Protein AF-0000000068212873 (afdb_homodimer)

Radius of gyration: 42.48 Å; Cα contacts (8 Å, |Δi|>4): 2314; chains: 2; bounding box: 140×143×126 Å

InterPro domains:
  IPR002656 Acyltransferase 3 domain [PF01757] (658-906)
  IPR006621 Nose resistant-to-fluoxetine protein, N-terminal [PF20146] (428-550)
  IPR006621 Nose resistant-to-fluoxetine protein, N-terminal [SM00703] (425-572)
  IPR052728 Oxygen and lipid transport regulator [PTHR11161] (426-908)

Sequence (1858 aa):
MTHAWYLPCDFHYFIIAIGICILIKKEKKIGLSALFSVIIISMVIPFILTVAYSRPAMLLFYPDFLTGPKTHPDFLLTYSKSHTRATPYFMGMVAGYIYYKLKGKNNHVCRFKTTLIVLASLLSIVASIFCGAIFYNPYHEYNTYESAAYAALHRPLWAMGSIGLMYVASYGHASFLSTILTWNPWIPLSKLQYGAYLVHMQFQLRAAAKFMSPRYISFFDLISLSLSDIVLAFITALCLYLMIEAPLRKIFKELLNPKREPKKPKTDVEEAAATENPESTAHYDNPAFVSPNNSDDTSLAFGVAVCATPPNKHSLKKLKNRRSEGRKRVRYIIVFATPQEPRLPQRRSLTLSPSTPNITRTDEVVHAWYRSQISIDMQLWLEVFGVLTCICAIQAQNSIGRNQYVRENVDIFPPLPLGVIDGKNVLCRDQTRLYIDHLRNMSLWAYEIRDSTAKSANGLLRGGIAQFGQFEECLSVNAPFATQYCVATIVANVPVPNPPRDPKSLIYNPNESVLRKIYDKNDPAQQAENVALLGWCIPASCTAEDLQEYLNEYLSTVDSQLRTENVSYIASIGGNACQAQNDNRTLDQIDISFLLVTLIILLLLIASTICDIMWTDEGKLGGDSPTRRLLVSFSIKKNYPKLSKSEDSNPALRVLYGMRVICICMIITDHRFGTFLSNAIMNFNEVEEQYRSTFGTLFFHGDLFVDSFFILSGILVTYCLLVQFEKRILNPGFIILMRYIRLTPMYAYVIYFCATIFYFVGHGPMWKTIIAPEVQDCRDNWWTSVLYISNYVNAEHMCMVHSWYLPCDFHYFIVAIFLCILINKRKKAGLIALAVLFVVSILIPFIIVFVNNRPAVLFFYLDFIRSPKSHPDFLLTYVKSHARSTPYFVGIVAGYLFYRSRNQKVRLNWKTETQVPQTSESLVFHNPLMTHAWYLPCDFHYFIIAIGICILIKKEKKIGLSALFSVIIISMVIPFILTVAYSRPAMLLFYPDFLTGPKTHPDFLLTYSKSHTRATPYFMGMVAGYIYYKLKGKNNHVCRFKTTLIVLASLLSIVASIFCGAIFYNPYHEYNTYESAAYAALHRPLWAMGSIGLMYVASYGHASFLSTILTWNPWIPLSKLQYGAYLVHMQFQLRAAAKFMSPRYISFFDLISLSLSDIVLAFITALCLYLMIEAPLRKIFKELLNPKREPKKPKTDVEEAAATENPESTAHYDNPAFVSPNNSDDTSLAFGVAVCATPPNKHSLKKLKNRRSEGRKRVRYIIVFATPQEPRLPQRRSLTLSPSTPNITRTDEVVHAWYRSQISIDMQLWLEVFGVLTCICAIQAQNSIGRNQYVRENVDIFPPLPLGVIDGKNVLCRDQTRLYIDHLRNMSLWAYEIRDSTAKSANGLLRGGIAQFGQFEECLSVNAPFATQYCVATIVANVPVPNPPRDPKSLIYNPNESVLRKIYDKNDPAQQAENVALLGWCIPASCTAEDLQEYLNEYLSTVDSQLRTENVSYIASIGGNACQAQNDNRTLDQIDISFLLVTLIILLLLIASTICDIMWTDEGKLGGDSPTRRLLVSFSIKKNYPKLSKSEDSNPALRVLYGMRVICICMIITDHRFGTFLSNAIMNFNEVEEQYRSTFGTLFFHGDLFVDSFFILSGILVTYCLLVQFEKRILNPGFIILMRYIRLTPMYAYVIYFCATIFYFVGHGPMWKTIIAPEVQDCRDNWWTSVLYISNYVNAEHMCMVHSWYLPCDFHYFIVAIFLCILINKRKKAGLIALAVLFVVSILIPFIIVFVNNRPAVLFFYLDFIRSPKSHPDFLLTYVKSHARSTPYFVGIVAGYLFYRSRNQKVRLNWKTETQVPQTSESLVFHNPL

Foldseek 3Di:
DLVCLVVVLVVVLVVVLVVLVVCCVVPVVRSVVVLVVLLVQLQVVLVCQCVVVVHDSDDDPDPVCVVPVPPDPCCVRQNSDNSNPPNVVSVVVVVVVVVVVPPPDDDQCPPVVLVVLLVQLVCLQLCLQLVCLLQLAPPRDFDLQVLLQNLLPSLLSNLSSVLSLLVCLFRNPPLVLVCLLLPLVLQLVLVLLLQLLLCLLLVLLQVQLADFFFAADDPVVLVVVLVVSLVVSSVVSLVLCLLWQQLLVLVVVCVVPVCPDDPPDPDPPVVPPPPDPPDDDDDPPPPDPDDDDDDDPPDPPPVPPDDDDDDDDDDDDDDDDDDDDDPPPPCVCPPPDDDDPDDDDDDDPPPPDDDDDPPPPDDPDPPPPDPPPDDPDDPVVPVVPPVVPVPDDPDPPPPPPDPPPPPDQAALDAFFDQAQCDFPQPVQNVVSVVLVVVVVVVPPLSVLQVQQWFGGDPLLLLQQQEDARGQVSLLPRPDPAWKKKFKKKKFKAQDADPPHDDLLDPDDDPPDDPSNRQHDSVDLLGRRSRIHIIMHMGGPSQAQVRSQVRRQVVQQPDDHPCVVNVMGMHMHTDRLRMDISPPPPDADPLQVVLVVVVVVSVVLLVQLQVCCVVVVPQPPPPHPDSVNSSSNSSHCVVRVVVSSDDDVPFPSCSSLSSLSSVLSSLVSSLSSVLSNLLHRHSRCNVSSVLSSDSVSSSNQQSLSSLLSVLLSLLQVLLQVQLVVVVPPHDDLVVVLVVVLSSNQRSSLSSLSCLLGCSLVPHDHSCSSVSRVLLNVLSVVCVVCLSVLNCLPPVQLSHRPVSSLSVSLSSVLSSVSSVLSVCCSVPVVVSVVVLVVLLVQLSVVSSCQCSVVVHGSGDGSGNVCSNRVSPDPCCSRQNSDNSNSNNSNSSSNVSSVVCNVCSPPDGCSPPPPVPCPPCPVPVVPPPDDD/DLVCLVVVLVVVLVVVLVVLVVCCVVPVVVSVVVLVVLLVQLVVVLVCQCVVVVHDSDDDPDPVCVLPVPPDPCCVRQNSDNSNPNNVVSVVVVVVVVVVVPPPDDDQCPPVVLVVLLVQLVCLQLCLQLVCLLQLAPPRDFDLQVLLQNLLPSLLSNLSSVLSLLVCLFRNPPLVLVCLLLPLVLQLVLVLLLQLLLCLLLVLLQVQLFDFFFAADDPVVLVVVLVVSLVVSSVVSVVLCLLWQQLLVLVVVCVVPVCPDDPDDPDPPVVPPVPDPPDDDPDPDPDDPDDPDDDDDPPPPPVPVPPDDDDDDDDDDDDDDDDDDDDPPPDPDPDPDDPDDPDPDDPPPPCPPDDDPPPDDDDDPSPPPDDVVPDDDDPVVPVVPPVPDDDPPPPPPPPPPDPPPPPDQAALDAFFDQAQCPFPQPVQNVQSVVLVVVVVVVPPLSVLQVQQWFGGDPLLLLQQQEDARGQVSLLPRPDPAWKKKFKKKKFKAQDADPPHDDLLDPDDDPPDDPSNRQHCSVDLLGRRSRIHIIIHMGGPSQAQVRSQVRRQVVQQPDDHPCVVNVMGMHMHTDRLRMDISPPPPDADPLQVVLVVVVVVSVVLLVQLQVCCVVVVPQPPPPHPDSVNSSSNSSHCVVRVVVSSDDDVPFPSCSSLSSLSSVLSSLVSSLSSVLSNLLHGHSRCNVSSVLSSDSVSSSNQQSLSSLLSVLLSLLQVLLQVQLVVVVPPHDDLVVVLVVVLSNSQRSSLSSLSCLLGCSLVPHDHSCSSVSSVLLNVLSVVCVVCLSVLNCLPPVQLSHRDVSSLSVSLSSVLSSVSSVLSVCCNVPVVVSVVVLVVLLVQLSVVSSCQCSVVVHGSGDGSGNVCSNRVSPDPCCSRQNSDNSNSNNSNSSSNVSSVVCNVCRPPDGCSPPPPPPCPDCVVPPVPPDDDD

Structure (mmCIF, N/CA/C/O backbone):
data_AF-0000000068212873-model_v1
#
loop_
_entity.id
_entity.type
_entity.pdbx_description
1 polymer 'Nose resistant-to-fluoxetine protein N-terminal domain-containing protein'
#
loop_
_atom_site.group_PDB
_atom_site.id
_atom_site.type_symbol
_atom_site.label_atom_id
_atom_site.label_alt_id
_atom_site.label_comp_id
_atom_site.label_asym_id
_atom_site.label_entity_id
_atom_site.label_seq_id
_atom_site.pdbx_PDB_ins_code
_atom_site.Cartn_x
_atom_site.Cartn_y
_atom_site.Cartn_z
_atom_site.occupancy
_atom_site.B_iso_or_equiv
_atom_site.auth_seq_id
_atom_site.auth_comp_id
_atom_site.auth_asym_id
_atom_site.auth_atom_id
_atom_site.pdbx_PDB_model_num
ATOM 1 N N . MET A 1 1 ? -11.891 -27.469 48.375 1 37.19 1 MET A N 1
ATOM 2 C CA . MET A 1 1 ? -12.312 -26.109 48.031 1 37.19 1 MET A CA 1
ATOM 3 C C . MET A 1 1 ? -11.234 -25.391 47.219 1 37.19 1 MET A C 1
ATOM 5 O O . MET A 1 1 ? -10.25 -24.906 47.781 1 37.19 1 MET A O 1
ATOM 9 N N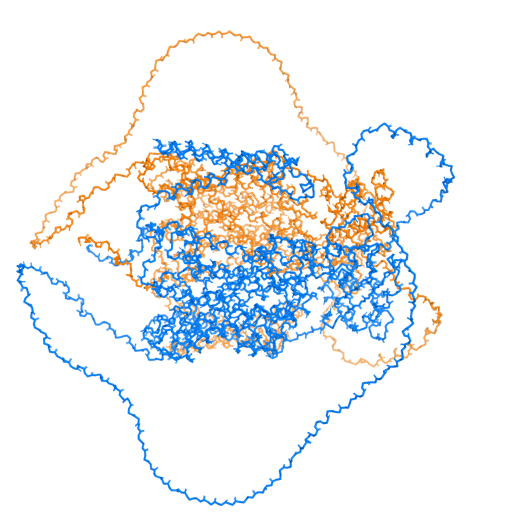 . THR A 1 2 ? -11.109 -25.531 46 1 54.81 2 THR A N 1
ATOM 10 C CA . THR A 1 2 ? -10.109 -25.078 45.031 1 54.81 2 THR A CA 1
ATOM 11 C C . THR A 1 2 ? -10.172 -23.562 44.875 1 54.81 2 THR A C 1
ATOM 13 O O . THR A 1 2 ? -9.172 -22.922 44.531 1 54.81 2 THR A O 1
ATOM 16 N N . HIS A 1 3 ? -11.172 -23.062 45.25 1 55.81 3 HIS A N 1
ATOM 17 C CA . HIS A 1 3 ? -11.32 -21.609 45.094 1 55.81 3 HIS A CA 1
ATOM 18 C C . HIS A 1 3 ? -10.891 -20.875 46.375 1 55.81 3 HIS A C 1
ATOM 20 O O . HIS A 1 3 ? -10.789 -19.656 46.375 1 55.81 3 HIS A O 1
ATOM 26 N N . ALA A 1 4 ? -10.578 -21.531 47.406 1 60.06 4 ALA A N 1
ATOM 27 C CA . ALA A 1 4 ? -10.312 -20.922 48.688 1 60.06 4 ALA A CA 1
ATOM 28 C C . ALA A 1 4 ? -8.914 -20.312 48.75 1 60.06 4 ALA A C 1
ATOM 30 O O . ALA A 1 4 ? -8.547 -19.641 49.719 1 60.06 4 ALA A O 1
ATOM 31 N N . TRP A 1 5 ? -8.18 -20.438 47.625 1 68.94 5 TRP A N 1
ATOM 32 C CA . TRP A 1 5 ? -6.848 -19.844 47.531 1 68.94 5 TRP A CA 1
ATOM 33 C C . TRP A 1 5 ? -6.926 -18.328 47.625 1 68.94 5 TRP A C 1
ATOM 35 O O . TRP A 1 5 ? -5.984 -17.672 48.062 1 68.94 5 TRP A O 1
ATOM 45 N N . TYR A 1 6 ? -7.98 -17.891 47.344 1 68.56 6 TYR A N 1
ATOM 46 C CA . TYR A 1 6 ? -8.195 -16.453 47.312 1 68.56 6 TYR A CA 1
ATOM 47 C C . TYR A 1 6 ? -8.18 -15.859 48.75 1 68.56 6 TYR A C 1
ATOM 49 O O . TYR A 1 6 ? -7.648 -14.773 48.969 1 68.56 6 TYR A O 1
ATOM 57 N N . LEU A 1 7 ? -8.617 -16.562 49.719 1 65.12 7 LEU A N 1
ATOM 58 C CA . LEU A 1 7 ? -8.812 -16.016 51.062 1 65.12 7 LEU A CA 1
ATOM 59 C C . LEU A 1 7 ? -7.477 -15.805 51.781 1 65.12 7 LEU A C 1
ATOM 61 O O . LEU A 1 7 ? -7.258 -14.758 52.375 1 65.12 7 LEU A O 1
ATOM 65 N N . PRO A 1 8 ? -6.613 -16.797 51.688 1 73.62 8 PRO A N 1
ATOM 66 C CA . PRO A 1 8 ? -5.305 -16.5 52.281 1 73.62 8 PRO A CA 1
ATOM 67 C C . PRO A 1 8 ? -4.574 -15.375 51.531 1 73.62 8 PRO A C 1
ATOM 69 O O . PRO A 1 8 ? -3.904 -14.547 52.156 1 73.62 8 PRO A O 1
ATOM 72 N N . CYS A 1 9 ? -4.719 -15.266 50.281 1 75.81 9 CYS A N 1
ATOM 73 C CA . CYS A 1 9 ? -4.105 -14.188 49.5 1 75.81 9 CYS A CA 1
ATOM 74 C C . CYS A 1 9 ? -4.664 -12.836 49.938 1 75.81 9 CYS A C 1
ATOM 76 O O . CYS A 1 9 ? -3.906 -11.898 50.156 1 75.81 9 CYS A O 1
ATOM 78 N N . ASP A 1 10 ? -5.883 -12.758 50.031 1 74 10 ASP A N 1
ATOM 79 C CA . ASP A 1 10 ? -6.551 -11.531 50.438 1 74 10 ASP A CA 1
ATOM 80 C C . ASP A 1 10 ? -6.125 -11.141 51.875 1 74 10 ASP A C 1
ATOM 82 O O . ASP A 1 10 ? -5.883 -9.961 52.156 1 74 10 ASP A O 1
ATOM 86 N N . PHE A 1 11 ? -6.016 -12.156 52.719 1 73.38 11 PHE A N 1
ATOM 87 C CA . PHE A 1 11 ? -5.621 -11.891 54.094 1 73.38 11 PHE A CA 1
ATOM 88 C C . PHE A 1 11 ? -4.176 -11.414 54.188 1 73.38 11 PHE A C 1
ATOM 90 O O . PHE A 1 11 ? -3.863 -10.477 54.906 1 73.38 11 PHE A O 1
ATOM 97 N N . HIS A 1 12 ? -3.295 -12.047 53.375 1 79.69 12 HIS A N 1
ATOM 98 C CA . HIS A 1 12 ? -1.909 -11.594 53.312 1 79.69 12 HIS A CA 1
ATOM 99 C C . HIS A 1 12 ? -1.818 -10.156 52.812 1 79.69 12 HIS A C 1
ATOM 101 O O . HIS A 1 12 ? -1.072 -9.344 53.375 1 79.69 12 HIS A O 1
ATOM 107 N N . TYR A 1 13 ? -2.617 -9.859 51.844 1 80.5 13 TYR A N 1
ATOM 108 C CA . TYR A 1 13 ? -2.619 -8.516 51.281 1 80.5 13 TYR A CA 1
ATOM 109 C C . TYR A 1 13 ? -3.18 -7.512 52.281 1 80.5 13 TYR A C 1
ATOM 111 O O . TYR A 1 13 ? -2.68 -6.387 52.375 1 80.5 13 TYR A O 1
ATOM 119 N N . PHE A 1 14 ? -4.098 -7.863 53 1 75.75 14 PHE A N 1
ATOM 120 C CA . PHE A 1 14 ? -4.73 -7.031 54.031 1 75.75 14 PHE A CA 1
ATOM 121 C C . PHE A 1 14 ? -3.727 -6.645 55.094 1 75.75 14 PHE A C 1
ATOM 123 O O . PHE A 1 14 ? -3.686 -5.488 55.531 1 75.75 14 PHE A O 1
ATOM 130 N N . ILE A 1 15 ? -2.896 -7.621 55.531 1 77.12 15 ILE A N 1
ATOM 131 C CA . ILE A 1 15 ? -1.881 -7.34 56.531 1 77.12 15 ILE A CA 1
ATOM 132 C C . ILE A 1 15 ? -0.863 -6.348 55.969 1 77.12 15 ILE A C 1
ATOM 134 O O . ILE A 1 15 ? -0.482 -5.391 56.656 1 77.12 15 ILE A O 1
ATOM 138 N N . ILE A 1 16 ? -0.498 -6.551 54.688 1 80.56 16 ILE A N 1
ATOM 139 C CA . ILE A 1 16 ? 0.463 -5.652 54.062 1 80.56 16 ILE A CA 1
ATOM 140 C C . ILE A 1 16 ? -0.175 -4.281 53.844 1 80.56 16 ILE A C 1
ATOM 142 O O . ILE A 1 16 ? 0.463 -3.25 54.062 1 80.56 16 ILE A O 1
ATOM 146 N N . ALA A 1 17 ? -1.404 -4.254 53.531 1 77.38 17 ALA A N 1
ATOM 147 C CA . ALA A 1 17 ? -2.143 -3.014 53.312 1 77.38 17 ALA A CA 1
ATOM 148 C C . ALA A 1 17 ? -2.258 -2.213 54.625 1 77.38 17 ALA A C 1
ATOM 150 O O . ALA A 1 17 ? -2.117 -0.987 54.625 1 77.38 17 ALA A O 1
ATOM 151 N N . ILE A 1 18 ? -2.506 -2.828 55.719 1 76.12 18 ILE A N 1
ATOM 152 C CA . ILE A 1 18 ? -2.557 -2.16 57.031 1 76.12 18 ILE A CA 1
ATOM 153 C C . ILE A 1 18 ? -1.206 -1.518 57.312 1 76.12 18 ILE A C 1
ATOM 155 O O . ILE A 1 18 ? -1.144 -0.368 57.75 1 76.12 18 ILE A O 1
ATOM 159 N N . GLY A 1 19 ? -0.159 -2.26 57.062 1 80 19 GLY A N 1
ATOM 160 C CA . GLY A 1 19 ? 1.163 -1.683 57.25 1 80 19 GLY A CA 1
ATOM 161 C C . GLY A 1 19 ? 1.4 -0.456 56.375 1 80 19 GLY A C 1
ATOM 162 O O . GLY A 1 19 ? 1.927 0.551 56.875 1 80 19 GLY A O 1
ATOM 163 N N . ILE A 1 20 ? 0.897 -0.557 55.156 1 80.56 20 ILE A N 1
ATOM 164 C CA . ILE A 1 20 ? 1.092 0.542 54.219 1 80.56 20 ILE A CA 1
ATOM 165 C C . ILE A 1 20 ? 0.207 1.723 54.625 1 80.56 20 ILE A C 1
ATOM 167 O O . ILE A 1 20 ? 0.644 2.875 54.562 1 80.56 20 ILE A O 1
ATOM 171 N N . CYS A 1 21 ? -0.949 1.557 55.031 1 76.06 21 CYS A N 1
ATOM 172 C CA . CYS A 1 21 ? -1.856 2.604 55.5 1 76.06 21 CYS A CA 1
ATOM 173 C C . CYS A 1 21 ? -1.318 3.279 56.75 1 76.06 21 CYS A C 1
ATOM 175 O O . CYS A 1 21 ? -1.397 4.5 56.875 1 76.06 21 CYS A O 1
ATOM 177 N N . ILE A 1 22 ? -0.784 2.465 57.688 1 78.19 22 ILE A N 1
ATOM 178 C CA . ILE A 1 22 ? -0.171 3.035 58.875 1 78.19 22 ILE A CA 1
ATOM 179 C C . ILE A 1 22 ? 1.036 3.883 58.5 1 78.19 22 ILE A C 1
ATOM 181 O O . ILE A 1 22 ? 1.233 4.977 59.031 1 78.19 22 ILE A O 1
ATOM 185 N N . LEU A 1 23 ? 1.746 3.375 57.438 1 78 23 LEU A N 1
ATOM 186 C CA . LEU A 1 23 ? 2.898 4.133 56.969 1 78 23 LEU A CA 1
ATOM 187 C C . LEU A 1 23 ? 2.455 5.414 56.281 1 78 23 LEU A C 1
ATOM 189 O O . LEU A 1 23 ? 3.09 6.461 56.438 1 78 23 LEU A O 1
ATOM 193 N N . ILE A 1 24 ? 1.323 5.332 55.594 1 76.56 24 ILE A N 1
ATOM 194 C CA . ILE A 1 24 ? 0.78 6.5 54.906 1 76.56 24 ILE A CA 1
ATOM 195 C C . ILE A 1 24 ? 0.25 7.5 55.938 1 76.56 24 ILE A C 1
ATOM 197 O O . ILE A 1 24 ? 0.431 8.711 55.781 1 76.56 24 ILE A O 1
ATOM 201 N N . LYS A 1 25 ? -0.313 7.105 56.969 1 72.62 25 LYS A N 1
ATOM 202 C CA . LYS A 1 25 ? -0.835 7.977 58 1 72.62 25 LYS A CA 1
ATOM 203 C C . LYS A 1 25 ? 0.296 8.594 58.812 1 72.62 25 LYS A C 1
ATOM 205 O O . LYS A 1 25 ? 0.212 9.75 59.25 1 72.62 25 LYS A O 1
ATOM 210 N N . LYS A 1 26 ? 1.309 7.867 59.094 1 74.75 26 LYS A N 1
ATOM 211 C CA . LYS A 1 26 ? 2.428 8.383 59.875 1 74.75 26 LYS A CA 1
ATOM 212 C C . LYS A 1 26 ? 3.299 9.32 59.031 1 74.75 26 LYS A C 1
ATOM 214 O O . LYS A 1 26 ? 3.662 10.406 59.5 1 74.75 26 LYS A O 1
ATOM 219 N N . GLU A 1 27 ? 3.756 8.789 57.875 1 74.12 27 GLU A N 1
ATOM 220 C CA . GLU A 1 27 ? 4.516 9.586 56.938 1 74.12 27 GLU A CA 1
ATOM 221 C C . GLU A 1 27 ? 4.035 9.336 55.5 1 74.12 27 GLU A C 1
ATOM 223 O O . GLU A 1 27 ? 4.371 8.312 54.906 1 74.12 27 GLU A O 1
ATOM 228 N N . LYS A 1 28 ? 3.303 10.266 54.906 1 73.25 28 LYS A N 1
ATOM 229 C CA . LYS A 1 28 ? 2.602 10.148 53.625 1 73.25 28 LYS A CA 1
ATOM 230 C C . LYS A 1 28 ? 3.568 9.812 52.5 1 73.25 28 LYS A C 1
ATOM 232 O O . LYS A 1 28 ? 3.279 8.945 51.656 1 73.25 28 LYS A O 1
ATOM 237 N N . LYS A 1 29 ? 4.652 10.383 52.469 1 70.81 29 LYS A N 1
ATOM 238 C CA . LYS A 1 29 ? 5.609 10.195 51.375 1 70.81 29 LYS A CA 1
ATOM 239 C C . LYS A 1 29 ? 6.227 8.797 51.438 1 70.81 29 LYS A C 1
ATOM 241 O O . LYS A 1 29 ? 6.375 8.141 50.406 1 70.81 29 LYS A O 1
ATOM 246 N N . ILE A 1 30 ? 6.551 8.383 52.594 1 72.94 30 ILE A N 1
ATOM 247 C CA . ILE A 1 30 ? 7.156 7.07 52.781 1 72.94 30 ILE A CA 1
ATOM 248 C C . ILE A 1 30 ? 6.109 5.984 52.531 1 72.94 30 ILE A C 1
ATOM 250 O O . ILE A 1 30 ? 6.418 4.945 51.938 1 72.94 30 ILE A O 1
ATOM 254 N N . GLY A 1 31 ? 4.969 6.277 52.812 1 76.06 31 GLY A N 1
ATOM 255 C CA . GLY A 1 31 ? 3.887 5.328 52.594 1 76.06 31 GLY A CA 1
ATOM 256 C C . GLY A 1 31 ? 3.52 5.141 51.156 1 76.06 31 GLY A C 1
ATOM 257 O O . GLY A 1 31 ? 3.34 4.012 50.688 1 76.06 31 GLY A O 1
ATOM 258 N N . LEU A 1 32 ? 3.438 6.176 50.531 1 76.38 32 LEU A N 1
ATOM 259 C CA . LEU A 1 32 ? 3.104 6.113 49.125 1 76.38 32 LEU A CA 1
ATOM 260 C C . LEU A 1 32 ? 4.258 5.52 48.312 1 76.38 32 LEU A C 1
ATOM 262 O O . LEU A 1 32 ? 4.035 4.781 47.344 1 76.38 32 LEU A O 1
ATOM 266 N N . SER A 1 33 ? 5.48 5.805 48.719 1 75.5 33 SER A N 1
ATOM 267 C CA . SER A 1 33 ? 6.641 5.16 48.094 1 75.5 33 SER A CA 1
ATOM 268 C C . SER A 1 33 ? 6.641 3.66 48.375 1 75.5 33 SER A C 1
ATOM 270 O O . SER A 1 33 ? 6.98 2.863 47.5 1 75.5 33 SER A O 1
ATOM 272 N N . ALA A 1 34 ? 6.273 3.322 49.5 1 78.75 34 ALA A N 1
ATOM 273 C CA . ALA A 1 34 ? 6.176 1.91 49.875 1 78.75 34 ALA A CA 1
ATOM 274 C C . ALA A 1 34 ? 5.074 1.217 49.062 1 78.75 34 ALA A C 1
ATOM 276 O O . ALA A 1 34 ? 5.258 0.092 48.594 1 78.75 34 ALA A O 1
ATOM 277 N N . LEU A 1 35 ? 4.027 1.923 48.906 1 78.19 35 LEU A N 1
ATOM 278 C CA . LEU A 1 35 ? 2.939 1.387 48.094 1 78.19 35 LEU A CA 1
ATOM 279 C C . LEU A 1 35 ? 3.379 1.211 46.625 1 78.19 35 LEU A C 1
ATOM 281 O O . LEU A 1 35 ? 3.115 0.174 46.031 1 78.19 35 LEU A O 1
ATOM 285 N N . PHE A 1 36 ? 4.031 2.102 46.156 1 76.06 36 PHE A N 1
ATOM 286 C CA . PHE A 1 36 ? 4.535 2.039 44.781 1 76.06 36 PHE A CA 1
ATOM 287 C C . PHE A 1 36 ? 5.574 0.934 44.656 1 76.06 36 PHE A C 1
ATOM 289 O O . PHE A 1 36 ? 5.578 0.205 43.656 1 76.06 36 PHE A O 1
ATOM 296 N N . SER A 1 37 ? 6.438 0.79 45.594 1 77 37 SER A N 1
ATOM 297 C CA . SER A 1 37 ? 7.43 -0.28 45.594 1 77 37 SER A CA 1
ATOM 298 C C . SER A 1 37 ? 6.762 -1.651 45.656 1 77 37 SER A C 1
ATOM 300 O O . SER A 1 37 ? 7.18 -2.58 44.969 1 77 37 SER A O 1
ATOM 302 N N . VAL A 1 38 ? 5.734 -1.739 46.344 1 79.44 38 VAL A N 1
ATOM 303 C CA . VAL A 1 38 ? 5.02 -3.006 46.5 1 79.44 38 VAL A CA 1
ATOM 304 C C . VAL A 1 38 ? 4.309 -3.334 45.188 1 79.44 38 VAL A C 1
ATOM 306 O O . VAL A 1 38 ? 4.27 -4.492 44.75 1 79.44 38 VAL A O 1
ATOM 309 N N . ILE A 1 39 ? 3.846 -2.334 44.562 1 76.81 39 ILE A N 1
ATOM 310 C CA . ILE A 1 39 ? 3.186 -2.545 43.281 1 76.81 39 ILE A CA 1
ATOM 311 C C . ILE A 1 39 ? 4.211 -2.996 42.25 1 76.81 39 ILE A C 1
ATOM 313 O O . ILE A 1 39 ? 3.973 -3.955 41.5 1 76.81 39 ILE A O 1
ATOM 317 N N . ILE A 1 40 ? 5.355 -2.502 42.188 1 73 40 ILE A N 1
ATOM 318 C CA . ILE A 1 40 ? 6.41 -2.877 41.25 1 73 40 ILE A CA 1
ATOM 319 C C . ILE A 1 40 ? 6.887 -4.297 41.562 1 73 40 ILE A C 1
ATOM 321 O O . ILE A 1 40 ? 7.035 -5.113 40.656 1 73 40 ILE A O 1
ATOM 325 N N . ILE A 1 41 ? 7.094 -4.555 42.75 1 77.06 41 ILE A N 1
ATOM 326 C CA . ILE A 1 41 ? 7.562 -5.875 43.156 1 77.06 41 ILE A CA 1
ATOM 327 C C . ILE A 1 41 ? 6.504 -6.922 42.844 1 77.06 41 ILE A C 1
ATOM 329 O O . ILE A 1 41 ? 6.828 -8.008 42.344 1 77.06 41 ILE A O 1
ATOM 333 N N . SER A 1 42 ? 5.262 -6.512 42.938 1 76.38 42 SER A N 1
ATOM 334 C CA . SER A 1 42 ? 4.18 -7.453 42.688 1 76.38 42 SER A CA 1
ATOM 335 C C . SER A 1 42 ? 4.027 -7.699 41.188 1 76.38 42 SER A C 1
ATOM 337 O O . SER A 1 42 ? 3.57 -8.766 40.781 1 76.38 42 SER A O 1
ATOM 339 N N . MET A 1 43 ? 4.441 -6.805 40.469 1 73.56 43 MET A N 1
ATOM 340 C CA . MET A 1 43 ? 4.402 -6.961 39 1 73.56 43 MET A CA 1
ATOM 341 C C . MET A 1 43 ? 5.617 -7.742 38.5 1 73.56 43 MET A C 1
ATOM 343 O O . MET A 1 43 ? 5.512 -8.539 37.562 1 73.56 43 MET A O 1
ATOM 347 N N . VAL A 1 44 ? 6.75 -7.621 39.125 1 72.94 44 VAL A N 1
ATOM 348 C CA . VAL A 1 44 ? 8.008 -8.234 38.719 1 72.94 44 VAL A CA 1
ATOM 349 C C . VAL A 1 44 ? 8.031 -9.703 39.125 1 72.94 44 VAL A C 1
ATOM 351 O O . VAL A 1 44 ? 8.57 -10.547 38.438 1 72.94 44 VAL A O 1
ATOM 354 N N . ILE A 1 45 ? 7.348 -10.047 40.125 1 75.62 45 ILE A N 1
ATOM 355 C CA . ILE A 1 45 ? 7.41 -11.398 40.688 1 75.62 45 ILE A CA 1
ATOM 356 C C . ILE A 1 45 ? 6.758 -12.375 39.688 1 75.62 45 ILE A C 1
ATOM 358 O O . ILE A 1 45 ? 7.355 -13.383 39.312 1 75.62 45 ILE A O 1
ATOM 362 N N . PRO A 1 46 ? 5.555 -12.023 39.281 1 70.81 46 PRO A N 1
ATOM 363 C CA . PRO A 1 46 ? 5.016 -12.969 38.312 1 70.81 46 PRO A CA 1
ATOM 364 C C . PRO A 1 46 ? 5.832 -13.008 37.031 1 70.81 46 PRO A C 1
ATOM 366 O O . PRO A 1 46 ? 5.965 -14.07 36.406 1 70.81 46 PRO A O 1
ATOM 369 N N . PHE A 1 47 ? 6.383 -12.031 36.656 1 71.12 47 PHE A N 1
ATOM 370 C CA . PHE A 1 47 ? 7.25 -11.977 35.469 1 71.12 47 PHE A CA 1
ATOM 371 C C . PHE A 1 47 ? 8.469 -12.867 35.656 1 71.12 47 PHE A C 1
ATOM 373 O O . PHE A 1 47 ? 8.805 -13.664 34.781 1 71.12 47 PHE A O 1
ATOM 380 N N . ILE A 1 48 ? 9.148 -12.773 36.75 1 68.81 48 ILE A N 1
ATOM 381 C CA . ILE A 1 48 ? 10.336 -13.57 37.031 1 68.81 48 ILE A CA 1
ATOM 382 C C . ILE A 1 48 ? 9.961 -15.047 37.125 1 68.81 48 ILE A C 1
ATOM 384 O O . ILE A 1 48 ? 10.672 -15.906 36.625 1 68.81 48 ILE A O 1
ATOM 388 N N . LEU A 1 49 ? 8.883 -15.258 37.688 1 69 49 LEU A N 1
ATOM 389 C CA . LEU A 1 49 ? 8.469 -16.641 37.875 1 69 49 LEU A CA 1
ATOM 390 C C . LEU A 1 49 ? 8.078 -17.281 36.531 1 69 49 LEU A C 1
ATOM 392 O O . LEU A 1 49 ? 8.406 -18.438 36.281 1 69 49 LEU A O 1
ATOM 396 N N . THR A 1 50 ? 7.457 -16.484 35.75 1 66.31 50 THR A N 1
ATOM 397 C CA . THR A 1 50 ? 7.082 -17 34.438 1 66.31 50 THR A CA 1
ATOM 398 C C . THR A 1 50 ? 8.32 -17.266 33.594 1 66.31 50 THR A C 1
ATOM 400 O O . THR A 1 50 ? 8.406 -18.281 32.875 1 66.31 50 THR A O 1
ATOM 403 N N . VAL A 1 51 ? 9.289 -16.5 33.75 1 66.25 51 VAL A N 1
ATOM 404 C CA . VAL A 1 51 ? 10.523 -16.641 32.969 1 66.25 51 VAL A CA 1
ATOM 405 C C . VAL A 1 51 ? 11.391 -17.734 33.594 1 66.25 51 VAL A C 1
ATOM 407 O O . VAL A 1 51 ? 11.961 -18.562 32.875 1 66.25 51 VAL A O 1
ATOM 410 N N . ALA A 1 52 ? 11.5 -17.719 34.844 1 65.5 52 ALA A N 1
ATOM 411 C CA . ALA A 1 52 ? 12.383 -18.656 35.531 1 65.5 52 ALA A CA 1
ATOM 412 C C . ALA A 1 52 ? 11.867 -20.094 35.406 1 65.5 52 ALA A C 1
ATOM 414 O O . ALA A 1 52 ? 12.656 -21.031 35.25 1 65.5 52 ALA A O 1
ATOM 415 N N . TYR A 1 53 ? 10.555 -20.172 35.344 1 65.38 53 TYR A N 1
ATOM 416 C CA . TYR A 1 53 ? 10.008 -21.531 35.312 1 65.38 53 TYR A CA 1
ATOM 417 C C . TYR A 1 53 ? 9.367 -21.828 33.969 1 65.38 53 TYR A C 1
ATOM 419 O O . TYR A 1 53 ? 8.75 -22.875 33.781 1 65.38 53 TYR A O 1
ATOM 427 N N . SER A 1 54 ? 9.656 -21 33.031 1 60.62 54 SER A N 1
ATOM 428 C CA . SER A 1 54 ? 9.188 -21.141 31.672 1 60.62 54 SER A CA 1
ATOM 429 C C . SER A 1 54 ? 7.727 -21.578 31.625 1 60.62 54 SER A C 1
ATOM 431 O O . SER A 1 54 ? 7.383 -22.562 30.969 1 60.62 54 SER A O 1
ATOM 433 N N . ARG A 1 55 ? 6.922 -20.969 32.406 1 62.72 55 ARG A N 1
ATOM 434 C CA . ARG A 1 55 ? 5.512 -21.328 32.5 1 62.72 55 ARG A CA 1
ATOM 435 C C . ARG A 1 55 ? 4.648 -20.359 31.688 1 62.72 55 ARG A C 1
ATOM 437 O O . ARG A 1 55 ? 5.059 -19.234 31.406 1 62.72 55 ARG A O 1
ATOM 444 N N . PRO A 1 56 ? 3.424 -20.797 31.297 1 57.97 56 PRO A N 1
ATOM 445 C CA . PRO A 1 56 ? 2.557 -19.906 30.516 1 57.97 56 PRO A CA 1
ATOM 446 C C . PRO A 1 56 ? 2.131 -18.672 31.297 1 57.97 56 PRO A C 1
ATOM 448 O O . PRO A 1 56 ? 2.08 -18.703 32.531 1 57.97 56 PRO A O 1
ATOM 451 N N . ALA A 1 57 ? 1.938 -17.672 30.594 1 59.03 57 ALA A N 1
ATOM 452 C CA . ALA A 1 57 ? 1.585 -16.391 31.203 1 59.03 57 ALA A CA 1
ATOM 453 C C . ALA A 1 57 ? 0.204 -16.453 31.859 1 59.03 57 ALA A C 1
ATOM 455 O O . ALA A 1 57 ? -0.067 -15.742 32.812 1 59.03 57 ALA A O 1
ATOM 456 N N . MET A 1 58 ? -0.571 -17.281 31.328 1 58.75 58 MET A N 1
ATOM 457 C CA . MET A 1 58 ? -1.91 -17.438 31.891 1 58.75 58 MET A CA 1
ATOM 458 C C . MET A 1 58 ? -2.166 -18.891 32.281 1 58.75 58 MET A C 1
ATOM 460 O O . MET A 1 58 ? -1.56 -19.812 31.703 1 58.75 58 MET A O 1
ATOM 464 N N . LEU A 1 59 ? -2.92 -18.984 33.312 1 55.56 59 LEU A N 1
ATOM 465 C CA . LEU A 1 59 ? -3.383 -20.312 33.688 1 55.56 59 LEU A CA 1
ATOM 466 C C . LEU A 1 59 ? -4.234 -20.922 32.562 1 55.56 59 LEU A C 1
ATOM 468 O O . LEU A 1 59 ? -5.301 -20.406 32.25 1 55.56 59 LEU A O 1
ATOM 472 N N . LEU A 1 60 ? -3.678 -21.859 31.875 1 50.41 60 LEU A N 1
ATOM 473 C CA . LEU A 1 60 ? -4.367 -22.516 30.766 1 50.41 60 LEU A CA 1
ATOM 474 C C . LEU A 1 60 ? -5.273 -23.625 31.266 1 50.41 60 LEU A C 1
ATOM 476 O O . LEU A 1 60 ? -4.832 -24.5 32 1 50.41 60 LEU A O 1
ATOM 480 N N . PHE A 1 61 ? -6.492 -23.406 31.031 1 48.44 61 PHE A N 1
ATOM 481 C CA . PHE A 1 61 ? -7.488 -24.391 31.453 1 48.44 61 PHE A CA 1
ATOM 482 C C . PHE A 1 61 ? -7.543 -25.562 30.484 1 48.44 61 PHE A C 1
ATOM 484 O O . PHE A 1 61 ? -8.57 -25.797 29.844 1 48.44 61 PHE A O 1
ATOM 491 N N . TYR A 1 62 ? -6.441 -26.234 30.422 1 50.53 62 TYR A N 1
ATOM 492 C CA . TYR A 1 62 ? -6.352 -27.469 29.641 1 50.53 62 TYR A CA 1
ATOM 493 C C . TYR A 1 62 ? -6.809 -28.672 30.469 1 50.53 62 TYR A C 1
ATOM 495 O O . TYR A 1 62 ? -6.902 -28.594 31.688 1 50.53 62 TYR A O 1
ATOM 503 N N . PRO A 1 63 ? -7.203 -29.656 29.875 1 48.12 63 PRO A N 1
ATOM 504 C CA . PRO A 1 63 ? -7.746 -30.812 30.594 1 48.12 63 PRO A CA 1
ATOM 505 C C . PRO A 1 63 ? -6.844 -31.266 31.734 1 48.12 63 PRO A C 1
ATOM 507 O O . PRO A 1 63 ? -7.336 -31.734 32.781 1 48.12 63 PRO A O 1
ATOM 510 N N . ASP A 1 64 ? -5.711 -31 31.547 1 56.31 64 ASP A N 1
ATOM 511 C CA . ASP A 1 64 ? -4.824 -31.422 32.625 1 56.31 64 ASP A CA 1
ATOM 512 C C . ASP A 1 64 ? -5.027 -30.547 33.875 1 56.31 64 ASP A C 1
ATOM 514 O O . ASP A 1 64 ? -4.922 -31.047 35 1 56.31 64 ASP A O 1
ATOM 518 N N . PHE A 1 65 ? -5.328 -29.406 33.625 1 59.62 65 PHE A N 1
ATOM 519 C CA . PHE A 1 65 ? -5.598 -28.5 34.75 1 59.62 65 PHE A CA 1
ATOM 520 C C . PHE A 1 65 ? -6.965 -28.781 35.344 1 59.62 65 PHE A C 1
ATOM 522 O O . PHE A 1 65 ? -7.109 -28.781 36.594 1 59.62 65 PHE A O 1
ATOM 529 N N . LEU A 1 66 ? -7.816 -29.141 34.562 1 55.38 66 LEU A N 1
ATOM 530 C CA . LEU A 1 66 ? -9.188 -29.344 35.031 1 55.38 66 LEU A CA 1
ATOM 531 C C . LEU A 1 66 ? -9.289 -30.625 35.875 1 55.38 66 LEU A C 1
ATOM 533 O O . LEU A 1 66 ? -10.125 -30.719 36.75 1 55.38 66 LEU A O 1
ATOM 537 N N . THR A 1 67 ? -8.523 -31.562 35.594 1 56.91 67 THR A N 1
ATOM 538 C CA . THR A 1 67 ? -8.625 -32.812 36.312 1 56.91 67 THR A CA 1
ATOM 539 C C . THR A 1 67 ? -7.953 -32.719 37.688 1 56.91 67 THR A C 1
ATOM 541 O O . THR A 1 67 ? -8.312 -33.438 38.625 1 56.91 67 THR A O 1
ATOM 544 N N . GLY A 1 68 ? -6.949 -31.781 37.781 1 61.38 68 GLY A N 1
ATOM 545 C CA . GLY A 1 68 ? -6.277 -31.609 39.062 1 61.38 68 GLY A CA 1
ATOM 546 C C . GLY A 1 68 ? -5.773 -30.203 39.281 1 61.38 68 GLY A C 1
ATOM 547 O O . GLY A 1 68 ? -4.566 -29.953 39.219 1 61.38 68 GLY A O 1
ATOM 548 N N . PRO A 1 69 ? -6.66 -29.359 39.406 1 62.12 69 PRO A N 1
ATOM 549 C CA . PRO A 1 69 ? -6.27 -27.953 39.5 1 62.12 69 PRO A CA 1
ATOM 550 C C . PRO A 1 69 ? -5.363 -27.672 40.688 1 62.12 69 PRO A C 1
ATOM 552 O O . PRO A 1 69 ? -4.496 -26.797 40.625 1 62.12 69 PRO A O 1
ATOM 555 N N . LYS A 1 70 ? -5.418 -28.422 41.844 1 65.94 70 LYS A N 1
ATOM 556 C CA . LYS A 1 70 ? -4.723 -28.141 43.094 1 65.94 70 LYS A CA 1
ATOM 557 C C . LYS A 1 70 ? -3.264 -28.594 43.031 1 65.94 70 LYS A C 1
ATOM 559 O O . LYS A 1 70 ? -2.416 -28.062 43.781 1 65.94 70 LYS A O 1
ATOM 564 N N . THR A 1 71 ? -3.082 -29.531 42.062 1 64.25 71 THR A N 1
ATOM 565 C CA . THR A 1 71 ? -1.738 -30.094 41.969 1 64.25 71 THR A CA 1
ATOM 566 C C . THR A 1 71 ? -1.026 -29.594 40.719 1 64.25 71 THR A C 1
ATOM 568 O O . THR A 1 71 ? 0.146 -29.906 40.5 1 64.25 71 THR A O 1
ATOM 571 N N . HIS A 1 72 ? -1.659 -28.828 39.969 1 68.81 72 HIS A N 1
ATOM 572 C CA . HIS A 1 72 ? -1.08 -28.344 38.719 1 68.81 72 HIS A CA 1
ATOM 573 C C . HIS A 1 72 ? 0.019 -27.328 38.969 1 68.81 72 HIS A C 1
ATOM 575 O O . HIS A 1 72 ? -0.169 -26.391 39.75 1 68.81 72 HIS A O 1
ATOM 581 N N . PRO A 1 73 ? 1.131 -27.531 38.281 1 72.19 73 PRO A N 1
ATOM 582 C CA . PRO A 1 73 ? 2.271 -26.688 38.625 1 72.19 73 PRO A CA 1
ATOM 583 C C . PRO A 1 73 ? 2.027 -25.219 38.281 1 72.19 73 PRO A C 1
ATOM 585 O O . PRO A 1 73 ? 2.436 -24.328 39.031 1 72.19 73 PRO A O 1
ATOM 588 N N . ASP A 1 74 ? 1.215 -25.047 37.406 1 70.81 74 ASP A N 1
ATOM 589 C CA . ASP A 1 74 ? 0.969 -23.656 37.031 1 70.81 74 ASP A CA 1
ATOM 590 C C . ASP A 1 74 ? 0.022 -22.984 38.031 1 70.81 74 ASP A C 1
ATOM 592 O O . ASP A 1 74 ? 0.172 -21.812 38.344 1 70.81 74 ASP A O 1
ATOM 596 N N . PHE A 1 75 ? -0.793 -23.75 38.562 1 70.44 75 PHE A N 1
ATOM 597 C CA . PHE A 1 75 ? -1.701 -23.25 39.562 1 70.44 75 PHE A CA 1
ATOM 598 C C . PHE A 1 75 ? -0.959 -23 40.875 1 70.44 75 PHE A C 1
ATOM 600 O O . PHE A 1 75 ? -1.141 -21.969 41.531 1 70.44 75 PHE A O 1
ATOM 607 N N . LEU A 1 76 ? -0.078 -23.922 41.156 1 71.31 76 LEU A N 1
ATOM 608 C CA . LEU A 1 76 ? 0.629 -23.859 42.438 1 71.31 76 LEU A CA 1
ATOM 609 C C . LEU A 1 76 ? 1.73 -22.797 42.406 1 71.31 76 LEU A C 1
ATOM 611 O O . LEU A 1 76 ? 1.964 -22.094 43.375 1 71.31 76 LEU A O 1
ATOM 615 N N . LEU A 1 77 ? 2.26 -22.547 41.125 1 71.88 77 LEU A N 1
ATOM 616 C CA . LEU A 1 77 ? 3.42 -21.672 41.062 1 71.88 77 LEU A CA 1
ATOM 617 C C . LEU A 1 77 ? 3.006 -20.25 40.688 1 71.88 77 LEU A C 1
ATOM 619 O O . LEU A 1 77 ? 3.539 -19.281 41.219 1 71.88 77 LEU A O 1
ATOM 623 N N . THR A 1 78 ? 1.988 -20.188 39.875 1 68.31 78 THR A N 1
ATOM 624 C CA . THR A 1 78 ? 1.775 -18.859 39.312 1 68.31 78 THR A CA 1
ATOM 625 C C . THR A 1 78 ? 0.393 -18.328 39.688 1 68.31 78 THR A C 1
ATOM 627 O O . THR A 1 78 ? 0.159 -17.125 39.656 1 68.31 78 THR A O 1
ATOM 630 N N . TYR A 1 79 ? -0.445 -19.156 40.219 1 71.81 79 TYR A N 1
ATOM 631 C CA . TYR A 1 79 ? -1.818 -18.688 40.375 1 71.81 79 TYR A CA 1
ATOM 632 C C . TYR A 1 79 ? -2.229 -18.641 41.844 1 71.81 79 TYR A C 1
ATOM 634 O O . TYR A 1 79 ? -2.883 -17.688 42.281 1 71.81 79 TYR A O 1
ATOM 642 N N . SER A 1 80 ? -1.831 -19.609 42.688 1 71.31 80 SER A N 1
ATOM 643 C CA . SER A 1 80 ? -2.406 -19.75 44.031 1 71.31 80 SER A CA 1
ATOM 644 C C . SER A 1 80 ? -1.588 -18.984 45.062 1 71.31 80 SER A C 1
ATOM 646 O O . SER A 1 80 ? -2.104 -18.625 46.125 1 71.31 80 SER A O 1
ATOM 648 N N . LYS A 1 81 ? -0.348 -18.594 44.719 1 78 81 LYS A N 1
ATOM 649 C CA . LYS A 1 81 ? 0.514 -17.969 45.719 1 78 81 LYS A CA 1
ATOM 650 C C . LYS A 1 81 ? 0.269 -16.453 45.781 1 78 81 LYS A C 1
ATOM 652 O O . LYS A 1 81 ? 0.015 -15.82 44.75 1 78 81 LYS A O 1
ATOM 657 N N . SER A 1 82 ? 0.393 -15.828 47 1 78.19 82 SER A N 1
ATOM 658 C CA . SER A 1 82 ? 0.064 -14.43 47.25 1 78.19 82 SER A CA 1
ATOM 659 C C . SER A 1 82 ? 1.013 -13.492 46.531 1 78.19 82 SER A C 1
ATOM 661 O O . SER A 1 82 ? 0.608 -12.414 46.094 1 78.19 82 SER A O 1
ATOM 663 N N . HIS A 1 83 ? 2.182 -13.914 46.375 1 78.62 83 HIS A N 1
ATOM 664 C CA . HIS A 1 83 ? 3.166 -13.008 45.781 1 78.62 83 HIS A CA 1
ATOM 665 C C . HIS A 1 83 ? 3.018 -12.938 44.25 1 78.62 83 HIS A C 1
ATOM 667 O O . HIS A 1 83 ? 3.619 -12.078 43.625 1 78.62 83 HIS A O 1
ATOM 673 N N . THR A 1 84 ? 2.201 -13.812 43.656 1 76.06 84 THR A N 1
ATOM 674 C CA . THR A 1 84 ? 2.066 -13.781 42.188 1 76.06 84 THR A CA 1
ATOM 675 C C . THR A 1 84 ? 0.774 -13.078 41.781 1 76.06 84 THR A C 1
ATOM 677 O O . THR A 1 84 ? 0.578 -12.766 40.625 1 76.06 84 THR A O 1
ATOM 680 N N . ARG A 1 85 ? -0.179 -12.734 42.719 1 71.31 85 ARG A N 1
ATOM 681 C CA . ARG A 1 85 ? -1.48 -12.164 42.375 1 71.31 85 ARG A CA 1
ATOM 682 C C . ARG A 1 85 ? -1.73 -10.867 43.125 1 71.31 85 ARG A C 1
ATOM 684 O O . ARG A 1 85 ? -2.877 -10.445 43.281 1 71.31 85 ARG A O 1
ATOM 691 N N . ALA A 1 86 ? -0.71 -10.188 43.531 1 76.12 86 ALA A N 1
ATOM 692 C CA . ALA A 1 86 ? -0.838 -9.055 44.438 1 76.12 86 ALA A CA 1
ATOM 693 C C . ALA A 1 86 ? -1.164 -7.773 43.688 1 76.12 86 ALA A C 1
ATOM 695 O O . ALA A 1 86 ? -1.784 -6.859 44.25 1 76.12 86 ALA A O 1
ATOM 696 N N . THR A 1 87 ? -0.955 -7.75 42.5 1 72.94 87 THR A N 1
ATOM 697 C CA . THR A 1 87 ? -0.947 -6.484 41.781 1 72.94 87 THR A CA 1
ATOM 698 C C . THR A 1 87 ? -2.34 -5.859 41.781 1 72.94 87 THR A C 1
ATOM 700 O O . THR A 1 87 ? -2.496 -4.672 42.062 1 72.94 87 THR A O 1
ATOM 703 N N . PRO A 1 88 ? -3.393 -6.648 41.562 1 68.38 88 PRO A N 1
ATOM 704 C CA . PRO A 1 88 ? -4.711 -6.004 41.531 1 68.38 88 PRO A CA 1
ATOM 705 C C . PRO A 1 88 ? -5.102 -5.418 42.906 1 68.38 88 PRO A C 1
ATOM 707 O O . PRO A 1 88 ? -5.734 -4.359 42.938 1 68.38 88 PRO A O 1
ATOM 710 N N . TYR A 1 89 ? -4.727 -5.988 43.938 1 75.62 89 TYR A N 1
ATOM 711 C CA . TYR A 1 89 ? -5.086 -5.504 45.25 1 75.62 89 TYR A CA 1
ATOM 712 C C . TYR A 1 89 ? -4.414 -4.168 45.562 1 75.62 89 TYR A C 1
ATOM 714 O O . TYR A 1 89 ? -5.07 -3.225 46 1 75.62 89 TYR A O 1
ATOM 722 N N . PHE A 1 90 ? -3.203 -4.055 45.25 1 77.81 90 PHE A N 1
ATOM 723 C CA . PHE A 1 90 ? -2.498 -2.832 45.594 1 77.81 90 PHE A CA 1
ATOM 724 C C . PHE A 1 90 ? -2.803 -1.718 44.625 1 77.81 90 PHE A C 1
ATOM 726 O O . PHE A 1 90 ? -2.762 -0.537 44.969 1 77.81 90 PHE A O 1
ATOM 733 N N . MET A 1 91 ? -3.205 -2.172 43.438 1 67.81 91 MET A N 1
ATOM 734 C CA . MET A 1 91 ? -3.77 -1.175 42.531 1 67.81 91 MET A CA 1
ATOM 735 C C . MET A 1 91 ? -5.121 -0.684 43.031 1 67.81 91 MET A C 1
ATOM 737 O O . MET A 1 91 ? -5.453 0.494 42.906 1 67.81 91 MET A O 1
ATOM 741 N N . GLY A 1 92 ? -5.812 -1.492 43.656 1 67 92 GLY A N 1
ATOM 742 C CA . GLY A 1 92 ? -7.027 -1.104 44.344 1 67 92 GLY A CA 1
ATOM 743 C C . GLY A 1 92 ? -6.777 -0.154 45.5 1 67 92 GLY A C 1
ATOM 744 O O . GLY A 1 92 ? -7.543 0.786 45.719 1 67 92 GLY A O 1
ATOM 745 N N . MET A 1 93 ? -5.711 -0.357 46.219 1 72.12 93 MET A N 1
ATOM 746 C CA . MET A 1 93 ? -5.344 0.538 47.312 1 72.12 93 MET A CA 1
ATOM 747 C C . MET A 1 93 ? -5.047 1.94 46.812 1 72.12 93 MET A C 1
ATOM 749 O O . MET A 1 93 ? -5.402 2.934 47.438 1 72.12 93 MET A O 1
ATOM 753 N N . VAL A 1 94 ? -4.449 1.921 45.656 1 67.06 94 VAL A N 1
ATOM 754 C CA . VAL A 1 94 ? -4.191 3.219 45.062 1 67.06 94 VAL A CA 1
ATOM 755 C C . VAL A 1 94 ? -5.516 3.9 44.719 1 67.06 94 VAL A C 1
ATOM 757 O O . VAL A 1 94 ? -5.699 5.09 45 1 67.06 94 VAL A O 1
ATOM 760 N N . ALA A 1 95 ? -6.43 3.113 44.281 1 60.53 95 ALA A N 1
ATOM 761 C CA . ALA A 1 95 ? -7.766 3.629 44 1 60.53 95 ALA A CA 1
ATOM 762 C C . ALA A 1 95 ? -8.461 4.086 45.281 1 60.53 95 ALA A C 1
ATOM 764 O O . ALA A 1 95 ? -9.094 5.141 45.312 1 60.53 95 ALA A O 1
ATOM 765 N N . GLY A 1 96 ? -8.289 3.355 46.281 1 62.88 96 GLY A N 1
ATOM 766 C CA . GLY A 1 96 ? -8.852 3.713 47.562 1 62.88 96 GLY A CA 1
ATOM 767 C C . GLY A 1 96 ? -8.25 4.969 48.156 1 62.88 96 GLY A C 1
ATOM 768 O O . GLY A 1 96 ? -8.961 5.828 48.656 1 62.88 96 GLY A O 1
ATOM 769 N N . TYR A 1 97 ? -6.996 5.086 48.031 1 66.25 97 TYR A N 1
ATOM 770 C CA . TYR A 1 97 ? -6.324 6.277 48.531 1 66.25 97 TYR A CA 1
ATOM 771 C C . TYR A 1 97 ? -6.746 7.52 47.75 1 66.25 97 TYR A C 1
ATOM 773 O O . TYR A 1 97 ? -6.988 8.578 48.344 1 66.25 97 TYR A O 1
ATOM 781 N N . ILE A 1 98 ? -6.906 7.309 46.531 1 57.59 98 ILE A N 1
ATOM 782 C CA . ILE A 1 98 ? -7.379 8.406 45.688 1 57.59 98 ILE A CA 1
ATOM 783 C C . ILE A 1 98 ? -8.805 8.781 46.094 1 57.59 98 ILE A C 1
ATOM 785 O O . ILE A 1 98 ? -9.133 9.961 46.219 1 57.59 98 ILE A O 1
ATOM 789 N N . TYR A 1 99 ? -9.562 7.77 46.406 1 51.53 99 TYR A N 1
ATOM 790 C CA . TYR A 1 99 ? -10.93 7.992 46.844 1 51.53 99 TYR A CA 1
ATOM 791 C C . TYR A 1 99 ? -10.945 8.727 48.188 1 51.53 99 TYR A C 1
ATOM 793 O O . TYR A 1 99 ? -11.766 9.625 48.406 1 51.53 99 TYR A O 1
ATOM 801 N N . TYR A 1 100 ? -10.102 8.383 49.031 1 56.22 100 TYR A N 1
ATOM 802 C CA . TYR A 1 100 ? -10.031 8.992 50.344 1 56.22 100 TYR A CA 1
ATOM 803 C C . TYR A 1 100 ? -9.625 10.453 50.25 1 56.22 100 TYR A C 1
ATOM 805 O O . TYR A 1 100 ? -10.188 11.305 50.938 1 56.22 100 TYR A O 1
ATOM 813 N N . LYS A 1 101 ? -8.797 10.742 49.344 1 53.16 101 LYS A N 1
ATOM 814 C CA . LYS A 1 101 ? -8.352 12.133 49.219 1 53.16 101 LYS A CA 1
ATOM 815 C C . LYS A 1 101 ? -9.406 12.984 48.531 1 53.16 101 LYS A C 1
ATOM 817 O O . LYS A 1 101 ? -9.531 14.18 48.812 1 53.16 101 LYS A O 1
ATOM 822 N N . LEU A 1 102 ? -10.094 12.414 47.594 1 43.66 102 LEU A N 1
ATOM 823 C CA . LEU A 1 102 ? -11.109 13.117 46.812 1 43.66 102 LEU A CA 1
ATOM 824 C C . LEU A 1 102 ? -12.375 13.336 47.656 1 43.66 102 LEU A C 1
ATOM 826 O O . LEU A 1 102 ? -13.281 14.055 47.25 1 43.66 102 LEU A O 1
ATOM 830 N N . LYS A 1 103 ? -12.688 12.781 48.625 1 40.56 103 LYS A N 1
ATOM 831 C CA . LYS A 1 103 ? -13.93 12.945 49.375 1 40.56 103 LYS A CA 1
ATOM 832 C C . LYS A 1 103 ? -14.227 14.422 49.625 1 40.56 103 LYS A C 1
ATOM 834 O O . LYS A 1 103 ? -15.391 14.828 49.688 1 40.56 103 LYS A O 1
ATOM 839 N N . GLY A 1 104 ? -13.508 15.383 50.031 1 37.47 104 GLY A N 1
ATOM 840 C CA . GLY A 1 104 ? -14.008 16.672 50.5 1 37.47 104 GLY A CA 1
ATOM 841 C C . GLY A 1 104 ? -14.273 17.641 49.375 1 37.47 104 GLY A C 1
ATOM 842 O O . GLY A 1 104 ? -14.812 18.734 49.594 1 37.47 104 GLY A O 1
ATOM 843 N N . LYS A 1 105 ? -13.461 17.938 48.25 1 36.72 105 LYS A N 1
ATOM 844 C CA . LYS A 1 105 ? -13.57 19.172 47.469 1 36.72 105 LYS A CA 1
ATOM 845 C C . LYS A 1 105 ? -14.695 19.062 46.438 1 36.72 105 LYS A C 1
ATOM 847 O O . LYS A 1 105 ? -15.055 17.969 46.031 1 36.72 105 LYS A O 1
ATOM 852 N N . ASN A 1 106 ? -15.594 20.281 45.938 1 34.38 106 ASN A N 1
ATOM 853 C CA . ASN A 1 106 ? -16.781 20.625 45.156 1 34.38 106 ASN A CA 1
ATOM 854 C C . ASN A 1 106 ? -16.812 19.875 43.844 1 34.38 106 ASN A C 1
ATOM 856 O O . ASN A 1 106 ? -15.789 19.344 43.375 1 34.38 106 ASN A O 1
ATOM 860 N N . ASN A 1 107 ? -17.953 20.312 42.656 1 36.59 107 ASN A N 1
ATOM 861 C CA . ASN A 1 107 ? -18.766 19.734 41.562 1 36.59 107 ASN A CA 1
ATOM 862 C C . ASN A 1 107 ? -17.938 19.453 40.312 1 36.59 107 ASN A C 1
ATOM 864 O O . ASN A 1 107 ? -18.469 19.375 39.219 1 36.59 107 ASN A O 1
ATOM 868 N N . HIS A 1 108 ? -16.812 20.047 39.906 1 39.78 108 HIS A N 1
ATOM 869 C CA . HIS A 1 108 ? -16.141 19.703 38.656 1 39.78 108 HIS A CA 1
ATOM 870 C C . HIS A 1 108 ? -16.188 18.203 38.406 1 39.78 108 HIS A C 1
ATOM 872 O O . HIS A 1 108 ? -16.141 17.406 39.344 1 39.78 108 HIS A O 1
ATOM 878 N N . VAL A 1 109 ? -17.031 17.797 37.25 1 48.34 109 VAL A N 1
ATOM 879 C CA . VAL A 1 109 ? -16.969 16.359 37 1 48.34 109 VAL A CA 1
ATOM 880 C C . VAL A 1 109 ? -15.617 15.82 37.5 1 48.34 109 VAL A C 1
ATOM 882 O O . VAL A 1 109 ? -14.57 16.203 36.969 1 48.34 109 VAL A O 1
ATOM 885 N N . CYS A 1 110 ? -15.539 15.547 38.531 1 55.06 110 CYS A N 1
ATOM 886 C CA . CYS A 1 110 ? -14.422 15.07 39.344 1 55.06 110 CYS A CA 1
ATOM 887 C C . CYS A 1 110 ? -13.602 14.031 38.594 1 55.06 110 CYS A C 1
ATOM 889 O O . CYS A 1 110 ? -14.109 13.391 37.656 1 55.06 110 CYS A O 1
ATOM 891 N N . ARG A 1 111 ? -12.367 14.219 38.469 1 62.94 111 ARG A N 1
ATOM 892 C CA . ARG A 1 111 ? -11.398 13.289 37.906 1 62.94 111 ARG A CA 1
ATOM 893 C C . ARG A 1 111 ? -11.852 11.844 38.062 1 62.94 111 ARG A C 1
ATOM 895 O O . ARG A 1 111 ? -11.688 11.023 37.156 1 62.94 111 ARG A O 1
ATOM 902 N N . PHE A 1 112 ? -12.648 11.68 39.125 1 63.09 112 PHE A N 1
ATOM 903 C CA . PHE A 1 112 ? -13.078 10.312 39.406 1 63.09 112 PHE A CA 1
ATOM 904 C C . PHE A 1 112 ? -14.25 9.93 38.5 1 63.09 112 PHE A C 1
ATOM 906 O O . PHE A 1 112 ? -14.273 8.844 37.938 1 63.09 112 PHE A O 1
ATOM 913 N N . LYS A 1 113 ? -15.227 10.852 38.406 1 72.94 113 LYS A N 1
ATOM 914 C CA . LYS A 1 113 ? -16.359 10.586 37.531 1 72.94 113 LYS A CA 1
ATOM 915 C C . LYS A 1 113 ? -15.93 10.438 36.094 1 72.94 113 LYS A C 1
ATOM 917 O O . LYS A 1 113 ? -16.438 9.578 35.375 1 72.94 113 LYS A O 1
ATOM 922 N N . THR A 1 114 ? -14.992 11.219 35.781 1 80.69 114 THR A N 1
ATOM 923 C CA . THR A 1 114 ? -14.469 11.141 34.406 1 80.69 114 THR A CA 1
ATOM 924 C C . THR A 1 114 ? -13.812 9.781 34.156 1 80.69 114 THR A C 1
ATOM 926 O O . THR A 1 114 ? -14.047 9.156 33.125 1 80.69 114 THR A O 1
ATOM 929 N N . THR A 1 115 ? -13.031 9.305 35.125 1 80.94 115 THR A N 1
ATOM 930 C CA . THR A 1 115 ? -12.352 8.023 34.969 1 80.94 115 THR A CA 1
ATOM 931 C C . THR A 1 115 ? -13.359 6.883 34.938 1 80.94 115 THR A C 1
ATOM 933 O O . THR A 1 115 ? -13.188 5.93 34.156 1 80.94 115 THR A O 1
ATOM 936 N N . LEU A 1 116 ? -14.43 7.047 35.688 1 78.75 116 LEU A N 1
ATOM 937 C CA . LEU A 1 116 ? -15.461 6.016 35.688 1 78.75 116 LEU A CA 1
ATOM 938 C C . LEU A 1 116 ? -16.188 5.969 34.344 1 78.75 116 LEU A C 1
ATOM 940 O O . LEU A 1 116 ? -16.484 4.887 33.844 1 78.75 116 LEU A O 1
ATOM 944 N N . ILE A 1 117 ? -16.391 7.094 33.844 1 85.31 117 ILE A N 1
ATOM 945 C CA . ILE A 1 117 ? -17.078 7.16 32.562 1 85.31 117 ILE A CA 1
ATOM 946 C C . ILE A 1 117 ? -16.188 6.605 31.453 1 85.31 117 ILE A C 1
ATOM 948 O O . ILE A 1 117 ? -16.656 5.895 30.562 1 85.31 117 ILE A O 1
ATOM 952 N N . VAL A 1 118 ? -14.945 6.883 31.594 1 86.81 118 VAL A N 1
ATOM 953 C CA . VAL A 1 118 ? -14.008 6.387 30.609 1 86.81 118 VAL A CA 1
ATOM 954 C C . VAL A 1 118 ? -13.93 4.863 30.672 1 86.81 118 VAL A C 1
ATOM 956 O O . VAL A 1 118 ? -14 4.18 29.656 1 86.81 118 VAL A O 1
ATOM 959 N N . LEU A 1 119 ? -13.844 4.363 31.844 1 86.12 119 LEU A N 1
ATOM 960 C CA . LEU A 1 119 ? -13.727 2.918 32 1 86.12 119 LEU A CA 1
ATOM 961 C C . LEU A 1 119 ? -15.008 2.211 31.578 1 86.12 119 LEU A C 1
ATOM 963 O O . LEU A 1 119 ? -14.945 1.183 30.891 1 86.12 119 LEU A O 1
ATOM 967 N N . ALA A 1 120 ? -16.094 2.771 31.953 1 87.44 120 ALA A N 1
ATOM 968 C CA . ALA A 1 120 ? -17.375 2.195 31.547 1 87.44 120 ALA A CA 1
ATOM 969 C C . ALA A 1 120 ? -17.547 2.246 30.031 1 87.44 120 ALA A C 1
ATOM 971 O O . ALA A 1 120 ? -18.062 1.305 29.438 1 87.44 120 ALA A O 1
ATOM 972 N N . SER A 1 121 ? -17.125 3.324 29.469 1 90.69 121 SER A N 1
ATOM 973 C CA . SER A 1 121 ? -17.219 3.479 28.031 1 90.69 121 SER A CA 1
ATOM 974 C C . SER A 1 121 ? -16.312 2.49 27.297 1 90.69 121 SER A C 1
ATOM 976 O O . SER A 1 121 ? -16.719 1.856 26.328 1 90.69 121 SER A O 1
ATOM 978 N N . LEU A 1 122 ? -15.117 2.314 27.812 1 91.12 122 LEU A N 1
ATOM 979 C CA . LEU A 1 122 ? -14.188 1.375 27.203 1 91.12 122 LEU A CA 1
ATOM 980 C C . LEU A 1 122 ? -14.688 -0.059 27.344 1 91.12 122 LEU A C 1
ATOM 982 O O . LEU A 1 122 ? -14.57 -0.861 26.422 1 91.12 122 LEU A O 1
ATOM 986 N N . LEU A 1 123 ? -15.227 -0.324 28.484 1 88.31 123 LEU A N 1
ATOM 987 C CA . LEU A 1 123 ? -15.781 -1.657 28.703 1 88.31 123 LEU A CA 1
ATOM 988 C C . LEU A 1 123 ? -16.953 -1.93 27.766 1 88.31 123 LEU A C 1
ATOM 990 O O . LEU A 1 123 ? -17.078 -3.037 27.25 1 88.31 123 LEU A O 1
ATOM 994 N N . SER A 1 124 ? -17.75 -0.934 27.609 1 90.06 124 SER A N 1
ATOM 995 C CA . SER A 1 124 ? -18.891 -1.076 26.703 1 90.06 124 SER A CA 1
ATOM 996 C C . SER A 1 124 ? -18.422 -1.311 25.281 1 90.06 124 SER A C 1
ATOM 998 O O . SER A 1 124 ? -18.969 -2.174 24.578 1 90.06 124 SER A O 1
ATOM 1000 N N . ILE A 1 125 ? -17.406 -0.651 24.875 1 91.19 125 ILE A N 1
ATOM 1001 C CA . ILE A 1 125 ? -16.875 -0.774 23.531 1 91.19 125 ILE A CA 1
ATOM 1002 C C . ILE A 1 125 ? -16.219 -2.145 23.359 1 91.19 125 ILE A C 1
ATOM 1004 O O . ILE A 1 125 ? -16.5 -2.848 22.375 1 91.19 125 ILE A O 1
ATOM 1008 N N . VAL A 1 126 ? -15.453 -2.57 24.312 1 89.38 126 VAL A N 1
ATOM 1009 C CA . VAL A 1 126 ? -14.75 -3.844 24.25 1 89.38 126 VAL A CA 1
ATOM 1010 C C . VAL A 1 126 ? -15.742 -4.996 24.297 1 89.38 126 VAL A C 1
ATOM 1012 O O . VAL A 1 126 ? -15.617 -5.973 23.547 1 89.38 126 VAL A O 1
ATOM 1015 N N . ALA A 1 127 ? -16.719 -4.809 25.094 1 86.88 127 ALA A N 1
ATOM 1016 C CA . ALA A 1 127 ? -17.734 -5.852 25.203 1 86.88 127 ALA A CA 1
ATOM 1017 C C . ALA A 1 127 ? -18.547 -5.977 23.906 1 86.88 127 ALA A C 1
ATOM 1019 O O . ALA A 1 127 ? -18.891 -7.082 23.484 1 86.88 127 ALA A O 1
ATOM 1020 N N . SER A 1 128 ? -18.859 -4.883 23.344 1 90 128 SER A N 1
ATOM 1021 C CA . SER A 1 128 ? -19.625 -4.902 22.094 1 90 128 SER A CA 1
ATOM 1022 C C . SER A 1 128 ? -18.891 -5.633 20.984 1 90 128 SER A C 1
ATOM 1024 O O . SER A 1 128 ? -19.5 -6.352 20.188 1 90 128 SER A O 1
ATOM 1026 N N . ILE A 1 129 ? -17.578 -5.574 20.984 1 87.12 129 ILE A N 1
ATOM 1027 C CA . ILE A 1 129 ? -16.797 -6.188 19.922 1 87.12 129 ILE A CA 1
ATOM 1028 C C . ILE A 1 129 ? -16.438 -7.621 20.297 1 87.12 129 ILE A C 1
ATOM 1030 O O . ILE A 1 129 ? -16.75 -8.562 19.562 1 87.12 129 ILE A O 1
ATOM 1034 N N . PHE A 1 130 ? -15.922 -7.852 21.5 1 86 130 PHE A N 1
ATOM 1035 C CA . PHE A 1 130 ? -15.258 -9.117 21.797 1 86 130 PHE A CA 1
ATOM 1036 C C . PHE A 1 130 ? -16.25 -10.141 22.328 1 86 130 PHE A C 1
ATOM 1038 O O . PHE A 1 130 ? -15.977 -11.344 22.297 1 86 130 PHE A O 1
ATOM 1045 N N . CYS A 1 131 ? -17.406 -9.656 22.75 1 84.56 131 CYS A N 1
ATOM 1046 C CA . CYS A 1 131 ? -18.438 -10.641 23.016 1 84.56 131 CYS A CA 1
ATOM 1047 C C . CYS A 1 131 ? -18.953 -11.281 21.734 1 84.56 131 CYS A C 1
ATOM 1049 O O . CYS A 1 131 ? -19.469 -12.398 21.75 1 84.56 131 CYS A O 1
ATOM 1051 N N . GLY A 1 132 ? -18.781 -10.609 20.703 1 84.62 132 GLY A N 1
ATOM 1052 C CA . GLY A 1 132 ? -19.156 -11.148 19.391 1 84.62 132 GLY A CA 1
ATOM 1053 C C . GLY A 1 132 ? -18.297 -12.336 18.984 1 84.62 132 GLY A C 1
ATOM 1054 O O . GLY A 1 132 ? -18.703 -13.141 18.156 1 84.62 132 GLY A O 1
ATOM 1055 N N . ALA A 1 133 ? -17.109 -12.461 19.594 1 85.19 133 ALA A N 1
ATOM 1056 C CA . ALA A 1 133 ? -16.188 -13.547 19.266 1 85.19 133 ALA A CA 1
ATOM 1057 C C . ALA A 1 133 ? -16.797 -14.906 19.594 1 85.19 133 ALA A C 1
ATOM 1059 O O . ALA A 1 133 ? -16.531 -15.898 18.922 1 85.19 133 ALA A O 1
ATOM 1060 N N . ILE A 1 134 ? -17.703 -14.875 20.516 1 83.5 134 ILE A N 1
ATOM 1061 C CA . ILE A 1 134 ? -18.344 -16.109 20.938 1 83.5 134 ILE A CA 1
ATOM 1062 C C . ILE A 1 134 ? -19.266 -16.609 19.812 1 83.5 134 ILE A C 1
ATOM 1064 O O . ILE A 1 134 ? -19.312 -17.797 19.516 1 83.5 134 ILE A O 1
ATOM 1068 N N . PHE A 1 135 ? -19.906 -15.734 19.172 1 83.88 135 PHE A N 1
ATOM 1069 C CA . PHE A 1 135 ? -20.875 -16.094 18.141 1 83.88 135 PHE A CA 1
ATOM 1070 C C . PHE A 1 135 ? -20.172 -16.391 16.828 1 83.88 135 PHE A C 1
ATOM 1072 O O . PHE A 1 135 ? -20.688 -17.141 16 1 83.88 135 PHE A O 1
ATOM 1079 N N . TYR A 1 136 ? -19.016 -15.867 16.672 1 82.44 136 TYR A N 1
ATOM 1080 C CA . TYR A 1 136 ? -18.281 -16.062 15.422 1 82.44 136 TYR A CA 1
ATOM 1081 C C . TYR A 1 136 ? -17.641 -17.438 15.375 1 82.44 136 TYR A C 1
ATOM 1083 O O . TYR A 1 136 ? -17.375 -17.984 14.297 1 82.44 136 TYR A O 1
ATOM 1091 N N . ASN A 1 137 ? -17.375 -17.953 16.484 1 80.56 137 ASN A N 1
ATOM 1092 C CA . ASN A 1 137 ? -16.75 -19.266 16.562 1 80.56 137 ASN A CA 1
ATOM 1093 C C . ASN A 1 137 ? -17.688 -20.359 16.078 1 80.56 137 ASN A C 1
ATOM 1095 O O . ASN A 1 137 ? -18.797 -20.5 16.562 1 80.56 137 ASN A O 1
ATOM 1099 N N . PRO A 1 138 ? -17.219 -21.125 15.141 1 82.31 138 PRO A N 1
ATOM 1100 C CA . PRO A 1 138 ? -18.078 -22.156 14.555 1 82.31 138 PRO A CA 1
ATOM 1101 C C . PRO A 1 138 ? -18.5 -23.219 15.562 1 82.31 138 PRO A C 1
ATOM 1103 O O . PRO A 1 138 ? -19.469 -23.938 15.336 1 82.31 138 PRO A O 1
ATOM 1106 N N . TYR A 1 139 ? -17.812 -23.328 16.688 1 82 139 TYR A N 1
ATOM 1107 C CA . TYR A 1 139 ? -18.141 -24.328 17.688 1 82 139 TYR A CA 1
ATOM 1108 C C . TYR A 1 139 ? -19.281 -23.859 18.594 1 82 139 TYR A C 1
ATOM 1110 O O . TYR A 1 139 ? -19.844 -24.656 19.359 1 82 139 TYR A O 1
ATOM 1118 N N . HIS A 1 140 ? -19.625 -22.609 18.422 1 83.94 140 HIS A N 1
ATOM 1119 C CA . HIS A 1 140 ? -20.719 -22.109 19.25 1 83.94 140 HIS A CA 1
ATOM 1120 C C . HIS A 1 140 ? -22.062 -22.672 18.812 1 83.94 140 HIS A C 1
ATOM 1122 O O . HIS A 1 140 ? -22.391 -22.625 17.625 1 83.94 140 HIS A O 1
ATOM 1128 N N . GLU A 1 141 ? -22.734 -23.266 19.766 1 84.69 141 GLU A N 1
ATOM 1129 C CA . GLU A 1 141 ? -24.062 -23.781 19.453 1 84.69 141 GLU A CA 1
ATOM 1130 C C . GLU A 1 141 ? -25.094 -22.656 19.406 1 84.69 141 GLU A C 1
ATOM 1132 O O . GLU A 1 141 ? -25.141 -21.812 20.297 1 84.69 141 GLU A O 1
ATOM 1137 N N . TYR A 1 142 ? -25.812 -22.703 18.391 1 86.69 142 TYR A N 1
ATOM 1138 C CA . TYR A 1 142 ? -26.797 -21.641 18.156 1 86.69 142 TYR A CA 1
ATOM 1139 C C . TYR A 1 142 ? -27.875 -21.656 19.234 1 86.69 142 TYR A C 1
ATOM 1141 O O . TYR A 1 142 ? -28.438 -22.719 19.547 1 86.69 142 TYR A O 1
ATOM 1149 N N . ASN A 1 143 ? -28.031 -20.531 19.906 1 87.06 143 ASN A N 1
ATOM 1150 C CA . ASN A 1 143 ? -29.109 -20.25 20.859 1 87.06 143 ASN A CA 1
ATOM 1151 C C . ASN A 1 143 ? -29.891 -19 20.453 1 87.06 143 ASN A C 1
ATOM 1153 O O . ASN A 1 143 ? -29.344 -17.906 20.406 1 87.06 143 ASN A O 1
ATOM 1157 N N . THR A 1 144 ? -31.125 -19.172 20.266 1 88.94 144 THR A N 1
ATOM 1158 C CA . THR A 1 144 ? -31.969 -18.125 19.734 1 88.94 144 THR A CA 1
ATOM 1159 C C . THR A 1 144 ? -32.031 -16.922 20.672 1 88.94 144 THR A C 1
ATOM 1161 O O . THR A 1 144 ? -31.969 -15.773 20.234 1 88.94 144 THR A O 1
ATOM 1164 N N . TYR A 1 145 ? -32.125 -17.141 21.984 1 87.56 145 TYR A N 1
ATOM 1165 C CA . TYR A 1 145 ? -32.25 -16.062 22.969 1 87.56 145 TYR A CA 1
ATOM 1166 C C . TYR A 1 145 ? -30.953 -15.273 23.078 1 87.56 145 TYR A C 1
ATOM 1168 O O . TYR A 1 145 ? -30.969 -14.039 23.078 1 87.56 145 TYR A O 1
ATOM 1176 N N . GLU A 1 146 ? -29.875 -16.047 23.094 1 87.62 146 GLU A N 1
ATOM 1177 C CA . GLU A 1 146 ? -28.578 -15.383 23.188 1 87.62 146 GLU A CA 1
ATOM 1178 C C . GLU A 1 146 ? -28.297 -14.562 21.938 1 87.62 146 GLU A C 1
ATOM 1180 O O . GLU A 1 146 ? -27.797 -13.438 22.031 1 87.62 146 GLU A O 1
ATOM 1185 N N . SER A 1 147 ? -28.594 -15.172 20.844 1 89.69 147 SER A N 1
ATOM 1186 C CA . SER A 1 147 ? -28.359 -14.492 19.578 1 89.69 147 SER A CA 1
ATOM 1187 C C . SER A 1 147 ? -29.234 -13.25 19.438 1 89.69 147 SER A C 1
ATOM 1189 O O . SER A 1 147 ? -28.75 -12.188 19.031 1 89.69 147 SER A O 1
ATOM 1191 N N . ALA A 1 148 ? -30.453 -13.352 19.828 1 90.12 148 ALA A N 1
ATOM 1192 C CA . ALA A 1 148 ? -31.375 -12.219 19.734 1 90.12 148 ALA A CA 1
ATOM 1193 C C . ALA A 1 148 ? -30.984 -11.109 20.719 1 90.12 148 ALA A C 1
ATOM 1195 O O . ALA A 1 148 ? -31.047 -9.93 20.375 1 90.12 148 ALA A O 1
ATOM 1196 N N . ALA A 1 149 ? -30.562 -11.484 21.859 1 88.5 149 ALA A N 1
ATOM 1197 C CA . ALA A 1 149 ? -30.141 -10.516 22.859 1 88.5 149 ALA A CA 1
ATOM 1198 C C . ALA A 1 149 ? -28.906 -9.75 22.406 1 88.5 149 ALA A C 1
ATOM 1200 O O . ALA A 1 149 ? -28.828 -8.531 22.562 1 88.5 149 ALA A O 1
ATOM 1201 N N . TYR A 1 150 ? -27.953 -10.492 21.938 1 90.25 150 TYR A N 1
ATOM 1202 C CA . TYR A 1 150 ? -26.734 -9.828 21.469 1 90.25 150 TYR A CA 1
ATOM 1203 C C . TYR A 1 150 ? -27.031 -8.93 20.266 1 90.25 150 TYR A C 1
ATOM 1205 O O . TYR A 1 150 ? -26.5 -7.828 20.172 1 90.25 150 TYR A O 1
ATOM 1213 N N . ALA A 1 151 ? -27.875 -9.367 19.391 1 89.56 151 ALA A N 1
ATOM 1214 C CA . ALA A 1 151 ? -28.25 -8.57 18.219 1 89.56 151 ALA A CA 1
ATOM 1215 C C . ALA A 1 151 ? -28.906 -7.258 18.625 1 89.56 151 ALA A C 1
ATOM 1217 O O . ALA A 1 151 ? -28.734 -6.23 17.969 1 89.56 151 ALA A O 1
ATOM 1218 N N . ALA A 1 152 ? -29.562 -7.238 19.75 1 88.88 152 ALA A N 1
ATOM 1219 C CA . ALA A 1 152 ? -30.312 -6.074 20.219 1 88.88 152 ALA A CA 1
ATOM 1220 C C . ALA A 1 152 ? -29.406 -5.121 21 1 88.88 152 ALA A C 1
ATOM 1222 O O . ALA A 1 152 ? -29.609 -3.906 20.969 1 88.88 152 ALA A O 1
ATOM 1223 N N . LEU A 1 153 ? -28.359 -5.703 21.578 1 88.06 153 LEU A N 1
ATOM 1224 C CA . LEU A 1 153 ? -27.703 -4.898 22.609 1 88.06 153 LEU A CA 1
ATOM 1225 C C . LEU A 1 153 ? -26.312 -4.449 22.141 1 88.06 153 LEU A C 1
ATOM 1227 O O . LEU A 1 153 ? -25.75 -3.504 22.688 1 88.06 153 LEU A O 1
ATOM 1231 N N . HIS A 1 154 ? -25.703 -5.094 21.266 1 88.38 154 HIS A N 1
ATOM 1232 C CA . HIS A 1 154 ? -24.312 -4.781 20.953 1 88.38 154 HIS A CA 1
ATOM 1233 C C . HIS A 1 154 ? -24.188 -3.404 20.297 1 88.38 154 HIS A C 1
ATOM 1235 O O . HIS A 1 154 ? -23.234 -2.672 20.578 1 88.38 154 HIS A O 1
ATOM 1241 N N . ARG A 1 155 ? -25.125 -2.959 19.484 1 90.25 155 ARG A N 1
ATOM 1242 C CA . ARG A 1 155 ? -25.047 -1.672 18.812 1 90.25 155 ARG A CA 1
ATOM 1243 C C . ARG A 1 155 ? -25.312 -0.523 19.766 1 90.25 155 ARG A C 1
ATOM 1245 O O . ARG A 1 155 ? -24.594 0.48 19.766 1 90.25 155 ARG A O 1
ATOM 1252 N N . PRO A 1 156 ? -26.359 -0.643 20.656 1 89.81 156 PRO A N 1
ATOM 1253 C CA . PRO A 1 156 ? -26.531 0.399 21.672 1 89.81 156 PRO A CA 1
ATOM 1254 C C . PRO A 1 156 ? -25.328 0.518 22.609 1 89.81 156 PRO A C 1
ATOM 1256 O O . PRO A 1 156 ? -24.969 1.623 23.031 1 89.81 156 PRO A O 1
ATOM 1259 N N . LEU A 1 157 ? -24.766 -0.57 22.906 1 88.88 157 LEU A N 1
ATOM 1260 C CA . LEU A 1 157 ? -23.578 -0.538 23.766 1 88.88 157 LEU A CA 1
ATOM 1261 C C . LEU A 1 157 ? -22.422 0.189 23.094 1 88.88 157 LEU A C 1
ATOM 1263 O O . LEU A 1 157 ? -21.734 0.986 23.719 1 88.88 157 LEU A O 1
ATOM 1267 N N . TRP A 1 158 ? -22.203 -0.092 21.859 1 91.94 158 TRP A N 1
ATOM 1268 C CA . TRP A 1 158 ? -21.188 0.614 21.094 1 91.94 158 TRP A CA 1
ATOM 1269 C C . TRP A 1 158 ? -21.469 2.113 21.062 1 91.94 158 TRP A C 1
ATOM 1271 O O . TRP A 1 158 ? -20.562 2.924 21.266 1 91.94 158 TRP A O 1
ATOM 1281 N N . ALA A 1 159 ? -22.719 2.439 20.844 1 92.75 159 ALA A N 1
ATOM 1282 C CA . ALA A 1 159 ? -23.109 3.842 20.75 1 92.75 159 ALA A CA 1
ATOM 1283 C C . ALA A 1 159 ? -22.938 4.566 22.078 1 92.75 159 ALA A C 1
ATOM 1285 O O . ALA A 1 159 ? -22.359 5.66 22.125 1 92.75 159 ALA A O 1
ATOM 1286 N N . MET A 1 160 ? -23.328 3.967 23.156 1 89.56 160 MET A N 1
ATOM 1287 C CA . MET A 1 160 ? -23.219 4.57 24.469 1 89.56 160 MET A CA 1
ATOM 1288 C C . MET A 1 160 ? -21.75 4.738 24.875 1 89.56 160 MET A C 1
ATOM 1290 O O . MET A 1 160 ? -21.375 5.754 25.453 1 89.56 160 MET A O 1
ATOM 1294 N N . GLY A 1 161 ? -21 3.738 24.594 1 91 161 GLY A N 1
ATOM 1295 C CA . GLY A 1 161 ? -19.578 3.855 24.859 1 91 161 GLY A CA 1
ATOM 1296 C C . GLY A 1 161 ? -18.906 4.98 24.094 1 91 161 GLY A C 1
ATOM 1297 O O . GLY A 1 161 ? -18.109 5.738 24.641 1 91 161 GLY A O 1
ATOM 1298 N N . SER A 1 162 ? -19.25 5.168 22.844 1 91.5 162 SER A N 1
ATOM 1299 C CA . SER A 1 162 ? -18.672 6.215 22 1 91.5 162 SER A CA 1
ATOM 1300 C C . SER A 1 162 ? -19.078 7.602 22.484 1 91.5 162 SER A C 1
ATOM 1302 O O . SER A 1 162 ? -18.25 8.516 22.531 1 91.5 162 SER A O 1
ATOM 1304 N N . ILE A 1 163 ? -20.281 7.703 22.922 1 89.94 163 ILE A N 1
ATOM 1305 C CA . ILE A 1 163 ? -20.781 8.984 23.406 1 89.94 163 ILE A CA 1
ATOM 1306 C C . ILE A 1 163 ? -20.109 9.336 24.734 1 89.94 163 ILE A C 1
ATOM 1308 O O . ILE A 1 163 ? -19.781 10.492 24.984 1 89.94 163 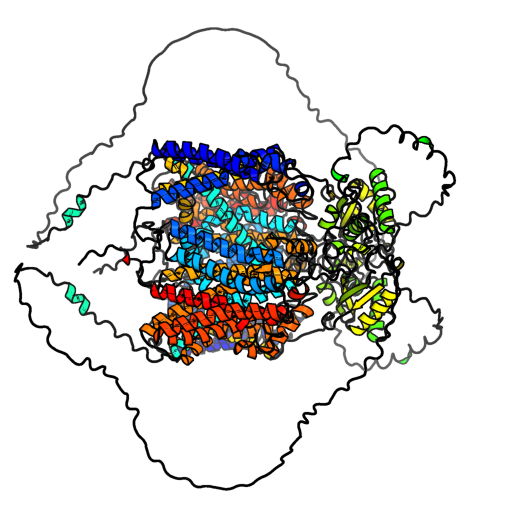ILE A O 1
ATOM 1312 N N . GLY A 1 164 ? -19.938 8.305 25.562 1 88.69 164 GLY A N 1
ATOM 1313 C CA . GLY A 1 164 ? -19.25 8.539 26.828 1 88.69 164 GLY A CA 1
ATOM 1314 C C . GLY A 1 164 ? -17.859 9.109 26.641 1 88.69 164 GLY A C 1
ATOM 1315 O O . GLY A 1 164 ? -17.469 10.062 27.312 1 88.69 164 GLY A O 1
ATOM 1316 N N . LEU A 1 165 ? -17.172 8.633 25.672 1 89.44 165 LEU A N 1
ATOM 1317 C CA . LEU A 1 165 ? -15.828 9.117 25.391 1 89.44 165 LEU A CA 1
ATOM 1318 C C . LEU A 1 165 ? -15.867 10.539 24.844 1 89.44 165 LEU A C 1
ATOM 1320 O O . LEU A 1 165 ? -15.047 11.375 25.219 1 89.44 165 LEU A O 1
ATOM 1324 N N . MET A 1 166 ? -16.828 10.82 24 1 88.44 166 MET A N 1
ATOM 1325 C CA . MET A 1 166 ? -16.938 12.148 23.406 1 88.44 166 MET A CA 1
ATOM 1326 C C . MET A 1 166 ? -17.359 13.172 24.469 1 88.44 166 MET A C 1
ATOM 1328 O O . MET A 1 166 ? -16.859 14.297 24.469 1 88.44 166 MET A O 1
ATOM 1332 N N . TYR A 1 167 ? -18.203 12.695 25.297 1 83.56 167 TYR A N 1
ATOM 1333 C CA . TYR A 1 167 ? -18.703 13.578 26.359 1 83.56 167 TYR A CA 1
ATOM 1334 C C . TYR A 1 167 ? -17.578 13.961 27.312 1 83.56 167 TYR A C 1
ATOM 1336 O O . TYR A 1 167 ? -17.438 15.133 27.672 1 83.56 167 TYR A O 1
ATOM 1344 N N . VAL A 1 168 ? -16.797 13 27.719 1 83.19 168 VAL A N 1
ATOM 1345 C CA . VAL A 1 168 ? -15.719 13.273 28.656 1 83.19 168 VAL A CA 1
ATOM 1346 C C . VAL A 1 168 ? -14.625 14.086 27.969 1 83.19 168 VAL A C 1
ATOM 1348 O O . VAL A 1 168 ? -13.977 14.922 28.609 1 83.19 168 VAL A O 1
ATOM 1351 N N . ALA A 1 169 ? -14.477 13.93 26.766 1 85.75 169 ALA A N 1
ATOM 1352 C CA . ALA A 1 169 ? -13.484 14.703 26.016 1 85.75 169 ALA A CA 1
ATOM 1353 C C . ALA A 1 169 ? -13.898 16.172 25.906 1 85.75 169 ALA A C 1
ATOM 1355 O O . ALA A 1 169 ? -13.047 17.062 25.922 1 85.75 169 ALA A O 1
ATOM 1356 N N . SER A 1 170 ? -15.156 16.422 25.828 1 82 170 SER A N 1
ATOM 1357 C CA . SER A 1 170 ? -15.664 17.781 25.641 1 82 170 SER A CA 1
ATOM 1358 C C . SER A 1 170 ? -15.828 18.484 26.984 1 82 170 SER A C 1
ATOM 1360 O O . SER A 1 170 ? -15.492 19.672 27.109 1 82 170 SER A O 1
ATOM 1362 N N . TYR A 1 171 ? -16.328 17.734 27.938 1 76 171 TYR A N 1
ATOM 1363 C CA . TYR A 1 171 ? -16.703 18.391 29.172 1 76 171 TYR A CA 1
ATOM 1364 C C . TYR A 1 171 ? -15.875 17.859 30.344 1 76 171 TYR A C 1
ATOM 1366 O O . TYR A 1 171 ? -15.844 18.484 31.406 1 76 171 TYR A O 1
ATOM 1374 N N . GLY A 1 172 ? -15.211 16.719 30.078 1 68.5 172 GLY A N 1
ATOM 1375 C CA . GLY A 1 172 ? -14.508 16.094 31.188 1 68.5 172 GLY A CA 1
ATOM 1376 C C . GLY A 1 172 ? -13.047 16.469 31.266 1 68.5 172 GLY A C 1
ATOM 1377 O O . GLY A 1 172 ? -12.609 17.422 30.594 1 68.5 172 GLY A O 1
ATOM 1378 N N . HIS A 1 173 ? -12.32 15.883 32.281 1 63.84 173 HIS A N 1
ATOM 1379 C CA . HIS A 1 173 ? -10.898 16.094 32.5 1 63.84 173 HIS A CA 1
ATOM 1380 C C . HIS A 1 173 ? -10.055 15.07 31.75 1 63.84 173 HIS A C 1
ATOM 1382 O O . HIS A 1 173 ? -9.219 14.391 32.344 1 63.84 173 HIS A O 1
ATOM 1388 N N . ALA A 1 174 ? -10.523 14.789 30.594 1 71.75 174 ALA A N 1
ATOM 1389 C CA . ALA A 1 174 ? -9.727 13.875 29.781 1 71.75 174 ALA A CA 1
ATOM 1390 C C . ALA A 1 174 ? -8.898 14.633 28.75 1 71.75 174 ALA A C 1
ATOM 1392 O O . ALA A 1 174 ? -9.203 14.609 27.547 1 71.75 174 ALA A O 1
ATOM 1393 N N . SER A 1 175 ? -7.84 15.188 29.25 1 68.88 175 SER A N 1
ATOM 1394 C CA . SER A 1 175 ? -7.035 16.094 28.438 1 68.88 175 SER A CA 1
ATOM 1395 C C . SER A 1 175 ? -6.383 15.359 27.281 1 68.88 175 SER A C 1
ATOM 1397 O O . SER A 1 175 ? -6.289 15.891 26.172 1 68.88 175 SER A O 1
ATOM 1399 N N . PHE A 1 176 ? -6.094 14.141 27.609 1 73.62 176 PHE A N 1
ATOM 1400 C CA . PHE A 1 176 ? -5.414 13.375 26.578 1 73.62 176 PHE A CA 1
ATOM 1401 C C . PHE A 1 176 ? -6.352 13.094 25.406 1 73.62 176 PHE A C 1
ATOM 1403 O O . PHE A 1 176 ? -5.996 13.312 24.25 1 73.62 176 PHE A O 1
ATOM 1410 N N . LEU A 1 177 ? -7.535 12.672 25.688 1 81.06 177 LEU A N 1
ATOM 1411 C CA . LEU A 1 177 ? -8.516 12.359 24.656 1 81.06 177 LEU A CA 1
ATOM 1412 C C . LEU A 1 177 ? -8.961 13.617 23.922 1 81.06 177 LEU A C 1
ATOM 1414 O O . LEU A 1 177 ? -9.141 13.602 22.703 1 81.06 177 LEU A O 1
ATOM 1418 N N . SER A 1 178 ? -9.055 14.633 24.641 1 83.06 178 SER A N 1
ATOM 1419 C CA . SER A 1 178 ? -9.477 15.898 24.047 1 83.06 178 SER A CA 1
ATOM 1420 C C . SER A 1 178 ? -8.43 16.438 23.078 1 83.06 178 SER A C 1
ATOM 1422 O O . SER A 1 178 ? -8.766 16.906 22 1 83.06 178 SER A O 1
ATOM 1424 N N . THR A 1 179 ? -7.172 16.219 23.484 1 76.62 179 THR A N 1
ATOM 1425 C CA . THR A 1 179 ? -6.086 16.703 22.641 1 76.62 179 THR A CA 1
ATOM 1426 C C . THR A 1 179 ? -6.031 15.922 21.328 1 76.62 179 THR A C 1
ATOM 1428 O O . THR A 1 179 ? -5.789 16.5 20.266 1 76.62 179 THR A O 1
ATOM 1431 N N . ILE A 1 180 ? -6.316 14.758 21.422 1 82.62 180 ILE A N 1
ATOM 1432 C CA . ILE A 1 180 ? -6.246 13.906 20.234 1 82.62 180 ILE A CA 1
ATOM 1433 C C . ILE A 1 180 ? -7.434 14.188 19.328 1 82.62 180 ILE A C 1
ATOM 1435 O O . ILE A 1 180 ? -7.27 14.32 18.109 1 82.62 180 ILE A O 1
ATOM 1439 N N . LEU A 1 181 ? -8.562 14.406 19.828 1 88.75 181 LEU A N 1
ATOM 1440 C CA . LEU A 1 181 ? -9.781 14.5 19.047 1 88.75 181 LEU A CA 1
ATOM 1441 C C . LEU A 1 181 ? -9.969 15.922 18.5 1 88.75 181 LEU A C 1
ATOM 1443 O O . LEU A 1 181 ? -10.727 16.125 17.547 1 88.75 181 LEU A O 1
ATOM 1447 N N . THR A 1 182 ? -9.289 16.891 19.078 1 85.88 182 THR A N 1
ATOM 1448 C CA . THR A 1 182 ? -9.484 18.266 18.641 1 85.88 182 THR A CA 1
ATOM 1449 C C . THR A 1 182 ? -8.266 18.781 17.875 1 85.88 182 THR A C 1
ATOM 1451 O O . THR A 1 182 ? -8.094 19.984 17.688 1 85.88 182 THR A O 1
ATOM 1454 N N . TRP A 1 183 ? -7.457 17.812 17.453 1 81.88 183 TRP A N 1
ATOM 1455 C CA . TRP A 1 183 ? -6.27 18.172 16.672 1 81.88 183 TRP A CA 1
ATOM 1456 C C . TRP A 1 183 ? -6.656 18.922 15.398 1 81.88 183 TRP A C 1
ATOM 1458 O O . TRP A 1 183 ? -7.555 18.484 14.672 1 81.88 183 TRP A O 1
ATOM 1468 N N . ASN A 1 184 ? -6.055 19.984 15.07 1 78.12 184 ASN A N 1
ATOM 1469 C CA . ASN A 1 184 ? -6.445 20.906 14.016 1 78.12 184 ASN A CA 1
ATOM 1470 C C . ASN A 1 184 ? -6.387 20.25 12.641 1 78.12 184 ASN A C 1
ATOM 1472 O O . ASN A 1 184 ? -7.238 20.516 11.789 1 78.12 184 ASN A O 1
ATOM 1476 N N . PRO A 1 185 ? -5.457 19.391 12.461 1 79.5 185 PRO A N 1
ATOM 1477 C CA . PRO A 1 185 ? -5.395 18.781 11.125 1 79.5 185 PRO A CA 1
ATOM 1478 C C . PRO A 1 185 ? -6.594 17.891 10.82 1 79.5 185 PRO A C 1
ATOM 1480 O O . PRO A 1 185 ? -6.832 17.547 9.664 1 79.5 185 PRO A O 1
ATOM 1483 N N . TRP A 1 186 ? -7.379 17.656 11.805 1 89.19 186 TRP A N 1
ATOM 1484 C CA . TRP A 1 186 ? -8.57 16.859 11.578 1 89.19 186 TRP A CA 1
ATOM 1485 C C . TRP A 1 186 ? -9.625 17.641 10.812 1 89.19 186 TRP A C 1
ATOM 1487 O O . TRP A 1 186 ? -10.5 17.062 10.172 1 89.19 186 TRP A O 1
ATOM 1497 N N . ILE A 1 187 ? -9.555 18.875 10.82 1 89.56 187 ILE A N 1
ATOM 1498 C CA . ILE A 1 187 ? -10.633 19.734 10.328 1 89.56 187 ILE A CA 1
ATOM 1499 C C . ILE A 1 187 ? -10.812 19.531 8.828 1 89.56 187 ILE A C 1
ATOM 1501 O O . ILE A 1 187 ? -11.883 19.125 8.367 1 89.56 187 ILE A O 1
ATOM 1505 N N . PRO A 1 188 ? -9.703 19.688 8.055 1 90.19 188 PRO A N 1
ATOM 1506 C CA . PRO A 1 188 ? -9.906 19.453 6.621 1 90.19 188 PRO A CA 1
ATOM 1507 C C . PRO A 1 188 ? -10.219 18 6.305 1 90.19 188 PRO A C 1
ATOM 1509 O O . PRO A 1 188 ? -11.031 17.719 5.418 1 90.19 188 PRO A O 1
ATOM 1512 N N . LEU A 1 189 ? -9.672 17.094 6.996 1 93.62 189 LEU A N 1
ATOM 1513 C CA . LEU A 1 189 ? -9.891 15.672 6.75 1 93.62 189 LEU A CA 1
ATOM 1514 C C . LEU A 1 189 ? -11.328 15.281 7.09 1 93.62 189 LEU A C 1
ATOM 1516 O O . LEU A 1 189 ? -11.922 14.438 6.41 1 93.62 189 LEU A O 1
ATOM 1520 N N . SER A 1 190 ? -11.812 15.891 8.125 1 94.44 190 SER A N 1
ATOM 1521 C CA . SER A 1 190 ? -13.188 15.609 8.539 1 94.44 190 SER A CA 1
ATOM 1522 C C . SER A 1 190 ? -14.188 16.094 7.496 1 94.44 190 SER A C 1
ATOM 1524 O O . SER A 1 190 ? -15.203 15.438 7.258 1 94.44 190 SER A O 1
ATOM 1526 N N . LYS A 1 191 ? -13.867 17.156 6.82 1 93.69 191 LYS A N 1
ATOM 1527 C CA . LYS A 1 191 ? -14.758 17.672 5.789 1 93.69 191 LYS A CA 1
ATOM 1528 C C . LYS A 1 191 ? -14.688 16.828 4.52 1 93.69 191 LYS A C 1
ATOM 1530 O O . LYS A 1 191 ? -15.633 16.828 3.725 1 93.69 191 LYS A O 1
ATOM 1535 N N . LEU A 1 192 ? -13.594 16.109 4.426 1 95.94 192 LEU A N 1
ATOM 1536 C CA . LEU A 1 192 ? -13.406 15.289 3.227 1 95.94 192 LEU A CA 1
ATOM 1537 C C . LEU A 1 192 ? -13.859 13.852 3.465 1 95.94 192 LEU A C 1
ATOM 1539 O O . LEU A 1 192 ? -13.859 13.039 2.539 1 95.94 192 LEU A O 1
ATOM 1543 N N . GLN A 1 193 ? -14.258 13.531 4.66 1 94.44 193 GLN A N 1
ATOM 1544 C CA . GLN A 1 193 ? -14.516 12.141 5.023 1 94.44 193 GLN A CA 1
ATOM 1545 C C . GLN A 1 193 ? -15.68 11.562 4.223 1 94.44 193 GLN A C 1
ATOM 1547 O O . GLN A 1 193 ? -15.688 10.375 3.9 1 94.44 193 GLN A O 1
ATOM 1552 N N . TYR A 1 194 ? -16.688 12.375 3.834 1 94.81 194 TYR A N 1
ATOM 1553 C CA . TYR A 1 194 ? -17.812 11.891 3.039 1 94.81 194 TYR A CA 1
ATOM 1554 C C . TYR A 1 194 ? -17.344 11.43 1.664 1 94.81 194 TYR A C 1
ATOM 1556 O O . TYR A 1 194 ? -17.734 10.352 1.201 1 94.81 194 TYR A O 1
ATOM 1564 N N . GLY A 1 195 ? -16.5 12.211 1.022 1 96.25 195 GLY A N 1
ATOM 1565 C CA . GLY A 1 195 ? -15.93 11.805 -0.252 1 96.25 195 GLY A CA 1
ATOM 1566 C C . GLY A 1 195 ? -15.078 10.547 -0.151 1 96.25 195 GLY A C 1
ATOM 1567 O O . GLY A 1 195 ? -15.148 9.672 -1.015 1 96.25 195 GLY A O 1
ATOM 1568 N N . ALA A 1 196 ? -14.289 10.484 0.901 1 97.19 196 ALA A N 1
ATOM 1569 C CA . ALA A 1 196 ? -13.453 9.305 1.117 1 97.19 196 ALA A CA 1
ATOM 1570 C C . ALA A 1 196 ? -14.305 8.055 1.312 1 97.19 196 ALA A C 1
ATOM 1572 O O . ALA A 1 196 ? -13.945 6.969 0.844 1 97.19 196 ALA A O 1
ATOM 1573 N N . TYR A 1 197 ? -15.414 8.242 2.008 1 95.88 197 TYR A N 1
ATOM 1574 C CA . TYR A 1 197 ? -16.359 7.141 2.205 1 95.88 197 TYR A CA 1
ATOM 1575 C C . TYR A 1 197 ? -16.906 6.648 0.873 1 95.88 197 TYR A C 1
ATOM 1577 O O . TYR A 1 197 ? -17 5.441 0.637 1 95.88 197 TYR A O 1
ATOM 1585 N N . LEU A 1 198 ? -17.141 7.504 -0.003 1 96.06 198 LEU A N 1
ATOM 1586 C CA . LEU A 1 198 ? -17.781 7.152 -1.263 1 96.06 198 LEU A CA 1
ATOM 1587 C C . LEU A 1 198 ? -16.812 6.422 -2.186 1 96.06 198 LEU A C 1
ATOM 1589 O O . LEU A 1 198 ? -17.188 5.465 -2.863 1 96.06 198 LEU A O 1
ATOM 1593 N N . VAL A 1 199 ? -15.531 6.754 -2.117 1 97.25 199 VAL A N 1
ATOM 1594 C CA . VAL A 1 199 ? -14.664 6.316 -3.207 1 97.25 199 VAL A CA 1
ATOM 1595 C C . VAL A 1 199 ? -13.75 5.195 -2.723 1 97.25 199 VAL A C 1
ATOM 1597 O O . VAL A 1 199 ? -13.117 4.508 -3.529 1 97.25 199 VAL A O 1
ATOM 1600 N N . HIS A 1 200 ? -13.562 4.941 -1.469 1 96.69 200 HIS A N 1
ATOM 1601 C CA . HIS A 1 200 ? -12.547 4.016 -0.976 1 96.69 200 HIS A CA 1
ATOM 1602 C C . HIS A 1 200 ? -12.781 2.607 -1.512 1 96.69 200 HIS A C 1
ATOM 1604 O O . HIS A 1 200 ? -11.828 1.893 -1.822 1 96.69 200 HIS A O 1
ATOM 1610 N N . MET A 1 201 ? -13.992 2.234 -1.714 1 95.31 201 MET A N 1
ATOM 1611 C CA . MET A 1 201 ? -14.312 0.874 -2.135 1 95.31 201 MET A CA 1
ATOM 1612 C C . MET A 1 201 ? -13.875 0.633 -3.576 1 95.31 201 MET A C 1
ATOM 1614 O O . MET A 1 201 ? -13.508 -0.486 -3.939 1 95.31 201 MET A O 1
ATOM 1618 N N . GLN A 1 202 ? -13.945 1.653 -4.395 1 95.62 202 GLN A N 1
ATOM 1619 C CA . GLN A 1 202 ? -13.539 1.502 -5.789 1 95.62 202 GLN A CA 1
ATOM 1620 C C . GLN A 1 202 ? -12.047 1.204 -5.898 1 95.62 202 GLN A C 1
ATOM 1622 O O . GLN A 1 202 ? -11.625 0.402 -6.738 1 95.62 202 GLN A O 1
ATOM 1627 N N . PHE A 1 203 ? -11.258 1.822 -5.043 1 95.19 203 PHE A N 1
ATOM 1628 C CA . PHE A 1 203 ? -9.828 1.527 -5.031 1 95.19 203 PHE A CA 1
ATOM 1629 C C . PHE A 1 203 ? -9.578 0.104 -4.555 1 95.19 203 PHE A C 1
ATOM 1631 O O . PHE A 1 203 ? -8.742 -0.608 -5.121 1 95.19 203 PHE A O 1
ATOM 1638 N N . GLN A 1 204 ? -10.312 -0.292 -3.572 1 95.75 204 GLN A N 1
ATOM 1639 C CA . GLN A 1 204 ? -10.094 -1.599 -2.961 1 95.75 204 GLN A CA 1
ATOM 1640 C C . GLN A 1 204 ? -10.602 -2.721 -3.859 1 95.75 204 GLN A C 1
ATOM 1642 O O . GLN A 1 204 ? -9.953 -3.758 -3.998 1 95.75 204 GLN A O 1
ATOM 1647 N N . LEU A 1 205 ? -11.734 -2.498 -4.516 1 94.31 205 LEU A N 1
ATOM 1648 C CA . LEU A 1 205 ? -12.266 -3.492 -5.441 1 94.31 205 LEU A CA 1
ATOM 1649 C C . LEU A 1 205 ? -11.375 -3.629 -6.668 1 94.31 205 LEU A C 1
ATOM 1651 O O . LEU A 1 205 ? -11.156 -4.738 -7.164 1 94.31 205 LEU A O 1
ATOM 1655 N N . ARG A 1 206 ? -10.93 -2.533 -7.164 1 94.75 206 ARG A N 1
ATOM 1656 C CA . ARG A 1 206 ? -9.992 -2.58 -8.281 1 94.75 206 ARG A CA 1
ATOM 1657 C C . ARG A 1 206 ? -8.742 -3.381 -7.922 1 94.75 206 ARG A C 1
ATOM 1659 O O . ARG A 1 206 ? -8.289 -4.215 -8.711 1 94.75 206 ARG A O 1
ATOM 1666 N N . ALA A 1 207 ? -8.242 -3.096 -6.77 1 94 207 ALA A N 1
ATOM 1667 C CA . ALA A 1 207 ? -7.031 -3.789 -6.332 1 94 207 ALA A CA 1
ATOM 1668 C C . ALA A 1 207 ? -7.273 -5.289 -6.211 1 94 207 ALA A C 1
ATOM 1670 O O . ALA A 1 207 ? -6.426 -6.098 -6.594 1 94 207 ALA A O 1
ATOM 1671 N N . ALA A 1 208 ? -8.398 -5.676 -5.703 1 92.75 208 ALA A N 1
ATOM 1672 C CA . ALA A 1 208 ? -8.719 -7.086 -5.516 1 92.75 208 ALA A CA 1
ATOM 1673 C C . ALA A 1 208 ? -8.961 -7.777 -6.855 1 92.75 208 ALA A C 1
ATOM 1675 O O . ALA A 1 208 ? -8.477 -8.883 -7.09 1 92.75 208 ALA A O 1
ATOM 1676 N N . ALA A 1 209 ? -9.656 -7.105 -7.746 1 93.75 209 ALA A N 1
ATOM 1677 C CA . ALA A 1 209 ? -10.016 -7.695 -9.031 1 93.75 209 ALA A CA 1
ATOM 1678 C C . ALA A 1 209 ? -8.797 -7.801 -9.945 1 93.75 209 ALA A C 1
ATOM 1680 O O . ALA A 1 209 ? -8.797 -8.586 -10.898 1 93.75 209 ALA A O 1
ATOM 1681 N N . LYS A 1 210 ? -7.75 -7.141 -9.625 1 94.06 210 LYS A N 1
ATOM 1682 C CA . LYS A 1 210 ? -6.562 -7.098 -10.477 1 94.06 210 LYS A CA 1
ATOM 1683 C C . LYS A 1 210 ? -5.52 -8.117 -10.016 1 94.06 210 LYS A C 1
ATOM 1685 O O . LYS A 1 210 ? -4.379 -8.102 -10.477 1 94.06 210 LYS A O 1
ATOM 1690 N N . PHE A 1 211 ? -5.871 -8.992 -9.117 1 92.88 211 PHE A N 1
ATOM 1691 C CA . PHE A 1 211 ? -4.938 -10.047 -8.727 1 92.88 211 PHE A CA 1
ATOM 1692 C C . PHE A 1 211 ? -4.535 -10.883 -9.938 1 92.88 211 PHE A C 1
ATOM 1694 O O . PHE A 1 211 ? -5.391 -11.469 -10.602 1 92.88 211 PHE A O 1
ATOM 1701 N N . MET A 1 212 ? -3.248 -10.867 -10.25 1 94.75 212 MET A N 1
ATOM 1702 C CA . MET A 1 212 ? -2.734 -11.672 -11.352 1 94.75 212 MET A CA 1
ATOM 1703 C C . MET A 1 212 ? -2.227 -13.023 -10.844 1 94.75 212 MET A C 1
ATOM 1705 O O . MET A 1 212 ? -2.068 -13.961 -11.625 1 94.75 212 MET A O 1
ATOM 1709 N N . SER A 1 213 ? -1.911 -13.109 -9.594 1 92.75 213 SER A N 1
ATOM 1710 C CA . SER A 1 213 ? -1.508 -14.305 -8.867 1 92.75 213 SER A CA 1
ATOM 1711 C C . SER A 1 213 ? -2.102 -14.32 -7.461 1 92.75 213 SER A C 1
ATOM 1713 O O . SER A 1 213 ? -2.525 -13.281 -6.949 1 92.75 213 SER A O 1
ATOM 1715 N N . PRO A 1 214 ? -2.236 -15.555 -6.938 1 93.25 214 PRO A N 1
ATOM 1716 C CA . PRO A 1 214 ? -2.732 -15.586 -5.559 1 93.25 214 PRO A CA 1
ATOM 1717 C C . PRO A 1 214 ? -1.874 -14.758 -4.605 1 93.25 214 PRO A C 1
ATOM 1719 O O . PRO A 1 214 ? -0.651 -14.703 -4.762 1 93.25 214 PRO A O 1
ATOM 1722 N N . ARG A 1 215 ? -2.578 -14.156 -3.654 1 93.75 215 ARG A N 1
ATOM 1723 C CA . ARG A 1 215 ? -1.879 -13.234 -2.764 1 93.75 215 ARG A CA 1
ATOM 1724 C C . ARG A 1 215 ? -1.764 -13.812 -1.357 1 93.75 215 ARG A C 1
ATOM 1726 O O . ARG A 1 215 ? -2.66 -14.516 -0.896 1 93.75 215 ARG A O 1
ATOM 1733 N N . TYR A 1 216 ? -0.62 -13.5 -0.716 1 94.44 216 TYR A N 1
ATOM 1734 C CA . TYR A 1 216 ? -0.351 -13.875 0.668 1 94.44 216 TYR A CA 1
ATOM 1735 C C . TYR A 1 216 ? -0.97 -12.867 1.633 1 94.44 216 TYR A C 1
ATOM 1737 O O . TYR A 1 216 ? -0.86 -11.656 1.432 1 94.44 216 TYR A O 1
ATOM 1745 N N . ILE A 1 217 ? -1.688 -13.367 2.613 1 92.5 217 ILE A N 1
ATOM 1746 C CA . ILE A 1 217 ? -2.344 -12.477 3.564 1 92.5 217 ILE A CA 1
ATOM 1747 C C . ILE A 1 217 ? -1.552 -12.438 4.867 1 92.5 217 ILE A C 1
ATOM 1749 O O . ILE A 1 217 ? -1.129 -13.477 5.375 1 92.5 217 ILE A O 1
ATOM 1753 N N . SER A 1 218 ? -1.18 -11.281 5.312 1 91.62 218 SER A N 1
ATOM 1754 C CA . SER A 1 218 ? -0.6 -10.992 6.621 1 91.62 218 SER A CA 1
ATOM 1755 C C . SER A 1 218 ? -1.179 -9.719 7.219 1 91.62 218 SER A C 1
ATOM 1757 O O . SER A 1 218 ? -1.603 -8.82 6.488 1 91.62 218 SER A O 1
ATOM 1759 N N . PHE A 1 219 ? -1.189 -9.672 8.508 1 89.81 219 PHE A N 1
ATOM 1760 C CA . PHE A 1 219 ? -1.767 -8.516 9.188 1 89.81 219 PHE A CA 1
ATOM 1761 C C . PHE A 1 219 ? -1.023 -7.238 8.82 1 89.81 219 PHE A C 1
ATOM 1763 O O . PHE A 1 219 ? -1.646 -6.227 8.492 1 89.81 219 PHE A O 1
ATOM 1770 N N . PHE A 1 220 ? 0.227 -7.258 8.82 1 89.81 220 PHE A N 1
ATOM 1771 C CA . PHE A 1 220 ? 1.023 -6.07 8.531 1 89.81 220 PHE A CA 1
ATOM 1772 C C . PHE A 1 220 ? 0.807 -5.609 7.094 1 89.81 220 PHE A C 1
ATOM 1774 O O . PHE A 1 220 ? 0.717 -4.41 6.828 1 89.81 220 PHE A O 1
ATOM 1781 N N . ASP A 1 221 ? 0.783 -6.52 6.152 1 89 221 ASP A N 1
ATOM 1782 C CA . ASP A 1 221 ? 0.598 -6.152 4.754 1 89 221 ASP A CA 1
ATOM 1783 C C . ASP A 1 221 ? -0.781 -5.539 4.523 1 89 221 ASP A C 1
ATOM 1785 O O . ASP A 1 221 ? -0.93 -4.613 3.721 1 89 221 ASP A O 1
ATOM 1789 N N . LEU A 1 222 ? -1.735 -6.059 5.27 1 92.31 222 LEU A N 1
ATOM 1790 C CA . LEU A 1 222 ? -3.084 -5.516 5.137 1 92.31 222 LEU A CA 1
ATOM 1791 C C . LEU A 1 222 ? -3.15 -4.09 5.668 1 92.31 222 LEU A C 1
ATOM 1793 O O . LEU A 1 222 ? -3.799 -3.229 5.07 1 92.31 222 LEU A O 1
ATOM 1797 N N . ILE A 1 223 ? -2.459 -3.855 6.762 1 92.88 223 ILE A N 1
ATOM 1798 C CA . ILE A 1 223 ? -2.414 -2.506 7.316 1 92.88 223 ILE A CA 1
ATOM 1799 C C . ILE A 1 223 ? -1.68 -1.578 6.352 1 92.88 223 ILE A C 1
ATOM 1801 O O . ILE A 1 223 ? -2.111 -0.447 6.117 1 92.88 223 ILE A O 1
ATOM 1805 N N . SER A 1 224 ? -0.633 -2.064 5.797 1 93.31 224 SER A N 1
ATOM 1806 C CA . SER A 1 224 ? 0.128 -1.277 4.832 1 93.31 224 SER A CA 1
ATOM 1807 C C . SER A 1 224 ? -0.723 -0.912 3.621 1 93.31 224 SER A C 1
ATOM 1809 O O . SER A 1 224 ? -0.723 0.24 3.18 1 93.31 224 SER A O 1
ATOM 1811 N N . LEU A 1 225 ? -1.461 -1.838 3.109 1 94.62 225 LEU A N 1
ATOM 1812 C CA . LEU A 1 225 ? -2.328 -1.583 1.964 1 94.62 225 LEU A CA 1
ATOM 1813 C C . LEU A 1 225 ? -3.453 -0.624 2.338 1 94.62 225 LEU A C 1
ATOM 1815 O O . LEU A 1 225 ? -3.865 0.204 1.521 1 94.62 225 LEU A O 1
ATOM 1819 N N . SER A 1 226 ? -3.906 -0.718 3.568 1 96.19 226 SER A N 1
ATOM 1820 C CA . SER A 1 226 ? -4.969 0.167 4.027 1 96.19 226 SER A CA 1
ATOM 1821 C C . SER A 1 226 ? -4.492 1.612 4.109 1 96.19 226 SER A C 1
ATOM 1823 O O . SER A 1 226 ? -5.258 2.541 3.854 1 96.19 226 SER A O 1
ATOM 1825 N N . LEU A 1 227 ? -3.262 1.749 4.469 1 95.56 227 LEU A N 1
ATOM 1826 C CA . LEU A 1 227 ? -2.707 3.098 4.523 1 95.56 227 LEU A CA 1
ATOM 1827 C C . LEU A 1 227 ? -2.689 3.734 3.139 1 95.56 227 LEU A C 1
ATOM 1829 O O . LEU A 1 227 ? -2.994 4.922 2.992 1 95.56 227 LEU A O 1
ATOM 1833 N N . SER A 1 228 ? -2.396 2.979 2.195 1 95.81 228 SER A N 1
ATOM 1834 C CA . SER A 1 228 ? -2.441 3.465 0.82 1 95.81 228 SER A CA 1
ATOM 1835 C C . SER A 1 228 ? -3.863 3.84 0.413 1 95.81 228 SER A C 1
ATOM 1837 O O . SER A 1 228 ? -4.082 4.883 -0.208 1 95.81 228 SER A O 1
ATOM 1839 N N . ASP A 1 229 ? -4.816 3.012 0.802 1 97.25 229 ASP A N 1
ATOM 1840 C CA . ASP A 1 229 ? -6.215 3.273 0.479 1 97.25 229 ASP A CA 1
ATOM 1841 C C . ASP A 1 229 ? -6.691 4.578 1.116 1 97.25 229 ASP A C 1
ATOM 1843 O O . ASP A 1 229 ? -7.422 5.348 0.492 1 97.25 229 ASP A O 1
ATOM 1847 N N . ILE A 1 230 ? -6.27 4.742 2.328 1 97.44 230 ILE A N 1
ATOM 1848 C CA . ILE A 1 230 ? -6.688 5.93 3.066 1 97.44 230 ILE A CA 1
ATOM 1849 C C . ILE A 1 230 ? -6.16 7.184 2.369 1 97.44 230 ILE A C 1
ATOM 1851 O O . ILE A 1 230 ? -6.914 8.125 2.127 1 97.44 230 ILE A O 1
ATOM 1855 N N . VAL A 1 231 ? -4.918 7.184 1.926 1 95.5 231 VAL A N 1
ATOM 1856 C CA . VAL A 1 231 ? -4.32 8.344 1.274 1 95.5 231 VAL A CA 1
ATOM 1857 C C . VAL A 1 231 ? -4.977 8.57 -0.085 1 95.5 231 VAL A C 1
ATOM 1859 O O . VAL A 1 231 ? -5.359 9.695 -0.417 1 95.5 231 VAL A O 1
ATOM 1862 N N . LEU A 1 232 ? -5.199 7.504 -0.814 1 96.12 232 LEU A N 1
ATOM 1863 C CA . LEU A 1 232 ? -5.805 7.617 -2.137 1 96.12 232 LEU A CA 1
ATOM 1864 C C . LEU A 1 232 ? -7.246 8.102 -2.031 1 96.12 232 LEU A C 1
ATOM 1866 O O . LEU A 1 232 ? -7.684 8.938 -2.828 1 96.12 232 LEU A O 1
ATOM 1870 N N . ALA A 1 233 ? -7.91 7.602 -1.041 1 97.62 233 ALA A N 1
ATOM 1871 C CA . ALA A 1 233 ? -9.297 8.008 -0.845 1 97.62 233 ALA A CA 1
ATOM 1872 C C . ALA A 1 233 ? -9.391 9.492 -0.5 1 97.62 233 ALA A C 1
ATOM 1874 O O . ALA A 1 233 ? -10.234 10.211 -1.049 1 97.62 233 ALA A O 1
ATOM 1875 N N . PHE A 1 234 ? -8.508 9.984 0.313 1 96.88 234 PHE A N 1
ATOM 1876 C CA . PHE A 1 234 ? -8.57 11.383 0.726 1 96.88 234 PHE A CA 1
ATOM 1877 C C . PHE A 1 234 ? -8.109 12.297 -0.399 1 96.88 234 PHE A C 1
ATOM 1879 O O . PHE A 1 234 ? -8.625 13.406 -0.557 1 96.88 234 PHE A O 1
ATOM 1886 N N . ILE A 1 235 ? -7.145 11.875 -1.2 1 94.94 235 ILE A N 1
ATOM 1887 C CA . ILE A 1 235 ? -6.719 12.664 -2.348 1 94.94 235 ILE A CA 1
ATOM 1888 C C . ILE A 1 235 ? -7.867 12.789 -3.346 1 94.94 235 ILE A C 1
ATOM 1890 O O . ILE A 1 235 ? -8.156 13.891 -3.836 1 94.94 235 ILE A O 1
ATOM 1894 N N . THR A 1 236 ? -8.555 11.703 -3.572 1 96.62 236 THR A N 1
ATOM 1895 C CA . THR A 1 236 ? -9.68 11.727 -4.5 1 96.62 236 THR A CA 1
ATOM 1896 C C . THR A 1 236 ? -10.836 12.523 -3.924 1 96.62 236 THR A C 1
ATOM 1898 O O . THR A 1 236 ? -11.539 13.227 -4.656 1 96.62 236 THR A O 1
ATOM 1901 N N . ALA A 1 237 ? -11 12.398 -2.615 1 97.5 237 ALA A N 1
ATOM 1902 C CA . ALA A 1 237 ? -12.047 13.18 -1.951 1 97.5 237 ALA A CA 1
ATOM 1903 C C . ALA A 1 237 ? -11.789 14.68 -2.094 1 97.5 237 ALA A C 1
ATOM 1905 O O . ALA A 1 237 ? -12.719 15.461 -2.273 1 97.5 237 ALA A O 1
ATOM 1906 N N . LEU A 1 238 ? -10.547 15.094 -2.041 1 95.81 238 LEU A N 1
ATOM 1907 C CA . LEU A 1 238 ? -10.172 16.484 -2.23 1 95.81 238 LEU A CA 1
ATOM 1908 C C . LEU A 1 238 ? -10.516 16.953 -3.643 1 95.81 238 LEU A C 1
ATOM 1910 O O . LEU A 1 238 ? -11.07 18.047 -3.824 1 95.81 238 LEU A O 1
ATOM 1914 N N . CYS A 1 239 ? -10.266 16.141 -4.598 1 95.38 239 CYS A N 1
ATOM 1915 C CA . CYS A 1 239 ? -10.602 16.469 -5.977 1 95.38 239 CYS A CA 1
ATOM 1916 C C . CYS A 1 239 ? -12.109 16.609 -6.152 1 95.38 239 CYS A C 1
ATOM 1918 O O . CYS A 1 239 ? -12.578 17.562 -6.773 1 95.38 239 CYS A O 1
ATOM 1920 N N . LEU A 1 240 ? -12.844 15.711 -5.559 1 96.56 240 LEU A N 1
ATOM 1921 C CA . LEU A 1 240 ? -14.297 15.734 -5.664 1 96.56 240 LEU A CA 1
ATOM 1922 C C . LEU A 1 240 ? -14.875 16.953 -4.945 1 96.56 240 LEU A C 1
ATOM 1924 O O . LEU A 1 240 ? -15.859 17.531 -5.395 1 96.56 240 LEU A O 1
ATOM 1928 N N . TYR A 1 241 ? -14.266 17.297 -3.805 1 96.19 241 TYR A N 1
ATOM 1929 C CA . TYR A 1 241 ? -14.703 18.469 -3.062 1 96.19 241 TYR A CA 1
ATOM 1930 C C . TYR A 1 241 ? -14.539 19.734 -3.904 1 96.19 241 TYR A C 1
ATOM 1932 O O . TYR A 1 241 ? -15.461 20.547 -3.984 1 96.19 241 TYR A O 1
ATOM 1940 N N . LEU A 1 242 ? -13.445 19.844 -4.633 1 94.56 242 LEU A N 1
ATOM 1941 C CA . LEU A 1 242 ? -13.133 21.047 -5.406 1 94.56 242 LEU A CA 1
ATOM 1942 C C . LEU A 1 242 ? -13.922 21.062 -6.711 1 94.56 242 LEU A C 1
ATOM 1944 O O . LEU A 1 242 ? -14.289 22.141 -7.203 1 94.56 242 LEU A O 1
ATOM 1948 N N . MET A 1 243 ? -14.242 19.906 -7.215 1 94.31 243 MET A N 1
ATOM 1949 C CA . MET A 1 243 ? -14.891 19.812 -8.523 1 94.31 243 MET A CA 1
ATOM 1950 C C . MET A 1 243 ? -16.406 19.875 -8.391 1 94.31 243 MET A C 1
ATOM 1952 O O . MET A 1 243 ? -17.094 20.422 -9.258 1 94.31 243 MET A O 1
ATOM 1956 N N . ILE A 1 244 ? -16.922 19.328 -7.277 1 95.31 244 ILE A N 1
ATOM 1957 C CA . ILE A 1 244 ? -18.359 19.125 -7.254 1 95.31 244 ILE A CA 1
ATOM 1958 C C . ILE A 1 244 ? -18.969 19.781 -6.016 1 95.31 244 ILE A C 1
ATOM 1960 O O . ILE A 1 244 ? -19.766 20.719 -6.129 1 95.31 244 ILE A O 1
ATOM 1964 N N . GLU A 1 245 ? -18.547 19.438 -4.859 1 94.5 245 GLU A N 1
ATOM 1965 C CA . GLU A 1 245 ? -19.234 19.812 -3.625 1 94.5 245 GLU A CA 1
ATOM 1966 C C . GLU A 1 245 ? -19.156 21.328 -3.395 1 94.5 245 GLU A C 1
ATOM 1968 O O . GLU A 1 245 ? -20.172 21.969 -3.195 1 94.5 245 GLU A O 1
ATOM 1973 N N . ALA A 1 246 ? -17.969 21.906 -3.443 1 93.31 246 ALA A N 1
ATOM 1974 C CA . ALA A 1 246 ? -17.781 23.328 -3.117 1 93.31 246 ALA A CA 1
ATOM 1975 C C . ALA A 1 246 ? -18.484 24.219 -4.133 1 93.31 246 ALA A C 1
ATOM 1977 O O . ALA A 1 246 ? -19.25 25.109 -3.76 1 93.31 246 ALA A O 1
ATOM 1978 N N . PRO A 1 247 ? -18.312 24 -5.418 1 92.44 247 PRO A N 1
ATOM 1979 C CA . PRO A 1 247 ? -18.984 24.875 -6.391 1 92.44 247 PRO A CA 1
ATOM 1980 C C . PRO A 1 247 ? -20.5 24.766 -6.332 1 92.44 247 PRO A C 1
ATOM 1982 O O . PRO A 1 247 ? -21.203 25.797 -6.391 1 92.44 247 PRO A O 1
ATOM 1985 N N . LEU A 1 248 ? -21.047 23.609 -6.211 1 90.94 248 LEU A N 1
ATOM 1986 C CA . LEU A 1 248 ? -22.5 23.438 -6.219 1 90.94 248 LEU A CA 1
ATOM 1987 C C . LEU A 1 248 ? -23.125 24.016 -4.953 1 90.94 248 LEU A C 1
ATOM 1989 O O . LEU A 1 248 ? -24.234 24.547 -4.992 1 90.94 248 LEU A O 1
ATOM 1993 N N . ARG A 1 249 ? -22.406 23.844 -3.881 1 89.06 249 ARG A N 1
ATOM 1994 C CA . ARG A 1 249 ? -22.891 24.484 -2.658 1 89.06 249 ARG A CA 1
ATOM 1995 C C . ARG A 1 249 ? -22.984 26 -2.826 1 89.06 249 ARG A C 1
ATOM 1997 O O . ARG A 1 249 ? -23.953 26.609 -2.385 1 89.06 249 ARG A O 1
ATOM 2004 N N . LYS A 1 250 ? -22.031 26.578 -3.445 1 87.62 250 LYS A N 1
ATOM 2005 C CA . LYS A 1 250 ? -22.016 28.031 -3.684 1 87.62 250 LYS A CA 1
ATOM 2006 C C . LYS A 1 250 ? -23.109 28.422 -4.668 1 87.62 250 LYS A C 1
ATOM 2008 O O . LYS A 1 250 ? -23.797 29.438 -4.469 1 87.62 250 LYS A O 1
ATOM 2013 N N . ILE A 1 251 ? -23.297 27.688 -5.664 1 87.56 251 ILE A N 1
ATOM 2014 C CA . ILE A 1 251 ? -24.297 27.969 -6.684 1 87.56 251 ILE A CA 1
ATOM 2015 C C . ILE A 1 251 ? -25.688 27.906 -6.066 1 87.56 251 ILE A C 1
ATOM 2017 O O . ILE A 1 251 ? -26.516 28.797 -6.266 1 87.56 251 ILE A O 1
ATOM 2021 N N . PHE A 1 252 ? -25.938 26.875 -5.27 1 86.06 252 PHE A N 1
ATOM 2022 C CA . PHE A 1 252 ? -27.25 26.703 -4.668 1 86.06 252 PHE A CA 1
ATOM 2023 C C . PHE A 1 252 ? -27.516 27.797 -3.627 1 86.06 252 PHE A C 1
ATOM 2025 O O . PHE A 1 252 ? -28.641 28.25 -3.477 1 86.06 252 PHE A O 1
ATOM 2032 N N . LYS A 1 253 ? -26.469 28.156 -2.889 1 82.19 253 LYS A N 1
ATOM 2033 C CA . LYS A 1 253 ? -26.625 29.25 -1.925 1 82.19 253 LYS A CA 1
ATOM 2034 C C . LYS A 1 253 ? -26.984 30.562 -2.625 1 82.19 253 LYS A C 1
ATOM 2036 O O . LYS A 1 253 ? -27.828 31.312 -2.139 1 82.19 253 LYS A O 1
ATOM 2041 N N . GLU A 1 254 ? -26.406 30.766 -3.723 1 81.12 254 GLU A N 1
ATOM 2042 C CA . GLU A 1 254 ? -26.672 31.969 -4.484 1 81.12 254 GLU A CA 1
ATOM 2043 C C . GLU A 1 254 ? -28.062 31.938 -5.102 1 81.12 254 GLU A C 1
ATOM 2045 O O . GLU A 1 254 ? -28.734 32.969 -5.203 1 81.12 254 GLU A O 1
ATOM 2050 N N . LEU A 1 255 ? -28.531 30.797 -5.441 1 78.38 255 LEU A N 1
ATOM 2051 C CA . LEU A 1 255 ? -29.828 30.656 -6.07 1 78.38 255 LEU A CA 1
ATOM 2052 C C . LEU A 1 255 ? -30.953 30.766 -5.035 1 78.38 255 LEU A C 1
ATOM 2054 O O . LEU A 1 255 ? -32.031 31.281 -5.34 1 78.38 255 LEU A O 1
ATOM 2058 N N . LEU A 1 256 ? -30.781 30.344 -3.854 1 76.19 256 LEU A N 1
ATOM 2059 C CA . LEU A 1 256 ? -31.797 30.344 -2.816 1 76.19 256 LEU A CA 1
ATOM 2060 C C . LEU A 1 256 ? -31.875 31.688 -2.107 1 76.19 256 LEU A C 1
ATOM 2062 O O . LEU A 1 256 ? -32.938 32.062 -1.602 1 76.19 256 LEU A O 1
ATOM 2066 N N . ASN A 1 257 ? -30.766 32.375 -1.796 1 65.44 257 ASN A N 1
ATOM 2067 C CA . ASN A 1 257 ? -30.766 33.688 -1.162 1 65.44 257 ASN A CA 1
ATOM 2068 C C . ASN A 1 257 ? -30.188 34.75 -2.088 1 65.44 257 ASN A C 1
ATOM 2070 O O . ASN A 1 257 ? -29.047 35.188 -1.914 1 65.44 257 ASN A O 1
ATOM 2074 N N . PRO A 1 258 ? -31.078 35.094 -3.121 1 54 258 PRO A N 1
ATOM 2075 C CA . PRO A 1 258 ? -30.516 36.062 -4.07 1 54 258 PRO A CA 1
ATOM 2076 C C . PRO A 1 258 ? -30.281 37.438 -3.449 1 54 258 PRO A C 1
ATOM 2078 O O . PRO A 1 258 ? -29.469 38.188 -3.953 1 54 258 PRO A O 1
ATOM 2081 N N . LYS A 1 259 ? -31.125 38.062 -2.414 1 51.91 259 LYS A N 1
ATOM 2082 C CA . LYS A 1 259 ? -31.156 39.469 -2.004 1 51.91 259 LYS A CA 1
ATOM 2083 C C . LYS A 1 259 ? -30.078 39.75 -0.958 1 51.91 259 LYS A C 1
ATOM 2085 O O . LYS A 1 259 ? -30.328 39.688 0.244 1 51.91 259 LYS A O 1
ATOM 2090 N N . ARG A 1 260 ? -29.016 39.25 -1.059 1 48.97 260 ARG A N 1
ATOM 2091 C CA . ARG A 1 260 ? -28.078 39.781 -0.069 1 48.97 260 ARG A CA 1
ATOM 2092 C C . ARG A 1 260 ? -28 41.312 -0.149 1 48.97 260 ARG A C 1
ATOM 2094 O O . ARG A 1 260 ? -27.766 41.875 -1.222 1 48.97 260 ARG A O 1
ATOM 2101 N N . GLU A 1 261 ? -28.719 42.031 0.787 1 41.69 261 GLU A N 1
ATOM 2102 C CA . GLU A 1 261 ? -28.594 43.469 0.938 1 41.69 261 GLU A CA 1
ATOM 2103 C C . GLU A 1 261 ? -27.141 43.906 0.883 1 41.69 261 GLU A C 1
ATOM 2105 O O . GLU A 1 261 ? -26.266 43.25 1.441 1 41.69 261 GLU A O 1
ATOM 2110 N N . PRO A 1 262 ? -26.812 44.781 0.048 1 41.5 262 PRO A N 1
ATOM 2111 C CA . PRO A 1 262 ? -25.469 45.375 0.007 1 41.5 262 PRO A CA 1
ATOM 2112 C C . PRO A 1 262 ? -25 45.875 1.371 1 41.5 262 PRO A C 1
ATOM 2114 O O . PRO A 1 262 ? -25.797 46.469 2.109 1 41.5 262 PRO A O 1
ATOM 2117 N N . LYS A 1 263 ? -24.109 45.25 2.08 1 42.5 263 LYS A N 1
ATOM 2118 C CA . LYS A 1 263 ? -23.578 45.875 3.283 1 42.5 263 LYS A CA 1
ATOM 2119 C C . LYS A 1 263 ? -23.375 47.375 3.082 1 42.5 263 LYS A C 1
ATOM 2121 O O . LYS A 1 263 ? -22.766 47.812 2.096 1 42.5 263 LYS A O 1
ATOM 2126 N N . LYS A 1 264 ? -24.141 48.312 3.781 1 39.97 264 LYS A N 1
ATOM 2127 C CA . LYS A 1 264 ? -23.906 49.75 3.838 1 39.97 264 LYS A CA 1
ATOM 2128 C C . LYS A 1 264 ? -22.438 50.062 4.125 1 39.97 264 LYS A C 1
ATOM 2130 O O . LYS A 1 264 ? -21.844 49.469 5.012 1 39.97 264 LYS A O 1
ATOM 2135 N N . PRO A 1 265 ? -21.766 50.812 3.277 1 36.09 265 PRO A N 1
ATOM 2136 C CA . PRO A 1 265 ? -20.406 51.281 3.605 1 36.09 265 PRO A CA 1
ATOM 2137 C C . PRO A 1 265 ? -20.344 52 4.949 1 36.09 265 PRO A C 1
ATOM 2139 O O . PRO A 1 265 ? -21.219 52.812 5.266 1 36.09 265 PRO A O 1
ATOM 2142 N N . LYS A 1 266 ? -19.719 51.5 6.012 1 36.38 266 LYS A N 1
ATOM 2143 C CA . LYS A 1 266 ? -19.516 52.25 7.246 1 36.38 266 LYS A CA 1
ATOM 2144 C C . LYS A 1 266 ? -19.031 53.688 6.957 1 36.38 266 LYS A C 1
ATOM 2146 O O . LYS A 1 266 ? -18.062 53.875 6.223 1 36.38 266 LYS A O 1
ATOM 2151 N N . THR A 1 267 ? -19.781 54.781 7.113 1 32.34 267 THR A N 1
ATOM 2152 C CA . THR A 1 267 ? -19.422 56.188 7.164 1 32.34 267 THR A CA 1
ATOM 2153 C C . THR A 1 267 ? -18.359 56.438 8.227 1 32.34 267 THR A C 1
ATOM 2155 O O . THR A 1 267 ? -18.391 55.844 9.305 1 32.34 267 THR A O 1
ATOM 2158 N N . ASP A 1 268 ? -17.156 57.188 8 1 31.56 268 ASP A N 1
ATOM 2159 C CA . ASP A 1 268 ? -15.945 57.625 8.688 1 31.56 268 ASP A CA 1
ATOM 2160 C C . ASP A 1 268 ? -16.297 58.375 9.984 1 31.56 268 ASP A C 1
ATOM 2162 O O . ASP A 1 268 ? -15.398 58.844 10.695 1 31.56 268 ASP A O 1
ATOM 2166 N N . VAL A 1 269 ? -17.562 58.938 10.281 1 31.69 269 VAL A N 1
ATOM 2167 C CA . VAL A 1 269 ? -17.75 59.938 11.312 1 31.69 269 VAL A CA 1
ATOM 2168 C C . VAL A 1 269 ? -17.469 59.344 12.688 1 31.69 269 VAL A C 1
ATOM 2170 O O . VAL A 1 269 ? -17.141 60.062 13.633 1 31.69 269 VAL A O 1
ATOM 2173 N N . GLU A 1 270 ? -17.781 58.156 12.953 1 30.27 270 GLU A N 1
ATOM 2174 C CA . GLU A 1 270 ? -17.812 57.781 14.359 1 30.27 270 GLU A CA 1
ATOM 2175 C C . GLU A 1 270 ? -16.391 57.594 14.898 1 30.27 270 GLU A C 1
ATOM 2177 O O . GLU A 1 270 ? -16.219 57.219 16.062 1 30.27 270 GLU A O 1
ATOM 2182 N N . GLU A 1 271 ? -15.359 57.719 13.992 1 29.38 271 GLU A N 1
ATOM 2183 C CA . GLU A 1 271 ? -14.047 57.562 14.609 1 29.38 271 GLU A CA 1
ATOM 2184 C C . GLU A 1 271 ? -13.625 58.812 15.344 1 29.38 271 GLU A C 1
ATOM 2186 O O . GLU A 1 271 ? -12.609 58.812 16.047 1 29.38 271 GLU A O 1
ATOM 2191 N N . ALA A 1 272 ? -14.172 60 14.953 1 31.67 272 ALA A N 1
ATOM 2192 C CA . ALA A 1 272 ? -13.578 61.25 15.438 1 31.67 272 ALA A CA 1
ATOM 2193 C C . ALA A 1 272 ? -13.875 61.438 16.922 1 31.67 272 ALA A C 1
ATOM 2195 O O . ALA A 1 272 ? -13.289 62.312 17.562 1 31.67 272 ALA A O 1
ATOM 2196 N N . ALA A 1 273 ? -15.031 60.969 17.422 1 28.17 273 ALA A N 1
ATOM 2197 C CA . ALA A 1 273 ? -15.453 61.562 18.688 1 28.17 273 ALA A CA 1
ATOM 2198 C C . ALA A 1 273 ? -14.531 61.125 19.828 1 28.17 273 ALA A C 1
ATOM 2200 O O . ALA A 1 273 ? -14.727 61.531 20.984 1 28.17 273 ALA A O 1
ATOM 2201 N N . ALA A 1 274 ? -13.742 60.125 19.625 1 27.2 274 ALA A N 1
ATOM 2202 C CA . ALA A 1 274 ? -13.266 59.594 20.906 1 27.2 274 ALA A CA 1
ATOM 2203 C C . ALA A 1 274 ? -12.133 60.469 21.469 1 27.2 274 ALA A C 1
ATOM 2205 O O . ALA A 1 274 ? -11.484 60.062 22.453 1 27.2 274 ALA A O 1
ATOM 2206 N N . THR A 1 275 ? -11.773 61.562 20.719 1 26.2 275 THR A N 1
ATOM 2207 C CA . THR A 1 275 ? -10.539 62.125 21.25 1 26.2 275 THR A CA 1
ATOM 2208 C C . THR A 1 275 ? -10.812 62.969 22.484 1 26.2 275 THR A C 1
ATOM 2210 O O . THR A 1 275 ? -9.914 63.625 23 1 26.2 275 THR A O 1
ATOM 2213 N N . GLU A 1 276 ? -12.195 63.344 22.812 1 21.95 276 GLU A N 1
ATOM 2214 C CA . GLU A 1 276 ? -12.266 64.438 23.719 1 21.95 276 GLU A CA 1
ATOM 2215 C C . GLU A 1 276 ? -11.664 64.125 25.078 1 21.95 276 GLU A C 1
ATOM 2217 O O . GLU A 1 276 ? -11.812 63 25.562 1 21.95 276 GLU A O 1
ATOM 2222 N N . ASN A 1 277 ? -10.727 64.875 25.594 1 24.45 277 ASN A N 1
ATOM 2223 C CA . ASN A 1 277 ? -9.93 64.938 26.812 1 24.45 277 ASN A CA 1
ATOM 2224 C C . ASN A 1 277 ? -10.812 65.062 28.062 1 24.45 277 ASN A C 1
ATOM 2226 O O . ASN A 1 277 ? -11.5 66.062 28.25 1 24.45 277 ASN A O 1
ATOM 2230 N N . PRO A 1 278 ? -11.602 63.969 28.547 1 23.91 278 PRO A N 1
ATOM 2231 C CA . PRO A 1 278 ? -12.57 64.25 29.625 1 23.91 278 PRO A CA 1
ATOM 2232 C C . PRO A 1 278 ? -11.938 64.875 30.859 1 23.91 278 PRO A C 1
ATOM 2234 O O . PRO A 1 278 ? -11.016 64.312 31.438 1 23.91 278 PRO A O 1
ATOM 2237 N N . GLU A 1 279 ? -11.688 66.062 30.953 1 21 279 GLU A N 1
ATOM 2238 C CA . GLU A 1 279 ? -11.172 66.875 32.062 1 21 279 GLU A CA 1
ATOM 2239 C C . GLU A 1 279 ? -11.852 66.5 33.375 1 21 279 GLU A C 1
ATOM 2241 O O . GLU A 1 279 ? -11.18 66.188 34.375 1 21 279 GLU A O 1
ATOM 2246 N N . SER A 1 280 ? -12.672 67.375 33.906 1 21.44 280 SER A N 1
ATOM 2247 C CA . SER A 1 280 ? -12.656 68 35.219 1 21.44 280 SER A CA 1
ATOM 2248 C C . SER A 1 280 ? -13.281 67.125 36.281 1 21.44 280 SER A C 1
ATOM 2250 O O . SER A 1 280 ? -12.648 66.875 37.312 1 21.44 280 SER A O 1
ATOM 2252 N N . THR A 1 281 ? -14.383 67.75 37.156 1 22.33 281 THR A N 1
ATOM 2253 C CA . THR A 1 281 ? -14.891 68.062 38.469 1 22.33 281 THR A CA 1
ATOM 2254 C C . THR A 1 281 ? -15.859 67 38.969 1 22.33 281 THR A C 1
ATOM 2256 O O . THR A 1 281 ? -16.953 66.812 38.406 1 22.33 281 THR A O 1
ATOM 2259 N N . ALA A 1 282 ? -15.609 66 39.719 1 22.53 282 ALA A N 1
ATOM 2260 C CA . ALA A 1 282 ? -16.125 64.688 39.312 1 22.53 282 ALA A CA 1
ATOM 2261 C C . ALA A 1 282 ? -17.547 64.438 39.812 1 22.53 282 ALA A C 1
ATOM 2263 O O . ALA A 1 282 ? -17.781 63.625 40.688 1 22.53 282 ALA A O 1
ATOM 2264 N N . HIS A 1 283 ? -18.516 65.5 39.812 1 19.91 283 HIS A N 1
ATOM 2265 C CA . HIS A 1 283 ? -19.453 65.625 40.906 1 19.91 283 HIS A CA 1
ATOM 2266 C C . HIS A 1 283 ? -20.312 64.375 41.031 1 19.91 283 HIS A C 1
ATOM 2268 O O . HIS A 1 283 ? -20.609 63.719 40 1 19.91 283 HIS A O 1
ATOM 2274 N N . TYR A 1 284 ? -20.375 63.719 42.281 1 20.12 284 TYR A N 1
ATOM 2275 C CA . TYR A 1 284 ? -20.969 62.469 42.75 1 20.12 284 TYR A CA 1
ATOM 2276 C C . TYR A 1 284 ? -22.484 62.469 42.594 1 20.12 284 TYR A C 1
ATOM 2278 O O . TYR A 1 284 ? -23.172 61.594 43.094 1 20.12 284 TYR A O 1
ATOM 2286 N N . ASP A 1 285 ? -22.969 63.562 41.844 1 18 285 ASP A N 1
ATOM 2287 C CA . ASP A 1 285 ? -24.391 63.75 42.156 1 18 285 ASP A CA 1
ATOM 2288 C C . ASP A 1 285 ? -25.156 62.438 42 1 18 285 ASP A C 1
ATOM 2290 O O . ASP A 1 285 ? -24.734 61.531 41.25 1 18 285 ASP A O 1
ATOM 2294 N N . ASN A 1 286 ? -26.094 62.188 43.062 1 19.69 286 ASN A N 1
ATOM 2295 C CA . ASN A 1 286 ? -27.094 61.25 43.531 1 19.69 286 ASN A CA 1
ATOM 2296 C C . ASN A 1 286 ? -28.078 60.844 42.438 1 19.69 286 ASN A C 1
ATOM 2298 O O . ASN A 1 286 ? -28.906 61.656 42.031 1 19.69 286 ASN A O 1
ATOM 2302 N N . PRO A 1 287 ? -27.531 60.375 41.312 1 18.83 287 PRO A N 1
ATOM 2303 C CA . PRO A 1 287 ? -28.25 60.5 40.031 1 18.83 287 PRO A CA 1
ATOM 2304 C C . PRO A 1 287 ? -29.688 59.969 40.125 1 18.83 287 PRO A C 1
ATOM 2306 O O . PRO A 1 287 ? -29.906 58.906 40.719 1 18.83 287 PRO A O 1
ATOM 2309 N N . ALA A 1 288 ? -30.641 60.906 40.156 1 17.58 288 ALA A N 1
ATOM 2310 C CA . ALA A 1 288 ? -32.094 60.875 40.344 1 17.58 288 ALA A CA 1
ATOM 2311 C C . ALA A 1 288 ? -32.719 59.75 39.531 1 17.58 288 ALA A C 1
ATOM 2313 O O . ALA A 1 288 ? -32.188 59.406 38.438 1 17.58 288 ALA A O 1
ATOM 2314 N N . PHE A 1 289 ? -33.594 58.969 40.188 1 18.2 289 PHE A N 1
ATOM 2315 C CA . PHE A 1 289 ? -34.531 57.844 39.969 1 18.2 289 PHE A CA 1
ATOM 2316 C C . PHE A 1 289 ? -35.469 58.094 38.812 1 18.2 289 PHE A C 1
ATOM 2318 O O . PHE A 1 289 ? -36.406 57.344 38.562 1 18.2 289 PHE A O 1
ATOM 2325 N N . VAL A 1 290 ? -35 59.094 37.906 1 16.62 290 VAL A N 1
ATOM 2326 C CA . VAL A 1 290 ? -36.188 59.562 37.156 1 16.62 290 VAL A CA 1
ATOM 2327 C C . VAL A 1 290 ? -36.938 58.375 36.562 1 16.62 290 VAL A C 1
ATOM 2329 O O . VAL A 1 290 ? -36.344 57.344 36.25 1 16.62 290 VAL A O 1
ATOM 2332 N N . SER A 1 291 ? -38.281 58.656 36.312 1 17.12 291 SER A N 1
ATOM 2333 C CA . SER A 1 291 ? -39.625 58.125 36.156 1 17.12 291 SER A CA 1
ATOM 2334 C C . SER A 1 291 ? -39.781 57.344 34.875 1 17.12 291 SER A C 1
ATOM 2336 O O . SER A 1 291 ? -39.031 57.594 33.906 1 17.12 291 SER A O 1
ATOM 2338 N N . PRO A 1 292 ? -40.75 56.469 34.781 1 17.33 292 PRO A N 1
ATOM 2339 C CA . PRO A 1 292 ? -41.188 55.281 34.062 1 17.33 292 PRO A CA 1
ATOM 2340 C C . PRO A 1 292 ? -41.5 55.594 32.594 1 17.33 292 PRO A C 1
ATOM 2342 O O . PRO A 1 292 ? -41.719 54.688 31.797 1 17.33 292 PRO A O 1
ATOM 2345 N N . ASN A 1 293 ? -41.438 56.969 32.125 1 15.65 293 ASN A N 1
ATOM 2346 C CA . ASN A 1 293 ? -42.625 57.125 31.266 1 15.65 293 ASN A CA 1
ATOM 2347 C C . ASN A 1 293 ? -42.531 56.312 30 1 15.65 293 ASN A C 1
ATOM 2349 O O . ASN A 1 293 ? -43.375 55.438 29.75 1 15.65 293 ASN A O 1
ATOM 2353 N N . ASN A 1 294 ? -42.438 57.031 28.766 1 16.03 294 ASN A N 1
ATOM 2354 C CA . ASN A 1 294 ? -43.406 57.062 27.688 1 16.03 294 ASN A CA 1
ATOM 2355 C C . ASN A 1 294 ? -43.125 56 26.625 1 16.03 294 ASN A C 1
ATOM 2357 O O . ASN A 1 294 ? -41.969 55.656 26.422 1 16.03 294 ASN A O 1
ATOM 2361 N N . SER A 1 295 ? -44.188 55.406 25.891 1 16.97 295 SER A N 1
ATOM 2362 C CA . SER A 1 295 ? -44.781 54.312 25.172 1 16.97 295 SER A CA 1
ATOM 2363 C C . SER A 1 295 ? -44.312 54.25 23.719 1 16.97 295 SER A C 1
ATOM 2365 O O . SER A 1 295 ? -44.688 53.344 22.969 1 16.97 295 SER A O 1
ATOM 2367 N N . ASP A 1 296 ? -43.375 55.125 23.203 1 16.28 296 ASP A N 1
ATOM 2368 C CA . ASP A 1 296 ? -43.656 55.438 21.797 1 16.28 296 ASP A CA 1
ATOM 2369 C C . ASP A 1 296 ? -43.5 54.219 20.922 1 16.28 296 ASP A C 1
ATOM 2371 O O . ASP A 1 296 ? -42.531 53.469 21.031 1 16.28 296 ASP A O 1
ATOM 2375 N N . ASP A 1 297 ? -44.594 53.844 20.078 1 16.94 297 ASP A N 1
ATOM 2376 C CA . ASP A 1 297 ? -45.188 52.781 19.266 1 16.94 297 ASP A CA 1
ATOM 2377 C C . ASP A 1 297 ? -44.438 52.594 17.953 1 16.94 297 ASP A C 1
ATOM 2379 O O . ASP A 1 297 ? -44.906 51.875 17.062 1 16.94 297 ASP A O 1
ATOM 2383 N N . THR A 1 298 ? -43.188 52.844 17.844 1 17.33 298 THR A N 1
ATOM 2384 C CA . THR A 1 298 ? -42.75 53.031 16.469 1 17.33 298 THR A CA 1
ATOM 2385 C C . THR A 1 298 ? -43.125 51.812 15.609 1 17.33 298 THR A C 1
ATOM 2387 O O . THR A 1 298 ? -42.875 50.656 15.992 1 17.33 298 THR A O 1
ATOM 2390 N N . SER A 1 299 ? -43.938 52.125 14.516 1 16.45 299 SER A N 1
ATOM 2391 C CA . SER A 1 299 ? -44.781 51.438 13.531 1 16.45 299 SER A CA 1
ATOM 2392 C C . SER A 1 299 ? -43.938 50.5 12.664 1 16.45 299 SER A C 1
ATOM 2394 O O . SER A 1 299 ? -42.781 50.781 12.375 1 16.45 299 SER A O 1
ATOM 2396 N N . LEU A 1 300 ? -44.25 49.188 12.68 1 17.23 300 LEU A N 1
ATOM 2397 C CA . LEU A 1 300 ? -43.906 47.906 12.102 1 17.23 300 LEU A CA 1
ATOM 2398 C C . LEU A 1 300 ? -44 47.938 10.578 1 17.23 300 LEU A C 1
ATOM 2400 O O . LEU A 1 300 ? -45.094 47.781 10.016 1 17.23 300 LEU A O 1
ATOM 2404 N N . ALA A 1 301 ? -43.406 49.031 9.93 1 16.81 301 ALA A N 1
ATOM 2405 C CA . ALA A 1 301 ? -43.844 49.188 8.539 1 16.81 301 ALA A CA 1
ATOM 2406 C C . ALA A 1 301 ? -43.656 47.875 7.77 1 16.81 301 ALA A C 1
ATOM 2408 O O . ALA A 1 301 ? -42.562 47.344 7.691 1 16.81 301 ALA A O 1
ATOM 2409 N N . PHE A 1 302 ? -44.719 47.031 7.766 1 17.12 302 PHE A N 1
ATOM 2410 C CA . PHE A 1 302 ? -45.094 45.75 7.129 1 17.12 302 PHE A CA 1
ATOM 2411 C C . PHE A 1 302 ? -45.062 45.906 5.609 1 17.12 302 PHE A C 1
ATOM 2413 O O . PHE A 1 302 ? -45.906 46.562 5.016 1 17.12 302 PHE A O 1
ATOM 2420 N N . GLY A 1 303 ? -43.969 46.375 4.922 1 17.02 303 GLY A N 1
ATOM 2421 C CA . GLY A 1 303 ? -44.156 46.719 3.52 1 17.02 303 GLY A CA 1
ATOM 2422 C C . GLY A 1 303 ? -44.875 45.625 2.746 1 17.02 303 GLY A C 1
ATOM 2423 O O . GLY A 1 303 ? -44.375 44.5 2.652 1 17.02 303 GLY A O 1
ATOM 2424 N N . VAL A 1 304 ? -46.281 45.625 2.711 1 16.44 304 VAL A N 1
ATOM 2425 C CA . VAL A 1 304 ? -47.312 44.781 2.166 1 16.44 304 VAL A CA 1
ATOM 2426 C C . VAL A 1 304 ? -47.219 44.75 0.643 1 16.44 304 VAL A C 1
ATOM 2428 O O . VAL A 1 304 ? -47.406 45.781 -0.014 1 16.44 304 VAL A O 1
ATOM 2431 N N . ALA A 1 305 ? -46.125 44.312 -0.052 1 17.36 305 ALA A N 1
ATOM 2432 C CA . ALA A 1 305 ? -46.25 44.406 -1.502 1 17.36 305 ALA A CA 1
ATOM 2433 C C . ALA A 1 305 ? -47.594 43.875 -1.964 1 17.36 305 ALA A C 1
ATOM 2435 O O . ALA A 1 305 ? -48.031 42.781 -1.555 1 17.36 305 ALA A O 1
ATOM 2436 N N . VAL A 1 306 ? -48.562 44.719 -2.387 1 15.59 306 VAL A N 1
ATOM 2437 C CA . VAL A 1 306 ? -49.938 44.781 -2.791 1 15.59 306 VAL A CA 1
ATOM 2438 C C . VAL A 1 306 ? -50.188 43.781 -3.941 1 15.59 306 VAL A C 1
ATOM 2440 O O . VAL A 1 306 ? -49.438 43.781 -4.922 1 15.59 306 VAL A O 1
ATOM 2443 N N . CYS A 1 307 ? -51.062 42.781 -3.633 1 17.36 307 CYS A N 1
ATOM 2444 C CA . CYS A 1 307 ? -51.719 41.75 -4.418 1 17.36 307 CYS A CA 1
ATOM 2445 C C . CYS A 1 307 ? -52.594 42.375 -5.5 1 17.36 307 CYS A C 1
ATOM 2447 O O . CYS A 1 307 ? -53.531 43.125 -5.199 1 17.36 307 CYS A O 1
ATOM 2449 N N . ALA A 1 308 ? -52.094 42.812 -6.625 1 15.41 308 ALA A N 1
ATOM 2450 C CA . ALA A 1 308 ? -53.062 43.469 -7.52 1 15.41 308 ALA A CA 1
ATOM 2451 C C . ALA A 1 308 ? -54.281 42.562 -7.75 1 15.41 308 ALA A C 1
ATOM 2453 O O . ALA A 1 308 ? -54.156 41.344 -7.793 1 15.41 308 ALA A O 1
ATOM 2454 N N . THR A 1 309 ? -55.625 43.125 -7.812 1 15.51 309 THR A N 1
ATOM 2455 C CA . THR A 1 309 ? -57.062 42.781 -7.664 1 15.51 309 THR A CA 1
ATOM 2456 C C . THR A 1 309 ? -57.625 42.219 -8.961 1 15.51 309 THR A C 1
ATOM 2458 O O . THR A 1 309 ? -58.531 41.406 -8.93 1 15.51 309 THR A O 1
ATOM 2461 N N . PRO A 1 310 ? -57.312 42.406 -10.25 1 15.7 310 PRO A N 1
ATOM 2462 C CA . PRO A 1 310 ? -58.5 42.969 -10.883 1 15.7 310 PRO A CA 1
ATOM 2463 C C . PRO A 1 310 ? -59.656 41.969 -10.93 1 15.7 310 PRO A C 1
ATOM 2465 O O . PRO A 1 310 ? -59.438 40.75 -10.688 1 15.7 310 PRO A O 1
ATOM 2468 N N . PRO A 1 311 ? -60.75 42.188 -11.961 1 16.09 311 PRO A N 1
ATOM 2469 C CA . PRO A 1 311 ? -62.219 42.344 -11.961 1 16.09 311 PRO A CA 1
ATOM 2470 C C . PRO A 1 311 ? -62.938 41 -12.078 1 16.09 311 PRO A C 1
ATOM 2472 O O . PRO A 1 311 ? -63.781 40.656 -11.227 1 16.09 311 PRO A O 1
ATOM 2475 N N . ASN A 1 312 ? -63.438 40.625 -13.383 1 15.91 312 ASN A N 1
ATOM 2476 C CA . ASN A 1 312 ? -64.75 40.625 -13.953 1 15.91 312 ASN A CA 1
ATOM 2477 C C . ASN A 1 312 ? -65.438 39.25 -13.898 1 15.91 312 ASN A C 1
ATOM 2479 O O . ASN A 1 312 ? -64.75 38.25 -13.883 1 15.91 312 ASN A O 1
ATOM 2483 N N . LYS A 1 313 ? -66.875 39.156 -13.859 1 16.39 313 LYS A N 1
ATOM 2484 C CA . LYS A 1 313 ? -68 38.312 -13.5 1 16.39 313 LYS A CA 1
ATOM 2485 C C . LYS A 1 313 ? -68.188 37.188 -14.531 1 16.39 313 LYS A C 1
ATOM 2487 O O . LYS A 1 313 ? -68.562 36.062 -14.172 1 16.39 313 LYS A O 1
ATOM 2492 N N . HIS A 1 314 ? -68.062 37.281 -15.859 1 15.48 314 HIS A N 1
ATOM 2493 C CA . HIS A 1 314 ? -69.25 36.906 -16.609 1 15.48 314 HIS A CA 1
ATOM 2494 C C . HIS A 1 314 ? -69.5 35.375 -16.578 1 15.48 314 HIS A C 1
ATOM 2496 O O . HIS A 1 314 ? -68.562 34.625 -16.328 1 15.48 314 HIS A O 1
ATOM 2502 N N . SER A 1 315 ? -70.812 34.875 -16.969 1 15.52 315 SER A N 1
ATOM 2503 C CA . SER A 1 315 ? -71.938 33.969 -16.875 1 15.52 315 SER A CA 1
ATOM 2504 C C . SER A 1 315 ? -71.75 32.719 -17.766 1 15.52 315 SER A C 1
ATOM 2506 O O . SER A 1 315 ? -72.5 31.766 -17.672 1 15.52 315 SER A O 1
ATOM 2508 N N . LEU A 1 316 ? -70.875 32.656 -18.719 1 14.87 316 LEU A N 1
ATOM 2509 C CA . LEU A 1 316 ? -71.5 32 -19.859 1 14.87 316 LEU A CA 1
ATOM 2510 C C . LEU A 1 316 ? -71.938 30.562 -19.5 1 14.87 316 LEU A C 1
ATOM 2512 O O . LEU A 1 316 ? -71.188 29.891 -18.75 1 14.87 316 LEU A O 1
ATOM 2516 N N . LYS A 1 317 ? -73.062 29.969 -20.109 1 14.77 317 LYS A N 1
ATOM 2517 C CA . LYS A 1 317 ? -74.25 29.078 -20.25 1 14.77 317 LYS A CA 1
ATOM 2518 C C . LYS A 1 317 ? -73.812 27.656 -20.609 1 14.77 317 LYS A C 1
ATOM 2520 O O . LYS A 1 317 ? -74.312 26.688 -20.047 1 14.77 317 LYS A O 1
ATOM 2525 N N . LYS A 1 318 ? -73.25 27.406 -21.891 1 15.43 318 LYS A N 1
ATOM 2526 C CA . LYS A 1 318 ? -74 26.516 -22.812 1 15.43 318 LYS A CA 1
ATOM 2527 C C . LYS A 1 318 ? -73.875 25.062 -22.391 1 15.43 318 LYS A C 1
ATOM 2529 O O . LYS A 1 318 ? -72.938 24.688 -21.688 1 15.43 318 LYS A O 1
ATOM 2534 N N . LEU A 1 319 ? -74.312 24.062 -23.297 1 14.82 319 LEU A N 1
ATOM 2535 C CA . LEU A 1 319 ? -75.25 23 -23.531 1 14.82 319 LEU A CA 1
ATOM 2536 C C . LEU A 1 319 ? -74.688 21.625 -23.203 1 14.82 319 LEU A C 1
ATOM 2538 O O . LEU A 1 319 ? -73.438 21.484 -23.156 1 14.82 319 LEU A O 1
ATOM 2542 N N . LYS A 1 320 ? -75.312 20.531 -23.719 1 14.82 320 LYS A N 1
ATOM 2543 C CA . LYS A 1 320 ? -76 19.297 -23.438 1 14.82 320 LYS A CA 1
ATOM 2544 C C . LYS A 1 320 ? -75.125 18.078 -23.625 1 14.82 320 LYS A C 1
ATOM 2546 O O . LYS A 1 320 ? -75.062 17.203 -22.75 1 14.82 320 LYS A O 1
ATOM 2551 N N . ASN A 1 321 ? -74.938 17.672 -24.906 1 14.77 321 ASN A N 1
ATOM 2552 C CA . ASN A 1 321 ? -75.438 16.375 -25.328 1 14.77 321 ASN A CA 1
ATOM 2553 C C . ASN A 1 321 ? -74.562 15.227 -24.922 1 14.77 321 ASN A C 1
ATOM 2555 O O . ASN A 1 321 ? -73.375 15.445 -24.594 1 14.77 321 ASN A O 1
ATOM 2559 N N . ARG A 1 322 ? -74.625 14.047 -25.672 1 15.16 322 ARG A N 1
ATOM 2560 C CA . ARG A 1 322 ? -75.062 12.68 -25.562 1 15.16 322 ARG A CA 1
ATOM 2561 C C . ARG A 1 322 ? -73.938 11.695 -25.469 1 15.16 322 ARG A C 1
ATOM 2563 O O . ARG A 1 322 ? -74 10.742 -24.688 1 15.16 322 ARG A O 1
ATOM 2570 N N . ARG A 1 323 ? -72.875 11.82 -26.406 1 14.6 323 ARG A N 1
ATOM 2571 C CA . ARG A 1 323 ? -72.875 10.586 -27.172 1 14.6 323 ARG A CA 1
ATOM 2572 C C . ARG A 1 323 ? -72.188 9.461 -26.391 1 14.6 323 ARG A C 1
ATOM 2574 O O . ARG A 1 323 ? -71.5 9.711 -25.375 1 14.6 323 ARG A O 1
ATOM 2581 N N . SER A 1 324 ? -71.312 8.703 -27.062 1 14.89 324 SER A N 1
ATOM 2582 C CA . SER A 1 324 ? -71.438 7.324 -27.531 1 14.89 324 SER A CA 1
ATOM 2583 C C . SER A 1 324 ? -70.688 6.363 -26.594 1 14.89 324 SER A C 1
ATOM 2585 O O . SER A 1 324 ? -71.312 5.398 -26.109 1 14.89 324 SER A O 1
ATOM 2587 N N . GLU A 1 325 ? -69.562 5.863 -27.047 1 15.37 325 GLU A N 1
ATOM 2588 C CA . GLU A 1 325 ? -69.375 4.461 -27.422 1 15.37 325 GLU A CA 1
ATOM 2589 C C . GLU A 1 325 ? -68.812 3.648 -26.266 1 15.37 325 GLU A C 1
ATOM 2591 O O . GLU A 1 325 ? -68.25 4.215 -25.328 1 15.37 325 GLU A O 1
ATOM 2596 N N . GLY A 1 326 ? -68.125 2.543 -26.656 1 16.28 326 GLY A N 1
ATOM 2597 C CA . GLY A 1 326 ? -68.25 1.106 -26.438 1 16.28 326 GLY A CA 1
ATOM 2598 C C . GLY A 1 326 ? -67.312 0.609 -25.344 1 16.28 326 GLY A C 1
ATOM 2599 O O . GLY A 1 326 ? -66.188 1.054 -25.234 1 16.28 326 GLY A O 1
ATOM 2600 N N . ARG A 1 327 ? -67.688 0.181 -24.266 1 15.91 327 ARG A N 1
ATOM 2601 C CA . ARG A 1 327 ? -67.312 -0.241 -22.922 1 15.91 327 ARG A CA 1
ATOM 2602 C C . ARG A 1 327 ? -66.438 -1.468 -22.953 1 15.91 327 ARG A C 1
ATOM 2604 O O . ARG A 1 327 ? -66.125 -2.031 -21.906 1 15.91 327 ARG A O 1
ATOM 2611 N N . LYS A 1 328 ? -66.062 -2.033 -24.109 1 16.03 328 LYS A N 1
ATOM 2612 C CA . LYS A 1 328 ? -66.062 -3.467 -23.844 1 16.03 328 LYS A CA 1
ATOM 2613 C C . LYS A 1 328 ? -65.125 -3.82 -22.703 1 16.03 328 LYS A C 1
ATOM 2615 O O . LYS A 1 328 ? -64.062 -3.215 -22.562 1 16.03 328 LYS A O 1
ATOM 2620 N N . ARG A 1 329 ? -65.562 -4.562 -21.719 1 16.28 329 ARG A N 1
ATOM 2621 C CA . ARG A 1 329 ? -65.375 -5.148 -20.391 1 16.28 329 ARG A CA 1
ATOM 2622 C C . ARG A 1 329 ? -64.25 -6.18 -20.406 1 16.28 329 ARG A C 1
ATOM 2624 O O . ARG A 1 329 ? -64 -6.859 -19.406 1 16.28 329 ARG A O 1
ATOM 2631 N N . VAL A 1 330 ? -63.312 -6.129 -21.312 1 15.68 330 VAL A N 1
ATOM 2632 C CA . VAL A 1 330 ? -62.75 -7.453 -21.594 1 15.68 330 VAL A CA 1
ATOM 2633 C C . VAL A 1 330 ? -62.219 -8.078 -20.312 1 15.68 330 VAL A C 1
ATOM 2635 O O . VAL A 1 330 ? -61.406 -7.465 -19.609 1 15.68 330 VAL A O 1
ATOM 2638 N N . ARG A 1 331 ? -62.906 -9.016 -19.734 1 16.16 331 ARG A N 1
ATOM 2639 C CA . ARG A 1 331 ? -62.969 -9.867 -18.547 1 16.16 331 ARG A CA 1
ATOM 2640 C C . ARG A 1 331 ? -61.719 -10.742 -18.453 1 16.16 331 ARG A C 1
ATOM 2642 O O . ARG A 1 331 ? -61.594 -11.719 -19.188 1 16.16 331 ARG A O 1
ATOM 2649 N N . TYR A 1 332 ? -60.594 -10.258 -18.688 1 15.18 332 TYR A N 1
ATOM 2650 C CA . TYR A 1 332 ? -59.531 -11.258 -18.891 1 15.18 332 TYR A CA 1
ATOM 2651 C C . TYR A 1 332 ? -59.5 -12.266 -17.766 1 15.18 332 TYR A C 1
ATOM 2653 O O . TYR A 1 332 ? -59.469 -11.891 -16.578 1 15.18 332 TYR A O 1
ATOM 2661 N N . ILE A 1 333 ? -60.219 -13.32 -17.828 1 15.87 333 ILE A N 1
ATOM 2662 C CA . ILE A 1 333 ? -60.5 -14.438 -16.938 1 15.87 333 ILE A CA 1
ATOM 2663 C C . ILE A 1 333 ? -59.188 -15.117 -16.562 1 15.87 333 ILE A C 1
ATOM 2665 O O . ILE A 1 333 ? -58.469 -15.633 -17.422 1 15.87 333 ILE A O 1
ATOM 2669 N N . ILE A 1 334 ? -58.438 -14.555 -15.812 1 15.99 334 ILE A N 1
ATOM 2670 C CA . ILE A 1 334 ? -57.156 -15.141 -15.43 1 15.99 334 ILE A CA 1
ATOM 2671 C C . ILE A 1 334 ? -57.375 -16.547 -14.867 1 15.99 334 ILE A C 1
ATOM 2673 O O . ILE A 1 334 ? -57.969 -16.703 -13.789 1 15.99 334 ILE A O 1
ATOM 2677 N N . VAL A 1 335 ? -57.781 -17.438 -15.641 1 15.31 335 VAL A N 1
ATOM 2678 C CA . VAL A 1 335 ? -58.156 -18.75 -15.133 1 15.31 335 VAL A CA 1
ATOM 2679 C C . VAL A 1 335 ? -56.969 -19.406 -14.438 1 15.31 335 VAL A C 1
ATOM 2681 O O . VAL A 1 335 ? -55.906 -19.516 -15.023 1 15.31 335 VAL A O 1
ATOM 2684 N N . PHE A 1 336 ? -56.938 -19.438 -13.164 1 17.12 336 PHE A N 1
ATOM 2685 C CA . PHE A 1 336 ? -56.125 -20.062 -12.133 1 17.12 336 PHE A CA 1
ATOM 2686 C C . PHE A 1 336 ? -56.156 -21.578 -12.281 1 17.12 336 PHE A C 1
ATOM 2688 O O . PHE A 1 336 ? -57.031 -22.25 -11.734 1 17.12 336 PHE A O 1
ATOM 2695 N N . ALA A 1 337 ? -55.938 -22.109 -13.438 1 15.19 337 ALA A N 1
ATOM 2696 C CA . ALA A 1 337 ? -56.281 -23.531 -13.5 1 15.19 337 ALA A CA 1
ATOM 2697 C C . ALA A 1 337 ? -55.594 -24.312 -12.375 1 15.19 337 ALA A C 1
ATOM 2699 O O . ALA A 1 337 ? -54.656 -23.812 -11.766 1 15.19 337 ALA A O 1
ATOM 2700 N N . THR A 1 338 ? -55.656 -25.766 -12.43 1 16.16 338 THR A N 1
ATOM 2701 C CA . THR A 1 338 ? -56.281 -26.938 -11.836 1 16.16 338 THR A CA 1
ATOM 2702 C C . THR A 1 338 ? -55.25 -27.781 -11.086 1 16.16 338 THR A C 1
ATOM 2704 O O . THR A 1 338 ? -55.531 -28.328 -10.023 1 16.16 338 THR A O 1
ATOM 2707 N N . PRO A 1 339 ? -53.844 -27.875 -11.398 1 17.52 339 PRO A N 1
ATOM 2708 C CA . PRO A 1 339 ? -53.625 -29.297 -11.68 1 17.52 339 PRO A CA 1
ATOM 2709 C C . PRO A 1 339 ? -53.562 -30.141 -10.414 1 17.52 339 PRO A C 1
ATOM 2711 O O . PRO A 1 339 ? -53.219 -29.641 -9.344 1 17.52 339 PRO A O 1
ATOM 2714 N N . GLN A 1 340 ? -54.094 -31.281 -10.383 1 16.55 340 GLN A N 1
ATOM 2715 C CA . GLN A 1 340 ? -54.438 -32.438 -9.562 1 16.55 340 GLN A CA 1
ATOM 2716 C C . GLN A 1 340 ? -53.156 -33.125 -9.062 1 16.55 340 GLN A C 1
ATOM 2718 O O . GLN A 1 340 ? -52.219 -33.312 -9.828 1 16.55 340 GLN A O 1
ATOM 2723 N N . GLU A 1 341 ? -52.844 -32.875 -7.809 1 18.75 341 GLU A N 1
ATOM 2724 C CA . GLU A 1 341 ? -51.812 -33.5 -6.996 1 18.75 341 GLU A CA 1
ATOM 2725 C C . GLU A 1 341 ? -51.844 -35.031 -7.105 1 18.75 341 GLU A C 1
ATOM 2727 O O . GLU A 1 341 ? -52.875 -35.656 -6.805 1 18.75 341 GLU A O 1
ATOM 2732 N N . PRO A 1 342 ? -51.25 -35.594 -8.0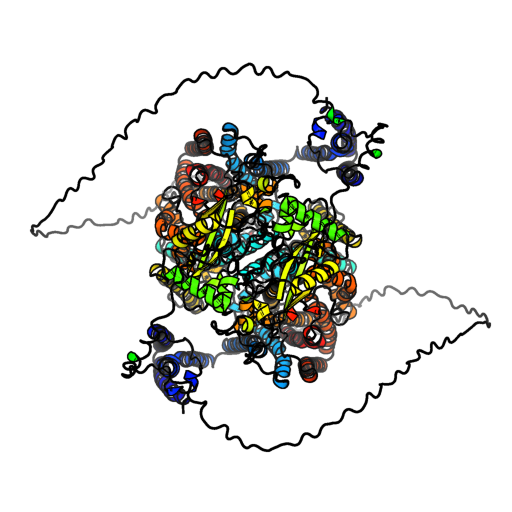94 1 16.58 342 PRO A N 1
ATOM 2733 C CA . PRO A 1 342 ? -51.469 -37.031 -8.211 1 16.58 342 PRO A CA 1
ATOM 2734 C C . PRO A 1 342 ? -51.094 -37.812 -6.938 1 16.58 342 PRO A C 1
ATOM 2736 O O . PRO A 1 342 ? -50.281 -37.312 -6.133 1 16.58 342 PRO A O 1
ATOM 2739 N N . ARG A 1 343 ? -51.75 -38.906 -6.676 1 17.73 343 ARG A N 1
ATOM 2740 C CA . ARG A 1 343 ? -52.062 -39.938 -5.688 1 17.73 343 ARG A CA 1
ATOM 2741 C C . ARG A 1 343 ? -50.875 -40.875 -5.473 1 17.73 343 ARG A C 1
ATOM 2743 O O . ARG A 1 343 ? -50.969 -41.844 -4.711 1 17.73 343 ARG A O 1
ATOM 2750 N N . LEU A 1 344 ? -49.656 -40.562 -5.84 1 17.23 344 LEU A N 1
ATOM 2751 C CA . LEU A 1 344 ? -49 -41.844 -6.109 1 17.23 344 LEU A CA 1
ATOM 2752 C C . LEU A 1 344 ? -49.156 -42.781 -4.918 1 17.23 344 LEU A C 1
ATOM 2754 O O . LEU A 1 344 ? -49.25 -42.344 -3.773 1 17.23 344 LEU A O 1
ATOM 2758 N N . PRO A 1 345 ? -49.188 -44.062 -5.195 1 17.11 345 PRO A N 1
ATOM 2759 C CA . PRO A 1 345 ? -49.719 -45.281 -4.562 1 17.11 345 PRO A CA 1
ATOM 2760 C C . PRO A 1 345 ? -49.094 -45.562 -3.199 1 17.11 345 PRO A C 1
ATOM 2762 O O . PRO A 1 345 ? -48.125 -44.906 -2.816 1 17.11 345 PRO A O 1
ATOM 2765 N N . GLN A 1 346 ? -48.812 -46.781 -2.947 1 16.53 346 GLN A N 1
ATOM 2766 C CA . GLN A 1 346 ? -49.219 -47.875 -2.061 1 16.53 346 GLN A CA 1
ATOM 2767 C C . GLN A 1 346 ? -48.188 -48.125 -0.978 1 16.53 346 GLN A C 1
ATOM 2769 O O . GLN A 1 346 ? -48.5 -48.594 0.118 1 16.53 346 GLN A O 1
ATOM 2774 N N . ARG A 1 347 ? -46.844 -47.812 -1.23 1 17.02 347 ARG A N 1
ATOM 2775 C CA . ARG A 1 347 ? -46.062 -49 -0.922 1 17.02 347 ARG A CA 1
ATOM 2776 C C . ARG A 1 347 ? -46.188 -49.375 0.553 1 17.02 347 ARG A C 1
ATOM 2778 O O . ARG A 1 347 ? -46.406 -48.5 1.398 1 17.02 347 ARG A O 1
ATOM 2785 N N . ARG A 1 348 ? -46.125 -50.688 0.876 1 16.59 348 ARG A N 1
ATOM 2786 C CA . ARG A 1 348 ? -46.312 -51.656 1.949 1 16.59 348 ARG A CA 1
ATOM 2787 C C . ARG A 1 348 ? -45.312 -51.438 3.07 1 16.59 348 ARG A C 1
ATOM 2789 O O . ARG A 1 348 ? -44.094 -51.344 2.816 1 16.59 348 ARG A O 1
ATOM 2796 N N . SER A 1 349 ? -45.656 -50.656 4.105 1 18.09 349 SER A N 1
ATOM 2797 C CA . SER A 1 349 ? -44.969 -50.5 5.379 1 18.09 349 SER A CA 1
ATOM 2798 C C . SER A 1 349 ? -44.594 -51.844 5.98 1 18.09 349 SER A C 1
ATOM 2800 O O . SER A 1 349 ? -45.469 -52.625 6.34 1 18.09 349 SER A O 1
ATOM 2802 N N . LEU A 1 350 ? -43.562 -52.594 5.281 1 17.53 350 LEU A N 1
ATOM 2803 C CA . LEU A 1 350 ? -43.125 -53.875 5.855 1 17.53 350 LEU A CA 1
ATOM 2804 C C . LEU A 1 350 ? -42.781 -53.719 7.332 1 17.53 350 LEU A C 1
ATOM 2806 O O . LEU A 1 350 ? -42.125 -52.75 7.715 1 17.53 350 LEU A O 1
ATOM 2810 N N . THR A 1 351 ? -43.438 -54.406 8.211 1 18.42 351 THR A N 1
ATOM 2811 C CA . THR A 1 351 ? -43.656 -54.562 9.648 1 18.42 351 THR A CA 1
ATOM 2812 C C . THR A 1 351 ? -42.375 -55 10.328 1 18.42 351 THR A C 1
ATOM 2814 O O . THR A 1 351 ? -42.312 -55.156 11.547 1 18.42 351 THR A O 1
ATOM 2817 N N . LEU A 1 352 ? -41.156 -54.969 9.648 1 18.02 352 LEU A N 1
ATOM 2818 C CA . LEU A 1 352 ? -40.312 -56.031 10.203 1 18.02 352 LEU A CA 1
ATOM 2819 C C . LEU A 1 352 ? -40.125 -55.844 11.711 1 18.02 352 LEU A C 1
ATOM 2821 O O . LEU A 1 352 ? -39.938 -54.719 12.172 1 18.02 352 LEU A O 1
ATOM 2825 N N . SER A 1 353 ? -40.375 -56.812 12.602 1 17.84 353 SER A N 1
ATOM 2826 C CA . SER A 1 353 ? -40.625 -57.094 14.016 1 17.84 353 SER A CA 1
ATOM 2827 C C . SER A 1 353 ? -39.375 -56.781 14.844 1 17.84 353 SER A C 1
ATOM 2829 O O . SER A 1 353 ? -39.469 -56.219 15.93 1 17.84 353 SER A O 1
ATOM 2831 N N . PRO A 1 354 ? -38.125 -57.344 14.484 1 18.05 354 PRO A N 1
ATOM 2832 C CA . PRO A 1 354 ? -37.688 -58.344 15.484 1 18.05 354 PRO A CA 1
ATOM 2833 C C . PRO A 1 354 ? -37.188 -57.688 16.781 1 18.05 354 PRO A C 1
ATOM 2835 O O . PRO A 1 354 ? -37 -56.469 16.828 1 18.05 354 PRO A O 1
ATOM 2838 N N . SER A 1 355 ? -36.125 -58.406 17.531 1 18.77 355 SER A N 1
ATOM 2839 C CA . SER A 1 355 ? -35.75 -58.938 18.828 1 18.77 355 SER A CA 1
ATOM 2840 C C . SER A 1 355 ? -34.844 -57.969 19.578 1 18.77 355 SER A C 1
ATOM 2842 O O . SER A 1 355 ? -34.188 -57.094 18.969 1 18.77 355 SER A O 1
ATOM 2844 N N . THR A 1 356 ? -34.75 -57.969 20.922 1 19.22 356 THR A N 1
ATOM 2845 C CA . THR A 1 356 ? -34.562 -57.312 22.219 1 19.22 356 THR A CA 1
ATOM 2846 C C . THR A 1 356 ? -33.094 -57.031 22.484 1 19.22 356 THR A C 1
ATOM 2848 O O . THR A 1 356 ? -32.75 -56.188 23.328 1 19.22 356 THR A O 1
ATOM 2851 N N . PRO A 1 357 ? -31.953 -57.531 21.719 1 19.69 357 PRO A N 1
ATOM 2852 C CA . PRO A 1 357 ? -30.984 -58.031 22.688 1 19.69 357 PRO A CA 1
ATOM 2853 C C . PRO A 1 357 ? -30.297 -56.938 23.484 1 19.69 357 PRO A C 1
ATOM 2855 O O . PRO A 1 357 ? -30.203 -55.812 23.016 1 19.69 357 PRO A O 1
ATOM 2858 N N . ASN A 1 358 ? -29.969 -57.031 24.828 1 19.39 358 ASN A N 1
ATOM 2859 C CA . ASN A 1 358 ? -29.594 -56.438 26.109 1 19.39 358 ASN A CA 1
ATOM 2860 C C . ASN A 1 358 ? -28.156 -55.906 26.094 1 19.39 358 ASN A C 1
ATOM 2862 O O . ASN A 1 358 ? -27.641 -55.469 27.109 1 19.39 358 ASN A O 1
ATOM 2866 N N . ILE A 1 359 ? -27.375 -55.781 24.875 1 18.95 359 ILE A N 1
ATOM 2867 C CA . ILE A 1 359 ? -25.953 -56 25.141 1 18.95 359 ILE A CA 1
ATOM 2868 C C . ILE A 1 359 ? -25.406 -54.844 25.984 1 18.95 359 ILE A C 1
ATOM 2870 O O . ILE A 1 359 ? -25.609 -53.688 25.672 1 18.95 359 ILE A O 1
ATOM 2874 N N . THR A 1 360 ? -24.766 -55.125 27.203 1 18.94 360 THR A N 1
ATOM 2875 C CA . THR A 1 360 ? -24.172 -54.625 28.438 1 18.94 360 THR A CA 1
ATOM 2876 C C . THR A 1 360 ? -22.953 -53.75 28.141 1 18.94 360 THR A C 1
ATOM 2878 O O . THR A 1 360 ? -21.891 -54.25 27.781 1 18.94 360 THR A O 1
ATOM 2881 N N . ARG A 1 361 ? -22.984 -52.688 27.25 1 18.14 361 ARG A N 1
ATOM 2882 C CA . ARG A 1 361 ? -21.781 -52 26.797 1 18.14 361 ARG A CA 1
ATOM 2883 C C . ARG A 1 361 ? -21.031 -51.375 27.969 1 18.14 361 ARG A C 1
ATOM 2885 O O . ARG A 1 361 ? -21.484 -50.406 28.547 1 18.14 361 ARG A O 1
ATOM 2892 N N . THR A 1 362 ? -20.297 -52.219 28.844 1 17.97 362 THR A N 1
ATOM 2893 C CA . THR A 1 362 ? -19.578 -51.906 30.062 1 17.97 362 THR A CA 1
ATOM 2894 C C . THR A 1 362 ? -18.656 -50.688 29.875 1 17.97 362 THR A C 1
ATOM 2896 O O . THR A 1 362 ? -18.406 -50.281 28.734 1 17.97 362 THR A O 1
ATOM 2899 N N . ASP A 1 363 ? -17.438 -50.594 30.688 1 19.11 363 ASP A N 1
ATOM 2900 C CA . ASP A 1 363 ? -16.625 -49.844 31.641 1 19.11 363 ASP A CA 1
ATOM 2901 C C . ASP A 1 363 ? -15.477 -49.125 30.922 1 19.11 363 ASP A C 1
ATOM 2903 O O . ASP A 1 363 ? -14.789 -48.312 31.531 1 19.11 363 ASP A O 1
ATOM 2907 N N . GLU A 1 364 ? -14.867 -49.625 29.75 1 20.31 364 GLU A N 1
ATOM 2908 C CA . GLU A 1 364 ? -13.414 -49.625 29.578 1 20.31 364 GLU A CA 1
ATOM 2909 C C . GLU A 1 364 ? -12.914 -48.25 29.188 1 20.31 364 GLU A C 1
ATOM 2911 O O . GLU A 1 364 ? -11.711 -48.031 29.016 1 20.31 364 GLU A O 1
ATOM 2916 N N . VAL A 1 365 ? -13.727 -47.312 28.781 1 20.86 365 VAL A N 1
ATOM 2917 C CA . VAL A 1 365 ? -13.125 -46.344 27.875 1 20.86 365 VAL A CA 1
ATOM 2918 C C . VAL A 1 365 ? -12.258 -45.375 28.688 1 20.86 365 VAL A C 1
ATOM 2920 O O . VAL A 1 365 ? -11.742 -44.406 28.141 1 20.86 365 VAL A O 1
ATOM 2923 N N . VAL A 1 366 ? -12.344 -45.469 30.031 1 20.84 366 VAL A N 1
ATOM 2924 C CA . VAL A 1 366 ? -11.852 -44.281 30.734 1 20.84 366 VAL A CA 1
ATOM 2925 C C . VAL A 1 366 ? -10.336 -44.156 30.547 1 20.84 366 VAL A C 1
ATOM 2927 O O . VAL A 1 366 ? -9.75 -43.125 30.844 1 20.84 366 VAL A O 1
ATOM 2930 N N . HIS A 1 367 ? -9.594 -45.312 30.375 1 20.11 367 HIS A N 1
ATOM 2931 C CA . HIS A 1 367 ? -8.195 -45.438 30.766 1 20.11 367 HIS A CA 1
ATOM 2932 C C . HIS A 1 367 ? -7.301 -44.531 29.938 1 20.11 367 HIS A C 1
ATOM 2934 O O . HIS A 1 367 ? -6.109 -44.375 30.234 1 20.11 367 HIS A O 1
ATOM 2940 N N . ALA A 1 368 ? -7.66 -44.312 28.656 1 20.39 368 ALA A N 1
ATOM 2941 C CA . ALA A 1 368 ? -6.477 -44.125 27.828 1 20.39 368 ALA A CA 1
ATOM 2942 C C . ALA A 1 368 ? -5.781 -42.812 28.141 1 20.39 368 ALA A C 1
ATOM 2944 O O . ALA A 1 368 ? -4.852 -42.406 27.438 1 20.39 368 ALA A O 1
ATOM 2945 N N . TRP A 1 369 ? -6.363 -42.031 29.031 1 20.17 369 TRP A N 1
ATOM 2946 C CA . TRP A 1 369 ? -5.809 -40.688 29.078 1 20.17 369 TRP A CA 1
ATOM 2947 C C . TRP A 1 369 ? -4.363 -40.688 29.562 1 20.17 369 TRP A C 1
ATOM 2949 O O . TRP A 1 369 ? -3.504 -40 29.016 1 20.17 369 TRP A O 1
ATOM 2959 N N . TYR A 1 370 ? -4.148 -41.281 30.828 1 20.02 370 TYR A N 1
ATOM 2960 C CA . TYR A 1 370 ? -3.059 -40.844 31.688 1 20.02 370 TYR A CA 1
ATOM 2961 C C . TYR A 1 370 ? -1.71 -41.312 31.156 1 20.02 370 TYR A C 1
ATOM 2963 O O . TYR A 1 370 ? -0.664 -40.781 31.562 1 20.02 370 TYR A O 1
ATOM 2971 N N . ARG A 1 371 ? -1.6 -42.531 30.562 1 20.16 371 ARG A N 1
ATOM 2972 C CA . ARG A 1 371 ? -0.401 -43.344 30.766 1 20.16 371 ARG A CA 1
ATOM 2973 C C . ARG A 1 371 ? 0.812 -42.688 30.109 1 20.16 371 ARG A C 1
ATOM 2975 O O . ARG A 1 371 ? 1.938 -43.156 30.266 1 20.16 371 ARG A O 1
ATOM 2982 N N . SER A 1 372 ? 0.892 -42 29.062 1 20.34 372 SER A N 1
ATOM 2983 C CA . SER A 1 372 ? 2.174 -42.344 28.453 1 20.34 372 SER A CA 1
ATOM 2984 C C . SER A 1 372 ? 3.338 -41.906 29.328 1 20.34 372 SER A C 1
ATOM 2986 O O . SER A 1 372 ? 4.035 -40.938 29 1 20.34 372 SER A O 1
ATOM 2988 N N . GLN A 1 373 ? 3.18 -41.5 30.641 1 19.58 373 GLN A N 1
ATOM 2989 C CA . GLN A 1 373 ? 4.266 -41.688 31.594 1 19.58 373 GLN A CA 1
ATOM 2990 C C . GLN A 1 373 ? 4.82 -43.125 31.531 1 19.58 373 GLN A C 1
ATOM 2992 O O . GLN A 1 373 ? 4.129 -44.062 31.875 1 19.58 373 GLN A O 1
ATOM 2997 N N . ILE A 1 374 ? 5.848 -43.375 30.625 1 19.25 374 ILE A N 1
ATOM 2998 C CA . ILE A 1 374 ? 7.012 -44.219 30.391 1 19.25 374 ILE A CA 1
ATOM 2999 C C . ILE A 1 374 ? 7.715 -44.469 31.734 1 19.25 374 ILE A C 1
ATOM 3001 O O . ILE A 1 374 ? 8.258 -43.562 32.344 1 19.25 374 ILE A O 1
ATOM 3005 N N . SER A 1 375 ? 7.227 -45.156 32.656 1 20.34 375 SER A N 1
ATOM 3006 C CA . SER A 1 375 ? 7.91 -46.125 33.562 1 20.34 375 SER A CA 1
ATOM 3007 C C . SER A 1 375 ? 9.039 -46.844 32.812 1 20.34 375 SER A C 1
ATOM 3009 O O . SER A 1 375 ? 8.891 -47.219 31.656 1 20.34 375 SER A O 1
ATOM 3011 N N . ILE A 1 376 ? 10.344 -46.781 33.375 1 23.8 376 ILE A N 1
ATOM 3012 C CA . ILE A 1 376 ? 11.633 -47.438 33.156 1 23.8 376 ILE A CA 1
ATOM 3013 C C . ILE A 1 376 ? 11.469 -48.938 33.219 1 23.8 376 ILE A C 1
ATOM 3015 O O . ILE A 1 376 ? 12.453 -49.688 33.25 1 23.8 376 ILE A O 1
ATOM 3019 N N . ASP A 1 377 ? 10.266 -49.469 33.219 1 19.3 377 ASP A N 1
ATOM 3020 C CA . ASP A 1 377 ? 10.297 -50.875 33.625 1 19.3 377 ASP A CA 1
ATOM 3021 C C . ASP A 1 377 ? 11.266 -51.688 32.781 1 19.3 377 ASP A C 1
ATOM 3023 O O . ASP A 1 377 ? 11.586 -51.281 31.656 1 19.3 377 ASP A O 1
ATOM 3027 N N . MET A 1 378 ? 11.766 -52.906 33.344 1 21.23 378 MET A N 1
ATOM 3028 C CA . MET A 1 378 ? 12.508 -54.156 33.219 1 21.23 378 MET A CA 1
ATOM 3029 C C . MET A 1 378 ? 12.078 -54.906 31.938 1 21.23 378 MET A C 1
ATOM 3031 O O . MET A 1 378 ? 12.891 -55.594 31.312 1 21.23 378 MET A O 1
ATOM 3035 N N . GLN A 1 379 ? 10.781 -55.219 31.703 1 20.45 379 GLN A N 1
ATOM 3036 C CA . GLN A 1 379 ? 10.453 -56.344 30.844 1 20.45 379 GLN A CA 1
ATOM 3037 C C . GLN A 1 379 ? 10.805 -56.062 29.391 1 20.45 379 GLN A C 1
ATOM 3039 O O . GLN A 1 379 ? 10.867 -56.969 28.562 1 20.45 379 GLN A O 1
ATOM 3044 N N . LEU A 1 380 ? 10.906 -54.781 28.891 1 21.33 380 LEU A N 1
ATOM 3045 C CA . LEU A 1 380 ? 11.289 -54.812 27.484 1 21.33 380 LEU A CA 1
ATOM 3046 C C . LEU A 1 380 ? 12.719 -55.344 27.312 1 21.33 380 LEU A C 1
ATOM 3048 O O . LEU A 1 380 ? 13.297 -55.219 26.234 1 21.33 380 LEU A O 1
ATOM 3052 N N . TRP A 1 381 ? 13.344 -56.125 28.297 1 21.98 381 TRP A N 1
ATOM 3053 C CA . TRP A 1 381 ? 14.273 -57.219 28.078 1 21.98 381 TRP A CA 1
ATOM 3054 C C . TRP A 1 381 ? 13.711 -58.219 27.062 1 21.98 381 TRP A C 1
ATOM 3056 O O . TRP A 1 381 ? 14.445 -58.75 26.234 1 21.98 381 TRP A O 1
ATOM 3066 N N . LEU A 1 382 ? 12.562 -58.844 27.406 1 21.5 382 LEU A N 1
ATOM 3067 C CA . LEU A 1 382 ? 12.258 -60.125 26.797 1 21.5 382 LEU A CA 1
ATOM 3068 C C . LEU A 1 382 ? 12.055 -60 25.297 1 21.5 382 LEU A C 1
ATOM 3070 O O . LEU A 1 382 ? 12.477 -60.844 24.516 1 21.5 382 LEU A O 1
ATOM 3074 N N . GLU A 1 383 ? 11.117 -59.25 24.75 1 24.38 383 GLU A N 1
ATOM 3075 C CA . GLU A 1 383 ? 10.797 -59.5 23.344 1 24.38 383 GLU A CA 1
ATOM 3076 C C . GLU A 1 383 ? 11.922 -59.031 22.438 1 24.38 383 GLU A C 1
ATOM 3078 O O . GLU A 1 383 ? 12.086 -57.812 22.203 1 24.38 383 GLU A O 1
ATOM 3083 N N . VAL A 1 384 ? 13.367 -59.281 22.719 1 26.5 384 VAL A N 1
ATOM 3084 C CA . VAL A 1 384 ? 14.594 -59.688 22.047 1 26.5 384 VAL A CA 1
ATOM 3085 C C . VAL A 1 384 ? 14.266 -60.781 21.031 1 26.5 384 VAL A C 1
ATOM 3087 O O . VAL A 1 384 ? 14.781 -60.781 19.906 1 26.5 384 VAL A O 1
ATOM 3090 N N . PHE A 1 385 ? 13.797 -62 21.547 1 24.31 385 PHE A N 1
ATOM 3091 C CA . PHE A 1 385 ? 13.984 -63.312 20.938 1 24.31 385 PHE A CA 1
ATOM 3092 C C . PHE A 1 385 ? 13.227 -63.406 19.625 1 24.31 385 PHE A C 1
ATOM 3094 O O . PHE A 1 385 ? 13.68 -64.062 18.688 1 24.31 385 PHE A O 1
ATOM 3101 N N . GLY A 1 386 ? 11.938 -63.188 19.594 1 22.2 386 GLY A N 1
ATOM 3102 C CA . GLY A 1 386 ? 11.234 -63.781 18.469 1 22.2 386 GLY A CA 1
ATOM 3103 C C . GLY A 1 386 ? 11.602 -63.125 17.141 1 22.2 386 GLY A C 1
ATOM 3104 O O . GLY A 1 386 ? 11.719 -63.812 16.125 1 22.2 386 GLY A O 1
ATOM 3105 N N . VAL A 1 387 ? 11.555 -61.844 16.953 1 24.88 387 VAL A N 1
ATOM 3106 C CA . VAL A 1 387 ? 11.68 -61.469 15.547 1 24.88 387 VAL A CA 1
ATOM 3107 C C . VAL A 1 387 ? 13.125 -61.688 15.078 1 24.88 387 VAL A C 1
ATOM 3109 O O . VAL A 1 387 ? 13.555 -61.094 14.086 1 24.88 387 VAL A O 1
ATOM 3112 N N . LEU A 1 388 ? 13.953 -62.625 15.547 1 22.31 388 LEU A N 1
ATOM 3113 C CA . LEU A 1 388 ? 15.031 -63.344 14.891 1 22.31 388 LEU A CA 1
ATOM 3114 C C . LEU A 1 388 ? 14.547 -63.969 13.578 1 22.31 388 LEU A C 1
ATOM 3116 O O . LEU A 1 388 ? 15.305 -64 12.602 1 22.31 388 LEU A O 1
ATOM 3120 N N . THR A 1 389 ? 13.477 -64.812 13.617 1 21.56 389 THR A N 1
ATOM 3121 C CA . THR A 1 389 ? 13.352 -65.812 12.562 1 21.56 389 THR A CA 1
ATOM 3122 C C . THR A 1 389 ? 13.141 -65.125 11.203 1 21.56 389 THR A C 1
ATOM 3124 O O . THR A 1 389 ? 13.547 -65.688 10.18 1 21.56 389 THR A O 1
ATOM 3127 N N . CYS A 1 390 ? 12.125 -64.375 10.984 1 23.77 390 CYS A N 1
ATOM 3128 C CA . CYS A 1 390 ? 11.758 -64.188 9.586 1 23.77 390 CYS A CA 1
ATOM 3129 C C . CYS A 1 390 ? 12.875 -63.5 8.812 1 23.77 390 CYS A C 1
ATOM 3131 O O . CYS A 1 390 ? 13.086 -62.312 8.961 1 23.77 390 CYS A O 1
ATOM 3133 N N . ILE A 1 391 ? 14.148 -64.125 8.695 1 24.62 391 ILE A N 1
ATOM 3134 C CA . ILE A 1 391 ? 15.461 -64.25 8.062 1 24.62 391 ILE A CA 1
ATOM 3135 C C . ILE A 1 391 ? 15.312 -64.125 6.547 1 24.62 391 ILE A C 1
ATOM 3137 O O . ILE A 1 391 ? 16.031 -63.375 5.898 1 24.62 391 ILE A O 1
ATOM 3141 N N . CYS A 1 392 ? 14.977 -65.25 5.805 1 20.91 392 CYS A N 1
ATOM 3142 C CA . CYS A 1 392 ? 15.57 -65.938 4.637 1 20.91 392 CYS A CA 1
ATOM 3143 C C . CYS A 1 392 ? 15.18 -65.188 3.357 1 20.91 392 CYS A C 1
ATOM 3145 O O . CYS A 1 392 ? 16.016 -65 2.469 1 20.91 392 CYS A O 1
ATOM 3147 N N . ALA A 1 393 ? 13.93 -65.438 2.834 1 22.7 393 ALA A N 1
ATOM 3148 C CA . ALA A 1 393 ? 13.695 -65.625 1.401 1 22.7 393 ALA A CA 1
ATOM 3149 C C . ALA A 1 393 ? 13.789 -64.25 0.674 1 22.7 393 ALA A C 1
ATOM 3151 O O . ALA A 1 393 ? 13.461 -64.188 -0.51 1 22.7 393 ALA A O 1
ATOM 3152 N N . ILE A 1 394 ? 13.789 -63.188 1.317 1 23.27 394 ILE A N 1
ATOM 3153 C CA . ILE A 1 394 ? 13.719 -62.125 0.326 1 23.27 394 ILE A CA 1
ATOM 3154 C C . ILE A 1 394 ? 14.977 -62.125 -0.542 1 23.27 394 ILE A C 1
ATOM 3156 O O . ILE A 1 394 ? 16.078 -61.844 -0.058 1 23.27 394 ILE A O 1
ATOM 3160 N N . GLN A 1 395 ? 15.102 -63.125 -1.42 1 20.31 395 GLN A N 1
ATOM 3161 C CA . GLN A 1 395 ? 15.992 -63.188 -2.576 1 20.31 395 GLN A CA 1
ATOM 3162 C C . GLN A 1 395 ? 16.016 -61.844 -3.316 1 20.31 395 GLN A C 1
ATOM 3164 O O . GLN A 1 395 ? 14.961 -61.25 -3.525 1 20.31 395 GLN A O 1
ATOM 3169 N N . ALA A 1 396 ? 17.172 -61.219 -3.523 1 25.06 396 ALA A N 1
ATOM 3170 C CA . ALA A 1 396 ? 17.797 -60.094 -4.195 1 25.06 396 ALA A CA 1
ATOM 3171 C C . ALA A 1 396 ? 17.484 -60.094 -5.688 1 25.06 396 ALA A C 1
ATOM 3173 O O . ALA A 1 396 ? 18.188 -60.719 -6.48 1 25.06 396 ALA A O 1
ATOM 3174 N N . GLN A 1 397 ? 16.344 -60.562 -6.188 1 24.39 397 GLN A N 1
ATOM 3175 C CA . GLN A 1 397 ? 16.391 -60.438 -7.641 1 24.39 397 GLN A CA 1
ATOM 3176 C C . GLN A 1 397 ? 16.859 -59.031 -8.055 1 24.39 397 GLN A C 1
ATOM 3178 O O . GLN A 1 397 ? 16.297 -58.031 -7.609 1 24.39 397 GLN A O 1
ATOM 3183 N N . ASN A 1 398 ? 18.125 -58.844 -8.5 1 25.28 398 ASN A N 1
ATOM 3184 C CA . ASN A 1 398 ? 19.016 -57.875 -9.133 1 25.28 398 ASN A CA 1
ATOM 3185 C C . ASN A 1 398 ? 18.344 -57.188 -10.32 1 25.28 398 ASN A C 1
ATOM 3187 O O . ASN A 1 398 ? 18.703 -57.438 -11.469 1 25.28 398 ASN A O 1
ATOM 3191 N N . SER A 1 399 ? 17.031 -57.375 -10.641 1 25.83 399 SER A N 1
ATOM 3192 C CA . SER A 1 399 ? 16.781 -56.719 -11.922 1 25.83 399 SER A CA 1
ATOM 3193 C C . SER A 1 399 ? 17.297 -55.281 -11.922 1 25.83 399 SER A C 1
ATOM 3195 O O . SER A 1 399 ? 17.047 -54.531 -10.969 1 25.83 399 SER A O 1
ATOM 3197 N N . ILE A 1 400 ? 18.438 -54.938 -12.469 1 29.67 400 ILE A N 1
ATOM 3198 C CA . ILE A 1 400 ? 19.078 -53.719 -12.961 1 29.67 400 ILE A CA 1
ATOM 3199 C C . ILE A 1 400 ? 18 -52.75 -13.484 1 29.67 400 ILE A C 1
ATOM 3201 O O . ILE A 1 400 ? 17.547 -52.906 -14.617 1 29.67 400 ILE A O 1
ATOM 3205 N N . GLY A 1 401 ? 16.859 -52.781 -12.977 1 27.56 401 GLY A N 1
ATOM 3206 C CA . GLY A 1 401 ? 15.852 -51.906 -13.57 1 27.56 401 GLY A CA 1
ATOM 3207 C C . GLY A 1 401 ? 16.344 -50.469 -13.758 1 27.56 401 GLY A C 1
ATOM 3208 O O . GLY A 1 401 ? 17.156 -50 -12.977 1 27.56 401 GLY A O 1
ATOM 3209 N N . ARG A 1 402 ? 16.344 -50.031 -15 1 33.88 402 ARG A N 1
ATOM 3210 C CA . ARG A 1 402 ? 16.453 -48.656 -15.492 1 33.88 402 ARG A CA 1
ATOM 3211 C C . ARG A 1 402 ? 15.859 -47.656 -14.492 1 33.88 402 ARG A C 1
ATOM 3213 O O . ARG A 1 402 ? 14.727 -47.844 -14.039 1 33.88 402 ARG A O 1
ATOM 3220 N N . ASN A 1 403 ? 16.578 -47.094 -13.625 1 37 403 ASN A N 1
ATOM 3221 C CA . ASN A 1 403 ? 16.359 -45.969 -12.719 1 37 403 ASN A CA 1
ATOM 3222 C C . ASN A 1 403 ? 15.32 -45 -13.266 1 37 403 ASN A C 1
ATOM 3224 O O . ASN A 1 403 ? 15.664 -44.031 -13.938 1 37 403 ASN A O 1
ATOM 3228 N N . GLN A 1 404 ? 14.227 -45.531 -13.805 1 37.91 404 GLN A N 1
ATOM 3229 C CA . GLN A 1 404 ? 13.18 -44.688 -14.367 1 37.91 404 GLN A CA 1
ATOM 3230 C C . GLN A 1 404 ? 12.695 -43.656 -13.344 1 37.91 404 GLN A C 1
ATOM 3232 O O . GLN A 1 404 ? 12.312 -44 -12.227 1 37.91 404 GLN A O 1
ATOM 3237 N N . TYR A 1 405 ? 13.266 -42.531 -13.367 1 43.41 405 TYR A N 1
ATOM 3238 C CA . TYR A 1 405 ? 12.672 -41.375 -12.672 1 43.41 405 TYR A CA 1
ATOM 3239 C C . TYR A 1 405 ? 11.148 -41.5 -12.672 1 43.41 405 TYR A C 1
ATOM 3241 O O . TYR A 1 405 ? 10.539 -41.781 -13.703 1 43.41 405 TYR A O 1
ATOM 3249 N N . VAL A 1 406 ? 10.516 -42.219 -11.719 1 44 406 VAL A N 1
ATOM 3250 C CA . VAL A 1 406 ? 9.094 -42.438 -11.469 1 44 406 VAL A CA 1
ATOM 3251 C C . VAL A 1 406 ? 8.328 -41.125 -11.68 1 44 406 VAL A C 1
ATOM 3253 O O . VAL A 1 406 ? 8.578 -40.125 -11 1 44 406 VAL A O 1
ATOM 3256 N N . ARG A 1 407 ? 7.883 -40.844 -12.93 1 52.78 407 ARG A N 1
ATOM 3257 C CA . ARG A 1 407 ? 6.828 -39.844 -13.094 1 52.78 407 ARG A CA 1
ATOM 3258 C C . ARG A 1 407 ? 5.484 -40.375 -12.633 1 52.78 407 ARG A C 1
ATOM 3260 O O . ARG A 1 407 ? 4.855 -41.188 -13.328 1 52.78 407 ARG A O 1
ATOM 3267 N N . GLU A 1 408 ? 5.219 -40.469 -11.25 1 61.75 408 GLU A N 1
ATOM 3268 C CA . GLU A 1 408 ? 3.914 -40.875 -10.742 1 61.75 408 GLU A CA 1
ATOM 3269 C C . GLU A 1 408 ? 2.957 -39.688 -10.656 1 61.75 408 GLU A C 1
ATOM 3271 O O . GLU A 1 408 ? 3.381 -38.562 -10.398 1 61.75 408 GLU A O 1
ATOM 3276 N N . ASN A 1 409 ? 1.826 -39.875 -11.289 1 69.12 409 ASN A N 1
ATOM 3277 C CA . ASN A 1 409 ? 0.753 -38.875 -11.188 1 69.12 409 ASN A CA 1
ATOM 3278 C C . ASN A 1 409 ? 0.19 -38.812 -9.773 1 69.12 409 ASN A C 1
ATOM 3280 O O . ASN A 1 409 ? -0.855 -39.406 -9.484 1 69.12 409 ASN A O 1
ATOM 3284 N N . VAL A 1 410 ? 0.874 -38.188 -8.859 1 82.19 410 VAL A N 1
ATOM 3285 C CA . VAL A 1 410 ? 0.528 -38.188 -7.445 1 82.19 410 VAL A CA 1
ATOM 3286 C C . VAL A 1 410 ? -0.101 -36.844 -7.059 1 82.19 410 VAL A C 1
ATOM 3288 O O . VAL A 1 410 ? -0.327 -36.594 -5.875 1 82.19 410 VAL A O 1
ATOM 3291 N N . ASP A 1 411 ? -0.503 -36.094 -8.07 1 88.69 411 ASP A N 1
ATOM 3292 C CA . ASP A 1 411 ? -1.082 -34.812 -7.727 1 88.69 411 ASP A CA 1
ATOM 3293 C C . ASP A 1 411 ? -2.566 -34.938 -7.395 1 88.69 411 ASP A C 1
ATOM 3295 O O . ASP A 1 411 ? -3.23 -35.875 -7.848 1 88.69 411 ASP A O 1
ATOM 3299 N N . ILE A 1 412 ? -3.059 -34.062 -6.621 1 92.38 412 ILE A N 1
ATOM 3300 C CA . ILE A 1 412 ? -4.438 -34.094 -6.152 1 92.38 412 ILE A CA 1
ATOM 3301 C C . ILE A 1 412 ? -5.391 -33.875 -7.324 1 92.38 412 ILE A C 1
ATOM 3303 O O . ILE A 1 412 ? -6.422 -34.531 -7.438 1 92.38 412 ILE A O 1
ATOM 3307 N N . PHE A 1 413 ? -5.074 -32.969 -8.164 1 93.62 413 PHE A N 1
ATOM 3308 C CA . PHE A 1 413 ? -5.879 -32.688 -9.352 1 93.62 413 PHE A CA 1
ATOM 3309 C C . PHE A 1 413 ? -5.113 -33 -10.625 1 93.62 413 PHE A C 1
ATOM 3311 O O . PHE A 1 413 ? -3.906 -32.781 -10.711 1 93.62 413 PHE A O 1
ATOM 3318 N N . PRO A 1 414 ? -5.777 -33.594 -11.562 1 91.25 414 PRO A N 1
ATOM 3319 C CA . PRO A 1 414 ? -5.133 -33.781 -12.867 1 91.25 414 PRO A CA 1
ATOM 3320 C C . PRO A 1 414 ? -4.844 -32.5 -13.602 1 91.25 414 PRO A C 1
ATOM 3322 O O . PRO A 1 414 ? -5.516 -31.484 -13.367 1 91.25 414 PRO A O 1
ATOM 3325 N N . PRO A 1 415 ? -3.826 -32.469 -14.414 1 90 415 PRO A N 1
ATOM 3326 C CA . PRO A 1 415 ? -3.549 -31.25 -15.211 1 90 415 PRO A CA 1
ATOM 3327 C C . PRO A 1 415 ? -4.617 -30.984 -16.266 1 90 415 PRO A C 1
ATOM 3329 O O . PRO A 1 415 ? -5.371 -31.891 -16.641 1 90 415 PRO A O 1
ATOM 3332 N N . LEU A 1 416 ? -4.699 -29.781 -16.719 1 93.12 416 LEU A N 1
ATOM 3333 C CA . LEU A 1 416 ? -5.598 -29.422 -17.812 1 93.12 416 LEU A CA 1
ATOM 3334 C C . LEU A 1 416 ? -5.109 -30.016 -19.125 1 93.12 416 LEU A C 1
ATOM 3336 O O . LEU A 1 416 ? -3.904 -30.141 -19.344 1 93.12 416 LEU A O 1
ATOM 3340 N N . PRO A 1 417 ? -6.078 -30.391 -19.938 1 92.75 417 PRO A N 1
ATOM 3341 C CA . PRO A 1 417 ? -5.672 -30.828 -21.281 1 92.75 417 PRO A CA 1
ATOM 3342 C C . PRO A 1 417 ? -5.129 -29.688 -22.141 1 92.75 417 PRO A C 1
ATOM 3344 O O . PRO A 1 417 ? -5.309 -28.516 -21.797 1 92.75 417 PRO A O 1
ATOM 3347 N N . LEU A 1 418 ? -4.438 -29.969 -23.172 1 91.19 418 LEU A N 1
ATOM 3348 C CA . LEU A 1 418 ? -3.848 -28.969 -24.047 1 91.19 418 LEU A CA 1
ATOM 3349 C C . LEU A 1 418 ? -4.93 -28.172 -24.766 1 91.19 418 LEU A C 1
ATOM 3351 O O . LEU A 1 418 ? -4.746 -26.984 -25.047 1 91.19 418 LEU A O 1
ATOM 3355 N N . GLY A 1 419 ? -6.027 -28.797 -25.094 1 90.12 419 GLY A N 1
ATOM 3356 C CA . GLY A 1 419 ? -7.145 -28.172 -25.781 1 90.12 419 GLY A CA 1
ATOM 3357 C C . GLY A 1 419 ? -8.234 -29.156 -26.156 1 90.12 419 GLY A C 1
ATOM 3358 O O . GLY A 1 419 ? -8.273 -30.281 -25.656 1 90.12 419 GLY A O 1
ATOM 3359 N N . VAL A 1 420 ? -9.125 -28.656 -27.016 1 92.06 420 VAL A N 1
ATOM 3360 C CA . VAL A 1 420 ? -10.266 -29.453 -27.453 1 92.06 420 VAL A CA 1
ATOM 3361 C C . VAL A 1 420 ? -9.938 -30.172 -28.75 1 92.06 420 VAL A C 1
ATOM 3363 O O . VAL A 1 420 ? -10.188 -29.641 -29.844 1 92.06 420 VAL A O 1
ATOM 3366 N N . ILE A 1 421 ? -9.539 -31.359 -28.656 1 89.25 421 ILE A N 1
ATOM 3367 C CA . ILE A 1 421 ? -9.055 -32.094 -29.828 1 89.25 421 ILE A CA 1
ATOM 3368 C C . ILE A 1 421 ? -10.227 -32.781 -30.516 1 89.25 421 ILE A C 1
ATOM 3370 O O . ILE A 1 421 ? -10.195 -33 -31.719 1 89.25 421 ILE A O 1
ATOM 3374 N N . ASP A 1 422 ? -11.289 -33.281 -29.844 1 85.25 422 ASP A N 1
ATOM 3375 C CA . ASP A 1 422 ? -12.414 -34 -30.422 1 85.25 422 ASP A CA 1
ATOM 3376 C C . ASP A 1 422 ? -13.742 -33.438 -29.953 1 85.25 422 ASP A C 1
ATOM 3378 O O . ASP A 1 422 ? -14.633 -34.156 -29.516 1 85.25 422 ASP A O 1
ATOM 3382 N N . GLY A 1 423 ? -13.93 -32.156 -30.156 1 84.12 423 GLY A N 1
ATOM 3383 C CA . GLY A 1 423 ? -15.164 -31.547 -29.719 1 84.12 423 GLY A CA 1
ATOM 3384 C C . GLY A 1 423 ? -16.188 -31.391 -30.844 1 84.12 423 GLY A C 1
ATOM 3385 O O . GLY A 1 423 ? -15.867 -31.625 -32 1 84.12 423 GLY A O 1
ATOM 3386 N N . LYS A 1 424 ? -17.453 -31.047 -30.547 1 88.94 424 LYS A N 1
ATOM 3387 C CA . LYS A 1 424 ? -18.562 -30.859 -31.5 1 88.94 424 LYS A CA 1
ATOM 3388 C C . LYS A 1 424 ? -18.359 -29.594 -32.312 1 88.94 424 LYS A C 1
ATOM 3390 O O . LYS A 1 424 ? -18.719 -29.547 -33.5 1 88.94 424 LYS A O 1
ATOM 3395 N N . ASN A 1 425 ? -17.781 -28.625 -31.703 1 94.62 425 ASN A N 1
ATOM 3396 C CA . ASN A 1 425 ? -17.5 -27.375 -32.375 1 94.62 425 ASN A CA 1
ATOM 3397 C C . ASN A 1 425 ? -16.297 -27.5 -33.344 1 94.62 425 ASN A C 1
ATOM 3399 O O . ASN A 1 425 ? -15.156 -27.578 -32.875 1 94.62 425 ASN A O 1
ATOM 3403 N N . VAL A 1 426 ? -16.516 -27.422 -34.625 1 94.56 426 VAL A N 1
ATOM 3404 C CA . VAL A 1 426 ? -15.531 -27.719 -35.656 1 94.56 426 VAL A CA 1
ATOM 3405 C C . VAL A 1 426 ? -14.43 -26.656 -35.656 1 94.56 426 VAL A C 1
ATOM 3407 O O . VAL A 1 426 ? -13.242 -26.984 -35.75 1 94.56 426 VAL A O 1
ATOM 3410 N N . LEU A 1 427 ? -14.789 -25.422 -35.562 1 96 427 LEU A N 1
ATOM 3411 C CA . LEU A 1 427 ? -13.797 -24.344 -35.594 1 96 427 LEU A CA 1
ATOM 3412 C C . LEU A 1 427 ? -12.867 -24.469 -34.375 1 96 427 LEU A C 1
ATOM 3414 O O . LEU A 1 427 ? -11.656 -24.297 -34.5 1 96 427 LEU A O 1
ATOM 3418 N N . CYS A 1 428 ? -13.438 -24.719 -33.219 1 95.94 428 CYS A N 1
ATOM 3419 C CA . CYS A 1 428 ? -12.656 -24.906 -32 1 95.94 428 CYS A CA 1
ATOM 3420 C C . CYS A 1 428 ? -11.703 -26.078 -32.156 1 95.94 428 CYS A C 1
ATOM 3422 O O . CYS A 1 428 ? -10.531 -25.984 -31.781 1 95.94 428 CYS A O 1
ATOM 3424 N N . ARG A 1 429 ? -12.172 -27.156 -32.688 1 94.88 429 ARG A N 1
ATOM 3425 C CA . ARG A 1 429 ? -11.375 -28.359 -32.875 1 94.88 429 ARG A CA 1
ATOM 3426 C C . ARG A 1 429 ? -10.211 -28.094 -33.812 1 94.88 429 ARG A C 1
ATOM 3428 O O . ARG A 1 429 ? -9.07 -28.469 -33.531 1 94.88 429 ARG A O 1
ATOM 3435 N N . ASP A 1 430 ? -10.492 -27.422 -34.969 1 95.62 430 ASP A N 1
ATOM 3436 C CA . ASP A 1 430 ? -9.469 -27.172 -35.969 1 95.62 430 ASP A CA 1
ATOM 3437 C C . ASP A 1 430 ? -8.391 -26.234 -35.438 1 95.62 430 ASP A C 1
ATOM 3439 O O . ASP A 1 430 ? -7.199 -26.453 -35.688 1 95.62 430 ASP A O 1
ATOM 3443 N N . GLN A 1 431 ? -8.797 -25.266 -34.781 1 96.81 431 GLN A N 1
ATOM 3444 C CA . GLN A 1 431 ? -7.828 -24.328 -34.25 1 96.81 431 GLN A CA 1
ATOM 3445 C C . GLN A 1 431 ? -6.992 -24.969 -33.125 1 96.81 431 GLN A C 1
ATOM 3447 O O . GLN A 1 431 ? -5.809 -24.656 -32.969 1 96.81 431 GLN A O 1
ATOM 3452 N N . THR A 1 432 ? -7.594 -25.828 -32.344 1 96.44 432 THR A N 1
ATOM 3453 C CA . THR A 1 432 ? -6.855 -26.562 -31.312 1 96.44 432 THR A CA 1
ATOM 3454 C C . THR A 1 432 ? -5.828 -27.5 -31.953 1 96.44 432 THR A C 1
ATOM 3456 O O . THR A 1 432 ? -4.703 -27.609 -31.453 1 96.44 432 THR A O 1
ATOM 3459 N N . ARG A 1 433 ? -6.227 -28.156 -33 1 95.31 433 ARG A N 1
ATOM 3460 C CA . ARG A 1 433 ? -5.297 -29.047 -33.688 1 95.31 433 ARG A CA 1
ATOM 3461 C C . ARG A 1 433 ? -4.137 -28.266 -34.281 1 95.31 433 ARG A C 1
ATOM 3463 O O . ARG A 1 433 ? -2.99 -28.734 -34.25 1 95.31 433 ARG A O 1
ATOM 3470 N N . LEU A 1 434 ? -4.457 -27.109 -34.844 1 96.19 434 LEU A N 1
ATOM 3471 C CA . LEU A 1 434 ? -3.398 -26.234 -35.344 1 96.19 434 LEU A CA 1
ATOM 3472 C C . LEU A 1 434 ? -2.439 -25.844 -34.219 1 96.19 434 LEU A C 1
ATOM 3474 O O . LEU A 1 434 ? -1.223 -25.828 -34.406 1 96.19 434 LEU A O 1
ATOM 3478 N N . TYR A 1 435 ? -2.996 -25.531 -33.125 1 96.12 435 TYR A N 1
ATOM 3479 C CA . TYR A 1 435 ? -2.225 -25.188 -31.953 1 96.12 435 TYR A CA 1
ATOM 3480 C C . TYR A 1 435 ? -1.292 -26.328 -31.562 1 96.12 435 TYR A C 1
ATOM 3482 O O . TYR A 1 435 ? -0.097 -26.109 -31.344 1 96.12 435 TYR A O 1
ATOM 3490 N N . ILE A 1 436 ? -1.771 -27.516 -31.484 1 94.56 436 ILE A N 1
ATOM 3491 C CA . ILE A 1 436 ? -0.991 -28.672 -31.062 1 94.56 436 ILE A CA 1
ATOM 3492 C C . ILE A 1 436 ? 0.108 -28.953 -32.094 1 94.56 436 ILE A C 1
ATOM 3494 O O . ILE A 1 436 ? 1.235 -29.297 -31.703 1 94.56 436 ILE A O 1
ATOM 3498 N N . ASP A 1 437 ? -0.208 -28.812 -33.375 1 94.12 437 ASP A N 1
ATOM 3499 C CA . ASP A 1 437 ? 0.788 -29 -34.406 1 94.12 437 ASP A CA 1
ATOM 3500 C C . ASP A 1 437 ? 1.935 -28 -34.281 1 94.12 437 ASP A C 1
ATOM 3502 O O . ASP A 1 437 ? 3.102 -28.359 -34.438 1 94.12 437 ASP A O 1
ATOM 3506 N N . HIS A 1 438 ? 1.569 -26.844 -33.938 1 95.44 438 HIS A N 1
ATOM 3507 C CA . HIS A 1 438 ? 2.586 -25.797 -33.844 1 95.44 438 HIS A CA 1
ATOM 3508 C C . HIS A 1 438 ? 3.34 -25.922 -32.5 1 95.44 438 HIS A C 1
ATOM 3510 O O . HIS A 1 438 ? 4.461 -25.422 -32.375 1 95.44 438 HIS A O 1
ATOM 3516 N N . LEU A 1 439 ? 2.762 -26.516 -31.531 1 94 439 LEU A N 1
ATOM 3517 C CA . LEU A 1 439 ? 3.496 -26.844 -30.312 1 94 439 LEU A CA 1
ATOM 3518 C C . LEU A 1 439 ? 4.598 -27.859 -30.594 1 94 439 LEU A C 1
ATOM 3520 O O . LEU A 1 439 ? 5.711 -27.734 -30.078 1 94 439 LEU A O 1
ATOM 3524 N N . ARG A 1 440 ? 4.227 -28.812 -31.406 1 90.19 440 ARG A N 1
ATOM 3525 C CA . ARG A 1 440 ? 5.191 -29.844 -31.781 1 90.19 440 ARG A CA 1
ATOM 3526 C C . ARG A 1 440 ? 6.309 -29.25 -32.625 1 90.19 440 ARG A C 1
ATOM 3528 O O . ARG A 1 440 ? 7.457 -29.688 -32.562 1 90.19 440 ARG A O 1
ATOM 3535 N N . ASN A 1 441 ? 5.945 -28.203 -33.406 1 91 441 ASN A N 1
ATOM 3536 C CA . ASN A 1 441 ? 6.926 -27.562 -34.281 1 91 441 ASN A CA 1
ATOM 3537 C C . ASN A 1 441 ? 7.664 -26.438 -33.531 1 91 441 ASN A C 1
ATOM 3539 O O . ASN A 1 441 ? 8.43 -25.703 -34.156 1 91 441 ASN A O 1
ATOM 3543 N N . MET A 1 442 ? 7.348 -26.172 -32.344 1 93.44 442 MET A N 1
ATOM 3544 C CA . MET A 1 442 ? 8.023 -25.25 -31.438 1 93.44 442 MET A CA 1
ATOM 3545 C C . MET A 1 442 ? 7.805 -23.812 -31.875 1 93.44 442 MET A C 1
ATOM 3547 O O . MET A 1 442 ? 8.711 -22.984 -31.766 1 93.44 442 MET A O 1
ATOM 3551 N N . SER A 1 443 ? 6.68 -23.547 -32.438 1 95.75 443 SER A N 1
ATOM 3552 C CA . SER A 1 443 ? 6.348 -22.156 -32.781 1 95.75 443 SER A CA 1
ATOM 3553 C C . SER A 1 443 ? 6.176 -21.312 -31.516 1 95.75 443 SER A C 1
ATOM 3555 O O . SER A 1 443 ? 5.629 -21.781 -30.516 1 95.75 443 SER A O 1
ATOM 3557 N N . LEU A 1 444 ? 6.594 -20.094 -31.578 1 96.75 444 LEU A N 1
ATOM 3558 C CA . LEU A 1 444 ? 6.582 -19.203 -30.406 1 96.75 444 LEU A CA 1
ATOM 3559 C C . LEU A 1 444 ? 5.156 -18.984 -29.922 1 96.75 444 LEU A C 1
ATOM 3561 O O . LEU A 1 444 ? 4.887 -19.094 -28.719 1 96.75 444 LEU A O 1
ATOM 3565 N N . TRP A 1 445 ? 4.215 -18.609 -30.812 1 97.69 445 TRP A N 1
ATOM 3566 C CA . TRP A 1 445 ? 2.855 -18.297 -30.391 1 97.69 445 TRP A CA 1
ATOM 3567 C C . TRP A 1 445 ? 2.215 -19.5 -29.688 1 97.69 445 TRP A C 1
ATOM 3569 O O . TRP A 1 445 ? 1.427 -19.328 -28.75 1 97.69 445 TRP A O 1
ATOM 3579 N N . ALA A 1 446 ? 2.496 -20.734 -30.109 1 97.56 446 ALA A N 1
ATOM 3580 C CA . ALA A 1 446 ? 1.941 -21.938 -29.5 1 97.56 446 ALA A CA 1
ATOM 3581 C C . ALA A 1 446 ? 2.508 -22.156 -28.094 1 97.56 446 ALA A C 1
ATOM 3583 O O . ALA A 1 446 ? 1.781 -22.547 -27.172 1 97.56 446 ALA A O 1
ATOM 3584 N N . TYR A 1 447 ? 3.775 -21.875 -27.953 1 96.69 447 TYR A N 1
ATOM 3585 C CA . TYR A 1 447 ? 4.395 -22.016 -26.641 1 96.69 447 TYR A CA 1
ATOM 3586 C C . TYR A 1 447 ? 3.9 -20.938 -25.688 1 96.69 447 TYR A C 1
ATOM 3588 O O . TYR A 1 447 ? 3.842 -21.141 -24.484 1 96.69 447 TYR A O 1
ATOM 3596 N N . GLU A 1 448 ? 3.582 -19.75 -26.234 1 97.44 448 GLU A N 1
ATOM 3597 C CA . GLU A 1 448 ? 3.002 -18.703 -25.391 1 97.44 448 GLU A CA 1
ATOM 3598 C C . GLU A 1 448 ? 1.644 -19.125 -24.844 1 97.44 448 GLU A C 1
ATOM 3600 O O . GLU A 1 448 ? 1.313 -18.828 -23.688 1 97.44 448 GLU A O 1
ATOM 3605 N N . ILE A 1 449 ? 0.853 -19.797 -25.641 1 97.56 449 ILE A N 1
ATOM 3606 C CA . ILE A 1 449 ? -0.437 -20.297 -25.172 1 97.56 449 ILE A CA 1
ATOM 3607 C C . ILE A 1 449 ? -0.225 -21.312 -24.062 1 97.56 449 ILE A C 1
ATOM 3609 O O . ILE A 1 449 ? -0.862 -21.234 -23.016 1 97.56 449 ILE A O 1
ATOM 3613 N N . ARG A 1 450 ? 0.704 -22.25 -24.266 1 96.12 450 ARG A N 1
ATOM 3614 C CA . ARG A 1 450 ? 1 -23.266 -23.266 1 96.12 450 ARG A CA 1
ATOM 3615 C C . ARG A 1 450 ? 1.572 -22.641 -22 1 96.12 450 ARG A C 1
ATOM 3617 O O . ARG A 1 450 ? 1.202 -23.031 -20.875 1 96.12 450 ARG A O 1
ATOM 3624 N N . ASP A 1 451 ? 2.449 -21.688 -22.203 1 96.38 451 ASP A N 1
ATOM 3625 C CA . ASP A 1 451 ? 3.129 -21.031 -21.094 1 96.38 451 ASP A CA 1
ATOM 3626 C C . ASP A 1 451 ? 2.146 -20.234 -20.25 1 96.38 451 ASP A C 1
ATOM 3628 O O . ASP A 1 451 ? 2.383 -20 -19.062 1 96.38 451 ASP A O 1
ATOM 3632 N N . SER A 1 452 ? 1.079 -19.781 -20.812 1 96.62 452 SER A N 1
ATOM 3633 C CA . SER A 1 452 ? 0.108 -18.953 -20.109 1 96.62 452 SER A CA 1
ATOM 3634 C C . SER A 1 452 ? -0.9 -19.797 -19.344 1 96.62 452 SER A C 1
ATOM 3636 O O . SER A 1 452 ? -1.596 -19.297 -18.469 1 96.62 452 SER A O 1
ATOM 3638 N N . THR A 1 453 ? -1.008 -21.094 -19.625 1 96.81 453 THR A N 1
ATOM 3639 C CA . THR A 1 453 ? -1.969 -22 -19 1 96.81 453 THR A CA 1
ATOM 3640 C C . THR A 1 453 ? -1.451 -22.484 -17.656 1 96.81 453 THR A C 1
ATOM 3642 O O . THR A 1 453 ? -0.259 -22.766 -17.5 1 96.81 453 THR A O 1
ATOM 3645 N N . ALA A 1 454 ? -2.402 -22.5 -16.672 1 95.88 454 ALA A N 1
ATOM 3646 C CA . ALA A 1 454 ? -2.045 -23.094 -15.383 1 95.88 454 ALA A CA 1
ATOM 3647 C C . ALA A 1 454 ? -1.842 -24.609 -15.508 1 95.88 454 ALA A C 1
ATOM 3649 O O . ALA A 1 454 ? -2.777 -25.344 -15.836 1 95.88 454 ALA A O 1
ATOM 3650 N N . LYS A 1 455 ? -0.686 -25.109 -15.211 1 92.56 455 LYS A N 1
ATOM 3651 C CA . LYS A 1 455 ? -0.325 -26.484 -15.492 1 92.56 455 LYS A CA 1
ATOM 3652 C C . LYS A 1 455 ? -0.519 -27.375 -14.258 1 92.56 455 LYS A C 1
ATOM 3654 O O . LYS A 1 455 ? -0.624 -28.594 -14.375 1 92.56 455 LYS A O 1
ATOM 3659 N N . SER A 1 456 ? -0.436 -26.766 -13.078 1 90.69 456 SER A N 1
ATOM 3660 C CA . SER A 1 456 ? -0.602 -27.531 -11.852 1 90.69 456 SER A CA 1
ATOM 3661 C C . SER A 1 456 ? -1.116 -26.656 -10.711 1 90.69 456 SER A C 1
ATOM 3663 O O . SER A 1 456 ? -1.038 -25.422 -10.789 1 90.69 456 SER A O 1
ATOM 3665 N N . ALA A 1 457 ? -1.665 -27.359 -9.758 1 90 457 ALA A N 1
ATOM 3666 C CA . ALA A 1 457 ? -2.113 -26.672 -8.555 1 90 457 ALA A CA 1
ATOM 3667 C C . ALA A 1 457 ? -1.107 -26.828 -7.422 1 90 457 ALA A C 1
ATOM 3669 O O . ALA A 1 457 ? -0.617 -27.938 -7.172 1 90 457 ALA A O 1
ATOM 3670 N N . ASN A 1 458 ? -0.736 -25.734 -6.816 1 91.94 458 ASN A N 1
ATOM 3671 C CA . ASN A 1 458 ? 0.148 -25.734 -5.656 1 91.94 458 ASN A CA 1
ATOM 3672 C C . ASN A 1 458 ? -0.502 -25.047 -4.457 1 91.94 458 ASN A C 1
ATOM 3674 O O . ASN A 1 458 ? -1.284 -24.109 -4.625 1 91.94 458 ASN A O 1
ATOM 3678 N N . GLY A 1 459 ? -0.218 -25.516 -3.285 1 94.25 459 GLY A N 1
ATOM 3679 C CA . GLY A 1 459 ? -0.643 -24.859 -2.059 1 94.25 459 GLY A CA 1
ATOM 3680 C C . GLY A 1 459 ? -2.117 -25.062 -1.757 1 94.25 459 GLY A C 1
ATOM 3681 O O . GLY A 1 459 ? -2.719 -24.266 -1.031 1 94.25 459 GLY A O 1
ATOM 3682 N N . LEU A 1 460 ? -2.664 -26.078 -2.309 1 95.5 460 LEU A N 1
ATOM 3683 C CA . LEU A 1 460 ? -4.082 -26.359 -2.127 1 95.5 460 LEU A CA 1
ATOM 3684 C C . LEU A 1 460 ? -4.391 -26.688 -0.667 1 95.5 460 LEU A C 1
ATOM 3686 O O . LEU A 1 460 ? -5.434 -26.281 -0.146 1 95.5 460 LEU A O 1
ATOM 3690 N N . LEU A 1 461 ? -3.523 -27.328 -0.019 1 96.38 461 LEU A N 1
ATOM 3691 C CA . LEU A 1 461 ? -3.758 -27.812 1.336 1 96.38 461 LEU A CA 1
ATOM 3692 C C . LEU A 1 461 ? -3.602 -26.688 2.354 1 96.38 461 LEU A C 1
ATOM 3694 O O . LEU A 1 461 ? -3.912 -26.875 3.533 1 96.38 461 LEU A O 1
ATOM 3698 N N . ARG A 1 462 ? -3.162 -25.531 1.865 1 94.94 462 ARG A N 1
ATOM 3699 C CA . ARG A 1 462 ? -3.113 -24.344 2.713 1 94.94 462 ARG A CA 1
ATOM 3700 C C . ARG A 1 462 ? -4.246 -23.375 2.373 1 94.94 462 ARG A C 1
ATOM 3702 O O . ARG A 1 462 ? -4.273 -22.25 2.855 1 94.94 462 ARG A O 1
ATOM 3709 N N . GLY A 1 463 ? -5.059 -23.797 1.531 1 93 463 GLY A N 1
ATOM 3710 C CA . GLY A 1 463 ? -6.215 -22.984 1.179 1 93 463 GLY A CA 1
ATOM 3711 C C . GLY A 1 463 ? -6.016 -22.172 -0.087 1 93 463 GLY A C 1
ATOM 3712 O O . GLY A 1 463 ? -6.848 -21.344 -0.432 1 93 463 GLY A O 1
ATOM 3713 N N . GLY A 1 464 ? -4.906 -22.344 -0.795 1 94.38 464 GLY A N 1
ATOM 3714 C CA . GLY A 1 464 ? -4.68 -21.688 -2.072 1 94.38 464 GLY A CA 1
ATOM 3715 C C . GLY A 1 464 ? -5.258 -22.453 -3.248 1 94.38 464 GLY A C 1
ATOM 3716 O O . GLY A 1 464 ? -4.539 -23.172 -3.939 1 94.38 464 GLY A O 1
ATOM 3717 N N . ILE A 1 465 ? -6.434 -22.156 -3.617 1 93.94 465 ILE A N 1
ATOM 3718 C CA . ILE A 1 465 ? -7.141 -23.031 -4.539 1 93.94 465 ILE A CA 1
ATOM 3719 C C . ILE A 1 465 ? -7.012 -22.5 -5.965 1 93.94 465 ILE A C 1
ATOM 3721 O O . ILE A 1 465 ? -7.344 -23.188 -6.926 1 93.94 465 ILE A O 1
ATOM 3725 N N . ALA A 1 466 ? -6.512 -21.281 -6.098 1 94.94 466 ALA A N 1
ATOM 3726 C CA . ALA A 1 466 ? -6.5 -20.672 -7.426 1 94.94 466 ALA A CA 1
ATOM 3727 C C . ALA A 1 466 ? -5.094 -20.641 -8.008 1 94.94 466 ALA A C 1
ATOM 3729 O O . ALA A 1 466 ? -4.125 -20.344 -7.309 1 94.94 466 ALA A O 1
ATOM 3730 N N . GLN A 1 467 ? -4.965 -21.078 -9.211 1 95.56 467 GLN A N 1
ATOM 3731 C CA . GLN A 1 467 ? -3.785 -20.938 -10.062 1 95.56 467 GLN A CA 1
ATOM 3732 C C . GLN A 1 467 ? -4.137 -20.297 -11.398 1 95.56 467 GLN A C 1
ATOM 3734 O O . GLN A 1 467 ? -4.668 -20.953 -12.289 1 95.56 467 GLN A O 1
ATOM 3739 N N . PHE A 1 468 ? -3.695 -19.078 -11.625 1 95.69 468 PHE A N 1
ATOM 3740 C CA . PHE A 1 468 ? -4.207 -18.297 -12.742 1 95.69 468 PHE A CA 1
ATOM 3741 C C . PHE A 1 468 ? -3.299 -18.438 -13.961 1 95.69 468 PHE A C 1
ATOM 3743 O O . PHE A 1 468 ? -3.67 -18.031 -15.07 1 95.69 468 PHE A O 1
ATOM 3750 N N . GLY A 1 469 ? -2.154 -19.031 -13.812 1 95.56 469 GLY A N 1
ATOM 3751 C CA . GLY A 1 469 ? -1.229 -18.969 -14.938 1 95.56 469 GLY A CA 1
ATOM 3752 C C . GLY A 1 469 ? -0.784 -17.547 -15.25 1 95.56 469 GLY A C 1
ATOM 3753 O O . GLY A 1 469 ? -0.371 -16.812 -14.359 1 95.56 469 GLY A O 1
ATOM 3754 N N . GLN A 1 470 ? -0.761 -17.234 -16.594 1 96.69 470 GLN A N 1
ATOM 3755 C CA . GLN A 1 470 ? -0.376 -15.891 -17.016 1 96.69 470 GLN A CA 1
ATOM 3756 C C . GLN A 1 470 ? -1.448 -15.258 -17.891 1 96.69 470 GLN A C 1
ATOM 3758 O O . GLN A 1 470 ? -1.395 -15.375 -19.125 1 96.69 470 GLN A O 1
ATOM 3763 N N . PHE A 1 471 ? -2.316 -14.508 -17.359 1 97 471 PHE A N 1
ATOM 3764 C CA . PHE A 1 471 ? -3.504 -13.922 -17.969 1 97 471 PHE A CA 1
ATOM 3765 C C . PHE A 1 471 ? -3.123 -13.008 -19.125 1 97 471 PHE A C 1
ATOM 3767 O O . PHE A 1 471 ? -3.656 -13.133 -20.234 1 97 471 PHE A O 1
ATOM 3774 N N . GLU A 1 472 ? -2.205 -12.07 -18.922 1 95.25 472 GLU A N 1
ATOM 3775 C CA . GLU A 1 472 ? -1.831 -11.07 -19.922 1 95.25 472 GLU A CA 1
ATOM 3776 C C . GLU A 1 472 ? -1.122 -11.711 -21.109 1 95.25 472 GLU A C 1
ATOM 3778 O O . GLU A 1 472 ? -1.299 -11.281 -22.25 1 95.25 472 GLU A O 1
ATOM 3783 N N . GLU A 1 473 ? -0.33 -12.742 -20.781 1 96.88 473 GLU A N 1
ATOM 3784 C CA . GLU A 1 473 ? 0.347 -13.461 -21.859 1 96.88 473 GLU A CA 1
ATOM 3785 C C . GLU A 1 473 ? -0.658 -14.102 -22.812 1 96.88 473 GLU A C 1
ATOM 3787 O O . GLU A 1 473 ? -0.509 -14.016 -24.031 1 96.88 473 GLU A O 1
ATOM 3792 N N . CYS A 1 474 ? -1.656 -14.664 -22.281 1 97.44 474 CYS A N 1
ATOM 3793 C CA . CYS A 1 474 ? -2.682 -15.32 -23.078 1 97.44 474 CYS A CA 1
ATOM 3794 C C . CYS A 1 474 ? -3.369 -14.336 -24.016 1 97.44 474 CYS A C 1
ATOM 3796 O O . CYS A 1 474 ? -3.619 -14.648 -25.172 1 97.44 474 CYS A O 1
ATOM 3798 N N . LEU A 1 475 ? -3.639 -13.188 -23.516 1 96.06 475 LEU A N 1
ATOM 3799 C CA . LEU A 1 475 ? -4.418 -12.227 -24.297 1 96.06 475 LEU A CA 1
ATOM 3800 C C . LEU A 1 475 ? -3.52 -11.398 -25.203 1 96.06 475 LEU A C 1
ATOM 3802 O O . LEU A 1 475 ? -4.008 -10.625 -26.031 1 96.06 475 LEU A O 1
ATOM 3806 N N . SER A 1 476 ? -2.24 -11.562 -25.125 1 94.06 476 SER A N 1
ATOM 3807 C CA . SER A 1 476 ? -1.325 -10.797 -25.969 1 94.06 476 SER A CA 1
ATOM 3808 C C . SER A 1 476 ? -0.648 -11.688 -27 1 94.06 476 SER A C 1
ATOM 3810 O O . SER A 1 476 ? 0.239 -11.242 -27.719 1 94.06 476 SER A O 1
ATOM 3812 N N . VAL A 1 477 ? -1.048 -12.938 -27.125 1 96.31 477 VAL A N 1
ATOM 3813 C CA . VAL A 1 477 ? -0.46 -13.883 -28.062 1 96.31 477 VAL A CA 1
ATOM 3814 C C . VAL A 1 477 ? -0.822 -13.469 -29.5 1 96.31 477 VAL A C 1
ATOM 3816 O O . VAL A 1 477 ? -1.965 -13.094 -29.766 1 96.31 477 VAL A O 1
ATOM 3819 N N . ASN A 1 478 ? 0.156 -13.422 -30.344 1 94.75 478 ASN A N 1
ATOM 3820 C CA . ASN A 1 478 ? -0.097 -13.164 -31.75 1 94.75 478 ASN A CA 1
ATOM 3821 C C . ASN A 1 478 ? -0.213 -14.469 -32.562 1 94.75 478 ASN A C 1
ATOM 3823 O O . ASN A 1 478 ? 0.657 -14.789 -33.375 1 94.75 478 ASN A O 1
ATOM 3827 N N . ALA A 1 479 ? -1.27 -15.195 -32.375 1 96.38 479 ALA A N 1
ATOM 3828 C CA . ALA A 1 479 ? -1.584 -16.438 -33.094 1 96.38 479 ALA A CA 1
ATOM 3829 C C . ALA A 1 479 ? -2.439 -16.172 -34.312 1 96.38 479 ALA A C 1
ATOM 3831 O O . ALA A 1 479 ? -2.926 -15.047 -34.5 1 96.38 479 ALA A O 1
ATOM 3832 N N . PRO A 1 480 ? -2.551 -17.109 -35.219 1 95.88 480 PRO A N 1
ATOM 3833 C CA . PRO A 1 480 ? -3.404 -16.938 -36.406 1 95.88 480 PRO A CA 1
ATOM 3834 C C . PRO A 1 480 ? -4.887 -16.859 -36.062 1 95.88 480 PRO A C 1
ATOM 3836 O O . PRO A 1 480 ? -5.723 -16.594 -36.938 1 95.88 480 PRO A O 1
ATOM 3839 N N . PHE A 1 481 ? -5.246 -17.109 -34.875 1 96.25 481 PHE A N 1
ATOM 3840 C CA . PHE A 1 481 ? -6.594 -16.953 -34.344 1 96.25 481 PHE A CA 1
ATOM 3841 C C . PHE A 1 481 ? -6.57 -16.172 -33.031 1 96.25 481 PHE A C 1
ATOM 3843 O O . PHE A 1 481 ? -5.512 -15.992 -32.438 1 96.25 481 PHE A O 1
ATOM 3850 N N . ALA A 1 482 ? -7.738 -15.711 -32.625 1 96.12 482 ALA A N 1
ATOM 3851 C CA . ALA A 1 482 ? -7.832 -15.016 -31.344 1 96.12 482 ALA A CA 1
ATOM 3852 C C . ALA A 1 482 ? -7.828 -16 -30.188 1 96.12 482 ALA A C 1
ATOM 3854 O O . ALA A 1 482 ? -8.445 -17.062 -30.266 1 96.12 482 ALA A O 1
ATOM 3855 N N . THR A 1 483 ? -7.055 -15.656 -29.172 1 97.3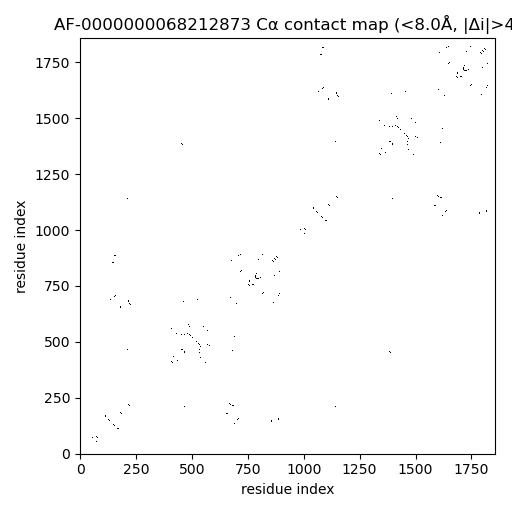1 483 THR A N 1
ATOM 3856 C CA . THR A 1 483 ? -7 -16.5 -27.984 1 97.31 483 THR A CA 1
ATOM 3857 C C . THR A 1 483 ? -7.984 -16 -26.922 1 97.31 483 THR A C 1
ATOM 3859 O O . THR A 1 483 ? -8.523 -14.898 -27.031 1 97.31 483 THR A O 1
ATOM 3862 N N . GLN A 1 484 ? -8.258 -16.891 -25.984 1 96.06 484 GLN A N 1
ATOM 3863 C CA . GLN A 1 484 ? -9.109 -16.547 -24.859 1 96.06 484 GLN A CA 1
ATOM 3864 C C . GLN A 1 484 ? -8.609 -17.172 -23.562 1 96.06 484 GLN A C 1
ATOM 3866 O O . GLN A 1 484 ? -8.039 -18.266 -23.594 1 96.06 484 GLN A O 1
ATOM 3871 N N . TYR A 1 485 ? -8.719 -16.406 -22.516 1 97 485 TYR A N 1
ATOM 3872 C CA . TYR A 1 485 ? -8.375 -16.859 -21.172 1 97 485 TYR A CA 1
ATOM 3873 C C . TYR A 1 485 ? -9.617 -17.234 -20.375 1 97 485 TYR A C 1
ATOM 3875 O O . TYR A 1 485 ? -10.516 -16.406 -20.188 1 97 485 TYR A O 1
ATOM 3883 N N . CYS A 1 486 ? -9.719 -18.516 -19.859 1 97.31 486 CYS A N 1
ATOM 3884 C CA . CYS A 1 486 ? -10.852 -18.969 -19.078 1 97.31 486 CYS A CA 1
ATOM 3885 C C . CYS A 1 486 ? -10.398 -19.547 -17.75 1 97.31 486 CYS A C 1
ATOM 3887 O O . CYS A 1 486 ? -9.336 -20.172 -17.656 1 97.31 486 CYS A O 1
ATOM 3889 N N . VAL A 1 487 ? -11.156 -19.312 -16.734 1 96.75 487 VAL A N 1
ATOM 3890 C CA . VAL A 1 487 ? -10.906 -19.922 -15.445 1 96.75 487 VAL A CA 1
ATOM 3891 C C . VAL A 1 487 ? -11.82 -21.141 -15.25 1 96.75 487 VAL A C 1
ATOM 3893 O O . VAL A 1 487 ? -13.039 -20.984 -15.164 1 96.75 487 VAL A O 1
ATOM 3896 N N . ALA A 1 488 ? -11.273 -22.328 -15.164 1 97 488 ALA A N 1
ATOM 3897 C CA . ALA A 1 488 ? -12.023 -23.562 -14.953 1 97 488 ALA A CA 1
ATOM 3898 C C . ALA A 1 488 ? -12.102 -23.922 -13.477 1 97 488 ALA A C 1
ATOM 3900 O O . ALA A 1 488 ? -11.086 -23.922 -12.773 1 97 488 ALA A O 1
ATOM 3901 N N . THR A 1 489 ? -13.273 -24.141 -13 1 96.38 489 THR A N 1
ATOM 3902 C CA . THR A 1 489 ? -13.477 -24.641 -11.641 1 96.38 489 THR A CA 1
ATOM 3903 C C . THR A 1 489 ? -13.609 -26.156 -11.633 1 96.38 489 THR A C 1
ATOM 3905 O O . THR A 1 489 ? -14.547 -26.719 -12.211 1 96.38 489 THR A O 1
ATOM 3908 N N . ILE A 1 490 ? -12.695 -26.844 -11.008 1 96.94 490 ILE A N 1
ATOM 3909 C CA . ILE A 1 490 ? -12.719 -28.297 -10.922 1 96.94 490 ILE A CA 1
ATOM 3910 C C . ILE A 1 490 ? -12.984 -28.719 -9.477 1 96.94 490 ILE A C 1
ATOM 3912 O O . ILE A 1 490 ? -12.289 -28.281 -8.555 1 96.94 490 ILE A O 1
ATOM 3916 N N . VAL A 1 491 ? -13.961 -29.547 -9.297 1 96.38 491 VAL A N 1
ATOM 3917 C CA . VAL A 1 491 ? -14.352 -30.016 -7.973 1 96.38 491 VAL A CA 1
ATOM 3918 C C . VAL A 1 491 ? -14.094 -31.516 -7.867 1 96.38 491 VAL A C 1
ATOM 3920 O O . VAL A 1 491 ? -14.484 -32.281 -8.75 1 96.38 491 VAL A O 1
ATOM 3923 N N . ALA A 1 492 ? -13.359 -31.906 -6.867 1 95.88 492 ALA A N 1
ATOM 3924 C CA . ALA A 1 492 ? -13.141 -33.312 -6.562 1 95.88 492 ALA A CA 1
ATOM 3925 C C . ALA A 1 492 ? -14.219 -33.844 -5.617 1 95.88 492 ALA A C 1
ATOM 3927 O O . ALA A 1 492 ? -14.375 -33.344 -4.504 1 95.88 492 ALA A O 1
ATOM 3928 N N . ASN A 1 493 ? -14.953 -34.75 -6.07 1 95.06 493 ASN A N 1
ATOM 3929 C CA . ASN A 1 493 ? -15.922 -35.406 -5.199 1 95.06 493 ASN A CA 1
ATOM 3930 C C . ASN A 1 493 ? -15.266 -36.5 -4.363 1 95.06 493 ASN A C 1
ATOM 3932 O O . ASN A 1 493 ? -15.117 -37.656 -4.828 1 95.06 493 ASN A O 1
ATOM 3936 N N . VAL A 1 494 ? -14.969 -36.219 -3.141 1 95 494 VAL A N 1
ATOM 3937 C CA . VAL A 1 494 ? -14.266 -37.125 -2.223 1 95 494 VAL A CA 1
ATOM 3938 C C . VAL A 1 494 ? -15.266 -37.75 -1.254 1 95 494 VAL A C 1
ATOM 3940 O O . VAL A 1 494 ? -16.094 -37.062 -0.657 1 95 494 VAL A O 1
ATOM 3943 N N . PRO A 1 495 ? -15.195 -39 -1.09 1 91.94 495 PRO A N 1
ATOM 3944 C CA . PRO A 1 495 ? -16.094 -39.656 -0.144 1 91.94 495 PRO A CA 1
ATOM 3945 C C . PRO A 1 495 ? -15.875 -39.219 1.298 1 91.94 495 PRO A C 1
ATOM 3947 O O . PRO A 1 495 ? -14.75 -38.875 1.675 1 91.94 495 PRO A O 1
ATOM 3950 N N . VAL A 1 496 ? -16.891 -39.25 2.072 1 91.31 496 VAL A N 1
ATOM 3951 C CA . VAL A 1 496 ? -16.812 -38.875 3.482 1 91.31 496 VAL A CA 1
ATOM 3952 C C . VAL A 1 496 ? -15.883 -39.844 4.219 1 91.31 496 VAL A C 1
ATOM 3954 O O . VAL A 1 496 ? -15.945 -41.062 4.016 1 91.31 496 VAL A O 1
ATOM 3957 N N . PRO A 1 497 ? -15.055 -39.25 4.973 1 90.75 497 PRO A N 1
ATOM 3958 C CA . PRO A 1 497 ? -14.102 -40.094 5.684 1 90.75 497 PRO A CA 1
ATOM 3959 C C . PRO A 1 497 ? -14.781 -41.062 6.648 1 90.75 497 PRO A C 1
ATOM 3961 O O . PRO A 1 497 ? -15.781 -40.719 7.273 1 90.75 497 PRO A O 1
ATOM 3964 N N . ASN A 1 498 ? -14.203 -42.25 6.785 1 87.81 498 ASN A N 1
ATOM 3965 C CA . ASN A 1 498 ? -14.609 -43.281 7.75 1 87.81 498 ASN A CA 1
ATOM 3966 C C . ASN A 1 498 ? -13.453 -43.688 8.656 1 87.81 498 ASN A C 1
ATOM 3968 O O . ASN A 1 498 ? -12.445 -44.219 8.188 1 87.81 498 ASN A O 1
ATOM 3972 N N . PRO A 1 499 ? -13.531 -43.531 9.867 1 89.62 499 PRO A N 1
ATOM 3973 C CA . PRO A 1 499 ? -14.57 -42.906 10.711 1 89.62 499 PRO A CA 1
ATOM 3974 C C . PRO A 1 499 ? -14.734 -41.406 10.469 1 89.62 499 PRO A C 1
ATOM 3976 O O . PRO A 1 499 ? -13.797 -40.75 10.023 1 89.62 499 PRO A O 1
ATOM 3979 N N . PRO A 1 500 ? -15.844 -41 10.836 1 89.19 500 PRO A N 1
ATOM 3980 C CA . PRO A 1 500 ? -16.109 -39.594 10.578 1 89.19 500 PRO A CA 1
ATOM 3981 C C . PRO A 1 500 ? -15.234 -38.656 11.438 1 89.19 500 PRO A C 1
ATOM 3983 O O . PRO A 1 500 ? -14.883 -39 12.57 1 89.19 500 PRO A O 1
ATOM 3986 N N . ARG A 1 501 ? -14.859 -37.562 10.836 1 89.38 501 ARG A N 1
ATOM 3987 C CA . ARG A 1 501 ? -14.086 -36.562 11.547 1 89.38 501 ARG A CA 1
ATOM 3988 C C . ARG A 1 501 ? -14.945 -35.344 11.852 1 89.38 501 ARG A C 1
ATOM 3990 O O . ARG A 1 501 ? -15.961 -35.094 11.188 1 89.38 501 ARG A O 1
ATOM 3997 N N . ASP A 1 502 ? -14.484 -34.562 12.867 1 88.56 502 ASP A N 1
ATOM 3998 C CA . ASP A 1 502 ? -15.117 -33.281 13.148 1 88.56 502 ASP A CA 1
ATOM 3999 C C . ASP A 1 502 ? -14.852 -32.281 12.031 1 88.56 502 ASP A C 1
ATOM 4001 O O . ASP A 1 502 ? -13.719 -31.844 11.828 1 88.56 502 ASP A O 1
ATOM 4005 N N . PRO A 1 503 ? -15.859 -31.906 11.328 1 88.44 503 PRO A N 1
ATOM 4006 C CA . PRO A 1 503 ? -15.656 -31.016 10.18 1 88.44 503 PRO A CA 1
ATOM 4007 C C . PRO A 1 503 ? -15.188 -29.625 10.594 1 88.44 503 PRO A C 1
ATOM 4009 O O . PRO A 1 503 ? -14.648 -28.891 9.766 1 88.44 503 PRO A O 1
ATOM 4012 N N . LYS A 1 504 ? -15.352 -29.234 11.836 1 89.75 504 LYS A N 1
ATOM 4013 C CA . LYS A 1 504 ? -15.016 -27.875 12.273 1 89.75 504 LYS A CA 1
ATOM 4014 C C . LYS A 1 504 ? -13.578 -27.812 12.781 1 89.75 504 LYS A C 1
ATOM 4016 O O . LYS A 1 504 ? -13.016 -26.719 12.922 1 89.75 504 LYS A O 1
ATOM 4021 N N . SER A 1 505 ? -12.969 -28.891 13.023 1 90.62 505 SER A N 1
ATOM 4022 C CA . SER A 1 505 ? -11.617 -28.922 13.57 1 90.62 505 SER A CA 1
ATOM 4023 C C . SER A 1 505 ? -10.586 -28.578 12.5 1 90.62 505 SER A C 1
ATOM 4025 O O . SER A 1 505 ? -10.695 -29.016 11.359 1 90.62 505 SER A O 1
ATOM 4027 N N . LEU A 1 506 ? -9.594 -27.828 12.93 1 92.19 506 LEU A N 1
ATOM 4028 C CA . LEU A 1 506 ? -8.508 -27.484 12.016 1 92.19 506 LEU A CA 1
ATOM 4029 C C . LEU A 1 506 ? -7.289 -28.375 12.273 1 92.19 506 LEU A C 1
ATOM 4031 O O . LEU A 1 506 ? -6.242 -28.188 11.648 1 92.19 506 LEU A O 1
ATOM 4035 N N . ILE A 1 507 ? -7.418 -29.297 13.195 1 91.56 507 ILE A N 1
ATOM 4036 C CA . ILE A 1 507 ? -6.309 -30.172 13.547 1 91.56 507 ILE A CA 1
ATOM 4037 C C . ILE A 1 507 ? -6.418 -31.484 12.75 1 91.56 507 ILE A C 1
ATOM 4039 O O . ILE A 1 507 ? -7.449 -32.156 12.789 1 91.56 507 ILE A O 1
ATOM 4043 N N . TYR A 1 508 ? -5.426 -31.812 12.023 1 94 508 TYR A N 1
ATOM 4044 C CA . TYR A 1 508 ? -5.367 -33.031 11.211 1 94 508 TYR A CA 1
ATOM 4045 C C . TYR A 1 508 ? -4.211 -33.906 11.641 1 94 508 TYR A C 1
ATOM 4047 O O . TYR A 1 508 ? -3.127 -33.406 11.977 1 94 508 TYR A O 1
ATOM 4055 N N . ASN A 1 509 ? -4.457 -35.125 11.688 1 93.25 509 ASN A N 1
ATOM 4056 C CA . ASN A 1 509 ? -3.383 -36.094 11.914 1 93.25 509 ASN A CA 1
ATOM 4057 C C . ASN A 1 509 ? -2.52 -36.25 10.672 1 93.25 509 ASN A C 1
ATOM 4059 O O . ASN A 1 509 ? -3.006 -36.719 9.633 1 93.25 509 ASN A O 1
ATOM 4063 N N . PRO A 1 510 ? -1.267 -36.031 10.742 1 95.06 510 PRO A N 1
ATOM 4064 C CA . PRO A 1 510 ? -0.391 -36.062 9.562 1 95.06 510 PRO A CA 1
ATOM 4065 C C . PRO A 1 510 ? -0.244 -37.469 8.977 1 95.06 510 PRO A C 1
ATOM 4067 O O . PRO A 1 510 ? 0.098 -37.594 7.797 1 95.06 510 PRO A O 1
ATOM 4070 N N . ASN A 1 511 ? -0.55 -38.469 9.727 1 93.94 511 ASN A N 1
ATOM 4071 C CA . ASN A 1 511 ? -0.355 -39.844 9.266 1 93.94 511 ASN A CA 1
ATOM 4072 C C . ASN A 1 511 ? -1.617 -40.406 8.609 1 93.94 511 ASN A C 1
ATOM 4074 O O . ASN A 1 511 ? -1.585 -41.469 7.996 1 93.94 511 ASN A O 1
ATOM 4078 N N . GLU A 1 512 ? -2.668 -39.656 8.648 1 94.31 512 GLU A N 1
ATOM 4079 C CA . GLU A 1 512 ? -3.904 -40.094 8.008 1 94.31 512 GLU A CA 1
ATOM 4080 C C . GLU A 1 512 ? -3.939 -39.688 6.535 1 94.31 512 GLU A C 1
ATOM 4082 O O . GLU A 1 512 ? -3.053 -38.969 6.066 1 94.31 512 GLU A O 1
ATOM 4087 N N . SER A 1 513 ? -4.949 -40.219 5.836 1 94.12 513 SER A N 1
ATOM 4088 C CA . SER A 1 513 ? -5.07 -39.969 4.402 1 94.12 513 SER A CA 1
ATOM 4089 C C . SER A 1 513 ? -5.355 -38.5 4.109 1 94.12 513 SER A C 1
ATOM 4091 O O . SER A 1 513 ? -6.09 -37.844 4.852 1 94.12 513 SER A O 1
ATOM 4093 N N . VAL A 1 514 ? -4.777 -38.062 3.006 1 95.25 514 VAL A N 1
ATOM 4094 C CA . VAL A 1 514 ? -4.988 -36.688 2.568 1 95.25 514 VAL A CA 1
ATOM 4095 C C . VAL A 1 514 ? -6.469 -36.469 2.25 1 95.25 514 VAL A C 1
ATOM 4097 O O . VAL A 1 514 ? -6.973 -35.344 2.354 1 95.25 514 VAL A O 1
ATOM 4100 N N . LEU A 1 515 ? -7.207 -37.531 1.994 1 94.69 515 LEU A N 1
ATOM 4101 C CA . LEU A 1 515 ? -8.625 -37.438 1.645 1 94.69 515 LEU A CA 1
ATOM 4102 C C . LEU A 1 515 ? -9.445 -36.938 2.822 1 94.69 515 LEU A C 1
ATOM 4104 O O . LEU A 1 515 ? -10.484 -36.312 2.629 1 94.69 515 LEU A O 1
ATOM 4108 N N . ARG A 1 516 ? -8.906 -37.094 3.977 1 94.5 516 ARG A N 1
ATOM 4109 C CA . ARG A 1 516 ? -9.617 -36.656 5.168 1 94.5 516 ARG A CA 1
ATOM 4110 C C . ARG A 1 516 ? -9.523 -35.125 5.32 1 94.5 516 ARG A C 1
ATOM 4112 O O . ARG A 1 516 ? -10.305 -34.531 6.066 1 94.5 516 ARG A O 1
ATOM 4119 N N . LYS A 1 517 ? -8.664 -34.562 4.648 1 94.44 517 LYS A N 1
ATOM 4120 C CA . LYS A 1 517 ? -8.539 -33.094 4.684 1 94.44 517 LYS A CA 1
ATOM 4121 C C . LYS A 1 517 ? -9.25 -32.469 3.496 1 94.44 517 LYS A C 1
ATOM 4123 O O . LYS A 1 517 ? -9.852 -31.391 3.631 1 94.44 517 LYS A O 1
ATOM 4128 N N . ILE A 1 518 ? -9.234 -33.125 2.352 1 95.12 518 ILE A N 1
ATOM 4129 C CA . ILE A 1 518 ? -9.688 -32.469 1.13 1 95.12 518 ILE A CA 1
ATOM 4130 C C . ILE A 1 518 ? -11.188 -32.719 0.948 1 95.12 518 ILE A C 1
ATOM 4132 O O . ILE A 1 518 ? -11.828 -32.062 0.11 1 95.12 518 ILE A O 1
ATOM 4136 N N . TYR A 1 519 ? -11.805 -33.562 1.741 1 93.38 519 TYR A N 1
ATOM 4137 C CA . TYR A 1 519 ? -13.234 -33.781 1.562 1 93.38 519 TYR A CA 1
ATOM 4138 C C . TYR A 1 519 ? -14.031 -32.531 1.857 1 93.38 519 TYR A C 1
ATOM 4140 O O . TYR A 1 519 ? -13.539 -31.609 2.516 1 93.38 519 TYR A O 1
ATOM 4148 N N . ASP A 1 520 ? -15.133 -32.438 1.303 1 92.06 520 ASP A N 1
ATOM 4149 C CA . ASP A 1 520 ? -15.984 -31.25 1.499 1 92.06 520 ASP A CA 1
ATOM 4150 C C . ASP A 1 520 ? -16.562 -31.234 2.912 1 92.06 520 ASP A C 1
ATOM 4152 O O . ASP A 1 520 ? -17.5 -31.969 3.217 1 92.06 520 ASP A O 1
ATOM 4156 N N . LYS A 1 521 ? -16.062 -30.328 3.693 1 90.06 521 LYS A N 1
ATOM 4157 C CA . LYS A 1 521 ? -16.484 -30.219 5.086 1 90.06 521 LYS A CA 1
ATOM 4158 C C . LYS A 1 521 ? -17.781 -29.438 5.203 1 90.06 521 LYS A C 1
ATOM 4160 O O . LYS A 1 521 ? -18.453 -29.469 6.242 1 90.06 521 LYS A O 1
ATOM 4165 N N . ASN A 1 522 ? -18.266 -28.781 4.262 1 85.94 522 ASN A N 1
ATOM 4166 C CA . ASN A 1 522 ? -19.469 -27.953 4.254 1 85.94 522 ASN A CA 1
ATOM 4167 C C . ASN A 1 522 ? -19.453 -26.953 5.402 1 85.94 522 ASN A C 1
ATOM 4169 O O . ASN A 1 522 ? -20.469 -26.781 6.09 1 85.94 522 ASN A O 1
ATOM 4173 N N . ASP A 1 523 ? -18.297 -26.484 5.781 1 87.44 523 ASP A N 1
ATOM 4174 C CA . ASP A 1 523 ? -18.109 -25.422 6.773 1 87.44 523 ASP A CA 1
ATOM 4175 C C . ASP A 1 523 ? -17.797 -24.094 6.102 1 87.44 523 ASP A C 1
ATOM 4177 O O . ASP A 1 523 ? -16.75 -23.922 5.477 1 87.44 523 ASP A O 1
ATOM 4181 N N . PRO A 1 524 ? -18.672 -23.141 6.285 1 84.75 524 PRO A N 1
ATOM 4182 C CA . PRO A 1 524 ? -18.469 -21.859 5.609 1 84.75 524 PRO A CA 1
ATOM 4183 C C . PRO A 1 524 ? -17.25 -21.094 6.133 1 84.75 524 PRO A C 1
ATOM 4185 O O . PRO A 1 524 ? -16.781 -20.156 5.488 1 84.75 524 PRO A O 1
ATOM 4188 N N . ALA A 1 525 ? -16.766 -21.469 7.273 1 88.56 525 ALA A N 1
ATOM 4189 C CA . ALA A 1 525 ? -15.609 -20.797 7.863 1 88.56 525 ALA A CA 1
ATOM 4190 C C . ALA A 1 525 ? -14.305 -21.344 7.305 1 88.56 525 ALA A C 1
ATOM 4192 O O . ALA A 1 525 ? -13.219 -20.875 7.66 1 88.56 525 ALA A O 1
ATOM 4193 N N . GLN A 1 526 ? -14.414 -22.328 6.398 1 91.5 526 GLN A N 1
ATOM 4194 C CA . GLN A 1 526 ? -13.219 -22.922 5.816 1 91.5 526 GLN A CA 1
ATOM 4195 C C . GLN A 1 526 ? -13.258 -22.859 4.293 1 91.5 526 GLN A C 1
ATOM 4197 O O . GLN A 1 526 ? -14.328 -22.906 3.689 1 91.5 526 GLN A O 1
ATOM 4202 N N . GLN A 1 527 ? -12.133 -22.703 3.756 1 91.5 527 GLN A N 1
ATOM 4203 C CA . GLN A 1 527 ? -12 -22.797 2.307 1 91.5 527 GLN A CA 1
ATOM 4204 C C . GLN A 1 527 ? -12.023 -24.266 1.859 1 91.5 527 GLN A C 1
ATOM 4206 O O . GLN A 1 527 ? -11.25 -25.078 2.361 1 91.5 527 GLN A O 1
ATOM 4211 N N . ALA A 1 528 ? -12.906 -24.578 0.979 1 91.19 528 ALA A N 1
ATOM 4212 C CA . ALA A 1 528 ? -12.977 -25.938 0.446 1 91.19 528 ALA A CA 1
ATOM 4213 C C . ALA A 1 528 ? -11.703 -26.281 -0.317 1 91.19 528 ALA A C 1
ATOM 4215 O O . ALA A 1 528 ? -11.336 -25.609 -1.278 1 91.19 528 ALA A O 1
ATOM 4216 N N . GLU A 1 529 ? -11.055 -27.328 0.051 1 93.75 529 GLU A N 1
ATOM 4217 C CA . GLU A 1 529 ? -9.789 -27.719 -0.563 1 93.75 529 GLU A CA 1
ATOM 4218 C C . GLU A 1 529 ? -10 -28.75 -1.66 1 93.75 529 GLU A C 1
ATOM 4220 O O . GLU A 1 529 ? -9.047 -29.172 -2.314 1 93.75 529 GLU A O 1
ATOM 4225 N N . ASN A 1 530 ? -11.242 -29.172 -1.862 1 95 530 ASN A N 1
ATOM 4226 C CA . ASN A 1 530 ? -11.555 -30.078 -2.953 1 95 530 ASN A CA 1
ATOM 4227 C C . ASN A 1 530 ? -11.875 -29.328 -4.242 1 95 530 ASN A C 1
ATOM 4229 O O . ASN A 1 530 ? -12.391 -29.906 -5.199 1 95 530 ASN A O 1
ATOM 4233 N N . VAL A 1 531 ? -11.664 -28.047 -4.254 1 95 531 VAL A N 1
ATOM 4234 C CA . VAL A 1 531 ? -11.922 -27.219 -5.422 1 95 531 VAL A CA 1
ATOM 4235 C C . VAL A 1 531 ? -10.617 -26.609 -5.922 1 95 531 VAL A C 1
ATOM 4237 O O . VAL A 1 531 ? -9.758 -26.219 -5.125 1 95 531 VAL A O 1
ATOM 4240 N N . ALA A 1 532 ? -10.398 -26.562 -7.219 1 96.12 532 ALA A N 1
ATOM 4241 C CA . ALA A 1 532 ? -9.266 -25.891 -7.844 1 96.12 532 ALA A CA 1
ATOM 4242 C C . ALA A 1 532 ? -9.719 -24.969 -8.969 1 96.12 532 ALA A C 1
ATOM 4244 O O . ALA A 1 532 ? -10.562 -25.359 -9.789 1 96.12 532 ALA A O 1
ATOM 4245 N N . LEU A 1 533 ? -9.32 -23.75 -8.914 1 96.31 533 LEU A N 1
ATOM 4246 C CA . LEU A 1 533 ? -9.516 -22.781 -10 1 96.31 533 LEU A CA 1
ATOM 4247 C C . LEU A 1 533 ? -8.273 -22.688 -10.875 1 96.31 533 LEU A C 1
ATOM 4249 O O . LEU A 1 533 ? -7.219 -22.234 -10.422 1 96.31 533 LEU A O 1
ATOM 4253 N N . LEU A 1 534 ? -8.359 -23.078 -12.133 1 97.12 534 LEU A N 1
ATOM 4254 C CA . LEU A 1 534 ? -7.199 -23.141 -13.016 1 97.12 534 LEU A CA 1
ATOM 4255 C C . LEU A 1 534 ? -7.406 -22.281 -14.25 1 97.12 534 LEU A C 1
ATOM 4257 O O . LEU A 1 534 ? -8.453 -22.375 -14.906 1 97.12 534 LEU A O 1
ATOM 4261 N N . GLY A 1 535 ? -6.441 -21.359 -14.531 1 97.25 535 GLY A N 1
ATOM 4262 C CA . GLY A 1 535 ? -6.473 -20.578 -15.75 1 97.25 535 GLY A CA 1
ATOM 4263 C C . GLY A 1 535 ? -6.133 -21.375 -17 1 97.25 535 GLY A C 1
ATOM 4264 O O . GLY A 1 535 ? -5.164 -22.125 -17 1 97.25 535 GLY A O 1
ATOM 4265 N N . TRP A 1 536 ? -6.926 -21.234 -18.078 1 97.44 536 TRP A N 1
ATOM 4266 C CA . TRP A 1 536 ? -6.812 -22 -19.312 1 97.44 536 TRP A CA 1
ATOM 4267 C C . TRP A 1 536 ? -6.793 -21.078 -20.531 1 97.44 536 TRP A C 1
ATOM 4269 O O . TRP A 1 536 ? -7.746 -20.328 -20.766 1 97.44 536 TRP A O 1
ATOM 4279 N N . CYS A 1 537 ? -5.652 -21.016 -21.219 1 97.62 537 CYS A N 1
ATOM 4280 C CA . CYS A 1 537 ? -5.551 -20.25 -22.453 1 97.62 537 CYS A CA 1
ATOM 4281 C C . CYS A 1 537 ? -5.871 -21.109 -23.672 1 97.62 537 CYS A C 1
ATOM 4283 O O . CYS A 1 537 ? -5.199 -22.125 -23.922 1 97.62 537 CYS A O 1
ATOM 4285 N N . ILE A 1 538 ? -6.879 -20.797 -24.469 1 96.56 538 ILE A N 1
ATOM 4286 C CA . ILE A 1 538 ? -7.395 -21.594 -25.562 1 96.56 538 ILE A CA 1
ATOM 4287 C C . ILE A 1 538 ? -7.91 -20.688 -26.672 1 96.56 538 ILE A C 1
ATOM 4289 O O . ILE A 1 538 ? -8.016 -19.469 -26.484 1 96.56 538 ILE A O 1
ATOM 4293 N N . PRO A 1 539 ? -8.125 -21.234 -27.844 1 96.75 539 PRO A N 1
ATOM 4294 C CA . PRO A 1 539 ? -8.695 -20.406 -28.906 1 96.75 539 PRO A CA 1
ATOM 4295 C C . PRO A 1 539 ? -10.047 -19.797 -28.531 1 96.75 539 PRO A C 1
ATOM 4297 O O . PRO A 1 539 ? -10.859 -20.469 -27.891 1 96.75 539 PRO A O 1
ATOM 4300 N N . ALA A 1 540 ? -10.258 -18.625 -28.953 1 96.25 540 ALA A N 1
ATOM 4301 C CA . ALA A 1 540 ? -11.469 -17.891 -28.594 1 96.25 540 ALA A CA 1
ATOM 4302 C C . ALA A 1 540 ? -12.703 -18.5 -29.234 1 96.25 540 ALA A C 1
ATOM 4304 O O . ALA A 1 540 ? -13.828 -18.219 -28.828 1 96.25 540 ALA A O 1
ATOM 4305 N N . SER A 1 541 ? -12.531 -19.344 -30.219 1 95.56 541 SER A N 1
ATOM 4306 C CA . SER A 1 541 ? -13.648 -19.984 -30.891 1 95.56 541 SER A CA 1
ATOM 4307 C C . SER A 1 541 ? -14.297 -21.047 -30 1 95.56 541 SER A C 1
ATOM 4309 O O . SER A 1 541 ? -15.414 -21.484 -30.266 1 95.56 541 SER A O 1
ATOM 4311 N N . CYS A 1 542 ? -13.57 -21.5 -29 1 95.69 542 CYS A N 1
ATOM 4312 C CA . CYS A 1 542 ? -14.117 -22.469 -28.062 1 95.69 542 CYS A CA 1
ATOM 4313 C C . CYS A 1 542 ? -15.039 -21.797 -27.062 1 95.69 542 CYS A C 1
ATOM 4315 O O . CYS A 1 542 ? -14.57 -21.047 -26.203 1 95.69 542 CYS A O 1
ATOM 4317 N N . THR A 1 543 ? -16.219 -22.125 -27.047 1 94.06 543 THR A N 1
ATOM 4318 C CA . THR A 1 543 ? -17.156 -21.531 -26.094 1 94.06 543 THR A CA 1
ATOM 4319 C C . THR A 1 543 ? -17 -22.172 -24.719 1 94.06 543 THR A C 1
ATOM 4321 O O . THR A 1 543 ? -16.391 -23.234 -24.594 1 94.06 543 THR A O 1
ATOM 4324 N N . ALA A 1 544 ? -17.562 -21.5 -23.766 1 94.31 544 ALA A N 1
ATOM 4325 C CA . ALA A 1 544 ? -17.5 -22.016 -22.391 1 94.31 544 ALA A CA 1
ATOM 4326 C C . ALA A 1 544 ? -18.156 -23.391 -22.297 1 94.31 544 ALA A C 1
ATOM 4328 O O . ALA A 1 544 ? -17.672 -24.266 -21.562 1 94.31 544 ALA A O 1
ATOM 4329 N N . GLU A 1 545 ? -19.219 -23.578 -23.016 1 93.81 545 GLU A N 1
ATOM 4330 C CA . GLU A 1 545 ? -19.922 -24.859 -23 1 93.81 545 GLU A CA 1
ATOM 4331 C C . GLU A 1 545 ? -19.094 -25.953 -23.656 1 93.81 545 GLU A C 1
ATOM 4333 O O . GLU A 1 545 ? -19.062 -27.094 -23.172 1 93.81 545 GLU A O 1
ATOM 4338 N N . ASP A 1 546 ? -18.422 -25.625 -24.734 1 94.12 546 ASP A N 1
ATOM 4339 C CA . ASP A 1 546 ? -17.531 -26.578 -25.391 1 94.12 546 ASP A CA 1
ATOM 4340 C C . ASP A 1 546 ? -16.438 -27.062 -24.453 1 94.12 546 ASP A C 1
ATOM 4342 O O . ASP A 1 546 ? -16.141 -28.25 -24.375 1 94.12 546 ASP A O 1
ATOM 4346 N N . LEU A 1 547 ? -15.922 -26.094 -23.812 1 95.88 547 LEU A N 1
ATOM 4347 C CA . LEU A 1 547 ? -14.797 -26.375 -22.906 1 95.88 547 LEU A CA 1
ATOM 4348 C C . LEU A 1 547 ? -15.25 -27.219 -21.719 1 95.88 547 LEU A C 1
ATOM 4350 O O . LEU A 1 547 ? -14.562 -28.156 -21.328 1 95.88 547 LEU A O 1
ATOM 4354 N N . GLN A 1 548 ? -16.375 -26.828 -21.109 1 95.94 548 GLN A N 1
ATOM 4355 C CA . GLN A 1 548 ? -16.906 -27.578 -19.969 1 95.94 548 GLN A CA 1
ATOM 4356 C C . GLN A 1 548 ? -17.188 -29.031 -20.344 1 95.94 548 GLN A C 1
ATOM 4358 O O . GLN A 1 548 ? -16.828 -29.938 -19.594 1 95.94 548 GLN A O 1
ATOM 4363 N N . GLU A 1 549 ? -17.797 -29.266 -21.469 1 94.88 549 GLU A N 1
ATOM 4364 C CA . GLU A 1 549 ? -18.125 -30.609 -21.922 1 94.88 549 GLU A CA 1
ATOM 4365 C C . GLU A 1 549 ? -16.859 -31.422 -22.172 1 94.88 549 GLU A C 1
ATOM 4367 O O . GLU A 1 549 ? -16.766 -32.562 -21.719 1 94.88 549 GLU A O 1
ATOM 4372 N N . TYR A 1 550 ? -15.969 -30.875 -22.875 1 94.69 550 TYR A N 1
ATOM 4373 C CA . TYR A 1 550 ? -14.734 -31.594 -23.188 1 94.69 550 TYR A CA 1
ATOM 4374 C C . TYR A 1 550 ? -13.945 -31.891 -21.922 1 94.69 550 TYR A C 1
ATOM 4376 O O . TYR A 1 550 ? -13.391 -32.969 -21.781 1 94.69 550 TYR A O 1
ATOM 4384 N N . LEU A 1 551 ? -13.828 -30.922 -21.094 1 95.5 551 LEU A N 1
ATOM 4385 C CA . LEU A 1 551 ? -13.062 -31.078 -19.859 1 95.5 551 LEU A CA 1
ATOM 4386 C C . LEU A 1 551 ? -13.672 -32.188 -18.984 1 95.5 551 LEU A C 1
ATOM 4388 O O . LEU A 1 551 ? -12.945 -32.969 -18.359 1 95.5 551 LEU A O 1
ATOM 4392 N N . ASN A 1 552 ? -14.969 -32.25 -18.859 1 95.81 552 ASN A N 1
ATOM 4393 C CA . ASN A 1 552 ? -15.609 -33.281 -18.062 1 95.81 552 ASN A CA 1
ATOM 4394 C C . ASN A 1 552 ? -15.383 -34.688 -18.672 1 95.81 552 ASN A C 1
ATOM 4396 O O . ASN A 1 552 ? -15.242 -35.656 -17.953 1 95.81 552 ASN A O 1
ATOM 4400 N N . GLU A 1 553 ? -15.352 -34.75 -19.984 1 93.38 553 GLU A N 1
ATOM 4401 C CA . GLU A 1 553 ? -15 -36.031 -20.641 1 93.38 553 GLU A CA 1
ATOM 4402 C C . GLU A 1 553 ? -13.562 -36.438 -20.328 1 93.38 553 GLU A C 1
ATOM 4404 O O . GLU A 1 553 ? -13.289 -37.594 -20.016 1 93.38 553 GLU A O 1
ATOM 4409 N N . TYR A 1 554 ? -12.727 -35.469 -20.422 1 92.88 554 TYR A N 1
ATOM 4410 C CA . TYR A 1 554 ? -11.312 -35.656 -20.125 1 92.88 554 TYR A CA 1
ATOM 4411 C C . TYR A 1 554 ? -11.133 -36.125 -18.672 1 92.88 554 TYR A C 1
ATOM 4413 O O . TYR A 1 554 ? -10.422 -37.094 -18.422 1 92.88 554 TYR A O 1
ATOM 4421 N N . LEU A 1 555 ? -11.781 -35.469 -17.75 1 93.31 555 LEU A N 1
ATOM 4422 C CA . LEU A 1 555 ? -11.625 -35.75 -16.328 1 93.31 555 LEU A CA 1
ATOM 4423 C C . LEU A 1 555 ? -12.195 -37.125 -15.977 1 93.31 555 LEU A C 1
ATOM 4425 O O . LEU A 1 555 ? -11.773 -37.75 -14.992 1 93.31 555 LEU A O 1
ATOM 4429 N N . SER A 1 556 ? -13.109 -37.625 -16.734 1 90.81 556 SER A N 1
ATOM 4430 C CA . SER A 1 556 ? -13.695 -38.938 -16.5 1 90.81 556 SER A CA 1
ATOM 4431 C C . SER A 1 556 ? -12.766 -40.062 -16.969 1 90.81 556 SER A C 1
ATOM 4433 O O . SER A 1 556 ? -12.867 -41.188 -16.5 1 90.81 556 SER A O 1
ATOM 4435 N N . THR A 1 557 ? -11.742 -39.719 -17.766 1 86.56 557 THR A N 1
ATOM 4436 C CA . THR A 1 557 ? -10.922 -40.781 -18.375 1 86.56 557 THR A CA 1
ATOM 4437 C C . THR A 1 557 ? -9.477 -40.688 -17.891 1 86.56 557 THR A C 1
ATOM 4439 O O . THR A 1 557 ? -8.734 -41.656 -17.953 1 86.56 557 THR A O 1
ATOM 4442 N N . VAL A 1 558 ? -9.133 -39.562 -17.469 1 84.19 558 VAL A N 1
ATOM 4443 C CA . VAL A 1 558 ? -7.734 -39.375 -17.109 1 84.19 558 VAL A CA 1
ATOM 4444 C C . VAL A 1 558 ? -7.379 -40.188 -15.891 1 84.19 558 VAL A C 1
ATOM 4446 O O . VAL A 1 558 ? -8.188 -40.344 -14.969 1 84.19 558 VAL A O 1
ATOM 4449 N N . ASP A 1 559 ? -6.227 -40.781 -15.914 1 79.31 559 ASP A N 1
ATOM 4450 C CA . ASP A 1 559 ? -5.742 -41.594 -14.797 1 79.31 559 ASP A CA 1
ATOM 4451 C C . ASP A 1 559 ? -5.289 -40.719 -13.633 1 79.31 559 ASP A C 1
ATOM 4453 O O . ASP A 1 559 ? -4.625 -39.688 -13.844 1 79.31 559 ASP A O 1
ATOM 4457 N N . SER A 1 560 ? -5.867 -40.938 -12.531 1 80.31 560 SER A N 1
ATOM 4458 C CA . SER A 1 560 ? -5.453 -40.281 -11.305 1 80.31 560 SER A CA 1
ATOM 4459 C C . SER A 1 560 ? -5.309 -41.25 -10.148 1 80.31 560 SER A C 1
ATOM 4461 O O . SER A 1 560 ? -6.039 -42.25 -10.086 1 80.31 560 SER A O 1
ATOM 4463 N N . GLN A 1 561 ? -4.328 -41.031 -9.336 1 82.12 561 GLN A N 1
ATOM 4464 C CA . GLN A 1 561 ? -4.082 -41.906 -8.188 1 82.12 561 GLN A CA 1
ATOM 4465 C C . GLN A 1 561 ? -5.289 -41.906 -7.246 1 82.12 561 GLN A C 1
ATOM 4467 O O . GLN A 1 561 ? -5.586 -42.938 -6.629 1 82.12 561 GLN A O 1
ATOM 4472 N N . LEU A 1 562 ? -5.988 -40.906 -7.191 1 88.25 562 LEU A N 1
ATOM 4473 C CA . LEU A 1 562 ? -7.07 -40.781 -6.223 1 88.25 562 LEU A CA 1
ATOM 4474 C C . LEU A 1 562 ? -8.328 -41.5 -6.727 1 88.25 562 LEU A C 1
ATOM 4476 O O . LEU A 1 562 ? -9.273 -41.719 -5.961 1 88.25 562 LEU A O 1
ATOM 4480 N N . ARG A 1 563 ? -8.32 -41.875 -7.93 1 85.81 563 ARG A N 1
ATOM 4481 C CA . ARG A 1 563 ? -9.461 -42.594 -8.469 1 85.81 563 ARG A CA 1
ATOM 4482 C C . ARG A 1 563 ? -9.609 -43.938 -7.816 1 85.81 563 ARG A C 1
ATOM 4484 O O . ARG A 1 563 ? -10.727 -44.469 -7.703 1 85.81 563 ARG A O 1
ATOM 4491 N N . THR A 1 564 ? -8.484 -44.5 -7.41 1 83.75 564 THR A N 1
ATOM 4492 C CA . THR A 1 564 ? -8.508 -45.812 -6.723 1 83.75 564 THR A CA 1
ATOM 4493 C C . THR A 1 564 ? -9.297 -45.688 -5.418 1 83.75 564 THR A C 1
ATOM 4495 O O . THR A 1 564 ? -9.805 -46.719 -4.918 1 83.75 564 THR A O 1
ATOM 4498 N N . GLU A 1 565 ? -9.398 -44.562 -4.93 1 88.5 565 GLU A N 1
ATOM 4499 C CA . GLU A 1 565 ? -10.141 -44.312 -3.697 1 88.5 565 GLU A CA 1
ATOM 4500 C C . GLU A 1 565 ? -11.523 -43.75 -3.99 1 88.5 565 GLU A C 1
ATOM 4502 O O . GLU A 1 565 ? -12.102 -43.031 -3.154 1 88.5 565 GLU A O 1
ATOM 4507 N N . ASN A 1 566 ? -12.031 -43.875 -5.246 1 89.25 566 ASN A N 1
ATOM 4508 C CA . ASN A 1 566 ? -13.367 -43.469 -5.668 1 89.25 566 ASN A CA 1
ATOM 4509 C C . ASN A 1 566 ? -13.531 -41.969 -5.711 1 89.25 566 ASN A C 1
ATOM 4511 O O . ASN A 1 566 ? -14.578 -41.438 -5.355 1 89.25 566 ASN A O 1
ATOM 4515 N N . VAL A 1 567 ? -12.477 -41.312 -5.988 1 93.62 567 VAL A N 1
ATOM 4516 C CA . VAL A 1 567 ? -12.555 -39.875 -6.18 1 93.62 567 VAL A CA 1
ATOM 4517 C C . VAL A 1 567 ? -12.906 -39.562 -7.633 1 93.62 567 VAL A C 1
ATOM 4519 O O . VAL A 1 567 ? -12.297 -40.094 -8.555 1 93.62 567 VAL A O 1
ATOM 4522 N N . SER A 1 568 ? -13.938 -38.719 -7.852 1 93.88 568 SER A N 1
ATOM 4523 C CA . SER A 1 568 ? -14.328 -38.25 -9.188 1 93.88 568 SER A CA 1
ATOM 4524 C C . SER A 1 568 ? -14.195 -36.75 -9.312 1 93.88 568 SER A C 1
ATOM 4526 O O . SER A 1 568 ? -14.211 -36.031 -8.312 1 93.88 568 SER A O 1
ATOM 4528 N N . TYR A 1 569 ? -13.969 -36.312 -10.523 1 95.25 569 TYR A N 1
ATOM 4529 C CA . TYR A 1 569 ? -13.773 -34.906 -10.773 1 95.25 569 TYR A CA 1
ATOM 4530 C C . TYR A 1 569 ? -14.859 -34.344 -11.695 1 95.25 569 TYR A C 1
ATOM 4532 O O . TYR A 1 569 ? -15.297 -35.031 -12.625 1 95.25 569 TYR A O 1
ATOM 4540 N N . ILE A 1 570 ? -15.359 -33.156 -11.398 1 96.06 570 ILE A N 1
ATOM 4541 C CA . ILE A 1 570 ? -16.328 -32.438 -12.219 1 96.06 570 ILE A CA 1
ATOM 4542 C C . ILE A 1 570 ? -15.859 -31 -12.43 1 96.06 570 ILE A C 1
ATOM 4544 O O . ILE A 1 570 ? -15.344 -30.359 -11.508 1 96.06 570 ILE A O 1
ATOM 4548 N N . ALA A 1 571 ? -15.984 -30.531 -13.68 1 96.69 571 ALA A N 1
ATOM 4549 C CA . ALA A 1 571 ? -15.539 -29.172 -14 1 96.69 571 ALA A CA 1
ATOM 4550 C C . ALA A 1 571 ? -16.719 -28.297 -14.406 1 96.69 571 ALA A C 1
ATOM 4552 O O . ALA A 1 571 ? -17.719 -28.781 -14.93 1 96.69 571 ALA A O 1
ATOM 4553 N N . SER A 1 572 ? -16.625 -27.031 -14.031 1 96.06 572 SER A N 1
ATOM 4554 C CA . SER A 1 572 ? -17.594 -26.016 -14.43 1 96.06 572 SER A CA 1
ATOM 4555 C C . SER A 1 572 ? -16.906 -24.75 -14.922 1 96.06 572 SER A C 1
ATOM 4557 O O . SER A 1 572 ? -15.891 -24.328 -14.352 1 96.06 572 SER A O 1
ATOM 4559 N N . ILE A 1 573 ? -17.328 -24.234 -16.047 1 95.56 573 ILE A N 1
ATOM 4560 C CA . ILE A 1 573 ? -16.828 -22.969 -16.609 1 95.56 573 ILE A CA 1
ATOM 4561 C C . ILE A 1 573 ? -18 -22.016 -16.844 1 95.56 573 ILE A C 1
ATOM 4563 O O . ILE A 1 573 ? -18.812 -22.219 -17.75 1 95.56 573 ILE A O 1
ATOM 4567 N N . GLY A 1 574 ? -18.047 -20.984 -15.945 1 86.56 574 GLY A N 1
ATOM 4568 C CA . GLY A 1 574 ? -19.141 -20.047 -16.047 1 86.56 574 GLY A CA 1
ATOM 4569 C C . GLY A 1 574 ? -19.031 -19.125 -17.25 1 86.56 574 GLY A C 1
ATOM 4570 O O . GLY A 1 574 ? -17.969 -19.016 -17.859 1 86.56 574 GLY A O 1
ATOM 4571 N N . GLY A 1 575 ? -20.125 -18.453 -17.625 1 79.88 575 GLY A N 1
ATOM 4572 C CA . GLY A 1 575 ? -20.156 -17.547 -18.766 1 79.88 575 GLY A CA 1
ATOM 4573 C C . GLY A 1 575 ? -19.219 -16.375 -18.625 1 79.88 575 GLY A C 1
ATOM 4574 O O . GLY A 1 575 ? -18.562 -15.977 -19.594 1 79.88 575 GLY A O 1
ATOM 4575 N N . ASN A 1 576 ? -19.031 -15.867 -17.438 1 85.75 576 ASN A N 1
ATOM 4576 C CA . ASN A 1 576 ? -18.172 -14.711 -17.234 1 85.75 576 ASN A CA 1
ATOM 4577 C C . ASN A 1 576 ? -16.766 -15.125 -16.828 1 85.75 576 ASN A C 1
ATOM 4579 O O . ASN A 1 576 ? -15.945 -14.281 -16.469 1 85.75 576 ASN A O 1
ATOM 4583 N N . ALA A 1 577 ? -16.5 -16.391 -16.984 1 92.56 577 ALA A N 1
ATOM 4584 C CA . ALA A 1 577 ? -15.203 -16.891 -16.547 1 92.56 577 ALA A CA 1
ATOM 4585 C C . ALA A 1 577 ? -14.172 -16.828 -17.672 1 92.56 577 ALA A C 1
ATOM 4587 O O . ALA A 1 577 ? -13 -17.125 -17.469 1 92.56 577 ALA A O 1
ATOM 4588 N N . CYS A 1 578 ? -14.656 -16.422 -18.906 1 95.38 578 CYS A N 1
ATOM 4589 C CA . CYS A 1 578 ? -13.742 -16.375 -20.031 1 95.38 578 CYS A CA 1
ATOM 4590 C C . CYS A 1 578 ? -13.609 -14.945 -20.562 1 95.38 578 CYS A C 1
ATOM 4592 O O . CYS A 1 578 ? -14.578 -14.188 -20.547 1 95.38 578 CYS A O 1
ATOM 4594 N N . GLN A 1 579 ? -12.453 -14.547 -20.891 1 94.62 579 GLN A N 1
ATOM 4595 C CA . GLN A 1 579 ? -12.125 -13.266 -21.5 1 94.62 579 GLN A CA 1
ATOM 4596 C C . GLN A 1 579 ? -11.312 -13.445 -22.781 1 94.62 579 GLN A C 1
ATOM 4598 O O . GLN A 1 579 ? -10.242 -14.047 -22.766 1 94.62 579 GLN A O 1
ATOM 4603 N N . ALA A 1 580 ? -11.828 -12.93 -23.875 1 94.5 580 ALA A N 1
ATOM 4604 C CA . ALA A 1 580 ? -11.18 -13.125 -25.172 1 94.5 580 ALA A CA 1
ATOM 4605 C C . ALA A 1 580 ? -10.445 -11.867 -25.609 1 94.5 580 ALA A C 1
ATOM 4607 O O . ALA A 1 580 ? -10.742 -10.766 -25.141 1 94.5 580 ALA A O 1
ATOM 4608 N N . GLN A 1 581 ? -9.43 -12.055 -26.391 1 90.94 581 GLN A N 1
ATOM 4609 C CA . GLN A 1 581 ? -8.672 -10.953 -26.984 1 90.94 581 GLN A CA 1
ATOM 4610 C C . GLN A 1 581 ? -9.586 -10.008 -27.75 1 90.94 581 GLN A C 1
ATOM 4612 O O . GLN A 1 581 ? -9.375 -8.797 -27.766 1 90.94 581 GLN A O 1
ATOM 4617 N N . ASN A 1 582 ? -10.562 -10.531 -28.344 1 81.44 582 ASN A N 1
ATOM 4618 C CA . ASN A 1 582 ? -11.438 -9.734 -29.203 1 81.44 582 ASN A CA 1
ATOM 4619 C C . ASN A 1 582 ? -12.648 -9.219 -28.422 1 81.44 582 ASN A C 1
ATOM 4621 O O . ASN A 1 582 ? -13.594 -8.695 -29.016 1 81.44 582 ASN A O 1
ATOM 4625 N N . ASP A 1 583 ? -12.617 -9.516 -27.062 1 80.25 583 ASP A N 1
ATOM 4626 C CA . ASP A 1 583 ? -13.695 -8.953 -26.25 1 80.25 583 ASP A CA 1
ATOM 4627 C C . ASP A 1 583 ? -13.602 -7.426 -26.188 1 80.25 583 ASP A C 1
ATOM 4629 O O . ASP A 1 583 ? -12.609 -6.879 -25.703 1 80.25 583 ASP A O 1
ATOM 4633 N N . ASN A 1 584 ? -13.602 -6.727 -27.234 1 65.94 584 ASN A N 1
ATOM 4634 C CA . ASN A 1 584 ? -13.406 -5.281 -27.281 1 65.94 584 ASN A CA 1
ATOM 4635 C C . ASN A 1 584 ? -14.594 -4.535 -26.688 1 65.94 584 ASN A C 1
ATOM 4637 O O . ASN A 1 584 ? -15.531 -4.172 -27.391 1 65.94 584 ASN A O 1
ATOM 4641 N N . ARG A 1 585 ? -14.711 -4.645 -25.391 1 75.81 585 ARG A N 1
ATOM 4642 C CA . ARG A 1 585 ? -15.719 -3.721 -24.875 1 75.81 585 ARG A CA 1
ATOM 4643 C C . ARG A 1 585 ? -15.352 -2.275 -25.188 1 75.81 585 ARG A C 1
ATOM 4645 O O . ARG A 1 585 ? -14.305 -1.786 -24.766 1 75.81 585 ARG A O 1
ATOM 4652 N N . THR A 1 586 ? -16.031 -1.726 -26.156 1 84.5 586 THR A N 1
ATOM 4653 C CA . THR A 1 586 ? -15.781 -0.34 -26.547 1 84.5 586 THR A CA 1
ATOM 4654 C C . THR A 1 586 ? -16.625 0.611 -25.703 1 84.5 586 THR A C 1
ATOM 4656 O O . THR A 1 586 ? -17.594 0.192 -25.062 1 84.5 586 THR A O 1
ATOM 4659 N N . LEU A 1 587 ? -16.156 1.741 -25.578 1 90.88 587 LEU A N 1
ATOM 4660 C CA . LEU A 1 587 ? -16.875 2.785 -24.844 1 90.88 587 LEU A CA 1
ATOM 4661 C C . LEU A 1 587 ? -18.219 3.074 -25.516 1 90.88 587 LEU A C 1
ATOM 4663 O O . LEU A 1 587 ? -18.266 3.369 -26.703 1 90.88 587 LEU A O 1
ATOM 4667 N N . ASP A 1 588 ? -19.312 2.908 -24.797 1 91.38 588 ASP A N 1
ATOM 4668 C CA . ASP A 1 588 ? -20.641 3.23 -25.312 1 91.38 588 ASP A CA 1
ATOM 4669 C C . ASP A 1 588 ? -20.969 4.703 -25.078 1 91.38 588 ASP A C 1
ATOM 4671 O O . ASP A 1 588 ? -20.141 5.469 -24.594 1 91.38 588 ASP A O 1
ATOM 4675 N N . GLN A 1 589 ? -22.125 5.113 -25.422 1 92 589 GLN A N 1
ATOM 4676 C CA . GLN A 1 589 ? -22.531 6.516 -25.359 1 92 589 GLN A CA 1
ATOM 4677 C C . GLN A 1 589 ? -22.578 7.012 -23.922 1 92 589 GLN A C 1
ATOM 4679 O O . GLN A 1 589 ? -22.234 8.164 -23.641 1 92 589 GLN A O 1
ATOM 4684 N N . ILE A 1 590 ? -22.969 6.191 -23.062 1 93.38 590 ILE A N 1
ATOM 4685 C CA . ILE A 1 590 ? -23.078 6.594 -21.672 1 93.38 590 ILE A CA 1
ATOM 4686 C C . ILE A 1 590 ? -21.672 6.777 -21.094 1 93.38 590 ILE A C 1
ATOM 4688 O O . ILE A 1 590 ? -21.453 7.676 -20.281 1 93.38 590 ILE A O 1
ATOM 4692 N N . ASP A 1 591 ? -20.766 5.898 -21.469 1 94.75 591 ASP A N 1
ATOM 4693 C CA . ASP A 1 591 ? -19.375 6.027 -21.031 1 94.75 591 ASP A CA 1
ATOM 4694 C C . ASP A 1 591 ? -18.781 7.344 -21.516 1 94.75 591 ASP A C 1
ATOM 4696 O O . ASP A 1 591 ? -18.125 8.055 -20.734 1 94.75 591 ASP A O 1
ATOM 4700 N N . ILE A 1 592 ? -19.031 7.723 -22.719 1 94.44 592 ILE A N 1
ATOM 4701 C CA . ILE A 1 592 ? -18.484 8.945 -23.312 1 94.44 592 ILE A CA 1
ATOM 4702 C C . ILE A 1 592 ? -19.109 10.164 -22.641 1 94.44 592 ILE A C 1
ATOM 4704 O O . ILE A 1 592 ? -18.453 11.18 -22.438 1 94.44 592 ILE A O 1
ATOM 4708 N N . SER A 1 593 ? -20.359 10 -22.359 1 94.75 593 SER A N 1
ATOM 4709 C CA . SER A 1 593 ? -21.031 11.109 -21.688 1 94.75 593 SER A CA 1
ATOM 4710 C C . SER A 1 593 ? -20.344 11.438 -20.359 1 94.75 593 SER A C 1
ATOM 4712 O O . SER A 1 593 ? -20.25 12.609 -19.984 1 94.75 593 SER A O 1
ATOM 4714 N N . PHE A 1 594 ? -20 10.438 -19.641 1 95.12 594 PHE A N 1
ATOM 4715 C CA . PHE A 1 594 ? -19.297 10.695 -18.391 1 95.12 594 PHE A CA 1
ATOM 4716 C C . PHE A 1 594 ? -18 11.453 -18.641 1 95.12 594 PHE A C 1
ATOM 4718 O O . PHE A 1 594 ? -17.672 12.391 -17.906 1 95.12 594 PHE A O 1
ATOM 4725 N N . LEU A 1 595 ? -17.234 11.023 -19.625 1 95.69 595 LEU A N 1
ATOM 4726 C CA . LEU A 1 595 ? -15.969 11.672 -19.953 1 95.69 595 LEU A CA 1
ATOM 4727 C C . LEU A 1 595 ? -16.203 13.125 -20.359 1 95.69 595 LEU A C 1
ATOM 4729 O O . LEU A 1 595 ? -15.422 14.008 -19.984 1 95.69 595 LEU A O 1
ATOM 4733 N N . LEU A 1 596 ? -17.266 13.391 -21.047 1 94 596 LEU A N 1
ATOM 4734 C CA . LEU A 1 596 ? -17.594 14.75 -21.484 1 94 596 LEU A CA 1
ATOM 4735 C C . LEU A 1 596 ? -17.984 15.625 -20.297 1 94 596 LEU A C 1
ATOM 4737 O O . LEU A 1 596 ? -17.531 16.766 -20.188 1 94 596 LEU A O 1
ATOM 4741 N N . VAL A 1 597 ? -18.797 15.039 -19.469 1 94.25 597 VAL A N 1
ATOM 4742 C CA . VAL A 1 597 ? -19.234 15.789 -18.281 1 94.25 597 VAL A CA 1
ATOM 4743 C C . VAL A 1 597 ? -18.031 16.109 -17.406 1 94.25 597 VAL A C 1
ATOM 4745 O O . VAL A 1 597 ? -17.906 17.219 -16.891 1 94.25 597 VAL A O 1
ATOM 4748 N N . THR A 1 598 ? -17.141 15.164 -17.203 1 95.75 598 THR A N 1
ATOM 4749 C CA . THR A 1 598 ? -15.945 15.367 -16.391 1 95.75 598 THR A CA 1
ATOM 4750 C C . THR A 1 598 ? -15.031 16.406 -17.031 1 95.75 598 THR A C 1
ATOM 4752 O O . THR A 1 598 ? -14.461 17.25 -16.344 1 95.75 598 THR A O 1
ATOM 4755 N N . LEU A 1 599 ? -14.969 16.391 -18.328 1 94.62 599 LEU A N 1
ATOM 4756 C CA . LEU A 1 599 ? -14.156 17.375 -19.047 1 94.62 599 LEU A CA 1
ATOM 4757 C C . LEU A 1 599 ? -14.719 18.781 -18.891 1 94.62 599 LEU A C 1
ATOM 4759 O O . LEU A 1 599 ? -13.969 19.734 -18.703 1 94.62 599 LEU A O 1
ATOM 4763 N N . ILE A 1 600 ? -15.992 18.891 -18.969 1 92.44 600 ILE A N 1
ATOM 4764 C CA . ILE A 1 600 ? -16.656 20.172 -18.828 1 92.44 600 ILE A CA 1
ATOM 4765 C C . ILE A 1 600 ? -16.406 20.719 -17.422 1 92.44 600 ILE A C 1
ATOM 4767 O O . ILE A 1 600 ? -16.078 21.891 -17.25 1 92.44 600 ILE A O 1
ATOM 4771 N N . ILE A 1 601 ? -16.5 19.875 -16.422 1 94.06 601 ILE A N 1
ATOM 4772 C CA . ILE A 1 601 ? -16.281 20.297 -15.047 1 94.06 601 ILE A CA 1
ATOM 4773 C C . ILE A 1 601 ? -14.836 20.734 -14.852 1 94.06 601 ILE A C 1
ATOM 4775 O O . ILE A 1 601 ? -14.57 21.75 -14.203 1 94.06 601 ILE A O 1
ATOM 4779 N N . LEU A 1 602 ? -13.898 20 -15.438 1 94 602 LEU A N 1
ATOM 4780 C CA . LEU A 1 602 ? -12.484 20.344 -15.32 1 94 602 LEU A CA 1
ATOM 4781 C C . LEU A 1 602 ? -12.18 21.672 -16.016 1 94 602 LEU A C 1
ATOM 4783 O O . LEU A 1 602 ? -11.406 22.484 -15.516 1 94 602 LEU A O 1
ATOM 4787 N N . LEU A 1 603 ? -12.852 21.906 -17.141 1 90.19 603 LEU A N 1
ATOM 4788 C CA . LEU A 1 603 ? -12.664 23.156 -17.859 1 90.19 603 LEU A CA 1
ATOM 4789 C C . LEU A 1 603 ? -13.242 24.328 -17.078 1 90.19 603 LEU A C 1
ATOM 4791 O O . LEU A 1 603 ? -12.648 25.406 -17.031 1 90.19 603 LEU A O 1
ATOM 4795 N N . LEU A 1 604 ? -14.359 24.109 -16.453 1 90.81 604 LEU A N 1
ATOM 4796 C CA . LEU A 1 604 ? -14.953 25.125 -15.602 1 90.81 604 LEU A CA 1
ATOM 4797 C C . LEU A 1 604 ? -14.055 25.438 -14.406 1 90.81 604 LEU A C 1
ATOM 4799 O O . LEU A 1 604 ? -13.906 26.609 -14.031 1 90.81 604 LEU A O 1
ATOM 4803 N N . LEU A 1 605 ? -13.484 24.406 -13.867 1 92.06 605 LEU A N 1
ATOM 4804 C CA . LEU A 1 605 ? -12.586 24.578 -12.727 1 92.06 605 LEU A CA 1
ATOM 4805 C C . LEU A 1 605 ? -11.367 25.406 -13.117 1 92.06 605 LEU A C 1
ATOM 4807 O O . LEU A 1 605 ? -10.984 26.328 -12.398 1 92.06 605 LEU A O 1
ATOM 4811 N N . ILE A 1 606 ? -10.812 25.094 -14.234 1 90.06 606 ILE A N 1
ATOM 4812 C CA . ILE A 1 606 ? -9.609 25.781 -14.703 1 90.06 606 ILE A CA 1
ATOM 4813 C C . ILE A 1 606 ? -9.953 27.219 -15.102 1 90.06 606 ILE A C 1
ATOM 4815 O O . ILE A 1 606 ? -9.281 28.156 -14.68 1 90.06 606 ILE A O 1
ATOM 4819 N N . ALA A 1 607 ? -11.055 27.406 -15.852 1 86.88 607 ALA A N 1
ATOM 4820 C CA . ALA A 1 607 ? -11.469 28.734 -16.312 1 86.88 607 ALA A CA 1
ATOM 4821 C C . ALA A 1 607 ? -11.828 29.641 -15.141 1 86.88 607 ALA A C 1
ATOM 4823 O O . ALA A 1 607 ? -11.438 30.812 -15.102 1 86.88 607 ALA A O 1
ATOM 4824 N N . SER A 1 608 ? -12.57 29.062 -14.234 1 90.06 608 SER A N 1
ATOM 4825 C CA . SER A 1 608 ? -12.977 29.844 -13.062 1 90.06 608 SER A CA 1
ATOM 4826 C C . SER A 1 608 ? -11.766 30.234 -12.219 1 90.06 608 SER A C 1
ATOM 4828 O O . SER A 1 608 ? -11.719 31.344 -11.695 1 90.06 608 SER A O 1
ATOM 4830 N N . THR A 1 609 ? -10.812 29.438 -12.078 1 87.75 609 THR A N 1
ATOM 4831 C CA . THR A 1 609 ? -9.617 29.719 -11.297 1 87.75 609 THR A CA 1
ATOM 4832 C C . THR A 1 609 ? -8.766 30.797 -11.977 1 87.75 609 THR A C 1
ATOM 4834 O O . THR A 1 609 ? -8.25 31.703 -11.32 1 87.75 609 THR A O 1
ATOM 4837 N N . ILE A 1 610 ? -8.688 30.688 -13.242 1 81.31 610 ILE A N 1
ATOM 4838 C CA . ILE A 1 610 ? -7.926 31.672 -14.008 1 81.31 610 ILE A CA 1
ATOM 4839 C C . ILE A 1 610 ? -8.609 33.031 -13.922 1 81.31 610 ILE A C 1
ATOM 4841 O O . ILE A 1 610 ? -7.949 34.062 -13.695 1 81.31 610 ILE A O 1
ATOM 4845 N N . CYS A 1 611 ? -9.93 33.062 -14.047 1 79.69 611 CYS A N 1
ATOM 4846 C CA . CYS A 1 611 ? -10.695 34.281 -13.953 1 79.69 611 CYS A CA 1
ATOM 4847 C C . CYS A 1 611 ? -10.531 34.938 -12.578 1 79.69 611 CYS A C 1
ATOM 4849 O O . CYS A 1 611 ? -10.398 36.156 -12.469 1 79.69 611 CYS A O 1
ATOM 4851 N N . ASP A 1 612 ? -10.594 34.094 -11.586 1 80.94 612 ASP A N 1
ATOM 4852 C CA . ASP A 1 612 ? -10.445 34.562 -10.219 1 80.94 612 ASP A CA 1
ATOM 4853 C C . ASP A 1 612 ? -9.055 35.156 -10 1 80.94 612 ASP A C 1
ATOM 4855 O O . ASP A 1 612 ? -8.906 36.188 -9.336 1 80.94 612 ASP A O 1
ATOM 4859 N N . ILE A 1 613 ? -8.055 34.594 -10.477 1 74.06 613 ILE A N 1
ATOM 4860 C CA . ILE A 1 613 ? -6.684 35.062 -10.305 1 74.06 613 ILE A CA 1
ATOM 4861 C C . ILE A 1 613 ? -6.469 36.344 -11.102 1 74.06 613 ILE A C 1
ATOM 4863 O O . ILE A 1 613 ? -5.812 37.25 -10.633 1 74.06 613 ILE A O 1
ATOM 4867 N N . MET A 1 614 ? -7.02 36.375 -12.203 1 65.88 614 MET A N 1
ATOM 4868 C CA . MET A 1 614 ? -6.809 37.531 -13.094 1 65.88 614 MET A CA 1
ATOM 4869 C C . MET A 1 614 ? -7.656 38.719 -12.672 1 65.88 614 MET A C 1
ATOM 4871 O O . MET A 1 614 ? -7.234 39.875 -12.805 1 65.88 614 MET A O 1
ATOM 4875 N N . TRP A 1 615 ? -8.859 38.5 -12.141 1 62.97 615 TRP A N 1
ATOM 4876 C CA . TRP A 1 615 ? -9.781 39.594 -11.875 1 62.97 615 TRP A CA 1
ATOM 4877 C C . TRP A 1 615 ? -9.82 39.906 -10.383 1 62.97 615 TRP A C 1
ATOM 4879 O O . TRP A 1 615 ? -10.812 40.469 -9.891 1 62.97 615 TRP A O 1
ATOM 4889 N N . THR A 1 616 ? -9.078 39.406 -9.547 1 54.84 616 THR A N 1
ATOM 4890 C CA . THR A 1 616 ? -9.094 39.625 -8.109 1 54.84 616 THR A CA 1
ATOM 4891 C C . THR A 1 616 ? -9.102 41.125 -7.797 1 54.84 616 THR A C 1
ATOM 4893 O O . THR A 1 616 ? -9.25 41.531 -6.637 1 54.84 616 THR A O 1
ATOM 4896 N N . ASP A 1 617 ? -8.742 42.094 -8.609 1 48.06 617 ASP A N 1
ATOM 4897 C CA . ASP A 1 617 ? -8.906 43.438 -8.125 1 48.06 617 ASP A CA 1
ATOM 4898 C C . ASP A 1 617 ? -10.383 43.812 -8.031 1 48.06 617 ASP A C 1
ATOM 4900 O O . ASP A 1 617 ? -11.133 43.656 -9 1 48.06 617 ASP A O 1
ATOM 4904 N N . GLU A 1 618 ? -11.078 43.688 -6.855 1 47.09 618 GLU A N 1
ATOM 4905 C CA . GLU A 1 618 ? -12.438 43.938 -6.391 1 47.09 618 GLU A CA 1
ATOM 4906 C C . GLU A 1 618 ? -13.156 44.938 -7.289 1 47.09 618 GLU A C 1
ATOM 4908 O O . GLU A 1 618 ? -14.367 44.844 -7.504 1 47.09 618 GLU A O 1
ATOM 4913 N N . GLY A 1 619 ? -12.445 45.906 -7.727 1 48.34 619 GLY A N 1
ATOM 4914 C CA . GLY A 1 619 ? -13.086 47.031 -8.375 1 48.34 619 GLY A CA 1
ATOM 4915 C C . GLY A 1 619 ? -13.547 46.75 -9.789 1 48.34 619 GLY A C 1
ATOM 4916 O O . GLY A 1 619 ? -14.32 47.5 -10.367 1 48.34 619 GLY A O 1
ATOM 4917 N N . LYS A 1 620 ? -12.953 45.906 -10.453 1 46.53 620 LYS A N 1
ATOM 4918 C CA . LYS A 1 620 ? -13.172 45.938 -11.898 1 46.53 620 LYS A CA 1
ATOM 4919 C C . LYS A 1 620 ? -14.383 45.094 -12.297 1 46.53 620 LYS A C 1
ATOM 4921 O O . LYS A 1 620 ? -15.094 45.438 -13.242 1 46.53 620 LYS A O 1
ATOM 4926 N N . LEU A 1 621 ? -14.32 43.844 -12.148 1 44.41 621 LEU A N 1
ATOM 4927 C CA . LEU A 1 621 ? -15.398 43.062 -12.75 1 44.41 621 LEU A CA 1
ATOM 4928 C C . LEU A 1 621 ? -16.719 43.344 -12.047 1 44.41 621 LEU A C 1
ATOM 4930 O O . LEU A 1 621 ? -17.094 42.656 -11.102 1 44.41 621 LEU A O 1
ATOM 4934 N N . GLY A 1 622 ? -17.172 44.562 -12.25 1 48.59 622 GLY A N 1
ATOM 4935 C CA . GLY A 1 622 ? -18.516 45.094 -12.055 1 48.59 622 GLY A CA 1
ATOM 4936 C C . GLY A 1 622 ? -19.078 44.781 -10.68 1 48.59 622 GLY A C 1
ATOM 4937 O O . GLY A 1 622 ? -20.297 44.719 -10.5 1 48.59 622 GLY A O 1
ATOM 4938 N N . GLY A 1 623 ? -18.297 44.875 -9.578 1 53.38 623 GLY A N 1
ATOM 4939 C CA . GLY A 1 623 ? -18.766 44.781 -8.203 1 53.38 623 GLY A CA 1
ATOM 4940 C C . GLY A 1 623 ? -19.156 43.375 -7.801 1 53.38 623 GLY A C 1
ATOM 4941 O O . GLY A 1 623 ? -18.875 42.406 -8.516 1 53.38 623 GLY A O 1
ATOM 4942 N N . ASP A 1 624 ? -19.734 43.062 -6.594 1 61.31 624 ASP A N 1
ATOM 4943 C CA . ASP A 1 624 ? -20.297 41.844 -6.012 1 61.31 624 ASP A CA 1
ATOM 4944 C C . ASP A 1 624 ? -21.547 41.406 -6.773 1 61.31 624 ASP A C 1
ATOM 4946 O O . ASP A 1 624 ? -22.594 41.156 -6.172 1 61.31 624 ASP A O 1
ATOM 4950 N N . SER A 1 625 ? -21.484 41.406 -8.195 1 69.56 625 SER A N 1
ATOM 4951 C CA . SER A 1 625 ? -22.641 40.969 -8.977 1 69.56 625 SER A CA 1
ATOM 4952 C C . SER A 1 625 ? -22.828 39.469 -8.883 1 69.56 625 SER A C 1
ATOM 4954 O O . SER A 1 625 ? -21.875 38.719 -8.648 1 69.56 625 SER A O 1
ATOM 4956 N N . PRO A 1 626 ? -24.125 38.969 -8.922 1 76.69 626 PRO A N 1
ATOM 4957 C CA . PRO A 1 626 ? -24.422 37.531 -8.859 1 76.69 626 PRO A CA 1
ATOM 4958 C C . PRO A 1 626 ? -23.766 36.719 -9.984 1 76.69 626 PRO A C 1
ATOM 4960 O O . PRO A 1 626 ? -23.375 35.594 -9.781 1 76.69 626 PRO A O 1
ATOM 4963 N N . THR A 1 627 ? -23.562 37.281 -11.164 1 75.94 627 THR A N 1
ATOM 4964 C CA . THR A 1 627 ? -22.938 36.594 -12.297 1 75.94 627 THR A CA 1
ATOM 4965 C C . THR A 1 627 ? -21.469 36.344 -12.016 1 75.94 627 THR A C 1
ATOM 4967 O O . THR A 1 627 ? -20.953 35.281 -12.375 1 75.94 627 THR A O 1
ATOM 4970 N N . ARG A 1 628 ? -20.938 37.219 -11.398 1 75.94 628 ARG A N 1
ATOM 4971 C CA . ARG A 1 628 ? -19.531 37.031 -11.055 1 75.94 628 ARG A CA 1
ATOM 4972 C C . ARG A 1 628 ? -19.359 35.938 -10.016 1 75.94 628 ARG A C 1
ATOM 4974 O O . ARG A 1 628 ? -18.438 35.125 -10.102 1 75.94 628 ARG A O 1
ATOM 4981 N N . ARG A 1 629 ? -20.281 35.969 -9.133 1 79.88 629 ARG A N 1
ATOM 4982 C CA . ARG A 1 629 ? -20.203 34.969 -8.078 1 79.88 629 ARG A CA 1
ATOM 4983 C C . ARG A 1 629 ? -20.406 33.562 -8.656 1 79.88 629 ARG A C 1
ATOM 4985 O O . ARG A 1 629 ? -19.75 32.625 -8.219 1 79.88 629 ARG A O 1
ATOM 4992 N N . LEU A 1 630 ? -21.156 33.562 -9.617 1 80.56 630 LEU A N 1
ATOM 4993 C CA . LEU A 1 630 ? -21.406 32.25 -10.266 1 80.56 630 LEU A CA 1
ATOM 4994 C C . LEU A 1 630 ? -20.203 31.828 -11.094 1 80.56 630 LEU A C 1
ATOM 4996 O O . LEU A 1 630 ? -19.875 30.641 -11.148 1 80.56 630 LEU A O 1
ATOM 5000 N N . LEU A 1 631 ? -19.516 32.812 -11.617 1 77.5 631 LEU A N 1
ATOM 5001 C CA . LEU A 1 631 ? -18.359 32.5 -12.461 1 77.5 631 LEU A CA 1
ATOM 5002 C C . LEU A 1 631 ? -17.188 32.031 -11.625 1 77.5 631 LEU A C 1
ATOM 5004 O O . LEU A 1 631 ? -16.406 31.172 -12.078 1 77.5 631 LEU A O 1
ATOM 5008 N N . VAL A 1 632 ? -17.156 32.469 -10.352 1 85.5 632 VAL A N 1
ATOM 5009 C CA . VAL A 1 632 ? -15.992 32.125 -9.539 1 85.5 632 VAL A CA 1
ATOM 5010 C C . VAL A 1 632 ? -16.344 31.031 -8.562 1 85.5 632 VAL A C 1
ATOM 5012 O O . VAL A 1 632 ? -15.562 30.688 -7.672 1 85.5 632 VAL A O 1
ATOM 5015 N N . SER A 1 633 ? -17.438 30.438 -8.789 1 88.88 633 SER A N 1
ATOM 5016 C CA . SER A 1 633 ? -17.891 29.391 -7.867 1 88.88 633 SER A CA 1
ATOM 5017 C C . SER A 1 633 ? -17 28.172 -7.926 1 88.88 633 SER A C 1
ATOM 5019 O O . SER A 1 633 ? -16.812 27.484 -6.922 1 88.88 633 SER A O 1
ATOM 5021 N N . PHE A 1 634 ? -16.328 27.922 -9.117 1 92.25 634 PHE A N 1
ATOM 5022 C CA . PHE A 1 634 ? -15.492 26.734 -9.305 1 92.25 634 PHE A CA 1
ATOM 5023 C C . PHE A 1 634 ? -14.031 27.062 -9.023 1 92.25 634 PHE A C 1
ATOM 5025 O O . PHE A 1 634 ? -13.156 26.203 -9.195 1 92.25 634 PHE A O 1
ATOM 5032 N N . SER A 1 635 ? -13.758 28.234 -8.492 1 90.88 635 SER A N 1
ATOM 5033 C CA . SER A 1 635 ? -12.375 28.656 -8.312 1 90.88 635 SER A CA 1
ATOM 5034 C C . SER A 1 635 ? -11.711 27.922 -7.16 1 90.88 635 SER A C 1
ATOM 5036 O O . SER A 1 635 ? -12.227 27.922 -6.039 1 90.88 635 SER A O 1
ATOM 5038 N N . ILE A 1 636 ? -10.57 27.328 -7.426 1 88.62 636 ILE A N 1
ATOM 5039 C CA . ILE A 1 636 ? -9.805 26.594 -6.418 1 88.62 636 ILE A CA 1
ATOM 5040 C C . ILE A 1 636 ? -9.273 27.578 -5.367 1 88.62 636 ILE A C 1
ATOM 5042 O O . ILE A 1 636 ? -9.234 27.25 -4.176 1 88.62 636 ILE A O 1
ATOM 5046 N N . LYS A 1 637 ? -8.938 28.75 -5.734 1 83.75 637 LYS A N 1
ATOM 5047 C CA . LYS A 1 637 ? -8.391 29.766 -4.844 1 83.75 637 LYS A CA 1
ATOM 5048 C C . LYS A 1 637 ? -9.391 30.141 -3.756 1 83.75 637 LYS A C 1
ATOM 5050 O O . LYS A 1 637 ? -9.016 30.359 -2.602 1 83.75 637 LYS A O 1
ATOM 5055 N N . LYS A 1 638 ? -10.609 30.125 -4.137 1 85.19 638 LYS A N 1
ATOM 5056 C CA . LYS A 1 638 ? -11.641 30.531 -3.193 1 85.19 638 LYS A CA 1
ATOM 5057 C C . LYS A 1 638 ? -12.141 29.344 -2.371 1 85.19 638 LYS A C 1
ATOM 5059 O O . LYS A 1 638 ? -12.477 29.5 -1.194 1 85.19 638 LYS A O 1
ATOM 5064 N N . ASN A 1 639 ? -12.148 28.188 -2.998 1 90.5 639 ASN A N 1
ATOM 5065 C CA . ASN A 1 639 ? -12.789 27.047 -2.367 1 90.5 639 ASN A CA 1
ATOM 5066 C C . ASN A 1 639 ? -11.812 26.281 -1.478 1 90.5 639 ASN A C 1
ATOM 5068 O O . ASN A 1 639 ? -12.211 25.703 -0.466 1 90.5 639 ASN A O 1
ATOM 5072 N N . TYR A 1 640 ? -10.586 26.203 -1.717 1 87.12 640 TYR A N 1
ATOM 5073 C CA . TYR A 1 640 ? -9.609 25.391 -1.008 1 87.12 640 TYR A CA 1
ATOM 5074 C C . TYR A 1 640 ? -9.438 25.859 0.43 1 87.12 640 TYR A C 1
ATOM 5076 O O . TYR A 1 640 ? -9.438 25.062 1.362 1 87.12 640 TYR A O 1
ATOM 5084 N N . PRO A 1 641 ? -9.406 27.203 0.678 1 82.88 641 PRO A N 1
ATOM 5085 C CA . PRO A 1 641 ? -9.188 27.672 2.051 1 82.88 641 PRO A CA 1
ATOM 5086 C C . PRO A 1 641 ? -10.383 27.391 2.963 1 82.88 641 PRO A C 1
ATOM 5088 O O . PRO A 1 641 ? -10.227 27.344 4.188 1 82.88 641 PRO A O 1
ATOM 5091 N N . LYS A 1 642 ? -11.453 27.125 2.383 1 86.81 642 LYS A N 1
ATOM 5092 C CA . LYS A 1 642 ? -12.648 26.844 3.176 1 86.81 642 LYS A CA 1
ATOM 5093 C C . LYS A 1 642 ? -12.547 25.5 3.879 1 86.81 642 LYS A C 1
ATOM 5095 O O . LYS A 1 642 ? -13.258 25.25 4.852 1 86.81 642 LYS A O 1
ATOM 5100 N N . LEU A 1 643 ? -11.719 24.703 3.449 1 87.31 643 LEU A N 1
ATOM 5101 C CA . LEU A 1 643 ? -11.531 23.391 4.031 1 87.31 643 LEU A CA 1
ATOM 5102 C C . LEU A 1 643 ? -10.906 23.484 5.418 1 87.31 643 LEU A C 1
ATOM 5104 O O . LEU A 1 643 ? -11.148 22.641 6.281 1 87.31 643 LEU A O 1
ATOM 5108 N N . SER A 1 644 ? -10.086 24.453 5.645 1 79.94 644 SER A N 1
ATOM 5109 C CA . SER A 1 644 ? -9.359 24.562 6.906 1 79.94 644 SER A CA 1
ATOM 5110 C C . SER A 1 644 ? -10.109 25.438 7.906 1 79.94 644 SER A C 1
ATOM 5112 O O . SER A 1 644 ? -9.68 25.594 9.047 1 79.94 644 SER A O 1
ATOM 5114 N N . LYS A 1 645 ? -11.312 25.891 7.527 1 79.25 645 LYS A N 1
ATOM 5115 C CA . LYS A 1 645 ? -12.078 26.766 8.422 1 79.25 645 LYS A CA 1
ATOM 5116 C C . LYS A 1 645 ? -12.945 25.938 9.375 1 79.25 645 LYS A C 1
ATOM 5118 O O . LYS A 1 645 ? -13.656 25.031 8.945 1 79.25 645 LYS A O 1
ATOM 5123 N N . SER A 1 646 ? -12.688 26.141 10.648 1 78.38 646 SER A N 1
ATOM 5124 C CA . SER A 1 646 ? -13.477 25.438 11.656 1 78.38 646 SER A CA 1
ATOM 5125 C C . SER A 1 646 ? -14.781 26.172 11.953 1 78.38 646 SER A C 1
ATOM 5127 O O . SER A 1 646 ? -14.875 27.391 11.758 1 78.38 646 SER A O 1
ATOM 5129 N N . GLU A 1 647 ? -15.828 25.359 12.172 1 69.62 647 GLU A N 1
ATOM 5130 C CA . GLU A 1 647 ? -17.078 25.953 12.625 1 69.62 647 GLU A CA 1
ATOM 5131 C C . GLU A 1 647 ? -17.078 26.172 14.141 1 69.62 647 GLU A C 1
ATOM 5133 O O . GLU A 1 647 ? -16.984 25.203 14.906 1 69.62 647 GLU A O 1
ATOM 5138 N N . ASP A 1 648 ? -16.797 27.359 14.641 1 63.88 648 ASP A N 1
ATOM 5139 C CA . ASP A 1 648 ? -16.516 27.672 16.031 1 63.88 648 ASP A CA 1
ATOM 5140 C C . ASP A 1 648 ? -17.797 28.031 16.781 1 63.88 648 ASP A C 1
ATOM 5142 O O . ASP A 1 648 ? -17.766 28.75 17.781 1 63.88 648 ASP A O 1
ATOM 5146 N N . SER A 1 649 ? -19.047 27.516 16.297 1 61.56 649 SER A N 1
ATOM 5147 C CA . SER A 1 649 ? -20.25 27.859 17.047 1 61.56 649 SER A CA 1
ATOM 5148 C C . SER A 1 649 ? -20.234 27.266 18.438 1 61.56 649 SER A C 1
ATOM 5150 O O . SER A 1 649 ? -20.578 27.938 19.422 1 61.56 649 SER A O 1
ATOM 5152 N N . ASN A 1 650 ? -19.875 25.953 18.609 1 69 650 ASN A N 1
ATOM 5153 C CA . ASN A 1 650 ? -19.734 25.281 19.891 1 69 650 ASN A CA 1
ATOM 5154 C C . ASN A 1 650 ? -18.422 24.531 19.984 1 69 650 ASN A C 1
ATOM 5156 O O . ASN A 1 650 ? -18.234 23.5 19.328 1 69 650 ASN A O 1
ATOM 5160 N N . PRO A 1 651 ? -17.547 25.016 20.812 1 75.88 651 PRO A N 1
ATOM 5161 C CA . PRO A 1 651 ? -16.234 24.391 20.953 1 75.88 651 PRO A CA 1
ATOM 5162 C C . PRO A 1 651 ? -16.328 22.938 21.406 1 75.88 651 PRO A C 1
ATOM 5164 O O . PRO A 1 651 ? -15.406 22.156 21.156 1 75.88 651 PRO A O 1
ATOM 5167 N N . ALA A 1 652 ? -17.469 22.656 22.047 1 75 652 ALA A N 1
ATOM 5168 C CA . ALA A 1 652 ? -17.625 21.281 22.531 1 75 652 ALA A CA 1
ATOM 5169 C C . ALA A 1 652 ? -17.766 20.297 21.375 1 75 652 ALA A C 1
ATOM 5171 O O . ALA A 1 652 ? -17.484 19.109 21.531 1 75 652 ALA A O 1
ATOM 5172 N N . LEU A 1 653 ? -18.141 20.781 20.266 1 85.56 653 LEU A N 1
ATOM 5173 C CA . LEU A 1 653 ? -18.391 19.906 19.141 1 85.56 653 LEU A CA 1
ATOM 5174 C C . LEU A 1 653 ? -17.141 19.703 18.297 1 85.56 653 LEU A C 1
ATOM 5176 O O . LEU A 1 653 ? -17.141 18.953 17.312 1 85.56 653 LEU A O 1
ATOM 5180 N N . ARG A 1 654 ? -16.078 20.25 18.688 1 87.56 654 ARG A N 1
ATOM 5181 C CA . ARG A 1 654 ? -14.82 20.109 17.953 1 87.56 654 ARG A CA 1
ATOM 5182 C C . ARG A 1 654 ? -14.312 18.672 18 1 87.56 654 ARG A C 1
ATOM 5184 O O . ARG A 1 654 ? -13.531 18.25 17.156 1 87.56 654 ARG A O 1
ATOM 5191 N N . VAL A 1 655 ? -14.742 17.922 19.031 1 88.62 655 VAL A N 1
ATOM 5192 C CA . VAL A 1 655 ? -14.328 16.531 19.203 1 88.62 655 VAL A CA 1
ATOM 5193 C C . VAL A 1 655 ? -14.844 15.688 18.031 1 88.62 655 VAL A C 1
ATOM 5195 O O . VAL A 1 655 ? -14.281 14.641 17.734 1 88.62 655 VAL A O 1
ATOM 5198 N N . LEU A 1 656 ? -15.812 16.172 17.328 1 90.62 656 LEU A N 1
ATOM 5199 C CA . LEU A 1 656 ? -16.438 15.414 16.25 1 90.62 656 LEU A CA 1
ATOM 5200 C C . LEU A 1 656 ? -15.516 15.328 15.047 1 90.62 656 LEU A C 1
ATOM 5202 O O . LEU A 1 656 ? -15.594 14.367 14.266 1 90.62 656 LEU A O 1
ATOM 5206 N N . TYR A 1 657 ? -14.609 16.312 14.906 1 91.69 657 TYR A N 1
ATOM 5207 C CA . TYR A 1 657 ? -13.68 16.266 13.781 1 91.69 657 TYR A CA 1
ATOM 5208 C C . TYR A 1 657 ? -12.758 15.062 13.875 1 91.69 657 TYR A C 1
ATOM 5210 O O . TYR A 1 657 ? -12.609 14.312 12.906 1 91.69 657 TYR A O 1
ATOM 5218 N N . GLY A 1 658 ? -12.219 14.883 15.031 1 93 658 GLY A N 1
ATOM 5219 C CA . GLY A 1 658 ? -11.328 13.75 15.234 1 93 658 GLY A CA 1
ATOM 5220 C C . GLY A 1 658 ? -12.039 12.414 15.164 1 93 658 GLY A C 1
ATOM 5221 O O . GLY A 1 658 ? -11.531 11.461 14.578 1 93 658 GLY A O 1
ATOM 5222 N N . MET A 1 659 ? -13.203 12.344 15.648 1 91.81 659 MET A N 1
ATOM 5223 C CA . MET A 1 659 ? -13.969 11.094 15.664 1 91.81 659 MET A CA 1
ATOM 5224 C C . MET A 1 659 ? -14.336 10.672 14.242 1 91.81 659 MET A C 1
ATOM 5226 O O . MET A 1 659 ? -14.25 9.492 13.906 1 91.81 659 MET A O 1
ATOM 5230 N N . ARG A 1 660 ? -14.68 11.594 13.438 1 94.31 660 ARG A N 1
ATOM 5231 C CA . ARG A 1 660 ? -15.055 11.305 12.062 1 94.31 660 ARG A CA 1
ATOM 5232 C C . ARG A 1 660 ? -13.883 10.711 11.281 1 94.31 660 ARG A C 1
ATOM 5234 O O . ARG A 1 660 ? -14.039 9.719 10.578 1 94.31 660 ARG A O 1
ATOM 5241 N N . VAL A 1 661 ? -12.727 11.32 11.469 1 95.62 661 VAL A N 1
ATOM 5242 C CA . VAL A 1 661 ? -11.555 10.906 10.703 1 95.62 661 VAL A CA 1
ATOM 5243 C C . VAL A 1 661 ? -11.086 9.531 11.18 1 95.62 661 VAL A C 1
ATOM 5245 O O . VAL A 1 661 ? -10.789 8.656 10.367 1 95.62 661 VAL A O 1
ATOM 5248 N N . ILE A 1 662 ? -11.078 9.32 12.453 1 94.44 662 ILE A N 1
ATOM 5249 C CA . ILE A 1 662 ? -10.641 8.047 13.008 1 94.44 662 ILE A CA 1
ATOM 5250 C C . ILE A 1 662 ? -11.594 6.938 12.57 1 94.44 662 ILE A C 1
ATOM 5252 O O . ILE A 1 662 ? -11.156 5.863 12.156 1 94.44 662 ILE A O 1
ATOM 5256 N N . CYS A 1 663 ? -12.82 7.242 12.586 1 93.06 663 CYS A N 1
ATOM 5257 C CA . CYS A 1 663 ? -13.82 6.242 12.242 1 93.06 663 CYS A CA 1
ATOM 5258 C C . CYS A 1 663 ? -13.758 5.891 10.758 1 93.06 663 CYS A C 1
ATOM 5260 O O . CYS A 1 663 ? -13.852 4.715 10.391 1 93.06 663 CYS A O 1
ATOM 5262 N N . ILE A 1 664 ? -13.555 6.867 9.922 1 96 664 ILE A N 1
ATOM 5263 C CA . ILE A 1 664 ? -13.516 6.57 8.492 1 96 664 ILE A CA 1
ATOM 5264 C C . ILE A 1 664 ? -12.258 5.77 8.164 1 96 664 ILE A C 1
ATOM 5266 O O . ILE A 1 664 ? -12.273 4.898 7.297 1 96 664 ILE A O 1
ATOM 5270 N N . CYS A 1 665 ? -11.164 6.027 8.82 1 96.19 665 CYS A N 1
ATOM 5271 C CA . CYS A 1 665 ? -9.945 5.254 8.625 1 96.19 665 CYS A CA 1
ATOM 5272 C C . CYS A 1 665 ? -10.148 3.801 9.039 1 96.19 665 CYS A C 1
ATOM 5274 O O . CYS A 1 665 ? -9.68 2.885 8.367 1 96.19 665 CYS A O 1
ATOM 5276 N N . MET A 1 666 ? -10.891 3.646 10.102 1 94.5 666 MET A N 1
ATOM 5277 C CA . MET A 1 666 ? -11.172 2.291 10.562 1 94.5 666 MET A CA 1
ATOM 5278 C C . MET A 1 666 ? -12.07 1.554 9.578 1 94.5 666 MET A C 1
ATOM 5280 O O . MET A 1 666 ? -11.859 0.371 9.305 1 94.5 666 MET A O 1
ATOM 5284 N N . ILE A 1 667 ? -12.984 2.268 9.031 1 95.12 667 ILE A N 1
ATOM 5285 C CA . ILE A 1 667 ? -13.906 1.673 8.078 1 95.12 667 ILE A CA 1
ATOM 5286 C C . ILE A 1 667 ? -13.156 1.271 6.812 1 95.12 667 ILE A C 1
ATOM 5288 O O . ILE A 1 667 ? -13.32 0.158 6.309 1 95.12 667 ILE A O 1
ATOM 5292 N N . ILE A 1 668 ? -12.312 2.139 6.324 1 96.88 668 ILE A N 1
ATOM 5293 C CA . ILE A 1 668 ? -11.547 1.853 5.117 1 96.88 668 ILE A CA 1
ATOM 5294 C C . ILE A 1 668 ? -10.648 0.642 5.355 1 96.88 668 ILE A C 1
ATOM 5296 O O . ILE A 1 668 ? -10.531 -0.234 4.492 1 96.88 668 ILE A O 1
ATOM 5300 N N . THR A 1 669 ? -10.078 0.556 6.484 1 95.56 669 THR A N 1
ATOM 5301 C CA . THR A 1 669 ? -9.211 -0.562 6.824 1 95.56 669 THR A CA 1
ATOM 5302 C C . THR A 1 669 ? -10 -1.865 6.887 1 95.56 669 THR A C 1
ATOM 5304 O O . THR A 1 669 ? -9.547 -2.896 6.387 1 95.56 669 THR A O 1
ATOM 5307 N N . ASP A 1 670 ? -11.133 -1.761 7.48 1 92.81 670 ASP A N 1
ATOM 5308 C CA . ASP A 1 670 ? -11.977 -2.947 7.598 1 92.81 670 ASP A CA 1
ATOM 5309 C C . ASP A 1 670 ? -12.406 -3.451 6.223 1 92.81 670 ASP A C 1
ATOM 5311 O O . ASP A 1 670 ? -12.414 -4.656 5.969 1 92.81 670 ASP A O 1
ATOM 5315 N N . HIS A 1 671 ? -12.789 -2.572 5.375 1 94.38 671 HIS A N 1
ATOM 5316 C CA . HIS A 1 671 ? -13.227 -2.953 4.039 1 94.38 671 HIS A CA 1
ATOM 5317 C C . HIS A 1 671 ? -12.07 -3.529 3.227 1 94.38 671 HIS A C 1
ATOM 5319 O O . HIS A 1 671 ? -12.273 -4.395 2.371 1 94.38 671 HIS A O 1
ATOM 5325 N N . ARG A 1 672 ? -10.883 -3.092 3.488 1 93.88 672 ARG A N 1
ATOM 5326 C CA . ARG A 1 672 ? -9.719 -3.672 2.826 1 93.88 672 ARG A CA 1
ATOM 5327 C C . ARG A 1 672 ? -9.555 -5.141 3.199 1 93.88 672 ARG A C 1
ATOM 5329 O O . ARG A 1 672 ? -9.242 -5.973 2.346 1 93.88 672 ARG A O 1
ATOM 5336 N N . PHE A 1 673 ? -9.797 -5.41 4.43 1 90.19 673 PHE A N 1
ATOM 5337 C CA . PHE A 1 673 ? -9.719 -6.801 4.867 1 90.19 673 PHE A CA 1
ATOM 5338 C C . PHE A 1 673 ? -10.75 -7.656 4.141 1 90.19 673 PHE A C 1
ATOM 5340 O O . PHE A 1 673 ? -10.422 -8.734 3.643 1 90.19 673 PHE A O 1
ATOM 5347 N N . GLY A 1 674 ? -11.898 -7.156 3.986 1 89.38 674 GLY A N 1
ATOM 5348 C CA . GLY A 1 674 ? -12.961 -7.895 3.322 1 89.38 674 GLY A CA 1
ATOM 5349 C C . GLY A 1 674 ? -12.734 -8.055 1.83 1 89.38 674 GLY A C 1
ATOM 5350 O O . GLY A 1 674 ? -12.883 -9.148 1.287 1 89.38 674 GLY A O 1
ATOM 5351 N N . THR A 1 675 ? -12.352 -6.996 1.194 1 91.69 675 THR A N 1
ATOM 5352 C CA . THR A 1 675 ? -12.18 -7.031 -0.254 1 91.69 675 THR A CA 1
ATOM 5353 C C . THR A 1 675 ? -10.961 -7.855 -0.639 1 91.69 675 THR A C 1
ATOM 5355 O O . THR A 1 675 ? -10.945 -8.508 -1.683 1 91.69 675 THR A O 1
ATOM 5358 N N . PHE A 1 676 ? -9.922 -7.863 0.198 1 92.56 676 PHE A N 1
ATOM 5359 C CA . PHE A 1 676 ? -8.727 -8.656 -0.056 1 92.56 676 PHE A CA 1
ATOM 5360 C C . PHE A 1 676 ? -9.062 -10.141 -0.089 1 92.56 676 PHE A C 1
ATOM 5362 O O . PHE A 1 676 ? -8.516 -10.891 -0.9 1 92.56 676 PHE A O 1
ATOM 5369 N N . LEU A 1 677 ? -10.039 -10.531 0.692 1 89.06 677 LEU A N 1
ATOM 5370 C CA . LEU A 1 677 ? -10.414 -11.938 0.823 1 89.06 677 LEU A CA 1
ATOM 5371 C C . LEU A 1 677 ? -11.367 -12.352 -0.294 1 89.06 677 LEU A C 1
ATOM 5373 O O . LEU A 1 677 ? -11.633 -13.539 -0.482 1 89.06 677 LEU A O 1
ATOM 5377 N N . SER A 1 678 ? -11.781 -11.422 -1.069 1 88.12 678 SER A N 1
ATOM 5378 C CA . SER A 1 678 ? -12.797 -11.711 -2.076 1 88.12 678 SER A CA 1
ATOM 5379 C C . SER A 1 678 ? -12.188 -12.367 -3.309 1 88.12 678 SER A C 1
ATOM 5381 O O . SER A 1 678 ? -12.906 -12.852 -4.18 1 88.12 678 SER A O 1
ATOM 5383 N N . ASN A 1 679 ? -10.875 -12.359 -3.344 1 89.88 679 ASN A N 1
ATOM 5384 C CA . ASN A 1 679 ? -10.18 -12.992 -4.461 1 89.88 679 ASN A CA 1
ATOM 5385 C C . ASN A 1 679 ? -9.18 -14.039 -3.975 1 89.88 679 ASN A C 1
ATOM 5387 O O . ASN A 1 679 ? -9.312 -14.562 -2.865 1 89.88 679 ASN A O 1
ATOM 5391 N N . ALA A 1 680 ? -8.312 -14.492 -4.855 1 91.38 680 ALA A N 1
ATOM 5392 C CA . ALA A 1 680 ? -7.453 -15.648 -4.637 1 91.38 680 ALA A CA 1
ATOM 5393 C C . ALA A 1 680 ? -6.426 -15.367 -3.543 1 91.38 680 ALA A C 1
ATOM 5395 O O . ALA A 1 680 ? -5.617 -14.445 -3.664 1 91.38 680 ALA A O 1
ATOM 5396 N N . ILE A 1 681 ? -6.543 -16.203 -2.484 1 92.88 681 ILE A N 1
ATOM 5397 C CA . ILE A 1 681 ? -5.609 -16.109 -1.364 1 92.88 681 ILE A CA 1
ATOM 5398 C C . ILE A 1 681 ? -4.777 -17.391 -1.282 1 92.88 681 ILE A C 1
ATOM 5400 O O . ILE A 1 681 ? -5.309 -18.5 -1.42 1 92.88 681 ILE A O 1
ATOM 5404 N N . MET A 1 682 ? -3.539 -17.219 -0.981 1 93.94 682 MET A N 1
ATOM 5405 C CA . MET A 1 682 ? -2.605 -18.344 -1.003 1 93.94 682 MET A CA 1
ATOM 5406 C C . MET A 1 682 ? -2.637 -19.109 0.319 1 93.94 682 MET A C 1
ATOM 5408 O O . MET A 1 682 ? -2.387 -20.312 0.353 1 93.94 682 MET A O 1
ATOM 5412 N N . ASN A 1 683 ? -2.91 -18.453 1.415 1 95.19 683 ASN A N 1
ATOM 5413 C CA . ASN A 1 683 ? -2.857 -19.031 2.752 1 95.19 683 ASN A CA 1
ATOM 5414 C C . ASN A 1 683 ? -4.145 -18.766 3.529 1 95.19 683 ASN A C 1
ATOM 5416 O O . ASN A 1 683 ? -4.105 -18.266 4.652 1 95.19 683 ASN A O 1
ATOM 5420 N N . PHE A 1 684 ? -5.211 -19.25 2.973 1 94.25 684 PHE A N 1
ATOM 5421 C CA . PHE A 1 684 ? -6.512 -18.984 3.578 1 94.25 684 PHE A CA 1
ATOM 5422 C C . PHE A 1 684 ? -6.621 -19.672 4.934 1 94.25 684 PHE A C 1
ATOM 5424 O O . PHE A 1 684 ? -7.48 -19.328 5.746 1 94.25 684 PHE A O 1
ATOM 5431 N N . ASN A 1 685 ? -5.809 -20.672 5.227 1 93.5 685 ASN A N 1
ATOM 5432 C CA . ASN A 1 685 ? -5.805 -21.328 6.523 1 93.5 685 ASN A CA 1
ATOM 5433 C C . ASN A 1 685 ? -5.574 -20.344 7.66 1 93.5 685 ASN A C 1
ATOM 5435 O O . ASN A 1 685 ? -6.082 -20.531 8.766 1 93.5 685 ASN A O 1
ATOM 5439 N N . GLU A 1 686 ? -4.82 -19.281 7.363 1 92.19 686 GLU A N 1
ATOM 5440 C CA . GLU A 1 686 ? -4.605 -18.25 8.375 1 92.19 686 GLU A CA 1
ATOM 5441 C C . GLU A 1 686 ? -5.906 -17.531 8.711 1 92.19 686 GLU A C 1
ATOM 5443 O O . GLU A 1 686 ? -6.137 -17.156 9.859 1 92.19 686 GLU A O 1
ATOM 5448 N N . VAL A 1 687 ? -6.707 -17.344 7.754 1 91.62 687 VAL A N 1
ATOM 5449 C CA . VAL A 1 687 ? -7.988 -16.672 7.945 1 91.62 687 VAL A CA 1
ATOM 5450 C C . VAL A 1 687 ? -8.922 -17.562 8.758 1 91.62 687 VAL A C 1
ATOM 5452 O O . VAL A 1 687 ? -9.656 -17.094 9.625 1 91.62 687 VAL A O 1
ATOM 5455 N N . GLU A 1 688 ? -8.852 -18.906 8.461 1 92.56 688 GLU A N 1
ATOM 5456 C CA . GLU A 1 688 ? -9.664 -19.859 9.211 1 92.56 688 GLU A CA 1
ATOM 5457 C C . GLU A 1 688 ? -9.344 -19.812 10.703 1 92.56 688 GLU A C 1
ATOM 5459 O O . GLU A 1 688 ? -10.242 -19.906 11.539 1 92.56 688 GLU A O 1
ATOM 5464 N N . GLU A 1 689 ? -8.109 -19.672 10.984 1 91.25 689 GLU A N 1
ATOM 5465 C CA . GLU A 1 689 ? -7.676 -19.562 12.375 1 91.25 689 GLU A CA 1
ATOM 5466 C C . GLU A 1 689 ? -8.164 -18.266 13.008 1 91.25 689 GLU A C 1
ATOM 5468 O O . GLU A 1 689 ? -8.539 -18.25 14.18 1 91.25 689 GLU A O 1
ATOM 5473 N N . GLN A 1 690 ? -8.156 -17.25 12.211 1 89 690 GLN A N 1
ATOM 5474 C CA . GLN A 1 690 ? -8.57 -15.961 12.75 1 89 690 GLN A CA 1
ATOM 5475 C C . GLN A 1 690 ? -10.07 -15.93 13.016 1 89 690 GLN A C 1
ATOM 5477 O O . GLN A 1 690 ? -10.531 -15.25 13.93 1 89 690 GLN A O 1
ATOM 5482 N N . TYR A 1 691 ? -10.828 -16.672 12.203 1 87.62 691 TYR A N 1
ATOM 5483 C CA . TYR A 1 691 ? -12.266 -16.781 12.461 1 87.62 691 TYR A CA 1
ATOM 5484 C C . TYR A 1 691 ? -12.531 -17.344 13.852 1 87.62 691 TYR A C 1
ATOM 5486 O O . TYR A 1 691 ? -13.594 -17.109 14.43 1 87.62 691 TYR A O 1
ATOM 5494 N N . ARG A 1 692 ? -11.609 -18 14.398 1 87.06 692 ARG A N 1
ATOM 5495 C CA . ARG A 1 692 ? -11.766 -18.703 15.672 1 87.06 692 ARG A CA 1
ATOM 5496 C C . ARG A 1 692 ? -11.016 -17.984 16.781 1 87.06 692 ARG A C 1
ATOM 5498 O O . ARG A 1 692 ? -10.977 -18.469 17.922 1 87.06 692 ARG A O 1
ATOM 5505 N N . SER A 1 693 ? -10.453 -16.875 16.391 1 86.12 693 SER A N 1
ATOM 5506 C CA . SER A 1 693 ? -9.664 -16.125 17.359 1 86.12 693 SER A CA 1
ATOM 5507 C C . SER A 1 693 ? -10.414 -14.883 17.844 1 86.12 693 SER A C 1
ATOM 5509 O O . SER A 1 693 ? -11.281 -14.367 17.125 1 86.12 693 SER A O 1
ATOM 5511 N N . THR A 1 694 ? -10.094 -14.445 19.047 1 85 694 THR A N 1
ATOM 5512 C CA . THR A 1 694 ? -10.656 -13.211 19.578 1 85 694 THR A CA 1
ATOM 5513 C C . THR A 1 694 ? -10.078 -11.992 18.875 1 85 694 THR A C 1
ATOM 5515 O O . THR A 1 694 ? -10.773 -11.008 18.641 1 85 694 THR A O 1
ATOM 5518 N N . PHE A 1 695 ? -8.859 -12.102 18.516 1 84 695 PHE A N 1
ATOM 5519 C CA . PHE A 1 695 ? -8.211 -10.992 17.844 1 84 695 PHE A CA 1
ATOM 5520 C C . PHE A 1 695 ? -8.836 -10.742 16.484 1 84 695 PHE A C 1
ATOM 5522 O O . PHE A 1 695 ? -9.023 -9.594 16.078 1 84 695 PHE A O 1
ATOM 5529 N N . GLY A 1 696 ? -9.102 -11.797 15.797 1 86.88 696 GLY A N 1
ATOM 5530 C CA . GLY A 1 696 ? -9.688 -11.68 14.477 1 86.88 696 GLY A CA 1
ATOM 5531 C C . GLY A 1 696 ? -11.055 -11.016 14.484 1 86.88 696 GLY A C 1
ATOM 5532 O O . GLY A 1 696 ? -11.453 -10.391 13.5 1 86.88 696 GLY A O 1
ATOM 5533 N N . THR A 1 697 ? -11.68 -10.977 15.633 1 86 697 THR A N 1
ATOM 5534 C CA . THR A 1 697 ? -13.023 -10.422 15.742 1 86 697 THR A CA 1
ATOM 5535 C C . THR A 1 697 ? -12.992 -8.898 15.594 1 86 697 THR A C 1
ATOM 5537 O O . THR A 1 697 ? -13.969 -8.297 15.164 1 86 697 THR A O 1
ATOM 5540 N N . LEU A 1 698 ? -11.883 -8.352 15.898 1 85.12 698 LEU A N 1
ATOM 5541 C CA . LEU A 1 698 ? -11.734 -6.91 15.703 1 85.12 698 LEU A CA 1
ATOM 5542 C C . LEU A 1 698 ? -11.984 -6.527 14.25 1 85.12 698 LEU A C 1
ATOM 5544 O O . LEU A 1 698 ? -12.578 -5.484 13.969 1 85.12 698 LEU A O 1
ATOM 5548 N N . PHE A 1 699 ? -11.703 -7.453 13.359 1 83.5 699 PHE A N 1
ATOM 5549 C CA . PHE A 1 699 ? -11.836 -7.152 11.938 1 83.5 699 PHE A CA 1
ATOM 5550 C C . PHE A 1 699 ? -13.125 -7.742 11.383 1 83.5 699 PHE A C 1
ATOM 5552 O O . PHE A 1 699 ? -13.766 -7.145 10.508 1 83.5 699 PHE A O 1
ATOM 5559 N N . PHE A 1 700 ? -13.508 -8.797 11.914 1 85.62 700 PHE A N 1
ATOM 5560 C CA . PHE A 1 700 ? -14.695 -9.453 11.383 1 85.62 700 PHE A CA 1
ATOM 5561 C C . PHE A 1 700 ? -15.961 -8.836 11.953 1 85.62 700 PHE A C 1
ATOM 5563 O O . PHE A 1 700 ? -17.047 -8.984 11.383 1 85.62 700 PHE A O 1
ATOM 5570 N N . HIS A 1 701 ? -15.828 -8.133 13.039 1 85.81 701 HIS A N 1
ATOM 5571 C CA . HIS A 1 701 ? -16.953 -7.418 13.633 1 85.81 701 HIS A CA 1
ATOM 5572 C C . HIS A 1 701 ? -16.812 -5.914 13.438 1 85.81 701 HIS A C 1
ATOM 5574 O O . HIS A 1 701 ? -17.234 -5.133 14.297 1 85.81 701 HIS A O 1
ATOM 5580 N N . GLY A 1 702 ? -16.219 -5.559 12.336 1 83.31 702 GLY A N 1
ATOM 5581 C CA . GLY A 1 702 ? -16 -4.152 12.031 1 83.31 702 GLY A CA 1
ATOM 5582 C C . GLY A 1 702 ? -17.25 -3.443 11.555 1 83.31 702 GLY A C 1
ATOM 5583 O O . GLY A 1 702 ? -17.219 -2.244 11.273 1 83.31 702 GLY A O 1
ATOM 5584 N N . ASP A 1 703 ? -18.359 -4.125 11.531 1 85 703 ASP A N 1
ATOM 5585 C CA . ASP A 1 703 ? -19.625 -3.504 11.148 1 85 703 ASP A CA 1
ATOM 5586 C C . ASP A 1 703 ? -20.031 -2.424 12.148 1 85 703 ASP A C 1
ATOM 5588 O O . ASP A 1 703 ? -20.781 -1.51 11.812 1 85 703 ASP A O 1
ATOM 5592 N N . LEU A 1 704 ? -19.438 -2.479 13.312 1 89.06 704 LEU A N 1
ATOM 5593 C CA . LEU A 1 704 ? -19.75 -1.505 14.352 1 89.06 704 LEU A CA 1
ATOM 5594 C C . LEU A 1 704 ? -19.125 -0.153 14.047 1 89.06 704 LEU A C 1
ATOM 5596 O O . LEU A 1 704 ? -19.562 0.879 14.547 1 89.06 704 LEU A O 1
ATOM 5600 N N . PHE A 1 705 ? -18.109 -0.164 13.227 1 90.62 705 PHE A N 1
ATOM 5601 C CA . PHE A 1 705 ? -17.438 1.089 12.891 1 90.62 705 PHE A CA 1
ATOM 5602 C C . PHE A 1 705 ? -18.375 2.02 12.133 1 90.62 705 PHE A C 1
ATOM 5604 O O . PHE A 1 705 ? -18.344 3.236 12.32 1 90.62 705 PHE A O 1
ATOM 5611 N N . VAL A 1 706 ? -19.219 1.467 11.352 1 90.75 706 VAL A N 1
ATOM 5612 C CA . VAL A 1 706 ? -20.141 2.258 10.555 1 90.75 706 VAL A CA 1
ATOM 5613 C C . VAL A 1 706 ? -21.188 2.912 11.461 1 90.75 706 VAL A C 1
ATOM 5615 O O . VAL A 1 706 ? -21.641 4.023 11.195 1 90.75 706 VAL A O 1
ATOM 5618 N N . ASP A 1 707 ? -21.516 2.293 12.578 1 93.12 707 ASP A N 1
ATOM 5619 C CA . ASP A 1 707 ? -22.5 2.809 13.508 1 93.12 707 ASP A CA 1
ATOM 5620 C C . ASP A 1 707 ? -22.047 4.125 14.133 1 93.12 707 ASP A C 1
ATOM 5622 O O . ASP A 1 707 ? -22.875 4.941 14.555 1 93.12 707 ASP A O 1
ATOM 5626 N N . SER A 1 708 ? -20.766 4.277 14.156 1 92.69 708 SER A N 1
ATOM 5627 C CA . SER A 1 708 ? -20.219 5.52 14.695 1 92.69 708 SER A CA 1
ATOM 5628 C C . SER A 1 708 ? -20.703 6.727 13.898 1 92.69 708 SER A C 1
ATOM 5630 O O . SER A 1 708 ? -20.938 7.797 14.461 1 92.69 708 SER A O 1
ATOM 5632 N N . PHE A 1 709 ? -20.922 6.543 12.656 1 92.69 709 PHE A N 1
ATOM 5633 C CA . PHE A 1 709 ? -21.359 7.664 11.828 1 92.69 709 PHE A CA 1
ATOM 5634 C C . PHE A 1 709 ? -22.844 7.957 12.039 1 92.69 709 PHE A C 1
ATOM 5636 O O . PHE A 1 709 ? -23.266 9.109 11.945 1 92.69 709 PHE A O 1
ATOM 5643 N N . PHE A 1 710 ? -23.609 6.938 12.367 1 94 710 PHE A N 1
ATOM 5644 C CA . PHE A 1 710 ? -25 7.176 12.75 1 94 710 PHE A CA 1
ATOM 5645 C C . PHE A 1 710 ? -25.078 8.008 14.023 1 94 710 PHE A C 1
ATOM 5647 O O . PHE A 1 710 ? -25.906 8.922 14.125 1 94 710 PHE A O 1
ATOM 5654 N N . ILE A 1 711 ? -24.188 7.691 14.938 1 93.44 711 ILE A N 1
ATOM 5655 C CA . ILE A 1 711 ? -24.125 8.414 16.203 1 93.44 711 ILE A CA 1
ATOM 5656 C C . ILE A 1 711 ? -23.797 9.883 15.953 1 93.44 711 ILE A C 1
ATOM 5658 O O . ILE A 1 711 ? -24.484 10.773 16.453 1 93.44 711 ILE A O 1
ATOM 5662 N N . LEU A 1 712 ? -22.781 10.086 15.133 1 92.31 712 LEU A N 1
ATOM 5663 C CA . LEU A 1 712 ? -22.312 11.438 14.852 1 92.31 712 LEU A CA 1
ATOM 5664 C C . LEU A 1 712 ? -23.375 12.25 14.133 1 92.31 712 LEU A C 1
ATOM 5666 O O . LEU A 1 712 ? -23.578 13.43 14.438 1 92.31 712 LEU A O 1
ATOM 5670 N N . SER A 1 713 ? -24.062 11.617 13.227 1 93.56 713 SER A N 1
ATOM 5671 C CA . SER A 1 713 ? -25.141 12.281 12.508 1 93.56 713 SER A CA 1
ATOM 5672 C C . SER A 1 713 ? -26.281 12.664 13.453 1 93.56 713 SER A C 1
ATOM 5674 O O . SER A 1 713 ? -26.828 13.773 13.367 1 93.56 713 SER A O 1
ATOM 5676 N N . GLY A 1 714 ? -26.625 11.781 14.352 1 92.75 714 GLY A N 1
ATOM 5677 C CA . GLY A 1 714 ? -27.656 12.07 15.32 1 92.75 714 GLY A CA 1
ATOM 5678 C C . GLY A 1 714 ? -27.328 13.25 16.219 1 92.75 714 GLY A C 1
ATOM 5679 O O . GLY A 1 714 ? -28.188 14.102 16.469 1 92.75 714 GLY A O 1
ATOM 5680 N N . ILE A 1 715 ? -26.109 13.312 16.641 1 91.19 715 ILE A N 1
ATOM 5681 C CA . ILE A 1 715 ? -25.656 14.391 17.516 1 91.19 715 ILE A CA 1
ATOM 5682 C C . ILE A 1 715 ? -25.734 15.727 16.766 1 91.19 715 ILE A C 1
ATOM 5684 O O . ILE A 1 715 ? -26.344 16.672 17.266 1 91.19 715 ILE A O 1
ATOM 5688 N N . LEU A 1 716 ? -25.25 15.75 15.586 1 90.06 716 LEU A N 1
ATOM 5689 C CA . LEU A 1 716 ? -25.094 17 14.844 1 90.06 716 LEU A CA 1
ATOM 5690 C C . LEU A 1 716 ? -26.438 17.531 14.383 1 90.06 716 LEU A C 1
ATOM 5692 O O . LEU A 1 716 ? -26.719 18.719 14.508 1 90.06 716 LEU A O 1
ATOM 5696 N N . VAL A 1 717 ? -27.266 16.625 13.883 1 90.5 717 VAL A N 1
ATOM 5697 C CA . VAL A 1 717 ? -28.562 17.047 13.367 1 90.5 717 VAL A CA 1
ATOM 5698 C C . VAL A 1 717 ? -29.422 17.609 14.5 1 90.5 717 VAL A C 1
ATOM 5700 O O . VAL A 1 717 ? -30.016 18.672 14.359 1 90.5 717 VAL A O 1
ATOM 5703 N N . THR A 1 718 ? -29.438 16.953 15.594 1 91.31 718 THR A N 1
ATOM 5704 C CA . THR A 1 718 ? -30.266 17.359 16.719 1 91.31 718 THR A CA 1
ATOM 5705 C C . THR A 1 718 ? -29.75 18.672 17.312 1 91.31 718 THR A C 1
ATOM 5707 O O . THR A 1 718 ? -30.531 19.594 17.547 1 91.31 718 THR A O 1
ATOM 5710 N N . TYR A 1 719 ? -28.516 18.75 17.484 1 89.12 719 TYR A N 1
ATOM 5711 C CA . TYR A 1 719 ? -27.922 19.969 18.031 1 89.12 719 TYR A CA 1
ATOM 5712 C C . TYR A 1 719 ? -28.203 21.172 17.109 1 89.12 719 TYR A C 1
ATOM 5714 O O . TYR A 1 719 ? -28.703 22.203 17.562 1 89.12 719 TYR A O 1
ATOM 5722 N N . CYS A 1 720 ? -27.984 21.047 15.867 1 87.88 720 CYS A N 1
ATOM 5723 C CA . CYS A 1 720 ? -28.125 22.141 14.906 1 87.88 720 CYS A CA 1
ATOM 5724 C C . CYS A 1 720 ? -29.578 22.547 14.734 1 87.88 720 CYS A C 1
ATOM 5726 O O . CYS A 1 720 ? -29.891 23.734 14.672 1 87.88 720 CYS A O 1
ATOM 5728 N N . LEU A 1 721 ? -30.453 21.594 14.734 1 89.19 721 LEU A N 1
ATOM 5729 C CA . LEU A 1 721 ? -31.875 21.875 14.531 1 89.19 721 LEU A CA 1
ATOM 5730 C C . LEU A 1 721 ? -32.469 22.578 15.75 1 89.19 721 LEU A C 1
ATOM 5732 O O . LEU A 1 721 ? -33.188 23.562 15.609 1 89.19 721 LEU A O 1
ATOM 5736 N N . LEU A 1 722 ? -32.125 22.156 16.891 1 89.31 722 LEU A N 1
ATOM 5737 C CA . LEU A 1 722 ? -32.656 22.75 18.109 1 89.31 722 LEU A CA 1
ATOM 5738 C C . LEU A 1 722 ? -32.156 24.172 18.297 1 89.31 722 LEU A C 1
ATOM 5740 O O . LEU A 1 722 ? -32.906 25.062 18.719 1 89.31 722 LEU A O 1
ATOM 5744 N N . VAL A 1 723 ? -30.906 24.344 17.953 1 85.5 723 VAL A N 1
ATOM 5745 C CA . VAL A 1 723 ? -30.359 25.703 18.016 1 85.5 723 VAL A CA 1
ATOM 5746 C C . VAL A 1 723 ? -31.047 26.594 17 1 85.5 723 VAL A C 1
ATOM 5748 O O . VAL A 1 723 ? -31.391 27.734 17.297 1 85.5 723 VAL A O 1
ATOM 5751 N N . GLN A 1 724 ? -31.312 26.047 15.867 1 86.44 724 GLN A N 1
ATOM 5752 C CA . GLN A 1 724 ? -31.969 26.797 14.805 1 86.44 724 GLN A CA 1
ATOM 5753 C C . GLN A 1 724 ? -33.438 27.062 15.156 1 86.44 724 GLN A C 1
ATOM 5755 O O . GLN A 1 724 ? -33.969 28.141 14.852 1 86.44 724 GLN A O 1
ATOM 5760 N N . PHE A 1 725 ? -34.125 26.172 15.82 1 88.56 725 PHE A N 1
ATOM 5761 C CA . PHE A 1 725 ? -35.531 26.281 16.141 1 88.56 725 PHE A CA 1
ATOM 5762 C C . PHE A 1 725 ? -35.75 27.297 17.25 1 88.56 725 PHE A C 1
ATOM 5764 O O . PHE A 1 725 ? -36.875 27.766 17.469 1 88.56 725 PHE A O 1
ATOM 5771 N N . GLU A 1 726 ? -34.688 27.562 17.984 1 84.25 726 GLU A N 1
ATOM 5772 C CA . GLU A 1 726 ? -34.781 28.641 18.953 1 84.25 726 GLU A CA 1
ATOM 5773 C C . GLU A 1 726 ? -35 29.984 18.266 1 84.25 726 GLU A C 1
ATOM 5775 O O . GLU A 1 726 ? -35.625 30.875 18.812 1 84.25 726 GLU A O 1
ATOM 5780 N N . LYS A 1 727 ? -34.469 30.141 17.141 1 82.94 727 LYS A N 1
ATOM 5781 C CA . LYS A 1 727 ? -34.594 31.375 16.391 1 82.94 727 LYS A CA 1
ATOM 5782 C C . LYS A 1 727 ? -35.844 31.359 15.508 1 82.94 727 LYS A C 1
ATOM 5784 O O . LYS A 1 727 ? -36.656 32.281 15.57 1 82.94 727 LYS A O 1
ATOM 5789 N N . ARG A 1 728 ? -35.938 30.406 14.648 1 82.25 728 ARG A N 1
ATOM 5790 C CA . ARG A 1 728 ? -37.062 30.25 13.734 1 82.25 728 ARG A CA 1
ATOM 5791 C C . ARG A 1 728 ? -37.25 28.797 13.336 1 82.25 728 ARG A C 1
ATOM 5793 O O . ARG A 1 728 ? -36.281 28.062 13.141 1 82.25 728 ARG A O 1
ATOM 5800 N N . ILE A 1 729 ? -38.5 28.484 13.336 1 79.12 729 ILE A N 1
ATOM 5801 C CA . ILE A 1 729 ? -38.812 27.125 12.883 1 79.12 729 ILE A CA 1
ATOM 5802 C C . ILE A 1 729 ? -38.875 27.094 11.352 1 79.12 729 ILE A C 1
ATOM 5804 O O . ILE A 1 729 ? -39.625 27.844 10.742 1 79.12 729 ILE A O 1
ATOM 5808 N N . LEU A 1 730 ? -38.062 26.297 10.719 1 82.06 730 LEU A N 1
ATOM 5809 C CA . LEU A 1 730 ? -37.969 26.188 9.266 1 82.06 730 LEU A CA 1
ATOM 5810 C C . LEU A 1 730 ? -38.906 25.094 8.758 1 82.06 730 LEU A C 1
ATOM 5812 O O . LEU A 1 730 ? -39.219 24.156 9.492 1 82.06 730 LEU A O 1
ATOM 5816 N N . ASN A 1 731 ? -39.281 25.203 7.504 1 88.44 731 ASN A N 1
ATOM 5817 C CA . ASN A 1 731 ? -40.094 24.172 6.836 1 88.44 731 ASN A CA 1
ATOM 5818 C C . ASN A 1 731 ? -39.312 22.859 6.711 1 88.44 731 ASN A C 1
ATOM 5820 O O . ASN A 1 731 ? -38.188 22.844 6.219 1 88.44 731 ASN A O 1
ATOM 5824 N N . PRO A 1 732 ? -39.969 21.828 7.27 1 90.94 732 PRO A N 1
ATOM 5825 C CA . PRO A 1 732 ? -39.281 20.531 7.199 1 90.94 732 PRO A CA 1
ATOM 5826 C C . PRO A 1 732 ? -38.906 20.141 5.77 1 90.94 732 PRO A C 1
ATOM 5828 O O . PRO A 1 732 ? -37.875 19.531 5.551 1 90.94 732 PRO A O 1
ATOM 5831 N N . GLY A 1 733 ? -39.781 20.359 4.797 1 91.56 733 GLY A N 1
ATOM 5832 C CA . GLY A 1 733 ? -39.469 20.062 3.408 1 91.56 733 GLY A CA 1
ATOM 5833 C C . GLY A 1 733 ? -38.219 20.766 2.914 1 91.56 733 GLY A C 1
ATOM 5834 O O . GLY A 1 733 ? -37.438 20.188 2.158 1 91.56 733 GLY A O 1
ATOM 5835 N N . PHE A 1 734 ? -38.031 21.906 3.377 1 89.31 734 PHE A N 1
ATOM 5836 C CA . PHE A 1 734 ? -36.875 22.688 2.986 1 89.31 734 PHE A CA 1
ATOM 5837 C C . PHE A 1 734 ? -35.594 22.094 3.594 1 89.31 734 PHE A C 1
ATOM 5839 O O . PHE A 1 734 ? -34.562 22.016 2.928 1 89.31 734 PHE A O 1
ATOM 5846 N N . ILE A 1 735 ? -35.719 21.719 4.793 1 91.06 735 ILE A N 1
ATOM 5847 C CA . ILE A 1 735 ? -34.562 21.125 5.469 1 91.06 735 ILE A CA 1
ATOM 5848 C C . ILE A 1 735 ? -34.156 19.844 4.758 1 91.06 735 ILE A C 1
ATOM 5850 O O . ILE A 1 735 ? -32.969 19.594 4.539 1 91.06 735 ILE A O 1
ATOM 5854 N N . ILE A 1 736 ? -35.094 19.078 4.398 1 91.75 736 ILE A N 1
ATOM 5855 C CA . ILE A 1 736 ? -34.844 17.812 3.707 1 91.75 736 ILE A CA 1
ATOM 5856 C C . ILE A 1 736 ? -34.219 18.094 2.348 1 91.75 736 ILE A C 1
ATOM 5858 O O . ILE A 1 736 ? -33.281 17.406 1.951 1 91.75 736 ILE A O 1
ATOM 5862 N N . LEU A 1 737 ? -34.688 19.078 1.693 1 89.88 737 LEU A N 1
ATOM 5863 C CA . LEU A 1 737 ? -34.156 19.438 0.382 1 89.88 737 LEU A CA 1
ATOM 5864 C C . LEU A 1 737 ? -32.688 19.906 0.486 1 89.88 737 LEU A C 1
ATOM 5866 O O . LEU A 1 737 ? -31.875 19.562 -0.366 1 89.88 737 LEU A O 1
ATOM 5870 N N . MET A 1 738 ? -32.406 20.625 1.486 1 88.19 738 MET A N 1
ATOM 5871 C CA . MET A 1 738 ? -31.062 21.125 1.67 1 88.19 738 MET A CA 1
ATOM 5872 C C . MET A 1 738 ? -30.094 19.969 1.91 1 88.19 738 MET A C 1
ATOM 5874 O O . MET A 1 738 ? -28.969 19.984 1.399 1 88.19 738 MET A O 1
ATOM 5878 N N . ARG A 1 739 ? -30.438 19.062 2.646 1 90.88 739 ARG A N 1
ATOM 5879 C CA . ARG A 1 739 ? -29.594 17.891 2.875 1 90.88 739 ARG A CA 1
ATOM 5880 C C . ARG A 1 739 ? -29.422 17.078 1.593 1 90.88 739 ARG A C 1
ATOM 5882 O O . ARG A 1 739 ? -28.328 16.594 1.311 1 90.88 739 ARG A O 1
ATOM 5889 N N . TYR A 1 740 ? -30.547 16.938 0.866 1 91.81 740 TYR A N 1
ATOM 5890 C CA . TYR A 1 740 ? -30.5 16.219 -0.403 1 91.81 740 TYR A CA 1
ATOM 5891 C C . TYR A 1 740 ? -29.5 16.875 -1.354 1 91.81 740 TYR A C 1
ATOM 5893 O O . TYR A 1 740 ? -28.688 16.172 -1.981 1 91.81 740 TYR A O 1
ATOM 5901 N N . ILE A 1 741 ? -29.5 18.156 -1.381 1 90 741 ILE A N 1
ATOM 5902 C CA . ILE A 1 741 ? -28.641 18.906 -2.287 1 90 741 ILE A CA 1
ATOM 5903 C C . ILE A 1 741 ? -27.188 18.828 -1.8 1 90 741 ILE A C 1
ATOM 5905 O O . ILE A 1 741 ? -26.25 18.797 -2.607 1 90 741 ILE A O 1
ATOM 5909 N N . ARG A 1 742 ? -26.969 18.672 -0.588 1 90.38 742 ARG A N 1
ATOM 5910 C CA . ARG A 1 742 ? -25.641 18.609 -0.008 1 90.38 742 ARG A CA 1
ATOM 5911 C C . ARG A 1 742 ? -25 17.25 -0.274 1 90.38 742 ARG A C 1
ATOM 5913 O O . ARG A 1 742 ? -23.812 17.188 -0.604 1 90.38 742 ARG A O 1
ATOM 5920 N N . LEU A 1 743 ? -25.719 16.203 -0.252 1 92.62 743 LEU A N 1
ATOM 5921 C CA . LEU A 1 743 ? -25.172 14.844 -0.276 1 92.62 743 LEU A CA 1
ATOM 5922 C C . LEU A 1 743 ? -25.172 14.281 -1.693 1 92.62 743 LEU A C 1
ATOM 5924 O O . LEU A 1 743 ? -24.234 13.586 -2.094 1 92.62 743 LEU A O 1
ATOM 5928 N N . THR A 1 744 ? -26.094 14.594 -2.482 1 94.19 744 THR A N 1
ATOM 5929 C CA . THR A 1 744 ? -26.438 13.82 -3.672 1 94.19 744 THR A CA 1
ATOM 5930 C C . THR A 1 744 ? -25.484 14.141 -4.82 1 94.19 744 THR A C 1
ATOM 5932 O O . THR A 1 744 ? -25.094 13.242 -5.57 1 94.19 744 THR A O 1
ATOM 5935 N N . PRO A 1 745 ? -25.094 15.398 -5.027 1 94.38 745 PRO A N 1
ATOM 5936 C CA . PRO A 1 745 ? -24.266 15.664 -6.203 1 94.38 745 PRO A CA 1
ATOM 5937 C C . PRO A 1 745 ? -23 14.82 -6.234 1 94.38 745 PRO A C 1
ATOM 5939 O O . PRO A 1 745 ? -22.688 14.188 -7.246 1 94.38 745 PRO A O 1
ATOM 5942 N N . MET A 1 746 ? -22.266 14.766 -5.219 1 96.06 746 MET A N 1
ATOM 5943 C CA . MET A 1 746 ? -21.047 13.961 -5.16 1 96.06 746 MET A CA 1
ATOM 5944 C C . MET A 1 746 ? -21.375 12.477 -5.281 1 96.06 746 MET A C 1
ATOM 5946 O O . MET A 1 746 ? -20.688 11.734 -5.98 1 96.06 746 MET A O 1
ATOM 5950 N N . TYR A 1 747 ? -22.453 12.047 -4.594 1 96.44 747 TYR A N 1
ATOM 5951 C CA . TYR A 1 747 ? -22.922 10.664 -4.645 1 96.44 747 TYR A CA 1
ATOM 5952 C C . TYR A 1 747 ? -23.281 10.266 -6.07 1 96.44 747 TYR A C 1
ATOM 5954 O O . TYR A 1 747 ? -22.859 9.211 -6.547 1 96.44 747 TYR A O 1
ATOM 5962 N N . ALA A 1 748 ? -23.938 11.141 -6.711 1 96.69 748 ALA A N 1
ATOM 5963 C CA . ALA A 1 748 ? -24.375 10.891 -8.086 1 96.69 748 ALA A CA 1
ATOM 5964 C C . ALA A 1 748 ? -23.172 10.805 -9.031 1 96.69 748 ALA A C 1
ATOM 5966 O O . ALA A 1 748 ? -23.156 9.984 -9.945 1 96.69 748 ALA A O 1
ATOM 5967 N N . TYR A 1 749 ? -22.234 11.625 -8.828 1 97.25 749 TYR A N 1
ATOM 5968 C CA . TYR A 1 749 ? -21.031 11.602 -9.664 1 97.25 749 TYR A CA 1
ATOM 5969 C C . TYR A 1 749 ? -20.281 10.289 -9.508 1 97.25 749 TYR A C 1
ATOM 5971 O O . TYR A 1 749 ? -19.812 9.711 -10.492 1 97.25 749 TYR A O 1
ATOM 5979 N N . VAL A 1 750 ? -20.141 9.812 -8.289 1 97.38 750 VAL A N 1
ATOM 5980 C CA . VAL A 1 750 ? -19.422 8.562 -8.031 1 97.38 750 VAL A CA 1
ATOM 5981 C C . VAL A 1 750 ? -20.219 7.395 -8.617 1 97.38 750 VAL A C 1
ATOM 5983 O O . VAL A 1 750 ? -19.625 6.469 -9.188 1 97.38 750 VAL A O 1
ATOM 5986 N N . ILE A 1 751 ? -21.547 7.461 -8.492 1 97.5 751 ILE A N 1
ATOM 5987 C CA . ILE A 1 751 ? -22.406 6.449 -9.102 1 97.5 751 ILE A CA 1
ATOM 5988 C C . ILE A 1 751 ? -22.203 6.449 -10.617 1 97.5 751 ILE A C 1
ATOM 5990 O O . ILE A 1 751 ? -22.094 5.387 -11.234 1 97.5 751 ILE A O 1
ATOM 5994 N N . TYR A 1 752 ? -22.125 7.664 -11.172 1 97.56 752 TYR A N 1
ATOM 5995 C CA . TYR A 1 752 ? -21.891 7.824 -12.602 1 97.56 752 TYR A CA 1
ATOM 5996 C C . TYR A 1 752 ? -20.562 7.195 -13.008 1 97.56 752 TYR A C 1
ATOM 5998 O O . TYR A 1 752 ? -20.5 6.488 -14.023 1 97.56 752 TYR A O 1
ATOM 6006 N N . PHE A 1 753 ? -19.594 7.371 -12.273 1 97.25 753 PHE A N 1
ATOM 6007 C CA . PHE A 1 753 ? -18.297 6.766 -12.516 1 97.25 753 PHE A CA 1
ATOM 6008 C C . PHE A 1 753 ? -18.375 5.246 -12.445 1 97.25 753 PHE A C 1
ATOM 6010 O O . PHE A 1 753 ? -17.859 4.551 -13.32 1 97.25 753 PHE A O 1
ATOM 6017 N N . CYS A 1 754 ? -19.062 4.734 -11.453 1 97.62 754 CYS A N 1
ATOM 6018 C CA . CYS A 1 754 ? -19.172 3.295 -11.234 1 97.62 754 CYS A CA 1
ATOM 6019 C C . CYS A 1 754 ? -19.984 2.641 -12.352 1 97.62 754 CYS A C 1
ATOM 6021 O O . CYS A 1 754 ? -19.719 1.494 -12.719 1 97.62 754 CYS A O 1
ATOM 6023 N N . ALA A 1 755 ? -20.859 3.344 -12.914 1 97.31 755 ALA A N 1
ATOM 6024 C CA . ALA A 1 755 ? -21.75 2.812 -13.953 1 97.31 755 ALA A CA 1
ATOM 6025 C C . ALA A 1 755 ? -21.078 2.838 -15.32 1 97.31 755 ALA A C 1
ATOM 6027 O O . ALA A 1 755 ? -21.531 2.189 -16.266 1 97.31 755 ALA A O 1
ATOM 6028 N N . THR A 1 756 ? -19.906 3.531 -15.445 1 96.5 756 THR A N 1
ATOM 6029 C CA . THR A 1 756 ? -19.375 3.738 -16.781 1 96.5 756 THR A CA 1
ATOM 6030 C C . THR A 1 756 ? -17.891 3.385 -16.844 1 96.5 756 THR A C 1
ATOM 6032 O O . THR A 1 756 ? -17.531 2.23 -17.078 1 96.5 756 THR A O 1
ATOM 6035 N N . ILE A 1 757 ? -17.016 4.238 -16.328 1 95.94 757 ILE A N 1
ATOM 6036 C CA . ILE A 1 757 ? -15.586 4.191 -16.578 1 95.94 757 ILE A CA 1
ATOM 6037 C C . ILE A 1 757 ? -14.93 3.184 -15.633 1 95.94 757 ILE A C 1
ATOM 6039 O O . ILE A 1 757 ? -13.82 2.707 -15.891 1 95.94 757 ILE A O 1
ATOM 6043 N N . PHE A 1 758 ? -15.594 2.762 -14.586 1 96 758 PHE A N 1
ATOM 6044 C CA . PHE A 1 758 ? -15.016 1.875 -13.586 1 96 758 PHE A CA 1
ATOM 6045 C C . PHE A 1 758 ? -14.57 0.561 -14.219 1 96 758 PHE A C 1
ATOM 6047 O O . PHE A 1 758 ? -13.562 -0.019 -13.812 1 96 758 PHE A O 1
ATOM 6054 N N . TYR A 1 759 ? -15.242 0.102 -15.227 1 94 759 TYR A N 1
ATOM 6055 C CA . TYR A 1 759 ? -14.914 -1.151 -15.891 1 94 759 TYR A CA 1
ATOM 6056 C C . TYR A 1 759 ? -13.57 -1.047 -16.609 1 94 759 TYR A C 1
ATOM 6058 O O . TYR A 1 759 ? -12.844 -2.035 -16.734 1 94 759 TYR A O 1
ATOM 6066 N N . PHE A 1 760 ? -13.203 0.135 -17.047 1 93.81 760 PHE A N 1
ATOM 6067 C CA . PHE A 1 760 ? -12.062 0.305 -17.938 1 93.81 760 PHE A CA 1
ATOM 6068 C C . PHE A 1 760 ? -10.812 0.67 -17.141 1 93.81 760 PHE A C 1
ATOM 6070 O O . PHE A 1 760 ? -9.75 0.91 -17.719 1 93.81 760 PHE A O 1
ATOM 6077 N N . VAL A 1 761 ? -10.875 0.652 -15.844 1 92.5 761 VAL A N 1
ATOM 6078 C CA . VAL A 1 761 ? -9.766 1.159 -15.047 1 92.5 761 VAL A CA 1
ATOM 6079 C C . VAL A 1 761 ? -8.812 0.018 -14.703 1 92.5 761 VAL A C 1
ATOM 6081 O O . VAL A 1 761 ? -7.766 0.239 -14.094 1 92.5 761 VAL A O 1
ATOM 6084 N N . GLY A 1 762 ? -9.125 -1.225 -15.125 1 91 762 GLY A N 1
ATOM 6085 C CA . GLY A 1 762 ? -8.25 -2.352 -14.844 1 91 762 GLY A CA 1
ATOM 6086 C C . GLY A 1 762 ? -8.586 -3.588 -15.656 1 91 762 GLY A C 1
ATOM 6087 O O . GLY A 1 762 ? -9.406 -3.525 -16.578 1 91 762 GLY A O 1
ATOM 6088 N N . HIS A 1 763 ? -7.828 -4.621 -15.43 1 92.12 763 HIS A N 1
ATOM 6089 C CA . HIS A 1 763 ? -8.016 -5.934 -16.047 1 92.12 763 HIS A CA 1
ATOM 6090 C C . HIS A 1 763 ? -7.379 -7.027 -15.188 1 92.12 763 HIS A C 1
ATOM 6092 O O . HIS A 1 763 ? -6.551 -6.746 -14.32 1 92.12 763 HIS A O 1
ATOM 6098 N N . GLY A 1 764 ? -7.805 -8.211 -15.391 1 93.81 764 GLY A N 1
ATOM 6099 C CA . GLY A 1 764 ? -7.305 -9.352 -14.633 1 93.81 764 GLY A CA 1
ATOM 6100 C C . GLY A 1 764 ? -8.125 -10.609 -14.836 1 93.81 764 GLY A C 1
ATOM 6101 O O . GLY A 1 764 ? -9.172 -10.578 -15.484 1 93.81 764 GLY A O 1
ATOM 6102 N N . PRO A 1 765 ? -7.621 -11.703 -14.305 1 95.06 765 PRO A N 1
ATOM 6103 C CA . PRO A 1 765 ? -8.297 -12.992 -14.492 1 95.06 765 PRO A CA 1
ATOM 6104 C C . PRO A 1 765 ? -9.742 -12.977 -13.992 1 95.06 765 PRO A C 1
ATOM 6106 O O . PRO A 1 765 ? -10.633 -13.539 -14.641 1 95.06 765 PRO A O 1
ATOM 6109 N N . MET A 1 766 ? -10 -12.281 -12.867 1 93.94 766 MET A N 1
ATOM 6110 C CA . MET A 1 766 ? -11.328 -12.289 -12.266 1 93.94 766 MET A CA 1
ATOM 6111 C C . MET A 1 766 ? -12.031 -10.953 -12.461 1 93.94 766 MET A C 1
ATOM 6113 O O . MET A 1 766 ? -13.023 -10.656 -11.797 1 93.94 766 MET A O 1
ATOM 6117 N N . TRP A 1 767 ? -11.523 -10.094 -13.352 1 93.25 767 TRP A N 1
ATOM 6118 C CA . TRP A 1 767 ? -12.047 -8.742 -13.539 1 93.25 767 TRP A CA 1
ATOM 6119 C C . TRP A 1 767 ? -13.492 -8.781 -14 1 93.25 767 TRP A C 1
ATOM 6121 O O . TRP A 1 767 ? -14.359 -8.125 -13.414 1 93.25 767 TRP A O 1
ATOM 6131 N N . LYS A 1 768 ? -13.727 -9.578 -15.039 1 92.31 768 LYS A N 1
ATOM 6132 C CA . LYS A 1 768 ? -15.078 -9.672 -15.594 1 92.31 768 LYS A CA 1
ATOM 6133 C C . LYS A 1 768 ? -16.047 -10.258 -14.586 1 92.31 768 LYS A C 1
ATOM 6135 O O . LYS A 1 768 ? -17.203 -9.828 -14.5 1 92.31 768 LYS A O 1
ATOM 6140 N N . THR A 1 769 ? -15.602 -11.156 -13.781 1 89.44 769 THR A N 1
ATOM 6141 C CA . THR A 1 769 ? -16.453 -11.82 -12.805 1 89.44 769 THR A CA 1
ATOM 6142 C C . THR A 1 769 ? -16.766 -10.891 -11.633 1 89.44 769 THR A C 1
ATOM 6144 O O . THR A 1 769 ? -17.859 -10.945 -11.07 1 89.44 769 THR A O 1
ATOM 6147 N N . ILE A 1 770 ? -15.852 -10.008 -11.273 1 89.88 770 ILE A N 1
ATOM 6148 C CA . ILE A 1 770 ? -16.016 -9.203 -10.062 1 89.88 770 ILE A CA 1
ATOM 6149 C C . ILE A 1 770 ? -16.547 -7.824 -10.422 1 89.88 770 ILE A C 1
ATOM 6151 O O . ILE A 1 770 ? -17.516 -7.352 -9.828 1 89.88 770 ILE A O 1
ATOM 6155 N N . ILE A 1 771 ? -16.016 -7.184 -11.422 1 92.81 771 ILE A N 1
ATOM 6156 C CA . ILE A 1 771 ? -16.281 -5.773 -11.68 1 92.81 771 ILE A CA 1
ATOM 6157 C C . ILE A 1 771 ? -17.469 -5.641 -12.617 1 92.81 771 ILE A C 1
ATOM 6159 O O . ILE A 1 771 ? -18.297 -4.73 -12.469 1 92.81 771 ILE A O 1
ATOM 6163 N N . ALA A 1 772 ? -17.625 -6.531 -13.578 1 91.44 772 ALA A N 1
ATOM 6164 C CA . ALA A 1 772 ? -18.688 -6.398 -14.57 1 91.44 772 ALA A CA 1
ATOM 6165 C C . ALA A 1 772 ? -20.062 -6.395 -13.898 1 91.44 772 ALA A C 1
ATOM 6167 O O . ALA A 1 772 ? -20.891 -5.516 -14.164 1 91.44 772 ALA A O 1
ATOM 6168 N N . PRO A 1 773 ? -20.344 -7.305 -12.992 1 89.94 773 PRO A N 1
ATOM 6169 C CA . PRO A 1 773 ? -21.641 -7.254 -12.305 1 89.94 773 PRO A CA 1
ATOM 6170 C C . PRO A 1 773 ? -21.828 -5.977 -11.492 1 89.94 773 PRO A C 1
ATOM 6172 O O . PRO A 1 773 ? -22.953 -5.473 -11.383 1 89.94 773 PRO A O 1
ATOM 6175 N N . GLU A 1 774 ? -20.797 -5.453 -10.891 1 92.06 774 GLU A N 1
ATOM 6176 C CA . GLU A 1 774 ? -20.875 -4.215 -10.125 1 92.06 774 GLU A CA 1
ATOM 6177 C C . GLU A 1 774 ? -21.281 -3.039 -11.008 1 92.06 774 GLU A C 1
ATOM 6179 O O . GLU A 1 774 ? -22.109 -2.213 -10.602 1 92.06 774 GLU A O 1
ATOM 6184 N N . VAL A 1 775 ? -20.703 -2.986 -12.18 1 94.81 775 VAL A N 1
ATOM 6185 C CA . VAL A 1 775 ? -21.016 -1.915 -13.125 1 94.81 775 VAL A CA 1
ATOM 6186 C C . VAL A 1 775 ? -22.453 -2.051 -13.609 1 94.81 775 VAL A C 1
ATOM 6188 O O . VAL A 1 775 ? -23.188 -1.062 -13.688 1 94.81 775 VAL A O 1
ATOM 6191 N N . GLN A 1 776 ? -22.875 -3.256 -13.883 1 94.31 776 GLN A N 1
ATOM 6192 C CA . GLN A 1 776 ? -24.25 -3.49 -14.352 1 94.31 776 GLN A CA 1
ATOM 6193 C C . GLN A 1 776 ? -25.266 -3.129 -13.273 1 94.31 776 GLN A C 1
ATOM 6195 O O . GLN A 1 776 ? -26.312 -2.566 -13.57 1 94.31 776 GLN A O 1
ATOM 6200 N N . ASP A 1 777 ? -24.938 -3.445 -12.023 1 94.81 777 ASP A N 1
ATOM 6201 C CA . ASP A 1 777 ? -25.812 -3.068 -10.914 1 94.81 777 ASP A CA 1
ATOM 6202 C C . ASP A 1 777 ? -26 -1.555 -10.844 1 94.81 777 ASP A C 1
ATOM 6204 O O . ASP A 1 777 ? -27.109 -1.07 -10.625 1 94.81 777 ASP A O 1
ATOM 6208 N N . CYS A 1 778 ? -24.953 -0.818 -11.047 1 96.62 778 CYS A N 1
ATOM 6209 C CA . CYS A 1 778 ? -25.031 0.638 -10.984 1 96.62 778 CYS A CA 1
ATOM 6210 C C . CYS A 1 778 ? -25.781 1.193 -12.188 1 96.62 778 CYS A C 1
ATOM 6212 O O . CYS A 1 778 ? -26.547 2.16 -12.062 1 96.62 778 CYS A O 1
ATOM 6214 N N . ARG A 1 779 ? -25.609 0.583 -13.359 1 96.12 779 ARG A N 1
ATOM 6215 C CA . ARG A 1 779 ? -26.312 1.024 -14.562 1 96.12 779 ARG A CA 1
ATOM 6216 C C . ARG A 1 779 ? -27.812 0.771 -14.445 1 96.12 779 ARG A C 1
ATOM 6218 O O . ARG A 1 779 ? -28.625 1.625 -14.812 1 96.12 779 ARG A O 1
ATOM 6225 N N . ASP A 1 780 ? -28.203 -0.316 -13.836 1 95.5 780 ASP A N 1
ATOM 6226 C CA . ASP A 1 780 ? -29.609 -0.725 -13.773 1 95.5 780 ASP A CA 1
ATOM 6227 C C . ASP A 1 780 ? -30.328 -0.057 -12.609 1 95.5 780 ASP A C 1
ATOM 6229 O O . ASP A 1 780 ? -31.531 0.212 -12.68 1 95.5 780 ASP A O 1
ATOM 6233 N N . ASN A 1 781 ? -29.562 0.215 -11.508 1 95.25 781 ASN A N 1
ATOM 6234 C CA . ASN A 1 781 ? -30.25 0.608 -10.281 1 95.25 781 ASN A CA 1
ATOM 6235 C C . ASN A 1 781 ? -29.719 1.937 -9.742 1 95.25 781 ASN A C 1
ATOM 6237 O O . ASN A 1 781 ? -29.844 2.219 -8.555 1 95.25 781 ASN A O 1
ATOM 6241 N N . TRP A 1 782 ? -29.109 2.791 -10.562 1 96.5 782 TRP A N 1
ATOM 6242 C CA . TRP A 1 782 ? -28.594 4.082 -10.125 1 96.5 782 TRP A CA 1
ATOM 6243 C C . TRP A 1 782 ? -29.703 4.93 -9.508 1 96.5 782 TRP A C 1
ATOM 6245 O O . TRP A 1 782 ? -29.469 5.68 -8.555 1 96.5 782 TRP A O 1
ATOM 6255 N N . TRP A 1 783 ? -30.953 4.816 -9.969 1 95.56 783 TRP A N 1
ATOM 6256 C CA . TRP A 1 783 ? -32.062 5.664 -9.562 1 95.56 783 TRP A CA 1
ATOM 6257 C C . TRP A 1 783 ? -32.469 5.352 -8.125 1 95.56 783 TRP A C 1
ATOM 6259 O O . TRP A 1 783 ? -32.906 6.25 -7.387 1 95.56 783 TRP A O 1
ATOM 6269 N N . THR A 1 784 ? -32.344 4.109 -7.684 1 95.56 784 THR A N 1
ATOM 6270 C CA . THR A 1 784 ? -32.688 3.77 -6.305 1 95.56 784 THR A CA 1
ATOM 6271 C C . THR A 1 784 ? -31.719 4.426 -5.328 1 95.56 784 THR A C 1
ATOM 6273 O O . THR A 1 784 ? -32.094 4.766 -4.203 1 95.56 784 THR A O 1
ATOM 6276 N N . SER A 1 785 ? -30.469 4.582 -5.746 1 94.81 785 SER A N 1
ATOM 6277 C CA . SER A 1 785 ? -29.453 5.203 -4.906 1 94.81 785 SER A CA 1
ATOM 6278 C C . SER A 1 785 ? -29.688 6.703 -4.766 1 94.81 785 SER A C 1
ATOM 6280 O O . SER A 1 785 ? -29.594 7.254 -3.666 1 94.81 785 SER A O 1
ATOM 6282 N N . VAL A 1 786 ? -30.062 7.348 -5.832 1 94.94 786 VAL A N 1
ATOM 6283 C CA . VAL A 1 786 ? -30.25 8.797 -5.824 1 94.94 786 VAL A CA 1
ATOM 6284 C C . VAL A 1 786 ? -31.516 9.148 -5.047 1 94.94 786 VAL A C 1
ATOM 6286 O O . VAL A 1 786 ? -31.578 10.203 -4.41 1 94.94 786 VAL A O 1
ATOM 6289 N N . LEU A 1 787 ? -32.406 8.219 -5.004 1 95.12 787 LEU A N 1
ATOM 6290 C CA . LEU A 1 787 ? -33.625 8.445 -4.273 1 95.12 787 LEU A CA 1
ATOM 6291 C C . LEU A 1 787 ? -33.531 7.957 -2.832 1 95.12 787 LEU A C 1
ATOM 6293 O O . LEU A 1 787 ? -34.469 8.07 -2.055 1 95.12 787 LEU A O 1
ATOM 6297 N N . TYR A 1 788 ? -32.438 7.434 -2.488 1 95.81 788 TYR A N 1
ATOM 6298 C CA . TYR A 1 788 ? -32.125 6.973 -1.139 1 95.81 788 TYR A CA 1
ATOM 6299 C C . TYR A 1 788 ? -33.125 5.902 -0.692 1 95.81 788 TYR A C 1
ATOM 6301 O O . TYR A 1 788 ? -33.656 5.957 0.424 1 95.81 788 TYR A O 1
ATOM 6309 N N . ILE A 1 789 ? -33.406 4.855 -1.624 1 94.75 789 ILE A N 1
ATOM 6310 C CA . ILE A 1 789 ? -34.281 3.736 -1.298 1 94.75 789 ILE A CA 1
ATOM 6311 C C . ILE A 1 789 ? -33.625 2.426 -1.724 1 94.75 789 ILE A C 1
ATOM 6313 O O . ILE A 1 789 ? -34.281 1.396 -1.839 1 94.75 789 ILE A O 1
ATOM 6317 N N . SER A 1 790 ? -32.344 2.445 -1.988 1 93.06 790 SER A N 1
ATOM 6318 C CA . SER A 1 790 ? -31.609 1.289 -2.506 1 93.06 790 SER A CA 1
ATOM 6319 C C . SER A 1 790 ? -31.562 0.161 -1.481 1 93.06 790 SER A C 1
ATOM 6321 O O . SER A 1 790 ? -31.375 -1.003 -1.84 1 93.06 790 SER A O 1
ATOM 6323 N N . ASN A 1 791 ? -31.75 0.442 -0.165 1 92.75 791 ASN A N 1
ATOM 6324 C CA . ASN A 1 791 ? -31.703 -0.585 0.87 1 92.75 791 ASN A CA 1
ATOM 6325 C C . ASN A 1 791 ? -33 -1.377 0.93 1 92.75 791 ASN A C 1
ATOM 6327 O O . ASN A 1 791 ? -33.062 -2.449 1.536 1 92.75 791 ASN A O 1
ATOM 6331 N N . TYR A 1 792 ? -34.094 -0.875 0.281 1 93.62 792 TYR A N 1
ATOM 6332 C CA . TYR A 1 792 ? -35.375 -1.559 0.274 1 93.62 792 TYR A CA 1
ATOM 6333 C C . TYR A 1 792 ? -35.75 -2.02 -1.132 1 93.62 792 TYR A C 1
ATOM 6335 O O . TYR A 1 792 ? -36.406 -3.041 -1.303 1 93.62 792 TYR A O 1
ATOM 6343 N N . VAL A 1 793 ? -35.281 -1.263 -2.113 1 93.81 793 VAL A N 1
ATOM 6344 C CA . VAL A 1 793 ? -35.656 -1.547 -3.496 1 93.81 793 VAL A CA 1
ATOM 6345 C C . VAL A 1 793 ? -34.438 -2.129 -4.242 1 93.81 793 VAL A C 1
ATOM 6347 O O . VAL A 1 793 ? -33.438 -1.455 -4.414 1 93.81 793 VAL A O 1
ATOM 6350 N N . ASN A 1 794 ? -34.625 -3.344 -4.832 1 93.19 794 ASN A N 1
ATOM 6351 C CA . ASN A 1 794 ? -33.531 -4.055 -5.523 1 93.19 794 ASN A CA 1
ATOM 6352 C C . ASN A 1 794 ? -32.25 -4.051 -4.715 1 93.19 794 ASN A C 1
ATOM 6354 O O . ASN A 1 794 ? -31.188 -3.711 -5.234 1 93.19 794 ASN A O 1
ATOM 6358 N N . ALA A 1 795 ? -32.406 -4.355 -3.473 1 91 795 ALA A N 1
ATOM 6359 C CA . ALA A 1 795 ? -31.266 -4.262 -2.543 1 91 795 ALA A CA 1
ATOM 6360 C C . ALA A 1 795 ? -30.156 -5.238 -2.92 1 91 795 ALA A C 1
ATOM 6362 O O . ALA A 1 795 ? -28.984 -4.973 -2.686 1 91 795 ALA A O 1
ATOM 6363 N N . GLU A 1 796 ? -30.5 -6.328 -3.572 1 91.38 796 GLU A N 1
ATOM 6364 C CA . GLU A 1 796 ? -29.531 -7.34 -3.961 1 91.38 796 GLU A CA 1
ATOM 6365 C C . GLU A 1 796 ? -28.672 -6.863 -5.133 1 91.38 796 GLU A C 1
ATOM 6367 O O . GLU A 1 796 ? -27.641 -7.453 -5.426 1 91.38 796 GLU A O 1
ATOM 6372 N N . HIS A 1 797 ? -29.141 -5.789 -5.754 1 93 797 HIS A N 1
ATOM 6373 C CA . HIS A 1 797 ? -28.422 -5.238 -6.902 1 93 797 HIS A CA 1
ATOM 6374 C C . HIS A 1 797 ? -28.125 -3.756 -6.703 1 93 797 HIS A C 1
ATOM 6376 O O . HIS A 1 797 ? -28.141 -2.979 -7.66 1 93 797 HIS A O 1
ATOM 6382 N N . MET A 1 798 ? -27.938 -3.436 -5.48 1 93.25 798 MET A N 1
ATOM 6383 C CA . MET A 1 798 ? -27.656 -2.031 -5.195 1 93.25 798 MET A CA 1
ATOM 6384 C C . MET A 1 798 ? -26.312 -1.613 -5.797 1 93.25 798 MET A C 1
ATOM 6386 O O . MET A 1 798 ? -25.406 -2.43 -5.91 1 93.25 798 MET A O 1
ATOM 6390 N N . CYS A 1 799 ? -26.234 -0.331 -6.176 1 94.19 799 CYS A N 1
ATOM 6391 C CA . CYS A 1 799 ? -24.969 0.209 -6.66 1 94.19 799 CYS A CA 1
ATOM 6392 C C . CYS A 1 799 ? -24 0.47 -5.508 1 94.19 799 CYS A C 1
ATOM 6394 O O . CYS A 1 799 ? -24.297 1.282 -4.625 1 94.19 799 CYS A O 1
ATOM 6396 N N . MET A 1 800 ? -22.859 -0.157 -5.527 1 93.06 800 MET A N 1
ATOM 6397 C CA . MET A 1 800 ? -21.875 -0.052 -4.457 1 93.06 800 MET A CA 1
ATOM 6398 C C . MET A 1 800 ? -22.406 -0.644 -3.16 1 93.06 800 MET A C 1
ATOM 6400 O O . MET A 1 800 ? -23.25 -0.03 -2.49 1 93.06 800 MET A O 1
ATOM 6404 N N . VAL A 1 801 ? -21.891 -1.64 -2.756 1 90.62 801 VAL A N 1
ATOM 6405 C CA . VAL A 1 801 ? -22.406 -2.418 -1.632 1 90.62 801 VAL A CA 1
ATOM 6406 C C . VAL A 1 801 ? -22.375 -1.569 -0.362 1 90.62 801 VAL A C 1
ATOM 6408 O O . VAL A 1 801 ? -23.281 -1.669 0.478 1 90.62 801 VAL A O 1
ATOM 6411 N N . HIS A 1 802 ? -21.406 -0.658 -0.177 1 91.81 802 HIS A N 1
ATOM 6412 C CA . HIS A 1 802 ? -21.266 0.104 1.058 1 91.81 802 HIS A CA 1
ATOM 6413 C C . HIS A 1 802 ? -22.234 1.284 1.09 1 91.81 802 HIS A C 1
ATOM 6415 O O . HIS A 1 802 ? -22.422 1.907 2.137 1 91.81 802 HIS A O 1
ATOM 6421 N N . SER A 1 803 ? -22.938 1.539 0.012 1 93.31 803 SER A N 1
ATOM 6422 C CA . SER A 1 803 ? -23.781 2.717 -0.086 1 93.31 803 SER A CA 1
ATOM 6423 C C . SER A 1 803 ? -25.109 2.5 0.646 1 93.31 803 SER A C 1
ATOM 6425 O O . SER A 1 803 ? -25.922 3.422 0.758 1 93.31 803 SER A O 1
ATOM 6427 N N . TRP A 1 804 ? -25.375 1.365 1.234 1 92.88 804 TRP A N 1
ATOM 6428 C CA . TRP A 1 804 ? -26.578 1.116 2.01 1 92.88 804 TRP A CA 1
ATOM 6429 C C . TRP A 1 804 ? -26.719 2.113 3.156 1 92.88 804 TRP A C 1
ATOM 6431 O O . TRP A 1 804 ? -27.812 2.416 3.604 1 92.88 804 TRP A O 1
ATOM 6441 N N . TYR A 1 805 ? -25.625 2.605 3.695 1 94.44 805 TYR A N 1
ATOM 6442 C CA . TYR A 1 805 ? -25.562 3.516 4.832 1 94.44 805 TYR A CA 1
ATOM 6443 C C . TYR A 1 805 ? -26.312 4.805 4.543 1 94.44 805 TYR A C 1
ATOM 6445 O O . TYR A 1 805 ? -26.984 5.348 5.422 1 94.44 805 TYR A O 1
ATOM 6453 N N . LEU A 1 806 ? -26.25 5.277 3.311 1 94.69 806 LEU A N 1
ATOM 6454 C CA . LEU A 1 806 ? -26.75 6.602 2.955 1 94.69 806 LEU A CA 1
ATOM 6455 C C . LEU A 1 806 ? -28.281 6.641 3.021 1 94.69 806 LEU A C 1
ATOM 6457 O O . LEU A 1 806 ? -28.859 7.562 3.604 1 94.69 806 LEU A O 1
ATOM 6461 N N . PRO A 1 807 ? -28.969 5.648 2.455 1 94.44 807 PRO A N 1
ATOM 64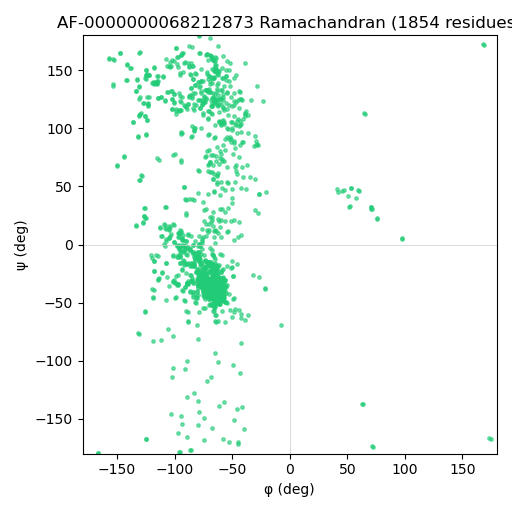62 C CA . PRO A 1 807 ? -30.422 5.672 2.631 1 94.44 807 PRO A CA 1
ATOM 6463 C C . PRO A 1 807 ? -30.844 5.562 4.094 1 94.44 807 PRO A C 1
ATOM 6465 O O . PRO A 1 807 ? -31.797 6.215 4.516 1 94.44 807 PRO A O 1
ATOM 6468 N N . CYS A 1 808 ? -30.172 4.828 4.887 1 95.19 808 CYS A N 1
ATOM 6469 C CA . CYS A 1 808 ? -30.469 4.73 6.312 1 95.19 808 CYS A CA 1
ATOM 6470 C C . CYS A 1 808 ? -30.312 6.082 6.996 1 95.19 808 CYS A C 1
ATOM 6472 O O . CYS A 1 808 ? -31.219 6.527 7.719 1 95.19 808 CYS A O 1
ATOM 6474 N N . ASP A 1 809 ? -29.156 6.695 6.754 1 94.75 809 ASP A N 1
ATOM 6475 C CA . ASP A 1 809 ? -28.891 7.996 7.355 1 94.75 809 ASP A CA 1
ATOM 6476 C C . ASP A 1 809 ? -29.938 9.023 6.945 1 94.75 809 ASP A C 1
ATOM 6478 O O . ASP A 1 809 ? -30.375 9.828 7.77 1 94.75 809 ASP A O 1
ATOM 6482 N N . PHE A 1 810 ? -30.328 8.984 5.676 1 95 810 PHE A N 1
ATOM 6483 C CA . PHE A 1 810 ? -31.312 9.922 5.152 1 95 810 PHE A CA 1
ATOM 6484 C C . PHE A 1 810 ? -32.656 9.695 5.805 1 95 810 PHE A C 1
ATOM 6486 O O . PHE A 1 810 ? -33.344 10.656 6.152 1 95 810 PHE A O 1
ATOM 6493 N N . HIS A 1 811 ? -33.094 8.438 5.98 1 95.56 811 HIS A N 1
ATOM 6494 C CA . HIS A 1 811 ? -34.375 8.117 6.641 1 95.56 811 HIS A CA 1
ATOM 6495 C C . HIS A 1 811 ? -34.375 8.586 8.094 1 95.56 811 HIS A C 1
ATOM 6497 O O . HIS A 1 811 ? -35.344 9.172 8.562 1 95.56 811 HIS A O 1
ATOM 6503 N N . TYR A 1 812 ? -33.281 8.32 8.805 1 96.25 812 TYR A N 1
ATOM 6504 C CA . TYR A 1 812 ? -33.188 8.742 10.203 1 96.25 812 TYR A CA 1
ATOM 6505 C C . TYR A 1 812 ? -33.188 10.258 10.312 1 96.25 812 TYR A C 1
ATOM 6507 O O . TYR A 1 812 ? -33.719 10.812 11.289 1 96.25 812 TYR A O 1
ATOM 6515 N N . PHE A 1 813 ? -32.594 10.898 9.367 1 94.56 813 PHE A N 1
ATOM 6516 C CA . PHE A 1 813 ? -32.562 12.359 9.312 1 94.56 813 PHE A CA 1
ATOM 6517 C C . PHE A 1 813 ? -33.969 12.922 9.281 1 94.56 813 PHE A C 1
ATOM 6519 O O . PHE A 1 813 ? -34.281 13.875 9.992 1 94.56 813 PHE A O 1
ATOM 6526 N N . ILE A 1 814 ? -34.781 12.336 8.469 1 94.94 814 ILE A N 1
ATOM 6527 C CA . ILE A 1 814 ? -36.188 12.766 8.344 1 94.94 814 ILE A CA 1
ATOM 6528 C C . ILE A 1 814 ? -36.906 12.562 9.68 1 94.94 814 ILE A C 1
ATOM 6530 O O . ILE A 1 814 ? -37.594 13.453 10.148 1 94.94 814 ILE A O 1
ATOM 6534 N N . VAL A 1 815 ? -36.688 11.477 10.289 1 94.81 815 VAL A N 1
ATOM 6535 C CA . VAL A 1 815 ? -37.281 11.188 11.586 1 94.81 815 VAL A CA 1
ATOM 6536 C C . VAL A 1 815 ? -36.812 12.195 12.625 1 94.81 815 VAL A C 1
ATOM 6538 O O . VAL A 1 815 ? -37.594 12.68 13.438 1 94.81 815 VAL A O 1
ATOM 6541 N N . ALA A 1 816 ? -35.594 12.508 12.586 1 94.62 816 ALA A N 1
ATOM 6542 C CA . ALA A 1 816 ? -35 13.445 13.539 1 94.62 816 ALA A CA 1
ATOM 6543 C C . ALA A 1 816 ? -35.625 14.828 13.414 1 94.62 816 ALA A C 1
ATOM 6545 O O . ALA A 1 816 ? -35.812 15.516 14.414 1 94.62 816 ALA A O 1
ATOM 6546 N N . ILE A 1 817 ? -35.938 15.289 12.18 1 93.75 817 ILE A N 1
ATOM 6547 C CA . ILE A 1 817 ? -36.562 16.578 11.953 1 93.75 817 ILE A CA 1
ATOM 6548 C C . ILE A 1 817 ? -37.875 16.656 12.703 1 93.75 817 ILE A C 1
ATOM 6550 O O . ILE A 1 817 ? -38.125 17.594 13.453 1 93.75 817 ILE A O 1
ATOM 6554 N N . PHE A 1 818 ? -38.719 15.664 12.609 1 94.88 818 PHE A N 1
ATOM 6555 C CA . PHE A 1 818 ? -40.031 15.656 13.227 1 94.88 818 PHE A CA 1
ATOM 6556 C C . PHE A 1 818 ? -39.906 15.516 14.734 1 94.88 818 PHE A C 1
ATOM 6558 O O . PHE A 1 818 ? -40.688 16.109 15.484 1 94.88 818 PHE A O 1
ATOM 6565 N N . LEU A 1 819 ? -38.969 14.766 15.156 1 94.75 819 LEU A N 1
ATOM 6566 C CA . LEU A 1 819 ? -38.75 14.617 16.594 1 94.75 819 LEU A CA 1
ATOM 6567 C C . LEU A 1 819 ? -38.312 15.938 17.203 1 94.75 819 LEU A C 1
ATOM 6569 O O . LEU A 1 819 ? -38.75 16.297 18.297 1 94.75 819 LEU A O 1
ATOM 6573 N N . CYS A 1 820 ? -37.406 16.625 16.547 1 93.88 820 CYS A N 1
ATOM 6574 C CA . CYS A 1 820 ? -36.875 17.891 17.062 1 93.88 820 CYS A CA 1
ATOM 6575 C C . CYS A 1 820 ? -37.969 18.953 17.062 1 93.88 820 CYS A C 1
ATOM 6577 O O . CYS A 1 820 ? -38.031 19.797 17.953 1 93.88 820 CYS A O 1
ATOM 6579 N N . ILE A 1 821 ? -38.875 18.906 16.047 1 94.06 821 ILE A N 1
ATOM 6580 C CA . ILE A 1 821 ? -40 19.828 16.031 1 94.06 821 ILE A CA 1
ATOM 6581 C C . ILE A 1 821 ? -40.906 19.547 17.219 1 94.06 821 ILE A C 1
ATOM 6583 O O . ILE A 1 821 ? -41.344 20.469 17.906 1 94.06 821 ILE A O 1
ATOM 6587 N N . LEU A 1 822 ? -41.125 18.297 17.469 1 93.81 822 LEU A N 1
ATOM 6588 C CA . LEU A 1 822 ? -41.969 17.891 18.578 1 93.81 822 LEU A CA 1
ATOM 6589 C C . LEU A 1 822 ? -41.344 18.297 19.906 1 93.81 822 LEU A C 1
ATOM 6591 O O . LEU A 1 822 ? -42.062 18.734 20.828 1 93.81 822 LEU A O 1
ATOM 6595 N N . ILE A 1 823 ? -40.062 18.141 20.078 1 93.19 823 ILE A N 1
ATOM 6596 C CA . ILE A 1 823 ? -39.375 18.5 21.297 1 93.19 823 ILE A CA 1
ATOM 6597 C C . ILE A 1 823 ? -39.438 20.016 21.516 1 93.19 823 ILE A C 1
ATOM 6599 O O . ILE A 1 823 ? -39.594 20.484 22.641 1 93.19 823 ILE A O 1
ATOM 6603 N N . ASN A 1 824 ? -39.312 20.734 20.438 1 91 824 ASN A N 1
ATOM 6604 C CA . ASN A 1 824 ? -39.375 22.188 20.516 1 91 824 ASN A CA 1
ATOM 6605 C C . ASN A 1 824 ? -40.75 22.688 20.875 1 91 824 ASN A C 1
ATOM 6607 O O . ASN A 1 824 ? -40.906 23.641 21.641 1 91 824 ASN A O 1
ATOM 6611 N N . LYS A 1 825 ? -41.844 22.078 20.406 1 91.88 825 LYS A N 1
ATOM 6612 C CA . LYS A 1 825 ? -43.219 22.516 20.641 1 91.88 825 LYS A CA 1
ATOM 6613 C C . LYS A 1 825 ? -43.719 22.031 22 1 91.88 825 LYS A C 1
ATOM 6615 O O . LYS A 1 825 ? -44.344 22.781 22.734 1 91.88 825 LYS A O 1
ATOM 6620 N N . ARG A 1 826 ? -43.5 20.703 22.188 1 94.06 826 ARG A N 1
ATOM 6621 C CA . ARG A 1 826 ? -43.875 20.047 23.438 1 94.06 826 ARG A CA 1
ATOM 6622 C C . ARG A 1 826 ? -42.75 19.188 23.984 1 94.06 826 ARG A C 1
ATOM 6624 O O . ARG A 1 826 ? -42.688 17.984 23.719 1 94.06 826 ARG A O 1
ATOM 6631 N N . LYS A 1 827 ? -41.969 19.641 24.797 1 92.19 827 LYS A N 1
ATOM 6632 C CA . LYS A 1 827 ? -40.75 19.031 25.281 1 92.19 827 LYS A CA 1
ATOM 6633 C C . LYS A 1 827 ? -41.031 17.641 25.859 1 92.19 827 LYS A C 1
ATOM 6635 O O . LYS A 1 827 ? -40.344 16.672 25.484 1 92.19 827 LYS A O 1
ATOM 6640 N N . LYS A 1 828 ? -42 17.484 26.719 1 92.44 828 LYS A N 1
ATOM 6641 C CA . LYS A 1 828 ? -42.312 16.203 27.375 1 92.44 828 LYS A CA 1
ATOM 6642 C C . LYS A 1 828 ? -42.75 15.164 26.344 1 92.44 828 LYS A C 1
ATOM 6644 O O . LYS A 1 828 ? -42.312 14.016 26.391 1 92.44 828 LYS A O 1
ATOM 6649 N N . ALA A 1 829 ? -43.625 15.547 25.453 1 93.25 829 ALA A N 1
ATOM 6650 C CA . ALA A 1 829 ? -44.125 14.641 24.406 1 93.25 829 ALA A CA 1
ATOM 6651 C C . ALA A 1 829 ? -42.969 14.211 23.484 1 93.25 829 ALA A C 1
ATOM 6653 O O . ALA A 1 829 ? -42.938 13.055 23.047 1 93.25 829 ALA A O 1
ATOM 6654 N N . GLY A 1 830 ? -42.125 15.148 23.172 1 94.5 830 GLY A N 1
ATOM 6655 C CA . GLY A 1 830 ? -41 14.844 22.312 1 94.5 830 GLY A CA 1
ATOM 6656 C C . GLY A 1 830 ? -40.031 13.867 22.938 1 94.5 830 GLY A C 1
ATOM 6657 O O . GLY A 1 830 ? -39.531 12.945 22.266 1 94.5 830 GLY A O 1
ATOM 6658 N N . LEU A 1 831 ? -39.719 14.008 24.141 1 93.75 831 LEU A N 1
ATOM 6659 C CA . LEU A 1 831 ? -38.781 13.133 24.844 1 93.75 831 LEU A CA 1
ATOM 6660 C C . LEU A 1 831 ? -39.406 11.75 25.047 1 93.75 831 LEU A C 1
ATOM 6662 O O . LEU A 1 831 ? -38.688 10.742 25 1 93.75 831 LEU A O 1
ATOM 6666 N N . ILE A 1 832 ? -40.688 11.688 25.281 1 93.44 832 ILE A N 1
ATOM 6667 C CA . ILE A 1 832 ? -41.344 10.398 25.391 1 93.44 832 ILE A CA 1
ATOM 6668 C C . ILE A 1 832 ? -41.344 9.672 24.047 1 93.44 832 ILE A C 1
ATOM 6670 O O . ILE A 1 832 ? -41.094 8.469 24 1 93.44 832 ILE A O 1
ATOM 6674 N N . ALA A 1 833 ? -41.594 10.422 23.016 1 95.31 833 ALA A N 1
ATOM 6675 C CA . ALA A 1 833 ? -41.531 9.836 21.672 1 95.31 833 ALA A CA 1
ATOM 6676 C C . ALA A 1 833 ? -40.125 9.305 21.391 1 95.31 833 ALA A C 1
ATOM 6678 O O . ALA A 1 833 ? -39.969 8.234 20.781 1 95.31 833 ALA A O 1
ATOM 6679 N N . LEU A 1 834 ? -39.125 10.086 21.75 1 95.62 834 LEU A N 1
ATOM 6680 C CA . LEU A 1 834 ? -37.75 9.656 21.578 1 95.62 834 LEU A CA 1
ATOM 6681 C C . LEU A 1 834 ? -37.469 8.383 22.359 1 95.62 834 LEU A C 1
ATOM 6683 O O . LEU A 1 834 ? -36.812 7.461 21.859 1 95.62 834 LEU A O 1
ATOM 6687 N N . ALA A 1 835 ? -37.938 8.258 23.531 1 92.88 835 ALA A N 1
ATOM 6688 C CA . ALA A 1 835 ? -37.75 7.074 24.375 1 92.88 835 ALA A CA 1
ATOM 6689 C C . ALA A 1 835 ? -38.438 5.855 23.766 1 92.88 835 ALA A C 1
ATOM 6691 O O . ALA A 1 835 ? -37.875 4.758 23.766 1 92.88 835 ALA A O 1
ATOM 6692 N N . VAL A 1 836 ? -39.625 6.062 23.281 1 93.06 836 VAL A N 1
ATOM 6693 C CA . VAL A 1 836 ? -40.375 4.973 22.672 1 93.06 836 VAL A CA 1
ATOM 6694 C C . VAL A 1 836 ? -39.656 4.488 21.406 1 93.06 836 VAL A C 1
ATOM 6696 O O . VAL A 1 836 ? -39.5 3.283 21.203 1 93.06 836 VAL A O 1
ATOM 6699 N N . LEU A 1 837 ? -39.219 5.406 20.594 1 93.88 837 LEU A N 1
ATOM 6700 C CA . LEU A 1 837 ? -38.5 5.043 19.375 1 93.88 837 LEU A CA 1
ATOM 6701 C C . LEU A 1 837 ? -37.188 4.328 19.703 1 93.88 837 LEU A C 1
ATOM 6703 O O . LEU A 1 837 ? -36.781 3.428 18.984 1 93.88 837 LEU A O 1
ATOM 6707 N N . PHE A 1 838 ? -36.531 4.75 20.734 1 93.62 838 PHE A N 1
ATOM 6708 C CA . PHE A 1 838 ? -35.312 4.117 21.188 1 93.62 838 PHE A CA 1
ATOM 6709 C C . PHE A 1 838 ? -35.562 2.664 21.578 1 93.62 838 PHE A C 1
ATOM 6711 O O . PHE A 1 838 ? -34.844 1.766 21.141 1 93.62 838 PHE A O 1
ATOM 6718 N N . VAL A 1 839 ? -36.562 2.416 22.328 1 91.62 839 VAL A N 1
ATOM 6719 C CA . VAL A 1 839 ? -36.906 1.07 22.781 1 91.62 839 VAL A CA 1
ATOM 6720 C C . VAL A 1 839 ? -37.312 0.208 21.594 1 91.62 839 VAL A C 1
ATOM 6722 O O . VAL A 1 839 ? -36.906 -0.946 21.484 1 91.62 839 VAL A O 1
ATOM 6725 N N . VAL A 1 840 ? -38.094 0.743 20.719 1 93.5 840 VAL A N 1
ATOM 6726 C CA . VAL A 1 840 ? -38.562 0.021 19.531 1 93.5 840 VAL A CA 1
ATOM 6727 C C . VAL A 1 840 ? -37.344 -0.328 18.656 1 93.5 840 VAL A C 1
ATOM 6729 O O . VAL A 1 840 ? -37.312 -1.415 18.078 1 93.5 840 VAL A O 1
ATOM 6732 N N . SER A 1 841 ? -36.438 0.559 18.531 1 94.25 841 SER A N 1
ATOM 6733 C CA . SER A 1 841 ? -35.25 0.328 17.703 1 94.25 841 SER A CA 1
ATOM 6734 C C . SER A 1 841 ? -34.406 -0.822 18.25 1 94.25 841 SER A C 1
ATOM 6736 O O . SER A 1 841 ? -33.719 -1.498 17.5 1 94.25 841 SER A O 1
ATOM 6738 N N . ILE A 1 842 ? -34.438 -1.064 19.531 1 92.25 842 ILE A N 1
ATOM 6739 C CA . ILE A 1 842 ? -33.719 -2.168 20.156 1 92.25 842 ILE A CA 1
ATOM 6740 C C . ILE A 1 842 ? -34.5 -3.467 19.953 1 92.25 842 ILE A C 1
ATOM 6742 O O . ILE A 1 842 ? -33.906 -4.52 19.703 1 92.25 842 ILE A O 1
ATOM 6746 N N . LEU A 1 843 ? -35.812 -3.383 19.969 1 92.19 843 LEU A N 1
ATOM 6747 C CA . LEU A 1 843 ? -36.656 -4.559 19.906 1 92.19 843 LEU A CA 1
ATOM 6748 C C . LEU A 1 843 ? -36.75 -5.105 18.484 1 92.19 843 LEU A C 1
ATOM 6750 O O . LEU A 1 843 ? -36.906 -6.309 18.281 1 92.19 843 LEU A O 1
ATOM 6754 N N . ILE A 1 844 ? -36.594 -4.316 17.5 1 92.75 844 ILE A N 1
ATOM 6755 C CA . ILE A 1 844 ? -36.75 -4.738 16.109 1 92.75 844 ILE A CA 1
ATOM 6756 C C . ILE A 1 844 ? -35.656 -5.758 15.766 1 92.75 844 ILE A C 1
ATOM 6758 O O . ILE A 1 844 ? -35.969 -6.867 15.32 1 92.75 844 ILE A O 1
ATOM 6762 N N . PRO A 1 845 ? -34.375 -5.457 16.016 1 92.25 845 PRO A N 1
ATOM 6763 C CA . PRO A 1 845 ? -33.375 -6.48 15.742 1 92.25 845 PRO A CA 1
ATOM 6764 C C . PRO A 1 845 ? -33.562 -7.742 16.578 1 92.25 845 PRO A C 1
ATOM 6766 O O . PRO A 1 845 ? -33.281 -8.852 16.109 1 92.25 845 PRO A O 1
ATOM 6769 N N . PHE A 1 846 ? -34.031 -7.535 17.797 1 92.06 846 PHE A N 1
ATOM 6770 C CA . PHE A 1 846 ? -34.312 -8.688 18.641 1 92.06 846 PHE A CA 1
ATOM 6771 C C . PHE A 1 846 ? -35.344 -9.586 18 1 92.06 846 PHE A C 1
ATOM 6773 O O . PHE A 1 846 ? -35.156 -10.797 17.875 1 92.06 846 PHE A O 1
ATOM 6780 N N . ILE A 1 847 ? -36.406 -9.016 17.5 1 92.56 847 ILE A N 1
ATOM 6781 C CA . ILE A 1 847 ? -37.531 -9.75 16.938 1 92.56 847 ILE A CA 1
ATOM 6782 C C . ILE A 1 847 ? -37.125 -10.398 15.609 1 92.56 847 ILE A C 1
ATOM 6784 O O . ILE A 1 847 ? -37.469 -11.547 15.336 1 92.56 847 ILE A O 1
ATOM 6788 N N . ILE A 1 848 ? -36.344 -9.727 14.781 1 91.38 848 ILE A N 1
ATOM 6789 C CA . ILE A 1 848 ? -35.906 -10.25 13.492 1 91.38 848 ILE A CA 1
ATOM 6790 C C . ILE A 1 848 ? -35.062 -11.5 13.695 1 91.38 848 ILE A C 1
ATOM 6792 O O . ILE A 1 848 ? -35.281 -12.531 13.055 1 91.38 848 ILE A O 1
ATOM 6796 N N . VAL A 1 849 ? -34.125 -11.43 14.633 1 91.38 849 VAL A N 1
ATOM 6797 C CA . VAL A 1 849 ? -33.219 -12.547 14.883 1 91.38 849 VAL A CA 1
ATOM 6798 C C . VAL A 1 849 ? -33.969 -13.68 15.57 1 91.38 849 VAL A C 1
ATOM 6800 O O . VAL A 1 849 ? -33.781 -14.852 15.242 1 91.38 849 VAL A O 1
ATOM 6803 N N . PHE A 1 850 ? -34.906 -13.312 16.453 1 90.19 850 PHE A N 1
ATOM 6804 C CA . PHE A 1 850 ? -35.656 -14.289 17.219 1 90.19 850 PHE A CA 1
ATOM 6805 C C . PHE A 1 850 ? -36.625 -15.047 16.328 1 90.19 850 PHE A C 1
ATOM 6807 O O . PHE A 1 850 ? -36.688 -16.281 16.375 1 90.19 850 PHE A O 1
ATOM 6814 N N . VAL A 1 851 ? -37.312 -14.406 15.469 1 92.06 851 VAL A N 1
ATOM 6815 C CA . VAL A 1 851 ? -38.375 -15 14.664 1 92.06 851 VAL A CA 1
ATOM 6816 C C . VAL A 1 851 ? -37.75 -15.766 13.484 1 92.06 851 VAL A C 1
ATOM 6818 O O . VAL A 1 851 ? -38.25 -16.844 13.125 1 92.06 851 VAL A O 1
ATOM 6821 N N . ASN A 1 852 ? -36.688 -15.266 12.891 1 91.75 852 ASN A N 1
ATOM 6822 C CA . ASN A 1 852 ? -36.094 -15.875 11.703 1 91.75 852 ASN A CA 1
ATOM 6823 C C . ASN A 1 852 ? -34.938 -16.812 12.062 1 91.75 852 ASN A C 1
ATOM 6825 O O . ASN A 1 852 ? -34.312 -17.406 11.172 1 91.75 852 ASN A O 1
ATOM 6829 N N . ASN A 1 853 ? -34.625 -16.953 13.219 1 90.25 853 ASN A N 1
ATOM 6830 C CA . ASN A 1 853 ? -33.531 -17.828 13.68 1 90.25 853 ASN A CA 1
ATOM 6831 C C . ASN A 1 853 ? -32.219 -17.516 12.945 1 90.25 853 ASN A C 1
ATOM 6833 O O . ASN A 1 853 ? -31.609 -18.422 12.375 1 90.25 853 ASN A O 1
ATOM 6837 N N . ARG A 1 854 ? -31.984 -16.281 12.938 1 89.88 854 ARG A N 1
ATOM 6838 C CA . ARG A 1 854 ? -30.781 -15.836 12.258 1 89.88 854 ARG A CA 1
ATOM 6839 C C . ARG A 1 854 ? -29.641 -15.617 13.25 1 89.88 854 ARG A C 1
ATOM 6841 O O . ARG A 1 854 ? -29.875 -15.516 14.453 1 89.88 854 ARG A O 1
ATOM 6848 N N . PRO A 1 855 ? -28.422 -15.578 12.75 1 88.31 855 PRO A N 1
ATOM 6849 C CA . PRO A 1 855 ? -27.281 -15.375 13.656 1 88.31 855 PRO A CA 1
ATOM 6850 C C . PRO A 1 855 ? -27.266 -13.984 14.281 1 88.31 855 PRO A C 1
ATOM 6852 O O . PRO A 1 855 ? -27.891 -13.062 13.758 1 88.31 855 PRO A O 1
ATOM 6855 N N . ALA A 1 856 ? -26.516 -13.938 15.383 1 86.56 856 ALA A N 1
ATOM 6856 C CA . ALA A 1 856 ? -26.422 -12.703 16.156 1 86.56 856 ALA A CA 1
ATOM 6857 C C . ALA A 1 856 ? -25.609 -11.656 15.406 1 86.56 856 ALA A C 1
ATOM 6859 O O . ALA A 1 856 ? -25.828 -10.453 15.562 1 86.56 856 ALA A O 1
ATOM 6860 N N . VAL A 1 857 ? -24.609 -12.18 14.695 1 86.81 857 VAL A N 1
ATOM 6861 C CA . VAL A 1 857 ? -23.688 -11.289 14.008 1 86.81 857 VAL A CA 1
ATOM 6862 C C . VAL A 1 857 ? -23.625 -11.641 12.523 1 86.81 857 VAL A C 1
ATOM 6864 O O . VAL A 1 857 ? -23.969 -12.766 12.133 1 86.81 857 VAL A O 1
ATOM 6867 N N . LEU A 1 858 ? -23.375 -10.641 11.734 1 86.12 858 LEU A N 1
ATOM 6868 C CA . LEU A 1 858 ? -23.109 -10.898 10.32 1 86.12 858 LEU A CA 1
ATOM 6869 C C . LEU A 1 858 ? -21.766 -11.586 10.125 1 86.12 858 LEU A C 1
ATOM 6871 O O . LEU A 1 858 ? -20.719 -11.008 10.438 1 86.12 858 LEU A O 1
ATOM 6875 N N . PHE A 1 859 ? -21.812 -12.789 9.648 1 85.69 859 PHE A N 1
ATOM 6876 C CA . PHE A 1 859 ? -20.578 -13.547 9.461 1 85.69 859 PHE A CA 1
ATOM 6877 C C . PHE A 1 859 ? -19.859 -13.117 8.188 1 85.69 859 PHE A C 1
ATOM 6879 O O . PHE A 1 859 ? -20.438 -13.172 7.098 1 85.69 859 PHE A O 1
ATOM 6886 N N . PHE A 1 860 ? -18.656 -12.727 8.305 1 87.75 860 PHE A N 1
ATOM 6887 C CA . PHE A 1 860 ? -17.844 -12.383 7.152 1 87.75 860 PHE A CA 1
ATOM 6888 C C . PHE A 1 860 ? -17.062 -13.602 6.656 1 87.75 860 PHE A C 1
ATOM 6890 O O . PHE A 1 860 ? -15.852 -13.539 6.461 1 87.75 860 PHE A O 1
ATOM 6897 N N . TYR A 1 861 ? -17.75 -14.688 6.488 1 87.88 861 TYR A N 1
ATOM 6898 C CA . TYR A 1 861 ? -17.188 -15.898 5.906 1 87.88 861 TYR A CA 1
ATOM 6899 C C . TYR A 1 861 ? -17.109 -15.789 4.387 1 87.88 861 TYR A C 1
ATOM 6901 O O . TYR A 1 861 ? -17.5 -14.766 3.814 1 87.88 861 TYR A O 1
ATOM 6909 N N . LEU A 1 862 ? -16.641 -16.766 3.754 1 85.12 862 LEU A N 1
ATOM 6910 C CA . LEU A 1 862 ? -16.328 -16.719 2.33 1 85.12 862 LEU A CA 1
ATOM 6911 C C . LEU A 1 862 ? -17.594 -16.531 1.499 1 85.12 862 LEU A C 1
ATOM 6913 O O . LEU A 1 862 ? -17.578 -15.82 0.484 1 85.12 862 LEU A O 1
ATOM 6917 N N . ASP A 1 863 ? -18.609 -17.172 1.906 1 81.94 863 ASP A N 1
ATOM 6918 C CA . ASP A 1 863 ? -19.844 -17.062 1.139 1 81.94 863 ASP A CA 1
ATOM 6919 C C . ASP A 1 863 ? -20.359 -15.625 1.141 1 81.94 863 ASP A C 1
ATOM 6921 O O . ASP A 1 863 ? -20.875 -15.141 0.126 1 81.94 863 ASP A O 1
ATOM 6925 N N . PHE A 1 864 ? -20.234 -14.953 2.279 1 87.19 864 PHE A N 1
ATOM 6926 C CA . PHE A 1 864 ? -20.656 -13.562 2.375 1 87.19 864 PHE A CA 1
ATOM 6927 C C . PHE A 1 864 ? -19.703 -12.648 1.615 1 87.19 864 PHE A C 1
ATOM 6929 O O . PHE A 1 864 ? -20.125 -11.797 0.841 1 87.19 864 PHE A O 1
ATOM 6936 N N . ILE A 1 865 ? -18.406 -12.875 1.736 1 86 865 ILE A N 1
ATOM 6937 C CA . ILE A 1 865 ? -17.391 -11.961 1.216 1 86 865 ILE A CA 1
ATOM 6938 C C . ILE A 1 865 ? -17.406 -11.992 -0.311 1 86 865 ILE A C 1
ATOM 6940 O O . ILE A 1 865 ? -17.188 -10.969 -0.962 1 86 865 ILE A O 1
ATOM 6944 N N . ARG A 1 866 ? -17.703 -13.055 -0.871 1 82.62 866 ARG A N 1
ATOM 6945 C CA . ARG A 1 866 ? -17.688 -13.195 -2.322 1 82.62 866 ARG A CA 1
ATOM 6946 C C . ARG A 1 866 ? -18.938 -12.602 -2.943 1 82.62 866 ARG A C 1
ATOM 6948 O O . ARG A 1 866 ? -18.906 -12.094 -4.07 1 82.62 866 ARG A O 1
ATOM 6955 N N . SER A 1 867 ? -20.062 -12.664 -2.16 1 85 867 SER A N 1
ATOM 6956 C CA . SER A 1 867 ? -21.328 -12.094 -2.631 1 85 867 SER A CA 1
ATOM 6957 C C . SER A 1 867 ? -22.109 -11.469 -1.483 1 85 867 SER A C 1
ATOM 6959 O O . SER A 1 867 ? -23.203 -11.938 -1.146 1 85 867 SER A O 1
ATOM 6961 N N . PRO A 1 868 ? -21.656 -10.359 -1.122 1 86.38 868 PRO A N 1
ATOM 6962 C CA . PRO A 1 868 ? -22.281 -9.766 0.063 1 86.38 868 PRO A CA 1
ATOM 6963 C C . PRO A 1 868 ? -23.703 -9.273 -0.202 1 86.38 868 PRO A C 1
ATOM 6965 O O . PRO A 1 868 ? -24.578 -9.414 0.657 1 86.38 868 PRO A O 1
ATOM 6968 N N . LYS A 1 869 ? -24.062 -8.836 -1.362 1 88.69 869 LYS A N 1
ATOM 6969 C CA . LYS A 1 869 ? -25.328 -8.195 -1.662 1 88.69 869 LYS A CA 1
ATOM 6970 C C . LYS A 1 869 ? -26.484 -9.203 -1.642 1 88.69 869 LYS A C 1
ATOM 6972 O O . LYS A 1 869 ? -27.609 -8.859 -1.325 1 88.69 869 LYS A O 1
ATOM 6977 N N . SER A 1 870 ? -26.125 -10.414 -1.966 1 87.62 870 SER A N 1
ATOM 6978 C CA . SER A 1 870 ? -27.188 -11.422 -2.09 1 87.62 870 SER A CA 1
ATOM 6979 C C . SER A 1 870 ? -27.312 -12.25 -0.816 1 87.62 870 SER A C 1
ATOM 6981 O O . SER A 1 870 ? -28.203 -13.086 -0.702 1 87.62 870 SER A O 1
ATOM 6983 N N . HIS A 1 871 ? -26.5 -11.984 0.146 1 89.5 871 HIS A N 1
ATOM 6984 C CA . HIS A 1 871 ? -26.531 -12.773 1.373 1 89.5 871 HIS A CA 1
ATOM 6985 C C . HIS A 1 871 ? -27.797 -12.469 2.189 1 89.5 871 HIS A C 1
ATOM 6987 O O . HIS A 1 871 ? -28.125 -11.305 2.404 1 89.5 871 HIS A O 1
ATOM 6993 N N . PRO A 1 872 ? -28.484 -13.414 2.627 1 87.12 872 PRO A N 1
ATOM 6994 C CA . PRO A 1 872 ? -29.766 -13.219 3.312 1 87.12 872 PRO A CA 1
ATOM 6995 C C . PRO A 1 872 ? -29.625 -12.406 4.598 1 87.12 872 PRO A C 1
ATOM 6997 O O . PRO A 1 872 ? -30.469 -11.555 4.887 1 87.12 872 PRO A O 1
ATOM 7000 N N . ASP A 1 873 ? -28.578 -12.641 5.352 1 88.81 873 ASP A N 1
ATOM 7001 C CA . ASP A 1 873 ? -28.406 -11.914 6.605 1 88.81 873 ASP A CA 1
ATOM 7002 C C . ASP A 1 873 ? -28.094 -10.438 6.348 1 88.81 873 ASP A C 1
ATOM 7004 O O . ASP A 1 873 ? -28.484 -9.57 7.125 1 88.81 873 ASP A O 1
ATOM 7008 N N . PHE A 1 874 ? -27.391 -10.211 5.305 1 91.44 874 PHE A N 1
ATOM 7009 C CA . PHE A 1 874 ? -27.125 -8.836 4.918 1 91.44 874 PHE A CA 1
ATOM 7010 C C . PHE A 1 874 ? -28.406 -8.094 4.578 1 91.44 874 PHE A C 1
ATOM 7012 O O . PHE A 1 874 ? -28.625 -6.969 5.023 1 91.44 874 PHE A O 1
ATOM 7019 N N . LEU A 1 875 ? -29.312 -8.719 3.918 1 90.25 875 LEU A N 1
ATOM 7020 C CA . LEU A 1 875 ? -30.547 -8.117 3.432 1 90.25 875 LEU A CA 1
ATOM 7021 C C . LEU A 1 875 ? -31.594 -8.008 4.547 1 90.25 875 LEU A C 1
ATOM 7023 O O . LEU A 1 875 ? -32.312 -7.016 4.645 1 90.25 875 LEU A O 1
ATOM 7027 N N . LEU A 1 876 ? -31.562 -8.922 5.469 1 89.31 876 LEU A N 1
ATOM 7028 C CA . LEU A 1 876 ? -32.625 -8.992 6.469 1 89.31 876 LEU A CA 1
ATOM 7029 C C . LEU A 1 876 ? -32.25 -8.219 7.723 1 89.31 876 LEU A C 1
ATOM 7031 O O . LEU A 1 876 ? -33.062 -7.535 8.32 1 89.31 876 LEU A O 1
ATOM 7035 N N . THR A 1 877 ? -31.031 -8.297 8.102 1 88.25 877 THR A N 1
ATOM 7036 C CA . THR A 1 877 ? -30.703 -7.812 9.438 1 88.25 877 THR A CA 1
ATOM 7037 C C . THR A 1 877 ? -29.75 -6.613 9.352 1 88.25 877 THR A C 1
ATOM 7039 O O . THR A 1 877 ? -29.562 -5.898 10.344 1 88.25 877 THR A O 1
ATOM 7042 N N . TYR A 1 878 ? -29.219 -6.297 8.188 1 90.69 878 TYR A N 1
ATOM 7043 C CA . TYR A 1 878 ? -28.109 -5.359 8.203 1 90.69 878 TYR A CA 1
ATOM 7044 C C . TYR A 1 878 ? -28.438 -4.094 7.43 1 90.69 878 TYR A C 1
ATOM 7046 O O . TYR A 1 878 ? -28.266 -2.98 7.93 1 90.69 878 TYR A O 1
ATOM 7054 N N . VAL A 1 879 ? -29.016 -4.105 6.25 1 91.75 879 VAL A N 1
ATOM 7055 C CA . VAL A 1 879 ? -29.047 -2.957 5.352 1 91.75 879 VAL A CA 1
ATOM 7056 C C . VAL A 1 879 ? -30.359 -2.193 5.535 1 91.75 879 VAL A C 1
ATOM 7058 O O . VAL A 1 879 ? -30.453 -1.024 5.156 1 91.75 879 VAL A O 1
ATOM 7061 N N . LYS A 1 880 ? -31.328 -2.758 6.148 1 92.38 880 LYS A N 1
ATOM 7062 C CA . LYS A 1 880 ? -32.625 -2.104 6.27 1 92.38 880 LYS A CA 1
ATOM 7063 C C . LYS A 1 880 ? -32.625 -1.059 7.383 1 92.38 880 LYS A C 1
ATOM 7065 O O . LYS A 1 880 ? -32.031 -1.278 8.445 1 92.38 880 LYS A O 1
ATOM 7070 N N . SER A 1 881 ? -33.25 0.054 7.172 1 94.81 881 SER A N 1
ATOM 7071 C CA . SER A 1 881 ? -33.219 1.191 8.086 1 94.81 881 SER A CA 1
ATOM 7072 C C . SER A 1 881 ? -33.812 0.819 9.445 1 94.81 881 SER A C 1
ATOM 7074 O O . SER A 1 881 ? -33.344 1.278 10.477 1 94.81 881 SER A O 1
ATOM 7076 N N . HIS A 1 882 ? -34.875 -0.009 9.414 1 92.62 882 HIS A N 1
ATOM 7077 C CA . HIS A 1 882 ? -35.531 -0.332 10.672 1 92.62 882 HIS A CA 1
ATOM 7078 C C . HIS A 1 882 ? -34.656 -1.241 11.531 1 92.62 882 HIS A C 1
ATOM 7080 O O . HIS A 1 882 ? -34.875 -1.357 12.742 1 92.62 882 HIS A O 1
ATOM 7086 N N . ALA A 1 883 ? -33.625 -1.846 10.961 1 90.5 883 ALA A N 1
ATOM 7087 C CA . ALA A 1 883 ? -32.812 -2.781 11.703 1 90.5 883 ALA A CA 1
ATOM 7088 C C . ALA A 1 883 ? -31.547 -2.092 12.242 1 90.5 883 ALA A C 1
ATOM 7090 O O . ALA A 1 883 ? -30.859 -2.627 13.125 1 90.5 883 ALA A O 1
ATOM 7091 N N . ARG A 1 884 ? -31.219 -0.84 11.852 1 92.62 884 ARG A N 1
ATOM 7092 C CA . ARG A 1 884 ? -29.938 -0.218 12.172 1 92.62 884 ARG A CA 1
ATOM 7093 C C . ARG A 1 884 ? -30.141 1.143 12.828 1 92.62 884 ARG A C 1
ATOM 7095 O O . ARG A 1 884 ? -29.203 1.934 12.938 1 92.62 884 ARG A O 1
ATOM 7102 N N . SER A 1 885 ? -31.25 1.449 13.359 1 93.62 885 SER A N 1
ATOM 7103 C CA . SER A 1 885 ? -31.609 2.816 13.734 1 93.62 885 SER A CA 1
ATOM 7104 C C . SER A 1 885 ? -31.109 3.154 15.133 1 93.62 885 SER A C 1
ATOM 7106 O O . SER A 1 885 ? -30.984 4.328 15.492 1 93.62 885 SER A O 1
ATOM 7108 N N . THR A 1 886 ? -30.781 2.244 15.969 1 92.5 886 THR A N 1
ATOM 7109 C CA . THR A 1 886 ? -30.547 2.445 17.391 1 92.5 886 THR A CA 1
ATOM 7110 C C . THR A 1 886 ? -29.406 3.426 17.625 1 92.5 886 THR A C 1
ATOM 7112 O O . THR A 1 886 ? -29.531 4.359 18.422 1 92.5 886 THR A O 1
ATOM 7115 N N . PRO A 1 887 ? -28.25 3.248 16.922 1 93.56 887 PRO A N 1
ATOM 7116 C CA . PRO A 1 887 ? -27.156 4.191 17.156 1 93.56 887 PRO A CA 1
ATOM 7117 C C . PRO A 1 887 ? -27.531 5.633 16.844 1 93.56 887 PRO A C 1
ATOM 7119 O O . PRO A 1 887 ? -27.078 6.562 17.516 1 93.56 887 PRO A O 1
ATOM 7122 N N . TYR A 1 888 ? -28.328 5.832 15.852 1 95.75 888 TYR A N 1
ATOM 7123 C CA . TYR A 1 888 ? -28.766 7.176 15.492 1 95.75 888 TYR A CA 1
ATOM 7124 C C . TYR A 1 888 ? -29.609 7.789 16.609 1 95.75 888 TYR A C 1
ATOM 7126 O O . TYR A 1 888 ? -29.438 8.961 16.953 1 95.75 888 TYR A O 1
ATOM 7134 N N . PHE A 1 889 ? -30.531 7.043 17.203 1 94.44 889 PHE A N 1
ATOM 7135 C CA . PHE A 1 889 ? -31.391 7.543 18.266 1 94.44 889 PHE A CA 1
ATOM 7136 C C . PHE A 1 889 ? -30.578 7.84 19.531 1 94.44 889 PHE A C 1
ATOM 7138 O O . PHE A 1 889 ? -30.875 8.797 20.25 1 94.44 889 PHE A O 1
ATOM 7145 N N . VAL A 1 890 ? -29.578 6.992 19.734 1 92.31 890 VAL A N 1
ATOM 7146 C CA . VAL A 1 890 ? -28.672 7.305 20.828 1 92.31 890 VAL A CA 1
ATOM 7147 C C . VAL A 1 890 ? -27.938 8.617 20.547 1 92.31 890 VAL A C 1
ATOM 7149 O O . VAL A 1 890 ? -27.719 9.422 21.453 1 92.31 890 VAL A O 1
ATOM 7152 N N . GLY A 1 891 ? -27.625 8.828 19.312 1 94.12 891 GLY A N 1
ATOM 7153 C CA . GLY A 1 891 ? -27.016 10.086 18.906 1 94.12 891 GLY A CA 1
ATOM 7154 C C . GLY A 1 891 ? -27.938 11.281 19.109 1 94.12 891 GLY A C 1
ATOM 7155 O O . GLY A 1 891 ? -27.484 12.352 19.531 1 94.12 891 GLY A O 1
ATOM 7156 N N . ILE A 1 892 ? -29.219 11.086 18.906 1 93.94 892 ILE A N 1
ATOM 7157 C CA . ILE A 1 892 ? -30.188 12.148 19.125 1 93.94 892 ILE A CA 1
ATOM 7158 C C . ILE A 1 892 ? -30.234 12.516 20.609 1 93.94 892 ILE A C 1
ATOM 7160 O O . ILE A 1 892 ? -30.266 13.695 20.953 1 93.94 892 ILE A O 1
ATOM 7164 N N . VAL A 1 893 ? -30.203 11.539 21.422 1 91.12 893 VAL A N 1
ATOM 7165 C CA . VAL A 1 893 ? -30.203 11.781 22.859 1 91.12 893 VAL A CA 1
ATOM 7166 C C . VAL A 1 893 ? -28.969 12.586 23.25 1 91.12 893 VAL A C 1
ATOM 7168 O O . VAL A 1 893 ? -29.062 13.562 24 1 91.12 893 VAL A O 1
ATOM 7171 N N . ALA A 1 894 ? -27.875 12.18 22.734 1 91.12 894 ALA A N 1
ATOM 7172 C CA . ALA A 1 894 ? -26.625 12.891 23.031 1 91.12 894 ALA A CA 1
ATOM 7173 C C . ALA A 1 894 ? -26.672 14.32 22.484 1 91.12 894 ALA A C 1
ATOM 7175 O O . ALA A 1 894 ? -26.219 15.25 23.156 1 91.12 894 ALA A O 1
ATOM 7176 N N . GLY A 1 895 ? -27.203 14.445 21.25 1 92.25 895 GLY A N 1
ATOM 7177 C CA . GLY A 1 895 ? -27.359 15.781 20.688 1 92.25 895 GLY A CA 1
ATOM 7178 C C . GLY A 1 895 ? -28.203 16.703 21.547 1 92.25 895 GLY A C 1
ATOM 7179 O O . GLY A 1 895 ? -27.891 17.875 21.703 1 92.25 895 GLY A O 1
ATOM 7180 N N . TYR A 1 896 ? -29.219 16.172 22.125 1 91.44 896 TYR A N 1
ATOM 7181 C CA . TYR A 1 896 ? -30.078 16.938 23.031 1 91.44 896 TYR A CA 1
ATOM 7182 C C . TYR A 1 896 ? -29.328 17.328 24.297 1 91.44 896 TYR A C 1
ATOM 7184 O O . TYR A 1 896 ? -29.484 18.453 24.781 1 91.44 896 TYR A O 1
ATOM 7192 N N . LEU A 1 897 ? -28.516 16.422 24.781 1 85.38 897 LEU A N 1
ATOM 7193 C CA . LEU A 1 897 ? -27.734 16.719 25.984 1 85.38 897 LEU A CA 1
ATOM 7194 C C . LEU A 1 897 ? -26.703 17.812 25.703 1 85.38 897 LEU A C 1
ATOM 7196 O O . LEU A 1 897 ? -26.484 18.688 26.547 1 85.38 897 LEU A O 1
ATOM 7200 N N . PHE A 1 898 ? -26.062 17.75 24.562 1 85.88 898 PHE A N 1
ATOM 7201 C CA . PHE A 1 898 ? -25.109 18.781 24.172 1 85.88 898 PHE A CA 1
ATOM 7202 C C . PHE A 1 898 ? -25.797 20.125 24 1 85.88 898 PHE A C 1
ATOM 7204 O O . PHE A 1 898 ? -25.219 21.172 24.328 1 85.88 898 PHE A O 1
ATOM 7211 N N . TYR A 1 899 ? -27.031 20.078 23.484 1 86.88 899 TYR A N 1
ATOM 7212 C CA . TYR A 1 899 ? -27.828 21.281 23.312 1 86.88 899 TYR A CA 1
ATOM 7213 C C . TYR A 1 899 ? -28.172 21.906 24.672 1 86.88 899 TYR A C 1
ATOM 7215 O O . TYR A 1 899 ? -28.062 23.109 24.859 1 86.88 899 TYR A O 1
ATOM 7223 N N . ARG A 1 900 ? -28.469 21.141 25.594 1 84.06 900 ARG A N 1
ATOM 7224 C CA . ARG A 1 900 ? -28.844 21.609 26.922 1 84.06 900 ARG A CA 1
ATOM 7225 C C . ARG A 1 900 ? -27.625 22.141 27.672 1 84.06 900 ARG A C 1
ATOM 7227 O O . ARG A 1 900 ? -27.734 23.094 28.453 1 84.06 900 ARG A O 1
ATOM 7234 N N . SER A 1 901 ? -26.484 21.547 27.391 1 77.94 901 SER A N 1
ATOM 7235 C CA . SER A 1 901 ? -25.266 21.906 28.109 1 77.94 901 SER A CA 1
ATOM 7236 C C . SER A 1 901 ? -24.469 22.969 27.344 1 77.94 901 SER A C 1
ATOM 7238 O O . SER A 1 901 ? -23.312 23.234 27.672 1 77.94 901 SER A O 1
ATOM 7240 N N . ARG A 1 902 ? -24.953 23.562 26.344 1 77.06 902 ARG A N 1
ATOM 7241 C CA . ARG A 1 902 ? -24.219 24.453 25.469 1 77.06 902 ARG A CA 1
ATOM 7242 C C . ARG A 1 902 ? -23.75 25.688 26.203 1 77.06 902 ARG A C 1
ATOM 7244 O O . ARG A 1 902 ? -22.734 26.297 25.859 1 77.06 902 ARG A O 1
ATOM 7251 N N . ASN A 1 903 ? -24.5 26.047 27.234 1 65.88 903 ASN A N 1
ATOM 7252 C CA . ASN A 1 903 ? -24.156 27.25 28 1 65.88 903 ASN A CA 1
ATOM 7253 C C . ASN A 1 903 ? -23.172 26.938 29.109 1 65.88 903 ASN A C 1
ATOM 7255 O O . ASN A 1 903 ? -22.688 27.844 29.797 1 65.88 903 ASN A O 1
ATOM 7259 N N . GLN A 1 904 ? -22.844 25.703 29.266 1 61.28 904 GLN A N 1
ATOM 7260 C CA . GLN A 1 904 ? -21.859 25.312 30.266 1 61.28 904 GLN A CA 1
ATOM 7261 C C . GLN A 1 904 ? -20.438 25.422 29.719 1 61.28 904 GLN A C 1
ATOM 7263 O O . GLN A 1 904 ? -20.219 25.219 28.531 1 61.28 904 GLN A O 1
ATOM 7268 N N . LYS A 1 905 ? -19.438 26.016 30.484 1 54.56 905 LYS A N 1
ATOM 7269 C CA . LYS A 1 905 ? -18.047 26.266 30.109 1 54.56 905 LYS A CA 1
ATOM 7270 C C . LYS A 1 905 ? -17.344 24.969 29.719 1 54.56 905 LYS A C 1
ATOM 7272 O O . LYS A 1 905 ? -17.422 23.969 30.453 1 54.56 905 LYS A O 1
ATOM 7277 N N . VAL A 1 906 ? -17.109 24.688 28.531 1 56.94 906 VAL A N 1
ATOM 7278 C CA . VAL A 1 906 ? -16.297 23.594 28 1 56.94 906 VAL A CA 1
ATOM 7279 C C . VAL A 1 906 ? -14.875 23.688 28.547 1 56.94 906 VAL A C 1
ATOM 7281 O O . VAL A 1 906 ? -14.305 24.781 28.641 1 56.94 906 VAL A O 1
ATOM 7284 N N . ARG A 1 907 ? -14.375 22.844 29.484 1 46.28 907 ARG A N 1
ATOM 7285 C CA . ARG A 1 907 ? -13 22.844 29.984 1 46.28 907 ARG A CA 1
ATOM 7286 C C . ARG A 1 907 ? -12.031 22.328 28.922 1 46.28 907 ARG A C 1
ATOM 7288 O O . ARG A 1 907 ? -11.922 21.125 28.703 1 46.28 907 ARG A O 1
ATOM 7295 N N . LEU A 1 908 ? -11.867 23.016 27.969 1 45.28 908 LEU A N 1
ATOM 7296 C CA . LEU A 1 908 ? -10.758 22.641 27.094 1 45.28 908 LEU A CA 1
ATOM 7297 C C . LEU A 1 908 ? -9.414 22.891 27.781 1 45.28 908 LEU A C 1
ATOM 7299 O O . LEU A 1 908 ? -9.078 24.031 28.094 1 45.28 908 LEU A O 1
ATOM 7303 N N . ASN A 1 909 ? -9.148 22.203 28.906 1 36.59 909 ASN A N 1
ATOM 7304 C CA . ASN A 1 909 ? -7.961 22.469 29.719 1 36.59 909 ASN A CA 1
ATOM 7305 C C . ASN A 1 909 ? -6.723 22.672 28.859 1 36.59 909 ASN A C 1
ATOM 7307 O O . ASN A 1 909 ? -5.715 23.203 29.328 1 36.59 909 ASN A O 1
ATOM 7311 N N . TRP A 1 910 ? -6.348 21.766 28.109 1 34.22 910 TRP A N 1
ATOM 7312 C CA . TRP A 1 910 ? -4.949 21.938 27.734 1 34.22 910 TRP A CA 1
ATOM 7313 C C . TRP A 1 910 ? -4.734 23.266 27.016 1 34.22 910 TRP A C 1
ATOM 7315 O O . TRP A 1 910 ? -5.266 23.484 25.922 1 34.22 910 TRP A O 1
ATOM 7325 N N . LYS A 1 911 ? -4.688 24.344 27.781 1 32.09 911 LYS A N 1
ATOM 7326 C CA . LYS A 1 911 ? -4.004 25.531 27.281 1 32.09 911 LYS A CA 1
ATOM 7327 C C . LYS A 1 911 ? -2.723 25.172 26.547 1 32.09 911 LYS A C 1
ATOM 7329 O O . LYS A 1 911 ? -1.729 24.797 27.172 1 32.09 911 LYS A O 1
ATOM 7334 N N . THR A 1 912 ? -2.609 24.453 25.594 1 29.16 912 THR A N 1
ATOM 7335 C CA . THR A 1 912 ? -1.455 24.781 24.766 1 29.16 912 THR A CA 1
ATOM 7336 C C . THR A 1 912 ? -1.246 26.281 24.672 1 29.16 912 THR A C 1
ATOM 7338 O O . THR A 1 912 ? -1.855 26.953 23.844 1 29.16 912 THR A O 1
ATOM 7341 N N . GLU A 1 913 ? -1.27 27.016 25.812 1 26.23 913 GLU A N 1
ATOM 7342 C CA . GLU A 1 913 ? -0.679 28.344 25.922 1 26.23 913 GLU A CA 1
ATOM 7343 C C . GLU A 1 913 ? 0.738 28.375 25.359 1 26.23 913 GLU A C 1
ATOM 7345 O O . GLU A 1 913 ? 1.714 28.359 26.109 1 26.23 913 GLU A O 1
ATOM 7350 N N . THR A 1 914 ? 1.377 27.406 24.766 1 25.31 914 THR A N 1
ATOM 7351 C CA . THR A 1 914 ? 2.578 27.906 24.109 1 25.31 914 THR A CA 1
ATOM 7352 C C . THR A 1 914 ? 2.328 29.297 23.531 1 25.31 914 THR A C 1
ATOM 7354 O O . THR A 1 914 ? 1.356 29.5 22.797 1 25.31 914 THR A O 1
ATOM 7357 N N . GLN A 1 915 ? 2.752 30.328 24.375 1 24.14 915 GLN A N 1
ATOM 7358 C CA . GLN A 1 915 ? 3.178 31.625 23.844 1 24.14 915 GLN A CA 1
ATOM 7359 C C . GLN A 1 915 ? 3.719 31.484 22.422 1 24.14 915 GLN A C 1
ATOM 7361 O O . GLN A 1 915 ? 4.828 30.984 22.219 1 24.14 915 GLN A O 1
ATOM 7366 N N . VAL A 1 916 ? 3.223 30.875 21.703 1 23.78 916 VAL A N 1
ATOM 7367 C CA . VAL A 1 916 ? 3.732 31.188 20.375 1 23.78 916 VAL A CA 1
ATOM 7368 C C . VAL A 1 916 ? 3.795 32.719 20.188 1 23.78 916 VAL A C 1
ATOM 7370 O O . VAL A 1 916 ? 2.83 33.406 20.484 1 23.78 916 VAL A O 1
ATOM 7373 N N . PRO A 1 917 ? 5.078 33.25 20.453 1 22.84 917 PRO A N 1
ATOM 7374 C CA . PRO A 1 917 ? 5.152 34.656 20.172 1 22.84 917 PRO A CA 1
ATOM 7375 C C . PRO A 1 917 ? 4.098 35.125 19.156 1 22.84 917 PRO A C 1
ATOM 7377 O O . PRO A 1 917 ? 3.656 34.312 18.328 1 22.84 917 PRO A O 1
ATOM 7380 N N . GLN A 1 918 ? 3.367 36.094 19.703 1 22.42 918 GLN A N 1
ATOM 7381 C CA . GLN A 1 918 ? 2.404 36.938 18.984 1 22.42 918 GLN A CA 1
ATOM 7382 C C . GLN A 1 918 ? 2.967 37.406 17.656 1 22.42 918 GLN A C 1
ATOM 7384 O O . GLN A 1 918 ? 3.346 38.562 17.516 1 22.42 918 GLN A O 1
ATOM 7389 N N . THR A 1 919 ? 3.945 36.75 17.188 1 21.95 919 THR A N 1
ATOM 7390 C CA . THR A 1 919 ? 4.312 37.438 15.945 1 21.95 919 THR A CA 1
ATOM 7391 C C . THR A 1 919 ? 3.104 37.562 15.023 1 21.95 919 THR A C 1
ATOM 7393 O O . THR A 1 919 ? 3.248 37.875 13.844 1 21.95 919 THR A O 1
ATOM 7396 N N . SER A 1 920 ? 2.049 37.25 15.648 1 21.94 920 SER A N 1
ATOM 7397 C CA . SER A 1 920 ? 0.951 37.562 14.742 1 21.94 920 SER A CA 1
ATOM 7398 C C . SER A 1 920 ? 0.813 39.062 14.539 1 21.94 920 SER A C 1
ATOM 7400 O O . SER A 1 920 ? 0.26 39.5 13.531 1 21.94 920 SER A O 1
ATOM 7402 N N . GLU A 1 921 ? 1.019 39.719 15.664 1 22.2 921 GLU A N 1
ATOM 7403 C CA . GLU A 1 921 ? 0.481 41.094 15.633 1 22.2 921 GLU A CA 1
ATOM 7404 C C . GLU A 1 921 ? 1.281 41.969 14.688 1 22.2 921 GLU A C 1
ATOM 7406 O O . GLU A 1 921 ? 0.816 43.031 14.289 1 22.2 921 GLU A O 1
ATOM 7411 N N . SER A 1 922 ? 2.488 41.719 14.586 1 21.19 922 SER A N 1
ATOM 7412 C CA . SER A 1 922 ? 3.203 42.812 13.93 1 21.19 922 SER A CA 1
ATOM 7413 C C . SER A 1 922 ? 2.672 43.062 12.523 1 21.19 922 SER A C 1
ATOM 7415 O O . SER A 1 922 ? 3.205 43.906 11.789 1 21.19 922 SER A O 1
ATOM 7417 N N . LEU A 1 923 ? 1.87 42.375 11.93 1 19.25 923 LEU A N 1
ATOM 7418 C CA . LEU A 1 923 ? 1.565 43.375 10.906 1 19.25 923 LEU A CA 1
ATOM 7419 C C . LEU A 1 923 ? 0.649 44.469 11.445 1 19.25 923 LEU A C 1
ATOM 7421 O O . LEU A 1 923 ? 0.026 45.188 10.68 1 19.25 923 LEU A O 1
ATOM 7425 N N . VAL A 1 924 ? 0.32 44.438 12.797 1 19.66 924 VAL A N 1
ATOM 7426 C CA . VAL A 1 924 ? -0.494 45.625 12.914 1 19.66 924 VAL A CA 1
ATOM 7427 C C . VAL A 1 924 ? 0.344 46.875 12.562 1 19.66 924 VAL A C 1
ATOM 7429 O O . VAL A 1 924 ? 1.567 46.844 12.719 1 19.66 924 VAL A O 1
ATOM 7432 N N . PHE A 1 925 ? -0.367 47.906 12 1 18.03 925 PHE A N 1
ATOM 7433 C CA . PHE A 1 925 ? 0.011 49.281 11.727 1 18.03 925 PHE A CA 1
ATOM 7434 C C . PHE A 1 925 ? 0.559 49.969 12.977 1 18.03 925 PHE A C 1
ATOM 7436 O O . PHE A 1 925 ? -0.182 50.219 13.938 1 18.03 925 PHE A O 1
ATOM 7443 N N . HIS A 1 926 ? 1.599 49.5 13.812 1 15.54 926 HIS A N 1
ATOM 7444 C CA . HIS A 1 926 ? 2.123 50.625 14.594 1 15.54 926 HIS A CA 1
ATOM 7445 C C . HIS A 1 926 ? 2.287 51.875 13.734 1 15.54 926 HIS A C 1
ATOM 7447 O O . HIS A 1 926 ? 2.783 51.781 12.609 1 15.54 926 HIS A O 1
ATOM 7453 N N . ASN A 1 927 ? 1.33 52.844 13.992 1 16.31 927 ASN A N 1
ATOM 7454 C CA . ASN A 1 927 ? 1.623 54.25 14.016 1 16.31 927 ASN A CA 1
ATOM 7455 C C . ASN A 1 927 ? 2.98 54.531 14.656 1 16.31 927 ASN A C 1
ATOM 7457 O O . ASN A 1 927 ? 3.486 53.719 15.43 1 16.31 927 ASN A O 1
ATOM 7461 N N . PRO A 1 928 ? 3.68 55.719 14.336 1 16.45 928 PRO A N 1
ATOM 7462 C CA . PRO A 1 928 ? 4.738 56.594 14.828 1 16.45 928 PRO A CA 1
ATOM 7463 C C . PR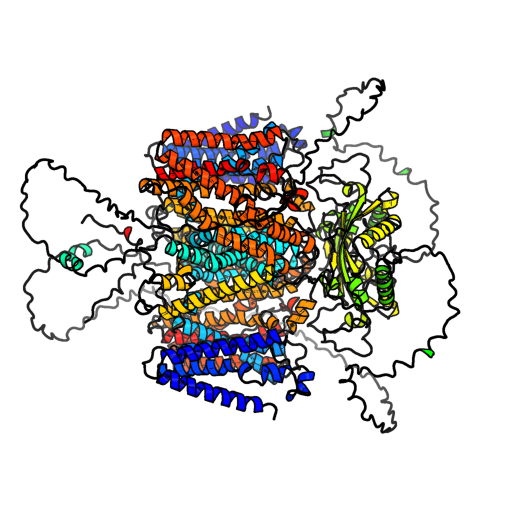O A 1 928 ? 4.598 56.906 16.312 1 16.45 928 PRO A C 1
ATOM 7465 O O . PRO A 1 928 ? 5.547 57.406 16.938 1 16.45 928 PRO A O 1
ATOM 7468 N N . LEU A 1 929 ? 3.824 56.875 17.234 1 15.68 929 LEU A N 1
ATOM 7469 C CA . LEU A 1 929 ? 4.523 57.031 18.5 1 15.68 929 LEU A CA 1
ATOM 7470 C C . LEU A 1 929 ? 5.031 55.688 19.016 1 15.68 929 LEU A C 1
ATOM 7472 O O . LEU A 1 929 ? 4.375 54.656 18.828 1 15.68 929 LEU A O 1
ATOM 7476 N N . MET B 1 1 ? 13.25 21.406 -51.188 1 37.41 1 MET B N 1
ATOM 7477 C CA . MET B 1 1 ? 13.523 22 -49.875 1 37.41 1 MET B CA 1
ATOM 7478 C C . MET B 1 1 ? 12.414 21.672 -48.875 1 37.41 1 MET B C 1
ATOM 7480 O O . MET B 1 1 ? 11.344 22.281 -48.938 1 37.41 1 MET B O 1
ATOM 7484 N N . THR B 1 2 ? 12.414 20.641 -48.219 1 55.53 2 THR B N 1
ATOM 7485 C CA . THR B 1 2 ? 11.406 20.062 -47.344 1 55.53 2 THR B CA 1
ATOM 7486 C C . THR B 1 2 ? 11.258 20.891 -46.062 1 55.53 2 THR B C 1
ATOM 7488 O O . THR B 1 2 ? 10.203 20.891 -45.438 1 55.53 2 THR B O 1
ATOM 7491 N N . HIS B 1 3 ? 12.156 21.656 -45.875 1 57 3 HIS B N 1
ATOM 7492 C CA . HIS B 1 3 ? 12.094 22.469 -44.656 1 57 3 HIS B CA 1
ATOM 7493 C C . HIS B 1 3 ? 11.484 23.828 -44.938 1 57 3 HIS B C 1
ATOM 7495 O O . HIS B 1 3 ? 11.211 24.594 -44.031 1 57 3 HIS B O 1
ATOM 7501 N N . ALA B 1 4 ? 11.203 24.188 -46.125 1 60.09 4 ALA B N 1
ATOM 7502 C CA . ALA B 1 4 ? 10.766 25.531 -46.531 1 60.09 4 ALA B CA 1
ATOM 7503 C C . ALA B 1 4 ? 9.297 25.734 -46.188 1 60.09 4 ALA B C 1
ATOM 7505 O O . ALA B 1 4 ? 8.773 26.844 -46.344 1 60.09 4 ALA B O 1
ATOM 7506 N N . TRP B 1 5 ? 8.656 24.688 -45.625 1 70.06 5 TRP B N 1
ATOM 7507 C CA . TRP B 1 5 ? 7.254 24.812 -45.219 1 70.06 5 TRP B CA 1
ATOM 7508 C C . TRP B 1 5 ? 7.094 25.828 -44.125 1 70.06 5 TRP B C 1
ATOM 7510 O O . TRP B 1 5 ? 6.035 26.453 -43.969 1 70.06 5 TRP B O 1
ATOM 7520 N N . TYR B 1 6 ? 8.078 26.047 -43.531 1 69.38 6 TYR B N 1
ATOM 7521 C CA . TYR B 1 6 ? 8.078 26.953 -42.375 1 69.38 6 TYR B CA 1
ATOM 7522 C C . TYR B 1 6 ? 7.895 28.406 -42.844 1 69.38 6 TYR B C 1
ATOM 7524 O O . TYR B 1 6 ? 7.191 29.172 -42.188 1 69.38 6 TYR B O 1
ATOM 7532 N N . LEU B 1 7 ? 8.359 28.797 -43.969 1 65.56 7 LEU B N 1
ATOM 7533 C CA . LEU B 1 7 ? 8.398 30.188 -44.406 1 65.56 7 LEU B CA 1
ATOM 7534 C C . LEU B 1 7 ? 7.004 30.672 -44.781 1 65.56 7 LEU B C 1
ATOM 7536 O O . LEU B 1 7 ? 6.594 31.766 -44.406 1 65.56 7 LEU B O 1
ATOM 7540 N N . PRO B 1 8 ? 6.305 29.859 -45.562 1 74.25 8 PRO B N 1
ATOM 7541 C CA . PRO B 1 8 ? 4.938 30.328 -45.812 1 74.25 8 PRO B CA 1
ATOM 7542 C C . PRO B 1 8 ? 4.086 30.344 -44.531 1 74.25 8 PRO B C 1
ATOM 7544 O O . PRO B 1 8 ? 3.27 31.25 -44.344 1 74.25 8 PRO B O 1
ATOM 7547 N N . CYS B 1 9 ? 4.289 29.484 -43.625 1 76.56 9 CYS B N 1
ATOM 7548 C CA . CYS B 1 9 ? 3.566 29.484 -42.344 1 76.56 9 CYS B CA 1
ATOM 7549 C C . CYS B 1 9 ? 3.889 30.734 -41.531 1 76.56 9 CYS B C 1
ATOM 7551 O O . CYS B 1 9 ? 2.986 31.406 -41.031 1 76.56 9 CYS B O 1
ATOM 7553 N N . ASP B 1 10 ? 5.086 31.016 -41.469 1 74.81 10 ASP B N 1
ATOM 7554 C CA . ASP B 1 10 ? 5.539 32.219 -40.75 1 74.81 10 ASP B CA 1
ATOM 7555 C C . ASP B 1 10 ? 4.977 33.469 -41.375 1 74.81 10 ASP B C 1
ATOM 7557 O O . ASP B 1 10 ? 4.555 34.406 -40.688 1 74.81 10 ASP B O 1
ATOM 7561 N N . PHE B 1 11 ? 4.957 33.5 -42.719 1 73.56 11 PHE B N 1
ATOM 7562 C CA . PHE B 1 11 ? 4.453 34.656 -43.438 1 73.56 11 PHE B CA 1
ATOM 7563 C C . PHE B 1 11 ? 2.951 34.812 -43.219 1 73.56 11 PHE B C 1
ATOM 7565 O O . PHE B 1 11 ? 2.461 35.938 -43 1 73.56 11 PHE B O 1
ATOM 7572 N N . HIS B 1 12 ? 2.223 33.688 -43.25 1 80 12 HIS B N 1
ATOM 7573 C CA . HIS B 1 12 ? 0.792 33.75 -43 1 80 12 HIS B CA 1
ATOM 7574 C C . HIS B 1 12 ? 0.517 34.25 -41.562 1 80 12 HIS B C 1
ATOM 7576 O O . HIS B 1 12 ? -0.369 35.062 -41.375 1 80 12 HIS B O 1
ATOM 7582 N N . TYR B 1 13 ? 1.324 33.781 -40.656 1 80.75 13 TYR B N 1
ATOM 7583 C CA . TYR B 1 13 ? 1.157 34.188 -39.25 1 80.75 13 TYR B CA 1
ATOM 7584 C C . TYR B 1 13 ? 1.503 35.688 -39.094 1 80.75 13 TYR B C 1
ATOM 7586 O O . TYR B 1 13 ? 0.836 36.375 -38.344 1 80.75 13 TYR B O 1
ATOM 7594 N N . PHE B 1 14 ? 2.418 36.156 -39.781 1 75.88 14 PHE B N 1
ATOM 7595 C CA . PHE B 1 14 ? 2.857 37.531 -39.719 1 75.88 14 PHE B CA 1
ATOM 7596 C C . PHE B 1 14 ? 1.748 38.469 -40.188 1 75.88 14 PHE B C 1
ATOM 7598 O O . PHE B 1 14 ? 1.513 39.5 -39.594 1 75.88 14 PHE B O 1
ATOM 7605 N N . ILE B 1 15 ? 1.043 38.062 -41.25 1 76.88 15 ILE B N 1
ATOM 7606 C CA . ILE B 1 15 ? -0.059 38.875 -41.75 1 76.88 15 ILE B CA 1
ATOM 7607 C C . ILE B 1 15 ? -1.18 38.906 -40.719 1 76.88 15 ILE B C 1
ATOM 7609 O O . ILE B 1 15 ? -1.733 40 -40.469 1 76.88 15 ILE B O 1
ATOM 7613 N N . ILE B 1 16 ? -1.418 37.75 -40.094 1 80.81 16 ILE B N 1
ATOM 7614 C CA . ILE B 1 16 ? -2.465 37.719 -39.094 1 80.81 16 ILE B CA 1
ATOM 7615 C C . ILE B 1 16 ? -2.027 38.5 -37.844 1 80.81 16 ILE B C 1
ATOM 7617 O O . ILE B 1 16 ? -2.824 39.219 -37.25 1 80.81 16 ILE B O 1
ATOM 7621 N N . ALA B 1 17 ? -0.801 38.438 -37.531 1 77.5 17 ALA B N 1
ATOM 7622 C CA . ALA B 1 17 ? -0.244 39.156 -36.375 1 77.5 17 ALA B CA 1
ATOM 7623 C C . ALA B 1 17 ? -0.325 40.656 -36.594 1 77.5 17 ALA B C 1
ATOM 7625 O O . ALA B 1 17 ? -0.645 41.406 -35.656 1 77.5 17 ALA B O 1
ATOM 7626 N N . ILE B 1 18 ? -0.059 41.156 -37.75 1 76.12 18 ILE B N 1
ATOM 7627 C CA . ILE B 1 18 ? -0.182 42.562 -38.062 1 76.12 18 ILE B CA 1
ATOM 7628 C C . ILE B 1 18 ? -1.63 43.031 -37.844 1 76.12 18 ILE B C 1
ATOM 7630 O O . ILE B 1 18 ? -1.89 44.062 -37.25 1 76.12 18 ILE B O 1
ATOM 7634 N N . GLY B 1 19 ? -2.535 42.219 -38.344 1 80 19 GLY B N 1
ATOM 7635 C CA . GLY B 1 19 ? -3.938 42.531 -38.125 1 80 19 GLY B CA 1
ATOM 7636 C C . GLY B 1 19 ? -4.309 42.594 -36.656 1 80 19 GLY B C 1
ATOM 7637 O O . GLY B 1 19 ? -5.004 43.5 -36.219 1 80 19 GLY B O 1
ATOM 7638 N N . ILE B 1 20 ? -3.719 41.656 -35.906 1 80.62 20 ILE B N 1
ATOM 7639 C CA . ILE B 1 20 ? -4.023 41.594 -34.469 1 80.62 20 ILE B CA 1
ATOM 7640 C C . ILE B 1 20 ? -3.348 42.75 -33.75 1 80.62 20 ILE B C 1
ATOM 7642 O O . ILE B 1 20 ? -3.947 43.375 -32.875 1 80.62 20 ILE B O 1
ATOM 7646 N N . CYS B 1 21 ? -2.207 43.156 -34.062 1 76.06 21 CYS B N 1
ATOM 7647 C CA . CYS B 1 21 ? -1.495 44.281 -33.5 1 76.06 21 CYS B CA 1
ATOM 7648 C C . CYS B 1 21 ? -2.199 45.594 -33.812 1 76.06 21 CYS B C 1
ATOM 7650 O O . CYS B 1 21 ? -2.311 46.469 -32.969 1 76.06 21 CYS B O 1
ATOM 7652 N N . ILE B 1 22 ? -2.662 45.719 -35.062 1 78.25 22 ILE B N 1
ATOM 7653 C CA . ILE B 1 22 ? -3.42 46.906 -35.438 1 78.25 22 ILE B CA 1
ATOM 7654 C C . ILE B 1 22 ? -4.715 46.969 -34.625 1 78.25 22 ILE B C 1
ATOM 7656 O O . ILE B 1 22 ? -5.102 48.031 -34.156 1 78.25 22 ILE B O 1
ATOM 7660 N N . LEU B 1 23 ? -5.273 45.75 -34.406 1 77.88 23 LEU B N 1
ATOM 7661 C CA . LEU B 1 23 ? -6.496 45.719 -33.625 1 77.88 23 LEU B CA 1
ATOM 7662 C C . LEU B 1 23 ? -6.207 46.031 -32.156 1 77.88 23 LEU B C 1
ATOM 7664 O O . LEU B 1 23 ? -7 46.719 -31.5 1 77.88 23 LEU B O 1
ATOM 7668 N N . ILE B 1 24 ? -5.023 45.625 -31.719 1 76.69 24 ILE B N 1
ATOM 7669 C CA . ILE B 1 24 ? -4.617 45.906 -30.344 1 76.69 24 ILE B CA 1
ATOM 7670 C C . ILE B 1 24 ? -4.305 47.406 -30.172 1 76.69 24 ILE B C 1
ATOM 7672 O O . ILE B 1 24 ? -4.652 48 -29.156 1 76.69 24 ILE B O 1
ATOM 7676 N N . LYS B 1 25 ? -3.754 48.031 -31.078 1 72.69 25 LYS B N 1
ATOM 7677 C CA . LYS B 1 25 ? -3.43 49.438 -31.047 1 72.69 25 LYS B CA 1
ATOM 7678 C C . LYS B 1 25 ? -4.688 50.281 -31.172 1 72.69 25 LYS B C 1
ATOM 7680 O O . LYS B 1 25 ? -4.801 51.344 -30.547 1 72.69 25 LYS B O 1
ATOM 7685 N N . LYS B 1 26 ? -5.602 49.906 -31.984 1 74.38 26 LYS B N 1
ATOM 7686 C CA . LYS B 1 26 ? -6.828 50.656 -32.156 1 74.38 26 LYS B CA 1
ATOM 7687 C C . LYS B 1 26 ? -7.773 50.5 -30.984 1 74.38 26 LYS B C 1
ATOM 7689 O O . LYS B 1 26 ? -8.312 51.469 -30.469 1 74.38 26 LYS B O 1
ATOM 7694 N N . GLU B 1 27 ? -8.07 49.188 -30.688 1 74.31 27 GLU B N 1
ATOM 7695 C CA . GLU B 1 27 ? -8.883 48.844 -29.516 1 74.31 27 GLU B CA 1
ATOM 7696 C C . GLU B 1 27 ? -8.297 47.656 -28.766 1 74.31 27 GLU B C 1
ATOM 7698 O O . GLU B 1 27 ? -8.438 46.5 -29.203 1 74.31 27 GLU B O 1
ATOM 7703 N N . LYS B 1 28 ? -7.684 47.906 -27.641 1 73.19 28 LYS B N 1
ATOM 7704 C CA . LYS B 1 28 ? -6.906 46.938 -26.859 1 73.19 28 LYS B CA 1
ATOM 7705 C C . LYS B 1 28 ? -7.75 45.719 -26.484 1 73.19 28 LYS B C 1
ATOM 7707 O O . LYS B 1 28 ? -7.293 44.594 -26.578 1 73.19 28 LYS B O 1
ATOM 7712 N N . LYS B 1 29 ? -8.906 45.906 -26.109 1 71 29 LYS B N 1
ATOM 7713 C CA . LYS B 1 29 ? -9.766 44.812 -25.641 1 71 29 LYS B CA 1
ATOM 7714 C C . LYS B 1 29 ? -10.172 43.906 -26.797 1 71 29 LYS B C 1
ATOM 7716 O O . LYS B 1 29 ? -10.164 42.688 -26.656 1 71 29 LYS B O 1
ATOM 7721 N N . ILE B 1 30 ? -10.492 44.5 -27.875 1 72.69 30 ILE B N 1
ATOM 7722 C CA . ILE B 1 30 ? -10.906 43.719 -29.047 1 72.69 30 ILE B CA 1
ATOM 7723 C C . ILE B 1 30 ? -9.695 43 -29.625 1 72.69 30 ILE B C 1
ATOM 7725 O O . ILE B 1 30 ? -9.812 41.875 -30.078 1 72.69 30 ILE B O 1
ATOM 7729 N N . GLY B 1 31 ? -8.617 43.562 -29.484 1 75.88 31 GLY B N 1
ATOM 7730 C CA . GLY B 1 31 ? -7.398 42.938 -30 1 75.88 31 GLY B CA 1
ATOM 7731 C C . GLY B 1 31 ? -6.926 41.75 -29.188 1 75.88 31 GLY B C 1
ATOM 7732 O O . GLY B 1 31 ? -6.555 40.719 -29.734 1 75.88 31 GLY B O 1
ATOM 7733 N N . LEU B 1 32 ? -6.977 41.969 -28.016 1 76.31 32 LEU B N 1
ATOM 7734 C CA . LEU B 1 32 ? -6.559 40.875 -27.125 1 76.31 32 LEU B CA 1
ATOM 7735 C C . LEU B 1 32 ? -7.566 39.719 -27.156 1 76.31 32 LEU B C 1
ATOM 7737 O O . LEU B 1 32 ? -7.184 38.562 -27.109 1 76.31 32 LEU B O 1
ATOM 7741 N N . SER B 1 33 ? -8.852 40.062 -27.297 1 75.38 33 SER B N 1
ATOM 7742 C CA . SER B 1 33 ? -9.867 39.031 -27.5 1 75.38 33 SER B CA 1
ATOM 7743 C C . SER B 1 33 ? -9.664 38.281 -28.812 1 75.38 33 SER B C 1
ATOM 7745 O O . SER B 1 33 ? -9.828 37.062 -28.891 1 75.38 33 SER B O 1
ATOM 7747 N N . ALA B 1 34 ? -9.305 39 -29.766 1 78.81 34 ALA B N 1
ATOM 7748 C CA . ALA B 1 34 ? -9.008 38.406 -31.062 1 78.81 34 ALA B CA 1
ATOM 7749 C C . ALA B 1 34 ? -7.777 37.5 -31 1 78.81 34 ALA B C 1
ATOM 7751 O O . ALA B 1 34 ? -7.766 36.406 -31.578 1 78.81 34 ALA B O 1
ATOM 7752 N N . LEU B 1 35 ? -6.832 37.969 -30.266 1 78.12 35 LEU B N 1
ATOM 7753 C CA . LEU B 1 35 ? -5.633 37.156 -30.078 1 78.12 35 LEU B CA 1
ATOM 7754 C C . LEU B 1 35 ? -5.961 35.875 -29.312 1 78.12 35 LEU B C 1
ATOM 7756 O O . LEU B 1 35 ? -5.508 34.781 -29.703 1 78.12 35 LEU B O 1
ATOM 7760 N N . PHE B 1 36 ? -6.719 35.969 -28.391 1 75.94 36 PHE B N 1
ATOM 7761 C CA . PHE B 1 36 ? -7.129 34.812 -27.594 1 75.94 36 PHE B CA 1
ATOM 7762 C C . PHE B 1 36 ? -7.98 33.844 -28.438 1 75.94 36 PHE B C 1
ATOM 7764 O O . PHE B 1 36 ? -7.82 32.625 -28.359 1 75.94 36 PHE B O 1
ATOM 7771 N N . SER B 1 37 ? -8.867 34.375 -29.219 1 76.88 37 SER B N 1
ATOM 7772 C CA . SER B 1 37 ? -9.688 33.562 -30.109 1 76.88 37 SER B CA 1
ATOM 7773 C C . SER B 1 37 ? -8.828 32.844 -31.156 1 76.88 37 SER B C 1
ATOM 7775 O O . SER B 1 37 ? -9.062 31.672 -31.453 1 76.88 37 SER B O 1
ATOM 7777 N N . VAL B 1 38 ? -7.84 33.469 -31.578 1 79.5 38 VAL B N 1
ATOM 7778 C CA . VAL B 1 38 ? -6.957 32.875 -32.562 1 79.5 38 VAL B CA 1
ATOM 7779 C C . VAL B 1 38 ? -6.129 31.766 -31.938 1 79.5 38 VAL B C 1
ATOM 7781 O O . VAL B 1 38 ? -5.891 30.734 -32.562 1 79.5 38 VAL B O 1
ATOM 7784 N N . ILE B 1 39 ? -5.781 31.984 -30.734 1 76.75 39 ILE B N 1
ATOM 7785 C CA . ILE B 1 39 ? -5.023 30.953 -30.031 1 76.75 39 ILE B CA 1
ATOM 7786 C C . ILE B 1 39 ? -5.906 29.734 -29.797 1 76.75 39 ILE B C 1
ATOM 7788 O O . ILE B 1 39 ? -5.488 28.594 -30.047 1 76.75 39 ILE B O 1
ATOM 7792 N N . ILE B 1 40 ? -7.117 29.859 -29.469 1 73.19 40 ILE B N 1
ATOM 7793 C CA . ILE B 1 40 ? -8.047 28.766 -29.234 1 73.19 40 ILE B CA 1
ATOM 7794 C C . ILE B 1 40 ? -8.336 28.047 -30.562 1 73.19 40 ILE B C 1
ATOM 7796 O O . ILE B 1 40 ? -8.312 26.812 -30.609 1 73.19 40 ILE B O 1
ATOM 7800 N N . ILE B 1 41 ? -8.562 28.781 -31.547 1 77.38 41 ILE B N 1
ATOM 7801 C CA . ILE B 1 41 ? -8.859 28.203 -32.844 1 77.38 41 ILE B CA 1
ATOM 7802 C C . ILE B 1 41 ? -7.641 27.422 -33.344 1 77.38 41 ILE B C 1
ATOM 7804 O O . ILE B 1 41 ? -7.773 26.328 -33.906 1 77.38 41 ILE B O 1
ATOM 7808 N N . SER B 1 42 ? -6.465 27.938 -33 1 76.5 42 SER B N 1
ATOM 7809 C CA . SER B 1 42 ? -5.242 27.281 -33.469 1 76.5 42 SER B CA 1
ATOM 7810 C C . SER B 1 42 ? -4.973 26 -32.688 1 76.5 42 SER B C 1
ATOM 7812 O O . SER B 1 42 ? -4.336 25.078 -33.219 1 76.5 42 SER B O 1
ATOM 7814 N N . MET B 1 43 ? -5.465 25.938 -31.594 1 73.69 43 MET B N 1
ATOM 7815 C CA . MET B 1 43 ? -5.324 24.719 -30.781 1 73.69 43 MET B CA 1
ATOM 7816 C C . MET B 1 43 ? -6.383 23.688 -31.156 1 73.69 43 MET B C 1
ATOM 7818 O O . MET B 1 43 ? -6.109 22.5 -31.172 1 73.69 43 MET B O 1
ATOM 7822 N N . VAL B 1 44 ? -7.562 24.094 -31.547 1 73.12 44 VAL B N 1
ATOM 7823 C CA . VAL B 1 44 ? -8.695 23.234 -31.859 1 73.12 44 VAL B CA 1
ATOM 7824 C C . VAL B 1 44 ? -8.523 22.625 -33.25 1 73.12 44 VAL B C 1
ATOM 7826 O O . VAL B 1 44 ? -8.898 21.469 -33.5 1 73.12 44 VAL B O 1
ATOM 7829 N N . ILE B 1 45 ? -7.852 23.266 -34.094 1 76.12 45 ILE B N 1
ATOM 7830 C CA . ILE B 1 45 ? -7.738 22.812 -35.469 1 76.12 45 ILE B CA 1
ATOM 7831 C C . ILE B 1 45 ? -6.887 21.547 -35.531 1 76.12 45 ILE B C 1
ATOM 7833 O O . ILE B 1 45 ? -7.305 20.531 -36.094 1 76.12 45 ILE B O 1
ATOM 7837 N N . PRO B 1 46 ? -5.715 21.625 -34.938 1 71.44 46 PRO B N 1
ATOM 7838 C CA . PRO B 1 46 ? -4.98 20.359 -34.969 1 71.44 46 PRO B CA 1
ATOM 7839 C C . PRO B 1 46 ? -5.711 19.234 -34.25 1 71.44 46 PRO B C 1
ATOM 7841 O O . PRO B 1 46 ? -5.637 18.062 -34.656 1 71.44 46 PRO B O 1
ATOM 7844 N N . PHE B 1 47 ? -6.422 19.438 -33.281 1 69.69 47 PHE B N 1
ATOM 7845 C CA . PHE B 1 47 ? -7.215 18.469 -32.562 1 69.69 47 PHE B CA 1
ATOM 7846 C C . PHE B 1 47 ? -8.297 17.859 -33.438 1 69.69 47 PHE B C 1
ATOM 7848 O O . PHE B 1 47 ? -8.445 16.641 -33.5 1 69.69 47 PHE B O 1
ATOM 7855 N N . ILE B 1 48 ? -9.008 18.719 -34.188 1 70.12 48 ILE B N 1
ATOM 7856 C CA . ILE B 1 48 ? -10.078 18.281 -35.062 1 70.12 48 ILE B CA 1
ATOM 7857 C C . ILE B 1 48 ? -9.484 17.469 -36.219 1 70.12 48 ILE B C 1
ATOM 7859 O O . ILE B 1 48 ? -10.023 16.438 -36.625 1 70.12 48 ILE B O 1
ATOM 7863 N N . LEU B 1 49 ? -8.422 17.906 -36.625 1 69.88 49 LEU B N 1
ATOM 7864 C CA . LEU B 1 49 ? -7.82 17.234 -37.75 1 69.88 49 LEU B CA 1
ATOM 7865 C C . LEU B 1 49 ? -7.262 15.875 -37.344 1 69.88 49 LEU B C 1
ATOM 7867 O O . LEU B 1 49 ? -7.391 14.898 -38.094 1 69.88 49 LEU B O 1
ATOM 7871 N N . THR B 1 50 ? -6.703 15.852 -36.188 1 66.69 50 THR B N 1
ATOM 7872 C CA . THR B 1 50 ? -6.18 14.578 -35.719 1 66.69 50 THR B CA 1
ATOM 7873 C C . THR B 1 50 ? -7.316 13.594 -35.469 1 66.69 50 THR B C 1
ATOM 7875 O O . THR B 1 50 ? -7.203 12.414 -35.781 1 66.69 50 THR B O 1
ATOM 7878 N N . VAL B 1 51 ? -8.398 14.062 -35.031 1 66.75 51 VAL B N 1
ATOM 7879 C CA . VAL B 1 51 ? -9.547 13.211 -34.75 1 66.75 51 VAL B CA 1
ATOM 7880 C C . VAL B 1 51 ? -10.289 12.883 -36.062 1 66.75 51 VAL B C 1
ATOM 7882 O O . VAL B 1 51 ? -10.68 11.734 -36.281 1 66.75 51 VAL B O 1
ATOM 7885 N N . ALA B 1 52 ? -10.461 13.812 -36.844 1 65.69 52 ALA B N 1
ATOM 7886 C CA . ALA B 1 52 ? -11.227 13.633 -38.094 1 65.69 52 ALA B CA 1
ATOM 7887 C C . ALA B 1 52 ? -10.492 12.711 -39.062 1 65.69 52 ALA B C 1
ATOM 7889 O O . ALA B 1 52 ? -11.117 11.898 -39.75 1 65.69 52 ALA B O 1
ATOM 7890 N N . TYR B 1 53 ? -9.18 12.797 -38.969 1 65.5 53 TYR B N 1
ATOM 7891 C CA . TYR B 1 53 ? -8.43 12 -39.938 1 65.5 53 TYR B CA 1
ATOM 7892 C C . TYR B 1 53 ? -7.68 10.867 -39.219 1 65.5 53 TYR B C 1
ATOM 7894 O O . TYR B 1 53 ? -6.898 10.156 -39.875 1 65.5 53 TYR B O 1
ATOM 7902 N N . SER B 1 54 ? -8.031 10.633 -38.062 1 60.69 54 SER B N 1
ATOM 7903 C CA . SER B 1 54 ? -7.461 9.562 -37.25 1 60.69 54 SER B CA 1
ATOM 7904 C C . SER B 1 54 ? -5.949 9.469 -37.438 1 60.69 54 SER B C 1
ATOM 7906 O O . SER B 1 54 ? -5.422 8.398 -37.719 1 60.69 54 SER B O 1
ATOM 7908 N N . ARG B 1 55 ? -5.297 10.547 -37.375 1 62.72 55 ARG B N 1
ATOM 7909 C CA . ARG B 1 55 ? -3.857 10.594 -37.594 1 62.72 55 ARG B CA 1
ATOM 7910 C C . ARG B 1 55 ? -3.1 10.711 -36.281 1 62.72 55 ARG B C 1
ATOM 7912 O O . ARG B 1 55 ? -3.662 11.148 -35.281 1 62.72 55 ARG B O 1
ATOM 7919 N N . PRO B 1 56 ? -1.803 10.328 -36.281 1 58.31 56 PRO B N 1
ATOM 7920 C CA . PRO B 1 56 ? -1.032 10.422 -35.062 1 58.31 56 PRO B CA 1
ATOM 7921 C C . PRO B 1 56 ? -0.852 11.859 -34.562 1 58.31 56 PRO B C 1
ATOM 7923 O O . PRO B 1 56 ? -0.864 12.789 -35.375 1 58.31 56 PRO B O 1
ATOM 7926 N N . ALA B 1 57 ? -0.766 11.984 -33.344 1 58.94 57 ALA B N 1
ATOM 7927 C CA . ALA B 1 57 ? -0.65 13.305 -32.719 1 58.94 57 ALA B CA 1
ATOM 7928 C C . ALA B 1 57 ? 0.688 13.953 -33.094 1 58.94 57 ALA B C 1
ATOM 7930 O O . ALA B 1 57 ? 0.795 15.18 -33.125 1 58.94 57 ALA B O 1
ATOM 7931 N N . MET B 1 58 ? 1.6 13.141 -33.312 1 58.56 58 MET B N 1
ATOM 7932 C CA . MET B 1 58 ? 2.918 13.648 -33.688 1 58.56 58 MET B CA 1
ATOM 7933 C C . MET B 1 58 ? 3.369 13.07 -35 1 58.56 58 MET B C 1
ATOM 7935 O O . MET B 1 58 ? 2.936 11.984 -35.406 1 58.56 58 MET B O 1
ATOM 7939 N N . LEU B 1 59 ? 4.07 13.922 -35.688 1 56.38 59 LEU B N 1
ATOM 7940 C CA . LEU B 1 59 ? 4.711 13.445 -36.906 1 56.38 59 LEU B CA 1
ATOM 7941 C C . LEU B 1 59 ? 5.707 12.328 -36.594 1 56.38 59 LEU B C 1
ATOM 7943 O O . LEU B 1 59 ? 6.707 12.562 -35.906 1 56.38 59 LEU B O 1
ATOM 7947 N N . LEU B 1 60 ? 5.352 11.141 -36.906 1 51.16 60 LEU B N 1
ATOM 7948 C CA . LEU B 1 60 ? 6.191 9.977 -36.625 1 51.16 60 LEU B CA 1
ATOM 7949 C C . LEU B 1 60 ? 7.234 9.789 -37.75 1 51.16 60 LEU B C 1
ATOM 7951 O O . LEU B 1 60 ? 6.895 9.75 -38.906 1 51.16 60 LEU B O 1
ATOM 7955 N N . PHE B 1 61 ? 8.414 9.906 -37.281 1 49.41 61 PHE B N 1
ATOM 7956 C CA . PHE B 1 61 ? 9.531 9.75 -38.219 1 49.41 61 PHE B CA 1
ATOM 7957 C C . PHE B 1 61 ? 9.812 8.281 -38.5 1 49.41 61 PHE B C 1
ATOM 7959 O O . PHE B 1 61 ? 10.898 7.785 -38.156 1 49.41 61 PHE B O 1
ATOM 7966 N N . TYR B 1 62 ? 8.844 7.641 -39.094 1 51 62 TYR B N 1
ATOM 7967 C CA . TYR B 1 62 ? 8.984 6.258 -39.531 1 51 62 TYR B CA 1
ATOM 7968 C C . TYR B 1 62 ? 9.562 6.195 -40.938 1 51 62 TYR B C 1
ATOM 7970 O O . TYR B 1 62 ? 9.578 7.195 -41.656 1 51 62 TYR B O 1
ATOM 7978 N N . PRO B 1 63 ? 10.141 5.172 -41.281 1 48.72 63 PRO B N 1
ATOM 7979 C CA . PRO B 1 63 ? 10.805 5.07 -42.594 1 48.72 63 PRO B CA 1
ATOM 7980 C C . PRO B 1 63 ? 9.914 5.527 -43.75 1 48.72 63 PRO B C 1
ATOM 7982 O O . PRO B 1 63 ? 10.414 6.086 -44.719 1 48.72 63 PRO B O 1
ATOM 7985 N N . ASP B 1 64 ? 8.773 5.398 -43.531 1 56.69 64 ASP B N 1
ATOM 7986 C CA . ASP B 1 64 ? 7.898 5.836 -44.594 1 56.69 64 ASP B CA 1
ATOM 7987 C C . ASP B 1 64 ? 7.891 7.359 -44.719 1 56.69 64 ASP B C 1
ATOM 7989 O O . ASP B 1 64 ? 7.797 7.902 -45.844 1 56.69 64 ASP B O 1
ATOM 7993 N N . PHE B 1 65 ? 8.031 7.957 -43.688 1 59.59 65 PHE B N 1
ATOM 7994 C CA . PHE B 1 65 ? 8.094 9.414 -43.656 1 59.59 65 PHE B CA 1
ATOM 7995 C C . PHE B 1 65 ? 9.453 9.898 -44.156 1 59.59 65 PHE B C 1
ATOM 7997 O O . PHE B 1 65 ? 9.531 10.852 -44.938 1 59.59 65 PHE B O 1
ATOM 8004 N N . LEU B 1 66 ? 10.391 9.203 -43.875 1 55.59 66 LEU B N 1
ATOM 8005 C CA . LEU B 1 66 ? 11.75 9.625 -44.219 1 55.59 66 LEU B CA 1
ATOM 8006 C C . LEU B 1 66 ? 12.008 9.461 -45.719 1 55.59 66 LEU B C 1
ATOM 8008 O O . LEU B 1 66 ? 12.789 10.211 -46.281 1 55.59 66 LEU B O 1
ATOM 8012 N N . THR B 1 67 ? 11.414 8.555 -46.344 1 57.28 67 THR B N 1
ATOM 8013 C CA . THR B 1 67 ? 11.672 8.336 -47.75 1 57.28 67 THR B CA 1
ATOM 8014 C C . THR B 1 67 ? 10.906 9.344 -48.594 1 57.28 67 THR B C 1
ATOM 8016 O O . THR B 1 67 ? 11.312 9.656 -49.719 1 57.28 67 THR B O 1
ATOM 8019 N N . GLY B 1 68 ? 9.766 9.859 -48.031 1 61.91 68 GLY B N 1
ATOM 8020 C CA . GLY B 1 68 ? 9 10.852 -48.781 1 61.91 68 GLY B CA 1
ATOM 8021 C C . GLY B 1 68 ? 8.266 11.828 -47.875 1 61.91 68 GLY B C 1
ATOM 8022 O O . GLY B 1 68 ? 7.047 11.758 -47.75 1 61.91 68 GLY B O 1
ATOM 8023 N N . PRO B 1 69 ? 9 12.602 -47.25 1 62.91 69 PRO B N 1
ATOM 8024 C CA . PRO B 1 69 ? 8.391 13.508 -46.281 1 62.91 69 PRO B CA 1
ATOM 8025 C C . PRO B 1 69 ? 7.379 14.469 -46.906 1 62.91 69 PRO B C 1
ATOM 8027 O O . PRO B 1 69 ? 6.395 14.844 -46.281 1 62.91 69 PRO B O 1
ATOM 8030 N N . LYS B 1 70 ? 7.492 14.875 -48.219 1 66.44 70 LYS B N 1
ATOM 8031 C CA . LYS B 1 70 ? 6.688 15.898 -48.875 1 66.44 70 LYS B CA 1
ATOM 8032 C C . LYS B 1 70 ? 5.324 15.359 -49.281 1 66.44 70 LYS B C 1
ATOM 8034 O O . LYS B 1 70 ? 4.363 16.109 -49.438 1 66.44 70 LYS B O 1
ATOM 8039 N N . THR B 1 71 ? 5.348 13.984 -49.375 1 64.5 71 THR B N 1
ATOM 8040 C CA . THR B 1 71 ? 4.113 13.375 -49.844 1 64.5 71 THR B CA 1
ATOM 8041 C C . THR B 1 71 ? 3.41 12.617 -48.719 1 64.5 71 THR B C 1
ATOM 8043 O O . THR B 1 71 ? 2.314 12.086 -48.938 1 64.5 71 THR B O 1
ATOM 8046 N N . HIS B 1 72 ? 3.945 12.617 -47.594 1 69.19 72 HIS B N 1
ATOM 8047 C CA . HIS B 1 72 ? 3.373 11.875 -46.5 1 69.19 72 HIS B CA 1
ATOM 8048 C C . HIS B 1 72 ? 2.113 12.555 -45.969 1 69.19 72 HIS B C 1
ATOM 8050 O O . HIS B 1 72 ? 2.105 13.773 -45.75 1 69.19 72 HIS B O 1
ATOM 8056 N N . PRO B 1 73 ? 1.088 11.742 -45.781 1 72.31 73 PRO B N 1
ATOM 8057 C CA . PRO B 1 73 ? -0.189 12.375 -45.438 1 72.31 73 PRO B CA 1
ATOM 8058 C C . PRO B 1 73 ? -0.157 13.07 -44.062 1 72.31 73 PRO B C 1
ATOM 8060 O O . PRO B 1 73 ? -0.741 14.148 -43.906 1 72.31 73 PRO B O 1
ATOM 8063 N N . ASP B 1 74 ? 0.687 12.625 -43.312 1 71.12 74 ASP B N 1
ATOM 8064 C CA . ASP B 1 74 ? 0.734 13.258 -42 1 71.12 74 ASP B CA 1
ATOM 8065 C C . ASP B 1 74 ? 1.508 14.57 -42.062 1 71.12 74 ASP B C 1
ATOM 8067 O O . ASP B 1 74 ? 1.161 15.531 -41.375 1 71.12 74 ASP B O 1
ATOM 8071 N N . PHE B 1 75 ? 2.391 14.609 -42.906 1 71 75 PHE B N 1
ATOM 8072 C CA . PHE B 1 75 ? 3.146 15.836 -43.094 1 71 75 PHE B CA 1
ATOM 8073 C C . PHE B 1 75 ? 2.301 16.891 -43.812 1 71 75 PHE B C 1
ATOM 8075 O O . PHE B 1 75 ? 2.277 18.047 -43.406 1 71 75 PHE B O 1
ATOM 8082 N N . LEU B 1 76 ? 1.554 16.406 -44.781 1 71.81 76 LEU B N 1
ATOM 8083 C CA . LEU B 1 76 ? 0.77 17.312 -45.594 1 71.81 76 LEU B CA 1
ATOM 8084 C C . LEU B 1 76 ? -0.476 17.781 -44.844 1 71.81 76 LEU B C 1
ATOM 8086 O O . LEU B 1 76 ? -0.873 18.953 -44.969 1 71.81 76 LEU B O 1
ATOM 8090 N N . LEU B 1 77 ? -0.955 16.906 -43.875 1 72.12 77 LEU B N 1
ATOM 8091 C CA . LEU B 1 77 ? -2.23 17.25 -43.25 1 72.12 77 LEU B CA 1
ATOM 8092 C C . LEU B 1 77 ? -2.018 17.891 -41.906 1 72.12 77 LEU B C 1
ATOM 8094 O O . LEU B 1 77 ? -2.723 18.828 -41.531 1 72.12 77 LEU B O 1
ATOM 8098 N N . THR B 1 78 ? -0.972 17.453 -41.25 1 68.69 78 THR B N 1
ATOM 8099 C CA . THR B 1 78 ? -0.933 17.906 -39.844 1 68.69 78 THR B CA 1
ATOM 8100 C C . THR B 1 78 ? 0.327 18.719 -39.562 1 68.69 78 THR B C 1
ATOM 8102 O O . THR B 1 78 ? 0.376 19.5 -38.625 1 68.69 78 THR B O 1
ATOM 8105 N N . TYR B 1 79 ? 1.249 18.75 -40.5 1 72.56 79 TYR B N 1
ATOM 8106 C CA . TYR B 1 79 ? 2.521 19.359 -40.125 1 72.56 79 TYR B CA 1
ATOM 8107 C C . TYR B 1 79 ? 2.834 20.562 -41 1 72.56 79 TYR B C 1
ATOM 8109 O O . TYR B 1 79 ? 3.314 21.578 -40.5 1 72.56 79 TYR B O 1
ATOM 8117 N N . SER B 1 80 ? 2.533 20.547 -42.312 1 72.12 80 SER B N 1
ATOM 8118 C CA . SER B 1 80 ? 3.043 21.547 -43.25 1 72.12 80 SER B CA 1
ATOM 8119 C C . SER B 1 80 ? 2.062 22.703 -43.375 1 72.12 80 SER B C 1
ATOM 8121 O O . SER B 1 80 ? 2.457 23.812 -43.75 1 72.12 80 SER B O 1
ATOM 8123 N N . LYS B 1 81 ? 0.797 22.531 -42.969 1 78.25 81 LYS B N 1
ATOM 8124 C CA . LYS B 1 81 ? -0.204 23.562 -43.188 1 78.25 81 LYS B CA 1
ATOM 8125 C C . LYS B 1 81 ? -0.195 24.594 -42.062 1 78.25 81 LYS B C 1
ATOM 8127 O O . LYS B 1 81 ? 0.009 24.25 -40.906 1 78.25 81 LYS B O 1
ATOM 8132 N N . SER B 1 82 ? -0.479 25.906 -42.375 1 78.56 82 SER B N 1
ATOM 8133 C CA . SER B 1 82 ? -0.381 27.031 -41.438 1 78.56 82 SER B CA 1
ATOM 8134 C C . SER B 1 82 ? -1.417 26.922 -40.344 1 78.56 82 SER B C 1
ATOM 8136 O O . SER B 1 82 ? -1.154 27.312 -39.188 1 78.56 82 SER B O 1
ATOM 8138 N N . HIS B 1 83 ? -2.504 26.359 -40.625 1 79.12 83 HIS B N 1
ATOM 8139 C CA . HIS B 1 83 ? -3.58 26.344 -39.656 1 79.12 83 HIS B CA 1
ATOM 8140 C C . HIS B 1 83 ? -3.359 25.25 -38.625 1 79.12 83 HIS B C 1
ATOM 8142 O O . HIS B 1 83 ? -4.043 25.203 -37.594 1 79.12 83 HIS B O 1
ATOM 8148 N N . THR B 1 84 ? -2.387 24.344 -38.812 1 76.31 84 THR B N 1
ATOM 8149 C CA . THR B 1 84 ? -2.176 23.266 -37.875 1 76.31 84 THR B CA 1
ATOM 8150 C C . THR B 1 84 ? -0.985 23.578 -36.969 1 76.31 84 THR B C 1
ATOM 8152 O O . THR B 1 84 ? -0.774 22.891 -35.938 1 76.31 84 THR B O 1
ATOM 8155 N N . ARG B 1 85 ? -0.152 24.625 -37.219 1 72.31 85 ARG B N 1
ATOM 8156 C CA . ARG B 1 85 ? 1.068 24.891 -36.438 1 72.31 85 ARG B CA 1
ATOM 8157 C C . ARG B 1 85 ? 1.082 26.328 -35.906 1 72.31 85 ARG B C 1
ATOM 8159 O O . ARG B 1 85 ? 2.145 26.859 -35.594 1 72.31 85 ARG B O 1
ATOM 8166 N N . ALA B 1 86 ? -0.044 26.922 -35.75 1 76.31 86 ALA B N 1
ATOM 8167 C CA . ALA B 1 86 ? -0.137 28.359 -35.438 1 76.31 86 ALA B CA 1
ATOM 8168 C C . ALA B 1 86 ? 0.039 28.625 -33.938 1 76.31 86 ALA B C 1
ATOM 8170 O O . ALA B 1 86 ? 0.49 29.703 -33.562 1 76.31 86 ALA B O 1
ATOM 8171 N N . THR B 1 87 ? -0.106 27.688 -33.188 1 72.75 87 THR B N 1
ATOM 8172 C CA . THR B 1 87 ? -0.253 27.922 -31.75 1 72.75 87 THR B CA 1
ATOM 8173 C C . THR B 1 87 ? 1.033 28.5 -31.172 1 72.75 87 THR B C 1
ATOM 8175 O O . THR B 1 87 ? 0.999 29.484 -30.422 1 72.75 87 THR B O 1
ATOM 8178 N N . PRO B 1 88 ? 2.195 28 -31.562 1 68.56 88 PRO B N 1
ATOM 8179 C CA . PRO B 1 88 ? 3.404 28.562 -30.953 1 68.56 88 PRO B CA 1
ATOM 8180 C C . PRO B 1 88 ? 3.629 30.031 -31.344 1 68.56 88 PRO B C 1
ATOM 8182 O O . PRO B 1 88 ? 4.098 30.812 -30.516 1 68.56 88 PRO B O 1
ATOM 8185 N N . TYR B 1 89 ? 3.271 30.406 -32.469 1 75.88 89 TYR B N 1
ATOM 8186 C CA . TYR B 1 89 ? 3.475 31.781 -32.906 1 75.88 89 TYR B CA 1
ATOM 8187 C C . TYR B 1 89 ? 2.602 32.75 -32.125 1 75.88 89 TYR B C 1
ATOM 8189 O O . TYR B 1 89 ? 3.08 33.781 -31.641 1 75.88 89 TYR B O 1
ATOM 8197 N N . PHE B 1 90 ? 1.409 32.406 -31.953 1 77.75 90 PHE B N 1
ATOM 8198 C CA . PHE B 1 90 ? 0.512 33.344 -31.297 1 77.75 90 PHE B CA 1
ATOM 8199 C C . PHE B 1 90 ? 0.71 33.344 -29.781 1 77.75 90 PHE B C 1
ATOM 8201 O O . PHE B 1 90 ? 0.476 34.344 -29.094 1 77.75 90 PHE B O 1
ATOM 8208 N N . MET B 1 91 ? 1.249 32.219 -29.375 1 68.12 91 MET B N 1
ATOM 8209 C CA . MET B 1 91 ? 1.718 32.219 -27.984 1 68.12 91 MET B CA 1
ATOM 8210 C C . MET B 1 91 ? 2.951 33.094 -27.844 1 68.12 91 MET B C 1
ATOM 8212 O O . MET B 1 91 ? 3.115 33.781 -26.812 1 68.12 91 MET B O 1
ATOM 8216 N N . GLY B 1 92 ? 3.711 33.156 -28.797 1 67 92 GLY B N 1
ATOM 8217 C CA . GLY B 1 92 ? 4.812 34.125 -28.859 1 67 92 GLY B CA 1
ATOM 8218 C C . GLY B 1 92 ? 4.355 35.562 -28.891 1 67 92 GLY B C 1
ATOM 8219 O O . GLY B 1 92 ? 4.961 36.438 -28.25 1 67 92 GLY B O 1
ATOM 8220 N N . MET B 1 93 ? 3.299 35.844 -29.578 1 72 93 MET B N 1
ATOM 8221 C CA . MET B 1 93 ? 2.738 37.188 -29.609 1 72 93 MET B CA 1
ATOM 8222 C C . MET B 1 93 ? 2.268 37.625 -28.234 1 72 93 MET B C 1
ATOM 8224 O O . MET B 1 93 ? 2.438 38.781 -27.844 1 72 93 MET B O 1
ATOM 8228 N N . VAL B 1 94 ? 1.758 36.656 -27.562 1 66.94 94 VAL B N 1
ATOM 8229 C CA . VAL B 1 94 ? 1.352 36.938 -26.188 1 66.94 94 VAL B CA 1
ATOM 8230 C C . VAL B 1 94 ? 2.58 37.281 -25.359 1 66.94 94 VAL B C 1
ATOM 8232 O O . VAL B 1 94 ? 2.568 38.281 -24.609 1 66.94 94 VAL B O 1
ATOM 8235 N N . ALA B 1 95 ? 3.623 36.594 -25.625 1 60.84 95 ALA B N 1
ATOM 8236 C CA . ALA B 1 95 ? 4.883 36.906 -24.953 1 60.84 95 ALA B CA 1
ATOM 8237 C C . ALA B 1 95 ? 5.422 38.25 -25.375 1 60.84 95 ALA B C 1
ATOM 8239 O O . ALA B 1 95 ? 5.895 39.031 -24.531 1 60.84 95 ALA B O 1
ATOM 8240 N N . GLY B 1 96 ? 5.309 38.531 -26.578 1 62.5 96 GLY B N 1
ATOM 8241 C CA . GLY B 1 96 ? 5.73 39.844 -27.094 1 62.5 96 GLY B CA 1
ATOM 8242 C C . GLY B 1 96 ? 4.91 41 -26.547 1 62.5 96 GLY B C 1
ATOM 8243 O O . GLY B 1 96 ? 5.461 42.031 -26.172 1 62.5 96 GLY B O 1
ATOM 8244 N N . TYR B 1 97 ? 3.672 40.812 -26.484 1 66 97 TYR B N 1
ATOM 8245 C CA . TYR B 1 97 ? 2.803 41.844 -25.938 1 66 97 TYR B CA 1
ATOM 8246 C C . TYR B 1 97 ? 3.086 42.062 -24.453 1 66 97 TYR B C 1
ATOM 8248 O O . TYR B 1 97 ? 3.135 43.219 -24 1 66 97 TYR B O 1
ATOM 8256 N N . ILE B 1 98 ? 3.363 41.031 -23.828 1 57.38 98 ILE B N 1
ATOM 8257 C CA . ILE B 1 98 ? 3.721 41.156 -22.422 1 57.38 98 ILE B CA 1
ATOM 8258 C C . ILE B 1 98 ? 5.055 41.875 -22.281 1 57.38 98 ILE B C 1
ATOM 8260 O O . ILE B 1 98 ? 5.195 42.75 -21.438 1 57.38 98 ILE B O 1
ATOM 8264 N N . TYR B 1 99 ? 5.934 41.594 -23.203 1 51.56 99 TYR B N 1
ATOM 8265 C CA . TYR B 1 99 ? 7.227 42.281 -23.219 1 51.56 99 TYR B CA 1
ATOM 8266 C C . TYR B 1 99 ? 7.059 43.75 -23.516 1 51.56 99 TYR B C 1
ATOM 8268 O O . TYR B 1 99 ? 7.727 44.594 -22.891 1 51.56 99 TYR B O 1
ATOM 8276 N N . TYR B 1 100 ? 6.234 44.062 -24.359 1 56.22 100 TYR B N 1
ATOM 8277 C CA . TYR B 1 100 ? 5.992 45.438 -24.75 1 56.22 100 TYR B CA 1
ATOM 8278 C C . TYR B 1 100 ? 5.387 46.25 -23.594 1 56.22 100 TYR B C 1
ATOM 8280 O O . TYR B 1 100 ? 5.773 47.375 -23.359 1 56.22 100 TYR B O 1
ATOM 8288 N N . LYS B 1 101 ? 4.586 45.625 -22.875 1 53.03 101 LYS B N 1
ATOM 8289 C CA . LYS B 1 101 ? 3.951 46.312 -21.766 1 53.03 101 LYS B CA 1
ATOM 8290 C C . LYS B 1 101 ? 4.91 46.469 -20.578 1 53.03 101 LYS B C 1
ATOM 8292 O O . LYS B 1 101 ? 4.84 47.438 -19.844 1 53.03 101 LYS B O 1
ATOM 8297 N N . LEU B 1 102 ? 5.758 45.531 -20.422 1 43.78 102 LEU B N 1
ATOM 8298 C CA . LEU B 1 102 ? 6.707 45.531 -19.312 1 43.78 102 LEU B CA 1
ATOM 8299 C C . LEU B 1 102 ? 7.859 46.469 -19.578 1 43.78 102 LEU B C 1
ATOM 8301 O O . LEU B 1 102 ? 8.664 46.75 -18.688 1 43.78 102 LEU B O 1
ATOM 8305 N N . LYS B 1 103 ? 8.211 46.938 -20.609 1 40.44 103 LYS B N 1
ATOM 8306 C CA . LYS B 1 103 ? 9.359 47.812 -20.859 1 40.44 103 LYS B CA 1
ATOM 8307 C C . LYS B 1 103 ? 9.391 48.969 -19.859 1 40.44 103 LYS B C 1
ATOM 8309 O O . LYS B 1 103 ? 10.469 49.438 -19.5 1 40.44 103 LYS B O 1
ATOM 8314 N N . GLY B 1 104 ? 8.516 49.75 -19.453 1 37.66 104 GLY B N 1
ATOM 8315 C CA . GLY B 1 104 ? 8.766 50.969 -18.719 1 37.66 104 GLY B CA 1
ATOM 8316 C C . GLY B 1 104 ? 8.938 50.75 -17.234 1 37.66 104 GLY B C 1
ATOM 8317 O O . GLY B 1 104 ? 9.258 51.688 -16.5 1 37.66 104 GLY B O 1
ATOM 8318 N N . LYS B 1 105 ? 8.188 49.938 -16.391 1 37.84 105 LYS B N 1
ATOM 8319 C CA . LYS B 1 105 ? 8.141 50.094 -14.945 1 37.84 105 LYS B CA 1
ATOM 8320 C C . LYS B 1 105 ? 9.344 49.438 -14.281 1 37.84 105 LYS B C 1
ATOM 8322 O O . LYS B 1 105 ? 9.914 48.5 -14.828 1 37.84 105 LYS B O 1
ATOM 8327 N N . ASN B 1 106 ? 10.055 49.938 -12.984 1 34.62 106 ASN B N 1
ATOM 8328 C CA . ASN B 1 106 ? 11.203 49.719 -12.102 1 34.62 106 ASN B CA 1
ATOM 8329 C C . ASN B 1 106 ? 11.422 48.25 -11.797 1 34.62 106 ASN B C 1
ATOM 8331 O O . ASN B 1 106 ? 10.531 47.438 -12.008 1 34.62 106 ASN B O 1
ATOM 8335 N N . ASN B 1 107 ? 12.562 47.781 -10.625 1 36.75 107 ASN B N 1
ATOM 8336 C CA . ASN B 1 107 ? 13.492 46.719 -10.305 1 36.75 107 ASN B CA 1
ATOM 8337 C C . ASN B 1 107 ? 12.766 45.469 -9.789 1 36.75 107 ASN B C 1
ATOM 8339 O O . ASN B 1 107 ? 13.352 44.625 -9.094 1 36.75 107 ASN B O 1
ATOM 8343 N N . HIS B 1 108 ? 11.578 45.375 -9.148 1 40.09 108 HIS B N 1
ATOM 8344 C CA . HIS B 1 108 ? 10.984 44.094 -8.703 1 40.09 108 HIS B CA 1
ATOM 8345 C C . HIS B 1 108 ? 11.219 43 -9.727 1 40.09 108 HIS B C 1
ATOM 8347 O O . HIS B 1 108 ? 11.203 43.25 -10.938 1 40.09 108 HIS B O 1
ATOM 8353 N N . VAL B 1 109 ? 12.18 41.969 -9.25 1 48.81 109 VAL B N 1
ATOM 8354 C CA . VAL B 1 109 ? 12.281 40.906 -10.25 1 48.81 109 VAL B CA 1
ATOM 8355 C C . VAL B 1 109 ? 10.977 40.781 -11.023 1 48.81 109 VAL B C 1
ATOM 8357 O O . VAL B 1 109 ? 9.93 40.469 -10.445 1 48.81 109 VAL B O 1
ATOM 8360 N N . CYS B 1 110 ? 10.836 41.438 -11.898 1 56.19 110 CYS B N 1
ATOM 8361 C CA . CYS B 1 110 ? 9.711 41.625 -12.805 1 56.19 110 CYS B CA 1
ATOM 8362 C C . CYS B 1 110 ? 9.102 40.281 -13.195 1 56.19 110 CYS B C 1
ATOM 8364 O O . CYS B 1 110 ? 9.758 39.25 -13.094 1 56.19 110 CYS B O 1
ATOM 8366 N N . ARG B 1 111 ? 7.875 40.156 -13.117 1 63.38 111 ARG B N 1
ATOM 8367 C CA . ARG B 1 111 ? 7.09 39 -13.516 1 63.38 111 ARG B CA 1
ATOM 8368 C C . ARG B 1 111 ? 7.727 38.281 -14.703 1 63.38 111 ARG B C 1
ATOM 8370 O O . ARG B 1 111 ? 7.746 37.031 -14.758 1 63.38 111 ARG B O 1
ATOM 8377 N N . PHE B 1 112 ? 8.469 39.094 -15.453 1 63.28 112 PHE B N 1
ATOM 8378 C CA . PHE B 1 112 ? 9.078 38.5 -16.641 1 63.28 112 PHE B CA 1
ATOM 8379 C C . PHE B 1 112 ? 10.344 37.75 -16.281 1 63.28 112 PHE B C 1
ATOM 8381 O O . PHE B 1 112 ? 10.562 36.625 -16.75 1 63.28 112 PHE B O 1
ATOM 8388 N N . LYS B 1 113 ? 11.188 38.375 -15.461 1 72.88 113 LYS B N 1
ATOM 8389 C CA . LYS B 1 113 ? 12.414 37.719 -15.031 1 72.88 113 LYS B CA 1
ATOM 8390 C C . LYS B 1 113 ? 12.094 36.438 -14.234 1 72.88 113 LYS B C 1
ATOM 8392 O O . LYS B 1 113 ? 12.766 35.438 -14.391 1 72.88 113 LYS B O 1
ATOM 8397 N N . THR B 1 114 ? 11.07 36.562 -13.516 1 80.62 114 THR B N 1
ATOM 8398 C CA . THR B 1 114 ? 10.656 35.406 -12.742 1 80.62 114 THR B CA 1
ATOM 8399 C C . THR B 1 114 ? 10.227 34.25 -13.656 1 80.62 114 THR B C 1
ATOM 8401 O O . THR B 1 114 ? 10.617 33.094 -13.453 1 80.62 114 THR B O 1
ATOM 8404 N N . THR B 1 115 ? 9.445 34.562 -14.695 1 80.81 115 THR B N 1
ATOM 8405 C CA . THR B 1 115 ? 8.977 33.562 -15.617 1 80.81 115 THR B CA 1
ATOM 8406 C C . THR B 1 115 ? 10.141 32.938 -16.391 1 80.81 115 THR B C 1
ATOM 8408 O O . THR B 1 115 ? 10.172 31.734 -16.641 1 80.81 115 THR B O 1
ATOM 8411 N N . LEU B 1 116 ? 11.117 33.781 -16.672 1 78.25 116 LEU B N 1
ATOM 8412 C CA . LEU B 1 116 ? 12.289 33.281 -17.391 1 78.25 116 LEU B CA 1
ATOM 8413 C C . LEU B 1 116 ? 13.102 32.344 -16.516 1 78.25 116 LEU B C 1
ATOM 8415 O O . LEU B 1 116 ? 13.586 31.312 -16.984 1 78.25 116 LEU B O 1
ATOM 8419 N N . ILE B 1 117 ? 13.188 32.688 -15.312 1 85.31 117 ILE B N 1
ATOM 8420 C CA . ILE B 1 117 ? 13.953 31.859 -14.391 1 85.31 117 ILE B CA 1
ATOM 8421 C C . ILE B 1 117 ? 13.219 30.547 -14.164 1 85.31 117 ILE B C 1
ATOM 8423 O O . ILE B 1 117 ? 13.844 29.484 -14.109 1 85.31 117 ILE B O 1
ATOM 8427 N N . VAL B 1 118 ? 11.938 30.641 -14.141 1 86.62 118 VAL B N 1
ATOM 8428 C CA . VAL B 1 118 ? 11.156 29.422 -13.938 1 86.62 118 VAL B CA 1
ATOM 8429 C C . VAL B 1 118 ? 11.297 28.516 -15.148 1 86.62 118 VAL B C 1
ATOM 8431 O O . VAL B 1 118 ? 11.539 27.312 -15.008 1 86.62 118 VAL B O 1
ATOM 8434 N N . LEU B 1 119 ? 11.203 29.078 -16.281 1 86.44 119 LEU B N 1
ATOM 8435 C CA . LEU B 1 119 ? 11.289 28.266 -17.5 1 86.44 119 LEU B CA 1
ATOM 8436 C C . LEU B 1 119 ? 12.68 27.672 -17.672 1 86.44 119 LEU B C 1
ATOM 8438 O O . LEU B 1 119 ? 12.82 26.5 -18.031 1 86.44 119 LEU B O 1
ATOM 8442 N N . ALA B 1 120 ? 13.656 28.484 -17.422 1 87.25 120 ALA B N 1
ATOM 8443 C CA . ALA B 1 120 ? 15.031 28 -17.516 1 87.25 120 ALA B CA 1
ATOM 8444 C C . ALA B 1 120 ? 15.289 26.906 -16.484 1 87.25 120 ALA B C 1
ATOM 8446 O O . ALA B 1 120 ? 15.984 25.922 -16.781 1 87.25 120 ALA B O 1
ATOM 8447 N N . SER B 1 121 ? 14.75 27.094 -15.328 1 90.75 121 SER B N 1
ATOM 8448 C CA . SER B 1 121 ? 14.922 26.109 -14.273 1 90.75 121 SER B CA 1
ATOM 8449 C C . SER B 1 121 ? 14.219 24.797 -14.617 1 90.75 121 SER B C 1
ATOM 8451 O O . SER B 1 121 ? 14.781 23.719 -14.445 1 90.75 121 SER B O 1
ATOM 8453 N N . LEU B 1 122 ? 13.039 24.891 -15.172 1 91.06 122 LEU B N 1
ATOM 8454 C CA . LEU B 1 122 ? 12.297 23.703 -15.555 1 91.06 122 LEU B CA 1
ATOM 8455 C C . LEU B 1 122 ? 12.984 22.984 -16.703 1 91.06 122 LEU B C 1
ATOM 8457 O O . LEU B 1 122 ? 13.047 21.75 -16.719 1 91.06 122 LEU B O 1
ATOM 8461 N N . LEU B 1 123 ? 13.484 23.75 -17.609 1 88.25 123 LEU B N 1
ATOM 8462 C CA . LEU B 1 123 ? 14.203 23.156 -18.719 1 88.25 123 LEU B CA 1
ATOM 8463 C C . LEU B 1 123 ? 15.461 22.438 -18.25 1 88.25 123 LEU B C 1
ATOM 8465 O O . LEU B 1 123 ? 15.789 21.359 -18.734 1 88.25 123 LEU B O 1
ATOM 8469 N N . SER B 1 124 ? 16.125 23.078 -17.328 1 90.19 124 SER B N 1
ATOM 8470 C CA . SER B 1 124 ? 17.328 22.469 -16.781 1 90.19 124 SER B CA 1
ATOM 8471 C C . SER B 1 124 ? 17 21.156 -16.062 1 90.19 124 SER B C 1
ATOM 8473 O O . SER B 1 124 ? 17.703 20.172 -16.234 1 90.19 124 SER B O 1
ATOM 8475 N N . ILE B 1 125 ? 15.922 21.125 -15.391 1 91.12 125 ILE B N 1
ATOM 8476 C CA . ILE B 1 125 ? 15.508 19.938 -14.641 1 91.12 125 ILE B CA 1
ATOM 8477 C C . ILE B 1 125 ? 15.078 18.844 -15.617 1 91.12 125 ILE B C 1
ATOM 8479 O O . ILE B 1 125 ? 15.508 17.703 -15.5 1 91.12 125 ILE B O 1
ATOM 8483 N N . VAL B 1 126 ? 14.312 19.188 -16.609 1 89.44 126 VAL B N 1
ATOM 8484 C CA . VAL B 1 126 ? 13.805 18.234 -17.594 1 89.44 126 VAL B CA 1
ATOM 8485 C C . VAL B 1 126 ? 14.961 17.672 -18.422 1 89.44 126 VAL B C 1
ATOM 8487 O O . VAL B 1 126 ? 15.023 16.484 -18.688 1 89.44 126 VAL B O 1
ATOM 8490 N N . ALA B 1 127 ? 15.836 18.547 -18.719 1 86.75 127 ALA B N 1
ATOM 8491 C CA . ALA B 1 127 ? 16.984 18.125 -19.516 1 86.75 127 ALA B CA 1
ATOM 8492 C C . ALA B 1 127 ? 17.891 17.172 -18.719 1 86.75 127 ALA B C 1
ATOM 8494 O O . ALA B 1 127 ? 18.422 16.203 -19.266 1 86.75 127 ALA B O 1
ATOM 8495 N N . SER B 1 128 ? 18.078 17.469 -17.5 1 90 128 SER B N 1
ATOM 8496 C CA . SER B 1 128 ? 18.938 16.641 -16.672 1 90 128 SER B CA 1
ATOM 8497 C C . SER B 1 128 ? 18.375 15.219 -16.562 1 90 128 SER B C 1
ATOM 8499 O O . SER B 1 128 ? 19.141 14.25 -16.547 1 90 128 SER B O 1
ATOM 8501 N N . ILE B 1 129 ? 17.078 15.07 -16.609 1 87 129 ILE B N 1
ATOM 8502 C CA . ILE B 1 129 ? 16.484 13.75 -16.438 1 87 129 ILE B CA 1
ATOM 8503 C C . ILE B 1 129 ? 16.312 13.078 -17.797 1 87 129 ILE B C 1
ATOM 8505 O O . ILE B 1 129 ? 16.797 11.969 -18.016 1 87 129 ILE B O 1
ATOM 8509 N N . PHE B 1 130 ? 15.758 13.758 -18.781 1 86 130 PHE B N 1
ATOM 8510 C CA . PHE B 1 130 ? 15.273 13.086 -19.984 1 86 130 PHE B CA 1
ATOM 8511 C C . PHE B 1 130 ? 16.375 12.984 -21.031 1 86 130 PHE B C 1
ATOM 8513 O O . PHE B 1 130 ? 16.281 12.172 -21.953 1 86 130 PHE B O 1
ATOM 8520 N N . CYS B 1 131 ? 17.406 13.789 -20.844 1 84.69 131 CYS B N 1
ATOM 8521 C CA . CYS B 1 131 ? 18.562 13.539 -21.703 1 84.69 131 CYS B CA 1
ATOM 8522 C C . CYS B 1 131 ? 19.25 12.227 -21.328 1 84.69 131 CYS B C 1
ATOM 8524 O O . CYS B 1 131 ? 19.938 11.617 -22.141 1 84.69 131 CYS B O 1
ATOM 8526 N N . GLY B 1 132 ? 19.047 11.828 -20.156 1 84.75 132 GLY B N 1
ATOM 8527 C CA . GLY B 1 132 ? 19.578 10.547 -19.703 1 84.75 132 GLY B CA 1
ATOM 8528 C C . GLY B 1 132 ? 18.938 9.367 -20.406 1 84.75 132 GLY B C 1
ATOM 8529 O O . GLY B 1 132 ? 19.516 8.281 -20.453 1 84.75 132 GLY B O 1
ATOM 8530 N N . ALA B 1 133 ? 17.75 9.578 -20.984 1 85.06 133 ALA B N 1
ATOM 8531 C CA . ALA B 1 133 ? 17.016 8.5 -21.656 1 85.06 133 ALA B CA 1
ATOM 8532 C C . ALA B 1 133 ? 17.797 7.984 -22.859 1 85.06 133 ALA B C 1
ATOM 8534 O O . ALA B 1 133 ? 17.719 6.801 -23.188 1 85.06 133 ALA B O 1
ATOM 8535 N N . ILE B 1 134 ? 18.625 8.836 -23.375 1 83 134 ILE B N 1
ATOM 8536 C CA . ILE B 1 134 ? 19.422 8.461 -24.531 1 83 134 ILE B CA 1
ATOM 8537 C C . ILE B 1 134 ? 20.484 7.434 -24.125 1 83 134 ILE B C 1
ATOM 8539 O O . ILE B 1 134 ? 20.719 6.457 -24.844 1 83 134 ILE B O 1
ATOM 8543 N N . PHE B 1 135 ? 21.016 7.594 -23 1 83.56 135 PHE B N 1
ATOM 8544 C CA . PHE B 1 135 ? 22.094 6.727 -22.531 1 83.56 135 PHE B CA 1
ATOM 8545 C C . PHE B 1 135 ? 21.531 5.422 -21.969 1 83.56 135 PHE B C 1
ATOM 8547 O O . PHE B 1 135 ? 22.219 4.398 -21.969 1 83.56 135 PHE B O 1
ATOM 8554 N N . TYR B 1 136 ? 20.312 5.449 -21.547 1 82.25 136 TYR B N 1
ATOM 8555 C CA . TYR B 1 136 ? 19.703 4.266 -20.953 1 82.25 136 TYR B CA 1
ATOM 8556 C C . TYR B 1 136 ? 19.281 3.268 -22.031 1 82.25 136 TYR B C 1
ATOM 8558 O O . TYR B 1 136 ? 19.172 2.068 -21.766 1 82.25 136 TYR B O 1
ATOM 8566 N N . ASN B 1 137 ? 19.016 3.766 -23.141 1 80.31 137 ASN B N 1
ATOM 8567 C CA . ASN B 1 137 ? 18.594 2.91 -24.234 1 80.31 137 ASN B CA 1
ATOM 8568 C C . ASN B 1 137 ? 19.719 1.977 -24.688 1 80.31 137 ASN B C 1
ATOM 8570 O O . ASN B 1 137 ? 20.797 2.432 -25.031 1 80.31 137 ASN B O 1
ATOM 8574 N N . PRO B 1 138 ? 19.422 0.72 -24.719 1 81.94 138 PRO B N 1
ATOM 8575 C CA . PRO B 1 138 ? 20.469 -0.248 -25.062 1 81.94 138 PRO B CA 1
ATOM 8576 C C . PRO B 1 138 ? 20.969 -0.094 -26.5 1 81.94 138 PRO B C 1
ATOM 8578 O O . PRO B 1 138 ? 22.062 -0.571 -26.828 1 81.94 138 PRO B O 1
ATOM 8581 N N . TYR B 1 139 ? 20.25 0.597 -27.344 1 81.88 139 TYR B N 1
ATOM 8582 C CA . TYR B 1 139 ? 20.641 0.776 -28.734 1 81.88 139 TYR B CA 1
ATOM 8583 C C . TYR B 1 139 ? 21.625 1.929 -28.875 1 81.88 139 TYR B C 1
ATOM 8585 O O . TYR B 1 139 ? 22.25 2.1 -29.922 1 81.88 139 TYR B O 1
ATOM 8593 N N . HIS B 1 140 ? 21.797 2.639 -27.781 1 83.5 140 HIS B N 1
ATOM 8594 C CA . HIS B 1 140 ? 22.734 3.752 -27.859 1 83.5 140 HIS B CA 1
ATOM 8595 C C . HIS B 1 140 ? 24.172 3.256 -27.906 1 83.5 140 HIS B C 1
ATOM 8597 O O . HIS B 1 140 ? 24.578 2.428 -27.078 1 83.5 140 HIS B O 1
ATOM 8603 N N . GLU B 1 141 ? 24.875 3.705 -28.922 1 84.38 141 GLU B N 1
ATOM 8604 C CA . GLU B 1 141 ? 26.281 3.346 -29.031 1 84.38 141 GLU B CA 1
ATOM 8605 C C . GLU B 1 141 ? 27.141 4.168 -28.078 1 84.38 141 GLU B C 1
ATOM 8607 O O . GLU B 1 141 ? 27 5.387 -27.984 1 84.38 141 GLU B O 1
ATOM 8612 N N . TYR B 1 142 ? 27.922 3.463 -27.391 1 86.5 142 TYR B N 1
ATOM 8613 C CA . TYR B 1 142 ? 28.75 4.102 -26.359 1 86.5 142 TYR B CA 1
ATOM 8614 C C . TYR B 1 142 ? 29.75 5.07 -27 1 86.5 142 TYR B C 1
ATOM 8616 O O . TYR B 1 142 ? 30.422 4.734 -27.969 1 86.5 142 TYR B O 1
ATOM 8624 N N . ASN B 1 143 ? 29.688 6.316 -26.562 1 87 143 ASN B N 1
ATOM 8625 C CA . ASN B 1 143 ? 30.641 7.371 -26.875 1 87 143 ASN B CA 1
ATOM 8626 C C . ASN B 1 143 ? 31.25 7.969 -25.625 1 87 143 ASN B C 1
ATOM 8628 O O . ASN B 1 143 ? 30.547 8.539 -24.781 1 87 143 ASN B O 1
ATOM 8632 N N . THR B 1 144 ? 32.5 7.898 -25.531 1 89 144 THR B N 1
ATOM 8633 C CA . THR B 1 144 ? 33.219 8.273 -24.328 1 89 144 THR B CA 1
ATOM 8634 C C . THR B 1 144 ? 33.031 9.758 -24.031 1 89 144 THR B C 1
ATOM 8636 O O . THR B 1 144 ? 32.844 10.148 -22.875 1 89 144 THR B O 1
ATOM 8639 N N . TYR B 1 145 ? 33.094 10.641 -25.031 1 87.44 145 TYR B N 1
ATOM 8640 C CA . TYR B 1 145 ? 33 12.086 -24.844 1 87.44 145 TYR B CA 1
ATOM 8641 C C . TYR B 1 145 ? 31.578 12.469 -24.406 1 87.44 145 TYR B C 1
ATOM 8643 O O . TYR B 1 145 ? 31.406 13.258 -23.469 1 87.44 145 TYR B O 1
ATOM 8651 N N . GLU B 1 146 ? 30.641 11.844 -25.078 1 87.44 146 GLU B N 1
ATOM 8652 C CA . GLU B 1 146 ? 29.25 12.141 -24.719 1 87.44 146 GLU B CA 1
ATOM 8653 C C . GLU B 1 146 ? 28.938 11.664 -23.312 1 87.44 146 GLU B C 1
ATOM 8655 O O . GLU B 1 146 ? 28.266 12.367 -22.547 1 87.44 146 GLU B O 1
ATOM 8660 N N . SER B 1 147 ? 29.391 10.484 -23.047 1 89.81 147 SER B N 1
ATOM 8661 C CA . SER B 1 147 ? 29.141 9.922 -21.719 1 89.81 147 SER B CA 1
ATOM 8662 C C . SER B 1 147 ? 29.828 10.734 -20.625 1 89.81 147 SER B C 1
ATOM 8664 O O . SER B 1 147 ? 29.234 11.023 -19.594 1 89.81 147 SER B O 1
ATOM 8666 N N . ALA B 1 148 ? 31.031 11.148 -20.875 1 90.38 148 ALA B N 1
ATOM 8667 C CA . ALA B 1 148 ? 31.781 11.93 -19.891 1 90.38 148 ALA B CA 1
ATOM 8668 C C . ALA B 1 148 ? 31.156 13.312 -19.703 1 90.38 148 ALA B C 1
ATOM 8670 O O . ALA B 1 148 ? 31.078 13.812 -18.578 1 90.38 148 ALA B O 1
ATOM 8671 N N . ALA B 1 149 ? 30.719 13.891 -20.766 1 88.69 149 ALA B N 1
ATOM 8672 C CA . ALA B 1 149 ? 30.094 15.203 -20.703 1 88.69 149 ALA B CA 1
ATOM 8673 C C . ALA B 1 149 ? 28.781 15.164 -19.922 1 88.69 149 ALA B C 1
ATOM 8675 O O . ALA B 1 149 ? 28.516 16.031 -19.078 1 88.69 149 ALA B O 1
ATOM 8676 N N . TYR B 1 150 ? 28 14.188 -20.234 1 90.31 150 TYR B N 1
ATOM 8677 C CA . TYR B 1 150 ? 26.734 14.086 -19.516 1 90.31 150 TYR B CA 1
ATOM 8678 C C . TYR B 1 150 ? 26.969 13.789 -18.047 1 90.31 150 TYR B C 1
ATOM 8680 O O . TYR B 1 150 ? 26.281 14.328 -17.172 1 90.31 150 TYR B O 1
ATOM 8688 N N . ALA B 1 151 ? 27.922 12.961 -17.75 1 89.56 151 ALA B N 1
ATOM 8689 C CA . ALA B 1 151 ? 28.25 12.625 -16.359 1 89.56 151 ALA B CA 1
ATOM 8690 C C . ALA B 1 151 ? 28.672 13.867 -15.578 1 89.56 151 ALA B C 1
ATOM 8692 O O . ALA B 1 151 ? 28.391 13.992 -14.383 1 89.56 151 ALA B O 1
ATOM 8693 N N . ALA B 1 152 ? 29.25 14.82 -16.234 1 88.88 152 ALA B N 1
ATOM 8694 C CA . ALA B 1 152 ? 29.781 16.031 -15.602 1 88.88 152 ALA B CA 1
ATOM 8695 C C . ALA B 1 152 ? 28.703 17.094 -15.445 1 88.88 152 ALA B C 1
ATOM 8697 O O . ALA B 1 152 ? 28.719 17.859 -14.492 1 88.88 152 ALA B O 1
ATOM 8698 N N . LEU B 1 153 ? 27.703 17.016 -16.328 1 87.94 153 LEU B N 1
ATOM 8699 C CA . LEU B 1 153 ? 26.875 18.203 -16.438 1 87.94 153 LEU B CA 1
ATOM 8700 C C . LEU B 1 153 ? 25.469 17.938 -15.883 1 87.94 153 LEU B C 1
ATOM 8702 O O . LEU B 1 153 ? 24.734 18.859 -15.562 1 87.94 153 LEU B O 1
ATOM 8706 N N . HIS B 1 154 ? 25.016 16.766 -15.852 1 88.38 154 HIS B N 1
ATOM 8707 C CA . HIS B 1 154 ? 23.609 16.516 -15.508 1 88.38 154 HIS B CA 1
ATOM 8708 C C . HIS B 1 154 ? 23.328 16.891 -14.055 1 88.38 154 HIS B C 1
ATOM 8710 O O . HIS B 1 154 ? 22.266 17.406 -13.734 1 88.38 154 HIS B O 1
ATOM 8716 N N . ARG B 1 155 ? 24.266 16.688 -13.125 1 90.19 155 ARG B N 1
ATOM 8717 C CA . ARG B 1 155 ? 24.031 16.969 -11.711 1 90.19 155 ARG B CA 1
ATOM 8718 C C . ARG B 1 155 ? 24.062 18.469 -11.438 1 90.19 155 ARG B C 1
ATOM 8720 O O . ARG B 1 155 ? 23.219 19 -10.719 1 90.19 155 ARG B O 1
ATOM 8727 N N . PRO B 1 156 ? 25.047 19.219 -12.031 1 89.81 156 PRO B N 1
ATOM 8728 C CA . PRO B 1 156 ? 25 20.672 -11.875 1 89.81 156 PRO B CA 1
ATOM 8729 C C . PRO B 1 156 ? 23.734 21.297 -12.477 1 89.81 156 PRO B C 1
ATOM 8731 O O . PRO B 1 156 ? 23.188 22.25 -11.922 1 89.81 156 PRO B O 1
ATOM 8734 N N . LEU B 1 157 ? 23.312 20.734 -13.531 1 88.88 157 LEU B N 1
ATOM 8735 C CA . LEU B 1 157 ? 22.094 21.25 -14.148 1 88.88 157 LEU B CA 1
ATOM 8736 C C . LEU B 1 157 ? 20.891 21.016 -13.234 1 88.88 157 LEU B C 1
ATOM 8738 O O . LEU B 1 157 ? 20.031 21.906 -13.094 1 88.88 157 LEU B O 1
ATOM 8742 N N . TRP B 1 158 ? 20.797 19.875 -12.68 1 91.94 158 TRP B N 1
ATOM 8743 C CA . TRP B 1 158 ? 19.75 19.578 -11.703 1 91.94 158 TRP B CA 1
ATOM 8744 C C . TRP B 1 158 ? 19.797 20.547 -10.531 1 91.94 158 TRP B C 1
ATOM 8746 O O . TRP B 1 158 ? 18.781 21.078 -10.102 1 91.94 158 TRP B O 1
ATOM 8756 N N . ALA B 1 159 ? 21 20.781 -10.055 1 92.75 159 ALA B N 1
ATOM 8757 C CA . ALA B 1 159 ? 21.188 21.656 -8.898 1 92.75 159 ALA B CA 1
ATOM 8758 C C . ALA B 1 159 ? 20.812 23.094 -9.219 1 92.75 159 ALA B C 1
ATOM 8760 O O . ALA B 1 159 ? 20.094 23.734 -8.453 1 92.75 159 ALA B O 1
ATOM 8761 N N . MET B 1 160 ? 21.219 23.594 -10.336 1 89.38 160 MET B N 1
ATOM 8762 C CA . MET B 1 160 ? 20.922 24.969 -10.734 1 89.38 160 MET B CA 1
ATOM 8763 C C . MET B 1 160 ? 19.438 25.156 -10.969 1 89.38 160 MET B C 1
ATOM 8765 O O . MET B 1 160 ? 18.875 26.188 -10.602 1 89.38 160 MET B O 1
ATOM 8769 N N . GLY B 1 161 ? 18.844 24.203 -11.609 1 91 161 GLY B N 1
ATOM 8770 C CA . GLY B 1 161 ? 17.406 24.266 -11.789 1 91 161 GLY B CA 1
ATOM 8771 C C . GLY B 1 161 ? 16.641 24.297 -10.484 1 91 161 GLY B C 1
ATOM 8772 O O . GLY B 1 161 ? 15.703 25.078 -10.32 1 91 161 GLY B O 1
ATOM 8773 N N . SER B 1 162 ? 17.016 23.516 -9.508 1 91.56 162 SER B N 1
ATOM 8774 C CA . SER B 1 162 ? 16.359 23.453 -8.211 1 91.56 162 SER B CA 1
ATOM 8775 C C . SER B 1 162 ? 16.516 24.766 -7.449 1 91.56 162 SER B C 1
ATOM 8777 O O . SER B 1 162 ? 15.562 25.25 -6.836 1 91.56 162 SER B O 1
ATOM 8779 N N . ILE B 1 163 ? 17.688 25.328 -7.551 1 89.94 163 ILE B N 1
ATOM 8780 C CA . ILE B 1 163 ? 17.953 26.578 -6.855 1 89.94 163 ILE B CA 1
ATOM 8781 C C . ILE B 1 163 ? 17.141 27.703 -7.488 1 89.94 163 ILE B C 1
ATOM 8783 O O . ILE B 1 163 ? 16.641 28.578 -6.789 1 89.94 163 ILE B O 1
ATOM 8787 N N . GLY B 1 164 ? 17.078 27.688 -8.828 1 88.81 164 GLY B N 1
ATOM 8788 C CA . GLY B 1 164 ? 16.281 28.688 -9.508 1 88.81 164 GLY B CA 1
ATOM 8789 C C . GLY B 1 164 ? 14.828 28.703 -9.047 1 88.81 164 GLY B C 1
ATOM 8790 O O . GLY B 1 164 ? 14.258 29.766 -8.797 1 88.81 164 GLY B O 1
ATOM 8791 N N . LEU B 1 165 ? 14.289 27.562 -8.836 1 89.38 165 LEU B N 1
ATOM 8792 C CA . LEU B 1 165 ? 12.906 27.453 -8.383 1 89.38 165 LEU B CA 1
ATOM 8793 C C . LEU B 1 165 ? 12.766 27.938 -6.941 1 89.38 165 LEU B C 1
ATOM 8795 O O . LEU B 1 165 ? 11.805 28.641 -6.605 1 89.38 165 LEU B O 1
ATOM 8799 N N . MET B 1 166 ? 13.742 27.625 -6.121 1 88.44 166 MET B N 1
ATOM 8800 C CA . MET B 1 166 ? 13.688 28.031 -4.719 1 88.44 166 MET B CA 1
ATOM 8801 C C . MET B 1 166 ? 13.875 29.547 -4.594 1 88.44 166 MET B C 1
ATOM 8803 O O . MET B 1 166 ? 13.219 30.188 -3.777 1 88.44 166 MET B O 1
ATOM 8807 N N . TYR B 1 167 ? 14.727 30 -5.441 1 83.56 167 TYR B N 1
ATOM 8808 C CA . TYR B 1 167 ? 15.016 31.422 -5.41 1 83.56 167 TYR B CA 1
ATOM 8809 C C . TYR B 1 167 ? 13.789 32.25 -5.812 1 83.56 167 TYR B C 1
ATOM 8811 O O . TYR B 1 167 ? 13.453 33.25 -5.164 1 83.56 167 TYR B O 1
ATOM 8819 N N . VAL B 1 168 ? 13.141 31.828 -6.855 1 83.25 168 VAL B N 1
ATOM 8820 C CA . VAL B 1 168 ? 11.977 32.562 -7.332 1 83.25 168 VAL B CA 1
ATOM 8821 C C . VAL B 1 168 ? 10.82 32.375 -6.352 1 83.25 168 VAL B C 1
ATOM 8823 O O . VAL B 1 168 ? 10.008 33.312 -6.168 1 83.25 168 VAL B O 1
ATOM 8826 N N . ALA B 1 169 ? 10.773 31.344 -5.703 1 85.81 169 ALA B N 1
ATOM 8827 C CA . ALA B 1 169 ? 9.734 31.125 -4.703 1 85.81 169 ALA B CA 1
ATOM 8828 C C . ALA B 1 169 ? 9.93 32.031 -3.492 1 85.81 169 ALA B C 1
ATOM 8830 O O . ALA B 1 169 ? 8.953 32.469 -2.883 1 85.81 169 ALA B O 1
ATOM 8831 N N . SER B 1 170 ? 11.141 32.312 -3.158 1 82.06 170 SER B N 1
ATOM 8832 C CA . SER B 1 170 ? 11.445 33.125 -1.974 1 82.06 170 SER B CA 1
ATOM 8833 C C . SER B 1 170 ? 11.422 34.594 -2.289 1 82.06 170 SER B C 1
ATOM 8835 O O . SER B 1 170 ? 10.898 35.406 -1.502 1 82.06 170 SER B O 1
ATOM 8837 N N . TYR B 1 171 ? 11.953 34.906 -3.439 1 76.12 171 TYR B N 1
ATOM 8838 C CA . TYR B 1 171 ? 12.148 36.344 -3.713 1 76.12 171 TYR B CA 1
ATOM 8839 C C . TYR B 1 171 ? 11.336 36.781 -4.926 1 76.12 171 TYR B C 1
ATOM 8841 O O . TYR B 1 171 ? 11.156 37.969 -5.16 1 76.12 171 TYR B O 1
ATOM 8849 N N . GLY B 1 172 ? 10.859 35.75 -5.68 1 68.75 172 GLY B N 1
ATOM 8850 C CA . GLY B 1 172 ? 10.188 36.094 -6.922 1 68.75 172 GLY B CA 1
ATOM 8851 C C . GLY B 1 172 ? 8.68 36.156 -6.785 1 68.75 172 GLY B C 1
ATOM 8852 O O . GLY B 1 172 ? 8.148 36.188 -5.672 1 68.75 172 GLY B O 1
ATOM 8853 N N . HIS B 1 173 ? 7.996 36.438 -7.938 1 64.25 173 HIS B N 1
ATOM 8854 C CA . HIS B 1 173 ? 6.543 36.562 -8.023 1 64.25 173 HIS B CA 1
ATOM 8855 C C . HIS B 1 173 ? 5.918 35.188 -8.375 1 64.25 173 HIS B C 1
ATOM 8857 O O . HIS B 1 173 ? 5.148 35.094 -9.336 1 64.25 173 HIS B O 1
ATOM 8863 N N . ALA B 1 174 ? 6.488 34.219 -7.797 1 72.25 174 ALA B N 1
ATOM 8864 C CA . ALA B 1 174 ? 5.895 32.906 -8.023 1 72.25 174 ALA B CA 1
ATOM 8865 C C . ALA B 1 174 ? 5.035 32.469 -6.836 1 72.25 174 ALA B C 1
ATOM 8867 O O . ALA B 1 174 ? 5.422 31.594 -6.07 1 72.25 174 ALA B O 1
ATOM 8868 N N . SER B 1 175 ? 3.875 33.062 -6.812 1 68.69 175 SER B N 1
ATOM 8869 C CA . SER B 1 175 ? 3.006 32.875 -5.652 1 68.69 175 SER B CA 1
ATOM 8870 C C . SER B 1 175 ? 2.547 31.438 -5.516 1 68.69 175 SER B C 1
ATOM 8872 O O . SER B 1 175 ? 2.449 30.922 -4.406 1 68.69 175 SER B O 1
ATOM 8874 N N . PHE B 1 176 ? 2.416 30.891 -6.684 1 73.75 176 PHE B N 1
ATOM 8875 C CA . PHE B 1 176 ? 1.933 29.516 -6.652 1 73.75 176 PHE B CA 1
ATOM 8876 C C . PHE B 1 176 ? 2.982 28.578 -6.051 1 73.75 176 PHE B C 1
ATOM 8878 O O . PHE B 1 176 ? 2.676 27.781 -5.164 1 73.75 176 PHE B O 1
ATOM 8885 N N . LEU B 1 177 ? 4.199 28.719 -6.453 1 81.19 177 LEU B N 1
ATOM 8886 C CA . LEU B 1 177 ? 5.285 27.875 -5.957 1 81.19 177 LEU B CA 1
ATOM 8887 C C . LEU B 1 177 ? 5.578 28.188 -4.492 1 81.19 177 LEU B C 1
ATOM 8889 O O . LEU B 1 177 ? 5.844 27.266 -3.707 1 81.19 177 LEU B O 1
ATOM 8893 N N . SER B 1 178 ? 5.473 29.391 -4.168 1 83.12 178 SER B N 1
ATOM 8894 C CA . SER B 1 178 ? 5.738 29.797 -2.795 1 83.12 178 SER B CA 1
ATOM 8895 C C . SER B 1 178 ? 4.688 29.234 -1.84 1 83.12 178 SER B C 1
ATOM 8897 O O . SER B 1 178 ? 5.023 28.766 -0.75 1 83.12 178 SER B O 1
ATOM 8899 N N . THR B 1 179 ? 3.447 29.219 -2.352 1 76.69 179 THR B N 1
ATOM 8900 C CA . THR B 1 179 ? 2.361 28.719 -1.519 1 76.69 179 THR B CA 1
ATOM 8901 C C . THR B 1 179 ? 2.51 27.219 -1.28 1 76.69 179 THR B C 1
ATOM 8903 O O . THR B 1 179 ? 2.258 26.734 -0.176 1 76.69 179 THR B O 1
ATOM 8906 N N . ILE B 1 180 ? 2.953 26.609 -2.193 1 82.88 180 ILE B N 1
ATOM 8907 C CA . ILE B 1 180 ? 3.09 25.156 -2.094 1 82.88 180 ILE B CA 1
ATOM 8908 C C . ILE B 1 180 ? 4.281 24.812 -1.2 1 82.88 180 ILE B C 1
ATOM 8910 O O . ILE B 1 180 ? 4.18 23.938 -0.328 1 82.88 180 ILE B O 1
ATOM 8914 N N . LEU B 1 181 ? 5.34 25.5 -1.305 1 88.75 181 LEU B N 1
ATOM 8915 C CA . LEU B 1 181 ? 6.582 25.125 -0.631 1 88.75 181 LEU B CA 1
ATOM 8916 C C . LEU B 1 181 ? 6.594 25.641 0.806 1 88.75 181 LEU B C 1
ATOM 8918 O O . LEU B 1 181 ? 7.367 25.156 1.636 1 88.75 181 LEU B O 1
ATOM 8922 N N . THR B 1 182 ? 5.746 26.594 1.14 1 85.94 182 THR B N 1
ATOM 8923 C CA . THR B 1 182 ? 5.77 27.156 2.482 1 85.94 182 THR B CA 1
ATOM 8924 C C . THR B 1 182 ? 4.543 26.719 3.275 1 85.94 182 THR B C 1
ATOM 8926 O O . THR B 1 182 ? 4.215 27.312 4.305 1 85.94 182 THR B O 1
ATOM 8929 N N . TRP B 1 183 ? 3.906 25.656 2.77 1 81.75 183 TRP B N 1
ATOM 8930 C CA . TRP B 1 183 ? 2.736 25.125 3.459 1 81.75 183 TRP B CA 1
ATOM 8931 C C . TRP B 1 183 ? 3.094 24.688 4.875 1 81.75 183 TRP B C 1
ATOM 8933 O O . TRP B 1 183 ? 4.086 23.984 5.078 1 81.75 183 TRP B O 1
ATOM 8943 N N . ASN B 1 184 ? 2.377 25.016 5.848 1 78 184 ASN B N 1
ATOM 8944 C CA . ASN B 1 184 ? 2.703 24.859 7.258 1 78 184 ASN B CA 1
ATOM 8945 C C . ASN B 1 184 ? 2.836 23.391 7.641 1 78 184 ASN B C 1
ATOM 8947 O O . ASN B 1 184 ? 3.697 23.031 8.445 1 78 184 ASN B O 1
ATOM 8951 N N . PRO B 1 185 ? 2.047 22.562 7.039 1 79.44 185 PRO B N 1
ATOM 8952 C CA . PRO B 1 185 ? 2.164 21.172 7.441 1 79.44 185 PRO B CA 1
ATOM 8953 C C . PRO B 1 185 ? 3.5 20.547 7.039 1 79.44 185 PRO B C 1
ATOM 8955 O O . PRO B 1 185 ? 3.859 19.469 7.531 1 79.44 185 PRO B O 1
ATOM 8958 N N . TRP B 1 186 ? 4.242 21.281 6.281 1 89.12 186 TRP B N 1
ATOM 8959 C CA . TRP B 1 186 ? 5.555 20.766 5.895 1 89.12 186 TRP B CA 1
ATOM 8960 C C . TRP B 1 186 ? 6.531 20.828 7.062 1 89.12 186 TRP B C 1
ATOM 8962 O O . TRP B 1 186 ? 7.52 20.094 7.094 1 89.12 186 TRP B O 1
ATOM 8972 N N . ILE B 1 187 ? 6.277 21.609 8 1 89.56 187 ILE B N 1
ATOM 8973 C CA . ILE B 1 187 ? 7.254 21.922 9.031 1 89.56 187 ILE B CA 1
ATOM 8974 C C . ILE B 1 187 ? 7.555 20.672 9.859 1 89.56 187 ILE B C 1
ATOM 8976 O O . ILE B 1 187 ? 8.703 20.234 9.922 1 89.56 187 ILE B O 1
ATOM 8980 N N . PRO B 1 188 ? 6.488 20.047 10.414 1 90.25 188 PRO B N 1
ATOM 8981 C CA . PRO B 1 188 ? 6.82 18.828 11.172 1 90.25 188 PRO B CA 1
ATOM 8982 C C . PRO B 1 188 ? 7.367 17.719 10.289 1 90.25 188 PRO B C 1
ATOM 8984 O O . PRO B 1 188 ? 8.266 16.984 10.703 1 90.25 188 PRO B O 1
ATOM 8987 N N . LEU B 1 189 ? 6.898 17.594 9.109 1 93.81 189 LEU B N 1
ATOM 8988 C CA . LEU B 1 189 ? 7.344 16.547 8.203 1 93.81 189 LEU B CA 1
ATOM 8989 C C . LEU B 1 189 ? 8.797 16.766 7.789 1 93.81 189 LEU B C 1
ATOM 8991 O O . LEU B 1 189 ? 9.555 15.805 7.625 1 93.81 189 LEU B O 1
ATOM 8995 N N . SER B 1 190 ? 9.125 18.016 7.617 1 94.44 190 SER B N 1
ATOM 8996 C CA . SER B 1 190 ? 10.492 18.344 7.234 1 94.44 190 SER B CA 1
ATOM 8997 C C . SER B 1 190 ? 11.477 18 8.344 1 94.44 190 SER B C 1
ATOM 8999 O O . SER B 1 190 ? 12.594 17.562 8.07 1 94.44 190 SER B O 1
ATOM 9001 N N . LYS B 1 191 ? 11.055 18.109 9.562 1 93.81 191 LYS B N 1
ATOM 9002 C CA . LYS B 1 191 ? 11.922 17.797 10.695 1 93.81 191 LYS B CA 1
ATOM 9003 C C . LYS B 1 191 ? 12.062 16.281 10.867 1 93.81 191 LYS B C 1
ATOM 9005 O O . LYS B 1 191 ? 13.039 15.805 11.445 1 93.81 191 LYS B O 1
ATOM 9010 N N . LEU B 1 192 ? 11.094 15.586 10.297 1 96 192 LEU B N 1
ATOM 9011 C CA . LEU B 1 192 ? 11.109 14.133 10.438 1 96 192 LEU B CA 1
ATOM 9012 C C . LEU B 1 192 ? 11.75 13.477 9.219 1 96 192 LEU B C 1
ATOM 9014 O O . LEU B 1 192 ? 11.93 12.258 9.195 1 96 192 LEU B O 1
ATOM 9018 N N . GLN B 1 193 ? 12.125 14.242 8.234 1 94.56 193 GLN B N 1
ATOM 9019 C CA . GLN B 1 193 ? 12.555 13.688 6.957 1 94.56 193 GLN B CA 1
ATOM 9020 C C . GLN B 1 193 ? 13.836 12.883 7.113 1 94.56 193 GLN B C 1
ATOM 9022 O O . GLN B 1 193 ? 14.039 11.883 6.422 1 94.56 193 GLN B O 1
ATOM 9027 N N . TYR B 1 194 ? 14.742 13.25 8.062 1 94.88 194 TYR B N 1
ATOM 9028 C CA . TYR B 1 194 ? 15.977 12.5 8.281 1 94.88 194 TYR B CA 1
ATOM 9029 C C . TYR B 1 194 ? 15.672 11.094 8.781 1 94.88 194 TYR B C 1
ATOM 9031 O O . TYR B 1 194 ? 16.25 10.117 8.297 1 94.88 194 TYR B O 1
ATOM 9039 N N . GLY B 1 195 ? 14.758 10.977 9.734 1 96.25 195 GLY B N 1
ATOM 9040 C CA . GLY B 1 195 ? 14.344 9.664 10.203 1 96.25 195 GLY B CA 1
ATOM 9041 C C . GLY B 1 195 ? 13.68 8.828 9.125 1 96.25 195 GLY B C 1
ATOM 9042 O O . GLY B 1 195 ? 13.938 7.625 9.023 1 96.25 195 GLY B O 1
ATOM 9043 N N . ALA B 1 196 ? 12.844 9.461 8.344 1 97.12 196 ALA B N 1
ATOM 9044 C CA . ALA B 1 196 ? 12.172 8.766 7.25 1 97.12 196 ALA B CA 1
ATOM 9045 C C . ALA B 1 196 ? 13.18 8.242 6.23 1 97.12 196 ALA B C 1
ATOM 9047 O O . ALA B 1 196 ? 13.016 7.148 5.684 1 97.12 196 ALA B O 1
ATOM 9048 N N . TYR B 1 197 ? 14.203 9.062 6 1 96 197 TYR B N 1
ATOM 9049 C CA . TYR B 1 197 ? 15.281 8.656 5.102 1 96 197 TYR B CA 1
ATOM 9050 C C . TYR B 1 197 ? 15.984 7.41 5.625 1 96 197 TYR B C 1
ATOM 9052 O O . TYR B 1 197 ? 16.266 6.48 4.863 1 96 197 TYR B O 1
ATOM 9060 N N . LEU B 1 198 ? 16.156 7.316 6.859 1 96.12 198 LEU B N 1
ATOM 9061 C CA . LEU B 1 198 ? 16.922 6.227 7.445 1 96.12 198 LEU B CA 1
ATOM 9062 C C . LEU B 1 198 ? 16.141 4.922 7.418 1 96.12 198 LEU B C 1
ATOM 9064 O O . LEU B 1 198 ? 16.703 3.857 7.156 1 96.12 198 LEU B O 1
ATOM 9068 N N . VAL B 1 199 ? 14.82 4.996 7.539 1 97.25 199 VAL B N 1
ATOM 9069 C CA . VAL B 1 199 ? 14.102 3.766 7.852 1 97.25 199 VAL B CA 1
ATOM 9070 C C . VAL B 1 199 ? 13.328 3.289 6.625 1 97.25 199 VAL B C 1
ATOM 9072 O O . VAL B 1 199 ? 12.859 2.15 6.578 1 97.25 199 VAL B O 1
ATOM 9075 N N . HIS B 1 200 ? 13.102 4.051 5.605 1 96.62 200 HIS B N 1
ATOM 9076 C CA . HIS B 1 200 ? 12.203 3.695 4.516 1 96.62 200 HIS B CA 1
ATOM 9077 C C . HIS B 1 200 ? 12.68 2.432 3.803 1 96.62 200 HIS B C 1
ATOM 9079 O O . HIS B 1 200 ? 11.867 1.605 3.387 1 96.62 200 HIS B O 1
ATOM 9085 N N . MET B 1 201 ? 13.945 2.223 3.74 1 95.38 201 MET B N 1
ATOM 9086 C CA . MET B 1 201 ? 14.492 1.089 2.998 1 95.38 201 MET B CA 1
ATOM 9087 C C . MET B 1 201 ? 14.188 -0.225 3.711 1 95.38 201 MET B C 1
ATOM 9089 O O . MET B 1 201 ? 14.023 -1.262 3.068 1 95.38 201 MET B O 1
ATOM 9093 N N . GLN B 1 202 ? 14.164 -0.196 5.02 1 95.62 202 GLN B N 1
ATOM 9094 C CA . GLN B 1 202 ? 13.883 -1.413 5.773 1 95.62 202 GLN B CA 1
ATOM 9095 C C . GLN B 1 202 ? 12.461 -1.905 5.516 1 95.62 202 GLN B C 1
ATOM 9097 O O . GLN B 1 202 ? 12.227 -3.111 5.414 1 95.62 202 GLN B O 1
ATOM 9102 N N . PHE B 1 203 ? 11.531 -0.984 5.375 1 95.19 203 PHE B N 1
ATOM 9103 C CA . PHE B 1 203 ? 10.164 -1.374 5.043 1 95.19 203 PHE B CA 1
ATOM 9104 C C . PHE B 1 203 ? 10.086 -1.947 3.633 1 95.19 203 PHE B C 1
ATOM 9106 O O . PHE B 1 203 ? 9.414 -2.953 3.4 1 95.19 203 PHE B O 1
ATOM 9113 N N . GLN B 1 204 ? 10.812 -1.34 2.754 1 95.75 204 GLN B N 1
ATOM 9114 C CA . GLN B 1 204 ? 10.742 -1.732 1.352 1 95.75 204 GLN B CA 1
ATOM 9115 C C . GLN B 1 204 ? 11.477 -3.051 1.112 1 95.75 204 GLN B C 1
ATOM 9117 O O . GLN B 1 204 ? 11 -3.906 0.365 1 95.75 204 GLN B O 1
ATOM 9122 N N . LEU B 1 205 ? 12.609 -3.244 1.782 1 94.25 205 LEU B N 1
ATOM 9123 C CA . LEU B 1 205 ? 13.352 -4.496 1.659 1 94.25 205 LEU B CA 1
ATOM 9124 C C . LEU B 1 205 ? 12.57 -5.648 2.283 1 94.25 205 LEU B C 1
ATOM 9126 O O . LEU B 1 205 ? 12.555 -6.758 1.744 1 94.25 205 LEU B O 1
ATOM 9130 N N . ARG B 1 206 ? 11.992 -5.395 3.408 1 94.81 206 ARG B N 1
ATOM 9131 C CA . ARG B 1 206 ? 11.148 -6.414 4.027 1 94.81 206 ARG B CA 1
ATOM 9132 C C . ARG B 1 206 ? 10.016 -6.828 3.098 1 94.81 206 ARG B C 1
ATOM 9134 O O . ARG B 1 206 ? 9.734 -8.023 2.941 1 94.81 206 ARG B O 1
ATOM 9141 N N . ALA B 1 207 ? 9.391 -5.844 2.529 1 94.06 207 ALA B N 1
ATOM 9142 C CA . ALA B 1 207 ? 8.273 -6.125 1.632 1 94.06 207 ALA B CA 1
ATOM 9143 C C . ALA B 1 207 ? 8.734 -6.945 0.43 1 94.06 207 ALA B C 1
ATOM 9145 O O . ALA B 1 207 ? 8.039 -7.875 0.005 1 94.06 207 ALA B O 1
ATOM 9146 N N . ALA B 1 208 ? 9.859 -6.641 -0.113 1 92.88 208 ALA B N 1
ATOM 9147 C CA . ALA B 1 208 ? 10.375 -7.348 -1.284 1 92.88 208 ALA B CA 1
ATOM 9148 C C . ALA B 1 208 ? 10.805 -8.766 -0.923 1 92.88 208 ALA B C 1
ATOM 9150 O O . ALA B 1 208 ? 10.508 -9.719 -1.646 1 92.88 208 ALA B O 1
ATOM 9151 N N . ALA B 1 209 ? 11.461 -8.914 0.214 1 93.81 209 ALA B N 1
ATOM 9152 C CA . ALA B 1 209 ? 11.984 -10.211 0.624 1 93.81 209 ALA B CA 1
ATOM 9153 C C . ALA B 1 209 ? 10.859 -11.148 1.047 1 93.81 209 ALA B C 1
ATOM 9155 O O . ALA B 1 209 ? 11.039 -12.367 1.062 1 93.81 209 ALA B O 1
ATOM 9156 N N . LYS B 1 210 ? 9.711 -10.648 1.28 1 94.12 210 LYS B N 1
ATOM 9157 C CA . LYS B 1 210 ? 8.586 -11.438 1.776 1 94.12 210 LYS B CA 1
ATOM 9158 C C . LYS B 1 210 ? 7.68 -11.883 0.633 1 94.12 210 LYS B C 1
ATOM 9160 O O . LYS B 1 210 ? 6.582 -12.383 0.866 1 94.12 210 LYS B O 1
ATOM 9165 N N . PHE B 1 211 ? 8.086 -11.703 -0.59 1 92.81 211 PHE B N 1
ATOM 9166 C CA . PHE B 1 211 ? 7.297 -12.219 -1.703 1 92.81 211 PHE B CA 1
ATOM 9167 C C . PHE B 1 211 ? 7.105 -13.727 -1.585 1 92.81 211 PHE B C 1
ATOM 9169 O O . PHE B 1 211 ? 8.078 -14.477 -1.543 1 92.81 211 PHE B O 1
ATOM 9176 N N . MET B 1 212 ? 5.855 -14.141 -1.454 1 94.75 212 MET B N 1
ATOM 9177 C CA . MET B 1 212 ? 5.543 -15.562 -1.395 1 94.75 212 MET B CA 1
ATOM 9178 C C . MET B 1 212 ? 5.203 -16.109 -2.779 1 94.75 212 MET B C 1
ATOM 9180 O O . MET B 1 212 ? 5.238 -17.312 -3.004 1 94.75 212 MET B O 1
ATOM 9184 N N . SER B 1 213 ? 4.82 -15.258 -3.674 1 92.75 213 SER B N 1
ATOM 9185 C CA . SER B 1 213 ? 4.547 -15.516 -5.082 1 92.75 213 SER B CA 1
ATOM 9186 C C . SER B 1 213 ? 5.039 -14.367 -5.961 1 92.75 213 SER B C 1
ATOM 9188 O O . SER B 1 213 ? 5.273 -13.266 -5.473 1 92.75 213 SER B O 1
ATOM 9190 N N . PRO B 1 214 ? 5.328 -14.719 -7.223 1 93.25 214 PRO B N 1
ATOM 9191 C CA . PRO B 1 214 ? 5.727 -13.625 -8.102 1 93.25 214 PRO B CA 1
ATOM 9192 C C . PRO B 1 214 ? 4.691 -12.5 -8.148 1 93.25 214 PRO B C 1
ATOM 9194 O O . PRO B 1 214 ? 3.488 -12.766 -8.086 1 93.25 214 PRO B O 1
ATOM 9197 N N . ARG B 1 215 ? 5.227 -11.289 -8.258 1 93.75 215 ARG B N 1
ATOM 9198 C CA . ARG B 1 215 ? 4.34 -10.133 -8.18 1 93.75 215 ARG B CA 1
ATOM 9199 C C . ARG B 1 215 ? 4.215 -9.445 -9.531 1 93.75 215 ARG B C 1
ATOM 9201 O O . ARG B 1 215 ? 5.172 -9.414 -10.312 1 93.75 215 ARG B O 1
ATOM 9208 N N . TYR B 1 216 ? 2.998 -8.938 -9.812 1 94.44 216 TYR B N 1
ATOM 9209 C CA . TYR B 1 216 ? 2.689 -8.156 -11.008 1 94.44 216 TYR B CA 1
ATOM 9210 C C . TYR B 1 216 ? 3.09 -6.699 -10.828 1 94.44 216 TYR B C 1
ATOM 9212 O O . TYR B 1 216 ? 2.818 -6.102 -9.781 1 94.44 216 TYR B O 1
ATOM 9220 N N . ILE B 1 217 ? 3.797 -6.164 -11.781 1 92.62 217 ILE B N 1
ATOM 9221 C CA . ILE B 1 217 ? 4.25 -4.781 -11.672 1 92.62 217 ILE B CA 1
ATOM 9222 C C . ILE B 1 217 ? 3.373 -3.883 -12.539 1 92.62 217 ILE B C 1
ATOM 9224 O O . ILE B 1 217 ? 3.074 -4.219 -13.688 1 92.62 217 ILE B O 1
ATOM 9228 N N . SER B 1 218 ? 2.807 -2.863 -11.969 1 91.75 218 SER B N 1
ATOM 9229 C CA . SER B 1 218 ? 2.1 -1.775 -12.641 1 91.75 218 SER B CA 1
ATOM 9230 C C . SER B 1 218 ? 2.439 -0.428 -12.008 1 91.75 218 SER B C 1
ATOM 9232 O O . SER B 1 218 ? 2.779 -0.357 -10.828 1 91.75 218 SER B O 1
ATOM 9234 N N . PHE B 1 219 ? 2.367 0.579 -12.797 1 89.69 219 PHE B N 1
ATOM 9235 C CA . PHE B 1 219 ? 2.719 1.912 -12.32 1 89.69 219 PHE B CA 1
ATOM 9236 C C . PHE B 1 219 ? 1.819 2.332 -11.164 1 89.69 219 PHE B C 1
ATOM 9238 O O . PHE B 1 219 ? 2.303 2.82 -10.141 1 89.69 219 PHE B O 1
ATOM 9245 N N . PHE B 1 220 ? 0.584 2.127 -11.273 1 89.81 220 PHE B N 1
ATOM 9246 C CA . PHE B 1 220 ? -0.357 2.543 -10.242 1 89.81 220 PHE B CA 1
ATOM 9247 C C . PHE B 1 220 ? -0.118 1.773 -8.945 1 89.81 220 PHE B C 1
ATOM 9249 O O . PHE B 1 220 ? -0.19 2.344 -7.855 1 89.81 220 PHE B O 1
ATOM 9256 N N . ASP B 1 221 ? 0.104 0.499 -9.023 1 88.88 221 ASP B N 1
ATOM 9257 C CA . ASP B 1 221 ? 0.327 -0.307 -7.828 1 88.88 221 ASP B CA 1
ATOM 9258 C C . ASP B 1 221 ? 1.613 0.109 -7.117 1 88.88 221 ASP B C 1
ATOM 9260 O O . ASP B 1 221 ? 1.677 0.108 -5.887 1 88.88 221 ASP B O 1
ATOM 9264 N N . LEU B 1 222 ? 2.586 0.484 -7.93 1 92.31 222 LEU B N 1
ATOM 9265 C CA . LEU B 1 222 ? 3.846 0.923 -7.34 1 92.31 222 LEU B CA 1
ATOM 9266 C C . LEU B 1 222 ? 3.666 2.24 -6.594 1 92.31 222 LEU B C 1
ATOM 9268 O O . LEU B 1 222 ? 4.219 2.426 -5.508 1 92.31 222 LEU B O 1
ATOM 9272 N N . ILE B 1 223 ? 2.863 3.117 -7.168 1 92.81 223 ILE B N 1
ATOM 9273 C CA . ILE B 1 223 ? 2.584 4.387 -6.504 1 92.81 223 ILE B CA 1
ATOM 9274 C C . ILE B 1 223 ? 1.787 4.133 -5.227 1 92.81 223 ILE B C 1
ATOM 9276 O O . ILE B 1 223 ? 2.059 4.738 -4.188 1 92.81 223 ILE B O 1
ATOM 9280 N N . SER B 1 224 ? 0.873 3.248 -5.312 1 93.31 224 SER B N 1
ATOM 9281 C CA . SER B 1 224 ? 0.071 2.902 -4.141 1 93.31 224 SER B CA 1
ATOM 9282 C C . SER B 1 224 ? 0.941 2.338 -3.023 1 93.31 224 SER B C 1
ATOM 9284 O O . SER B 1 224 ? 0.802 2.732 -1.864 1 93.31 224 SER B O 1
ATOM 9286 N N . LEU B 1 225 ? 1.84 1.472 -3.346 1 94.69 225 LEU B N 1
ATOM 9287 C CA . LEU B 1 225 ? 2.734 0.889 -2.352 1 94.69 225 LEU B CA 1
ATOM 9288 C C . LEU B 1 225 ? 3.682 1.943 -1.787 1 94.69 225 LEU B C 1
ATOM 9290 O O . LEU B 1 225 ? 4.02 1.908 -0.603 1 94.69 225 LEU B O 1
ATOM 9294 N N . SER B 1 226 ? 4.059 2.889 -2.625 1 96.19 226 SER B N 1
ATOM 9295 C CA . SER B 1 226 ? 4.949 3.953 -2.176 1 96.19 226 SER B CA 1
ATOM 9296 C C . SER B 1 226 ? 4.262 4.859 -1.16 1 96.19 226 SER B C 1
ATOM 9298 O O . SER B 1 226 ? 4.902 5.359 -0.234 1 96.19 226 SER B O 1
ATOM 9300 N N . LEU B 1 227 ? 3.002 5.035 -1.372 1 95.56 227 LEU B N 1
ATOM 9301 C CA . LEU B 1 227 ? 2.254 5.848 -0.42 1 95.56 227 LEU B CA 1
ATOM 9302 C C . LEU B 1 227 ? 2.236 5.195 0.958 1 95.56 227 LEU B C 1
ATOM 9304 O O . LEU B 1 227 ? 2.373 5.879 1.976 1 95.56 227 LEU B O 1
ATOM 9308 N N . SER B 1 228 ? 2.121 3.959 0.973 1 95.88 228 SER B N 1
ATOM 9309 C CA . SER B 1 228 ? 2.188 3.227 2.234 1 95.88 228 SER B CA 1
ATOM 9310 C C . SER B 1 228 ? 3.564 3.361 2.879 1 95.88 228 SER B C 1
ATOM 9312 O O . SER B 1 228 ? 3.67 3.576 4.086 1 95.88 228 SER B O 1
ATOM 9314 N N . ASP B 1 229 ? 4.598 3.275 2.066 1 97.25 229 ASP B N 1
ATOM 9315 C CA . ASP B 1 229 ? 5.961 3.402 2.57 1 97.25 229 ASP B CA 1
ATOM 9316 C C . ASP B 1 229 ? 6.195 4.781 3.186 1 97.25 229 ASP B C 1
ATOM 9318 O O . ASP B 1 229 ? 6.848 4.898 4.223 1 97.25 229 ASP B O 1
ATOM 9322 N N . ILE B 1 230 ? 5.672 5.742 2.498 1 97.44 230 ILE B N 1
ATOM 9323 C CA . ILE B 1 230 ? 5.859 7.113 2.953 1 97.44 230 ILE B CA 1
ATOM 9324 C C . ILE B 1 230 ? 5.203 7.297 4.32 1 97.44 230 ILE B C 1
ATOM 9326 O O . ILE B 1 230 ? 5.824 7.824 5.246 1 97.44 230 ILE B O 1
ATOM 9330 N N . VAL B 1 231 ? 4.012 6.777 4.523 1 95.5 231 VAL B N 1
ATOM 9331 C CA . VAL B 1 231 ? 3.293 6.926 5.789 1 95.5 231 VAL B CA 1
ATOM 9332 C C . VAL B 1 231 ? 4.004 6.129 6.879 1 95.5 231 VAL B C 1
ATOM 9334 O O . VAL B 1 231 ? 4.238 6.641 7.977 1 95.5 231 VAL B O 1
ATOM 9337 N N . LEU B 1 232 ? 4.426 4.934 6.559 1 96.06 232 LEU B N 1
ATOM 9338 C CA . LEU B 1 232 ? 5.102 4.09 7.539 1 96.06 232 LEU B CA 1
ATOM 9339 C C . LEU B 1 232 ? 6.445 4.691 7.941 1 96.06 232 LEU B C 1
ATOM 9341 O O . LEU B 1 232 ? 6.805 4.676 9.125 1 96.06 232 LEU B O 1
ATOM 9345 N N . ALA B 1 233 ? 7.105 5.223 6.965 1 97.62 233 ALA B N 1
ATOM 9346 C CA . ALA B 1 233 ? 8.406 5.836 7.242 1 97.62 233 ALA B CA 1
ATOM 9347 C C . ALA B 1 233 ? 8.258 7.051 8.156 1 97.62 233 ALA B C 1
ATOM 9349 O O . ALA B 1 233 ? 9.016 7.211 9.109 1 97.62 233 ALA B O 1
ATOM 9350 N N . PHE B 1 234 ? 7.25 7.848 7.934 1 96.88 234 PHE B N 1
ATOM 9351 C CA . PHE B 1 234 ? 7.07 9.055 8.734 1 96.88 234 PHE B CA 1
ATOM 9352 C C . PHE B 1 234 ? 6.555 8.711 10.125 1 96.88 234 PHE B C 1
ATOM 9354 O O . PHE B 1 234 ? 6.914 9.367 11.109 1 96.88 234 PHE B O 1
ATOM 9361 N N . ILE B 1 235 ? 5.734 7.688 10.266 1 94.94 235 ILE B N 1
ATOM 9362 C CA . ILE B 1 235 ? 5.277 7.25 11.578 1 94.94 235 ILE B CA 1
ATOM 9363 C C . ILE B 1 235 ? 6.461 6.742 12.391 1 94.94 235 ILE B C 1
ATOM 9365 O O . ILE B 1 235 ? 6.617 7.105 13.562 1 94.94 235 ILE B O 1
ATOM 9369 N N . THR B 1 236 ? 7.309 5.977 11.758 1 96.69 236 THR B N 1
ATOM 9370 C CA . THR B 1 236 ? 8.477 5.445 12.453 1 96.69 236 THR B CA 1
ATOM 9371 C C . THR B 1 236 ? 9.469 6.562 12.773 1 96.69 236 THR B C 1
ATOM 9373 O O . THR B 1 236 ? 10.109 6.555 13.82 1 96.69 236 THR B O 1
ATOM 9376 N N . ALA B 1 237 ? 9.562 7.516 11.836 1 97.56 237 ALA B N 1
ATOM 9377 C CA . ALA B 1 237 ? 10.43 8.664 12.07 1 97.56 237 ALA B CA 1
ATOM 9378 C C . ALA B 1 237 ? 9.969 9.469 13.281 1 97.56 237 ALA B C 1
ATOM 9380 O O . ALA B 1 237 ? 10.781 9.961 14.062 1 97.56 237 ALA B O 1
ATOM 9381 N N . LEU B 1 238 ? 8.672 9.586 13.477 1 95.88 238 LEU B N 1
ATOM 9382 C CA . LEU B 1 238 ? 8.117 10.273 14.641 1 95.88 238 LEU B CA 1
ATOM 9383 C C . LEU B 1 238 ? 8.484 9.539 15.93 1 95.88 238 LEU B C 1
ATOM 9385 O O . LEU B 1 238 ? 8.883 10.172 16.906 1 95.88 238 LEU B O 1
ATOM 9389 N N . CYS B 1 239 ? 8.414 8.258 15.906 1 95.56 239 CYS B N 1
ATOM 9390 C CA . CYS B 1 239 ? 8.797 7.461 17.078 1 95.56 239 CYS B CA 1
ATOM 9391 C C . CYS B 1 239 ? 10.273 7.637 17.391 1 95.56 239 CYS B C 1
ATOM 9393 O O . CYS B 1 239 ? 10.648 7.836 18.547 1 95.56 239 CYS B O 1
ATOM 9395 N N . LEU B 1 240 ? 11.086 7.637 16.375 1 96.69 240 LEU B N 1
ATOM 9396 C CA . LEU B 1 240 ? 12.523 7.785 16.562 1 96.69 240 LEU B CA 1
ATOM 9397 C C . LEU B 1 240 ? 12.867 9.188 17.078 1 96.69 240 LEU B C 1
ATOM 9399 O O . LEU B 1 240 ? 13.781 9.359 17.875 1 96.69 240 LEU B O 1
ATOM 9403 N N . TYR B 1 241 ? 12.141 10.18 16.562 1 96.25 241 TYR B N 1
ATOM 9404 C CA . TYR B 1 241 ? 12.336 11.547 17 1 96.25 241 TYR B CA 1
ATOM 9405 C C . TYR B 1 241 ? 12.055 11.68 18.5 1 96.25 241 TYR B C 1
ATOM 9407 O O . TYR B 1 241 ? 12.844 12.273 19.234 1 96.25 241 TYR B O 1
ATOM 9415 N N . LEU B 1 242 ? 11.008 11.047 18.984 1 94.56 242 LEU B N 1
ATOM 9416 C CA . LEU B 1 242 ? 10.578 11.164 20.359 1 94.56 242 LEU B CA 1
ATOM 9417 C C . LEU B 1 242 ? 11.438 10.297 21.281 1 94.56 242 LEU B C 1
ATOM 9419 O O . LEU B 1 242 ? 11.68 10.656 22.438 1 94.56 242 LEU B O 1
ATOM 9423 N N . MET B 1 243 ? 11.969 9.227 20.734 1 94.44 243 MET B N 1
ATOM 9424 C CA . MET B 1 243 ? 12.703 8.266 21.562 1 94.44 243 MET B CA 1
ATOM 9425 C C . MET B 1 243 ? 14.18 8.641 21.641 1 94.44 243 MET B C 1
ATOM 9427 O O . MET B 1 243 ? 14.828 8.414 22.656 1 94.44 243 MET B O 1
ATOM 9431 N N . ILE B 1 244 ? 14.695 9.211 20.531 1 95.38 244 ILE B N 1
ATOM 9432 C CA . ILE B 1 244 ? 16.156 9.305 20.453 1 95.38 244 ILE B CA 1
ATOM 9433 C C . ILE B 1 244 ? 16.562 10.758 20.203 1 95.38 244 ILE B C 1
ATOM 9435 O O . ILE B 1 244 ? 17.219 11.375 21.047 1 95.38 244 ILE B O 1
ATOM 9439 N N . GLU B 1 245 ? 16.109 11.352 19.156 1 94.62 245 GLU B N 1
ATOM 9440 C CA . GLU B 1 245 ? 16.656 12.633 18.703 1 94.62 245 GLU B CA 1
ATOM 9441 C C . GLU B 1 245 ? 16.328 13.75 19.688 1 94.62 245 GLU B C 1
ATOM 9443 O O . GLU B 1 245 ? 17.234 14.469 20.125 1 94.62 245 GLU B O 1
ATOM 9448 N N . ALA B 1 246 ? 15.094 13.906 20.094 1 93.38 246 ALA B N 1
ATOM 9449 C CA . ALA B 1 246 ? 14.672 15.016 20.953 1 93.38 246 ALA B CA 1
ATOM 9450 C C . ALA B 1 246 ? 15.305 14.914 22.328 1 93.38 246 ALA B C 1
ATOM 9452 O O . ALA B 1 246 ? 15.898 15.875 22.828 1 93.38 246 ALA B O 1
ATOM 9453 N N . PRO B 1 247 ? 15.258 13.781 22.984 1 92.5 247 PRO B N 1
ATOM 9454 C CA . PRO B 1 247 ? 15.852 13.695 24.328 1 92.5 247 PRO B CA 1
ATOM 9455 C C . PRO B 1 247 ? 17.359 13.898 24.312 1 92.5 247 PRO B C 1
ATOM 9457 O O . PRO B 1 247 ? 17.906 14.602 25.172 1 92.5 247 PRO B O 1
ATOM 9460 N N . LEU B 1 248 ? 18.062 13.336 23.375 1 90.94 248 LEU B N 1
ATOM 9461 C CA . LEU B 1 248 ? 19.516 13.438 23.359 1 90.94 248 LEU B CA 1
ATOM 9462 C C . LEU B 1 248 ? 19.953 14.859 23.031 1 90.94 248 LEU B C 1
ATOM 9464 O O . LEU B 1 248 ? 20.984 15.328 23.516 1 90.94 248 LEU B O 1
ATOM 9468 N N . ARG B 1 249 ? 19.203 15.469 22.141 1 88.94 249 ARG B N 1
ATOM 9469 C CA . ARG B 1 249 ? 19.5 16.875 21.875 1 88.94 249 ARG B CA 1
ATOM 9470 C C . ARG B 1 249 ? 19.391 17.703 23.141 1 88.94 249 ARG B C 1
ATOM 9472 O O . ARG B 1 249 ? 20.219 18.578 23.391 1 88.94 249 ARG B O 1
ATOM 9479 N N . LYS B 1 250 ? 18.406 17.469 23.938 1 87.69 250 LYS B N 1
ATOM 9480 C CA . LYS B 1 250 ? 18.203 18.188 25.188 1 87.69 250 LYS B CA 1
ATOM 9481 C C . LYS B 1 250 ? 19.297 17.859 26.188 1 87.69 250 LYS B C 1
ATOM 9483 O O . LYS B 1 250 ? 19.797 18.734 26.875 1 87.69 250 LYS B O 1
ATOM 9488 N N . ILE B 1 251 ? 19.641 16.656 26.281 1 87.62 251 ILE B N 1
ATOM 9489 C CA . ILE B 1 251 ? 20.656 16.219 27.219 1 87.62 251 ILE B CA 1
ATOM 9490 C C . ILE B 1 251 ? 22 16.844 26.859 1 87.62 251 ILE B C 1
ATOM 9492 O O . ILE B 1 251 ? 22.703 17.375 27.734 1 87.62 251 ILE B O 1
ATOM 9496 N N . PHE B 1 252 ? 22.328 16.844 25.594 1 86 252 PHE B N 1
ATOM 9497 C CA . PHE B 1 252 ? 23.609 17.391 25.172 1 86 252 PHE B CA 1
ATOM 9498 C C . PHE B 1 252 ? 23.641 18.891 25.344 1 86 252 PHE B C 1
ATOM 9500 O O . PHE B 1 252 ? 24.688 19.469 25.672 1 86 252 PHE B O 1
ATOM 9507 N N . LYS B 1 253 ? 22.5 19.547 25.062 1 82.31 253 LYS B N 1
ATOM 9508 C CA . LYS B 1 253 ? 22.438 20.984 25.297 1 82.31 253 LYS B CA 1
ATOM 9509 C C . LYS B 1 253 ? 22.641 21.328 26.766 1 82.31 253 LYS B C 1
ATOM 9511 O O . LYS B 1 253 ? 23.312 22.297 27.094 1 82.31 253 LYS B O 1
ATOM 9516 N N . GLU B 1 254 ? 22.125 20.531 27.594 1 81.25 254 GLU B N 1
ATOM 9517 C CA . GLU B 1 254 ? 22.266 20.75 29.031 1 81.25 254 GLU B CA 1
ATOM 9518 C C . GLU B 1 254 ? 23.688 20.469 29.484 1 81.25 254 GLU B C 1
ATOM 9520 O O . GLU B 1 254 ? 24.203 21.141 30.391 1 81.25 254 GLU B O 1
ATOM 9525 N N . LEU B 1 255 ? 24.328 19.578 28.875 1 78.31 255 LEU B N 1
ATOM 9526 C CA . LEU B 1 255 ? 25.688 19.203 29.25 1 78.31 255 LEU B CA 1
ATOM 9527 C C . LEU B 1 255 ? 26.688 20.219 28.75 1 78.31 255 LEU B C 1
ATOM 9529 O O . LEU B 1 255 ? 27.703 20.484 29.422 1 78.31 255 LEU B O 1
ATOM 9533 N N . LEU B 1 256 ? 26.516 20.828 27.656 1 76.06 256 LEU B N 1
ATOM 9534 C CA . LEU B 1 256 ? 27.453 21.766 27.062 1 76.06 256 LEU B CA 1
ATOM 9535 C C . LEU B 1 256 ? 27.281 23.172 27.625 1 76.06 256 LEU B C 1
ATOM 9537 O O . LEU B 1 256 ? 28.219 23.953 27.672 1 76.06 256 LEU B O 1
ATOM 9541 N N . ASN B 1 257 ? 26.062 23.688 27.859 1 65.31 257 ASN B N 1
ATOM 9542 C CA . ASN B 1 257 ? 25.828 25 28.453 1 65.31 257 ASN B CA 1
ATOM 9543 C C . ASN B 1 257 ? 25.172 24.891 29.828 1 65.31 257 ASN B C 1
ATOM 9545 O O . ASN B 1 257 ? 23.969 25.125 29.953 1 65.31 257 ASN B O 1
ATOM 9549 N N . PRO B 1 258 ? 26.078 24.438 30.781 1 53.28 258 PRO B N 1
ATOM 9550 C CA . PRO B 1 258 ? 25.438 24.25 32.094 1 53.28 258 PRO B CA 1
ATOM 9551 C C . PRO B 1 258 ? 24.969 25.562 32.719 1 53.28 258 PRO B C 1
ATOM 9553 O O . PRO B 1 258 ? 24.094 25.547 33.594 1 53.28 258 PRO B O 1
ATOM 9556 N N . LYS B 1 259 ? 25.641 26.891 32.625 1 52.12 259 LYS B N 1
ATOM 9557 C CA . LYS B 1 259 ? 25.422 28.094 33.406 1 52.12 259 LYS B CA 1
ATOM 9558 C C . LYS B 1 259 ? 24.25 28.891 32.875 1 52.12 259 LYS B C 1
ATOM 9560 O O . LYS B 1 259 ? 24.422 29.812 32.094 1 52.12 259 LYS B O 1
ATOM 9565 N N . ARG B 1 260 ? 23.281 28.344 32.469 1 48.97 260 ARG B N 1
ATOM 9566 C CA . ARG B 1 260 ? 22.203 29.281 32.188 1 48.97 260 ARG B CA 1
ATOM 9567 C C . ARG B 1 260 ? 21.906 30.172 33.406 1 48.97 260 ARG B C 1
ATOM 9569 O O . ARG B 1 260 ? 21.656 29.672 34.5 1 48.97 260 ARG B O 1
ATOM 9576 N N . GLU B 1 261 ? 22.453 31.438 33.375 1 41.78 261 GLU B N 1
ATOM 9577 C CA . GLU B 1 261 ? 22.094 32.438 34.375 1 41.78 261 GLU B CA 1
ATOM 9578 C C . GLU B 1 261 ? 20.594 32.469 34.625 1 41.78 261 GLU B C 1
ATOM 9580 O O . GLU B 1 261 ? 19.797 32.312 33.688 1 41.78 261 GLU B O 1
ATOM 9585 N N . PRO B 1 262 ? 20.203 32.312 35.781 1 40.94 262 PRO B N 1
ATOM 9586 C CA . PRO B 1 262 ? 18.781 32.469 36.156 1 40.94 262 PRO B CA 1
ATOM 9587 C C . PRO B 1 262 ? 18.156 33.719 35.594 1 40.94 262 PRO B C 1
ATOM 9589 O O . PRO B 1 262 ? 18.781 34.812 35.625 1 40.94 262 PRO B O 1
ATOM 9592 N N . LYS B 1 263 ? 17.359 33.719 34.562 1 42.25 263 LYS B N 1
ATOM 9593 C CA . LYS B 1 263 ? 16.656 34.938 34.188 1 42.25 263 LYS B CA 1
ATOM 9594 C C . LYS B 1 263 ? 16.234 35.719 35.438 1 42.25 263 LYS B C 1
ATOM 9596 O O . LYS B 1 263 ? 15.633 35.156 36.344 1 42.25 263 LYS B O 1
ATOM 9601 N N . LYS B 1 264 ? 16.812 36.938 35.75 1 39.72 264 LYS B N 1
ATOM 9602 C CA . LYS B 1 264 ? 16.344 37.875 36.75 1 39.72 264 LYS B CA 1
ATOM 9603 C C . LYS B 1 264 ? 14.828 38.062 36.688 1 39.72 264 LYS B C 1
ATOM 9605 O O . LYS B 1 264 ? 14.273 38.219 35.594 1 39.72 264 LYS B O 1
ATOM 9610 N N . PRO B 1 265 ? 14.102 37.719 37.719 1 35.69 265 PRO B N 1
ATOM 9611 C CA . PRO B 1 265 ? 12.672 38.062 37.719 1 35.69 265 PRO B CA 1
ATOM 9612 C C . PRO B 1 265 ? 12.414 39.531 37.344 1 35.69 265 PRO B C 1
ATOM 9614 O O . PRO B 1 265 ? 13.125 40.438 37.812 1 35.69 265 PRO B O 1
ATOM 9617 N N . LYS B 1 266 ? 11.859 39.875 36.219 1 36.56 266 LYS B N 1
ATOM 9618 C CA . LYS B 1 266 ? 11.453 41.25 35.938 1 36.56 266 LYS B CA 1
ATOM 9619 C C . LYS B 1 266 ? 10.773 41.875 37.156 1 36.56 266 LYS B C 1
ATOM 9621 O O . LYS B 1 266 ? 9.82 41.312 37.688 1 36.56 266 LYS B O 1
ATOM 9626 N N . THR B 1 267 ? 11.398 42.75 37.938 1 31.77 267 THR B N 1
ATOM 9627 C CA . THR B 1 267 ? 10.82 43.656 38.906 1 31.77 267 THR B CA 1
ATOM 9628 C C . THR B 1 267 ? 9.68 44.469 38.312 1 31.77 267 THR B C 1
ATOM 9630 O O . THR B 1 267 ? 9.766 44.875 37.156 1 31.77 267 THR B O 1
ATOM 9633 N N . ASP B 1 268 ? 8.406 44.531 38.906 1 31.7 268 ASP B N 1
ATOM 9634 C CA . ASP B 1 268 ? 7.125 45.188 38.625 1 31.7 268 ASP B CA 1
ATOM 9635 C C . ASP B 1 268 ? 7.309 46.688 38.344 1 31.7 268 ASP B C 1
ATOM 9637 O O . ASP B 1 268 ? 6.332 47.406 38.125 1 31.7 268 ASP B O 1
ATOM 9641 N N . VAL B 1 269 ? 8.516 47.375 38.656 1 31.08 269 VAL B N 1
ATOM 9642 C CA . VAL B 1 269 ? 8.5 48.812 38.75 1 31.08 269 VAL B CA 1
ATOM 9643 C C . VAL B 1 269 ? 8.281 49.438 37.375 1 31.08 269 VAL B C 1
ATOM 9645 O O . VAL B 1 269 ? 7.758 50.531 37.25 1 31.08 269 VAL B O 1
ATOM 9648 N N . GLU B 1 270 ? 8.852 48.844 36.375 1 30.33 270 GLU B N 1
ATOM 9649 C CA . GLU B 1 270 ? 8.914 49.688 35.156 1 30.33 270 GLU B CA 1
ATOM 9650 C C . GLU B 1 270 ? 7.543 49.781 34.5 1 30.33 270 GLU B C 1
ATOM 9652 O O . GLU B 1 270 ? 7.398 50.438 33.469 1 30.33 270 GLU B O 1
ATOM 9657 N N . GLU B 1 271 ? 6.594 48.938 35.031 1 30.12 271 GLU B N 1
ATOM 9658 C CA . GLU B 1 271 ? 5.312 49.156 34.344 1 30.12 271 GLU B CA 1
ATOM 9659 C C . GLU B 1 271 ? 4.641 50.438 34.844 1 30.12 271 GLU B C 1
ATOM 9661 O O . GLU B 1 271 ? 3.564 50.812 34.344 1 30.12 271 GLU B O 1
ATOM 9666 N N . ALA B 1 272 ? 5.129 50.938 36.031 1 31.56 272 ALA B N 1
ATOM 9667 C CA . ALA B 1 272 ? 4.359 52.031 36.594 1 31.56 272 ALA B CA 1
ATOM 9668 C C . ALA B 1 272 ? 4.527 53.312 35.781 1 31.56 272 ALA B C 1
ATOM 9670 O O . ALA B 1 272 ? 3.762 54.281 35.938 1 31.56 272 ALA B O 1
ATOM 9671 N N . ALA B 1 273 ? 5.773 53.469 35.219 1 30.86 273 ALA B N 1
ATOM 9672 C CA . ALA B 1 273 ? 6.047 54.844 34.844 1 30.86 273 ALA B CA 1
ATOM 9673 C C . ALA B 1 273 ? 5.16 55.281 33.688 1 30.86 273 ALA B C 1
ATOM 9675 O O . ALA B 1 273 ? 5.191 56.469 33.281 1 30.86 273 ALA B O 1
ATOM 9676 N N . ALA B 1 274 ? 4.688 54.344 32.969 1 29.42 274 ALA B N 1
ATOM 9677 C CA . ALA B 1 274 ? 4.211 54.938 31.719 1 29.42 274 ALA B CA 1
ATOM 9678 C C . ALA B 1 274 ? 2.896 55.688 31.922 1 29.42 274 ALA B C 1
ATOM 9680 O O . ALA B 1 274 ? 2.229 56.062 30.953 1 29.42 274 ALA B O 1
ATOM 9681 N N . THR B 1 275 ? 2.535 55.75 33.25 1 25.73 275 THR B N 1
ATOM 9682 C CA . THR B 1 275 ? 1.2 56.344 33.281 1 25.73 275 THR B CA 1
ATOM 9683 C C . THR B 1 275 ? 1.27 57.844 33.094 1 25.73 275 THR B C 1
ATOM 9685 O O . THR B 1 275 ? 0.259 58.531 33.219 1 25.73 275 THR B O 1
ATOM 9688 N N . GLU B 1 276 ? 2.633 58.438 33.219 1 20.8 276 GLU B N 1
ATOM 9689 C CA . GLU B 1 276 ? 2.486 59.875 33.469 1 20.8 276 GLU B CA 1
ATOM 9690 C C . GLU B 1 276 ? 1.892 60.594 32.25 1 20.8 276 GLU B C 1
ATOM 9692 O O . GLU B 1 276 ? 2.191 60.219 31.094 1 20.8 276 GLU B O 1
ATOM 9697 N N . ASN B 1 277 ? 0.87 61.406 32.438 1 23.11 277 ASN B N 1
ATOM 9698 C CA . ASN B 1 277 ? 0.033 62.281 31.609 1 23.11 277 ASN B CA 1
ATOM 9699 C C . ASN B 1 277 ? 0.844 63.406 30.984 1 23.11 277 ASN B C 1
ATOM 9701 O O . ASN B 1 277 ? 1.283 64.312 31.688 1 23.11 277 ASN B O 1
ATOM 9705 N N . PRO B 1 278 ? 1.986 63.156 30.109 1 21.91 278 PRO B N 1
ATOM 9706 C CA . PRO B 1 278 ? 2.771 64.375 29.766 1 21.91 278 PRO B CA 1
ATOM 9707 C C . PRO B 1 278 ? 1.909 65.5 29.234 1 21.91 278 PRO B C 1
ATOM 9709 O O . PRO B 1 278 ? 1.183 65.312 28.25 1 21.91 278 PRO B O 1
ATOM 9712 N N . GLU B 1 279 ? 1.446 66.375 30.047 1 19.48 279 GLU B N 1
ATOM 9713 C CA . GLU B 1 279 ? 0.729 67.625 29.812 1 19.48 279 GLU B CA 1
ATOM 9714 C C . GLU B 1 279 ? 1.438 68.5 28.766 1 19.48 279 GLU B C 1
ATOM 9716 O O . GLU B 1 279 ? 0.821 68.938 27.781 1 19.48 279 GLU B O 1
ATOM 9721 N N . SER B 1 280 ? 2.143 69.562 29.234 1 20.12 280 SER B N 1
ATOM 9722 C CA . SER B 1 280 ? 1.918 70.938 29.047 1 20.12 280 SER B CA 1
ATOM 9723 C C . SER B 1 280 ? 2.66 71.5 27.812 1 20.12 280 SER B C 1
ATOM 9725 O O . SER B 1 280 ? 2.062 72.125 26.922 1 20.12 280 SER B O 1
ATOM 9727 N N . THR B 1 281 ? 3.773 72.312 28.047 1 19.83 281 THR B N 1
ATOM 9728 C CA . THR B 1 281 ? 4.203 73.625 27.531 1 19.83 281 THR B CA 1
ATOM 9729 C C . THR B 1 281 ? 5.008 73.438 26.25 1 19.83 281 THR B C 1
ATOM 9731 O O . THR B 1 281 ? 5.824 72.562 26.125 1 19.83 281 THR B O 1
ATOM 9734 N N . ALA B 1 282 ? 4.578 74.188 25.125 1 21.25 282 ALA B N 1
ATOM 9735 C CA . ALA B 1 282 ? 4.879 74.312 23.703 1 21.25 282 ALA B CA 1
ATOM 9736 C C . ALA B 1 282 ? 6.328 74.688 23.469 1 21.25 282 ALA B C 1
ATOM 9738 O O . ALA B 1 282 ? 6.777 74.812 22.328 1 21.25 282 ALA B O 1
ATOM 9739 N N . HIS B 1 283 ? 7.141 75.062 24.594 1 18.97 283 HIS B N 1
ATOM 9740 C CA . HIS B 1 283 ? 8.07 76.062 24.156 1 18.97 283 HIS B CA 1
ATOM 9741 C C . HIS B 1 283 ? 9.07 75.562 23.141 1 18.97 283 HIS B C 1
ATOM 9743 O O . HIS B 1 283 ? 9.516 74.375 23.25 1 18.97 283 HIS B O 1
ATOM 9749 N N . TYR B 1 284 ? 9.125 76.188 21.906 1 19.55 284 TYR B N 1
ATOM 9750 C CA . TYR B 1 284 ? 9.805 75.938 20.625 1 19.55 284 TYR B CA 1
ATOM 9751 C C . TYR B 1 284 ? 11.312 76.062 20.797 1 19.55 284 TYR B C 1
ATOM 9753 O O . TYR B 1 284 ? 12.062 76 19.812 1 19.55 284 TYR B O 1
ATOM 9761 N N . ASP B 1 285 ? 11.875 76.125 22.078 1 17.12 285 ASP B N 1
ATOM 9762 C CA . ASP B 1 285 ? 13.195 76.75 21.984 1 17.12 285 ASP B CA 1
ATOM 9763 C C . ASP B 1 285 ? 14.133 75.938 21.125 1 17.12 285 ASP B C 1
ATOM 9765 O O . ASP B 1 285 ? 13.992 74.688 21.062 1 17.12 285 ASP B O 1
ATOM 9769 N N . ASN B 1 286 ? 14.977 76.625 20.25 1 19.23 286 ASN B N 1
ATOM 9770 C CA . ASN B 1 286 ? 15.922 76.5 19.125 1 19.23 286 ASN B CA 1
ATOM 9771 C C . ASN B 1 286 ? 17.188 75.75 19.531 1 19.23 286 ASN B C 1
ATOM 9773 O O . ASN B 1 286 ? 18.172 75.75 18.797 1 19.23 286 ASN B O 1
ATOM 9777 N N . PRO B 1 287 ? 17.125 75 20.75 1 16.94 287 PRO B N 1
ATOM 9778 C CA . PRO B 1 287 ? 18.391 75 21.469 1 16.94 287 PRO B CA 1
ATOM 9779 C C . PRO B 1 287 ? 19.547 74.438 20.641 1 16.94 287 PRO B C 1
ATOM 9781 O O . PRO B 1 287 ? 19.312 73.688 19.672 1 16.94 287 PRO B O 1
ATOM 9784 N N . ALA B 1 288 ? 20.844 74.75 21.094 1 18.02 288 ALA B N 1
ATOM 9785 C CA . ALA B 1 288 ? 22.266 74.938 20.781 1 18.02 288 ALA B CA 1
ATOM 9786 C C . ALA B 1 288 ? 22.922 73.625 20.422 1 18.02 288 ALA B C 1
ATOM 9788 O O . ALA B 1 288 ? 22.469 72.562 20.875 1 18.02 288 ALA B O 1
ATOM 9789 N N . PHE B 1 289 ? 23.812 73.625 19.438 1 18.17 289 PHE B N 1
ATOM 9790 C CA . PHE B 1 289 ? 24.703 72.875 18.547 1 18.17 289 PHE B CA 1
ATOM 9791 C C . PHE B 1 289 ? 25.734 72.125 19.328 1 18.17 289 PHE B C 1
ATOM 9793 O O . PHE B 1 289 ? 26.609 71.438 18.75 1 18.17 289 PHE B O 1
ATOM 9800 N N . VAL B 1 290 ? 25.562 71.938 20.75 1 17.14 290 VAL B N 1
ATOM 9801 C CA . VAL B 1 290 ? 26.891 71.812 21.312 1 17.14 290 VAL B CA 1
ATOM 9802 C C . VAL B 1 290 ? 27.531 70.5 20.75 1 17.14 290 VAL B C 1
ATOM 9804 O O . VAL B 1 290 ? 26.828 69.625 20.312 1 17.14 290 VAL B O 1
ATOM 9807 N N . SER B 1 291 ? 28.922 70.5 20.891 1 17.7 291 SER B N 1
ATOM 9808 C CA . SER B 1 291 ? 30.219 70 20.438 1 17.7 291 SER B CA 1
ATOM 9809 C C . SER B 1 291 ? 30.406 68.5 20.797 1 17.7 291 SER B C 1
ATOM 9811 O O . SER B 1 291 ? 29.906 68.062 21.828 1 17.7 291 SER B O 1
ATOM 9813 N N . PRO B 1 292 ? 30.875 67.688 19.875 1 17.72 292 PRO B N 1
ATOM 9814 C CA . PRO B 1 292 ? 31.016 66.25 19.562 1 17.72 292 PRO B CA 1
ATOM 9815 C C . PRO B 1 292 ? 31.875 65.5 20.594 1 17.72 292 PRO B C 1
ATOM 9817 O O . PRO B 1 292 ? 32.219 64.375 20.375 1 17.72 292 PRO B O 1
ATOM 9820 N N . ASN B 1 293 ? 32.031 66.125 21.922 1 15.92 293 ASN B N 1
ATOM 9821 C CA . ASN B 1 293 ? 33.344 65.688 22.422 1 15.92 293 ASN B CA 1
ATOM 9822 C C . ASN B 1 293 ? 33.375 64.188 22.594 1 15.92 293 ASN B C 1
ATOM 9824 O O . ASN B 1 293 ? 34.25 63.5 22.062 1 15.92 293 ASN B O 1
ATOM 9828 N N . ASN B 1 294 ? 33.219 63.625 23.906 1 16.39 294 ASN B N 1
ATOM 9829 C CA . ASN B 1 294 ? 34.281 62.938 24.656 1 16.39 294 ASN B CA 1
ATOM 9830 C C . ASN B 1 294 ? 34.188 61.406 24.438 1 16.39 294 ASN B C 1
ATOM 9832 O O . ASN B 1 294 ? 33.094 60.875 24.234 1 16.39 294 ASN B O 1
ATOM 9836 N N . SER B 1 295 ? 35.344 60.562 24.391 1 17.5 295 SER B N 1
ATOM 9837 C CA . SER B 1 295 ? 36.062 59.375 23.891 1 17.5 295 SER B CA 1
ATOM 9838 C C . SER B 1 295 ? 35.719 58.156 24.734 1 17.5 295 SER B C 1
ATOM 9840 O O . SER B 1 295 ? 36.219 57.062 24.453 1 17.5 295 SER B O 1
ATOM 9842 N N . ASP B 1 296 ? 34.75 58.188 25.688 1 16.44 296 ASP B N 1
ATOM 9843 C CA . ASP B 1 296 ? 34.969 57.344 26.859 1 16.44 296 ASP B CA 1
ATOM 9844 C C . ASP B 1 296 ? 35 55.875 26.469 1 16.44 296 ASP B C 1
ATOM 9846 O O . ASP B 1 296 ? 34.25 55.438 25.609 1 16.44 296 ASP B O 1
ATOM 9850 N N . ASP B 1 297 ? 36.031 55.156 27.109 1 17.11 297 ASP B N 1
ATOM 9851 C CA . ASP B 1 297 ? 36.812 53.906 27.016 1 17.11 297 ASP B CA 1
ATOM 9852 C C . ASP B 1 297 ? 35.969 52.688 27.375 1 17.11 297 ASP B C 1
ATOM 9854 O O . ASP B 1 297 ? 35.344 52.656 28.422 1 17.11 297 ASP B O 1
ATOM 9858 N N . THR B 1 298 ? 35.188 52.219 26.469 1 18.08 298 THR B N 1
ATOM 9859 C CA . THR B 1 298 ? 34.312 51.062 26.484 1 18.08 298 THR B CA 1
ATOM 9860 C C . THR B 1 298 ? 35.031 49.844 27.047 1 18.08 298 THR B C 1
ATOM 9862 O O . THR B 1 298 ? 35.844 49.219 26.344 1 18.08 298 THR B O 1
ATOM 9865 N N . SER B 1 299 ? 35.406 50.062 28.406 1 16.58 299 SER B N 1
ATOM 9866 C CA . SER B 1 299 ? 36.281 49.062 29.031 1 16.58 299 SER B CA 1
ATOM 9867 C C . SER B 1 299 ? 35.625 47.656 28.969 1 16.58 299 SER B C 1
ATOM 9869 O O . SER B 1 299 ? 34.469 47.5 29.359 1 16.58 299 SER B O 1
ATOM 9871 N N . LEU B 1 300 ? 35.812 47 27.906 1 17.52 300 LEU B N 1
ATOM 9872 C CA . LEU B 1 300 ? 35.5 45.625 27.547 1 17.52 300 LEU B CA 1
ATOM 9873 C C . LEU B 1 300 ? 35.906 44.656 28.641 1 17.52 300 LEU B C 1
ATOM 9875 O O . LEU B 1 300 ? 37.125 44.5 28.906 1 17.52 300 LEU B O 1
ATOM 9879 N N . ALA B 1 301 ? 35.281 44.844 29.859 1 16.56 301 ALA B N 1
ATOM 9880 C CA . ALA B 1 301 ? 35.75 44.125 31.031 1 16.56 301 ALA B CA 1
ATOM 9881 C C . ALA B 1 301 ? 35.906 42.625 30.719 1 16.56 301 ALA B C 1
ATOM 9883 O O . ALA B 1 301 ? 34.906 41.969 30.359 1 16.56 301 ALA B O 1
ATOM 9884 N N . PHE B 1 302 ? 36.938 42.25 30.062 1 17.45 302 PHE B N 1
ATOM 9885 C CA . PHE B 1 302 ? 37.438 40.906 29.719 1 17.45 302 PHE B CA 1
ATOM 9886 C C . PHE B 1 302 ? 37.594 40.062 30.969 1 17.45 302 PHE B C 1
ATOM 9888 O O . PHE B 1 302 ? 38.469 40.312 31.797 1 17.45 302 PHE B O 1
ATOM 9895 N N . GLY B 1 303 ? 36.531 39.906 31.844 1 16.66 303 GLY B N 1
ATOM 9896 C CA . GLY B 1 303 ? 36.812 39.219 33.125 1 16.66 303 GLY B CA 1
ATOM 9897 C C . GLY B 1 303 ? 37.688 38 32.969 1 16.66 303 GLY B C 1
ATOM 9898 O O . GLY B 1 303 ? 37.344 37.062 32.25 1 16.66 303 GLY B O 1
ATOM 9899 N N . VAL B 1 304 ? 38.969 38.188 32.969 1 16.89 304 VAL B N 1
ATOM 9900 C CA . VAL B 1 304 ? 40.125 37.281 32.844 1 16.89 304 VAL B CA 1
ATOM 9901 C C . VAL B 1 304 ? 40.125 36.312 34.031 1 16.89 304 VAL B C 1
ATOM 9903 O O . VAL B 1 304 ? 40.344 36.719 35.156 1 16.89 304 VAL B O 1
ATOM 9906 N N . ALA B 1 305 ? 39.031 35.531 34.375 1 16.66 305 ALA B N 1
ATOM 9907 C CA . ALA B 1 305 ? 39.219 34.75 35.594 1 16.66 305 ALA B CA 1
ATOM 9908 C C . ALA B 1 305 ? 40.625 34.156 35.656 1 16.66 305 ALA B C 1
ATOM 9910 O O . ALA B 1 305 ? 41.094 33.562 34.688 1 16.66 305 ALA B O 1
ATOM 9911 N N . VAL B 1 306 ? 41.406 34.656 36.469 1 16.22 306 VAL B N 1
ATOM 9912 C CA . VAL B 1 306 ? 42.812 34.438 36.812 1 16.22 306 VAL B CA 1
ATOM 9913 C C . VAL B 1 306 ? 43 33.062 37.406 1 16.22 306 VAL B C 1
ATOM 9915 O O . VAL B 1 306 ? 42.5 32.781 38.5 1 16.22 306 VAL B O 1
ATOM 9918 N N . CYS B 1 307 ? 42.688 32 36.688 1 16.3 307 CYS B N 1
ATOM 9919 C CA . CYS B 1 307 ? 43 30.703 37.281 1 16.3 307 CYS B CA 1
ATOM 9920 C C . CYS B 1 307 ? 44.406 30.719 37.906 1 16.3 307 CYS B C 1
ATOM 9922 O O . CYS B 1 307 ? 45.406 31.016 37.25 1 16.3 307 CYS B O 1
ATOM 9924 N N . ALA B 1 308 ? 44.438 30.844 39.156 1 15.54 308 ALA B N 1
ATOM 9925 C CA . ALA B 1 308 ? 45.469 31.031 40.188 1 15.54 308 ALA B CA 1
ATOM 9926 C C . ALA B 1 308 ? 46.625 30.078 39.969 1 15.54 308 ALA B C 1
ATOM 9928 O O . ALA B 1 308 ? 46.562 29.203 39.125 1 15.54 308 ALA B O 1
ATOM 9929 N N . THR B 1 309 ? 47.219 29.5 41.125 1 15.74 309 THR B N 1
ATOM 9930 C CA . THR B 1 309 ? 48.438 29.375 41.875 1 15.74 309 THR B CA 1
ATOM 9931 C C . THR B 1 309 ? 49.188 28.109 41.5 1 15.74 309 THR B C 1
ATOM 9933 O O . THR B 1 309 ? 48.562 27.125 41.094 1 15.74 309 THR B O 1
ATOM 9936 N N . PRO B 1 310 ? 50.625 28.078 41.531 1 17.45 310 PRO B N 1
ATOM 9937 C CA . PRO B 1 310 ? 51.719 27.203 41.125 1 17.45 310 PRO B CA 1
ATOM 9938 C C . PRO B 1 310 ? 51.938 26.047 42.094 1 17.45 310 PRO B C 1
ATOM 9940 O O . PRO B 1 310 ? 52.844 25.234 41.906 1 17.45 310 PRO B O 1
ATOM 9943 N N . PRO B 1 311 ? 51.219 25.703 43.094 1 15.32 311 PRO B N 1
ATOM 9944 C CA . PRO B 1 311 ? 52.125 25.359 44.219 1 15.32 311 PRO B CA 1
ATOM 9945 C C . PRO B 1 311 ? 53.094 24.25 43.844 1 15.32 311 PRO B C 1
ATOM 9947 O O . PRO B 1 311 ? 52.938 23.578 42.844 1 15.32 311 PRO B O 1
ATOM 9950 N N . ASN B 1 312 ? 53.875 23.594 44.969 1 15.62 312 ASN B N 1
ATOM 9951 C CA . ASN B 1 312 ? 55.125 23.172 45.594 1 15.62 312 ASN B CA 1
ATOM 9952 C C . ASN B 1 312 ? 55.344 21.656 45.469 1 15.62 312 ASN B C 1
ATOM 9954 O O . ASN B 1 312 ? 56.469 21.172 45.625 1 15.62 312 ASN B O 1
ATOM 9958 N N . LYS B 1 313 ? 54.5 20.703 45.5 1 15.68 313 LYS B N 1
ATOM 9959 C CA . LYS B 1 313 ? 54.719 19.656 46.5 1 15.68 313 LYS B CA 1
ATOM 9960 C C . LYS B 1 313 ? 55.938 18.828 46.156 1 15.68 313 LYS B C 1
ATOM 9962 O O . LYS B 1 313 ? 56.344 18.719 45 1 15.68 313 LYS B O 1
ATOM 9967 N N . HIS B 1 314 ? 56.562 17.969 47.188 1 15.6 314 HIS B N 1
ATOM 9968 C CA . HIS B 1 314 ? 57.781 17.281 47.625 1 15.6 314 HIS B CA 1
ATOM 9969 C C . HIS B 1 314 ? 58.062 16.078 46.719 1 15.6 314 HIS B C 1
ATOM 9971 O O . HIS B 1 314 ? 59.156 15.984 46.125 1 15.6 314 HIS B O 1
ATOM 9977 N N . SER B 1 315 ? 58.062 14.719 47.281 1 14.73 315 SER B N 1
ATOM 9978 C CA . SER B 1 315 ? 59.062 13.812 47.812 1 14.73 315 SER B CA 1
ATOM 9979 C C . SER B 1 315 ? 59.25 12.602 46.906 1 14.73 315 SER B C 1
ATOM 9981 O O . SER B 1 315 ? 60.375 12.242 46.562 1 14.73 315 SER B O 1
ATOM 9983 N N . LEU B 1 316 ? 58.375 11.508 46.969 1 14.77 316 LEU B N 1
ATOM 9984 C CA . LEU B 1 316 ? 58.906 10.211 47.344 1 14.77 316 LEU B CA 1
ATOM 9985 C C . LEU B 1 316 ? 59.656 9.555 46.188 1 14.77 316 LEU B C 1
ATOM 9987 O O . LEU B 1 316 ? 59.25 9.727 45.031 1 14.77 316 LEU B O 1
ATOM 9991 N N . LYS B 1 317 ? 60.75 8.641 46.438 1 15.49 317 LYS B N 1
ATOM 9992 C CA . LYS B 1 317 ? 61.969 7.895 46.094 1 15.49 317 LYS B CA 1
ATOM 9993 C C . LYS B 1 317 ? 61.625 6.672 45.25 1 15.49 317 LYS B C 1
ATOM 9995 O O . LYS B 1 317 ? 62.344 6.359 44.312 1 15.49 317 LYS B O 1
ATOM 10000 N N . LYS B 1 318 ? 60.812 5.688 45.594 1 15.2 318 LYS B N 1
ATOM 10001 C CA . LYS B 1 318 ? 61.406 4.379 45.812 1 15.2 318 LYS B CA 1
ATOM 10002 C C . LYS B 1 318 ? 61.688 3.678 44.5 1 15.2 318 LYS B C 1
ATOM 10004 O O . LYS B 1 318 ? 61.125 4.035 43.469 1 15.2 318 LYS B O 1
ATOM 10009 N N . LEU B 1 319 ? 61.5 2.289 44.469 1 14.66 319 LEU B N 1
ATOM 10010 C CA . LEU B 1 319 ? 62.312 1.097 44.312 1 14.66 319 LEU B CA 1
ATOM 10011 C C . LEU B 1 319 ? 62.344 0.632 42.844 1 14.66 319 LEU B C 1
ATOM 10013 O O . LEU B 1 319 ? 61.469 1.006 42.062 1 14.66 319 LEU B O 1
ATOM 10017 N N . LYS B 1 320 ? 62.438 -0.739 42.562 1 14.94 320 LYS B N 1
ATOM 10018 C CA . LYS B 1 320 ? 63.375 -1.78 42.219 1 14.94 320 LYS B CA 1
ATOM 10019 C C . LYS B 1 320 ? 63.062 -2.406 40.875 1 14.94 320 LYS B C 1
ATOM 10021 O O . LYS B 1 320 ? 63.906 -2.533 40 1 14.94 320 LYS B O 1
ATOM 10026 N N . ASN B 1 321 ? 62.125 -3.379 40.812 1 14.99 321 ASN B N 1
ATOM 10027 C CA . ASN B 1 321 ? 62.562 -4.719 40.438 1 14.99 321 ASN B CA 1
ATOM 10028 C C . ASN B 1 321 ? 62.531 -4.918 38.938 1 14.99 321 ASN B C 1
ATOM 10030 O O . ASN B 1 321 ? 61.844 -4.176 38.219 1 14.99 321 ASN B O 1
ATOM 10034 N N . ARG B 1 322 ? 62.625 -6.219 38.438 1 15.32 322 ARG B N 1
ATOM 10035 C CA . ARG B 1 322 ? 63.5 -7.074 37.625 1 15.32 322 ARG B CA 1
ATOM 10036 C C . ARG B 1 322 ? 62.906 -7.285 36.25 1 15.32 322 ARG B C 1
ATOM 10038 O O . ARG B 1 322 ? 63.594 -7.125 35.219 1 15.32 322 ARG B O 1
ATOM 10045 N N . ARG B 1 323 ? 61.781 -8.102 36.031 1 15.06 323 ARG B N 1
ATOM 10046 C CA . ARG B 1 323 ? 62.094 -9.359 35.375 1 15.06 323 ARG B CA 1
ATOM 10047 C C . ARG B 1 323 ? 62.031 -9.219 33.875 1 15.06 323 ARG B C 1
ATOM 10049 O O . ARG B 1 323 ? 61.5 -8.219 33.344 1 15.06 323 ARG B O 1
ATOM 10056 N N . SER B 1 324 ? 61.312 -10.164 33.156 1 15.27 324 SER B N 1
ATOM 10057 C CA . SER B 1 324 ? 61.781 -11.242 32.281 1 15.27 324 SER B CA 1
ATOM 10058 C C . SER B 1 324 ? 61.625 -10.883 30.828 1 15.27 324 SER B C 1
ATOM 10060 O O . SER B 1 324 ? 62.625 -10.906 30.078 1 15.27 324 SER B O 1
ATOM 10062 N N . GLU B 1 325 ? 60.719 -11.609 30.047 1 15.77 325 GLU B N 1
ATOM 10063 C CA . GLU B 1 325 ? 61.031 -12.617 29.031 1 15.77 325 GLU B CA 1
ATOM 10064 C C . GLU B 1 325 ? 60.875 -12.031 27.625 1 15.77 325 GLU B C 1
ATOM 10066 O O . GLU B 1 325 ? 60.312 -10.953 27.453 1 15.77 325 GLU B O 1
ATOM 10071 N N . GLY B 1 326 ? 60.406 -12.93 26.656 1 16.36 326 GLY B N 1
ATOM 10072 C CA . GLY B 1 326 ? 60.938 -13.461 25.406 1 16.36 326 GLY B CA 1
ATOM 10073 C C . GLY B 1 326 ? 60.438 -12.703 24.188 1 16.36 326 GLY B C 1
ATOM 10074 O O . GLY B 1 326 ? 59.344 -12.156 24.188 1 16.36 326 GLY B O 1
ATOM 10075 N N . ARG B 1 327 ? 61.188 -12.273 23.281 1 15.98 327 ARG B N 1
ATOM 10076 C CA . ARG B 1 327 ? 61.312 -11.391 22.125 1 15.98 327 ARG B CA 1
ATOM 10077 C C . ARG B 1 327 ? 60.625 -11.977 20.891 1 15.98 327 ARG B C 1
ATOM 10079 O O . ARG B 1 327 ? 60.781 -11.461 19.781 1 15.98 327 ARG B O 1
ATOM 10086 N N . LYS B 1 328 ? 59.781 -13.008 20.938 1 16.66 328 LYS B N 1
ATOM 10087 C CA . LYS B 1 328 ? 59.969 -13.68 19.656 1 16.66 328 LYS B CA 1
ATOM 10088 C C . LYS B 1 328 ? 59.594 -12.758 18.484 1 16.66 328 LYS B C 1
ATOM 10090 O O . LYS B 1 328 ? 58.625 -12.023 18.562 1 16.66 328 LYS B O 1
ATOM 10095 N N . ARG B 1 329 ? 60.469 -12.562 17.438 1 16.06 329 ARG B N 1
ATOM 10096 C CA . ARG B 1 329 ? 60.781 -11.781 16.25 1 16.06 329 ARG B CA 1
ATOM 10097 C C . ARG B 1 329 ? 59.844 -12.102 15.094 1 16.06 329 ARG B C 1
ATOM 10099 O O . ARG B 1 329 ? 59.938 -11.516 14.016 1 16.06 329 ARG B O 1
ATOM 10106 N N . VAL B 1 330 ? 58.719 -12.797 15.234 1 16.5 330 VAL B N 1
ATOM 10107 C CA . VAL B 1 330 ? 58.438 -13.602 14.039 1 16.5 330 VAL B CA 1
ATOM 10108 C C . VAL B 1 330 ? 58.25 -12.688 12.836 1 16.5 330 VAL B C 1
ATOM 10110 O O . VAL B 1 330 ? 57.531 -11.68 12.914 1 16.5 330 VAL B O 1
ATOM 10113 N N . ARG B 1 331 ? 59.031 -12.914 11.727 1 15.73 331 ARG B N 1
ATOM 10114 C CA . ARG B 1 331 ? 59.531 -12.406 10.461 1 15.73 331 ARG B CA 1
ATOM 10115 C C . ARG B 1 331 ? 58.438 -12.344 9.406 1 15.73 331 ARG B C 1
ATOM 10117 O O . ARG B 1 331 ? 57.812 -13.352 9.117 1 15.73 331 ARG B O 1
ATOM 10124 N N . TYR B 1 332 ? 57.625 -11.383 9.359 1 15.82 332 TYR B N 1
ATOM 10125 C CA . TYR B 1 332 ? 56.562 -11.273 8.367 1 15.82 332 TYR B CA 1
ATOM 10126 C C . TYR B 1 332 ? 57.125 -11.258 6.953 1 15.82 332 TYR B C 1
ATOM 10128 O O . TYR B 1 332 ? 57.906 -10.367 6.598 1 15.82 332 TYR B O 1
ATOM 10136 N N . ILE B 1 333 ? 57.594 -12.398 6.43 1 15.45 333 ILE B N 1
ATOM 10137 C CA . ILE B 1 333 ? 58.281 -12.461 5.141 1 15.45 333 ILE B CA 1
ATOM 10138 C C . ILE B 1 333 ? 57.375 -11.898 4.051 1 15.45 333 ILE B C 1
ATOM 10140 O O . ILE B 1 333 ? 56.219 -12.312 3.916 1 15.45 333 ILE B O 1
ATOM 10144 N N . ILE B 1 334 ? 57.75 -10.836 3.441 1 17.12 334 ILE B N 1
ATOM 10145 C CA . ILE B 1 334 ? 57.25 -9.961 2.377 1 17.12 334 ILE B CA 1
ATOM 10146 C C . ILE B 1 334 ? 57.312 -10.695 1.037 1 17.12 334 ILE B C 1
ATOM 10148 O O . ILE B 1 334 ? 56.875 -10.172 0.017 1 17.12 334 ILE B O 1
ATOM 10152 N N . VAL B 1 335 ? 57.438 -12.047 0.955 1 15.49 335 VAL B N 1
ATOM 10153 C CA . VAL B 1 335 ? 58.125 -12.383 -0.286 1 15.49 335 VAL B CA 1
ATOM 10154 C C . VAL B 1 335 ? 57.25 -11.984 -1.481 1 15.49 335 VAL B C 1
ATOM 10156 O O . VAL B 1 335 ? 56.031 -12.258 -1.503 1 15.49 335 VAL B O 1
ATOM 10159 N N . PHE B 1 336 ? 57.812 -11.211 -2.504 1 17.28 336 PHE B N 1
ATOM 10160 C CA . PHE B 1 336 ? 57.625 -10.539 -3.783 1 17.28 336 PHE B CA 1
ATOM 10161 C C . PHE B 1 336 ? 57.469 -11.547 -4.914 1 17.28 336 PHE B C 1
ATOM 10163 O O . PHE B 1 336 ? 57.25 -11.164 -6.066 1 17.28 336 PHE B O 1
ATOM 10170 N N . ALA B 1 337 ? 57.25 -12.891 -4.664 1 15.89 337 ALA B N 1
ATOM 10171 C CA . ALA B 1 337 ? 57.781 -13.688 -5.77 1 15.89 337 ALA B CA 1
ATOM 10172 C C . ALA B 1 337 ? 57.125 -13.297 -7.086 1 15.89 337 ALA B C 1
ATOM 10174 O O . ALA B 1 337 ? 56 -12.789 -7.098 1 15.89 337 ALA B O 1
ATOM 10175 N N . THR B 1 338 ? 57.938 -13.5 -8.258 1 17.39 338 THR B N 1
ATOM 10176 C CA . THR B 1 338 ? 58.281 -13.242 -9.648 1 17.39 338 THR B CA 1
ATOM 10177 C C . THR B 1 338 ? 57.375 -14.016 -10.594 1 17.39 338 THR B C 1
ATOM 10179 O O . THR B 1 338 ? 57.5 -13.922 -11.812 1 17.39 338 THR B O 1
ATOM 10182 N N . PRO B 1 339 ? 56.062 -14.07 -10.398 1 17.92 339 PRO B N 1
ATOM 10183 C CA . PRO B 1 339 ? 55.562 -15.164 -11.234 1 17.92 339 PRO B CA 1
ATOM 10184 C C . PRO B 1 339 ? 56 -15.047 -12.695 1 17.92 339 PRO B C 1
ATOM 10186 O O . PRO B 1 339 ? 56.156 -13.938 -13.211 1 17.92 339 PRO B O 1
ATOM 10189 N N . GLN B 1 340 ? 56.719 -16.062 -13.133 1 16.7 340 GLN B N 1
ATOM 10190 C CA . GLN B 1 340 ? 57.375 -16.422 -14.391 1 16.7 340 GLN B CA 1
ATOM 10191 C C . GLN B 1 340 ? 56.438 -16.203 -15.57 1 16.7 340 GLN B C 1
ATOM 10193 O O . GLN B 1 340 ? 55.219 -16.312 -15.43 1 16.7 340 GLN B O 1
ATOM 10198 N N . GLU B 1 341 ? 57 -15.812 -16.688 1 18.17 341 GLU B N 1
ATOM 10199 C CA . GLU B 1 341 ? 56.844 -15.219 -18.016 1 18.17 341 GLU B CA 1
ATOM 10200 C C . GLU B 1 341 ? 56.219 -16.219 -19 1 18.17 341 GLU B C 1
ATOM 10202 O O . GLU B 1 341 ? 55.906 -15.867 -20.125 1 18.17 341 GLU B O 1
ATOM 10207 N N . PRO B 1 342 ? 55.5 -17.312 -18.531 1 17.5 342 PRO B N 1
ATOM 10208 C CA . PRO B 1 342 ? 55.719 -18.281 -19.609 1 17.5 342 PRO B CA 1
ATOM 10209 C C . PRO B 1 342 ? 55.312 -17.75 -20.984 1 17.5 342 PRO B C 1
ATOM 10211 O O . PRO B 1 342 ? 54.469 -16.859 -21.062 1 17.5 342 PRO B O 1
ATOM 10214 N N . ARG B 1 343 ? 56.094 -18.094 -21.938 1 17.62 343 ARG B N 1
ATOM 10215 C CA . ARG B 1 343 ? 56.344 -17.828 -23.359 1 17.62 343 ARG B CA 1
ATOM 10216 C C . ARG B 1 343 ? 55.125 -18.266 -24.188 1 17.62 343 ARG B C 1
ATOM 10218 O O . ARG B 1 343 ? 54.719 -19.422 -24.141 1 17.62 343 ARG B O 1
ATOM 10225 N N . LEU B 1 344 ? 54.125 -17.375 -24.266 1 17.52 344 LEU B N 1
ATOM 10226 C CA . LEU B 1 344 ? 53 -17.625 -25.125 1 17.52 344 LEU B CA 1
ATOM 10227 C C . LEU B 1 344 ? 53.438 -17.984 -26.531 1 17.52 344 LEU B C 1
ATOM 10229 O O . LEU B 1 344 ? 54.25 -17.266 -27.141 1 17.52 344 LEU B O 1
ATOM 10233 N N . PRO B 1 345 ? 53.594 -19.266 -26.703 1 17.19 345 PRO B N 1
ATOM 10234 C CA . PRO B 1 345 ? 54.156 -19.688 -28 1 17.19 345 PRO B CA 1
ATOM 10235 C C . PRO B 1 345 ? 53.594 -18.875 -29.172 1 17.19 345 PRO B C 1
ATOM 10237 O O . PRO B 1 345 ? 52.625 -18.141 -29.016 1 17.19 345 PRO B O 1
ATOM 10240 N N . GLN B 1 346 ? 53.719 -19.484 -30.266 1 16.72 346 GLN B N 1
ATOM 10241 C CA . GLN B 1 346 ? 54.094 -19.328 -31.672 1 16.72 346 GLN B CA 1
ATOM 10242 C C . GLN B 1 346 ? 52.938 -18.859 -32.5 1 16.72 346 GLN B C 1
ATOM 10244 O O . GLN B 1 346 ? 51.844 -19.422 -32.438 1 16.72 346 GLN B O 1
ATOM 10249 N N . ARG B 1 347 ? 52.875 -17.641 -32.844 1 17.8 347 ARG B N 1
ATOM 10250 C CA . ARG B 1 347 ? 52 -16.875 -33.719 1 17.8 347 ARG B CA 1
ATOM 10251 C C . ARG B 1 347 ? 51.844 -17.516 -35.094 1 17.8 347 ARG B C 1
ATOM 10253 O O . ARG B 1 347 ? 52.719 -17.375 -35.938 1 17.8 347 ARG B O 1
ATOM 10260 N N . ARG B 1 348 ? 51.719 -18.891 -35.188 1 16.62 348 ARG B N 1
ATOM 10261 C CA . ARG B 1 348 ? 51.875 -19.219 -36.594 1 16.62 348 ARG B CA 1
ATOM 10262 C C . ARG B 1 348 ? 51 -18.328 -37.469 1 16.62 348 ARG B C 1
ATOM 10264 O O . ARG B 1 348 ? 49.906 -17.922 -37.062 1 16.62 348 ARG B O 1
ATOM 10271 N N . SER B 1 349 ? 51.594 -17.703 -38.562 1 17.86 349 SER B N 1
ATOM 10272 C CA . SER B 1 349 ? 51.406 -16.719 -39.625 1 17.86 349 SER B CA 1
ATOM 10273 C C . SER B 1 349 ? 50.25 -17.094 -40.531 1 17.86 349 SER B C 1
ATOM 10275 O O . SER B 1 349 ? 49.875 -16.328 -41.438 1 17.86 349 SER B O 1
ATOM 10277 N N . LEU B 1 350 ? 49.375 -18.188 -40.281 1 17.94 350 LEU B N 1
ATOM 10278 C CA . LEU B 1 350 ? 48.969 -18.766 -41.562 1 17.94 350 LEU B CA 1
ATOM 10279 C C . LEU B 1 350 ? 48.219 -17.734 -42.375 1 17.94 350 LEU B C 1
ATOM 10281 O O . LEU B 1 350 ? 47.344 -17.047 -41.875 1 17.94 350 LEU B O 1
ATOM 10285 N N . THR B 1 351 ? 48.75 -17.297 -43.5 1 18.62 351 THR B N 1
ATOM 10286 C CA . THR B 1 351 ? 48.594 -16.344 -44.625 1 18.62 351 THR B CA 1
ATOM 10287 C C . THR B 1 351 ? 47.25 -16.547 -45.312 1 18.62 351 THR B C 1
ATOM 10289 O O . THR B 1 351 ? 46.938 -15.867 -46.312 1 18.62 351 THR B O 1
ATOM 10292 N N . LEU B 1 352 ? 46.188 -17.188 -44.688 1 17.72 352 LEU B N 1
ATOM 10293 C CA . LEU B 1 352 ? 45.312 -17.703 -45.719 1 17.72 352 LEU B CA 1
ATOM 10294 C C . LEU B 1 352 ? 44.812 -16.594 -46.625 1 17.72 352 LEU B C 1
ATOM 10296 O O . LEU B 1 352 ? 44.5 -15.5 -46.188 1 17.72 352 LEU B O 1
ATOM 10300 N N . SER B 1 353 ? 45 -16.656 -47.938 1 18.12 353 SER B N 1
ATOM 10301 C CA . SER B 1 353 ? 45 -15.859 -49.156 1 18.12 353 SER B CA 1
ATOM 10302 C C . SER B 1 353 ? 43.594 -15.328 -49.469 1 18.12 353 SER B C 1
ATOM 10304 O O . SER B 1 353 ? 43.438 -14.422 -50.281 1 18.12 353 SER B O 1
ATOM 10306 N N . PRO B 1 354 ? 42.5 -15.836 -48.781 1 18.47 354 PRO B N 1
ATOM 10307 C CA . PRO B 1 354 ? 41.5 -16.094 -49.844 1 18.47 354 PRO B CA 1
ATOM 10308 C C . PRO B 1 354 ? 41.031 -14.812 -50.531 1 18.47 354 PRO B C 1
ATOM 10310 O O . PRO B 1 354 ? 41.125 -13.727 -49.938 1 18.47 354 PRO B O 1
ATOM 10313 N N . SER B 1 355 ? 40.625 -14.922 -51.75 1 18.55 355 SER B N 1
ATOM 10314 C CA . SER B 1 355 ? 40.344 -14.156 -52.969 1 18.55 355 SER B CA 1
ATOM 10315 C C . SER B 1 355 ? 39.219 -13.133 -52.719 1 18.55 355 SER B C 1
ATOM 10317 O O . SER B 1 355 ? 38.469 -13.258 -51.75 1 18.55 355 SER B O 1
ATOM 10319 N N . THR B 1 356 ? 39.031 -12.312 -53.656 1 19.09 356 THR B N 1
ATOM 10320 C CA . THR B 1 356 ? 38.688 -10.953 -54.094 1 19.09 356 THR B CA 1
ATOM 10321 C C . THR B 1 356 ? 37.188 -10.711 -54 1 19.09 356 THR B C 1
ATOM 10323 O O . THR B 1 356 ? 36.406 -11.5 -54.531 1 19.09 356 THR B O 1
ATOM 10326 N N . PRO B 1 357 ? 36.75 -10.062 -53 1 20.39 357 PRO B N 1
ATOM 10327 C CA . PRO B 1 357 ? 35.375 -9.805 -52.562 1 20.39 357 PRO B CA 1
ATOM 10328 C C . PRO B 1 357 ? 34.562 -9.031 -53.594 1 20.39 357 PRO B C 1
ATOM 10330 O O . PRO B 1 357 ? 33.438 -8.562 -53.312 1 20.39 357 PRO B O 1
ATOM 10333 N N . ASN B 1 358 ? 34.812 -9.172 -54.906 1 18.06 358 ASN B N 1
ATOM 10334 C CA . ASN B 1 358 ? 34.438 -7.988 -55.656 1 18.06 358 ASN B CA 1
ATOM 10335 C C . ASN B 1 358 ? 32.938 -7.715 -55.562 1 18.06 358 ASN B C 1
ATOM 10337 O O . ASN B 1 358 ? 32.406 -6.93 -56.344 1 18.06 358 ASN B O 1
ATOM 10341 N N . ILE B 1 359 ? 32.219 -8.203 -54.562 1 18.62 359 ILE B N 1
ATOM 10342 C CA . ILE B 1 359 ? 30.812 -8.328 -54.906 1 18.62 359 ILE B CA 1
ATOM 10343 C C . ILE B 1 359 ? 30.234 -6.949 -55.219 1 18.62 359 ILE B C 1
ATOM 10345 O O . ILE B 1 359 ? 30.391 -6.004 -54.438 1 18.62 359 ILE B O 1
ATOM 10349 N N . THR B 1 360 ? 29.734 -6.719 -56.406 1 17.44 360 THR B N 1
ATOM 10350 C CA . THR B 1 360 ? 29.141 -5.727 -57.281 1 17.44 360 THR B CA 1
ATOM 10351 C C . THR B 1 360 ? 28.016 -4.965 -56.562 1 17.44 360 THR B C 1
ATOM 10353 O O . THR B 1 360 ? 27.328 -5.523 -55.719 1 17.44 360 THR B O 1
ATOM 10356 N N . ARG B 1 361 ? 27.812 -3.631 -56.781 1 18.45 361 ARG B N 1
ATOM 10357 C CA . ARG B 1 361 ? 27.297 -2.324 -56.375 1 18.45 361 ARG B CA 1
ATOM 10358 C C . ARG B 1 361 ? 25.766 -2.334 -56.312 1 18.45 361 ARG B C 1
ATOM 10360 O O . ARG B 1 361 ? 25.172 -1.599 -55.531 1 18.45 361 ARG B O 1
ATOM 10367 N N . THR B 1 362 ? 24.969 -2.977 -57.312 1 17.28 362 THR B N 1
ATOM 10368 C CA . THR B 1 362 ? 24 -2.15 -58 1 17.28 362 THR B CA 1
ATOM 10369 C C . THR B 1 362 ? 22.859 -1.738 -57.094 1 17.28 362 THR B C 1
ATOM 10371 O O . THR B 1 362 ? 22.641 -2.371 -56.062 1 17.28 362 THR B O 1
ATOM 10374 N N . ASP B 1 363 ? 21.797 -0.856 -57.562 1 18.81 363 ASP B N 1
ATOM 10375 C CA . ASP B 1 363 ? 20.891 0.273 -57.438 1 18.81 363 ASP B CA 1
ATOM 10376 C C . ASP B 1 363 ? 19.578 -0.153 -56.781 1 18.81 363 ASP B C 1
ATOM 10378 O O . ASP B 1 363 ? 18.719 0.687 -56.5 1 18.81 363 ASP B O 1
ATOM 10382 N N . GLU B 1 364 ? 19.188 -1.481 -56.875 1 20.08 364 GLU B N 1
ATOM 10383 C CA . GLU B 1 364 ? 17.766 -1.733 -57.125 1 20.08 364 GLU B CA 1
ATOM 10384 C C . GLU B 1 364 ? 16.938 -1.435 -55.875 1 20.08 364 GLU B C 1
ATOM 10386 O O . GLU B 1 364 ? 15.766 -1.794 -55.781 1 20.08 364 GLU B O 1
ATOM 10391 N N . VAL B 1 365 ? 17.578 -0.867 -54.844 1 20.81 365 VAL B N 1
ATOM 10392 C CA . VAL B 1 365 ? 16.859 -0.953 -53.594 1 20.81 365 VAL B CA 1
ATOM 10393 C C . VAL B 1 365 ? 15.641 -0.036 -53.625 1 20.81 365 VAL B C 1
ATOM 10395 O O . VAL B 1 365 ? 14.969 0.149 -52.594 1 20.81 365 VAL B O 1
ATOM 10398 N N . VAL B 1 366 ? 15.711 0.869 -54.656 1 20.34 366 VAL B N 1
ATOM 10399 C CA . VAL B 1 366 ? 14.82 2.004 -54.438 1 20.34 366 VAL B CA 1
ATOM 10400 C C . VAL B 1 366 ? 13.375 1.518 -54.375 1 20.34 366 VAL B C 1
ATOM 10402 O O . VAL B 1 366 ? 12.539 2.129 -53.688 1 20.34 366 VAL B O 1
ATOM 10405 N N . HIS B 1 367 ? 13.008 0.581 -55.375 1 19.09 367 HIS B N 1
ATOM 10406 C CA . HIS B 1 367 ? 11.656 0.541 -55.906 1 19.09 367 HIS B CA 1
ATOM 10407 C C . HIS B 1 367 ? 10.648 0.116 -54.875 1 19.09 367 HIS B C 1
ATOM 10409 O O . HIS B 1 367 ? 9.445 0.01 -55.156 1 19.09 367 HIS B O 1
ATOM 10415 N N . ALA B 1 368 ? 11.062 -0.638 -53.844 1 19.22 368 ALA B N 1
ATOM 10416 C CA . ALA B 1 368 ? 9.938 -1.433 -53.344 1 19.22 368 ALA B CA 1
ATOM 10417 C C . ALA B 1 368 ? 8.859 -0.542 -52.75 1 19.22 368 ALA B C 1
ATOM 10419 O O . ALA B 1 368 ? 8.031 -1.009 -51.938 1 19.22 368 ALA B O 1
ATOM 10420 N N . TRP B 1 369 ? 9.016 0.73 -52.875 1 20.78 369 TRP B N 1
ATOM 10421 C CA . TRP B 1 369 ? 8.016 1.547 -52.188 1 20.78 369 TRP B CA 1
ATOM 10422 C C . TRP B 1 369 ? 6.613 1.225 -52.688 1 20.78 369 TRP B C 1
ATOM 10424 O O . TRP B 1 369 ? 5.668 1.14 -51.906 1 20.78 369 TRP B O 1
ATOM 10434 N N . TYR B 1 370 ? 6.328 1.352 -54.094 1 18.5 370 TYR B N 1
ATOM 10435 C CA . TYR B 1 370 ? 5.074 1.59 -54.781 1 18.5 370 TYR B CA 1
ATOM 10436 C C . TYR B 1 370 ? 4.105 0.429 -54.594 1 18.5 370 TYR B C 1
ATOM 10438 O O . TYR B 1 370 ? 2.904 0.639 -54.406 1 18.5 370 TYR B O 1
ATOM 10446 N N . ARG B 1 371 ? 4.348 -0.877 -55.125 1 19.3 371 ARG B N 1
ATOM 10447 C CA . ARG B 1 371 ? 3.363 -1.725 -55.781 1 19.3 371 ARG B CA 1
ATOM 10448 C C . ARG B 1 371 ? 2.326 -2.242 -54.781 1 19.3 371 ARG B C 1
ATOM 10450 O O . ARG B 1 371 ? 1.35 -2.883 -55.188 1 19.3 371 ARG B O 1
ATOM 10457 N N . SER B 1 372 ? 2.236 -2.652 -53.656 1 19.5 372 SER B N 1
ATOM 10458 C CA . SER B 1 372 ? 1.154 -3.629 -53.688 1 19.5 372 SER B CA 1
ATOM 10459 C C . SER B 1 372 ? -0.152 -2.998 -54.156 1 19.5 372 SER B C 1
ATOM 10461 O O . SER B 1 372 ? -1.019 -2.672 -53.344 1 19.5 372 SER B O 1
ATOM 10463 N N . GLN B 1 373 ? -0.216 -1.963 -55.031 1 19.08 373 GLN B N 1
ATOM 10464 C CA . GLN B 1 373 ? -1.013 -1.87 -56.25 1 19.08 373 GLN B CA 1
ATOM 10465 C C . GLN B 1 373 ? -0.947 -3.168 -57.062 1 19.08 373 GLN B C 1
ATOM 10467 O O . GLN B 1 373 ? 0.04 -3.428 -57.75 1 19.08 373 GLN B O 1
ATOM 10472 N N . ILE B 1 374 ? -1.724 -4.285 -56.562 1 18.98 374 ILE B N 1
ATOM 10473 C CA . ILE B 1 374 ? -2.574 -5.359 -57.062 1 18.98 374 ILE B CA 1
ATOM 10474 C C . ILE B 1 374 ? -3.361 -4.871 -58.281 1 18.98 374 ILE B C 1
ATOM 10476 O O . ILE B 1 374 ? -4.332 -4.125 -58.125 1 18.98 374 ILE B O 1
ATOM 10480 N N . SER B 1 375 ? -2.871 -4.434 -59.312 1 19.88 375 SER B N 1
ATOM 10481 C CA . SER B 1 375 ? -3.404 -4.547 -60.656 1 19.88 375 SER B CA 1
ATOM 10482 C C . SER B 1 375 ? -3.969 -5.941 -60.906 1 19.88 375 SER B C 1
ATOM 10484 O O . SER B 1 375 ? -3.748 -6.859 -60.125 1 19.88 375 SER B O 1
ATOM 10486 N N . ILE B 1 376 ? -3.752 -6.676 -62.281 1 19.17 376 ILE B N 1
ATOM 10487 C CA . ILE B 1 376 ? -3.965 -7.777 -63.188 1 19.17 376 ILE B CA 1
ATOM 10488 C C . ILE B 1 376 ? -3.363 -9.055 -62.625 1 19.17 376 ILE B C 1
ATOM 10490 O O . ILE B 1 376 ? -3.908 -10.148 -62.812 1 19.17 376 ILE B O 1
ATOM 10494 N N . ASP B 1 377 ? -2.219 -9.711 -62.719 1 20.25 377 ASP B N 1
ATOM 10495 C CA . ASP B 1 377 ? -2.133 -10.492 -63.938 1 20.25 377 ASP B CA 1
ATOM 10496 C C . ASP B 1 377 ? -3.188 -11.594 -63.969 1 20.25 377 ASP B C 1
ATOM 10498 O O . ASP B 1 377 ? -3.707 -11.992 -62.906 1 20.25 377 ASP B O 1
ATOM 10502 N N . MET B 1 378 ? -3.611 -12.266 -65.312 1 20.19 378 MET B N 1
ATOM 10503 C CA . MET B 1 378 ? -4.281 -13.367 -66 1 20.19 378 MET B CA 1
ATOM 10504 C C . MET B 1 378 ? -3.922 -14.703 -65.312 1 20.19 378 MET B C 1
ATOM 10506 O O . MET B 1 378 ? -4.75 -15.609 -65.25 1 20.19 378 MET B O 1
ATOM 10510 N N . GLN B 1 379 ? -2.619 -15.133 -65.312 1 20.27 379 GLN B N 1
ATOM 10511 C CA . GLN B 1 379 ? -2.246 -16.547 -65.25 1 20.27 379 GLN B CA 1
ATOM 10512 C C . GLN B 1 379 ? -2.609 -17.172 -63.938 1 20.27 379 GLN B C 1
ATOM 10514 O O . GLN B 1 379 ? -2.902 -18.375 -63.844 1 20.27 379 GLN B O 1
ATOM 10519 N N . LEU B 1 380 ? -2.408 -16.531 -62.75 1 20.67 380 LEU B N 1
ATOM 10520 C CA . LEU B 1 380 ? -2.568 -17.375 -61.562 1 20.67 380 LEU B CA 1
ATOM 10521 C C . LEU B 1 380 ? -4.02 -17.828 -61.406 1 20.67 380 LEU B C 1
ATOM 10523 O O . LEU B 1 380 ? -4.59 -17.719 -60.312 1 20.67 380 LEU B O 1
ATOM 10527 N N . TRP B 1 381 ? -4.949 -17.984 -62.562 1 21.91 381 TRP B N 1
ATOM 10528 C CA . TRP B 1 381 ? -5.879 -18.984 -63.094 1 21.91 381 TRP B CA 1
ATOM 10529 C C . TRP B 1 381 ? -5.332 -20.391 -62.875 1 21.91 381 TRP B C 1
ATOM 10531 O O . TRP B 1 381 ? -6.086 -21.328 -62.562 1 21.91 381 TRP B O 1
ATOM 10541 N N . LEU B 1 382 ? -4.113 -20.656 -63.5 1 21.89 382 LEU B N 1
ATOM 10542 C CA . LEU B 1 382 ? -3.727 -22.047 -63.781 1 21.89 382 LEU B CA 1
ATOM 10543 C C . LEU B 1 382 ? -3.598 -22.844 -62.5 1 21.89 382 LEU B C 1
ATOM 10545 O O . LEU B 1 382 ? -4 -24 -62.438 1 21.89 382 LEU B O 1
ATOM 10549 N N . GLU B 1 383 ? -2.658 -22.547 -61.625 1 24.58 383 GLU B N 1
ATOM 10550 C CA . GLU B 1 383 ? -2.346 -23.609 -60.688 1 24.58 383 GLU B CA 1
ATOM 10551 C C . GLU B 1 383 ? -3.492 -23.844 -59.719 1 24.58 383 GLU B C 1
ATOM 10553 O O . GLU B 1 383 ? -3.391 -24.672 -58.812 1 24.58 383 GLU B O 1
ATOM 10558 N N . VAL B 1 384 ? -4.871 -23.469 -60.031 1 26.09 384 VAL B N 1
ATOM 10559 C CA . VAL B 1 384 ? -6.152 -24.094 -59.719 1 26.09 384 VAL B CA 1
ATOM 10560 C C . VAL B 1 384 ? -6.09 -25.594 -60.062 1 26.09 384 VAL B C 1
ATOM 10562 O O . VAL B 1 384 ? -6.594 -26.422 -59.281 1 26.09 384 VAL B O 1
ATOM 10565 N N . PHE B 1 385 ? -5.777 -25.906 -61.375 1 24.45 385 PHE B N 1
ATOM 10566 C CA . PHE B 1 385 ? -6.082 -27.25 -61.875 1 24.45 385 PHE B CA 1
ATOM 10567 C C . PHE B 1 385 ? -5.227 -28.281 -61.156 1 24.45 385 PHE B C 1
ATOM 10569 O O . PHE B 1 385 ? -5.645 -29.438 -60.969 1 24.45 385 PHE B O 1
ATOM 10576 N N . GLY B 1 386 ? -3.891 -28.062 -61.156 1 21.98 386 GLY B N 1
ATOM 10577 C CA . GLY B 1 386 ? -3.027 -29.203 -60.844 1 21.98 386 GLY B CA 1
ATOM 10578 C C . GLY B 1 386 ? -3.205 -29.719 -59.438 1 21.98 386 GLY B C 1
ATOM 10579 O O . GLY B 1 386 ? -2.932 -30.891 -59.156 1 21.98 386 GLY B O 1
ATOM 10580 N N . VAL B 1 387 ? -3.361 -28.922 -58.469 1 24.27 387 VAL B N 1
ATOM 10581 C CA . VAL B 1 387 ? -3.391 -29.625 -57.188 1 24.27 387 VAL B CA 1
ATOM 10582 C C . VAL B 1 387 ? -4.664 -30.469 -57.094 1 24.27 387 VAL B C 1
ATOM 10584 O O . VAL B 1 387 ? -5.035 -30.922 -56 1 24.27 387 VAL B O 1
ATOM 10587 N N . LEU B 1 388 ? -5.398 -30.844 -58.188 1 22.81 388 LEU B N 1
ATOM 10588 C CA . LEU B 1 388 ? -6.258 -32.031 -58.281 1 22.81 388 LEU B CA 1
ATOM 10589 C C . LEU B 1 388 ? -5.48 -33.281 -57.969 1 22.81 388 LEU B C 1
ATOM 10591 O O . LEU B 1 388 ? -6.023 -34.219 -57.344 1 22.81 388 LEU B O 1
ATOM 10595 N N . THR B 1 389 ? -4.527 -33.594 -58.844 1 21.58 389 THR B N 1
ATOM 10596 C CA . THR B 1 389 ? -4.172 -35 -59.031 1 21.58 389 THR B CA 1
ATOM 10597 C C . THR B 1 389 ? -3.582 -35.562 -57.719 1 21.58 389 THR B C 1
ATOM 10599 O O . THR B 1 389 ? -3.723 -36.781 -57.469 1 21.58 389 THR B O 1
ATOM 10602 N N . CYS B 1 390 ? -2.455 -35.125 -57.281 1 22.61 390 CYS B N 1
ATOM 10603 C CA . CYS B 1 390 ? -1.666 -36.094 -56.562 1 22.61 390 CYS B CA 1
ATOM 10604 C C . CYS B 1 390 ? -2.457 -36.656 -55.375 1 22.61 390 CYS B C 1
ATOM 10606 O O . CYS B 1 390 ? -2.549 -37.906 -55.25 1 22.61 390 CYS B O 1
ATOM 10608 N N . ILE B 1 391 ? -1.821 -36.781 -54.156 1 22.86 391 ILE B N 1
ATOM 10609 C CA . ILE B 1 391 ? -1.644 -37.844 -53.156 1 22.86 391 ILE B CA 1
ATOM 10610 C C . ILE B 1 391 ? -2.988 -38.188 -52.531 1 22.86 391 ILE B C 1
ATOM 10612 O O . ILE B 1 391 ? -3.629 -37.344 -51.906 1 22.86 391 ILE B O 1
ATOM 10616 N N . CYS B 1 392 ? -3.865 -39.219 -53.031 1 21.8 392 CYS B N 1
ATOM 10617 C CA . CYS B 1 392 ? -4.641 -40.469 -52.969 1 21.8 392 CYS B CA 1
ATOM 10618 C C . CYS B 1 392 ? -4.324 -41.219 -51.656 1 21.8 392 CYS B C 1
ATOM 10620 O O . CYS B 1 392 ? -5.211 -41.812 -51.062 1 21.8 392 CYS B O 1
ATOM 10622 N N . ALA B 1 393 ? -3.004 -41.781 -51.531 1 22.44 393 ALA B N 1
ATOM 10623 C CA . ALA B 1 393 ? -2.719 -43 -50.75 1 22.44 393 ALA B CA 1
ATOM 10624 C C . ALA B 1 393 ? -2.926 -42.75 -49.281 1 22.44 393 ALA B C 1
ATOM 10626 O O . ALA B 1 393 ? -2.592 -43.625 -48.438 1 22.44 393 ALA B O 1
ATOM 10627 N N . ILE B 1 394 ? -2.947 -41.562 -48.844 1 23.09 394 ILE B N 1
ATOM 10628 C CA . ILE B 1 394 ? -2.982 -41.688 -47.375 1 23.09 394 ILE B CA 1
ATOM 10629 C C . ILE B 1 394 ? -4.254 -42.438 -46.969 1 23.09 394 ILE B C 1
ATOM 10631 O O . ILE B 1 394 ? -5.359 -41.906 -47.125 1 23.09 394 ILE B O 1
ATOM 10635 N N . GLN B 1 395 ? -4.312 -43.688 -47.281 1 20.55 395 GLN B N 1
ATOM 10636 C CA . GLN B 1 395 ? -5.219 -44.656 -46.688 1 20.55 395 GLN B CA 1
ATOM 10637 C C . GLN B 1 395 ? -5.406 -44.406 -45.188 1 20.55 395 GLN B C 1
ATOM 10639 O O . GLN B 1 395 ? -4.43 -44.25 -44.438 1 20.55 395 GLN B O 1
ATOM 10644 N N . ALA B 1 396 ? -6.539 -44.062 -44.719 1 24.62 396 ALA B N 1
ATOM 10645 C CA . ALA B 1 396 ? -7.254 -43.875 -43.469 1 24.62 396 ALA B CA 1
ATOM 10646 C C . ALA B 1 396 ? -7.109 -45.094 -42.562 1 24.62 396 ALA B C 1
ATOM 10648 O O . ALA B 1 396 ? -7.852 -46.094 -42.719 1 24.62 396 ALA B O 1
ATOM 10649 N N . GLN B 1 397 ? -5.949 -45.781 -42.531 1 24.2 397 GLN B N 1
ATOM 10650 C CA . GLN B 1 397 ? -6.059 -46.844 -41.531 1 24.2 397 GLN B CA 1
ATOM 10651 C C . GLN B 1 397 ? -6.73 -46.344 -40.25 1 24.2 397 GLN B C 1
ATOM 10653 O O . GLN B 1 397 ? -6.316 -45.344 -39.688 1 24.2 397 GLN B O 1
ATOM 10658 N N . ASN B 1 398 ? -7.992 -46.656 -40.031 1 25.42 398 ASN B N 1
ATOM 10659 C CA . ASN B 1 398 ? -9 -46.594 -38.969 1 25.42 398 ASN B CA 1
ATOM 10660 C C . ASN B 1 398 ? -8.43 -47 -37.625 1 25.42 398 ASN B C 1
ATOM 10662 O O . ASN B 1 398 ? -8.766 -48.062 -37.094 1 25.42 398 ASN B O 1
ATOM 10666 N N . SER B 1 399 ? -7.09 -47.219 -37.438 1 25.42 399 SER B N 1
ATOM 10667 C CA . SER B 1 399 ? -6.91 -47.719 -36.094 1 25.42 399 SER B CA 1
ATOM 10668 C C . SER B 1 399 ? -7.621 -46.844 -35.062 1 25.42 399 SER B C 1
ATOM 10670 O O . SER B 1 399 ? -7.496 -45.625 -35.094 1 25.42 399 SER B O 1
ATOM 10672 N N . ILE B 1 400 ? -8.805 -47.188 -34.594 1 29.56 400 ILE B N 1
ATOM 10673 C CA . ILE B 1 400 ? -9.586 -46.844 -33.406 1 29.56 400 ILE B CA 1
ATOM 10674 C C . ILE B 1 400 ? -8.648 -46.469 -32.25 1 29.56 400 ILE B C 1
ATOM 10676 O O . ILE B 1 400 ? -8.156 -47.375 -31.547 1 29.56 400 ILE B O 1
ATOM 10680 N N . GLY B 1 401 ? -7.512 -46 -32.531 1 27.38 401 GLY B N 1
ATOM 10681 C CA . GLY B 1 401 ? -6.645 -45.781 -31.391 1 27.38 401 GLY B CA 1
ATOM 10682 C C . GLY B 1 401 ? -7.328 -45.031 -30.25 1 27.38 401 GLY B C 1
ATOM 10683 O O . GLY B 1 401 ? -8.234 -44.219 -30.484 1 27.38 401 GLY B O 1
ATOM 10684 N N . ARG B 1 402 ? -7.332 -45.625 -29.109 1 34 402 ARG B N 1
ATOM 10685 C CA . ARG B 1 402 ? -7.625 -45.094 -27.766 1 34 402 ARG B CA 1
ATOM 10686 C C . ARG B 1 402 ? -7.258 -43.625 -27.656 1 34 402 ARG B C 1
ATOM 10688 O O . ARG B 1 402 ? -6.133 -43.219 -27.969 1 34 402 ARG B O 1
ATOM 10695 N N . ASN B 1 403 ? -8.078 -42.719 -27.938 1 36.91 403 ASN B N 1
ATOM 10696 C CA . ASN B 1 403 ? -8.109 -41.281 -27.688 1 36.91 403 ASN B CA 1
ATOM 10697 C C . ASN B 1 403 ? -7.195 -40.906 -26.531 1 36.91 403 ASN B C 1
ATOM 10699 O O . ASN B 1 403 ? -7.637 -40.812 -25.391 1 36.91 403 ASN B O 1
ATOM 10703 N N . GLN B 1 404 ? -6.008 -41.438 -26.5 1 37.97 404 GLN B N 1
ATOM 10704 C CA . GLN B 1 404 ? -5.066 -41.156 -25.422 1 37.97 404 GLN B CA 1
ATOM 10705 C C . GLN B 1 404 ? -4.812 -39.656 -25.297 1 37.97 404 GLN B C 1
ATOM 10707 O O . GLN B 1 404 ? -4.453 -39 -26.281 1 37.97 404 GLN B O 1
ATOM 10712 N N . TYR B 1 405 ? -5.562 -39 -24.5 1 43.66 405 TYR B N 1
ATOM 10713 C CA . TYR B 1 405 ? -5.195 -37.656 -24.062 1 43.66 405 TYR B CA 1
ATOM 10714 C C . TYR B 1 405 ? -3.682 -37.5 -24.062 1 43.66 405 TYR B C 1
ATOM 10716 O O . TYR B 1 405 ? -2.953 -38.344 -23.562 1 43.66 405 TYR B O 1
ATOM 10724 N N . VAL B 1 406 ? -3.035 -37.125 -25.203 1 44.03 406 VAL B N 1
ATOM 10725 C CA . VAL B 1 406 ? -1.624 -36.875 -25.453 1 44.03 406 VAL B CA 1
ATOM 10726 C C . VAL B 1 406 ? -1.036 -36.094 -24.266 1 44.03 406 VAL B C 1
ATOM 10728 O O . VAL B 1 406 ? -1.476 -34.969 -23.953 1 44.03 406 VAL B O 1
ATOM 10731 N N . ARG B 1 407 ? -0.553 -36.781 -23.219 1 52.91 407 ARG B N 1
ATOM 10732 C CA . ARG B 1 407 ? 0.353 -36.125 -22.281 1 52.91 407 ARG B CA 1
ATOM 10733 C C . ARG B 1 407 ? 1.729 -35.938 -22.906 1 52.91 407 ARG B C 1
ATOM 10735 O O . ARG B 1 407 ? 2.512 -36.875 -23.031 1 52.91 407 ARG B O 1
ATOM 10742 N N . GLU B 1 408 ? 1.9 -34.906 -23.875 1 61.66 408 GLU B N 1
ATOM 10743 C CA . GLU B 1 408 ? 3.215 -34.594 -24.422 1 61.66 408 GLU B CA 1
ATOM 10744 C C . GLU B 1 408 ? 3.977 -33.625 -23.5 1 61.66 408 GLU B C 1
ATOM 10746 O O . GLU B 1 408 ? 3.373 -32.781 -22.844 1 61.66 408 GLU B O 1
ATOM 10751 N N . ASN B 1 409 ? 5.176 -34.031 -23.172 1 68.75 409 ASN B N 1
ATOM 10752 C CA . ASN B 1 409 ? 6.082 -33.188 -22.406 1 68.75 409 ASN B CA 1
ATOM 10753 C C . ASN B 1 409 ? 6.527 -31.984 -23.234 1 68.75 409 ASN B C 1
ATOM 10755 O O . ASN B 1 409 ? 7.629 -31.969 -23.781 1 68.75 409 ASN B O 1
ATOM 10759 N N . VAL B 1 410 ? 5.699 -30.984 -23.391 1 82.31 410 VAL B N 1
ATOM 10760 C CA . VAL B 1 410 ? 5.941 -29.859 -24.297 1 82.31 410 VAL B CA 1
ATOM 10761 C C . VAL B 1 410 ? 6.336 -28.625 -23.484 1 82.31 410 VAL B C 1
ATOM 10763 O O . VAL B 1 410 ? 6.434 -27.531 -24.031 1 82.31 410 VAL B O 1
ATOM 10766 N N . ASP B 1 411 ? 6.695 -28.859 -22.234 1 88.75 411 ASP B N 1
ATOM 10767 C CA . ASP B 1 411 ? 7.051 -27.703 -21.422 1 88.75 411 ASP B CA 1
ATOM 10768 C C . ASP B 1 411 ? 8.508 -27.297 -21.641 1 88.75 411 ASP B C 1
ATOM 10770 O O . ASP B 1 411 ? 9.336 -28.141 -22.016 1 88.75 411 ASP B O 1
ATOM 10774 N N . ILE B 1 412 ? 8.82 -26.094 -21.438 1 92.44 412 ILE B N 1
ATOM 10775 C CA . ILE B 1 412 ? 10.156 -25.562 -21.688 1 92.44 412 ILE B CA 1
ATOM 10776 C C . ILE B 1 412 ? 11.141 -26.156 -20.688 1 92.44 412 ILE B C 1
ATOM 10778 O O . ILE B 1 412 ? 12.258 -26.516 -21.047 1 92.44 412 ILE B O 1
ATOM 10782 N N . PHE B 1 413 ? 10.75 -26.281 -19.469 1 93.62 413 PHE B N 1
ATOM 10783 C CA . PHE B 1 413 ? 11.586 -26.875 -18.438 1 93.62 413 PHE B CA 1
ATOM 10784 C C . PHE B 1 413 ? 10.969 -28.172 -17.922 1 93.62 413 PHE B C 1
ATOM 10786 O O . PHE B 1 413 ? 9.75 -28.266 -17.766 1 93.62 413 PHE B O 1
ATOM 10793 N N . PRO B 1 414 ? 11.773 -29.141 -17.703 1 91.31 414 PRO B N 1
ATOM 10794 C CA . PRO B 1 414 ? 11.258 -30.359 -17.078 1 91.31 414 PRO B CA 1
ATOM 10795 C C . PRO B 1 414 ? 10.828 -30.141 -15.625 1 91.31 414 PRO B C 1
ATOM 10797 O O . PRO B 1 414 ? 11.32 -29.234 -14.961 1 91.31 414 PRO B O 1
ATOM 10800 N N . PRO B 1 415 ? 9.867 -30.891 -15.141 1 90 415 PRO B N 1
ATOM 10801 C CA . PRO B 1 415 ? 9.469 -30.781 -13.734 1 90 415 PRO B CA 1
ATOM 10802 C C . PRO B 1 415 ? 10.562 -31.25 -12.773 1 90 415 PRO B C 1
ATOM 10804 O O . PRO B 1 415 ? 11.461 -31.984 -13.172 1 90 415 PRO B O 1
ATOM 10807 N N . LEU B 1 416 ? 10.5 -30.812 -11.555 1 93.25 416 LEU B N 1
ATOM 10808 C CA . LEU B 1 416 ? 11.406 -31.281 -10.516 1 93.25 416 LEU B CA 1
ATOM 10809 C C . LEU B 1 416 ? 11.102 -32.719 -10.148 1 93.25 416 LEU B C 1
ATOM 10811 O O . LEU B 1 416 ? 9.945 -33.156 -10.195 1 93.25 416 LEU B O 1
ATOM 10815 N N . PRO B 1 417 ? 12.172 -33.438 -9.844 1 92.88 417 PRO B N 1
ATOM 10816 C CA . PRO B 1 417 ? 11.93 -34.812 -9.344 1 92.88 417 PRO B CA 1
ATOM 10817 C C . PRO B 1 417 ? 11.281 -34.812 -7.957 1 92.88 417 PRO B C 1
ATOM 10819 O O . PRO B 1 417 ? 11.258 -33.781 -7.277 1 92.88 417 PRO B O 1
ATOM 10822 N N . LEU B 1 418 ? 10.703 -35.875 -7.547 1 91.38 418 LEU B N 1
ATOM 10823 C CA . LEU B 1 418 ? 10.039 -36 -6.254 1 91.38 418 LEU B CA 1
ATOM 10824 C C . LEU B 1 418 ? 11.039 -35.875 -5.109 1 91.38 418 LEU B C 1
ATOM 10826 O O . LEU B 1 418 ? 10.703 -35.344 -4.039 1 91.38 418 LEU B O 1
ATOM 10830 N N . GLY B 1 419 ? 12.242 -36.344 -5.301 1 90.38 419 GLY B N 1
ATOM 10831 C CA . GLY B 1 419 ? 13.297 -36.312 -4.305 1 90.38 419 GLY B CA 1
ATOM 10832 C C . GLY B 1 419 ? 14.547 -37.062 -4.727 1 90.38 419 GLY B C 1
ATOM 10833 O O . GLY B 1 419 ? 14.711 -37.406 -5.906 1 90.38 419 GLY B O 1
ATOM 10834 N N . VAL B 1 420 ? 15.414 -37.281 -3.736 1 92.31 420 VAL B N 1
ATOM 10835 C CA . VAL B 1 420 ? 16.688 -37.938 -3.986 1 92.31 420 VAL B CA 1
ATOM 10836 C C . VAL B 1 420 ? 16.547 -39.438 -3.701 1 92.31 420 VAL B C 1
ATOM 10838 O O . VAL B 1 420 ? 16.812 -39.875 -2.582 1 92.31 420 VAL B O 1
ATOM 10841 N N . ILE B 1 421 ? 16.328 -40.156 -4.703 1 89.44 421 ILE B N 1
ATOM 10842 C CA . ILE B 1 421 ? 16.031 -41.594 -4.527 1 89.44 421 ILE B CA 1
ATOM 10843 C C . ILE B 1 421 ? 17.328 -42.375 -4.539 1 89.44 421 ILE B C 1
ATOM 10845 O O . ILE B 1 421 ? 17.422 -43.438 -3.924 1 89.44 421 ILE B O 1
ATOM 10849 N N . ASP B 1 422 ? 18.406 -42.031 -5.27 1 85.44 422 ASP B N 1
ATOM 10850 C CA . ASP B 1 422 ? 19.656 -42.781 -5.379 1 85.44 422 ASP B CA 1
ATOM 10851 C C . ASP B 1 422 ? 20.859 -41.844 -5.152 1 85.44 422 ASP B C 1
ATOM 10853 O O . ASP B 1 422 ? 21.797 -41.844 -5.949 1 85.44 422 ASP B O 1
ATOM 10857 N N . GLY B 1 423 ? 20.859 -41.188 -4.039 1 84.38 423 GLY B N 1
ATOM 10858 C CA . GLY B 1 423 ? 21.969 -40.281 -3.76 1 84.38 423 GLY B CA 1
ATOM 10859 C C . GLY B 1 423 ? 23.016 -40.906 -2.852 1 84.38 423 GLY B C 1
ATOM 10860 O O . GLY B 1 423 ? 22.828 -41.969 -2.297 1 84.38 423 GLY B O 1
ATOM 10861 N N . LYS B 1 424 ? 24.219 -40.25 -2.705 1 88.94 424 LYS B N 1
ATOM 10862 C CA . LYS B 1 424 ? 25.344 -40.688 -1.879 1 88.94 424 LYS B CA 1
ATOM 10863 C C . LYS B 1 424 ? 25.016 -40.562 -0.394 1 88.94 424 LYS B C 1
ATOM 10865 O O . LYS B 1 424 ? 25.453 -41.375 0.425 1 88.94 424 LYS B O 1
ATOM 10870 N N . ASN B 1 425 ? 24.266 -39.562 -0.089 1 94.62 425 ASN B N 1
ATOM 10871 C CA . ASN B 1 425 ? 23.844 -39.344 1.287 1 94.62 425 ASN B CA 1
ATOM 10872 C C . ASN B 1 425 ? 22.75 -40.312 1.709 1 94.62 425 ASN B C 1
ATOM 10874 O O . ASN B 1 425 ? 21.594 -40.188 1.294 1 94.62 425 ASN B O 1
ATOM 10878 N N . VAL B 1 426 ? 23.047 -41.219 2.643 1 94.69 426 VAL B N 1
ATOM 10879 C CA . VAL B 1 426 ? 22.188 -42.344 3.004 1 94.69 426 VAL B CA 1
ATOM 10880 C C . VAL B 1 426 ? 20.938 -41.812 3.73 1 94.69 426 VAL B C 1
ATOM 10882 O O . VAL B 1 426 ? 19.828 -42.281 3.477 1 94.69 426 VAL B O 1
ATOM 10885 N N . LEU B 1 427 ? 21.094 -40.906 4.645 1 96.06 427 LEU B N 1
ATOM 10886 C CA . LEU B 1 427 ? 19.953 -40.406 5.391 1 96.06 427 LEU B CA 1
ATOM 10887 C C . LEU B 1 427 ? 18.984 -39.688 4.465 1 96.06 427 LEU B C 1
ATOM 10889 O O . LEU B 1 427 ? 17.766 -39.875 4.594 1 96.06 427 LEU B O 1
ATOM 10893 N N . CYS B 1 428 ? 19.5 -38.875 3.564 1 96 428 CYS B N 1
ATOM 10894 C CA . CYS B 1 428 ? 18.672 -38.188 2.582 1 96 428 CYS B CA 1
ATOM 10895 C C . CYS B 1 428 ? 17.922 -39.188 1.711 1 96 428 CYS B C 1
ATOM 10897 O O . CYS B 1 428 ? 16.719 -39.031 1.477 1 96 428 CYS B O 1
ATOM 10899 N N . ARG B 1 429 ? 18.578 -40.188 1.273 1 94.94 429 ARG B N 1
ATOM 10900 C CA . ARG B 1 429 ? 17.984 -41.219 0.427 1 94.94 429 ARG B CA 1
ATOM 10901 C C . ARG B 1 429 ? 16.859 -41.938 1.158 1 94.94 429 ARG B C 1
ATOM 10903 O O . ARG B 1 429 ? 15.773 -42.125 0.613 1 94.94 429 ARG B O 1
ATOM 10910 N N . ASP B 1 430 ? 17.125 -42.344 2.432 1 95.75 430 ASP B N 1
ATOM 10911 C CA . ASP B 1 430 ? 16.141 -43.125 3.201 1 95.75 430 ASP B CA 1
ATOM 10912 C C . ASP B 1 430 ? 14.898 -42.281 3.494 1 95.75 430 ASP B C 1
ATOM 10914 O O . ASP B 1 430 ? 13.773 -42.781 3.398 1 95.75 430 ASP B O 1
ATOM 10918 N N . GLN B 1 431 ? 15.102 -41.094 3.826 1 96.94 431 GLN B N 1
ATOM 10919 C CA . GLN B 1 431 ? 13.969 -40.219 4.125 1 96.94 431 GLN B CA 1
ATOM 10920 C C . GLN B 1 431 ? 13.172 -39.906 2.867 1 96.94 431 GLN B C 1
ATOM 10922 O O . GLN B 1 431 ? 11.945 -39.781 2.924 1 96.94 431 GLN B O 1
ATOM 10927 N N . THR B 1 432 ? 13.836 -39.781 1.742 1 96.56 432 THR B N 1
ATOM 10928 C CA . THR B 1 432 ? 13.148 -39.562 0.476 1 96.56 432 THR B CA 1
ATOM 10929 C C . THR B 1 432 ? 12.32 -40.781 0.098 1 96.56 432 THR B C 1
ATOM 10931 O O . THR B 1 432 ? 11.188 -40.656 -0.381 1 96.56 432 THR B O 1
ATOM 10934 N N . ARG B 1 433 ? 12.891 -41.938 0.298 1 95.44 433 ARG B N 1
ATOM 10935 C CA . ARG B 1 433 ? 12.148 -43.156 -0 1 95.44 433 ARG B CA 1
ATOM 10936 C C . ARG B 1 433 ? 10.93 -43.312 0.902 1 95.44 433 ARG B C 1
ATOM 10938 O O . ARG B 1 433 ? 9.859 -43.719 0.455 1 95.44 433 ARG B O 1
ATOM 10945 N N . LEU B 1 434 ? 11.109 -42.938 2.172 1 96.31 434 LEU B N 1
ATOM 10946 C CA . LEU B 1 434 ? 9.977 -42.938 3.082 1 96.31 434 LEU B CA 1
ATOM 10947 C C . LEU B 1 434 ? 8.891 -41.969 2.592 1 96.31 434 LEU B C 1
ATOM 10949 O O . LEU B 1 434 ? 7.703 -42.281 2.645 1 96.31 434 LEU B O 1
ATOM 10953 N N . TYR B 1 435 ? 9.312 -40.875 2.168 1 96.31 435 TYR B N 1
ATOM 10954 C CA . TYR B 1 435 ? 8.422 -39.844 1.611 1 96.31 435 TYR B CA 1
ATOM 10955 C C . TYR B 1 435 ? 7.637 -40.406 0.427 1 96.31 435 TYR B C 1
ATOM 10957 O O . TYR B 1 435 ? 6.414 -40.281 0.368 1 96.31 435 TYR B O 1
ATOM 10965 N N . ILE B 1 436 ? 8.281 -41.062 -0.492 1 94.69 436 ILE B N 1
ATOM 10966 C CA . ILE B 1 436 ? 7.656 -41.562 -1.7 1 94.69 436 ILE B CA 1
ATOM 10967 C C . ILE B 1 436 ? 6.68 -42.688 -1.332 1 94.69 436 ILE B C 1
ATOM 10969 O O . ILE B 1 436 ? 5.594 -42.781 -1.905 1 94.69 436 ILE B O 1
ATOM 10973 N N . ASP B 1 437 ? 7.055 -43.5 -0.365 1 94.25 437 ASP B N 1
ATOM 10974 C CA . ASP B 1 437 ? 6.172 -44.594 0.098 1 94.25 437 ASP B CA 1
ATOM 10975 C C . ASP B 1 437 ? 4.883 -44 0.686 1 94.25 437 ASP B C 1
ATOM 10977 O O . ASP B 1 437 ? 3.795 -44.531 0.443 1 94.25 437 ASP B O 1
ATOM 10981 N N . HIS B 1 438 ? 5.055 -42.969 1.385 1 95.5 438 HIS B N 1
ATOM 10982 C CA . HIS B 1 438 ? 3.891 -42.375 2.025 1 95.5 438 HIS B CA 1
ATOM 10983 C C . HIS B 1 438 ? 3.072 -41.562 1.03 1 95.5 438 HIS B C 1
ATOM 10985 O O . HIS B 1 438 ? 1.885 -41.312 1.253 1 95.5 438 HIS B O 1
ATOM 10991 N N . LEU B 1 439 ? 3.662 -41.094 -0.012 1 94.06 439 LEU B N 1
ATOM 10992 C CA . LEU B 1 439 ? 2.9 -40.5 -1.098 1 94.06 439 LEU B CA 1
ATOM 10993 C C . LEU B 1 439 ? 1.984 -41.531 -1.76 1 94.06 439 LEU B C 1
ATOM 10995 O O . LEU B 1 439 ? 0.832 -41.219 -2.078 1 94.06 439 LEU B O 1
ATOM 10999 N N . ARG B 1 440 ? 2.551 -42.688 -1.935 1 90.31 440 ARG B N 1
ATOM 11000 C CA . ARG B 1 440 ? 1.78 -43.75 -2.537 1 90.31 440 ARG B CA 1
ATOM 11001 C C . ARG B 1 440 ? 0.649 -44.219 -1.616 1 90.31 440 ARG B C 1
ATOM 11003 O O . ARG B 1 440 ? -0.424 -44.594 -2.084 1 90.31 440 ARG B O 1
ATOM 11010 N N . ASN B 1 441 ? 0.905 -44.062 -0.3 1 91.12 441 ASN B N 1
ATOM 11011 C CA . ASN B 1 441 ? -0.097 -44.469 0.683 1 91.12 441 ASN B CA 1
ATOM 11012 C C . ASN B 1 441 ? -1.043 -43.312 1.016 1 91.12 441 ASN B C 1
ATOM 11014 O O . ASN B 1 441 ? -1.87 -43.438 1.922 1 91.12 441 ASN B O 1
ATOM 11018 N N . MET B 1 442 ? -0.848 -42.188 0.456 1 93.44 442 MET B N 1
ATOM 11019 C CA . MET B 1 442 ? -1.713 -41.031 0.527 1 93.44 442 MET B CA 1
ATOM 11020 C C . MET B 1 442 ? -1.684 -40.406 1.924 1 93.44 442 MET B C 1
ATOM 11022 O O . MET B 1 442 ? -2.707 -39.938 2.42 1 93.44 442 MET B O 1
ATOM 11026 N N . SER B 1 443 ? -0.576 -40.5 2.562 1 95.75 443 SER B N 1
ATOM 11027 C CA . SER B 1 443 ? -0.43 -39.844 3.852 1 95.75 443 SER B CA 1
ATOM 11028 C C . SER B 1 443 ? -0.467 -38.312 3.695 1 95.75 443 SER B C 1
ATOM 11030 O O . SER B 1 443 ? 0.073 -37.781 2.729 1 95.75 443 SER B O 1
ATOM 11032 N N . LEU B 1 444 ? -1.062 -37.625 4.641 1 96.81 444 LEU B N 1
ATOM 11033 C CA . LEU B 1 444 ? -1.257 -36.188 4.559 1 96.81 444 LEU B CA 1
ATOM 11034 C C . LEU B 1 444 ? 0.083 -35.469 4.512 1 96.81 444 LEU B C 1
ATOM 11036 O O . LEU B 1 444 ? 0.287 -34.594 3.672 1 96.81 444 LEU B O 1
ATOM 11040 N N . TRP B 1 445 ? 1.021 -35.781 5.434 1 97.75 445 TRP B N 1
ATOM 11041 C CA . TRP B 1 445 ? 2.289 -35.062 5.488 1 97.75 445 TRP B CA 1
ATOM 11042 C C . TRP B 1 445 ? 3.049 -35.188 4.172 1 97.75 445 TRP B C 1
ATOM 11044 O O . TRP B 1 445 ? 3.738 -34.25 3.752 1 97.75 445 TRP B O 1
ATOM 11054 N N . ALA B 1 446 ? 2.982 -36.344 3.482 1 97.62 446 ALA B N 1
ATOM 11055 C CA . ALA B 1 446 ? 3.664 -36.562 2.207 1 97.62 446 ALA B CA 1
ATOM 11056 C C . ALA B 1 446 ? 3.043 -35.688 1.103 1 97.62 446 ALA B C 1
ATOM 11058 O O . ALA B 1 446 ? 3.756 -35.156 0.266 1 97.62 446 ALA B O 1
ATOM 11059 N N . TYR B 1 447 ? 1.742 -35.625 1.138 1 96.69 447 TYR B N 1
ATOM 11060 C CA . TYR B 1 447 ? 1.062 -34.781 0.139 1 96.69 447 TYR B CA 1
ATOM 11061 C C . TYR B 1 447 ? 1.323 -33.312 0.379 1 96.69 447 TYR B C 1
ATOM 11063 O O . TYR B 1 447 ? 1.329 -32.5 -0.563 1 96.69 447 TYR B O 1
ATOM 11071 N N . GLU B 1 448 ? 1.495 -32.906 1.651 1 97.44 448 GLU B N 1
ATOM 11072 C CA . GLU B 1 448 ? 1.857 -31.531 1.946 1 97.44 448 GLU B CA 1
ATOM 11073 C C . GLU B 1 448 ? 3.223 -31.188 1.36 1 97.44 448 GLU B C 1
ATOM 11075 O O . GLU B 1 448 ? 3.426 -30.078 0.866 1 97.44 448 GLU B O 1
ATOM 11080 N N . ILE B 1 449 ? 4.168 -32.094 1.421 1 97.62 449 ILE B N 1
ATOM 11081 C CA . ILE B 1 449 ? 5.48 -31.875 0.829 1 97.62 449 ILE B CA 1
ATOM 11082 C C . ILE B 1 449 ? 5.344 -31.703 -0.682 1 97.62 449 ILE B C 1
ATOM 11084 O O . ILE B 1 449 ? 5.887 -30.766 -1.258 1 97.62 449 ILE B O 1
ATOM 11088 N N . ARG B 1 450 ? 4.574 -32.594 -1.327 1 96.25 450 ARG B N 1
ATOM 11089 C CA . ARG B 1 450 ? 4.363 -32.531 -2.77 1 96.25 450 ARG B CA 1
ATOM 11090 C C . ARG B 1 450 ? 3.619 -31.234 -3.156 1 96.25 450 ARG B C 1
ATOM 11092 O O . ARG B 1 450 ? 3.965 -30.594 -4.145 1 96.25 450 ARG B O 1
ATOM 11099 N N . ASP B 1 451 ? 2.629 -30.922 -2.348 1 96.38 451 ASP B N 1
ATOM 11100 C CA . ASP B 1 451 ? 1.784 -29.766 -2.609 1 96.38 451 ASP B CA 1
ATOM 11101 C C . ASP B 1 451 ? 2.582 -28.469 -2.484 1 96.38 451 ASP B C 1
ATOM 11103 O O . ASP B 1 451 ? 2.236 -27.453 -3.102 1 96.38 451 ASP B O 1
ATOM 11107 N N . SER B 1 452 ? 3.607 -28.469 -1.712 1 96.62 452 SER B N 1
ATOM 11108 C CA . SER B 1 452 ? 4.395 -27.266 -1.464 1 96.62 452 SER B CA 1
ATOM 11109 C C . SER B 1 452 ? 5.465 -27.062 -2.535 1 96.62 452 SER B C 1
ATOM 11111 O O . SER B 1 452 ? 6.016 -25.969 -2.68 1 96.62 452 SER B O 1
ATOM 11113 N N . THR B 1 453 ? 5.785 -28.078 -3.324 1 96.88 453 THR B N 1
ATOM 11114 C CA . THR B 1 453 ? 6.824 -28.031 -4.348 1 96.88 453 THR B CA 1
ATOM 11115 C C . THR B 1 453 ? 6.297 -27.391 -5.629 1 96.88 453 THR B C 1
ATOM 11117 O O . THR B 1 453 ? 5.152 -27.641 -6.02 1 96.88 453 THR B O 1
ATOM 11120 N N . ALA B 1 454 ? 7.16 -26.516 -6.219 1 95.94 454 ALA B N 1
ATOM 11121 C CA . ALA B 1 454 ? 6.809 -25.969 -7.523 1 95.94 454 ALA B CA 1
ATOM 11122 C C . ALA B 1 454 ? 6.832 -27.062 -8.602 1 95.94 454 ALA B C 1
ATOM 11124 O O . ALA B 1 454 ? 7.879 -27.656 -8.859 1 95.94 454 ALA B O 1
ATOM 11125 N N . LYS B 1 455 ? 5.758 -27.281 -9.258 1 92.56 455 LYS B N 1
ATOM 11126 C CA . LYS B 1 455 ? 5.621 -28.422 -10.156 1 92.56 455 LYS B CA 1
ATOM 11127 C C . LYS B 1 455 ? 5.855 -28.016 -11.602 1 92.56 455 LYS B C 1
ATOM 11129 O O . LYS B 1 455 ? 6.16 -28.859 -12.453 1 92.56 455 LYS B O 1
ATOM 11134 N N . SER B 1 456 ? 5.594 -26.766 -11.922 1 90.81 456 SER B N 1
ATOM 11135 C CA . SER B 1 456 ? 5.789 -26.281 -13.289 1 90.81 456 SER B CA 1
ATOM 11136 C C . SER B 1 456 ? 6.09 -24.781 -13.32 1 90.81 456 SER B C 1
ATOM 11138 O O . SER B 1 456 ? 5.836 -24.078 -12.344 1 90.81 456 SER B O 1
ATOM 11140 N N . ALA B 1 457 ? 6.68 -24.438 -14.43 1 90.19 457 ALA B N 1
ATOM 11141 C CA . ALA B 1 457 ? 6.938 -23.016 -14.648 1 90.19 457 ALA B CA 1
ATOM 11142 C C . ALA B 1 457 ? 5.895 -22.406 -15.578 1 90.19 457 ALA B C 1
ATOM 11144 O O . ALA B 1 457 ? 5.562 -22.984 -16.609 1 90.19 457 ALA B O 1
ATOM 11145 N N . ASN B 1 458 ? 5.316 -21.312 -15.164 1 92.12 458 ASN B N 1
ATOM 11146 C CA . ASN B 1 458 ? 4.363 -20.562 -15.969 1 92.12 458 ASN B CA 1
ATOM 11147 C C . ASN B 1 458 ? 4.816 -19.109 -16.172 1 92.12 458 ASN B C 1
ATOM 11149 O O . ASN B 1 458 ? 5.457 -18.531 -15.297 1 92.12 458 ASN B O 1
ATOM 11153 N N . GLY B 1 459 ? 4.531 -18.562 -17.297 1 94.31 459 GLY B N 1
ATOM 11154 C CA . GLY B 1 459 ? 4.77 -17.156 -17.562 1 94.31 459 GLY B CA 1
ATOM 11155 C C . GLY B 1 459 ? 6.23 -16.828 -17.812 1 94.31 459 GLY B C 1
ATOM 11156 O O . GLY B 1 459 ? 6.66 -15.695 -17.625 1 94.31 459 GLY B O 1
ATOM 11157 N N . LEU B 1 460 ? 6.965 -17.812 -18.203 1 95.56 460 LEU B N 1
ATOM 11158 C CA . LEU B 1 460 ? 8.391 -17.641 -18.438 1 95.56 460 LEU B CA 1
ATOM 11159 C C . LEU B 1 460 ? 8.641 -16.688 -19.594 1 95.56 460 LEU B C 1
ATOM 11161 O O . LEU B 1 460 ? 9.57 -15.883 -19.562 1 95.56 460 LEU B O 1
ATOM 11165 N N . LEU B 1 461 ? 7.836 -16.719 -20.578 1 96.44 461 LEU B N 1
ATOM 11166 C CA . LEU B 1 461 ? 8.047 -15.969 -21.797 1 96.44 461 LEU B CA 1
ATOM 11167 C C . LEU B 1 461 ? 7.656 -14.508 -21.609 1 96.44 461 LEU B C 1
ATOM 11169 O O . LEU B 1 461 ? 7.91 -13.672 -22.484 1 96.44 461 LEU B O 1
ATOM 11173 N N . ARG B 1 462 ? 7.086 -14.211 -20.438 1 95 462 ARG B N 1
ATOM 11174 C CA . ARG B 1 462 ? 6.809 -12.82 -20.094 1 95 462 ARG B CA 1
ATOM 11175 C C . ARG B 1 462 ? 7.809 -12.305 -19.062 1 95 462 ARG B C 1
ATOM 11177 O O . ARG B 1 462 ? 7.637 -11.219 -18.5 1 95 462 ARG B O 1
ATOM 11184 N N . GLY B 1 463 ? 8.727 -13.094 -18.781 1 93.12 463 GLY B N 1
ATOM 11185 C CA . GLY B 1 463 ? 9.773 -12.688 -17.859 1 93.12 463 GLY B CA 1
ATOM 11186 C C . GLY B 1 463 ? 9.547 -13.164 -16.438 1 93.12 463 GLY B C 1
ATOM 11187 O O . GLY B 1 463 ? 10.273 -12.773 -15.523 1 93.12 463 GLY B O 1
ATOM 11188 N N . GLY B 1 464 ? 8.523 -13.961 -16.172 1 94.5 464 GLY B N 1
ATOM 11189 C CA . GLY B 1 464 ? 8.297 -14.555 -14.859 1 94.5 464 GLY B CA 1
ATOM 11190 C C . GLY B 1 464 ? 9.062 -15.844 -14.648 1 94.5 464 GLY B C 1
ATOM 11191 O O . GLY B 1 464 ? 8.508 -16.938 -14.812 1 94.5 464 GLY B O 1
ATOM 11192 N N . ILE B 1 465 ? 10.203 -15.766 -14.094 1 94 465 ILE B N 1
ATOM 11193 C CA . ILE B 1 465 ? 11.094 -16.922 -14.125 1 94 465 ILE B CA 1
ATOM 11194 C C . ILE B 1 465 ? 10.984 -17.688 -12.805 1 94 465 ILE B C 1
ATOM 11196 O O . ILE B 1 465 ? 11.484 -18.812 -12.695 1 94 465 ILE B O 1
ATOM 11200 N N . ALA B 1 466 ? 10.32 -17.094 -11.828 1 95.06 466 ALA B N 1
ATOM 11201 C CA . ALA B 1 466 ? 10.312 -17.719 -10.508 1 95.06 466 ALA B CA 1
ATOM 11202 C C . ALA B 1 466 ? 8.961 -18.359 -10.211 1 95.06 466 ALA B C 1
ATOM 11204 O O . ALA B 1 466 ? 7.914 -17.766 -10.5 1 95.06 466 ALA B O 1
ATOM 11205 N N . GLN B 1 467 ? 8.984 -19.562 -9.766 1 95.62 467 GLN B N 1
ATOM 11206 C CA . GLN B 1 467 ? 7.855 -20.297 -9.203 1 95.62 467 GLN B CA 1
ATOM 11207 C C . GLN B 1 467 ? 8.195 -20.844 -7.82 1 95.62 467 GLN B C 1
ATOM 11209 O O . GLN B 1 467 ? 8.867 -21.859 -7.703 1 95.62 467 GLN B O 1
ATOM 11214 N N . PHE B 1 468 ? 7.59 -20.312 -6.785 1 95.69 468 PHE B N 1
ATOM 11215 C CA . PHE B 1 468 ? 8.055 -20.594 -5.43 1 95.69 468 PHE B CA 1
ATOM 11216 C C . PHE B 1 468 ? 7.258 -21.734 -4.809 1 95.69 468 PHE B C 1
ATOM 11218 O O . PHE B 1 468 ? 7.633 -22.25 -3.756 1 95.69 468 PHE B O 1
ATOM 11225 N N . GLY B 1 469 ? 6.211 -22.172 -5.441 1 95.62 469 GLY B N 1
ATOM 11226 C CA . GLY B 1 469 ? 5.367 -23.125 -4.727 1 95.62 469 GLY B CA 1
ATOM 11227 C C . GLY B 1 469 ? 4.746 -22.531 -3.473 1 95.62 469 GLY B C 1
ATOM 11228 O O . GLY B 1 469 ? 4.172 -21.438 -3.508 1 95.62 469 GLY B O 1
ATOM 11229 N N . GLN B 1 470 ? 4.766 -23.359 -2.371 1 96.69 470 GLN B N 1
ATOM 11230 C CA . GLN B 1 470 ? 4.219 -22.891 -1.104 1 96.69 470 GLN B CA 1
ATOM 11231 C C . GLN B 1 470 ? 5.25 -23 0.017 1 96.69 470 GLN B C 1
ATOM 11233 O O . GLN B 1 470 ? 5.301 -24.016 0.717 1 96.69 470 GLN B O 1
ATOM 11238 N N . PHE B 1 471 ? 5.953 -21.984 0.302 1 97 471 PHE B N 1
ATOM 11239 C CA . PHE B 1 471 ? 7.082 -21.906 1.223 1 97 471 PHE B CA 1
ATOM 11240 C C . PHE B 1 471 ? 6.645 -22.266 2.641 1 97 471 PHE B C 1
ATOM 11242 O O . PHE B 1 471 ? 7.266 -23.109 3.295 1 97 471 PHE B O 1
ATOM 11249 N N . GLU B 1 472 ? 5.586 -21.656 3.152 1 95.25 472 GLU B N 1
ATOM 11250 C CA . GLU B 1 472 ? 5.137 -21.828 4.531 1 95.25 472 GLU B CA 1
ATOM 11251 C C . GLU B 1 472 ? 4.617 -23.25 4.762 1 95.25 472 GLU B C 1
ATOM 11253 O O . GLU B 1 472 ? 4.809 -23.812 5.836 1 95.25 472 GLU B O 1
ATOM 11258 N N . GLU B 1 473 ? 3.961 -23.766 3.723 1 96.88 473 GLU B N 1
ATOM 11259 C CA . GLU B 1 473 ? 3.475 -25.141 3.816 1 96.88 473 GLU B CA 1
ATOM 11260 C C . GLU B 1 473 ? 4.629 -26.125 4.012 1 96.88 473 GLU B C 1
ATOM 11262 O O . GLU B 1 473 ? 4.555 -27.016 4.863 1 96.88 473 GLU B O 1
ATOM 11267 N N . CYS B 1 474 ? 5.656 -25.922 3.314 1 97.5 474 CYS B N 1
ATOM 11268 C CA . CYS B 1 474 ? 6.82 -26.797 3.395 1 97.5 474 CYS B CA 1
ATOM 11269 C C . CYS B 1 474 ? 7.418 -26.781 4.797 1 97.5 474 CYS B C 1
ATOM 11271 O O . CYS B 1 474 ? 7.793 -27.828 5.328 1 97.5 474 CYS B O 1
ATOM 11273 N N . LEU B 1 475 ? 7.48 -25.641 5.379 1 96.12 475 LEU B N 1
ATOM 11274 C CA . LEU B 1 475 ? 8.164 -25.5 6.66 1 96.12 475 LEU B CA 1
ATOM 11275 C C . LEU B 1 475 ? 7.219 -25.812 7.816 1 96.12 475 LEU B C 1
ATOM 11277 O O . LEU B 1 475 ? 7.645 -25.875 8.969 1 96.12 475 LEU B O 1
ATOM 11281 N N . SER B 1 476 ? 5.969 -26.047 7.559 1 94.06 476 SER B N 1
ATOM 11282 C CA . SER B 1 476 ? 5.012 -26.328 8.625 1 94.06 476 SER B CA 1
ATOM 11283 C C . SER B 1 476 ? 4.543 -27.781 8.562 1 94.06 476 SER B C 1
ATOM 11285 O O . SER B 1 476 ? 3.652 -28.188 9.32 1 94.06 476 SER B O 1
ATOM 11287 N N . VAL B 1 477 ? 5.129 -28.609 7.715 1 96.38 477 VAL B N 1
ATOM 11288 C CA . VAL B 1 477 ? 4.75 -30 7.574 1 96.38 477 VAL B CA 1
ATOM 11289 C C . VAL B 1 477 ? 5.145 -30.781 8.836 1 96.38 477 VAL B C 1
ATOM 11291 O O . VAL B 1 477 ? 6.234 -30.578 9.367 1 96.38 477 VAL B O 1
ATOM 11294 N N . ASN B 1 478 ? 4.23 -31.531 9.352 1 94.88 478 ASN B N 1
ATOM 11295 C CA . ASN B 1 478 ? 4.543 -32.406 10.477 1 94.88 478 ASN B CA 1
ATOM 11296 C C . ASN B 1 478 ? 4.902 -33.812 10 1 94.88 478 ASN B C 1
ATOM 11298 O O . ASN B 1 478 ? 4.145 -34.781 10.227 1 94.88 478 ASN B O 1
ATOM 11302 N N . ALA B 1 479 ? 6.039 -34 9.422 1 96.44 479 ALA B N 1
ATOM 11303 C CA . ALA B 1 479 ? 6.578 -35.281 8.953 1 96.44 479 ALA B CA 1
ATOM 11304 C C . ALA B 1 479 ? 7.465 -35.938 10.008 1 96.44 479 ALA B C 1
ATOM 11306 O O . ALA B 1 479 ? 7.793 -35.312 11.023 1 96.44 479 ALA B O 1
ATOM 11307 N N . PRO B 1 480 ? 7.77 -37.188 9.883 1 95.94 480 PRO B N 1
ATOM 11308 C CA . PRO B 1 480 ? 8.664 -37.875 10.828 1 95.94 480 PRO B CA 1
ATOM 11309 C C . PRO B 1 480 ? 10.094 -37.312 10.766 1 95.94 480 PRO B C 1
ATOM 11311 O O . PRO B 1 480 ? 10.938 -37.719 11.578 1 95.94 480 PRO B O 1
ATOM 11314 N N . PHE B 1 481 ? 10.406 -36.531 9.844 1 96.31 481 PHE B N 1
ATOM 11315 C CA . PHE B 1 481 ? 11.68 -35.844 9.703 1 96.31 481 PHE B CA 1
ATOM 11316 C C . PHE B 1 481 ? 11.445 -34.344 9.461 1 96.31 481 PHE B C 1
ATOM 11318 O O . PHE B 1 481 ? 10.336 -33.938 9.125 1 96.31 481 PHE B O 1
ATOM 11325 N N . ALA B 1 482 ? 12.5 -33.594 9.617 1 96.19 482 ALA B N 1
ATOM 11326 C CA . ALA B 1 482 ? 12.406 -32.156 9.328 1 96.19 482 ALA B CA 1
ATOM 11327 C C . ALA B 1 482 ? 12.469 -31.891 7.824 1 96.19 482 ALA B C 1
ATOM 11329 O O . ALA B 1 482 ? 13.234 -32.531 7.109 1 96.19 482 ALA B O 1
ATOM 11330 N N . THR B 1 483 ? 11.586 -31.016 7.375 1 97.31 483 THR B N 1
ATOM 11331 C CA . THR B 1 483 ? 11.57 -30.656 5.965 1 97.31 483 THR B CA 1
ATOM 11332 C C . THR B 1 483 ? 12.406 -29.391 5.727 1 97.31 483 THR B C 1
ATOM 11334 O O . THR B 1 483 ? 12.781 -28.703 6.676 1 97.31 483 THR B O 1
ATOM 11337 N N . GLN B 1 484 ? 12.742 -29.203 4.465 1 96.06 484 GLN B N 1
ATOM 11338 C CA . GLN B 1 484 ? 13.453 -27.984 4.066 1 96.06 484 GLN B CA 1
ATOM 11339 C C . GLN B 1 484 ? 12.969 -27.484 2.713 1 96.06 484 GLN B C 1
ATOM 11341 O O . GLN B 1 484 ? 12.562 -28.266 1.856 1 96.06 484 GLN B O 1
ATOM 11346 N N . TYR B 1 485 ? 12.891 -26.172 2.637 1 97 485 TYR B N 1
ATOM 11347 C CA . TYR B 1 485 ? 12.523 -25.484 1.402 1 97 485 TYR B CA 1
ATOM 11348 C C . TYR B 1 485 ? 13.758 -24.938 0.692 1 97 485 TYR B C 1
ATOM 11350 O O . TYR B 1 485 ? 14.508 -24.156 1.264 1 97 485 TYR B O 1
ATOM 11358 N N . CYS B 1 486 ? 14.016 -25.344 -0.606 1 97.31 486 CYS B N 1
ATOM 11359 C CA . CYS B 1 486 ? 15.148 -24.875 -1.389 1 97.31 486 CYS B CA 1
ATOM 11360 C C . CYS B 1 486 ? 14.695 -24.281 -2.719 1 97.31 486 CYS B C 1
ATOM 11362 O O . CYS B 1 486 ? 13.727 -24.766 -3.312 1 97.31 486 CYS B O 1
ATOM 11364 N N . VAL B 1 487 ? 15.336 -23.266 -3.135 1 96.75 487 VAL B N 1
ATOM 11365 C CA . VAL B 1 487 ? 15.086 -22.703 -4.457 1 96.75 487 VAL B CA 1
ATOM 11366 C C . VAL B 1 487 ? 16.156 -23.203 -5.438 1 96.75 487 VAL B C 1
ATOM 11368 O O . VAL B 1 487 ? 17.328 -22.875 -5.297 1 96.75 487 VAL B O 1
ATOM 11371 N N . ALA B 1 488 ? 15.797 -23.953 -6.453 1 97.06 488 ALA B N 1
ATOM 11372 C CA . ALA B 1 488 ? 16.703 -24.469 -7.473 1 97.06 488 ALA B CA 1
ATOM 11373 C C . ALA B 1 488 ? 16.719 -23.547 -8.695 1 97.06 488 ALA B C 1
ATOM 11375 O O . ALA B 1 488 ? 15.672 -23.156 -9.211 1 97.06 488 ALA B O 1
ATOM 11376 N N . THR B 1 489 ? 17.875 -23.172 -9.086 1 96.31 489 THR B N 1
ATOM 11377 C CA . THR B 1 489 ? 18.062 -22.422 -10.32 1 96.31 489 THR B CA 1
ATOM 11378 C C . THR B 1 489 ? 18.406 -23.344 -11.477 1 96.31 489 THR B C 1
ATOM 11380 O O . THR B 1 489 ? 19.453 -24 -11.461 1 96.31 489 THR B O 1
ATOM 11383 N N . ILE B 1 490 ? 17.578 -23.438 -12.461 1 97 490 ILE B N 1
ATOM 11384 C CA . ILE B 1 490 ? 17.797 -24.297 -13.625 1 97 490 ILE B CA 1
ATOM 11385 C C . ILE B 1 490 ? 18.031 -23.422 -14.859 1 97 490 ILE B C 1
ATOM 11387 O O . ILE B 1 490 ? 17.219 -22.547 -15.18 1 97 490 ILE B O 1
ATOM 11391 N N . VAL B 1 491 ? 19.094 -23.656 -15.531 1 96.38 491 VAL B N 1
ATOM 11392 C CA . VAL B 1 491 ? 19.469 -22.891 -16.719 1 96.38 491 VAL B CA 1
ATOM 11393 C C . VAL B 1 491 ? 19.422 -23.812 -17.953 1 96.38 491 VAL B C 1
ATOM 11395 O O . VAL B 1 491 ? 19.984 -24.906 -17.938 1 96.38 491 VAL B O 1
ATOM 11398 N N . ALA B 1 492 ? 18.688 -23.391 -18.953 1 95.94 492 ALA B N 1
ATOM 11399 C CA . ALA B 1 492 ? 18.672 -24.094 -20.234 1 95.94 492 ALA B CA 1
ATOM 11400 C C . ALA B 1 492 ? 19.75 -23.547 -21.172 1 95.94 492 ALA B C 1
ATOM 11402 O O . ALA B 1 492 ? 19.75 -22.359 -21.5 1 95.94 492 ALA B O 1
ATOM 11403 N N . ASN B 1 493 ? 20.625 -24.359 -21.531 1 95.12 493 ASN B N 1
ATOM 11404 C CA . ASN B 1 493 ? 21.625 -23.969 -22.516 1 95.12 493 ASN B CA 1
ATOM 11405 C C . ASN B 1 493 ? 21.078 -24.125 -23.938 1 95.12 493 ASN B C 1
ATOM 11407 O O . ASN B 1 493 ? 21.141 -25.219 -24.516 1 95.12 493 ASN B O 1
ATOM 11411 N N . VAL B 1 494 ? 20.656 -23.062 -24.531 1 95.06 494 VAL B N 1
ATOM 11412 C CA . VAL B 1 494 ? 20.031 -23.031 -25.844 1 95.06 494 VAL B CA 1
ATOM 11413 C C . VAL B 1 494 ? 21.047 -22.547 -26.891 1 95.06 494 VAL B C 1
ATOM 11415 O O . VAL B 1 494 ? 21.703 -21.531 -26.688 1 95.06 494 VAL B O 1
ATOM 11418 N N . PRO B 1 495 ? 21.156 -23.219 -27.953 1 91.94 495 PRO B N 1
ATOM 11419 C CA . PRO B 1 495 ? 22.078 -22.781 -29 1 91.94 495 PRO B CA 1
ATOM 11420 C C . PRO B 1 495 ? 21.688 -21.438 -29.609 1 91.94 495 PRO B C 1
ATOM 11422 O O . PRO B 1 495 ? 20.5 -21.094 -29.672 1 91.94 495 PRO B O 1
ATOM 11425 N N . VAL B 1 496 ? 22.641 -20.719 -30.062 1 91.44 496 VAL B N 1
ATOM 11426 C CA . VAL B 1 496 ? 22.422 -19.422 -30.703 1 91.44 496 VAL B CA 1
ATOM 11427 C C . VAL B 1 496 ? 21.594 -19.609 -31.984 1 91.44 496 VAL B C 1
ATOM 11429 O O . VAL B 1 496 ? 21.859 -20.516 -32.781 1 91.44 496 VAL B O 1
ATOM 11432 N N . PRO B 1 497 ? 20.625 -18.781 -32.062 1 90.75 497 PRO B N 1
ATOM 11433 C CA . PRO B 1 497 ? 19.766 -18.938 -33.219 1 90.75 497 PRO B CA 1
ATOM 11434 C C . PRO B 1 497 ? 20.516 -18.703 -34.531 1 90.75 497 PRO B C 1
ATOM 11436 O O . PRO B 1 497 ? 21.422 -17.859 -34.594 1 90.75 497 PRO B O 1
ATOM 11439 N N . ASN B 1 498 ? 20.125 -19.438 -35.594 1 87.81 498 ASN B N 1
ATOM 11440 C CA . ASN B 1 498 ? 20.625 -19.281 -36.969 1 87.81 498 ASN B CA 1
ATOM 11441 C C . ASN B 1 498 ? 19.484 -19.016 -37.938 1 87.81 498 ASN B C 1
ATOM 11443 O O . ASN B 1 498 ? 18.594 -19.859 -38.125 1 87.81 498 ASN B O 1
ATOM 11447 N N . PRO B 1 499 ? 19.453 -17.984 -38.594 1 89.5 499 PRO B N 1
ATOM 11448 C CA . PRO B 1 499 ? 20.328 -16.812 -38.594 1 89.5 499 PRO B CA 1
ATOM 11449 C C . PRO B 1 499 ? 20.281 -16.016 -37.281 1 89.5 499 PRO B C 1
ATOM 11451 O O . PRO B 1 499 ? 19.281 -16.078 -36.562 1 89.5 499 PRO B O 1
ATOM 11454 N N . PRO B 1 500 ? 21.297 -15.32 -37.094 1 89.12 500 PRO B N 1
ATOM 11455 C CA . PRO B 1 500 ? 21.344 -14.578 -35.844 1 89.12 500 PRO B CA 1
ATOM 11456 C C . PRO B 1 500 ? 20.297 -13.477 -35.75 1 89.12 500 PRO B C 1
ATOM 11458 O O . PRO B 1 500 ? 19.938 -12.883 -36.781 1 89.12 500 PRO B O 1
ATOM 11461 N N . ARG B 1 501 ? 19.781 -13.305 -34.594 1 89.12 501 ARG B N 1
ATOM 11462 C CA . ARG B 1 501 ? 18.828 -12.234 -34.312 1 89.12 501 ARG B CA 1
ATOM 11463 C C . ARG B 1 501 ? 19.469 -11.094 -33.531 1 89.12 501 ARG B C 1
ATOM 11465 O O . ARG B 1 501 ? 20.484 -11.297 -32.875 1 89.12 501 ARG B O 1
ATOM 11472 N N . ASP B 1 502 ? 18.828 -9.914 -33.656 1 88.5 502 ASP B N 1
ATOM 11473 C CA . ASP B 1 502 ? 19.25 -8.789 -32.812 1 88.5 502 ASP B CA 1
ATOM 11474 C C . ASP B 1 502 ? 18.922 -9.039 -31.344 1 88.5 502 ASP B C 1
ATOM 11476 O O . ASP B 1 502 ? 17.75 -9.094 -30.969 1 88.5 502 ASP B O 1
ATOM 11480 N N . PRO B 1 503 ? 19.906 -9.203 -30.547 1 88.31 503 PRO B N 1
ATOM 11481 C CA . PRO B 1 503 ? 19.656 -9.539 -29.141 1 88.31 503 PRO B CA 1
ATOM 11482 C C . PRO B 1 503 ? 18.969 -8.414 -28.375 1 88.31 503 PRO B C 1
ATOM 11484 O O . PRO B 1 503 ? 18.375 -8.656 -27.328 1 88.31 503 PRO B O 1
ATOM 11487 N N . LYS B 1 504 ? 18.969 -7.199 -28.875 1 89.62 504 LYS B N 1
ATOM 11488 C CA . LYS B 1 504 ? 18.406 -6.059 -28.156 1 89.62 504 LYS B CA 1
ATOM 11489 C C . LYS B 1 504 ? 16.953 -5.84 -28.531 1 89.62 504 LYS B C 1
ATOM 11491 O O . LYS B 1 504 ? 16.234 -5.129 -27.828 1 89.62 504 LYS B O 1
ATOM 11496 N N . SER B 1 505 ? 16.484 -6.43 -29.531 1 90.5 505 SER B N 1
ATOM 11497 C CA . SER B 1 505 ? 15.117 -6.227 -30 1 90.5 505 SER B CA 1
ATOM 11498 C C . SER B 1 505 ? 14.125 -6.98 -29.125 1 90.5 505 SER B C 1
ATOM 11500 O O . SER B 1 505 ? 14.383 -8.117 -28.719 1 90.5 505 SER B O 1
ATOM 11502 N N . LEU B 1 506 ? 13.008 -6.328 -28.891 1 92.12 506 LEU B N 1
ATOM 11503 C CA . LEU B 1 506 ? 11.945 -6.961 -28.109 1 92.12 506 LEU B CA 1
ATOM 11504 C C . LEU B 1 506 ? 10.852 -7.508 -29.031 1 92.12 506 LEU B C 1
ATOM 11506 O O . LEU B 1 506 ? 9.844 -8.023 -28.562 1 92.12 506 LEU B O 1
ATOM 11510 N N . ILE B 1 507 ? 11.047 -7.375 -30.328 1 91.5 507 ILE B N 1
ATOM 11511 C CA . ILE B 1 507 ? 10.055 -7.828 -31.297 1 91.5 507 ILE B CA 1
ATOM 11512 C C . ILE B 1 507 ? 10.406 -9.242 -31.766 1 91.5 507 ILE B C 1
ATOM 11514 O O . ILE B 1 507 ? 11.523 -9.484 -32.25 1 91.5 507 ILE B O 1
ATOM 11518 N N . TYR B 1 508 ? 9.531 -10.141 -31.609 1 93.94 508 TYR B N 1
ATOM 11519 C CA . TYR B 1 508 ? 9.703 -11.531 -32.031 1 93.94 508 TYR B CA 1
ATOM 11520 C C . TYR B 1 508 ? 8.664 -11.93 -33.062 1 93.94 508 TYR B C 1
ATOM 11522 O O . TYR B 1 508 ? 7.5 -11.523 -32.969 1 93.94 508 TYR B O 1
ATOM 11530 N N . ASN B 1 509 ? 9.086 -12.641 -34 1 93.25 509 ASN B N 1
ATOM 11531 C CA . ASN B 1 509 ? 8.148 -13.234 -34.938 1 93.25 509 ASN B CA 1
ATOM 11532 C C . ASN B 1 509 ? 7.414 -14.422 -34.344 1 93.25 509 ASN B C 1
ATOM 11534 O O . ASN B 1 509 ? 8.031 -15.43 -33.969 1 93.25 509 ASN B O 1
ATOM 11538 N N . PRO B 1 510 ? 6.125 -14.398 -34.281 1 95.06 510 PRO B N 1
ATOM 11539 C CA . PRO B 1 510 ? 5.348 -15.438 -33.594 1 95.06 510 PRO B CA 1
ATOM 11540 C C . PRO B 1 510 ? 5.449 -16.797 -34.281 1 95.06 510 PRO B C 1
ATOM 11542 O O . PRO B 1 510 ? 5.215 -17.828 -33.656 1 95.06 510 PRO B O 1
ATOM 11545 N N . ASN B 1 511 ? 5.855 -16.844 -35.531 1 93.94 511 ASN B N 1
ATOM 11546 C CA . ASN B 1 511 ? 5.895 -18.078 -36.281 1 93.94 511 ASN B CA 1
ATOM 11547 C C . ASN B 1 511 ? 7.27 -18.75 -36.188 1 93.94 511 ASN B C 1
ATOM 11549 O O . ASN B 1 511 ? 7.434 -19.891 -36.594 1 93.94 511 ASN B O 1
ATOM 11553 N N . GLU B 1 512 ? 8.203 -18.078 -35.594 1 94.31 512 GLU B N 1
ATOM 11554 C CA . GLU B 1 512 ? 9.531 -18.656 -35.406 1 94.31 512 GLU B CA 1
ATOM 11555 C C . GLU B 1 512 ? 9.602 -19.516 -34.156 1 94.31 512 GLU B C 1
ATOM 11557 O O . GLU B 1 512 ? 8.656 -19.547 -33.375 1 94.31 512 GLU B O 1
ATOM 11562 N N . SER B 1 513 ? 10.727 -20.25 -34.031 1 94.12 513 SER B N 1
ATOM 11563 C CA . SER B 1 513 ? 10.914 -21.156 -32.938 1 94.12 513 SER B CA 1
ATOM 11564 C C . SER B 1 513 ? 11 -20.422 -31.594 1 94.12 513 SER B C 1
ATOM 11566 O O . SER B 1 513 ? 11.57 -19.328 -31.531 1 94.12 513 SER B O 1
ATOM 11568 N N . VAL B 1 514 ? 10.438 -21.047 -30.578 1 95.25 514 VAL B N 1
ATOM 11569 C CA . VAL B 1 514 ? 10.477 -20.469 -29.25 1 95.25 514 VAL B CA 1
ATOM 11570 C C . VAL B 1 514 ? 11.93 -20.359 -28.766 1 95.25 514 VAL B C 1
ATOM 11572 O O . VAL B 1 514 ? 12.258 -19.5 -27.953 1 95.25 514 VAL B O 1
ATOM 11575 N N . LEU B 1 515 ? 12.844 -21.125 -29.375 1 94.69 515 LEU B N 1
ATOM 11576 C CA . LEU B 1 515 ? 14.25 -21.125 -28.984 1 94.69 515 LEU B CA 1
ATOM 11577 C C . LEU B 1 515 ? 14.898 -19.781 -29.312 1 94.69 515 LEU B C 1
ATOM 11579 O O . LEU B 1 515 ? 15.852 -19.391 -28.641 1 94.69 515 LEU B O 1
ATOM 11583 N N . ARG B 1 516 ? 14.312 -19.094 -30.203 1 94.5 516 ARG B N 1
ATOM 11584 C CA . ARG B 1 516 ? 14.867 -17.797 -30.578 1 94.5 516 ARG B CA 1
ATOM 11585 C C . ARG B 1 516 ? 14.547 -16.734 -29.531 1 94.5 516 ARG B C 1
ATOM 11587 O O . ARG B 1 516 ? 15.18 -15.68 -29.5 1 94.5 516 ARG B O 1
ATOM 11594 N N . LYS B 1 517 ? 13.656 -17 -28.719 1 94.44 517 LYS B N 1
ATOM 11595 C CA . LYS B 1 517 ? 13.32 -16.078 -27.641 1 94.44 517 LYS B CA 1
ATOM 11596 C C . LYS B 1 517 ? 14.008 -16.469 -26.344 1 94.44 517 LYS B C 1
ATOM 11598 O O . LYS B 1 517 ? 14.438 -15.602 -25.578 1 94.44 517 LYS B O 1
ATOM 11603 N N . ILE B 1 518 ? 14.164 -17.766 -26.109 1 95.12 518 ILE B N 1
ATOM 11604 C CA . ILE B 1 518 ? 14.602 -18.219 -24.797 1 95.12 518 ILE B CA 1
ATOM 11605 C C . ILE B 1 518 ? 16.125 -18.281 -24.75 1 95.12 518 ILE B C 1
ATOM 11607 O O . ILE B 1 518 ? 16.719 -18.422 -23.688 1 95.12 518 ILE B O 1
ATOM 11611 N N . TYR B 1 519 ? 16.812 -18.125 -25.875 1 93.5 519 TYR B N 1
ATOM 11612 C CA . TYR B 1 519 ? 18.266 -18.188 -25.844 1 93.5 519 TYR B CA 1
ATOM 11613 C C . TYR B 1 519 ? 18.844 -17.047 -25.016 1 93.5 519 TYR B C 1
ATOM 11615 O O . TYR B 1 519 ? 18.188 -16.031 -24.797 1 93.5 519 TYR B O 1
ATOM 11623 N N . ASP B 1 520 ? 19.953 -17.234 -24.5 1 92 520 ASP B N 1
ATOM 11624 C CA . ASP B 1 520 ? 20.609 -16.219 -23.672 1 92 520 ASP B CA 1
ATOM 11625 C C . ASP B 1 520 ? 21.078 -15.055 -24.531 1 92 520 ASP B C 1
ATOM 11627 O O . ASP B 1 520 ? 22.094 -15.156 -25.219 1 92 520 ASP B O 1
ATOM 11631 N N . LYS B 1 521 ? 20.406 -13.969 -24.391 1 90.06 521 LYS B N 1
ATOM 11632 C CA . LYS B 1 521 ? 20.719 -12.781 -25.188 1 90.06 521 LYS B CA 1
ATOM 11633 C C . LYS B 1 521 ? 21.891 -12.008 -24.562 1 90.06 521 LYS B C 1
ATOM 11635 O O . LYS B 1 521 ? 22.484 -11.148 -25.219 1 90.06 521 LYS B O 1
ATOM 11640 N N . ASN B 1 522 ? 22.312 -12.234 -23.422 1 85.81 522 ASN B N 1
ATOM 11641 C CA . ASN B 1 522 ? 23.375 -11.539 -22.703 1 85.81 522 ASN B CA 1
ATOM 11642 C C . ASN B 1 522 ? 23.141 -10.031 -22.688 1 85.81 522 ASN B C 1
ATOM 11644 O O . ASN B 1 522 ? 24.062 -9.25 -22.922 1 85.81 522 ASN B O 1
ATOM 11648 N N . ASP B 1 523 ? 21.906 -9.617 -22.656 1 87.25 523 ASP B N 1
ATOM 11649 C CA . ASP B 1 523 ? 21.5 -8.227 -22.5 1 87.25 523 ASP B CA 1
ATOM 11650 C C . ASP B 1 523 ? 21.047 -7.941 -21.078 1 87.25 523 ASP B C 1
ATOM 11652 O O . ASP B 1 523 ? 20.031 -8.477 -20.625 1 87.25 523 ASP B O 1
ATOM 11656 N N . PRO B 1 524 ? 21.766 -7.074 -20.422 1 84.56 524 PRO B N 1
ATOM 11657 C CA . PRO B 1 524 ? 21.422 -6.805 -19.016 1 84.56 524 PRO B CA 1
ATOM 11658 C C . PRO B 1 524 ? 20.062 -6.105 -18.859 1 84.56 524 PRO B C 1
ATOM 11660 O O . PRO B 1 524 ? 19.516 -6.066 -17.766 1 84.56 524 PRO B O 1
ATOM 11663 N N . ALA B 1 525 ? 19.547 -5.547 -19.906 1 88.38 525 ALA B N 1
ATOM 11664 C CA . ALA B 1 525 ? 18.281 -4.84 -19.859 1 88.38 525 ALA B CA 1
ATOM 11665 C C . ALA B 1 525 ? 17.109 -5.805 -20 1 88.38 525 ALA B C 1
ATOM 11667 O O . ALA B 1 525 ? 15.945 -5.395 -19.953 1 88.38 525 ALA B O 1
ATOM 11668 N N . GLN B 1 526 ? 17.422 -7.098 -20.156 1 91.5 526 GLN B N 1
ATOM 11669 C CA . GLN B 1 526 ? 16.375 -8.094 -20.312 1 91.5 526 GLN B CA 1
ATOM 11670 C C . GLN B 1 526 ? 16.5 -9.203 -19.281 1 91.5 526 GLN B C 1
ATOM 11672 O O . GLN B 1 526 ? 17.609 -9.539 -18.859 1 91.5 526 GLN B O 1
ATOM 11677 N N . GLN B 1 527 ? 15.398 -9.672 -18.891 1 91.56 527 GLN B N 1
ATOM 11678 C CA . GLN B 1 527 ? 15.375 -10.867 -18.047 1 91.56 527 GLN B CA 1
ATOM 11679 C C . GLN B 1 527 ? 15.633 -12.125 -18.859 1 91.56 527 GLN B C 1
ATOM 11681 O O . GLN B 1 527 ? 14.953 -12.375 -19.859 1 91.56 527 GLN B O 1
ATOM 11686 N N . ALA B 1 528 ? 16.641 -12.859 -18.469 1 91.19 528 ALA B N 1
ATOM 11687 C CA . ALA B 1 528 ? 16.938 -14.109 -19.156 1 91.19 528 ALA B CA 1
ATOM 11688 C C . ALA B 1 528 ? 15.781 -15.102 -19.031 1 91.19 528 ALA B C 1
ATOM 11690 O O . ALA B 1 528 ? 15.383 -15.445 -17.906 1 91.19 528 ALA B O 1
ATOM 11691 N N . GLU B 1 529 ? 15.266 -15.578 -20.094 1 93.75 529 GLU B N 1
ATOM 11692 C CA . GLU B 1 529 ? 14.117 -16.484 -20.078 1 93.75 529 GLU B CA 1
ATOM 11693 C C . GLU B 1 529 ? 14.555 -17.938 -20.141 1 93.75 529 GLU B C 1
ATOM 11695 O O . GLU B 1 529 ? 13.719 -18.844 -20.109 1 93.75 529 GLU B O 1
ATOM 11700 N N . ASN B 1 530 ? 15.852 -18.172 -20.234 1 94.94 530 ASN B N 1
ATOM 11701 C CA . ASN B 1 530 ? 16.375 -19.531 -20.203 1 94.94 530 ASN B CA 1
ATOM 11702 C C . ASN B 1 530 ? 16.656 -19.984 -18.781 1 94.94 530 ASN B C 1
ATOM 11704 O O . ASN B 1 530 ? 17.312 -21.016 -18.578 1 94.94 530 ASN B O 1
ATOM 11708 N N . VAL B 1 531 ? 16.266 -19.219 -17.812 1 95 531 VAL B N 1
ATOM 11709 C CA . VAL B 1 531 ? 16.469 -19.547 -16.406 1 95 531 VAL B CA 1
ATOM 11710 C C . VAL B 1 531 ? 15.133 -19.734 -15.711 1 95 531 VAL B C 1
ATOM 11712 O O . VAL B 1 531 ? 14.172 -19 -15.992 1 95 531 VAL B O 1
ATOM 11715 N N . ALA B 1 532 ? 15.008 -20.703 -14.859 1 96.12 532 ALA B N 1
ATOM 11716 C CA . ALA B 1 532 ? 13.828 -20.938 -14.023 1 96.12 532 ALA B CA 1
ATOM 11717 C C . ALA B 1 532 ? 14.219 -21.141 -12.562 1 96.12 532 ALA B C 1
ATOM 11719 O O . ALA B 1 532 ? 15.172 -21.875 -12.266 1 96.12 532 ALA B O 1
ATOM 11720 N N . LEU B 1 533 ? 13.641 -20.375 -11.695 1 96.31 533 LEU B N 1
ATOM 11721 C CA . LEU B 1 533 ? 13.766 -20.562 -10.258 1 96.31 533 LEU B CA 1
ATOM 11722 C C . LEU B 1 533 ? 12.586 -21.359 -9.703 1 96.31 533 LEU B C 1
ATOM 11724 O O . LEU B 1 533 ? 11.453 -20.875 -9.719 1 96.31 533 LEU B O 1
ATOM 11728 N N . LEU B 1 534 ? 12.82 -22.547 -9.164 1 97.12 534 LEU B N 1
ATOM 11729 C CA . LEU B 1 534 ? 11.742 -23.422 -8.727 1 97.12 534 LEU B CA 1
ATOM 11730 C C . LEU B 1 534 ? 11.906 -23.797 -7.258 1 97.12 534 LEU B C 1
ATOM 11732 O O . LEU B 1 534 ? 12.992 -24.203 -6.828 1 97.12 534 LEU B O 1
ATOM 11736 N N . GLY B 1 535 ? 10.836 -23.578 -6.445 1 97.25 535 GLY B N 1
ATOM 11737 C CA . GLY B 1 535 ? 10.828 -23.984 -5.051 1 97.25 535 GLY B CA 1
ATOM 11738 C C . GLY B 1 535 ? 10.695 -25.484 -4.879 1 97.25 535 GLY B C 1
ATOM 11739 O O . GLY B 1 535 ? 9.859 -26.125 -5.523 1 97.25 535 GLY B O 1
ATOM 11740 N N . TRP B 1 536 ? 11.531 -26.109 -4.027 1 97.44 536 TRP B N 1
ATOM 11741 C CA . TRP B 1 536 ? 11.609 -27.547 -3.824 1 97.44 536 TRP B CA 1
ATOM 11742 C C . TRP B 1 536 ? 11.539 -27.891 -2.34 1 97.44 536 TRP B C 1
ATOM 11744 O O . TRP B 1 536 ? 12.383 -27.469 -1.554 1 97.44 536 TRP B O 1
ATOM 11754 N N . CYS B 1 537 ? 10.453 -28.562 -1.925 1 97.62 537 CYS B N 1
ATOM 11755 C CA . CYS B 1 537 ? 10.328 -29.031 -0.548 1 97.62 537 CYS B CA 1
ATOM 11756 C C . CYS B 1 537 ? 10.852 -30.453 -0.4 1 97.62 537 CYS B C 1
ATOM 11758 O O . CYS B 1 537 ? 10.352 -31.375 -1.054 1 97.62 537 CYS B O 1
ATOM 11760 N N . ILE B 1 538 ? 11.859 -30.703 0.428 1 96.62 538 ILE B N 1
ATOM 11761 C CA . ILE B 1 538 ? 12.555 -31.969 0.563 1 96.62 538 ILE B CA 1
ATOM 11762 C C . ILE B 1 538 ? 13.008 -32.156 2.01 1 96.62 538 ILE B C 1
ATOM 11764 O O . ILE B 1 538 ? 12.922 -31.234 2.82 1 96.62 538 ILE B O 1
ATOM 11768 N N . PRO B 1 539 ? 13.383 -33.375 2.369 1 96.81 539 PRO B N 1
ATOM 11769 C CA . PRO B 1 539 ? 13.891 -33.562 3.727 1 96.81 539 PRO B CA 1
ATOM 11770 C C . PRO B 1 539 ? 15.109 -32.719 4.031 1 96.81 539 PRO B C 1
ATOM 11772 O O . PRO B 1 539 ? 15.977 -32.531 3.17 1 96.81 539 PRO B O 1
ATOM 11775 N N . ALA B 1 540 ? 15.18 -32.25 5.207 1 96.31 540 ALA B N 1
ATOM 11776 C CA . ALA B 1 540 ? 16.234 -31.328 5.625 1 96.31 540 ALA B CA 1
ATOM 11777 C C . ALA B 1 540 ? 17.594 -32.031 5.648 1 96.31 540 ALA B C 1
ATOM 11779 O O . ALA B 1 540 ? 18.641 -31.375 5.676 1 96.31 540 ALA B O 1
ATOM 11780 N N . SER B 1 541 ? 17.609 -33.344 5.637 1 95.56 541 SER B N 1
ATOM 11781 C CA . SER B 1 541 ? 18.859 -34.094 5.656 1 95.56 541 SER B CA 1
ATOM 11782 C C . SER B 1 541 ? 19.578 -34 4.32 1 95.56 541 SER B C 1
ATOM 11784 O O . SER B 1 541 ? 20.781 -34.281 4.234 1 95.56 541 SER B O 1
ATOM 11786 N N . CYS B 1 542 ? 18.875 -33.625 3.285 1 95.69 542 CYS B N 1
ATOM 11787 C CA . CYS B 1 542 ? 19.5 -33.438 1.979 1 95.69 542 CYS B CA 1
ATOM 11788 C C . CYS B 1 542 ? 20.234 -32.125 1.909 1 95.69 542 CYS B C 1
ATOM 11790 O O . CYS B 1 542 ? 19.609 -31.047 1.891 1 95.69 542 CYS B O 1
ATOM 11792 N N . THR B 1 543 ? 21.453 -32.125 1.74 1 94.12 543 THR B N 1
ATOM 11793 C CA . THR B 1 543 ? 22.219 -30.906 1.635 1 94.12 543 THR B CA 1
ATOM 11794 C C . THR B 1 543 ? 22.062 -30.281 0.249 1 94.12 543 THR B C 1
ATOM 11796 O O . THR B 1 543 ? 21.625 -30.953 -0.688 1 94.12 543 THR B O 1
ATOM 11799 N N . ALA B 1 544 ? 22.453 -29.047 0.168 1 94.31 544 ALA B N 1
ATOM 11800 C CA . ALA B 1 544 ? 22.375 -28.344 -1.11 1 94.31 544 ALA B CA 1
ATOM 11801 C C . ALA B 1 544 ? 23.219 -29.047 -2.176 1 94.31 544 ALA B C 1
ATOM 11803 O O . ALA B 1 544 ? 22.812 -29.109 -3.342 1 94.31 544 ALA B O 1
ATOM 11804 N N . GLU B 1 545 ? 24.344 -29.547 -1.777 1 93.81 545 GLU B N 1
ATOM 11805 C CA . GLU B 1 545 ? 25.234 -30.234 -2.707 1 93.81 545 GLU B CA 1
ATOM 11806 C C . GLU B 1 545 ? 24.625 -31.562 -3.178 1 93.81 545 GLU B C 1
ATOM 11808 O O . GLU B 1 545 ? 24.719 -31.906 -4.355 1 93.81 545 GLU B O 1
ATOM 11813 N N . ASP B 1 546 ? 23.984 -32.281 -2.277 1 94.19 546 ASP B N 1
ATOM 11814 C CA . ASP B 1 546 ? 23.281 -33.5 -2.635 1 94.19 546 ASP B CA 1
ATOM 11815 C C . ASP B 1 546 ? 22.203 -33.25 -3.682 1 94.19 546 ASP B C 1
ATOM 11817 O O . ASP B 1 546 ? 22.094 -34 -4.656 1 94.19 546 ASP B O 1
ATOM 11821 N N . LEU B 1 547 ? 21.516 -32.25 -3.4 1 95.88 547 LEU B N 1
ATOM 11822 C CA . LEU B 1 547 ? 20.391 -31.906 -4.27 1 95.88 547 LEU B CA 1
ATOM 11823 C C . LEU B 1 547 ? 20.875 -31.453 -5.645 1 95.88 547 LEU B C 1
ATOM 11825 O O . LEU B 1 547 ? 20.312 -31.859 -6.664 1 95.88 547 LEU B O 1
ATOM 11829 N N . GLN B 1 548 ? 21.891 -30.578 -5.668 1 96 548 GLN B N 1
ATOM 11830 C CA . GLN B 1 548 ? 22.438 -30.094 -6.938 1 96 548 GLN B CA 1
ATOM 11831 C C . GLN B 1 548 ? 22.953 -31.25 -7.785 1 96 548 GLN B C 1
ATOM 11833 O O . GLN B 1 548 ? 22.688 -31.328 -8.984 1 96 548 GLN B O 1
ATOM 11838 N N . GLU B 1 549 ? 23.672 -32.156 -7.195 1 94.88 549 GLU B N 1
ATOM 11839 C CA . GLU B 1 549 ? 24.234 -33.312 -7.906 1 94.88 549 GLU B CA 1
ATOM 11840 C C . GLU B 1 549 ? 23.125 -34.219 -8.453 1 94.88 549 GLU B C 1
ATOM 11842 O O . GLU B 1 549 ? 23.156 -34.594 -9.625 1 94.88 549 GLU B O 1
ATOM 11847 N N . TYR B 1 550 ? 22.203 -34.531 -7.637 1 94.75 550 TYR B N 1
ATOM 11848 C CA . TYR B 1 550 ? 21.109 -35.406 -8.062 1 94.75 550 TYR B CA 1
ATOM 11849 C C . TYR B 1 550 ? 20.281 -34.75 -9.156 1 94.75 550 TYR B C 1
ATOM 11851 O O . TYR B 1 550 ? 19.891 -35.406 -10.125 1 94.75 550 TYR B O 1
ATOM 11859 N N . LEU B 1 551 ? 19.969 -33.531 -8.969 1 95.5 551 LEU B N 1
ATOM 11860 C CA . LEU B 1 551 ? 19.156 -32.812 -9.938 1 95.5 551 LEU B CA 1
ATOM 11861 C C . LEU B 1 551 ? 19.859 -32.75 -11.297 1 95.5 551 LEU B C 1
ATOM 11863 O O . LEU B 1 551 ? 19.219 -32.875 -12.336 1 95.5 551 LEU B O 1
ATOM 11867 N N . ASN B 1 552 ? 21.141 -32.5 -11.352 1 95.81 552 ASN B N 1
ATOM 11868 C CA . ASN B 1 552 ? 21.875 -32.469 -12.609 1 95.81 552 ASN B CA 1
ATOM 11869 C C . ASN B 1 552 ? 21.891 -33.812 -13.281 1 95.81 552 ASN B C 1
ATOM 11871 O O . ASN B 1 552 ? 21.859 -33.906 -14.508 1 95.81 552 ASN B O 1
ATOM 11875 N N . GLU B 1 553 ? 21.969 -34.875 -12.516 1 93.44 553 GLU B N 1
ATOM 11876 C CA . GLU B 1 553 ? 21.859 -36.219 -13.07 1 93.44 553 GLU B CA 1
ATOM 11877 C C . GLU B 1 553 ? 20.469 -36.469 -13.664 1 93.44 553 GLU B C 1
ATOM 11879 O O . GLU B 1 553 ? 20.359 -37 -14.766 1 93.44 553 GLU B O 1
ATOM 11884 N N . TYR B 1 554 ? 19.516 -36.062 -12.93 1 92.94 554 TYR B N 1
ATOM 11885 C CA . TYR B 1 554 ? 18.125 -36.156 -13.383 1 92.94 554 TYR B CA 1
ATOM 11886 C C . TYR B 1 554 ? 17.922 -35.375 -14.68 1 92.94 554 TYR B C 1
ATOM 11888 O O . TYR B 1 554 ? 17.344 -35.906 -15.633 1 92.94 554 TYR B O 1
ATOM 11896 N N . LEU B 1 555 ? 18.406 -34.156 -14.727 1 93.38 555 LEU B N 1
ATOM 11897 C CA . LEU B 1 555 ? 18.188 -33.281 -15.867 1 93.38 555 LEU B CA 1
ATOM 11898 C C . LEU B 1 555 ? 18.922 -33.781 -17.094 1 93.38 555 LEU B C 1
ATOM 11900 O O . LEU B 1 555 ? 18.531 -33.5 -18.234 1 93.38 555 LEU B O 1
ATOM 11904 N N . SER B 1 556 ? 19.969 -34.562 -16.938 1 90.88 556 SER B N 1
ATOM 11905 C CA . SER B 1 556 ? 20.719 -35.125 -18.047 1 90.88 556 SER B CA 1
ATOM 11906 C C . SER B 1 556 ? 20 -36.344 -18.656 1 90.88 556 SER B C 1
ATOM 11908 O O . SER B 1 556 ? 20.234 -36.688 -19.812 1 90.88 556 SER B O 1
ATOM 11910 N N . THR B 1 557 ? 18.984 -36.875 -17.969 1 86.75 557 THR B N 1
ATOM 11911 C CA . THR B 1 557 ? 18.359 -38.125 -18.422 1 86.75 557 THR B CA 1
ATOM 11912 C C . THR B 1 557 ? 16.891 -37.906 -18.766 1 86.75 557 THR B C 1
ATOM 11914 O O . THR B 1 557 ? 16.312 -38.688 -19.516 1 86.75 557 THR B O 1
ATOM 11917 N N . VAL B 1 558 ? 16.375 -36.938 -18.219 1 84.38 558 VAL B N 1
ATOM 11918 C CA . VAL B 1 558 ? 14.93 -36.75 -18.375 1 84.38 558 VAL B CA 1
ATOM 11919 C C . VAL B 1 558 ? 14.617 -36.375 -19.828 1 84.38 558 VAL B C 1
ATOM 11921 O O . VAL B 1 558 ? 15.375 -35.625 -20.469 1 84.38 558 VAL B O 1
ATOM 11924 N N . ASP B 1 559 ? 13.578 -36.938 -20.344 1 79.25 559 ASP B N 1
ATOM 11925 C CA . ASP B 1 559 ? 13.148 -36.656 -21.719 1 79.25 559 ASP B CA 1
ATOM 11926 C C . ASP B 1 559 ? 12.484 -35.281 -21.828 1 79.25 559 ASP B C 1
ATOM 11928 O O . ASP B 1 559 ? 11.695 -34.906 -20.953 1 79.25 559 ASP B O 1
ATOM 11932 N N . SER B 1 560 ? 13.016 -34.5 -22.672 1 80.44 560 SER B N 1
ATOM 11933 C CA . SER B 1 560 ? 12.422 -33.219 -22.984 1 80.44 560 SER B CA 1
ATOM 11934 C C . SER B 1 560 ? 12.344 -32.969 -24.484 1 80.44 560 SER B C 1
ATOM 11936 O O . SER B 1 560 ? 13.203 -33.438 -25.234 1 80.44 560 SER B O 1
ATOM 11938 N N . GLN B 1 561 ? 11.289 -32.375 -24.922 1 82.19 561 GLN B N 1
ATOM 11939 C CA . GLN B 1 561 ? 11.094 -32.094 -26.328 1 82.19 561 GLN B CA 1
ATOM 11940 C C . GLN B 1 561 ? 12.219 -31.203 -26.875 1 82.19 561 GLN B C 1
ATOM 11942 O O . GLN B 1 561 ? 12.617 -31.328 -28.031 1 82.19 561 GLN B O 1
ATOM 11947 N N . LEU B 1 562 ? 12.75 -30.406 -26.094 1 88.38 562 LEU B N 1
ATOM 11948 C CA . LEU B 1 562 ? 13.734 -29.438 -26.547 1 88.38 562 LEU B CA 1
ATOM 11949 C C . LEU B 1 562 ? 15.117 -30.078 -26.672 1 88.38 562 LEU B C 1
ATOM 11951 O O . LEU B 1 562 ? 16.016 -29.5 -27.281 1 88.38 562 LEU B O 1
ATOM 11955 N N . ARG B 1 563 ? 15.25 -31.234 -26.188 1 85.88 563 ARG B N 1
ATOM 11956 C CA . ARG B 1 563 ? 16.531 -31.938 -26.297 1 85.88 563 ARG B CA 1
ATOM 11957 C C . ARG B 1 563 ? 16.828 -32.281 -27.766 1 85.88 563 ARG B C 1
ATOM 11959 O O . ARG B 1 563 ? 17.984 -32.344 -28.156 1 85.88 563 ARG B O 1
ATOM 11966 N N . THR B 1 564 ? 15.766 -32.469 -28.531 1 83.88 564 THR B N 1
ATOM 11967 C CA . THR B 1 564 ? 15.938 -32.781 -29.953 1 83.88 564 THR B CA 1
ATOM 11968 C C . THR B 1 564 ? 16.609 -31.594 -30.656 1 83.88 564 THR B C 1
ATOM 11970 O O . THR B 1 564 ? 17.234 -31.781 -31.703 1 83.88 564 THR B O 1
ATOM 11973 N N . GLU B 1 565 ? 16.516 -30.484 -30.094 1 88.62 565 GLU B N 1
ATOM 11974 C CA . GLU B 1 565 ? 17.125 -29.297 -30.656 1 88.62 565 GLU B CA 1
ATOM 11975 C C . GLU B 1 565 ? 18.422 -28.953 -29.938 1 88.62 565 GLU B C 1
ATOM 11977 O O . GLU B 1 565 ? 18.828 -27.781 -29.906 1 88.62 565 GLU B O 1
ATOM 11982 N N . ASN B 1 566 ? 19.031 -29.906 -29.188 1 89.38 566 ASN B N 1
ATOM 11983 C CA . ASN B 1 566 ? 20.328 -29.781 -28.516 1 89.38 566 ASN B CA 1
ATOM 11984 C C . ASN B 1 566 ? 20.266 -28.844 -27.328 1 89.38 566 ASN B C 1
ATOM 11986 O O . ASN B 1 566 ? 21.188 -28.078 -27.078 1 89.38 566 ASN B O 1
ATOM 11990 N N . VAL B 1 567 ? 19.141 -28.797 -26.719 1 93.75 567 VAL B N 1
ATOM 11991 C CA . VAL B 1 567 ? 19.016 -28.016 -25.5 1 93.75 567 VAL B CA 1
ATOM 11992 C C . VAL B 1 567 ? 19.406 -28.875 -24.297 1 93.75 567 VAL B C 1
ATOM 11994 O O . VAL B 1 567 ? 18.953 -30 -24.156 1 93.75 567 VAL B O 1
ATOM 11997 N N . SER B 1 568 ? 20.328 -28.359 -23.453 1 93.94 568 SER B N 1
ATOM 11998 C CA . SER B 1 568 ? 20.734 -29.031 -22.219 1 93.94 568 SER B CA 1
ATOM 11999 C C . SER B 1 568 ? 20.406 -28.188 -20.984 1 93.94 568 SER B C 1
ATOM 12001 O O . SER B 1 568 ? 20.25 -26.969 -21.094 1 93.94 568 SER B O 1
ATOM 12003 N N . TYR B 1 569 ? 20.188 -28.891 -19.906 1 95.31 569 TYR B N 1
ATOM 12004 C CA . TYR B 1 569 ? 19.812 -28.203 -18.672 1 95.31 569 TYR B CA 1
ATOM 12005 C C . TYR B 1 569 ? 20.859 -28.406 -17.594 1 95.31 569 TYR B C 1
ATOM 12007 O O . TYR B 1 569 ? 21.453 -29.469 -17.484 1 95.31 569 TYR B O 1
ATOM 12015 N N . ILE B 1 570 ? 21.156 -27.328 -16.828 1 96.06 570 ILE B N 1
ATOM 12016 C CA . ILE B 1 570 ? 22.062 -27.359 -15.695 1 96.06 570 ILE B CA 1
ATOM 12017 C C . ILE B 1 570 ? 21.406 -26.688 -14.492 1 96.06 570 ILE B C 1
ATOM 12019 O O . ILE B 1 570 ? 20.734 -25.656 -14.641 1 96.06 570 ILE B O 1
ATOM 12023 N N . ALA B 1 571 ? 21.531 -27.312 -13.312 1 96.69 571 ALA B N 1
ATOM 12024 C CA . ALA B 1 571 ? 20.922 -26.766 -12.109 1 96.69 571 ALA B CA 1
ATOM 12025 C C . ALA B 1 571 ? 21.984 -26.344 -11.094 1 96.69 571 ALA B C 1
ATOM 12027 O O . ALA B 1 571 ? 23.078 -26.906 -11.055 1 96.69 571 ALA B O 1
ATOM 12028 N N . SER B 1 572 ? 21.672 -25.266 -10.383 1 96.12 572 SER B N 1
ATOM 12029 C CA . SER B 1 572 ? 22.5 -24.797 -9.289 1 96.12 572 SER B CA 1
ATOM 12030 C C . SER B 1 572 ? 21.672 -24.469 -8.055 1 96.12 572 SER B C 1
ATOM 12032 O O . SER B 1 572 ? 20.578 -23.922 -8.172 1 96.12 572 SER B O 1
ATOM 12034 N N . ILE B 1 573 ? 22.078 -24.938 -6.898 1 95.5 573 ILE B N 1
ATOM 12035 C CA . ILE B 1 573 ? 21.453 -24.641 -5.617 1 95.5 573 ILE B CA 1
ATOM 12036 C C . ILE B 1 573 ? 22.484 -24.047 -4.66 1 95.5 573 ILE B C 1
ATOM 12038 O O . ILE B 1 573 ? 23.359 -24.75 -4.168 1 95.5 573 ILE B O 1
ATOM 12042 N N . GLY B 1 574 ? 22.312 -22.719 -4.453 1 86.5 574 GLY B N 1
ATOM 12043 C CA . GLY B 1 574 ? 23.266 -22.031 -3.586 1 86.5 574 GLY B CA 1
ATOM 12044 C C . GLY B 1 574 ? 23.094 -22.375 -2.119 1 86.5 574 GLY B C 1
ATOM 12045 O O . GLY B 1 574 ? 22.062 -22.922 -1.725 1 86.5 574 GLY B O 1
ATOM 12046 N N . GLY B 1 575 ? 24.094 -22.094 -1.283 1 79.81 575 GLY B N 1
ATOM 12047 C CA . GLY B 1 575 ? 24.062 -22.391 0.141 1 79.81 575 GLY B CA 1
ATOM 12048 C C . GLY B 1 575 ? 22.953 -21.672 0.876 1 79.81 575 GLY B C 1
ATOM 12049 O O . GLY B 1 575 ? 22.297 -22.25 1.754 1 79.81 575 GLY B O 1
ATOM 12050 N N . ASN B 1 576 ? 22.641 -20.469 0.481 1 85.56 576 ASN B N 1
ATOM 12051 C CA . ASN B 1 576 ? 21.609 -19.703 1.167 1 85.56 576 ASN B CA 1
ATOM 12052 C C . ASN B 1 576 ? 20.234 -19.859 0.499 1 85.56 576 ASN B C 1
ATOM 12054 O O . ASN B 1 576 ? 19.281 -19.156 0.842 1 85.56 576 ASN B O 1
ATOM 12058 N N . ALA B 1 577 ? 20.188 -20.812 -0.383 1 92.44 577 ALA B N 1
ATOM 12059 C CA . ALA B 1 577 ? 18.938 -20.969 -1.135 1 92.44 577 ALA B CA 1
ATOM 12060 C C . ALA B 1 577 ? 18 -21.953 -0.434 1 92.44 577 ALA B C 1
ATOM 12062 O O . ALA B 1 577 ? 16.859 -22.156 -0.881 1 92.44 577 ALA B O 1
ATOM 12063 N N . CYS B 1 578 ? 18.5 -22.562 0.684 1 95.38 578 CYS B N 1
ATOM 12064 C CA . CYS B 1 578 ? 17.672 -23.531 1.399 1 95.38 578 CYS B CA 1
ATOM 12065 C C . CYS B 1 578 ? 17.359 -23.047 2.811 1 95.38 578 CYS B C 1
ATOM 12067 O O . CYS B 1 578 ? 18.203 -22.406 3.451 1 95.38 578 CYS B O 1
ATOM 12069 N N . GLN B 1 579 ? 16.188 -23.219 3.254 1 94.62 579 GLN B N 1
ATOM 12070 C CA . GLN B 1 579 ? 15.727 -22.922 4.602 1 94.62 579 GLN B CA 1
ATOM 12071 C C . GLN B 1 579 ? 15.039 -24.125 5.234 1 94.62 579 GLN B C 1
ATOM 12073 O O . GLN B 1 579 ? 14.062 -24.656 4.691 1 94.62 579 GLN B O 1
ATOM 12078 N N . ALA B 1 580 ? 15.547 -24.562 6.359 1 94.56 580 ALA B N 1
ATOM 12079 C CA . ALA B 1 580 ? 15.023 -25.766 7.004 1 94.56 580 ALA B CA 1
ATOM 12080 C C . ALA B 1 580 ? 14.133 -25.406 8.188 1 94.56 580 ALA B C 1
ATOM 12082 O O . ALA B 1 580 ? 14.242 -24.312 8.75 1 94.56 580 ALA B O 1
ATOM 12083 N N . GLN B 1 581 ? 13.219 -26.281 8.484 1 90.94 581 GLN B N 1
ATOM 12084 C CA . GLN B 1 581 ? 12.344 -26.141 9.641 1 90.94 581 GLN B CA 1
ATOM 12085 C C . GLN B 1 581 ? 13.156 -26 10.93 1 90.94 581 GLN B C 1
ATOM 12087 O O . GLN B 1 581 ? 12.766 -25.266 11.836 1 90.94 581 GLN B O 1
ATOM 12092 N N . ASN B 1 582 ? 14.234 -26.641 10.992 1 81.38 582 ASN B N 1
ATOM 12093 C CA . ASN B 1 582 ? 15.039 -26.656 12.203 1 81.38 582 ASN B CA 1
ATOM 12094 C C . ASN B 1 582 ? 16.109 -25.578 12.18 1 81.38 582 ASN B C 1
ATOM 12096 O O . ASN B 1 582 ? 17 -25.562 13.031 1 81.38 582 ASN B O 1
ATOM 12100 N N . ASP B 1 583 ? 16.031 -24.719 11.086 1 80.06 583 ASP B N 1
ATOM 12101 C CA . ASP B 1 583 ? 16.953 -23.594 11.062 1 80.06 583 ASP B CA 1
ATOM 12102 C C . ASP B 1 583 ? 16.641 -22.594 12.18 1 80.06 583 ASP B C 1
ATOM 12104 O O . ASP B 1 583 ? 15.555 -22.016 12.211 1 80.06 583 ASP B O 1
ATOM 12108 N N . ASN B 1 584 ? 16.609 -22.953 13.391 1 66.06 584 ASN B N 1
ATOM 12109 C CA . ASN B 1 584 ? 16.203 -22.109 14.508 1 66.06 584 ASN B CA 1
ATOM 12110 C C . ASN B 1 584 ? 17.219 -21 14.766 1 66.06 584 ASN B C 1
ATOM 12112 O O . ASN B 1 584 ? 18.141 -21.172 15.562 1 66.06 584 ASN B O 1
ATOM 12116 N N . ARG B 1 585 ? 17.25 -20.062 13.852 1 75.75 585 ARG B N 1
ATOM 12117 C CA . ARG B 1 585 ? 18.078 -18.938 14.289 1 75.75 585 ARG B CA 1
ATOM 12118 C C . ARG B 1 585 ? 17.516 -18.328 15.57 1 75.75 585 ARG B C 1
ATOM 12120 O O . ARG B 1 585 ? 16.391 -17.844 15.586 1 75.75 585 ARG B O 1
ATOM 12127 N N . THR B 1 586 ? 18.172 -18.609 16.656 1 84.5 586 THR B N 1
ATOM 12128 C CA . THR B 1 586 ? 17.75 -18.062 17.953 1 84.5 586 THR B CA 1
ATOM 12129 C C . THR B 1 586 ? 18.391 -16.688 18.188 1 84.5 586 THR B C 1
ATOM 12131 O O . THR B 1 586 ? 19.359 -16.328 17.516 1 84.5 586 THR B O 1
ATOM 12134 N N . LEU B 1 587 ? 17.734 -15.945 18.922 1 90.81 587 LEU B N 1
ATOM 12135 C CA . LEU B 1 587 ? 18.25 -14.633 19.297 1 90.81 587 LEU B CA 1
ATOM 12136 C C . LEU B 1 587 ? 19.578 -14.758 20.031 1 90.81 587 LEU B C 1
ATOM 12138 O O . LEU B 1 587 ? 19.672 -15.461 21.031 1 90.81 587 LEU B O 1
ATOM 12142 N N . ASP B 1 588 ? 20.641 -14.156 19.531 1 91.44 588 ASP B N 1
ATOM 12143 C CA . ASP B 1 588 ? 21.938 -14.141 20.188 1 91.44 588 ASP B CA 1
ATOM 12144 C C . ASP B 1 588 ? 22.031 -12.992 21.188 1 91.44 588 ASP B C 1
ATOM 12146 O O . ASP B 1 588 ? 21.062 -12.258 21.406 1 91.44 588 ASP B O 1
ATOM 12150 N N . GLN B 1 589 ? 23.141 -12.828 21.797 1 91.88 589 GLN B N 1
ATOM 12151 C CA . GLN B 1 589 ? 23.328 -11.844 22.859 1 91.88 589 GLN B CA 1
ATOM 12152 C C . GLN B 1 589 ? 23.203 -10.422 22.312 1 91.88 589 GLN B C 1
ATOM 12154 O O . GLN B 1 589 ? 22.688 -9.531 22.984 1 91.88 589 GLN B O 1
ATOM 12159 N N . ILE B 1 590 ? 23.656 -10.234 21.156 1 93.38 590 ILE B N 1
ATOM 12160 C CA . ILE B 1 590 ? 23.609 -8.898 20.562 1 93.38 590 ILE B CA 1
ATOM 12161 C C . ILE B 1 590 ? 22.156 -8.547 20.234 1 93.38 590 ILE B C 1
ATOM 12163 O O . ILE B 1 590 ? 21.75 -7.391 20.375 1 93.38 590 ILE B O 1
ATOM 12167 N N . ASP B 1 591 ? 21.406 -9.523 19.75 1 94.75 591 ASP B N 1
ATOM 12168 C CA . ASP B 1 591 ? 20 -9.305 19.469 1 94.75 591 ASP B CA 1
ATOM 12169 C C . ASP B 1 591 ? 19.234 -8.93 20.734 1 94.75 591 ASP B C 1
ATOM 12171 O O . ASP B 1 591 ? 18.438 -7.984 20.734 1 94.75 591 ASP B O 1
ATOM 12175 N N . ILE B 1 592 ? 19.531 -9.57 21.828 1 94.5 592 ILE B N 1
ATOM 12176 C CA . ILE B 1 592 ? 18.859 -9.328 23.094 1 94.5 592 ILE B CA 1
ATOM 12177 C C . ILE B 1 592 ? 19.25 -7.953 23.641 1 94.5 592 ILE B C 1
ATOM 12179 O O . ILE B 1 592 ? 18.438 -7.254 24.234 1 94.5 592 ILE B O 1
ATOM 12183 N N . SER B 1 593 ? 20.484 -7.672 23.422 1 94.88 593 SER B N 1
ATOM 12184 C CA . SER B 1 593 ? 20.938 -6.359 23.875 1 94.88 593 SER B CA 1
ATOM 12185 C C . SER B 1 593 ? 20.125 -5.242 23.219 1 94.88 593 SER B C 1
ATOM 12187 O O . SER B 1 593 ? 19.828 -4.227 23.859 1 94.88 593 SER B O 1
ATOM 12189 N N . PHE B 1 594 ? 19.891 -5.375 21.969 1 95.19 594 PHE B N 1
ATOM 12190 C CA . PHE B 1 594 ? 19.078 -4.363 21.312 1 95.19 594 PHE B CA 1
ATOM 12191 C C . PHE B 1 594 ? 17.703 -4.262 21.953 1 95.19 594 PHE B C 1
ATOM 12193 O O . PHE B 1 594 ? 17.188 -3.16 22.172 1 95.19 594 PHE B O 1
ATOM 12200 N N . LEU B 1 595 ? 17.062 -5.391 22.203 1 95.62 595 LEU B N 1
ATOM 12201 C CA . LEU B 1 595 ? 15.75 -5.41 22.812 1 95.62 595 LEU B CA 1
ATOM 12202 C C . LEU B 1 595 ? 15.781 -4.77 24.203 1 95.62 595 LEU B C 1
ATOM 12204 O O . LEU B 1 595 ? 14.859 -4.035 24.562 1 95.62 595 LEU B O 1
ATOM 12208 N N . LEU B 1 596 ? 16.844 -4.977 24.922 1 93.81 596 LEU B N 1
ATOM 12209 C CA . LEU B 1 596 ? 16.984 -4.402 26.25 1 93.81 596 LEU B CA 1
ATOM 12210 C C . LEU B 1 596 ? 17.172 -2.891 26.172 1 93.81 596 LEU B C 1
ATOM 12212 O O . LEU B 1 596 ? 16.562 -2.15 26.953 1 93.81 596 LEU B O 1
ATOM 12216 N N . VAL B 1 597 ? 18.016 -2.498 25.25 1 94.38 597 VAL B N 1
ATOM 12217 C CA . VAL B 1 597 ? 18.25 -1.068 25.094 1 94.38 597 VAL B CA 1
ATOM 12218 C C . VAL B 1 597 ? 16.953 -0.373 24.688 1 94.38 597 VAL B C 1
ATOM 12220 O O . VAL B 1 597 ? 16.625 0.703 25.203 1 94.38 597 VAL B O 1
ATOM 12223 N N . THR B 1 598 ? 16.203 -0.951 23.781 1 95.75 598 THR B N 1
ATOM 12224 C CA . THR B 1 598 ? 14.938 -0.38 23.328 1 95.75 598 THR B CA 1
ATOM 12225 C C . THR B 1 598 ? 13.922 -0.342 24.453 1 95.75 598 THR B C 1
ATOM 12227 O O . THR B 1 598 ? 13.188 0.638 24.609 1 95.75 598 THR B O 1
ATOM 12230 N N . LEU B 1 599 ? 13.961 -1.345 25.281 1 94.56 599 LEU B N 1
ATOM 12231 C CA . LEU B 1 599 ? 13.055 -1.394 26.422 1 94.56 599 LEU B CA 1
ATOM 12232 C C . LEU B 1 599 ? 13.398 -0.304 27.438 1 94.56 599 LEU B C 1
ATOM 12234 O O . LEU B 1 599 ? 12.508 0.338 27.984 1 94.56 599 LEU B O 1
ATOM 12238 N N . ILE B 1 600 ? 14.641 -0.119 27.672 1 92.5 600 ILE B N 1
ATOM 12239 C CA . ILE B 1 600 ? 15.086 0.91 28.594 1 92.5 600 ILE B CA 1
ATOM 12240 C C . ILE B 1 600 ? 14.672 2.287 28.094 1 92.5 600 ILE B C 1
ATOM 12242 O O . ILE B 1 600 ? 14.172 3.115 28.844 1 92.5 600 ILE B O 1
ATOM 12246 N N . ILE B 1 601 ? 14.812 2.525 26.828 1 94.19 601 ILE B N 1
ATOM 12247 C CA . ILE B 1 601 ? 14.453 3.812 26.234 1 94.19 601 ILE B CA 1
ATOM 12248 C C . ILE B 1 601 ? 12.945 4.023 26.344 1 94.19 601 ILE B C 1
ATOM 12250 O O . ILE B 1 601 ? 12.484 5.121 26.672 1 94.19 601 ILE B O 1
ATOM 12254 N N . LEU B 1 602 ? 12.172 2.979 26.094 1 94.12 602 LEU B N 1
ATOM 12255 C CA . LEU B 1 602 ? 10.719 3.076 26.188 1 94.12 602 LEU B CA 1
ATOM 12256 C C . LEU B 1 602 ? 10.273 3.336 27.625 1 94.12 602 LEU B C 1
ATOM 12258 O O . LEU B 1 602 ? 9.359 4.121 27.859 1 94.12 602 LEU B O 1
ATOM 12262 N N . LEU B 1 603 ? 10.969 2.744 28.562 1 90.12 603 LEU B N 1
ATOM 12263 C CA . LEU B 1 603 ? 10.641 2.959 29.969 1 90.12 603 LEU B CA 1
ATOM 12264 C C . LEU B 1 603 ? 10.984 4.383 30.391 1 90.12 603 LEU B C 1
ATOM 12266 O O . LEU B 1 603 ? 10.242 5.008 31.156 1 90.12 603 LEU B O 1
ATOM 12270 N N . LEU B 1 604 ? 12.094 4.875 29.906 1 90.75 604 LEU B N 1
ATOM 12271 C CA . LEU B 1 604 ? 12.477 6.258 30.188 1 90.75 604 LEU B CA 1
ATOM 12272 C C . LEU B 1 604 ? 11.461 7.23 29.594 1 90.75 604 LEU B C 1
ATOM 12274 O O . LEU B 1 604 ? 11.109 8.234 30.219 1 90.75 604 LEU B O 1
ATOM 12278 N N . LEU B 1 605 ? 11.008 6.906 28.406 1 92.06 605 LEU B N 1
ATOM 12279 C CA . LEU B 1 605 ? 10.023 7.742 27.734 1 92.06 605 LEU B CA 1
ATOM 12280 C C . LEU B 1 605 ? 8.719 7.789 28.516 1 92.06 605 LEU B C 1
ATOM 12282 O O . LEU B 1 605 ? 8.156 8.867 28.734 1 92.06 605 LEU B O 1
ATOM 12286 N N . ILE B 1 606 ? 8.297 6.664 28.969 1 90.12 606 ILE B N 1
ATOM 12287 C CA . ILE B 1 606 ? 7.039 6.566 29.703 1 90.12 606 ILE B CA 1
ATOM 12288 C C . ILE B 1 606 ? 7.188 7.215 31.078 1 90.12 606 ILE B C 1
ATOM 12290 O O . ILE B 1 606 ? 6.359 8.031 31.484 1 90.12 606 ILE B O 1
ATOM 12294 N N . ALA B 1 607 ? 8.305 6.93 31.797 1 86.88 607 ALA B N 1
ATOM 12295 C CA . ALA B 1 607 ? 8.547 7.477 33.125 1 86.88 607 ALA B CA 1
ATOM 12296 C C . ALA B 1 607 ? 8.688 8.992 33.094 1 86.88 607 ALA B C 1
ATOM 12298 O O . ALA B 1 607 ? 8.133 9.703 33.906 1 86.88 607 ALA B O 1
ATOM 12299 N N . SER B 1 608 ? 9.445 9.43 32.125 1 90.12 608 SER B N 1
ATOM 12300 C CA . SER B 1 608 ? 9.648 10.867 31.969 1 90.12 608 SER B CA 1
ATOM 12301 C C . SER B 1 608 ? 8.344 11.586 31.656 1 90.12 608 SER B C 1
ATOM 12303 O O . SER B 1 608 ? 8.094 12.68 32.156 1 90.12 608 SER B O 1
ATOM 12305 N N . THR B 1 609 ? 7.516 11.039 30.891 1 87.81 609 THR B N 1
ATOM 12306 C CA . THR B 1 609 ? 6.234 11.633 30.516 1 87.81 609 THR B CA 1
ATOM 12307 C C . THR B 1 609 ? 5.285 11.664 31.703 1 87.81 609 THR B C 1
ATOM 12309 O O . THR B 1 609 ? 4.598 12.664 31.938 1 87.81 609 THR B O 1
ATOM 12312 N N . ILE B 1 610 ? 5.309 10.625 32.438 1 81.5 610 ILE B N 1
ATOM 12313 C CA . ILE B 1 610 ? 4.465 10.555 33.625 1 81.5 610 ILE B CA 1
ATOM 12314 C C . ILE B 1 610 ? 4.93 11.586 34.656 1 81.5 610 ILE B C 1
ATOM 12316 O O . ILE B 1 610 ? 4.113 12.305 35.25 1 81.5 610 ILE B O 1
ATOM 12320 N N . CYS B 1 611 ? 6.25 11.695 34.844 1 79.62 611 CYS B N 1
ATOM 12321 C CA . CYS B 1 611 ? 6.812 12.664 35.781 1 79.62 611 CYS B CA 1
ATOM 12322 C C . CYS B 1 611 ? 6.457 14.086 35.375 1 79.62 611 CYS B C 1
ATOM 12324 O O . CYS B 1 611 ? 6.137 14.922 36.219 1 79.62 611 CYS B O 1
ATOM 12326 N N . ASP B 1 612 ? 6.566 14.32 34.094 1 80.75 612 ASP B N 1
ATOM 12327 C CA . ASP B 1 612 ? 6.25 15.648 33.562 1 80.75 612 ASP B CA 1
ATOM 12328 C C . ASP B 1 612 ? 4.777 15.984 33.781 1 80.75 612 ASP B C 1
ATOM 12330 O O . ASP B 1 612 ? 4.434 17.109 34.125 1 80.75 612 ASP B O 1
ATOM 12334 N N . ILE B 1 613 ? 3.91 15.102 33.562 1 74.06 613 ILE B N 1
ATOM 12335 C CA . ILE B 1 613 ? 2.475 15.32 33.719 1 74.06 613 ILE B CA 1
ATOM 12336 C C . ILE B 1 613 ? 2.131 15.492 35.219 1 74.06 613 ILE B C 1
ATOM 12338 O O . ILE B 1 613 ? 1.312 16.344 35.562 1 74.06 613 ILE B O 1
ATOM 12342 N N . MET B 1 614 ? 2.748 14.773 36 1 65.75 614 MET B N 1
ATOM 12343 C CA . MET B 1 614 ? 2.436 14.781 37.406 1 65.75 614 MET B CA 1
ATOM 12344 C C . MET B 1 614 ? 3.068 15.984 38.094 1 65.75 614 MET B C 1
ATOM 12346 O O . MET B 1 614 ? 2.494 16.547 39.031 1 65.75 614 MET B O 1
ATOM 12350 N N . TRP B 1 615 ? 4.246 16.422 37.688 1 62.88 615 TRP B N 1
ATOM 12351 C CA . TRP B 1 615 ? 4.977 17.453 38.406 1 62.88 615 TRP B CA 1
ATOM 12352 C C . TRP B 1 615 ? 4.852 18.812 37.688 1 62.88 615 TRP B C 1
ATOM 12354 O O . TRP B 1 615 ? 5.73 19.656 37.812 1 62.88 615 TRP B O 1
ATOM 12364 N N . THR B 1 616 ? 4.102 19.016 36.75 1 54.81 616 THR B N 1
ATOM 12365 C CA . THR B 1 616 ? 3.965 20.266 36 1 54.81 616 THR B CA 1
ATOM 12366 C C . THR B 1 616 ? 3.754 21.438 36.938 1 54.81 616 THR B C 1
ATOM 12368 O O . THR B 1 616 ? 3.74 22.594 36.531 1 54.81 616 THR B O 1
ATOM 12371 N N . ASP B 1 617 ? 3.332 21.359 38.188 1 48.16 617 ASP B N 1
ATOM 12372 C CA . ASP B 1 617 ? 3.281 22.625 38.906 1 48.16 617 ASP B CA 1
ATOM 12373 C C . ASP B 1 617 ? 4.684 23.141 39.219 1 48.16 617 ASP B C 1
ATOM 12375 O O . ASP B 1 617 ? 5.516 22.406 39.781 1 48.16 617 ASP B O 1
ATOM 12379 N N . GLU B 1 618 ? 5.312 24.016 38.406 1 47.22 618 GLU B N 1
ATOM 12380 C CA . GLU B 1 618 ? 6.594 24.719 38.344 1 47.22 618 GLU B CA 1
ATOM 12381 C C . GLU B 1 618 ? 7.219 24.797 39.75 1 47.22 618 GLU B C 1
ATOM 12383 O O . GLU B 1 618 ? 8.445 24.734 39.875 1 47.22 618 GLU B O 1
ATOM 12388 N N . GLY B 1 619 ? 6.414 24.984 40.719 1 48.41 619 GLY B N 1
ATOM 12389 C CA . GLY B 1 619 ? 6.93 25.297 42.062 1 48.41 619 GLY B CA 1
ATOM 12390 C C . GLY B 1 619 ? 7.539 24.109 42.75 1 48.41 619 GLY B C 1
ATOM 12391 O O . GLY B 1 619 ? 8.234 24.266 43.75 1 48.41 619 GLY B O 1
ATOM 12392 N N . LYS B 1 620 ? 7.137 22.984 42.531 1 46.38 620 LYS B N 1
ATOM 12393 C CA . LYS B 1 620 ? 7.449 21.938 43.5 1 46.38 620 LYS B CA 1
ATOM 12394 C C . LYS B 1 620 ? 8.789 21.281 43.188 1 46.38 620 LYS B C 1
ATOM 12396 O O . LYS B 1 620 ? 9.508 20.859 44.094 1 46.38 620 LYS B O 1
ATOM 12401 N N . LEU B 1 621 ? 8.906 20.594 42.094 1 44.56 621 LEU B N 1
ATOM 12402 C CA . LEU B 1 621 ? 10.109 19.781 41.969 1 44.56 621 LEU B CA 1
ATOM 12403 C C . LEU B 1 621 ? 11.344 20.656 41.844 1 44.56 621 LEU B C 1
ATOM 12405 O O . LEU B 1 621 ? 11.797 20.922 40.719 1 44.56 621 LEU B O 1
ATOM 12409 N N . GLY B 1 622 ? 11.57 21.406 42.875 1 48.41 622 GLY B N 1
ATOM 12410 C CA . GLY B 1 622 ? 12.812 22.078 43.219 1 48.41 622 GLY B CA 1
ATOM 12411 C C . GLY B 1 622 ? 13.312 23.016 42.156 1 48.41 622 GLY B C 1
ATOM 12412 O O . GLY B 1 622 ? 14.516 23.281 42.062 1 48.41 622 GLY B O 1
ATOM 12413 N N . GLY B 1 623 ? 12.438 23.812 41.469 1 53.28 623 GLY B N 1
ATOM 12414 C CA . GLY B 1 623 ? 12.812 24.875 40.531 1 53.28 623 GLY B CA 1
ATOM 12415 C C . GLY B 1 623 ? 13.375 24.359 39.219 1 53.28 623 GLY B C 1
ATOM 12416 O O . GLY B 1 623 ? 13.258 23.156 38.938 1 53.28 623 GLY B O 1
ATOM 12417 N N . ASP B 1 624 ? 13.891 25.156 38.281 1 61.38 624 ASP B N 1
ATOM 12418 C CA . ASP B 1 624 ? 14.594 24.922 37 1 61.38 624 ASP B CA 1
ATOM 12419 C C . ASP B 1 624 ? 15.945 24.266 37.25 1 61.38 624 ASP B C 1
ATOM 12421 O O . ASP B 1 624 ? 16.969 24.719 36.75 1 61.38 624 ASP B O 1
ATOM 12425 N N . SER B 1 625 ? 15.977 23.172 38.188 1 69.44 625 SER B N 1
ATOM 12426 C CA . SER B 1 625 ? 17.234 22.484 38.438 1 69.44 625 SER B CA 1
ATOM 12427 C C . SER B 1 625 ? 17.641 21.625 37.25 1 69.44 625 SER B C 1
ATOM 12429 O O . SER B 1 625 ? 16.797 21.188 36.469 1 69.44 625 SER B O 1
ATOM 12431 N N . PRO B 1 626 ? 19 21.453 37 1 76.62 626 PRO B N 1
ATOM 12432 C CA . PRO B 1 626 ? 19.5 20.641 35.906 1 76.62 626 PRO B CA 1
ATOM 12433 C C . PRO B 1 626 ? 19.047 19.188 35.969 1 76.62 626 PRO B C 1
ATOM 12435 O O . PRO B 1 626 ? 18.812 18.547 34.938 1 76.62 626 PRO B O 1
ATOM 12438 N N . THR B 1 627 ? 18.828 18.609 37.156 1 75.88 627 THR B N 1
ATOM 12439 C CA . THR B 1 627 ? 18.406 17.234 37.312 1 75.88 627 THR B CA 1
ATOM 12440 C C . THR B 1 627 ? 16.969 17.047 36.812 1 75.88 627 THR B C 1
ATOM 12442 O O . THR B 1 627 ? 16.641 16.031 36.219 1 75.88 627 THR B O 1
ATOM 12445 N N . ARG B 1 628 ? 16.266 18 37.062 1 75.94 628 ARG B N 1
ATOM 12446 C CA . ARG B 1 628 ? 14.883 17.938 36.594 1 75.94 628 ARG B CA 1
ATOM 12447 C C . ARG B 1 628 ? 14.812 18 35.062 1 75.94 628 ARG B C 1
ATOM 12449 O O . ARG B 1 628 ? 14.031 17.281 34.438 1 75.94 628 ARG B O 1
ATOM 12456 N N . ARG B 1 629 ? 15.656 18.828 34.594 1 79.88 629 ARG B N 1
ATOM 12457 C CA . ARG B 1 629 ? 15.664 18.969 33.156 1 79.88 629 ARG B CA 1
ATOM 12458 C C . ARG B 1 629 ? 16.094 17.672 32.469 1 79.88 629 ARG B C 1
ATOM 12460 O O . ARG B 1 629 ? 15.57 17.312 31.406 1 79.88 629 ARG B O 1
ATOM 12467 N N . LEU B 1 630 ? 16.906 17.047 33.125 1 80.69 630 LEU B N 1
ATOM 12468 C CA . LEU B 1 630 ? 17.391 15.789 32.594 1 80.69 630 LEU B CA 1
ATOM 12469 C C . LEU B 1 630 ? 16.328 14.703 32.719 1 80.69 630 LEU B C 1
ATOM 12471 O O . LEU B 1 630 ? 16.188 13.859 31.828 1 80.69 630 LEU B O 1
ATOM 12475 N N . LEU B 1 631 ? 15.539 14.836 33.75 1 77.56 631 LEU B N 1
ATOM 12476 C CA . LEU B 1 631 ? 14.516 13.828 34 1 77.56 631 LEU B CA 1
ATOM 12477 C C . LEU B 1 631 ? 13.367 13.977 33 1 77.56 631 LEU B C 1
ATOM 12479 O O . LEU B 1 631 ? 12.758 12.984 32.594 1 77.56 631 LEU B O 1
ATOM 12483 N N . VAL B 1 632 ? 13.188 15.219 32.5 1 85.31 632 VAL B N 1
ATOM 12484 C CA . VAL B 1 632 ? 12.031 15.453 31.656 1 85.31 632 VAL B CA 1
ATOM 12485 C C . VAL B 1 632 ? 12.484 15.539 30.203 1 85.31 632 VAL B C 1
ATOM 12487 O O . VAL B 1 632 ? 11.695 15.898 29.312 1 85.31 632 VAL B O 1
ATOM 12490 N N . SER B 1 633 ? 13.672 15.156 29.984 1 88.88 633 SER B N 1
ATOM 12491 C CA . SER B 1 633 ? 14.211 15.266 28.625 1 88.88 633 SER B CA 1
ATOM 12492 C C . SER B 1 633 ? 13.508 14.312 27.672 1 88.88 633 SER B C 1
ATOM 12494 O O . SER B 1 633 ? 13.359 14.609 26.484 1 88.88 633 SER B O 1
ATOM 12496 N N . PHE B 1 634 ? 12.953 13.148 28.203 1 92.31 634 PHE B N 1
ATOM 12497 C CA . PHE B 1 634 ? 12.32 12.141 27.359 1 92.31 634 PHE B CA 1
ATOM 12498 C C . PHE B 1 634 ? 10.812 12.344 27.328 1 92.31 634 PHE B C 1
ATOM 12500 O O . PHE B 1 634 ? 10.086 11.539 26.719 1 92.31 634 PHE B O 1
ATOM 12507 N N . SER B 1 635 ? 10.336 13.453 27.859 1 90.94 635 SER B N 1
ATOM 12508 C CA . SER B 1 635 ? 8.898 13.648 27.969 1 90.94 635 SER B CA 1
ATOM 12509 C C . SER B 1 635 ? 8.273 13.961 26.609 1 90.94 635 SER B C 1
ATOM 12511 O O . SER B 1 635 ? 8.695 14.898 25.938 1 90.94 635 SER B O 1
ATOM 12513 N N . ILE B 1 636 ? 7.242 13.211 26.266 1 88.81 636 ILE B N 1
ATOM 12514 C CA . ILE B 1 636 ? 6.523 13.406 25 1 88.81 636 ILE B CA 1
ATOM 12515 C C . ILE B 1 636 ? 5.781 14.734 25.031 1 88.81 636 ILE B C 1
ATOM 12517 O O . ILE B 1 636 ? 5.715 15.438 24.016 1 88.81 636 ILE B O 1
ATOM 12521 N N . LYS B 1 637 ? 5.297 15.148 26.125 1 83.81 637 LYS B N 1
ATOM 12522 C CA . LYS B 1 637 ? 4.547 16.391 26.297 1 83.81 637 LYS B CA 1
ATOM 12523 C C . LYS B 1 637 ? 5.406 17.609 25.953 1 83.81 637 LYS B C 1
ATOM 12525 O O . LYS B 1 637 ? 4.922 18.562 25.344 1 83.81 637 LYS B O 1
ATOM 12530 N N . LYS B 1 638 ? 6.641 17.484 26.266 1 85.19 638 LYS B N 1
ATOM 12531 C CA . LYS B 1 638 ? 7.535 18.609 26.047 1 85.19 638 LYS B CA 1
ATOM 12532 C C . LYS B 1 638 ? 8.148 18.562 24.641 1 85.19 638 LYS B C 1
ATOM 12534 O O . LYS B 1 638 ? 8.367 19.609 24.031 1 85.19 638 LYS B O 1
ATOM 12539 N N . ASN B 1 639 ? 8.367 17.359 24.172 1 90.62 639 ASN B N 1
ATOM 12540 C CA . ASN B 1 639 ? 9.133 17.203 22.938 1 90.62 639 ASN B CA 1
ATOM 12541 C C . ASN B 1 639 ? 8.219 17.266 21.719 1 90.62 639 ASN B C 1
ATOM 12543 O O . ASN B 1 639 ? 8.633 17.719 20.656 1 90.62 639 ASN B O 1
ATOM 12547 N N . TYR B 1 640 ? 7.035 16.844 21.734 1 87.25 640 TYR B N 1
ATOM 12548 C CA . TYR B 1 640 ? 6.145 16.734 20.594 1 87.25 640 TYR B CA 1
ATOM 12549 C C . TYR B 1 640 ? 5.812 18.109 20.016 1 87.25 640 TYR B C 1
ATOM 12551 O O . TYR B 1 640 ? 5.863 18.297 18.797 1 87.25 640 TYR B O 1
ATOM 12559 N N . PRO B 1 641 ? 5.562 19.125 20.859 1 83.12 641 PRO B N 1
ATOM 12560 C CA . PRO B 1 641 ? 5.191 20.438 20.328 1 83.12 641 PRO B CA 1
ATOM 12561 C C . PRO B 1 641 ? 6.348 21.125 19.609 1 83.12 641 PRO B C 1
ATOM 12563 O O . PRO B 1 641 ? 6.125 22.016 18.766 1 83.12 641 PRO B O 1
ATOM 12566 N N . LYS B 1 642 ? 7.496 20.688 19.844 1 86.94 642 LYS B N 1
ATOM 12567 C CA . LYS B 1 642 ? 8.664 21.297 19.219 1 86.94 642 LYS B CA 1
ATOM 12568 C C . LYS B 1 642 ? 8.719 20.953 17.719 1 86.94 642 LYS B C 1
ATOM 12570 O O . LYS B 1 642 ? 9.391 21.656 16.953 1 86.94 642 LYS B O 1
ATOM 12575 N N . LEU B 1 643 ? 8.047 20 17.344 1 87.38 643 LEU B N 1
ATOM 12576 C CA . LEU B 1 643 ? 8.023 19.578 15.938 1 87.38 643 LEU B CA 1
ATOM 12577 C C . LEU B 1 643 ? 7.293 20.609 15.078 1 87.38 643 LEU B C 1
ATOM 12579 O O . LEU B 1 643 ? 7.605 20.766 13.891 1 87.38 643 LEU B O 1
ATOM 12583 N N . SER B 1 644 ? 6.336 21.281 15.617 1 79.88 644 SER B N 1
ATOM 12584 C CA . SER B 1 644 ? 5.52 22.203 14.836 1 79.88 644 SER B CA 1
ATOM 12585 C C . SER B 1 644 ? 6.066 23.625 14.906 1 79.88 644 SER B C 1
ATOM 12587 O O . SER B 1 644 ? 5.539 24.531 14.258 1 79.88 644 SER B O 1
ATOM 12589 N N . LYS B 1 645 ? 7.211 23.797 15.578 1 79.44 645 LYS B N 1
ATOM 12590 C CA . LYS B 1 645 ? 7.781 25.125 15.711 1 79.44 645 LYS B CA 1
ATOM 12591 C C . LYS B 1 645 ? 8.695 25.453 14.531 1 79.44 645 LYS B C 1
ATOM 12593 O O . LYS B 1 645 ? 9.562 24.656 14.172 1 79.44 645 LYS B O 1
ATOM 12598 N N . SER B 1 646 ? 8.336 26.516 13.852 1 78.31 646 SER B N 1
ATOM 12599 C CA . SER B 1 646 ? 9.148 26.953 12.727 1 78.31 646 SER B CA 1
ATOM 12600 C C . SER B 1 646 ? 10.312 27.812 13.18 1 78.31 646 SER B C 1
ATOM 12602 O O . SER B 1 646 ? 10.25 28.453 14.242 1 78.31 646 SER B O 1
ATOM 12604 N N . GLU B 1 647 ? 11.445 27.625 12.5 1 69.5 647 GLU B N 1
ATOM 12605 C CA . GLU B 1 647 ? 12.57 28.516 12.742 1 69.5 647 GLU B CA 1
ATOM 12606 C C . GLU B 1 647 ? 12.438 29.812 11.93 1 69.5 647 GLU B C 1
ATOM 12608 O O . GLU B 1 647 ? 12.445 29.781 10.703 1 69.5 647 GLU B O 1
ATOM 12613 N N . ASP B 1 648 ? 11.945 30.906 12.492 1 63.94 648 ASP B N 1
ATOM 12614 C CA . ASP B 1 648 ? 11.539 32.125 11.805 1 63.94 648 ASP B CA 1
ATOM 12615 C C . ASP B 1 648 ? 12.703 33.094 11.688 1 63.94 648 ASP B C 1
ATOM 12617 O O . ASP B 1 648 ? 12.5 34.312 11.602 1 63.94 648 ASP B O 1
ATOM 12621 N N . SER B 1 649 ? 14.031 32.594 11.656 1 61.31 649 SER B N 1
ATOM 12622 C CA . SER B 1 649 ? 15.125 33.562 11.539 1 61.31 649 SER B CA 1
ATOM 12623 C C . SER B 1 649 ? 15.094 34.25 10.18 1 61.31 649 SER B C 1
ATOM 12625 O O . SER B 1 649 ? 15.258 35.469 10.094 1 61.31 649 SER B O 1
ATOM 12627 N N . ASN B 1 650 ? 14.914 33.5 9.055 1 69 650 ASN B N 1
ATOM 12628 C CA . ASN B 1 650 ? 14.773 34.062 7.711 1 69 650 ASN B CA 1
ATOM 12629 C C . ASN B 1 650 ? 13.57 33.469 6.984 1 69 650 ASN B C 1
ATOM 12631 O O . ASN B 1 650 ? 13.586 32.281 6.621 1 69 650 ASN B O 1
ATOM 12635 N N . PRO B 1 651 ? 12.594 34.281 6.777 1 76.06 651 PRO B N 1
ATOM 12636 C CA . PRO B 1 651 ? 11.375 33.781 6.121 1 76.06 651 PRO B CA 1
ATOM 12637 C C . PRO B 1 651 ? 11.641 33.219 4.723 1 76.06 651 PRO B C 1
ATOM 12639 O O . PRO B 1 651 ? 10.867 32.406 4.23 1 76.06 651 PRO B O 1
ATOM 12642 N N . ALA B 1 652 ? 12.758 33.719 4.16 1 75.12 652 ALA B N 1
ATOM 12643 C CA . ALA B 1 652 ? 13.078 33.25 2.812 1 75.12 652 ALA B CA 1
ATOM 12644 C C . ALA B 1 652 ? 13.445 31.75 2.818 1 75.12 652 ALA B C 1
ATOM 12646 O O . ALA B 1 652 ? 13.32 31.078 1.797 1 75.12 652 ALA B O 1
ATOM 12647 N N . LEU B 1 653 ? 13.82 31.266 3.932 1 85.5 653 LEU B N 1
ATOM 12648 C CA . LEU B 1 653 ? 14.281 29.891 4.016 1 85.5 653 LEU B CA 1
ATOM 12649 C C . LEU B 1 653 ? 13.125 28.938 4.316 1 85.5 653 LEU B C 1
ATOM 12651 O O . LEU B 1 653 ? 13.312 27.719 4.375 1 85.5 653 LEU B O 1
ATOM 12655 N N . ARG B 1 654 ? 11.961 29.422 4.395 1 87.44 654 ARG B N 1
ATOM 12656 C CA . ARG B 1 654 ? 10.797 28.594 4.672 1 87.44 654 ARG B CA 1
ATOM 12657 C C . ARG B 1 654 ? 10.508 27.641 3.508 1 87.44 654 ARG B C 1
ATOM 12659 O O . ARG B 1 654 ? 9.859 26.609 3.682 1 87.44 654 ARG B O 1
ATOM 12666 N N . VAL B 1 655 ? 10.969 28.016 2.316 1 88.69 655 VAL B N 1
ATOM 12667 C CA . VAL B 1 655 ? 10.758 27.203 1.117 1 88.69 655 VAL B CA 1
ATOM 12668 C C . VAL B 1 655 ? 11.469 25.875 1.259 1 88.69 655 VAL B C 1
ATOM 12670 O O . VAL B 1 655 ? 11.086 24.891 0.615 1 88.69 655 VAL B O 1
ATOM 12673 N N . LEU B 1 656 ? 12.414 25.797 2.16 1 90.69 656 LEU B N 1
ATOM 12674 C CA . LEU B 1 656 ? 13.211 24.578 2.311 1 90.69 656 LEU B CA 1
ATOM 12675 C C . LEU B 1 656 ? 12.398 23.469 2.959 1 90.69 656 LEU B C 1
ATOM 12677 O O . LEU B 1 656 ? 12.664 22.281 2.736 1 90.69 656 LEU B O 1
ATOM 12681 N N . TYR B 1 657 ? 11.359 23.844 3.736 1 91.69 657 TYR B N 1
ATOM 12682 C CA . TYR B 1 657 ? 10.531 22.828 4.371 1 91.69 657 TYR B CA 1
ATOM 12683 C C . TYR B 1 657 ? 9.789 22 3.324 1 91.69 657 TYR B C 1
ATOM 12685 O O . TYR B 1 657 ? 9.812 20.766 3.367 1 91.69 657 TYR B O 1
ATOM 12693 N N . GLY B 1 658 ? 9.195 22.688 2.408 1 93.06 658 GLY B N 1
ATOM 12694 C CA . GLY B 1 658 ? 8.477 22 1.353 1 93.06 658 GLY B CA 1
ATOM 12695 C C . GLY B 1 658 ? 9.375 21.203 0.429 1 93.06 658 GLY B C 1
ATOM 12696 O O . GLY B 1 658 ? 9.047 20.078 0.052 1 93.06 658 GLY B O 1
ATOM 12697 N N . MET B 1 659 ? 10.508 21.703 0.141 1 91.81 659 MET B N 1
ATOM 12698 C CA . MET B 1 659 ? 11.445 21.031 -0.758 1 91.81 659 MET B CA 1
ATOM 12699 C C . MET B 1 659 ? 11.961 19.75 -0.138 1 91.81 659 MET B C 1
ATOM 12701 O O . MET B 1 659 ? 12.078 18.719 -0.82 1 91.81 659 MET B O 1
ATOM 12705 N N . ARG B 1 660 ? 12.211 19.766 1.108 1 94.25 660 ARG B N 1
ATOM 12706 C CA . ARG B 1 660 ? 12.719 18.578 1.808 1 94.25 660 ARG B CA 1
ATOM 12707 C C . ARG B 1 660 ? 11.695 17.453 1.779 1 94.25 660 ARG B C 1
ATOM 12709 O O . ARG B 1 660 ? 12.047 16.297 1.487 1 94.25 660 ARG B O 1
ATOM 12716 N N . VAL B 1 661 ? 10.453 17.797 2.037 1 95.56 661 VAL B N 1
ATOM 12717 C CA . VAL B 1 661 ? 9.414 16.797 2.137 1 95.56 661 VAL B CA 1
ATOM 12718 C C . VAL B 1 661 ? 9.117 16.219 0.752 1 95.56 661 VAL B C 1
ATOM 12720 O O . VAL B 1 661 ? 9.008 15 0.588 1 95.56 661 VAL B O 1
ATOM 12723 N N . ILE B 1 662 ? 9.055 17.062 -0.221 1 94.5 662 ILE B N 1
ATOM 12724 C CA . ILE B 1 662 ? 8.766 16.609 -1.578 1 94.5 662 ILE B CA 1
ATOM 12725 C C . ILE B 1 662 ? 9.898 15.711 -2.076 1 94.5 662 ILE B C 1
ATOM 12727 O O . ILE B 1 662 ? 9.656 14.648 -2.65 1 94.5 662 ILE B O 1
ATOM 12731 N N . CYS B 1 663 ? 11.07 16.094 -1.773 1 93.12 663 CYS B N 1
ATOM 12732 C CA . CYS B 1 663 ? 12.227 15.344 -2.246 1 93.12 663 CYS B CA 1
ATOM 12733 C C . CYS B 1 663 ? 12.312 13.984 -1.562 1 93.12 663 CYS B C 1
ATOM 12735 O O . CYS B 1 663 ? 12.609 12.977 -2.209 1 93.12 663 CYS B O 1
ATOM 12737 N N . ILE B 1 664 ? 12.023 13.938 -0.287 1 96 664 ILE B N 1
ATOM 12738 C CA . ILE B 1 664 ? 12.125 12.656 0.406 1 96 664 ILE B CA 1
ATOM 12739 C C . ILE B 1 664 ? 11.023 11.711 -0.077 1 96 664 ILE B C 1
ATOM 12741 O O . ILE B 1 664 ? 11.234 10.5 -0.176 1 96 664 ILE B O 1
ATOM 12745 N N . CYS B 1 665 ? 9.867 12.211 -0.377 1 96.25 665 CYS B N 1
ATOM 12746 C CA . CYS B 1 665 ? 8.789 11.391 -0.924 1 96.25 665 CYS B CA 1
ATOM 12747 C C . CYS B 1 665 ? 9.172 10.82 -2.283 1 96.25 665 CYS B C 1
ATOM 12749 O O . CYS B 1 665 ? 8.883 9.664 -2.58 1 96.25 665 CYS B O 1
ATOM 12751 N N . MET B 1 666 ? 9.852 11.648 -3.037 1 94.5 666 MET B N 1
ATOM 12752 C CA . MET B 1 666 ? 10.305 11.188 -4.348 1 94.5 666 MET B CA 1
ATOM 12753 C C . MET B 1 666 ? 11.359 10.094 -4.207 1 94.5 666 MET B C 1
ATOM 12755 O O . MET B 1 666 ? 11.344 9.117 -4.949 1 94.5 666 MET B O 1
ATOM 12759 N N . ILE B 1 667 ? 12.203 10.273 -3.254 1 95.12 667 ILE B N 1
ATOM 12760 C CA . ILE B 1 667 ? 13.266 9.305 -3.025 1 95.12 667 ILE B CA 1
ATOM 12761 C C . ILE B 1 667 ? 12.664 7.977 -2.564 1 95.12 667 ILE B C 1
ATOM 12763 O O . ILE B 1 667 ? 13.031 6.914 -3.076 1 95.12 667 ILE B O 1
ATOM 12767 N N . ILE B 1 668 ? 11.742 8.023 -1.644 1 96.88 668 ILE B N 1
ATOM 12768 C CA . ILE B 1 668 ? 11.102 6.816 -1.136 1 96.88 668 ILE B CA 1
ATOM 12769 C C . ILE B 1 668 ? 10.375 6.098 -2.271 1 96.88 668 ILE B C 1
ATOM 12771 O O . ILE B 1 668 ? 10.461 4.871 -2.391 1 96.88 668 ILE B O 1
ATOM 12775 N N . THR B 1 669 ? 9.758 6.82 -3.107 1 95.56 669 THR B N 1
ATOM 12776 C CA . THR B 1 669 ? 9.039 6.246 -4.238 1 95.56 669 THR B CA 1
ATOM 12777 C C . THR B 1 669 ? 10.008 5.582 -5.215 1 95.56 669 THR B C 1
ATOM 12779 O O . THR B 1 669 ? 9.742 4.484 -5.711 1 95.56 669 THR B O 1
ATOM 12782 N N . ASP B 1 670 ? 11.07 6.273 -5.445 1 92.88 670 ASP B N 1
ATOM 12783 C CA . ASP B 1 670 ? 12.062 5.734 -6.367 1 92.88 670 ASP B CA 1
ATOM 12784 C C . ASP B 1 670 ? 12.664 4.434 -5.832 1 92.88 670 ASP B C 1
ATOM 12786 O O . ASP B 1 670 ? 12.859 3.48 -6.586 1 92.88 670 ASP B O 1
ATOM 12790 N N . HIS B 1 671 ? 12.969 4.402 -4.586 1 94.31 671 HIS B N 1
ATOM 12791 C CA . HIS B 1 671 ? 13.547 3.205 -3.98 1 94.31 671 HIS B CA 1
ATOM 12792 C C . HIS B 1 671 ? 12.547 2.053 -3.977 1 94.31 671 HIS B C 1
ATOM 12794 O O . HIS B 1 671 ? 12.938 0.887 -4.07 1 94.31 671 HIS B O 1
ATOM 12800 N N . ARG B 1 672 ? 11.289 2.346 -3.889 1 93.94 672 ARG B N 1
ATOM 12801 C CA . ARG B 1 672 ? 10.273 1.305 -3.984 1 93.94 672 ARG B CA 1
ATOM 12802 C C . ARG B 1 672 ? 10.305 0.637 -5.355 1 93.94 672 ARG B C 1
ATOM 12804 O O . ARG B 1 672 ? 10.172 -0.584 -5.457 1 93.94 672 ARG B O 1
ATOM 12811 N N . PHE B 1 673 ? 10.5 1.443 -6.34 1 90.12 673 PHE B N 1
ATOM 12812 C CA . PHE B 1 673 ? 10.602 0.89 -7.684 1 90.12 673 PHE B CA 1
ATOM 12813 C C . PHE B 1 673 ? 11.789 -0.055 -7.797 1 90.12 673 PHE B C 1
ATOM 12815 O O . PHE B 1 673 ? 11.664 -1.163 -8.32 1 90.12 673 PHE B O 1
ATOM 12822 N N . GLY B 1 674 ? 12.867 0.317 -7.238 1 89.31 674 GLY B N 1
ATOM 12823 C CA . GLY B 1 674 ? 14.07 -0.497 -7.297 1 89.31 674 GLY B CA 1
ATOM 12824 C C . GLY B 1 674 ? 13.969 -1.765 -6.473 1 89.31 674 GLY B C 1
ATOM 12825 O O . GLY B 1 674 ? 14.312 -2.85 -6.945 1 89.31 674 GLY B O 1
ATOM 12826 N N . THR B 1 675 ? 13.469 -1.64 -5.277 1 91.69 675 THR B N 1
ATOM 12827 C CA . THR B 1 675 ? 13.414 -2.789 -4.379 1 91.69 675 THR B CA 1
ATOM 12828 C C . THR B 1 675 ? 12.352 -3.785 -4.844 1 91.69 675 THR B C 1
ATOM 12830 O O . THR B 1 675 ? 12.508 -4.996 -4.664 1 91.69 675 THR B O 1
ATOM 12833 N N . PHE B 1 676 ? 11.281 -3.307 -5.461 1 92.56 676 PHE B N 1
ATOM 12834 C CA . PHE B 1 676 ? 10.242 -4.18 -5.984 1 92.56 676 PHE B CA 1
ATOM 12835 C C . PHE B 1 676 ? 10.789 -5.098 -7.066 1 92.56 676 PHE B C 1
ATOM 12837 O O . PHE B 1 676 ? 10.414 -6.266 -7.148 1 92.56 676 PHE B O 1
ATOM 12844 N N . LEU B 1 677 ? 11.758 -4.605 -7.805 1 89.12 677 LEU B N 1
ATOM 12845 C CA . LEU B 1 677 ? 12.328 -5.34 -8.93 1 89.12 677 LEU B CA 1
ATOM 12846 C C . LEU B 1 677 ? 13.398 -6.312 -8.453 1 89.12 677 LEU B C 1
ATOM 12848 O O . LEU B 1 677 ? 13.852 -7.168 -9.219 1 89.12 677 LEU B O 1
ATOM 12852 N N . SER B 1 678 ? 13.719 -6.254 -7.215 1 88.12 678 SER B N 1
ATOM 12853 C CA . SER B 1 678 ? 14.836 -7.047 -6.707 1 88.12 678 SER B CA 1
ATOM 12854 C C . SER B 1 678 ? 14.414 -8.492 -6.457 1 88.12 678 SER B C 1
ATOM 12856 O O . SER B 1 678 ? 15.258 -9.359 -6.215 1 88.12 678 SER B O 1
ATOM 12858 N N . ASN B 1 679 ? 13.125 -8.711 -6.523 1 90.06 679 ASN B N 1
ATOM 12859 C CA . ASN B 1 679 ? 12.602 -10.062 -6.336 1 90.06 679 ASN B CA 1
ATOM 12860 C C . ASN B 1 679 ? 11.742 -10.5 -7.52 1 90.06 679 ASN B C 1
ATOM 12862 O O . ASN B 1 679 ? 11.875 -9.961 -8.617 1 90.06 679 ASN B O 1
ATOM 12866 N N . ALA B 1 680 ? 11.023 -11.578 -7.359 1 91.44 680 ALA B N 1
ATOM 12867 C CA . ALA B 1 680 ? 10.328 -12.273 -8.445 1 91.44 680 ALA B CA 1
ATOM 12868 C C . ALA B 1 680 ? 9.195 -11.414 -9 1 91.44 680 ALA B C 1
ATOM 12870 O O . ALA B 1 680 ? 8.273 -11.039 -8.273 1 91.44 680 ALA B O 1
ATOM 12871 N N . ILE B 1 681 ? 9.352 -11.117 -10.312 1 93.06 681 ILE B N 1
ATOM 12872 C CA . ILE B 1 681 ? 8.344 -10.352 -11.031 1 93.06 681 ILE B CA 1
ATOM 12873 C C . ILE B 1 681 ? 7.703 -11.219 -12.109 1 93.06 681 ILE B C 1
ATOM 12875 O O . ILE B 1 681 ? 8.398 -11.938 -12.828 1 93.06 681 ILE B O 1
ATOM 12879 N N . MET B 1 682 ? 6.445 -11.062 -12.258 1 94 682 MET B N 1
ATOM 12880 C CA . MET B 1 682 ? 5.688 -11.93 -13.164 1 94 682 MET B CA 1
ATOM 12881 C C . MET B 1 682 ? 5.742 -11.398 -14.594 1 94 682 MET B C 1
ATOM 12883 O O . MET B 1 682 ? 5.672 -12.18 -15.547 1 94 682 MET B O 1
ATOM 12887 N N . ASN B 1 683 ? 5.828 -10.109 -14.781 1 95.19 683 ASN B N 1
ATOM 12888 C CA . ASN B 1 683 ? 5.77 -9.469 -16.094 1 95.19 683 ASN B CA 1
ATOM 12889 C C . ASN B 1 683 ? 6.945 -8.523 -16.312 1 95.19 683 ASN B C 1
ATOM 12891 O O . ASN B 1 683 ? 6.758 -7.355 -16.656 1 95.19 683 ASN B O 1
ATOM 12895 N N . PHE B 1 684 ? 8.109 -9.102 -16.234 1 94.25 684 PHE B N 1
ATOM 12896 C CA . PHE B 1 684 ? 9.32 -8.289 -16.344 1 94.25 684 PHE B CA 1
ATOM 12897 C C . PHE B 1 684 ? 9.43 -7.676 -17.734 1 94.25 684 PHE B C 1
ATOM 12899 O O . PHE B 1 684 ? 10.172 -6.711 -17.938 1 94.25 684 PHE B O 1
ATOM 12906 N N . ASN B 1 685 ? 8.75 -8.203 -18.734 1 93.5 685 ASN B N 1
ATOM 12907 C CA . ASN B 1 685 ? 8.758 -7.637 -20.078 1 93.5 685 ASN B CA 1
ATOM 12908 C C . ASN B 1 685 ? 8.312 -6.176 -20.078 1 93.5 685 ASN B C 1
ATOM 12910 O O . ASN B 1 685 ? 8.766 -5.383 -20.906 1 93.5 685 ASN B O 1
ATOM 12914 N N . GLU B 1 686 ? 7.43 -5.84 -19.125 1 92.19 686 GLU B N 1
ATOM 12915 C CA . GLU B 1 686 ? 7 -4.449 -19.016 1 92.19 686 GLU B CA 1
ATOM 12916 C C . GLU B 1 686 ? 8.156 -3.549 -18.594 1 92.19 686 GLU B C 1
ATOM 12918 O O . GLU B 1 686 ? 8.25 -2.402 -19.031 1 92.19 686 GLU B O 1
ATOM 12923 N N . VAL B 1 687 ? 8.984 -4.035 -17.781 1 91.56 687 VAL B N 1
ATOM 12924 C CA . VAL B 1 687 ? 10.141 -3.283 -17.297 1 91.56 687 VAL B CA 1
ATOM 12925 C C . VAL B 1 687 ? 11.141 -3.094 -18.438 1 91.56 687 VAL B C 1
ATOM 12927 O O . VAL B 1 687 ? 11.742 -2.025 -18.578 1 91.56 687 VAL B O 1
ATOM 12930 N N . GLU B 1 688 ? 11.281 -4.172 -19.266 1 92.5 688 GLU B N 1
ATOM 12931 C CA . GLU B 1 688 ? 12.172 -4.09 -20.422 1 92.5 688 GLU B CA 1
ATOM 12932 C C . GLU B 1 688 ? 11.75 -2.971 -21.359 1 92.5 688 GLU B C 1
ATOM 12934 O O . GLU B 1 688 ? 12.594 -2.262 -21.906 1 92.5 688 GLU B O 1
ATOM 12939 N N . GLU B 1 689 ? 10.492 -2.844 -21.531 1 91.19 689 GLU B N 1
ATOM 12940 C CA . GLU B 1 689 ? 9.961 -1.783 -22.375 1 91.19 689 GLU B CA 1
ATOM 12941 C C . GLU B 1 689 ? 10.211 -0.408 -21.766 1 91.19 689 GLU B C 1
ATOM 12943 O O . GLU B 1 689 ? 10.5 0.554 -22.484 1 91.19 689 GLU B O 1
ATOM 12948 N N . GLN B 1 690 ? 10.102 -0.375 -20.484 1 88.94 690 GLN B N 1
ATOM 12949 C CA . GLN B 1 690 ? 10.289 0.911 -19.812 1 88.94 690 GLN B CA 1
ATOM 12950 C C . GLN B 1 690 ? 11.75 1.349 -19.859 1 88.94 690 GLN B C 1
ATOM 12952 O O . GLN B 1 690 ? 12.039 2.545 -19.906 1 88.94 690 GLN B O 1
ATOM 12957 N N . TYR B 1 691 ? 12.664 0.372 -19.859 1 87.44 691 TYR B N 1
ATOM 12958 C CA . TYR B 1 691 ? 14.078 0.704 -20 1 87.44 691 TYR B CA 1
ATOM 12959 C C . TYR B 1 691 ? 14.328 1.442 -21.312 1 87.44 691 TYR B C 1
ATOM 12961 O O . TYR B 1 691 ? 15.297 2.199 -21.438 1 87.44 691 TYR B O 1
ATOM 12969 N N . ARG B 1 692 ? 13.484 1.298 -22.234 1 86.81 692 ARG B N 1
ATOM 12970 C CA . ARG B 1 692 ? 13.664 1.839 -23.578 1 86.81 692 ARG B CA 1
ATOM 12971 C C . ARG B 1 692 ? 12.734 3.029 -23.812 1 86.81 692 ARG B C 1
ATOM 12973 O O . ARG B 1 692 ? 12.695 3.578 -24.906 1 86.81 692 ARG B O 1
ATOM 12980 N N . SER B 1 693 ? 12.047 3.369 -22.75 1 86 693 SER B N 1
ATOM 12981 C CA . SER B 1 693 ? 11.094 4.473 -22.875 1 86 693 SER B CA 1
ATOM 12982 C C . SER B 1 693 ? 11.617 5.727 -22.172 1 86 693 SER B C 1
ATOM 12984 O O . SER B 1 693 ? 12.43 5.641 -21.25 1 86 693 SER B O 1
ATOM 12986 N N . THR B 1 694 ? 11.156 6.863 -22.641 1 85.06 694 THR B N 1
ATOM 12987 C CA . THR B 1 694 ? 11.492 8.133 -22.016 1 85.06 694 THR B CA 1
ATOM 12988 C C . THR B 1 694 ? 10.789 8.273 -20.672 1 85.06 694 THR B C 1
ATOM 12990 O O . THR B 1 694 ? 11.344 8.828 -19.719 1 85.06 694 THR B O 1
ATOM 12993 N N . PHE B 1 695 ? 9.633 7.762 -20.609 1 83.81 695 PHE B N 1
ATOM 12994 C CA . PHE B 1 695 ? 8.867 7.859 -19.375 1 83.81 695 PHE B CA 1
ATOM 12995 C C . PHE B 1 695 ? 9.547 7.062 -18.266 1 83.81 695 PHE B C 1
ATOM 12997 O O . PHE B 1 695 ? 9.578 7.504 -17.109 1 83.81 695 PHE B O 1
ATOM 13004 N N . GLY B 1 696 ? 10 5.93 -18.609 1 86.75 696 GLY B N 1
ATOM 13005 C CA . GLY B 1 696 ? 10.656 5.082 -17.625 1 86.75 696 GLY B CA 1
ATOM 13006 C C . GLY B 1 696 ? 11.906 5.707 -17.031 1 86.75 696 GLY B C 1
ATOM 13007 O O . GLY B 1 696 ? 12.266 5.414 -15.891 1 86.75 696 GLY B O 1
ATOM 13008 N N . THR B 1 697 ? 12.43 6.703 -17.703 1 86.06 697 THR B N 1
ATOM 13009 C CA . THR B 1 697 ? 13.664 7.336 -17.25 1 86.06 697 THR B CA 1
ATOM 13010 C C . THR B 1 697 ? 13.414 8.172 -15.992 1 86.06 697 THR B C 1
ATOM 13012 O O . THR B 1 697 ? 14.32 8.375 -15.18 1 86.06 697 THR B O 1
ATOM 13015 N N . LEU B 1 698 ? 12.219 8.594 -15.859 1 85.12 698 LEU B N 1
ATOM 13016 C CA . LEU B 1 698 ? 11.867 9.344 -14.648 1 85.12 698 LEU B CA 1
ATOM 13017 C C . LEU B 1 698 ? 12.141 8.516 -13.398 1 85.12 698 LEU B C 1
ATOM 13019 O O . LEU B 1 698 ? 12.586 9.047 -12.383 1 85.12 698 LEU B O 1
ATOM 13023 N N . PHE B 1 699 ? 12.07 7.207 -13.547 1 83.56 699 PHE B N 1
ATOM 13024 C CA . PHE B 1 699 ? 12.25 6.336 -12.391 1 83.56 699 PHE B CA 1
ATOM 13025 C C . PHE B 1 699 ? 13.648 5.738 -12.375 1 83.56 699 PHE B C 1
ATOM 13027 O O . PHE B 1 699 ? 14.25 5.566 -11.312 1 83.56 699 PHE B O 1
ATOM 13034 N N . PHE B 1 700 ? 14.148 5.527 -13.5 1 85.62 700 PHE B N 1
ATOM 13035 C CA . PHE B 1 700 ? 15.453 4.879 -13.562 1 85.62 700 PHE B CA 1
ATOM 13036 C C . PHE B 1 700 ? 16.578 5.898 -13.367 1 85.62 700 PHE B C 1
ATOM 13038 O O . PHE B 1 700 ? 17.703 5.531 -13.023 1 85.62 700 PHE B O 1
ATOM 13045 N N . HIS B 1 701 ? 16.266 7.145 -13.562 1 85.75 701 HIS B N 1
ATOM 13046 C CA . HIS B 1 701 ? 17.234 8.211 -13.328 1 85.75 701 HIS B CA 1
ATOM 13047 C C . HIS B 1 701 ? 16.891 8.992 -12.062 1 85.75 701 HIS B C 1
ATOM 13049 O O . HIS B 1 701 ? 17.141 10.195 -11.984 1 85.75 701 HIS B O 1
ATOM 13055 N N . GLY B 1 702 ? 16.328 8.297 -11.125 1 83.81 702 GLY B N 1
ATOM 13056 C CA . GLY B 1 702 ? 15.922 8.914 -9.867 1 83.81 702 GLY B CA 1
ATOM 13057 C C . GLY B 1 702 ? 17.094 9.188 -8.938 1 83.81 702 GLY B C 1
ATOM 13058 O O . GLY B 1 702 ? 16.906 9.742 -7.852 1 83.81 702 GLY B O 1
ATOM 13059 N N . ASP B 1 703 ? 18.266 8.891 -9.352 1 84.94 703 ASP B N 1
ATOM 13060 C CA . ASP B 1 703 ? 19.453 9.172 -8.539 1 84.94 703 ASP B CA 1
ATOM 13061 C C . ASP B 1 703 ? 19.625 10.672 -8.344 1 84.94 703 ASP B C 1
ATOM 13063 O O . ASP B 1 703 ? 20.266 11.109 -7.379 1 84.94 703 ASP B O 1
ATOM 13067 N N . LEU B 1 704 ? 18.984 11.453 -9.188 1 89.06 704 LEU B N 1
ATOM 13068 C CA . LEU B 1 704 ? 19.094 12.906 -9.102 1 89.06 704 LEU B CA 1
ATOM 13069 C C . LEU B 1 704 ? 18.281 13.43 -7.91 1 89.06 704 LEU B C 1
ATOM 13071 O O . LEU B 1 704 ? 18.547 14.531 -7.418 1 89.06 704 LEU B O 1
ATOM 13075 N N . PHE B 1 705 ? 17.344 12.656 -7.453 1 90.56 705 PHE B N 1
ATOM 13076 C CA . PHE B 1 705 ? 16.516 13.102 -6.332 1 90.56 705 PHE B CA 1
ATOM 13077 C C . PHE B 1 705 ? 17.359 13.25 -5.07 1 90.56 705 PHE B C 1
ATOM 13079 O O . PHE B 1 705 ? 17.125 14.156 -4.266 1 90.56 705 PHE B O 1
ATOM 13086 N N . VAL B 1 706 ? 18.328 12.43 -4.93 1 90.75 706 VAL B N 1
ATOM 13087 C CA . VAL B 1 706 ? 19.188 12.461 -3.748 1 90.75 706 VAL B CA 1
ATOM 13088 C C . VAL B 1 706 ? 20.047 13.719 -3.762 1 90.75 706 VAL B C 1
ATOM 13090 O O . VAL B 1 706 ? 20.359 14.273 -2.707 1 90.75 706 VAL B O 1
ATOM 13093 N N . ASP B 1 707 ? 20.391 14.219 -4.926 1 93.06 707 ASP B N 1
ATOM 13094 C CA . ASP B 1 707 ? 21.234 15.406 -5.066 1 93.06 707 ASP B CA 1
ATOM 13095 C C . ASP B 1 707 ? 20.531 16.641 -4.5 1 93.06 707 ASP B C 1
ATOM 13097 O O . ASP B 1 707 ? 21.203 17.594 -4.094 1 93.06 707 ASP B O 1
ATOM 13101 N N . SER B 1 708 ? 19.25 16.562 -4.484 1 92.62 708 SER B N 1
ATOM 13102 C CA . SER B 1 708 ? 18.5 17.688 -3.926 1 92.62 708 SER B CA 1
ATOM 13103 C C . SER B 1 708 ? 18.844 17.906 -2.459 1 92.62 708 SER B C 1
ATOM 13105 O O . SER B 1 708 ? 18.875 19.047 -1.992 1 92.62 708 SER B O 1
ATOM 13107 N N . PHE B 1 709 ? 19.188 16.891 -1.782 1 92.69 709 PHE B N 1
ATOM 13108 C CA . PHE B 1 709 ? 19.5 17.031 -0.366 1 92.69 709 PHE B CA 1
ATOM 13109 C C . PHE B 1 709 ? 20.906 17.594 -0.18 1 92.69 709 PHE B C 1
ATOM 13111 O O . PHE B 1 709 ? 21.172 18.312 0.791 1 92.69 709 PHE B O 1
ATOM 13118 N N . PHE B 1 710 ? 21.797 17.312 -1.108 1 93.94 710 PHE B N 1
ATOM 13119 C CA . PHE B 1 710 ? 23.109 17.953 -1.078 1 93.94 710 PHE B CA 1
ATOM 13120 C C . PHE B 1 710 ? 22.969 19.469 -1.267 1 93.94 710 PHE B C 1
ATOM 13122 O O . PHE B 1 710 ? 23.641 20.25 -0.584 1 93.94 710 PHE B O 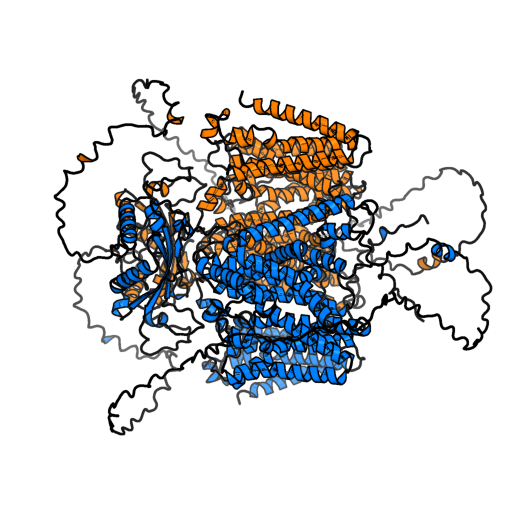1
ATOM 13129 N N . ILE B 1 711 ? 22.078 19.828 -2.158 1 93.38 711 ILE B N 1
ATOM 13130 C CA . ILE B 1 711 ? 21.828 21.234 -2.432 1 93.38 711 ILE B CA 1
ATOM 13131 C C . ILE B 1 711 ? 21.297 21.922 -1.174 1 93.38 711 ILE B C 1
ATOM 13133 O O . ILE B 1 711 ? 21.797 22.969 -0.769 1 93.38 711 ILE B O 1
ATOM 13137 N N . LEU B 1 712 ? 20.328 21.281 -0.557 1 92.19 712 LEU B N 1
ATOM 13138 C CA . LEU B 1 712 ? 19.672 21.844 0.618 1 92.19 712 LEU B CA 1
ATOM 13139 C C . LEU B 1 712 ? 20.656 21.969 1.777 1 92.19 712 LEU B C 1
ATOM 13141 O O . LEU B 1 712 ? 20.656 22.984 2.488 1 92.19 712 LEU B O 1
ATOM 13145 N N . SER B 1 713 ? 21.5 20.984 1.925 1 93.44 713 SER B N 1
ATOM 13146 C CA . SER B 1 713 ? 22.516 21.016 2.971 1 93.44 713 SER B CA 1
ATOM 13147 C C . SER B 1 713 ? 23.516 22.141 2.732 1 93.44 713 SER B C 1
ATOM 13149 O O . SER B 1 713 ? 23.891 22.859 3.666 1 93.44 713 SER B O 1
ATOM 13151 N N . GLY B 1 714 ? 23.906 22.312 1.5 1 92.69 714 GLY B N 1
ATOM 13152 C CA . GLY B 1 714 ? 24.828 23.391 1.165 1 92.69 714 GLY B CA 1
ATOM 13153 C C . GLY B 1 714 ? 24.266 24.766 1.459 1 92.69 714 GLY B C 1
ATOM 13154 O O . GLY B 1 714 ? 24.969 25.625 2.006 1 92.69 714 GLY B O 1
ATOM 13155 N N . ILE B 1 715 ? 23.031 24.953 1.157 1 91.12 715 ILE B N 1
ATOM 13156 C CA . ILE B 1 715 ? 22.375 26.234 1.381 1 91.12 715 ILE B CA 1
ATOM 13157 C C . ILE B 1 715 ? 22.312 26.516 2.879 1 91.12 715 ILE B C 1
ATOM 13159 O O . ILE B 1 715 ? 22.734 27.594 3.328 1 91.12 715 ILE B O 1
ATOM 13163 N N . LEU B 1 716 ? 21.891 25.562 3.635 1 90 716 LEU B N 1
ATOM 13164 C CA . LEU B 1 716 ? 21.609 25.766 5.051 1 90 716 LEU B CA 1
ATOM 13165 C C . LEU B 1 716 ? 22.891 25.953 5.844 1 90 716 LEU B C 1
ATOM 13167 O O . LEU B 1 716 ? 22.984 26.828 6.695 1 90 716 LEU B O 1
ATOM 13171 N N . VAL B 1 717 ? 23.875 25.125 5.531 1 90.44 717 VAL B N 1
ATOM 13172 C CA . VAL B 1 717 ? 25.125 25.188 6.27 1 90.44 717 VAL B CA 1
ATOM 13173 C C . VAL B 1 717 ? 25.812 26.531 6.02 1 90.44 717 VAL B C 1
ATOM 13175 O O . VAL B 1 717 ? 26.266 27.188 6.961 1 90.44 717 VAL B O 1
ATOM 13178 N N . THR B 1 718 ? 25.844 26.938 4.816 1 91.25 718 THR B N 1
ATOM 13179 C CA . THR B 1 718 ? 26.516 28.188 4.457 1 91.25 718 THR B CA 1
ATOM 13180 C C . THR B 1 718 ? 25.781 29.391 5.043 1 91.25 718 THR B C 1
ATOM 13182 O O . THR B 1 718 ? 26.406 30.266 5.648 1 91.25 718 THR B O 1
ATOM 13185 N N . TYR B 1 719 ? 24.531 29.375 4.906 1 89.12 719 TYR B N 1
ATOM 13186 C CA . TYR B 1 719 ? 23.75 30.484 5.445 1 89.12 719 TYR B CA 1
ATOM 13187 C C . TYR B 1 719 ? 23.906 30.578 6.957 1 89.12 719 TYR B C 1
ATOM 13189 O O . TYR B 1 719 ? 24.203 31.656 7.488 1 89.12 719 TYR B O 1
ATOM 13197 N N . CYS B 1 720 ? 23.797 29.531 7.66 1 87.81 720 CYS B N 1
ATOM 13198 C CA . CYS B 1 720 ? 23.828 29.516 9.117 1 87.81 720 CYS B CA 1
ATOM 13199 C C . CYS B 1 720 ? 25.219 29.859 9.641 1 87.81 720 CYS B C 1
ATOM 13201 O O . CYS B 1 720 ? 25.359 30.594 10.609 1 87.81 720 CYS B O 1
ATOM 13203 N N . LEU B 1 721 ? 26.234 29.375 8.977 1 89.19 721 LEU B N 1
ATOM 13204 C CA . LEU B 1 721 ? 27.594 29.625 9.438 1 89.19 721 LEU B CA 1
ATOM 13205 C C . LEU B 1 721 ? 27.984 31.078 9.219 1 89.19 721 LEU B C 1
ATOM 13207 O O . LEU B 1 721 ? 28.594 31.703 10.102 1 89.19 721 LEU B O 1
ATOM 13211 N N . LEU B 1 722 ? 27.625 31.625 8.117 1 89.25 722 LEU B N 1
ATOM 13212 C CA . LEU B 1 722 ? 27.984 33 7.824 1 89.25 722 LEU B CA 1
ATOM 13213 C C . LEU B 1 722 ? 27.266 33.969 8.758 1 89.25 722 LEU B C 1
ATOM 13215 O O . LEU B 1 722 ? 27.844 34.969 9.203 1 89.25 722 LEU B O 1
ATOM 13219 N N . VAL B 1 723 ? 26.031 33.656 9.023 1 85.38 723 VAL B N 1
ATOM 13220 C CA . VAL B 1 723 ? 25.281 34.469 9.969 1 85.38 723 VAL B CA 1
ATOM 13221 C C . VAL B 1 723 ? 25.906 34.344 11.359 1 85.38 723 VAL B C 1
ATOM 13223 O O . VAL B 1 723 ? 26.062 35.344 12.055 1 85.38 723 VAL B O 1
ATOM 13226 N N . GLN B 1 724 ? 26.328 33.188 11.688 1 86.25 724 GLN B N 1
ATOM 13227 C CA . GLN B 1 724 ? 26.938 32.938 12.984 1 86.25 724 GLN B CA 1
ATOM 13228 C C . GLN B 1 724 ? 28.312 33.594 13.078 1 86.25 724 GLN B C 1
ATOM 13230 O O . GLN B 1 724 ? 28.688 34.125 14.125 1 86.25 724 GLN B O 1
ATOM 13235 N N . PHE B 1 725 ? 29.078 33.625 12 1 88.44 725 PHE B N 1
ATOM 13236 C CA . PHE B 1 725 ? 30.438 34.156 11.977 1 88.44 725 PHE B CA 1
ATOM 13237 C C . PHE B 1 725 ? 30.438 35.688 12.039 1 88.44 725 PHE B C 1
ATOM 13239 O O . PHE B 1 725 ? 31.453 36.281 12.344 1 88.44 725 PHE B O 1
ATOM 13246 N N . GLU B 1 726 ? 29.281 36.25 11.703 1 84 726 GLU B N 1
ATOM 13247 C CA . GLU B 1 726 ? 29.141 37.688 11.906 1 84 726 GLU B CA 1
ATOM 13248 C C . GLU B 1 726 ? 29.203 38.031 13.383 1 84 726 GLU B C 1
ATOM 13250 O O . GLU B 1 726 ? 29.672 39.125 13.75 1 84 726 GLU B O 1
ATOM 13255 N N . LYS B 1 727 ? 28.75 37.188 14.188 1 82.69 727 LYS B N 1
ATOM 13256 C CA . LYS B 1 727 ? 28.734 37.438 15.625 1 82.69 727 LYS B CA 1
ATOM 13257 C C . LYS B 1 727 ? 30.031 36.938 16.266 1 82.69 727 LYS B C 1
ATOM 13259 O O . LYS B 1 727 ? 30.703 37.656 16.984 1 82.69 727 LYS B O 1
ATOM 13264 N N . ARG B 1 728 ? 30.328 35.688 16.109 1 81.5 728 ARG B N 1
ATOM 13265 C CA . ARG B 1 728 ? 31.516 35.062 16.656 1 81.5 728 ARG B CA 1
ATOM 13266 C C . ARG B 1 728 ? 31.953 33.844 15.82 1 81.5 728 ARG B C 1
ATOM 13268 O O . ARG B 1 728 ? 31.109 33.094 15.312 1 81.5 728 ARG B O 1
ATOM 13275 N N . ILE B 1 729 ? 33.25 33.875 15.672 1 78.31 729 ILE B N 1
ATOM 13276 C CA . ILE B 1 729 ? 33.781 32.719 14.961 1 78.31 729 ILE B CA 1
ATOM 13277 C C . ILE B 1 729 ? 33.938 31.531 15.93 1 78.31 729 ILE B C 1
ATOM 13279 O O . ILE B 1 729 ? 34.594 31.656 16.953 1 78.31 729 ILE B O 1
ATOM 13283 N N . LEU B 1 730 ? 33.281 30.422 15.68 1 81.75 730 LEU B N 1
ATOM 13284 C CA . LEU B 1 730 ? 33.344 29.234 16.516 1 81.75 730 LEU B CA 1
ATOM 13285 C C . LEU B 1 730 ? 34.438 28.297 16.078 1 81.75 730 LEU B C 1
ATOM 13287 O O . LEU B 1 730 ? 34.844 28.297 14.906 1 81.75 730 LEU B O 1
ATOM 13291 N N . ASN B 1 731 ? 34.906 27.453 16.984 1 88.31 731 ASN B N 1
ATOM 13292 C CA . ASN B 1 731 ? 35.875 26.422 16.703 1 88.31 731 ASN B CA 1
ATOM 13293 C C . ASN B 1 731 ? 35.344 25.375 15.727 1 88.31 731 ASN B C 1
ATOM 13295 O O . ASN B 1 731 ? 34.25 24.812 15.953 1 88.31 731 ASN B O 1
ATOM 13299 N N . PRO B 1 732 ? 36.062 25.25 14.625 1 90.94 732 PRO B N 1
ATOM 13300 C CA . PRO B 1 732 ? 35.594 24.266 13.641 1 90.94 732 PRO B CA 1
ATOM 13301 C C . PRO B 1 732 ? 35.375 22.891 14.242 1 90.94 732 PRO B C 1
ATOM 13303 O O . PRO B 1 732 ? 34.469 22.172 13.852 1 90.94 732 PRO B O 1
ATOM 13306 N N . GLY B 1 733 ? 36.281 22.406 15.102 1 91.5 733 GLY B N 1
ATOM 13307 C CA . GLY B 1 733 ? 36.094 21.109 15.758 1 91.5 733 GLY B CA 1
ATOM 13308 C C . GLY B 1 733 ? 34.781 21 16.516 1 91.5 733 GLY B C 1
ATOM 13309 O O . GLY B 1 733 ? 34.156 19.938 16.516 1 91.5 733 GLY B O 1
ATOM 13310 N N . PHE B 1 734 ? 34.438 22.047 17.078 1 89.19 734 PHE B N 1
ATOM 13311 C CA . PHE B 1 734 ? 33.188 22.078 17.844 1 89.19 734 PHE B CA 1
ATOM 13312 C C . PHE B 1 734 ? 31.984 21.984 16.906 1 89.19 734 PHE B C 1
ATOM 13314 O O . PHE B 1 734 ? 31.016 21.281 17.203 1 89.19 734 PHE B O 1
ATOM 13321 N N . ILE B 1 735 ? 32.062 22.672 15.859 1 91.12 735 ILE B N 1
ATOM 13322 C CA . ILE B 1 735 ? 30.969 22.641 14.891 1 91.12 735 ILE B CA 1
ATOM 13323 C C . ILE B 1 735 ? 30.797 21.219 14.344 1 91.12 735 ILE B C 1
ATOM 13325 O O . ILE B 1 735 ? 29.672 20.734 14.211 1 91.12 735 ILE B O 1
ATOM 13329 N N . ILE B 1 736 ? 31.875 20.594 14.07 1 91.69 736 ILE B N 1
ATOM 13330 C CA . ILE B 1 736 ? 31.875 19.234 13.539 1 91.69 736 ILE B CA 1
ATOM 13331 C C . ILE B 1 736 ? 31.281 18.281 14.578 1 91.69 736 ILE B C 1
ATOM 13333 O O . ILE B 1 736 ? 30.484 17.406 14.25 1 91.69 736 ILE B O 1
ATOM 13337 N N . LEU B 1 737 ? 31.641 18.484 15.781 1 89.81 737 LEU B N 1
ATOM 13338 C CA . LEU B 1 737 ? 31.156 17.641 16.875 1 89.81 737 LEU B CA 1
ATOM 13339 C C . LEU B 1 737 ? 29.656 17.797 17.047 1 89.81 737 LEU B C 1
ATOM 13341 O O . LEU B 1 737 ? 28.938 16.812 17.281 1 89.81 737 LEU B O 1
ATOM 13345 N N . MET B 1 738 ? 29.203 18.969 16.938 1 88.06 738 MET B N 1
ATOM 13346 C CA . MET B 1 738 ? 27.766 19.234 17.109 1 88.06 738 MET B CA 1
ATOM 13347 C C . MET B 1 738 ? 26.969 18.547 16 1 88.06 738 MET B C 1
ATOM 13349 O O . MET B 1 738 ? 25.891 18 16.266 1 88.06 738 MET B O 1
ATOM 13353 N N . ARG B 1 739 ? 27.391 18.562 14.859 1 90.75 739 ARG B N 1
ATOM 13354 C CA . ARG B 1 739 ? 26.719 17.875 13.766 1 90.75 739 ARG B CA 1
ATOM 13355 C C . ARG B 1 739 ? 26.75 16.375 13.969 1 90.75 739 ARG B C 1
ATOM 13357 O O . ARG B 1 739 ? 25.766 15.68 13.703 1 90.75 739 ARG B O 1
ATOM 13364 N N . TYR B 1 740 ? 27.938 15.898 14.414 1 91.69 740 TYR B N 1
ATOM 13365 C CA . TYR B 1 740 ? 28.078 14.469 14.688 1 91.69 740 TYR B CA 1
ATOM 13366 C C . TYR B 1 740 ? 27.062 14.008 15.719 1 91.69 740 TYR B C 1
ATOM 13368 O O . TYR B 1 740 ? 26.406 12.977 15.539 1 91.69 740 TYR B O 1
ATOM 13376 N N . ILE B 1 741 ? 26.875 14.805 16.719 1 89.88 741 ILE B N 1
ATOM 13377 C CA . ILE B 1 741 ? 25.969 14.461 17.812 1 89.88 741 ILE B CA 1
ATOM 13378 C C . ILE B 1 741 ? 24.531 14.562 17.344 1 89.88 741 ILE B C 1
ATOM 13380 O O . ILE B 1 741 ? 23.672 13.797 17.766 1 89.88 741 ILE B O 1
ATOM 13384 N N . ARG B 1 742 ? 24.25 15.359 16.422 1 90.31 742 ARG B N 1
ATOM 13385 C CA . ARG B 1 742 ? 22.906 15.562 15.906 1 90.31 742 ARG B CA 1
ATOM 13386 C C . ARG B 1 742 ? 22.484 14.406 15 1 90.31 742 ARG B C 1
ATOM 13388 O O . ARG B 1 742 ? 21.344 13.938 15.07 1 90.31 742 ARG B O 1
ATOM 13395 N N . LEU B 1 743 ? 23.344 13.859 14.227 1 92.62 743 LEU B N 1
ATOM 13396 C CA . LEU B 1 743 ? 23.016 12.906 13.172 1 92.62 743 LEU B CA 1
ATOM 13397 C C . LEU B 1 743 ? 23.203 11.477 13.664 1 92.62 743 LEU B C 1
ATOM 13399 O O . LEU B 1 743 ? 22.406 10.594 13.32 1 92.62 743 LEU B O 1
ATOM 13403 N N . THR B 1 744 ? 24.109 11.203 14.484 1 94.12 744 THR B N 1
ATOM 13404 C CA . THR B 1 744 ? 24.656 9.867 14.688 1 94.12 744 THR B CA 1
ATOM 13405 C C . THR B 1 744 ? 23.734 9.055 15.602 1 94.12 744 THR B C 1
ATOM 13407 O O . THR B 1 744 ? 23.531 7.855 15.383 1 94.12 744 THR B O 1
ATOM 13410 N N . PRO B 1 745 ? 23.188 9.633 16.656 1 94.25 745 PRO B N 1
ATOM 13411 C CA . PRO B 1 745 ? 22.406 8.781 17.562 1 94.25 745 PRO B CA 1
ATOM 13412 C C . PRO B 1 745 ? 21.281 8.039 16.859 1 94.25 745 PRO B C 1
ATOM 13414 O O . PRO B 1 745 ? 21.141 6.828 17.016 1 94.25 745 PRO B O 1
ATOM 13417 N N . MET B 1 746 ? 20.5 8.68 16.109 1 96.06 746 MET B N 1
ATOM 13418 C CA . MET B 1 746 ? 19.406 8.031 15.367 1 96.06 746 MET B CA 1
ATOM 13419 C C . MET B 1 746 ? 19.969 7.051 14.344 1 96.06 746 MET B C 1
ATOM 13421 O O . MET B 1 746 ? 19.438 5.953 14.18 1 96.06 746 MET B O 1
ATOM 13425 N N . TYR B 1 747 ? 21.047 7.469 13.641 1 96.38 747 TYR B N 1
ATOM 13426 C CA . TYR B 1 747 ? 21.703 6.621 12.656 1 96.38 747 TYR B CA 1
ATOM 13427 C C . TYR B 1 747 ? 22.219 5.336 13.297 1 96.38 747 TYR B C 1
ATOM 13429 O O . TYR B 1 747 ? 22 4.242 12.773 1 96.38 747 TYR B O 1
ATOM 13437 N N . ALA B 1 748 ? 22.797 5.5 14.422 1 96.69 748 ALA B N 1
ATOM 13438 C CA . ALA B 1 748 ? 23.344 4.359 15.148 1 96.69 748 ALA B CA 1
ATOM 13439 C C . ALA B 1 748 ? 22.234 3.416 15.617 1 96.69 748 ALA B C 1
ATOM 13441 O O . ALA B 1 748 ? 22.406 2.193 15.586 1 96.69 748 ALA B O 1
ATOM 13442 N N . TYR B 1 749 ? 21.172 3.943 16.047 1 97.25 749 TYR B N 1
ATOM 13443 C CA . TYR B 1 749 ? 20.062 3.115 16.484 1 97.25 749 TYR B CA 1
ATOM 13444 C C . TYR B 1 749 ? 19.5 2.299 15.328 1 97.25 749 TYR B C 1
ATOM 13446 O O . TYR B 1 749 ? 19.172 1.118 15.484 1 97.25 749 TYR B O 1
ATOM 13454 N N . VAL B 1 750 ? 19.328 2.9 14.172 1 97.38 750 VAL B N 1
ATOM 13455 C CA . VAL B 1 750 ? 18.797 2.203 13.008 1 97.38 750 VAL B CA 1
ATOM 13456 C C . VAL B 1 750 ? 19.781 1.134 12.547 1 97.38 750 VAL B C 1
ATOM 13458 O O . VAL B 1 750 ? 19.391 0.03 12.172 1 97.38 750 VAL B O 1
ATOM 13461 N N . ILE B 1 751 ? 21.094 1.476 12.609 1 97.5 751 ILE B N 1
ATOM 13462 C CA . ILE B 1 751 ? 22.125 0.493 12.297 1 97.5 751 ILE B CA 1
ATOM 13463 C C . ILE B 1 751 ? 22.016 -0.69 13.258 1 97.5 751 ILE B C 1
ATOM 13465 O O . ILE B 1 751 ? 22.109 -1.847 12.836 1 97.5 751 ILE B O 1
ATOM 13469 N N . TYR B 1 752 ? 21.797 -0.356 14.523 1 97.62 752 TYR B N 1
ATOM 13470 C CA . TYR B 1 752 ? 21.641 -1.38 15.555 1 97.62 752 TYR B CA 1
ATOM 13471 C C . TYR B 1 752 ? 20.453 -2.283 15.242 1 97.62 752 TYR B C 1
ATOM 13473 O O . TYR B 1 752 ? 20.547 -3.508 15.352 1 97.62 752 TYR B O 1
ATOM 13481 N N . PHE B 1 753 ? 19.422 -1.759 14.852 1 97.25 753 PHE B N 1
ATOM 13482 C CA . PHE B 1 753 ? 18.25 -2.516 14.453 1 97.25 753 PHE B CA 1
ATOM 13483 C C . PHE B 1 753 ? 18.547 -3.41 13.258 1 97.25 753 PHE B C 1
ATOM 13485 O O . PHE B 1 753 ? 18.188 -4.59 13.258 1 97.25 753 PHE B O 1
ATOM 13492 N N . CYS B 1 754 ? 19.234 -2.867 12.273 1 97.56 754 CYS B N 1
ATOM 13493 C CA . CYS B 1 754 ? 19.547 -3.596 11.047 1 97.56 754 CYS B CA 1
ATOM 13494 C C . CYS B 1 754 ? 20.516 -4.738 11.32 1 97.56 754 CYS B C 1
ATOM 13496 O O . CYS B 1 754 ? 20.453 -5.781 10.672 1 97.56 754 CYS B O 1
ATOM 13498 N N . ALA B 1 755 ? 21.328 -4.594 12.281 1 97.31 755 ALA B N 1
ATOM 13499 C CA . ALA B 1 755 ? 22.344 -5.586 12.609 1 97.31 755 ALA B CA 1
ATOM 13500 C C . ALA B 1 755 ? 21.766 -6.711 13.461 1 97.31 755 ALA B C 1
ATOM 13502 O O . ALA B 1 755 ? 22.391 -7.77 13.602 1 97.31 755 ALA B O 1
ATOM 13503 N N . THR B 1 756 ? 20.531 -6.539 13.992 1 96.56 756 THR B N 1
ATOM 13504 C CA . THR B 1 756 ? 20.062 -7.508 14.977 1 96.56 756 THR B CA 1
ATOM 13505 C C . THR B 1 756 ? 18.656 -7.992 14.633 1 96.56 756 THR B C 1
ATOM 13507 O O . THR B 1 756 ? 18.484 -8.953 13.883 1 96.56 756 THR B O 1
ATOM 13510 N N . ILE B 1 757 ? 17.625 -7.195 14.891 1 95.94 757 ILE B N 1
ATOM 13511 C CA . ILE B 1 757 ? 16.234 -7.629 14.922 1 95.94 757 ILE B CA 1
ATOM 13512 C C . ILE B 1 757 ? 15.672 -7.645 13.508 1 95.94 757 ILE B C 1
ATOM 13514 O O . ILE B 1 757 ? 14.664 -8.312 13.234 1 95.94 757 ILE B O 1
ATOM 13518 N N . PHE B 1 758 ? 16.312 -7.016 12.562 1 96 758 PHE B N 1
ATOM 13519 C CA . PHE B 1 758 ? 15.805 -6.902 11.203 1 96 758 PHE B CA 1
ATOM 13520 C C . PHE B 1 758 ? 15.609 -8.281 10.586 1 96 758 PHE B C 1
ATOM 13522 O O . PHE B 1 758 ? 14.672 -8.484 9.812 1 96 758 PHE B O 1
ATOM 13529 N N . TYR B 1 759 ? 16.422 -9.227 10.93 1 94 759 TYR B N 1
ATOM 13530 C CA . TYR B 1 759 ? 16.312 -10.578 10.383 1 94 759 TYR B CA 1
ATOM 13531 C C . TYR B 1 759 ? 15.031 -11.258 10.836 1 94 759 TYR B C 1
ATOM 13533 O O . TYR B 1 759 ? 14.469 -12.078 10.109 1 94 759 TYR B O 1
ATOM 13541 N N . PHE B 1 760 ? 14.508 -10.891 11.984 1 93.88 760 PHE B N 1
ATOM 13542 C CA . PHE B 1 760 ? 13.414 -11.625 12.609 1 93.88 760 PHE B CA 1
ATOM 13543 C C . PHE B 1 760 ? 12.07 -10.969 12.281 1 93.88 760 PHE B C 1
ATOM 13545 O O . PHE B 1 760 ? 11.031 -11.414 12.758 1 93.88 760 PHE B O 1
ATOM 13552 N N . VAL B 1 761 ? 12.055 -9.992 11.438 1 92.5 761 VAL B N 1
ATOM 13553 C CA . VAL B 1 761 ? 10.828 -9.227 11.227 1 92.5 761 VAL B CA 1
ATOM 13554 C C . VAL B 1 761 ? 10.031 -9.828 10.07 1 92.5 761 VAL B C 1
ATOM 13556 O O . VAL B 1 761 ? 8.922 -9.391 9.781 1 92.5 761 VAL B O 1
ATOM 13559 N N . GLY B 1 762 ? 10.562 -10.891 9.422 1 91.06 762 GLY B N 1
ATOM 13560 C CA . GLY B 1 762 ? 9.844 -11.516 8.32 1 91.06 762 GLY B CA 1
ATOM 13561 C C . GLY B 1 762 ? 10.414 -12.867 7.93 1 91.06 762 GLY B C 1
ATOM 13562 O O . GLY B 1 762 ? 11.273 -13.414 8.625 1 91.06 762 GLY B O 1
ATOM 13563 N N . HIS B 1 763 ? 9.805 -13.453 6.949 1 92.19 763 HIS B N 1
ATOM 13564 C CA . HIS B 1 763 ? 10.227 -14.719 6.359 1 92.19 763 HIS B CA 1
ATOM 13565 C C . HIS B 1 763 ? 9.703 -14.859 4.934 1 92.19 763 HIS B C 1
ATOM 13567 O O . HIS B 1 763 ? 8.781 -14.148 4.527 1 92.19 763 HIS B O 1
ATOM 13573 N N . GLY B 1 764 ? 10.305 -15.711 4.191 1 93.88 764 GLY B N 1
ATOM 13574 C CA . GLY B 1 764 ? 9.93 -15.938 2.803 1 93.88 764 GLY B CA 1
ATOM 13575 C C . GLY B 1 764 ? 10.938 -16.766 2.035 1 93.88 764 GLY B C 1
ATOM 13576 O O . GLY B 1 764 ? 12.008 -17.078 2.553 1 93.88 764 GLY B O 1
ATOM 13577 N N . PRO B 1 765 ? 10.57 -17.125 0.816 1 95.06 765 PRO B N 1
ATOM 13578 C CA . PRO B 1 765 ? 11.445 -17.984 0.009 1 95.06 765 PRO B CA 1
ATOM 13579 C C . PRO B 1 765 ? 12.828 -17.375 -0.203 1 95.06 765 PRO B C 1
ATOM 13581 O O . PRO B 1 765 ? 13.828 -18.094 -0.147 1 95.06 765 PRO B O 1
ATOM 13584 N N . MET B 1 766 ? 12.898 -16.047 -0.385 1 93.88 766 MET B N 1
ATOM 13585 C CA . MET B 1 766 ? 14.172 -15.391 -0.692 1 93.88 766 MET B CA 1
ATOM 13586 C C . MET B 1 766 ? 14.68 -14.594 0.505 1 93.88 766 MET B C 1
ATOM 13588 O O . MET B 1 766 ? 15.578 -13.766 0.367 1 93.88 766 MET B O 1
ATOM 13592 N N . TRP B 1 767 ? 14.109 -14.797 1.697 1 93.31 767 TRP B N 1
ATOM 13593 C CA . TRP B 1 767 ? 14.438 -14.008 2.881 1 93.31 767 TRP B CA 1
ATOM 13594 C C . TRP B 1 767 ? 15.906 -14.18 3.256 1 93.31 767 TRP B C 1
ATOM 13596 O O . TRP B 1 767 ? 16.625 -13.188 3.436 1 93.31 767 TRP B O 1
ATOM 13606 N N . LYS B 1 768 ? 16.328 -15.43 3.328 1 92.25 768 LYS B N 1
ATOM 13607 C CA . LYS B 1 768 ? 17.703 -15.719 3.715 1 92.25 768 LYS B CA 1
ATOM 13608 C C . LYS B 1 768 ? 18.688 -15.18 2.682 1 92.25 768 LYS B C 1
ATOM 13610 O O . LYS B 1 768 ? 19.766 -14.688 3.035 1 92.25 768 LYS B O 1
ATOM 13615 N N . THR B 1 769 ? 18.312 -15.203 1.459 1 89.38 769 THR B N 1
ATOM 13616 C CA . THR B 1 769 ? 19.188 -14.758 0.375 1 89.38 769 THR B CA 1
ATOM 13617 C C . THR B 1 769 ? 19.281 -13.234 0.35 1 89.38 769 THR B C 1
ATOM 13619 O O . THR B 1 769 ? 20.328 -12.688 0.02 1 89.38 769 THR B O 1
ATOM 13622 N N . ILE B 1 770 ? 18.234 -12.531 0.727 1 89.75 770 ILE B N 1
ATOM 13623 C CA . ILE B 1 770 ? 18.188 -11.086 0.563 1 89.75 770 ILE B CA 1
ATOM 13624 C C . ILE B 1 770 ? 18.531 -10.406 1.886 1 89.75 770 ILE B C 1
ATOM 13626 O O . ILE B 1 770 ? 19.391 -9.508 1.925 1 89.75 770 ILE B O 1
ATOM 13630 N N . ILE B 1 771 ? 17.969 -10.836 2.973 1 92.75 771 ILE B N 1
ATOM 13631 C CA . ILE B 1 771 ? 18.047 -10.094 4.23 1 92.75 771 ILE B CA 1
ATOM 13632 C C . ILE B 1 771 ? 19.266 -10.547 5.023 1 92.75 771 ILE B C 1
ATOM 13634 O O . ILE B 1 771 ? 19.938 -9.734 5.676 1 92.75 771 ILE B O 1
ATOM 13638 N N . ALA B 1 772 ? 19.609 -11.812 4.98 1 91.44 772 ALA B N 1
ATOM 13639 C CA . ALA B 1 772 ? 20.719 -12.328 5.793 1 91.44 772 ALA B CA 1
ATOM 13640 C C . ALA B 1 772 ? 22.031 -11.617 5.461 1 91.44 772 ALA B C 1
ATOM 13642 O O . ALA B 1 772 ? 22.734 -11.141 6.355 1 91.44 772 ALA B O 1
ATOM 13643 N N . PRO B 1 773 ? 22.375 -11.461 4.203 1 89.75 773 PRO B N 1
ATOM 13644 C CA . PRO B 1 773 ? 23.609 -10.727 3.895 1 89.75 773 PRO B CA 1
ATOM 13645 C C . PRO B 1 773 ? 23.547 -9.266 4.352 1 89.75 773 PRO B C 1
ATOM 13647 O O . PRO B 1 773 ? 24.562 -8.695 4.742 1 89.75 773 PRO B O 1
ATOM 13650 N N . GLU B 1 774 ? 22.406 -8.633 4.285 1 92 774 GLU B N 1
ATOM 13651 C CA . GLU B 1 774 ? 22.25 -7.25 4.73 1 92 774 GLU B CA 1
ATOM 13652 C C . GLU B 1 774 ? 22.531 -7.117 6.223 1 92 774 GLU B C 1
ATOM 13654 O O . GLU B 1 774 ? 23.188 -6.164 6.648 1 92 774 GLU B O 1
ATOM 13659 N N . VAL B 1 775 ? 22.031 -8.062 6.984 1 94.88 775 VAL B N 1
ATOM 13660 C CA . VAL B 1 775 ? 22.25 -8.055 8.43 1 94.88 775 VAL B CA 1
ATOM 13661 C C . VAL B 1 775 ? 23.719 -8.297 8.742 1 94.88 775 VAL B C 1
ATOM 13663 O O . VAL B 1 775 ? 24.297 -7.621 9.602 1 94.88 775 VAL B O 1
ATOM 13666 N N . GLN B 1 776 ? 24.344 -9.203 8.031 1 94.25 776 GLN B N 1
ATOM 13667 C CA . GLN B 1 776 ? 25.75 -9.508 8.25 1 94.25 776 GLN B CA 1
ATOM 13668 C C . GLN B 1 776 ? 26.641 -8.312 7.902 1 94.25 776 GLN B C 1
ATOM 13670 O O . GLN B 1 776 ? 27.609 -8.031 8.602 1 94.25 776 GLN B O 1
ATOM 13675 N N . ASP B 1 777 ? 26.281 -7.613 6.836 1 94.69 777 ASP B N 1
ATOM 13676 C CA . ASP B 1 777 ? 27 -6.402 6.469 1 94.69 777 ASP B CA 1
ATOM 13677 C C . ASP B 1 777 ? 26.969 -5.371 7.59 1 94.69 777 ASP B C 1
ATOM 13679 O O . ASP B 1 777 ? 27.969 -4.727 7.891 1 94.69 777 ASP B O 1
ATOM 13683 N N . CYS B 1 778 ? 25.844 -5.199 8.203 1 96.56 778 CYS B N 1
ATOM 13684 C CA . CYS B 1 778 ? 25.688 -4.223 9.281 1 96.56 778 CYS B CA 1
ATOM 13685 C C . CYS B 1 778 ? 26.438 -4.676 10.531 1 96.56 778 CYS B C 1
ATOM 13687 O O . CYS B 1 778 ? 27.016 -3.854 11.242 1 96.56 778 CYS B O 1
ATOM 13689 N N . ARG B 1 779 ? 26.438 -5.973 10.805 1 96.12 779 ARG B N 1
ATOM 13690 C CA . ARG B 1 779 ? 27.156 -6.504 11.969 1 96.12 779 ARG B CA 1
ATOM 13691 C C . ARG B 1 779 ? 28.656 -6.352 11.805 1 96.12 779 ARG B C 1
ATOM 13693 O O . ARG B 1 779 ? 29.359 -5.973 12.75 1 96.12 779 ARG B O 1
ATOM 13700 N N . ASP B 1 780 ? 29.172 -6.535 10.617 1 95.44 780 ASP B N 1
ATOM 13701 C CA . ASP B 1 780 ? 30.609 -6.543 10.367 1 95.44 780 ASP B CA 1
ATOM 13702 C C . ASP B 1 780 ? 31.141 -5.125 10.172 1 95.44 780 ASP B C 1
ATOM 13704 O O . ASP B 1 780 ? 32.281 -4.832 10.516 1 95.44 780 ASP B O 1
ATOM 13708 N N . ASN B 1 781 ? 30.266 -4.23 9.602 1 95 781 ASN B N 1
ATOM 13709 C CA . ASN B 1 781 ? 30.812 -2.949 9.164 1 95 781 ASN B CA 1
ATOM 13710 C C . ASN B 1 781 ? 30.062 -1.777 9.789 1 95 781 ASN B C 1
ATOM 13712 O O . ASN B 1 781 ? 30.062 -0.669 9.25 1 95 781 ASN B O 1
ATOM 13716 N N . TRP B 1 782 ? 29.391 -1.949 10.922 1 96.38 782 TRP B N 1
ATOM 13717 C CA . TRP B 1 782 ? 28.656 -0.873 11.586 1 96.38 782 TRP B CA 1
ATOM 13718 C C . TRP B 1 782 ? 29.578 0.295 11.906 1 96.38 782 TRP B C 1
ATOM 13720 O O . TRP B 1 782 ? 29.172 1.456 11.852 1 96.38 782 TRP B O 1
ATOM 13730 N N . TRP B 1 783 ? 30.859 0.054 12.203 1 95.44 783 TRP B N 1
ATOM 13731 C CA . TRP B 1 783 ? 31.797 1.064 12.664 1 95.44 783 TRP B CA 1
ATOM 13732 C C . TRP B 1 783 ? 32.156 2.02 11.531 1 95.44 783 TRP B C 1
ATOM 13734 O O . TRP B 1 783 ? 32.406 3.209 11.766 1 95.44 783 TRP B O 1
ATOM 13744 N N . THR B 1 784 ? 32.188 1.561 10.289 1 95.5 784 THR B N 1
ATOM 13745 C CA . THR B 1 784 ? 32.469 2.441 9.164 1 95.5 784 THR B CA 1
ATOM 13746 C C . THR B 1 784 ? 31.359 3.457 8.961 1 95.5 784 THR B C 1
ATOM 13748 O O . THR B 1 784 ? 31.609 4.578 8.516 1 95.5 784 THR B O 1
ATOM 13751 N N . SER B 1 785 ? 30.125 3.049 9.273 1 94.75 785 SER B N 1
ATOM 13752 C CA . SER B 1 785 ? 28.969 3.932 9.133 1 94.75 785 SER B CA 1
ATOM 13753 C C . SER B 1 785 ? 28.969 5.02 10.195 1 94.75 785 SER B C 1
ATOM 13755 O O . SER B 1 785 ? 28.734 6.191 9.898 1 94.75 785 SER B O 1
ATOM 13757 N N . VAL B 1 786 ? 29.328 4.672 11.398 1 94.88 786 VAL B N 1
ATOM 13758 C CA . VAL B 1 786 ? 29.297 5.621 12.508 1 94.88 786 VAL B CA 1
ATOM 13759 C C . VAL B 1 786 ? 30.438 6.621 12.359 1 94.88 786 VAL B C 1
ATOM 13761 O O . VAL B 1 786 ? 30.312 7.781 12.758 1 94.88 786 VAL B O 1
ATOM 13764 N N . LEU B 1 787 ? 31.453 6.195 11.688 1 95.06 787 LEU B N 1
ATOM 13765 C CA . LEU B 1 787 ? 32.594 7.082 11.477 1 95.06 787 LEU B CA 1
ATOM 13766 C C . LEU B 1 787 ? 32.438 7.848 10.172 1 95.06 787 LEU B C 1
ATOM 13768 O O . LEU B 1 787 ? 33.312 8.648 9.812 1 95.06 787 LEU B O 1
ATOM 13772 N N . TYR B 1 788 ? 31.438 7.621 9.477 1 95.62 788 TYR B N 1
ATOM 13773 C CA . TYR B 1 788 ? 31.109 8.312 8.234 1 95.62 788 TYR B CA 1
ATOM 13774 C C . TYR B 1 788 ? 32.219 8.117 7.195 1 95.62 788 TYR B C 1
ATOM 13776 O O . TYR B 1 788 ? 32.656 9.078 6.555 1 95.62 788 TYR B O 1
ATOM 13784 N N . ILE B 1 789 ? 32.719 6.793 7.027 1 94.62 789 ILE B N 1
ATOM 13785 C CA . ILE B 1 789 ? 33.719 6.461 6.027 1 94.62 789 ILE B CA 1
ATOM 13786 C C . ILE B 1 789 ? 33.312 5.211 5.262 1 94.62 789 ILE B C 1
ATOM 13788 O O . ILE B 1 789 ? 34.125 4.57 4.602 1 94.62 789 ILE B O 1
ATOM 13792 N N . SER B 1 790 ? 32.031 4.832 5.348 1 92.94 790 SER B N 1
ATOM 13793 C CA . SER B 1 790 ? 31.531 3.602 4.754 1 92.94 790 SER B CA 1
ATOM 13794 C C . SER B 1 790 ? 31.578 3.658 3.232 1 92.94 790 SER B C 1
ATOM 13796 O O . SER B 1 790 ? 31.594 2.619 2.566 1 92.94 790 SER B O 1
ATOM 13798 N N . ASN B 1 791 ? 31.625 4.863 2.604 1 92.56 791 ASN B N 1
ATOM 13799 C CA . ASN B 1 791 ? 31.656 4.992 1.15 1 92.56 791 ASN B CA 1
ATOM 13800 C C . ASN B 1 791 ? 33.062 4.727 0.601 1 92.56 791 ASN B C 1
ATOM 13802 O O . ASN B 1 791 ? 33.219 4.52 -0.601 1 92.56 791 ASN B O 1
ATOM 13806 N N . TYR B 1 792 ? 34.094 4.719 1.479 1 93.5 792 TYR B N 1
ATOM 13807 C CA . TYR B 1 792 ? 35.469 4.469 1.054 1 93.5 792 TYR B CA 1
ATOM 13808 C C . TYR B 1 792 ? 36 3.162 1.637 1 93.5 792 TYR B C 1
ATOM 13810 O O . TYR B 1 792 ? 36.812 2.486 1.018 1 93.5 792 TYR B O 1
ATOM 13818 N N . VAL B 1 793 ? 35.5 2.822 2.814 1 93.75 793 VAL B N 1
ATOM 13819 C CA . VAL B 1 793 ? 36 1.645 3.516 1 93.75 793 VAL B CA 1
ATOM 13820 C C . VAL B 1 793 ? 34.938 0.534 3.475 1 93.75 793 VAL B C 1
ATOM 13822 O O . VAL B 1 793 ? 33.844 0.679 4.035 1 93.75 793 VAL B O 1
ATOM 13825 N N . ASN B 1 794 ? 35.312 -0.656 2.936 1 93.06 794 ASN B N 1
ATOM 13826 C CA . ASN B 1 794 ? 34.406 -1.788 2.771 1 93.06 794 ASN B CA 1
ATOM 13827 C C . ASN B 1 794 ? 33.094 -1.356 2.16 1 93.06 794 ASN B C 1
ATOM 13829 O O . ASN B 1 794 ? 32.031 -1.688 2.682 1 93.06 794 ASN B O 1
ATOM 13833 N N . ALA B 1 795 ? 33.188 -0.591 1.139 1 90.81 795 ALA B N 1
ATOM 13834 C CA . ALA B 1 795 ? 32 0.01 0.53 1 90.81 795 ALA B CA 1
ATOM 13835 C C . ALA B 1 795 ? 31.078 -1.059 -0.047 1 90.81 795 ALA B C 1
ATOM 13837 O O . ALA B 1 795 ? 29.859 -0.883 -0.078 1 90.81 795 ALA B O 1
ATOM 13838 N N . GLU B 1 796 ? 31.625 -2.193 -0.429 1 91.19 796 GLU B N 1
ATOM 13839 C CA . GLU B 1 796 ? 30.844 -3.273 -1.018 1 91.19 796 GLU B CA 1
ATOM 13840 C C . GLU B 1 796 ? 30 -3.986 0.04 1 91.19 796 GLU B C 1
ATOM 13842 O O . GLU B 1 796 ? 29.078 -4.734 -0.291 1 91.19 796 GLU B O 1
ATOM 13847 N N . HIS B 1 797 ? 30.344 -3.709 1.3 1 92.88 797 HIS B N 1
ATOM 13848 C CA . HIS B 1 797 ? 29.625 -4.336 2.41 1 92.88 797 HIS B CA 1
ATOM 13849 C C . HIS B 1 797 ? 29.094 -3.293 3.385 1 92.88 797 HIS B C 1
ATOM 13851 O O . HIS B 1 797 ? 29.078 -3.523 4.598 1 92.88 797 HIS B O 1
ATOM 13857 N N . MET B 1 798 ? 28.797 -2.188 2.828 1 93.12 798 MET B N 1
ATOM 13858 C CA . MET B 1 798 ? 28.297 -1.126 3.695 1 93.12 798 MET B CA 1
ATOM 13859 C C . MET B 1 798 ? 26.953 -1.514 4.305 1 93.12 798 MET B C 1
ATOM 13861 O O . MET B 1 798 ? 26.172 -2.256 3.693 1 93.12 798 MET B O 1
ATOM 13865 N N . CYS B 1 799 ? 26.703 -0.999 5.52 1 94.12 799 CYS B N 1
ATOM 13866 C CA . CYS B 1 799 ? 25.406 -1.212 6.152 1 94.12 799 CYS B CA 1
ATOM 13867 C C . CYS B 1 799 ? 24.344 -0.311 5.539 1 94.12 799 CYS B C 1
ATOM 13869 O O . CYS B 1 799 ? 24.438 0.915 5.605 1 94.12 799 CYS B O 1
ATOM 13871 N N . MET B 1 800 ? 23.297 -0.893 4.992 1 92.94 800 MET B N 1
ATOM 13872 C CA . MET B 1 800 ? 22.234 -0.16 4.312 1 92.94 800 MET B CA 1
ATOM 13873 C C . MET B 1 800 ? 22.766 0.532 3.061 1 92.94 800 MET B C 1
ATOM 13875 O O . MET B 1 800 ? 23.453 1.548 3.154 1 92.94 800 MET B O 1
ATOM 13879 N N . VAL B 1 801 ? 22.375 0.14 2.012 1 90.44 801 VAL B N 1
ATOM 13880 C CA . VAL B 1 801 ? 22.922 0.579 0.729 1 90.44 801 VAL B CA 1
ATOM 13881 C C . VAL B 1 801 ? 22.688 2.076 0.553 1 90.44 801 VAL B C 1
ATOM 13883 O O . VAL B 1 801 ? 23.531 2.785 0 1 90.44 801 VAL B O 1
ATOM 13886 N N . HIS B 1 802 ? 21.578 2.652 1.057 1 91.69 802 HIS B N 1
ATOM 13887 C CA . HIS B 1 802 ? 21.234 4.051 0.828 1 91.69 802 HIS B CA 1
ATOM 13888 C C . HIS B 1 802 ? 22.016 4.965 1.772 1 91.69 802 HIS B C 1
ATOM 13890 O O . HIS B 1 802 ? 22.047 6.184 1.58 1 91.69 802 HIS B O 1
ATOM 13896 N N . SER B 1 803 ? 22.734 4.402 2.715 1 93.31 803 SER B N 1
ATOM 13897 C CA . SER B 1 803 ? 23.422 5.199 3.73 1 93.31 803 SER B CA 1
ATOM 13898 C C . SER B 1 803 ? 24.703 5.812 3.186 1 93.31 803 SER B C 1
ATOM 13900 O O . SER B 1 803 ? 25.359 6.598 3.871 1 93.31 803 SER B O 1
ATOM 13902 N N . TRP B 1 804 ? 25.094 5.582 1.962 1 92.81 804 TRP B N 1
ATOM 13903 C CA . TRP B 1 804 ? 26.281 6.188 1.355 1 92.81 804 TRP B CA 1
ATOM 13904 C C . TRP B 1 804 ? 26.172 7.711 1.379 1 92.81 804 TRP B C 1
ATOM 13906 O O . TRP B 1 804 ? 27.203 8.406 1.396 1 92.81 804 TRP B O 1
ATOM 13916 N N . TYR B 1 805 ? 24.984 8.266 1.328 1 94.38 805 TYR B N 1
ATOM 13917 C CA . TYR B 1 805 ? 24.703 9.703 1.282 1 94.38 805 TYR B CA 1
ATOM 13918 C C . TYR B 1 805 ? 25.297 10.406 2.502 1 94.38 805 TYR B C 1
ATOM 13920 O O . TYR B 1 805 ? 25.812 11.516 2.395 1 94.38 805 TYR B O 1
ATOM 13928 N N . LEU B 1 806 ? 25.25 9.758 3.652 1 94.69 806 LEU B N 1
ATOM 13929 C CA . LEU B 1 806 ? 25.578 10.398 4.922 1 94.69 806 LEU B CA 1
ATOM 13930 C C . LEU B 1 806 ? 27.062 10.695 5.016 1 94.69 806 LEU B C 1
ATOM 13932 O O . LEU B 1 806 ? 27.453 11.805 5.383 1 94.69 806 LEU B O 1
ATOM 13936 N N . PRO B 1 807 ? 27.938 9.742 4.684 1 94.38 807 PRO B N 1
ATOM 13937 C CA . PRO B 1 807 ? 29.359 10.109 4.688 1 94.38 807 PRO B CA 1
ATOM 13938 C C . PRO B 1 807 ? 29.688 11.211 3.688 1 94.38 807 PRO B C 1
ATOM 13940 O O . PRO B 1 807 ? 30.5 12.086 3.979 1 94.38 807 PRO B O 1
ATOM 13943 N N . CYS B 1 808 ? 29.078 11.242 2.57 1 95.12 808 CYS B N 1
ATOM 13944 C CA . CYS B 1 808 ? 29.297 12.312 1.597 1 95.12 808 CYS B CA 1
ATOM 13945 C C . CYS B 1 808 ? 28.891 13.664 2.172 1 95.12 808 CYS B C 1
ATOM 13947 O O . CYS B 1 808 ? 29.656 14.625 2.104 1 95.12 808 CYS B O 1
ATOM 13949 N N . ASP B 1 809 ? 27.672 13.695 2.715 1 94.69 809 ASP B N 1
ATOM 13950 C CA . ASP B 1 809 ? 27.172 14.938 3.297 1 94.69 809 ASP B CA 1
ATOM 13951 C C . ASP B 1 809 ? 28.078 15.43 4.418 1 94.69 809 ASP B C 1
ATOM 13953 O O . ASP B 1 809 ? 28.344 16.625 4.531 1 94.69 809 ASP B O 1
ATOM 13957 N N . PHE B 1 810 ? 28.562 14.492 5.227 1 94.88 810 PHE B N 1
ATOM 13958 C CA . PHE B 1 810 ? 29.422 14.828 6.348 1 94.88 810 PHE B CA 1
ATOM 13959 C C . PHE B 1 810 ? 30.766 15.383 5.855 1 94.88 810 PHE B C 1
ATOM 13961 O O . PHE B 1 810 ? 31.281 16.359 6.41 1 94.88 810 PHE B O 1
ATOM 13968 N N . HIS B 1 811 ? 31.375 14.789 4.82 1 95.44 811 HIS B N 1
ATOM 13969 C CA . HIS B 1 811 ? 32.625 15.273 4.238 1 95.44 811 HIS B CA 1
ATOM 13970 C C . HIS B 1 811 ? 32.438 16.672 3.658 1 95.44 811 HIS B C 1
ATOM 13972 O O . HIS B 1 811 ? 33.281 17.547 3.867 1 95.44 811 HIS B O 1
ATOM 13978 N N . TYR B 1 812 ? 31.375 16.875 2.912 1 96.19 812 TYR B N 1
ATOM 13979 C CA . TYR B 1 812 ? 31.109 18.188 2.322 1 96.19 812 TYR B CA 1
ATOM 13980 C C . TYR B 1 812 ? 30.891 19.234 3.404 1 96.19 812 TYR B C 1
ATOM 13982 O O . TYR B 1 812 ? 31.266 20.406 3.234 1 96.19 812 TYR B O 1
ATOM 13990 N N . PHE B 1 813 ? 30.266 18.844 4.457 1 94.44 813 PHE B N 1
ATOM 13991 C CA . PHE B 1 813 ? 30.031 19.719 5.598 1 94.44 813 PHE B CA 1
ATOM 13992 C C . PHE B 1 813 ? 31.359 20.266 6.148 1 94.44 813 PHE B C 1
ATOM 13994 O O . PHE B 1 813 ? 31.469 21.453 6.434 1 94.44 813 PHE B O 1
ATOM 14001 N N . ILE B 1 814 ? 32.281 19.391 6.281 1 94.88 814 ILE B N 1
ATOM 14002 C CA . ILE B 1 814 ? 33.594 19.781 6.785 1 94.88 814 ILE B CA 1
ATOM 14003 C C . ILE B 1 814 ? 34.25 20.766 5.82 1 94.88 814 ILE B C 1
ATOM 14005 O O . ILE B 1 814 ? 34.812 21.797 6.242 1 94.88 814 ILE B O 1
ATOM 14009 N N . VAL B 1 815 ? 34.156 20.516 4.586 1 94.81 815 VAL B N 1
ATOM 14010 C CA . VAL B 1 815 ? 34.719 21.406 3.57 1 94.81 815 VAL B CA 1
ATOM 14011 C C . VAL B 1 815 ? 34.031 22.766 3.635 1 94.81 815 VAL B C 1
ATOM 14013 O O . VAL B 1 815 ? 34.688 23.797 3.525 1 94.81 815 VAL B O 1
ATOM 14016 N N . ALA B 1 816 ? 32.781 22.75 3.816 1 94.56 816 ALA B N 1
ATOM 14017 C 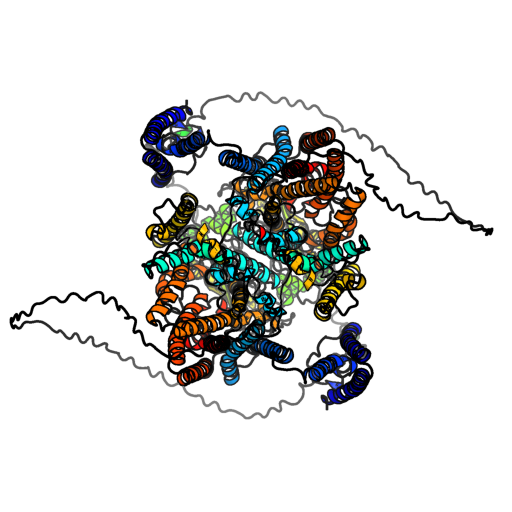CA . ALA B 1 816 ? 31.984 23.984 3.871 1 94.56 816 ALA B CA 1
ATOM 14018 C C . ALA B 1 816 ? 32.406 24.859 5.051 1 94.56 816 ALA B C 1
ATOM 14020 O O . ALA B 1 816 ? 32.438 26.078 4.945 1 94.56 816 ALA B O 1
ATOM 14021 N N . ILE B 1 817 ? 32.75 24.25 6.211 1 93.69 817 ILE B N 1
ATOM 14022 C CA . ILE B 1 817 ? 33.188 24.984 7.387 1 93.69 817 ILE B CA 1
ATOM 14023 C C . ILE B 1 817 ? 34.438 25.797 7.047 1 93.69 817 ILE B C 1
ATOM 14025 O O . ILE B 1 817 ? 34.469 27 7.301 1 93.69 817 ILE B O 1
ATOM 14029 N N . PHE B 1 818 ? 35.375 25.219 6.414 1 94.81 818 PHE B N 1
ATOM 14030 C CA . PHE B 1 818 ? 36.656 25.891 6.102 1 94.81 818 PHE B CA 1
ATOM 14031 C C . PHE B 1 818 ? 36.438 26.938 5.008 1 94.81 818 PHE B C 1
ATOM 14033 O O . PHE B 1 818 ? 37.094 27.984 5.035 1 94.81 818 PHE B O 1
ATOM 14040 N N . LEU B 1 819 ? 35.594 26.625 4.105 1 94.69 819 LEU B N 1
ATOM 14041 C CA . LEU B 1 819 ? 35.312 27.594 3.055 1 94.69 819 LEU B CA 1
ATOM 14042 C C . LEU B 1 819 ? 34.625 28.828 3.631 1 94.69 819 LEU B C 1
ATOM 14044 O O . LEU B 1 819 ? 34.938 29.953 3.23 1 94.69 819 LEU B O 1
ATOM 14048 N N . CYS B 1 820 ? 33.688 28.625 4.504 1 93.75 820 CYS B N 1
ATOM 14049 C CA . CYS B 1 820 ? 32.938 29.734 5.102 1 93.75 820 CYS B CA 1
ATOM 14050 C C . CYS B 1 820 ? 33.875 30.578 5.984 1 93.75 820 CYS B C 1
ATOM 14052 O O . CYS B 1 820 ? 33.719 31.797 6.047 1 93.75 820 CYS B O 1
ATOM 14054 N N . ILE B 1 821 ? 34.812 29.906 6.676 1 93.88 821 ILE B N 1
ATOM 14055 C CA . ILE B 1 821 ? 35.812 30.641 7.465 1 93.88 821 ILE B CA 1
ATOM 14056 C C . ILE B 1 821 ? 36.656 31.5 6.547 1 93.88 821 ILE B C 1
ATOM 14058 O O . ILE B 1 821 ? 36.938 32.688 6.848 1 93.88 821 ILE B O 1
ATOM 14062 N N . LEU B 1 822 ? 37.031 30.922 5.441 1 93.62 822 LEU B N 1
ATOM 14063 C CA . LEU B 1 822 ? 37.875 31.656 4.48 1 93.62 822 LEU B CA 1
ATOM 14064 C C . LEU B 1 822 ? 37.094 32.812 3.881 1 93.62 822 LEU B C 1
ATOM 14066 O O . LEU B 1 822 ? 37.656 33.906 3.678 1 93.62 822 LEU B O 1
ATOM 14070 N N . ILE B 1 823 ? 35.844 32.656 3.57 1 93.12 823 ILE B N 1
ATOM 14071 C CA . ILE B 1 823 ? 35 33.719 3.002 1 93.12 823 ILE B CA 1
ATOM 14072 C C . ILE B 1 823 ? 34.844 34.844 4.02 1 93.12 823 ILE B C 1
ATOM 14074 O O . ILE B 1 823 ? 34.844 36.031 3.654 1 93.12 823 ILE B O 1
ATOM 14078 N N . ASN B 1 824 ? 34.688 34.469 5.254 1 91 824 ASN B N 1
ATOM 14079 C CA . ASN B 1 824 ? 34.5 35.469 6.309 1 91 824 ASN B CA 1
ATOM 14080 C C . ASN B 1 824 ? 35.781 36.25 6.555 1 91 824 ASN B C 1
ATOM 14082 O O . ASN B 1 824 ? 35.75 37.469 6.789 1 91 824 ASN B O 1
ATOM 14086 N N . LYS B 1 825 ? 36.969 35.688 6.48 1 91.75 825 LYS B N 1
ATOM 14087 C CA . LYS B 1 825 ? 38.25 36.312 6.75 1 91.75 825 LYS B CA 1
ATOM 14088 C C . LYS B 1 825 ? 38.75 37.125 5.539 1 91.75 825 LYS B C 1
ATOM 14090 O O . LYS B 1 825 ? 39.219 38.25 5.684 1 91.75 825 LYS B O 1
ATOM 14095 N N . ARG B 1 826 ? 38.719 36.406 4.391 1 93.94 826 ARG B N 1
ATOM 14096 C CA . ARG B 1 826 ? 39.094 37 3.117 1 93.94 826 ARG B CA 1
ATOM 14097 C C . ARG B 1 826 ? 38.094 36.719 2.033 1 93.94 826 ARG B C 1
ATOM 14099 O O . ARG B 1 826 ? 38.219 35.75 1.281 1 93.94 826 ARG B O 1
ATOM 14106 N N . LYS B 1 827 ? 37.188 37.5 1.802 1 92 827 LYS B N 1
ATOM 14107 C CA . LYS B 1 827 ? 36.031 37.312 0.931 1 92 827 LYS B CA 1
ATOM 14108 C C . LYS B 1 827 ? 36.469 36.906 -0.473 1 92 827 LYS B C 1
ATOM 14110 O O . LYS B 1 827 ? 35.969 35.906 -1.017 1 92 827 LYS B O 1
ATOM 14115 N N . LYS B 1 828 ? 37.406 37.625 -1.082 1 92.25 828 LYS B N 1
ATOM 14116 C CA . LYS B 1 828 ? 37.844 37.344 -2.449 1 92.25 828 LYS B CA 1
ATOM 14117 C C . LYS B 1 828 ? 38.531 35.969 -2.549 1 92.25 828 LYS B C 1
ATOM 14119 O O . LYS B 1 828 ? 38.281 35.219 -3.486 1 92.25 828 LYS B O 1
ATOM 14124 N N . ALA B 1 829 ? 39.375 35.656 -1.612 1 93.12 829 ALA B N 1
ATOM 14125 C CA . ALA B 1 829 ? 40.062 34.375 -1.601 1 93.12 829 ALA B CA 1
ATOM 14126 C C . ALA B 1 829 ? 39.062 33.219 -1.407 1 93.12 829 ALA B C 1
ATOM 14128 O O . ALA B 1 829 ? 39.219 32.156 -2.006 1 93.12 829 ALA B O 1
ATOM 14129 N N . GLY B 1 830 ? 38.125 33.469 -0.56 1 94.44 830 GLY B N 1
ATOM 14130 C CA . GLY B 1 830 ? 37.094 32.438 -0.315 1 94.44 830 GLY B CA 1
ATOM 14131 C C . GLY B 1 830 ? 36.25 32.156 -1.529 1 94.44 830 GLY B C 1
ATOM 14132 O O . GLY B 1 830 ? 35.938 31 -1.828 1 94.44 830 GLY B O 1
ATOM 14133 N N . LEU B 1 831 ? 35.844 33.125 -2.219 1 93.56 831 LEU B N 1
ATOM 14134 C CA . LEU B 1 831 ? 35 32.969 -3.404 1 93.56 831 LEU B CA 1
ATOM 14135 C C . LEU B 1 831 ? 35.781 32.312 -4.543 1 93.56 831 LEU B C 1
ATOM 14137 O O . LEU B 1 831 ? 35.25 31.547 -5.328 1 93.56 831 LEU B O 1
ATOM 14141 N N . ILE B 1 832 ? 37.062 32.625 -4.648 1 93.25 832 ILE B N 1
ATOM 14142 C CA . ILE B 1 832 ? 37.906 32 -5.656 1 93.25 832 ILE B CA 1
ATOM 14143 C C . ILE B 1 832 ? 38.062 30.531 -5.34 1 93.25 832 ILE B C 1
ATOM 14145 O O . ILE B 1 832 ? 38.031 29.688 -6.238 1 93.25 832 ILE B O 1
ATOM 14149 N N . ALA B 1 833 ? 38.312 30.25 -4.07 1 95.19 833 ALA B N 1
ATOM 14150 C CA . ALA B 1 833 ? 38.406 28.859 -3.654 1 95.19 833 ALA B CA 1
ATOM 14151 C C . ALA B 1 833 ? 37.125 28.094 -3.973 1 95.19 833 ALA B C 1
ATOM 14153 O O . ALA B 1 833 ? 37.188 26.938 -4.406 1 95.19 833 ALA B O 1
ATOM 14154 N N . LEU B 1 834 ? 36 28.719 -3.693 1 95.5 834 LEU B N 1
ATOM 14155 C CA . LEU B 1 834 ? 34.719 28.109 -4.004 1 95.5 834 LEU B CA 1
ATOM 14156 C C . LEU B 1 834 ? 34.594 27.859 -5.5 1 95.5 834 LEU B C 1
ATOM 14158 O O . LEU B 1 834 ? 34.125 26.797 -5.918 1 95.5 834 LEU B O 1
ATOM 14162 N N . ALA B 1 835 ? 34.969 28.734 -6.312 1 92.69 835 ALA B N 1
ATOM 14163 C CA . ALA B 1 835 ? 34.906 28.594 -7.766 1 92.69 835 ALA B CA 1
ATOM 14164 C C . ALA B 1 835 ? 35.812 27.469 -8.25 1 92.69 835 ALA B C 1
ATOM 14166 O O . ALA B 1 835 ? 35.406 26.688 -9.125 1 92.69 835 ALA B O 1
ATOM 14167 N N . VAL B 1 836 ? 37 27.406 -7.703 1 92.88 836 VAL B N 1
ATOM 14168 C CA . VAL B 1 836 ? 37.938 26.359 -8.078 1 92.88 836 VAL B CA 1
ATOM 14169 C C . VAL B 1 836 ? 37.375 24.984 -7.691 1 92.88 836 VAL B C 1
ATOM 14171 O O . VAL B 1 836 ? 37.406 24.047 -8.484 1 92.88 836 VAL B O 1
ATOM 14174 N N . LEU B 1 837 ? 36.844 24.891 -6.496 1 93.69 837 LEU B N 1
ATOM 14175 C CA . LEU B 1 837 ? 36.281 23.625 -6.039 1 93.69 837 LEU B CA 1
ATOM 14176 C C . LEU B 1 837 ? 35.094 23.234 -6.887 1 93.69 837 LEU B C 1
ATOM 14178 O O . LEU B 1 837 ? 34.844 22.047 -7.129 1 93.69 837 LEU B O 1
ATOM 14182 N N . PHE B 1 838 ? 34.312 24.188 -7.273 1 93.56 838 PHE B N 1
ATOM 14183 C CA . PHE B 1 838 ? 33.156 23.953 -8.133 1 93.56 838 PHE B CA 1
ATOM 14184 C C . PHE B 1 838 ? 33.594 23.359 -9.469 1 93.56 838 PHE B C 1
ATOM 14186 O O . PHE B 1 838 ? 33.031 22.359 -9.922 1 93.56 838 PHE B O 1
ATOM 14193 N N . VAL B 1 839 ? 34.562 23.922 -10.078 1 91.5 839 VAL B N 1
ATOM 14194 C CA . VAL B 1 839 ? 35.062 23.469 -11.375 1 91.5 839 VAL B CA 1
ATOM 14195 C C . VAL B 1 839 ? 35.688 22.094 -11.234 1 91.5 839 VAL B C 1
ATOM 14197 O O . VAL B 1 839 ? 35.469 21.203 -12.062 1 91.5 839 VAL B O 1
ATOM 14200 N N . VAL B 1 840 ? 36.438 21.875 -10.195 1 93.31 840 VAL B N 1
ATOM 14201 C CA . VAL B 1 840 ? 37.062 20.578 -9.945 1 93.31 840 VAL B CA 1
ATOM 14202 C C . VAL B 1 840 ? 36 19.516 -9.727 1 93.31 840 VAL B C 1
ATOM 14204 O O . VAL B 1 840 ? 36.156 18.375 -10.18 1 93.31 840 VAL B O 1
ATOM 14207 N N . SER B 1 841 ? 34.969 19.859 -9.039 1 94.19 841 SER B N 1
ATOM 14208 C CA . SER B 1 841 ? 33.906 18.906 -8.766 1 94.19 841 SER B CA 1
ATOM 14209 C C . SER B 1 841 ? 33.188 18.469 -10.047 1 94.19 841 SER B C 1
ATOM 14211 O O . SER B 1 841 ? 32.656 17.375 -10.125 1 94.19 841 SER B O 1
ATOM 14213 N N . ILE B 1 842 ? 33.156 19.281 -11.055 1 92.31 842 ILE B N 1
ATOM 14214 C CA . ILE B 1 842 ? 32.562 18.953 -12.352 1 92.31 842 ILE B CA 1
ATOM 14215 C C . ILE B 1 842 ? 33.531 18.094 -13.164 1 92.31 842 ILE B C 1
ATOM 14217 O O . ILE B 1 842 ? 33.125 17.156 -13.844 1 92.31 842 ILE B O 1
ATOM 14221 N N . LEU B 1 843 ? 34.812 18.359 -13.016 1 92.19 843 LEU B N 1
ATOM 14222 C CA . LEU B 1 843 ? 35.844 17.688 -13.805 1 92.19 843 LEU B CA 1
ATOM 14223 C C . LEU B 1 843 ? 36.094 16.281 -13.297 1 92.19 843 LEU B C 1
ATOM 14225 O O . LEU B 1 843 ? 36.438 15.383 -14.078 1 92.19 843 LEU B O 1
ATOM 14229 N N . ILE B 1 844 ? 35.906 15.992 -12.07 1 92.69 844 ILE B N 1
ATOM 14230 C CA . ILE B 1 844 ? 36.219 14.695 -11.484 1 92.69 844 ILE B CA 1
ATOM 14231 C C . ILE B 1 844 ? 35.312 13.625 -12.109 1 92.69 844 ILE B C 1
ATOM 14233 O O . ILE B 1 844 ? 35.812 12.625 -12.641 1 92.69 844 ILE B O 1
ATOM 14237 N N . PRO B 1 845 ? 34 13.82 -12.141 1 92.31 845 PRO B N 1
ATOM 14238 C CA . PRO B 1 845 ? 33.156 12.812 -12.805 1 92.31 845 PRO B CA 1
ATOM 14239 C C . PRO B 1 845 ? 33.5 12.672 -14.297 1 92.31 845 PRO B C 1
ATOM 14241 O O . PRO B 1 845 ? 33.406 11.578 -14.844 1 92.31 845 PRO B O 1
ATOM 14244 N N . PHE B 1 846 ? 33.812 13.812 -14.898 1 92.12 846 PHE B N 1
ATOM 14245 C CA . PHE B 1 846 ? 34.219 13.766 -16.297 1 92.12 846 PHE B CA 1
ATOM 14246 C C . PHE B 1 846 ? 35.438 12.852 -16.484 1 92.12 846 PHE B C 1
ATOM 14248 O O . PHE B 1 846 ? 35.406 11.977 -17.344 1 92.12 846 PHE B O 1
ATOM 14255 N N . ILE B 1 847 ? 36.438 13 -15.648 1 92.5 847 ILE B N 1
ATOM 14256 C CA . ILE B 1 847 ? 37.688 12.258 -15.766 1 92.5 847 ILE B CA 1
ATOM 14257 C C . ILE B 1 847 ? 37.469 10.789 -15.438 1 92.5 847 ILE B C 1
ATOM 14259 O O . ILE B 1 847 ? 38 9.906 -16.109 1 92.5 847 ILE B O 1
ATOM 14263 N N . ILE B 1 848 ? 36.656 10.469 -14.453 1 91.38 848 ILE B N 1
ATOM 14264 C CA . ILE B 1 848 ? 36.375 9.094 -14.039 1 91.38 848 ILE B CA 1
ATOM 14265 C C . ILE B 1 848 ? 35.719 8.344 -15.188 1 91.38 848 ILE B C 1
ATOM 14267 O O . ILE B 1 848 ? 36.125 7.238 -15.539 1 91.38 848 ILE B O 1
ATOM 14271 N N . VAL B 1 849 ? 34.719 8.953 -15.797 1 91.31 849 VAL B N 1
ATOM 14272 C CA . VAL B 1 849 ? 33.969 8.297 -16.875 1 91.31 849 VAL B CA 1
ATOM 14273 C C . VAL B 1 849 ? 34.844 8.219 -18.125 1 91.31 849 VAL B C 1
ATOM 14275 O O . VAL B 1 849 ? 34.844 7.199 -18.812 1 91.31 849 VAL B O 1
ATOM 14278 N N . PHE B 1 850 ? 35.625 9.258 -18.359 1 90 850 PHE B N 1
ATOM 14279 C CA . PHE B 1 850 ? 36.469 9.336 -19.547 1 90 850 PHE B CA 1
ATOM 14280 C C . PHE B 1 850 ? 37.594 8.328 -19.484 1 90 850 PHE B C 1
ATOM 14282 O O . PHE B 1 850 ? 37.844 7.586 -20.438 1 90 850 PHE B O 1
ATOM 14289 N N . VAL B 1 851 ? 38.25 8.172 -18.375 1 92.06 851 VAL B N 1
ATOM 14290 C CA . VAL B 1 851 ? 39.438 7.336 -18.234 1 92.06 851 VAL B CA 1
ATOM 14291 C C . VAL B 1 851 ? 39.031 5.871 -18.094 1 92.06 851 VAL B C 1
ATOM 14293 O O . VAL B 1 851 ? 39.688 4.988 -18.656 1 92.06 851 VAL B O 1
ATOM 14296 N N . ASN B 1 852 ? 37.906 5.578 -17.422 1 91.81 852 ASN B N 1
ATOM 14297 C CA . ASN B 1 852 ? 37.5 4.199 -17.156 1 91.81 852 ASN B CA 1
ATOM 14298 C C . ASN B 1 852 ? 36.469 3.717 -18.188 1 91.81 852 ASN B C 1
ATOM 14300 O O . ASN B 1 852 ? 36.031 2.578 -18.109 1 91.81 852 ASN B O 1
ATOM 14304 N N . ASN B 1 853 ? 36.094 4.453 -19.062 1 90.19 853 ASN B N 1
ATOM 14305 C CA . ASN B 1 853 ? 35.125 4.098 -20.094 1 90.19 853 ASN B CA 1
ATOM 14306 C C . ASN B 1 853 ? 33.844 3.545 -19.484 1 90.19 853 ASN B C 1
ATOM 14308 O O . ASN B 1 853 ? 33.406 2.449 -19.844 1 90.19 853 ASN B O 1
ATOM 14312 N N . ARG B 1 854 ? 33.438 4.281 -18.562 1 89.88 854 ARG B N 1
ATOM 14313 C CA . ARG B 1 854 ? 32.219 3.869 -17.859 1 89.88 854 ARG B CA 1
ATOM 14314 C C . ARG B 1 854 ? 31 4.598 -18.422 1 89.88 854 ARG B C 1
ATOM 14316 O O . ARG B 1 854 ? 31.125 5.617 -19.094 1 89.88 854 ARG B O 1
ATOM 14323 N N . PRO B 1 855 ? 29.828 4.066 -18.156 1 88.25 855 PRO B N 1
ATOM 14324 C CA . PRO B 1 855 ? 28.609 4.715 -18.656 1 88.25 855 PRO B CA 1
ATOM 14325 C C . PRO B 1 855 ? 28.344 6.07 -18 1 88.25 855 PRO B C 1
ATOM 14327 O O . PRO B 1 855 ? 28.859 6.344 -16.922 1 88.25 855 PRO B O 1
ATOM 14330 N N . ALA B 1 856 ? 27.531 6.82 -18.734 1 86.5 856 ALA B N 1
ATOM 14331 C CA . ALA B 1 856 ? 27.203 8.172 -18.297 1 86.5 856 ALA B CA 1
ATOM 14332 C C . ALA B 1 856 ? 26.281 8.148 -17.078 1 86.5 856 ALA B C 1
ATOM 14334 O O . ALA B 1 856 ? 26.312 9.062 -16.25 1 86.5 856 ALA B O 1
ATOM 14335 N N . VAL B 1 857 ? 25.438 7.121 -17.094 1 86.81 857 VAL B N 1
ATOM 14336 C CA . VAL B 1 857 ? 24.422 7.023 -16.031 1 86.81 857 VAL B CA 1
ATOM 14337 C C . VAL B 1 857 ? 24.531 5.664 -15.344 1 86.81 857 VAL B C 1
ATOM 14339 O O . VAL B 1 857 ? 25.062 4.707 -15.922 1 86.81 857 VAL B O 1
ATOM 14342 N N . LEU B 1 858 ? 24.172 5.66 -14.094 1 86.12 858 LEU B N 1
ATOM 14343 C CA . LEU B 1 858 ? 24.047 4.391 -13.391 1 86.12 858 LEU B CA 1
ATOM 14344 C C . LEU B 1 858 ? 22.844 3.604 -13.883 1 86.12 858 LEU B C 1
ATOM 14346 O O . LEU B 1 858 ? 21.703 4.039 -13.711 1 86.12 858 LEU B O 1
ATOM 14350 N N . PHE B 1 859 ? 23.109 2.484 -14.477 1 85.5 859 PHE B N 1
ATOM 14351 C CA . PHE B 1 859 ? 22.016 1.678 -15.023 1 85.5 859 PHE B CA 1
ATOM 14352 C C . PHE B 1 859 ? 21.344 0.876 -13.922 1 85.5 859 PHE B C 1
ATOM 14354 O O . PHE B 1 859 ? 21.984 0.106 -13.211 1 85.5 859 PHE B O 1
ATOM 14361 N N . PHE B 1 860 ? 20.078 1.034 -13.789 1 87.75 860 PHE B N 1
ATOM 14362 C CA . PHE B 1 860 ? 19.297 0.254 -12.836 1 87.75 860 PHE B CA 1
ATOM 14363 C C . PHE B 1 860 ? 18.734 -1.007 -13.492 1 87.75 860 PHE B C 1
ATOM 14365 O O . PHE B 1 860 ? 17.547 -1.29 -13.398 1 87.75 860 PHE B O 1
ATOM 14372 N N . TYR B 1 861 ? 19.594 -1.723 -14.164 1 87.75 861 TYR B N 1
ATOM 14373 C CA . TYR B 1 861 ? 19.25 -3.018 -14.742 1 87.75 861 TYR B CA 1
ATOM 14374 C C . TYR B 1 861 ? 19.266 -4.109 -13.68 1 87.75 861 TYR B C 1
ATOM 14376 O O . TYR B 1 861 ? 19.547 -3.838 -12.508 1 87.75 861 TYR B O 1
ATOM 14384 N N . LEU B 1 862 ? 18.984 -5.273 -14.039 1 85.06 862 LEU B N 1
ATOM 14385 C CA . LEU B 1 862 ? 18.781 -6.371 -13.102 1 85.06 862 LEU B CA 1
ATOM 14386 C C . LEU B 1 862 ? 20.047 -6.691 -12.336 1 85.06 862 LEU B C 1
ATOM 14388 O O . LEU B 1 862 ? 20 -7.027 -11.148 1 85.06 862 LEU B O 1
ATOM 14392 N N . ASP B 1 863 ? 21.125 -6.637 -13.023 1 81.88 863 ASP B N 1
ATOM 14393 C CA . ASP B 1 863 ? 22.391 -6.965 -12.367 1 81.88 863 ASP B CA 1
ATOM 14394 C C . ASP B 1 863 ? 22.688 -5.977 -11.242 1 81.88 863 ASP B C 1
ATOM 14396 O O . ASP B 1 863 ? 23.203 -6.363 -10.188 1 81.88 863 ASP B O 1
ATOM 14400 N N . PHE B 1 864 ? 22.344 -4.703 -11.492 1 87 864 PHE B N 1
ATOM 14401 C CA . PHE B 1 864 ? 22.562 -3.688 -10.461 1 87 864 PHE B CA 1
ATOM 14402 C C . PHE B 1 864 ? 21.531 -3.83 -9.344 1 87 864 PHE B C 1
ATOM 14404 O O . PHE B 1 864 ? 21.891 -3.816 -8.164 1 87 864 PHE B O 1
ATOM 14411 N N . ILE B 1 865 ? 20.297 -4.078 -9.664 1 85.94 865 ILE B N 1
ATOM 14412 C CA . ILE B 1 865 ? 19.188 -4.047 -8.711 1 85.94 865 ILE B CA 1
ATOM 14413 C C . ILE B 1 865 ? 19.312 -5.223 -7.742 1 85.94 865 ILE B C 1
ATOM 14415 O O . ILE B 1 865 ? 18.984 -5.098 -6.559 1 85.94 865 ILE B O 1
ATOM 14419 N N . ARG B 1 866 ? 19.797 -6.277 -8.164 1 82.44 866 ARG B N 1
ATOM 14420 C CA . ARG B 1 866 ? 19.906 -7.469 -7.328 1 82.44 866 ARG B CA 1
ATOM 14421 C C . ARG B 1 866 ? 21.094 -7.379 -6.387 1 82.44 866 ARG B C 1
ATOM 14423 O O . ARG B 1 866 ? 21.078 -7.934 -5.285 1 82.44 866 ARG B O 1
ATOM 14430 N N . SER B 1 867 ? 22.156 -6.652 -6.863 1 84.69 867 SER B N 1
ATOM 14431 C CA . SER B 1 867 ? 23.344 -6.465 -6.039 1 84.69 867 SER B CA 1
ATOM 14432 C C . SER B 1 867 ? 23.953 -5.082 -6.25 1 84.69 867 SER B C 1
ATOM 14434 O O . SER B 1 867 ? 25.078 -4.961 -6.746 1 84.69 867 SER B O 1
ATOM 14436 N N . PRO B 1 868 ? 23.312 -4.176 -5.684 1 86.19 868 PRO B N 1
ATOM 14437 C CA . PRO B 1 868 ? 23.766 -2.809 -5.953 1 86.19 868 PRO B CA 1
ATOM 14438 C C . PRO B 1 868 ? 25.109 -2.49 -5.309 1 86.19 868 PRO B C 1
ATOM 14440 O O . PRO B 1 868 ? 25.938 -1.796 -5.91 1 86.19 868 PRO B O 1
ATOM 14443 N N . LYS B 1 869 ? 25.484 -3.047 -4.203 1 88.5 869 LYS B N 1
ATOM 14444 C CA . LYS B 1 869 ? 26.672 -2.686 -3.434 1 88.5 869 LYS B CA 1
ATOM 14445 C C . LYS B 1 869 ? 27.938 -3.146 -4.141 1 88.5 869 LYS B C 1
ATOM 14447 O O . LYS B 1 869 ? 29 -2.525 -3.994 1 88.5 869 LYS B O 1
ATOM 14452 N N . SER B 1 870 ? 27.797 -4.195 -4.875 1 87.38 870 SER B N 1
ATOM 14453 C CA . SER B 1 870 ? 28.984 -4.773 -5.484 1 87.38 870 SER B CA 1
ATOM 14454 C C . SER B 1 870 ? 29.156 -4.312 -6.93 1 87.38 870 SER B C 1
ATOM 14456 O O . SER B 1 870 ? 30.156 -4.625 -7.578 1 87.38 870 SER B O 1
ATOM 14458 N N . HIS B 1 871 ? 28.25 -3.531 -7.406 1 89.31 871 HIS B N 1
ATOM 14459 C CA . HIS B 1 871 ? 28.312 -3.094 -8.797 1 89.31 871 HIS B CA 1
ATOM 14460 C C . HIS B 1 871 ? 29.453 -2.096 -9.008 1 89.31 871 HIS B C 1
ATOM 14462 O O . HIS B 1 871 ? 29.594 -1.146 -8.234 1 89.31 871 HIS B O 1
ATOM 14468 N N . PRO B 1 872 ? 30.266 -2.254 -9.961 1 87 872 PRO B N 1
ATOM 14469 C CA . PRO B 1 872 ? 31.438 -1.419 -10.164 1 87 872 PRO B CA 1
ATOM 14470 C C . PRO B 1 872 ? 31.094 0.053 -10.375 1 87 872 PRO B C 1
ATOM 14472 O O . PRO B 1 872 ? 31.781 0.935 -9.852 1 87 872 PRO B O 1
ATOM 14475 N N . ASP B 1 873 ? 30.047 0.32 -11.109 1 88.62 873 ASP B N 1
ATOM 14476 C CA . ASP B 1 873 ? 29.672 1.708 -11.383 1 88.62 873 ASP B CA 1
ATOM 14477 C C . ASP B 1 873 ? 29.172 2.395 -10.117 1 88.62 873 ASP B C 1
ATOM 14479 O O . ASP B 1 873 ? 29.375 3.596 -9.93 1 88.62 873 ASP B O 1
ATOM 14483 N N . PHE B 1 874 ? 28.516 1.643 -9.32 1 91.38 874 PHE B N 1
ATOM 14484 C CA . PHE B 1 874 ? 28.078 2.18 -8.039 1 91.38 874 PHE B CA 1
ATOM 14485 C C . PHE B 1 874 ? 29.266 2.574 -7.168 1 91.38 874 PHE B C 1
ATOM 14487 O O . PHE B 1 874 ? 29.266 3.658 -6.582 1 91.38 874 PHE B O 1
ATOM 14494 N N . LEU B 1 875 ? 30.297 1.819 -7.152 1 90.19 875 LEU B N 1
ATOM 14495 C CA . LEU B 1 875 ? 31.453 2.012 -6.289 1 90.19 875 LEU B CA 1
ATOM 14496 C C . LEU B 1 875 ? 32.375 3.078 -6.859 1 90.19 875 LEU B C 1
ATOM 14498 O O . LEU B 1 875 ? 32.938 3.879 -6.109 1 90.19 875 LEU B O 1
ATOM 14502 N N . LEU B 1 876 ? 32.438 3.203 -8.156 1 89.38 876 LEU B N 1
ATOM 14503 C CA . LEU B 1 876 ? 33.406 4.074 -8.781 1 89.38 876 LEU B CA 1
ATOM 14504 C C . LEU B 1 876 ? 32.844 5.465 -9.031 1 89.38 876 LEU B C 1
ATOM 14506 O O . LEU B 1 876 ? 33.531 6.473 -8.836 1 89.38 876 LEU B O 1
ATOM 14510 N N . THR B 1 877 ? 31.641 5.523 -9.43 1 88.25 877 THR B N 1
ATOM 14511 C CA . THR B 1 877 ? 31.141 6.793 -9.945 1 88.25 877 THR B CA 1
ATOM 14512 C C . THR B 1 877 ? 30.047 7.348 -9.047 1 88.25 877 THR B C 1
ATOM 14514 O O . THR B 1 877 ? 29.688 8.523 -9.148 1 88.25 877 THR B O 1
ATOM 14517 N N . TYR B 1 878 ? 29.547 6.59 -8.086 1 90.69 878 TYR B N 1
ATOM 14518 C CA . TYR B 1 878 ? 28.312 7.031 -7.457 1 90.69 878 TYR B CA 1
ATOM 14519 C C . TYR B 1 878 ? 28.516 7.293 -5.969 1 90.69 878 TYR B C 1
ATOM 14521 O O . TYR B 1 878 ? 28.125 8.352 -5.461 1 90.69 878 TYR B O 1
ATOM 14529 N N . VAL B 1 879 ? 29.156 6.469 -5.184 1 91.56 879 VAL B N 1
ATOM 14530 C CA . VAL B 1 879 ? 29.078 6.52 -3.727 1 91.56 879 VAL B CA 1
ATOM 14531 C C . VAL B 1 879 ? 30.25 7.332 -3.174 1 91.56 879 VAL B C 1
ATOM 14533 O O . VAL B 1 879 ? 30.203 7.805 -2.037 1 91.56 879 VAL B O 1
ATOM 14536 N N . LYS B 1 880 ? 31.25 7.582 -3.924 1 92.38 880 LYS B N 1
ATOM 14537 C CA . LYS B 1 880 ? 32.438 8.281 -3.416 1 92.38 880 LYS B CA 1
ATOM 14538 C C . LYS B 1 880 ? 32.188 9.789 -3.342 1 92.38 880 LYS B C 1
ATOM 14540 O O . LYS B 1 880 ? 31.562 10.367 -4.234 1 92.38 880 LYS B O 1
ATOM 14545 N N . SER B 1 881 ? 32.656 10.422 -2.316 1 94.75 881 SER B N 1
ATOM 14546 C CA . SER B 1 881 ? 32.406 11.836 -2.047 1 94.75 881 SER B CA 1
ATOM 14547 C C . SER B 1 881 ? 32.938 12.711 -3.168 1 94.75 881 SER B C 1
ATOM 14549 O O . SER B 1 881 ? 32.344 13.727 -3.523 1 94.75 881 SER B O 1
ATOM 14551 N N . HIS B 1 882 ? 34.125 12.328 -3.703 1 92.62 882 HIS B N 1
ATOM 14552 C CA . HIS B 1 882 ? 34.719 13.18 -4.719 1 92.62 882 HIS B CA 1
ATOM 14553 C C . HIS B 1 882 ? 33.938 13.125 -6.027 1 92.62 882 HIS B C 1
ATOM 14555 O O . HIS B 1 882 ? 34.094 14 -6.879 1 92.62 882 HIS B O 1
ATOM 14561 N N . ALA B 1 883 ? 33.062 12.148 -6.188 1 90.5 883 ALA B N 1
ATOM 14562 C CA . ALA B 1 883 ? 32.312 11.992 -7.438 1 90.5 883 ALA B CA 1
ATOM 14563 C C . ALA B 1 883 ? 30.953 12.656 -7.352 1 90.5 883 ALA B C 1
ATOM 14565 O O . ALA B 1 883 ? 30.297 12.891 -8.375 1 90.5 883 ALA B O 1
ATOM 14566 N N . ARG B 1 884 ? 30.469 13.109 -6.164 1 92.56 884 ARG B N 1
ATOM 14567 C CA . ARG B 1 884 ? 29.094 13.555 -5.992 1 92.56 884 ARG B CA 1
ATOM 14568 C C . ARG B 1 884 ? 29.047 14.953 -5.371 1 92.56 884 ARG B C 1
ATOM 14570 O O . ARG B 1 884 ? 28 15.398 -4.918 1 92.56 884 ARG B O 1
ATOM 14577 N N . SER B 1 885 ? 30.062 15.703 -5.391 1 93.69 885 SER B N 1
ATOM 14578 C CA . SER B 1 885 ? 30.188 16.906 -4.566 1 93.69 885 SER B CA 1
ATOM 14579 C C . SER B 1 885 ? 29.562 18.109 -5.25 1 93.69 885 SER B C 1
ATOM 14581 O O . SER B 1 885 ? 29.25 19.109 -4.594 1 93.69 885 SER B O 1
ATOM 14583 N N . THR B 1 886 ? 29.312 18.125 -6.508 1 92.44 886 THR B N 1
ATOM 14584 C CA . THR B 1 886 ? 28.969 19.297 -7.293 1 92.44 886 THR B CA 1
ATOM 14585 C C . THR B 1 886 ? 27.672 19.922 -6.773 1 92.44 886 THR B C 1
ATOM 14587 O O . THR B 1 886 ? 27.594 21.141 -6.57 1 92.44 886 THR B O 1
ATOM 14590 N N . PRO B 1 887 ? 26.594 19.125 -6.539 1 93.5 887 PRO B N 1
ATOM 14591 C CA . PRO B 1 887 ? 25.359 19.734 -6.051 1 93.5 887 PRO B CA 1
ATOM 14592 C C . PRO B 1 887 ? 25.547 20.453 -4.719 1 93.5 887 PRO B C 1
ATOM 14594 O O . PRO B 1 887 ? 24.922 21.484 -4.48 1 93.5 887 PRO B O 1
ATOM 14597 N N . TYR B 1 888 ? 26.375 19.953 -3.875 1 95.69 888 TYR B N 1
ATOM 14598 C CA . TYR B 1 888 ? 26.625 20.594 -2.59 1 95.69 888 TYR B CA 1
ATOM 14599 C C . TYR B 1 888 ? 27.297 21.938 -2.779 1 95.69 888 TYR B C 1
ATOM 14601 O O . TYR B 1 888 ? 26.938 22.922 -2.121 1 95.69 888 TYR B O 1
ATOM 14609 N N . PHE B 1 889 ? 28.266 22.062 -3.672 1 94.31 889 PHE B N 1
ATOM 14610 C CA . PHE B 1 889 ? 28.984 23.312 -3.914 1 94.31 889 PHE B CA 1
ATOM 14611 C C . PHE B 1 889 ? 28.062 24.344 -4.555 1 94.31 889 PHE B C 1
ATOM 14613 O O . PHE B 1 889 ? 28.156 25.547 -4.277 1 94.31 889 PHE B O 1
ATOM 14620 N N . VAL B 1 890 ? 27.188 23.828 -5.414 1 92.19 890 VAL B N 1
ATOM 14621 C CA . VAL B 1 890 ? 26.156 24.719 -5.945 1 92.19 890 VAL B CA 1
ATOM 14622 C C . VAL B 1 890 ? 25.266 25.219 -4.809 1 92.19 890 VAL B C 1
ATOM 14624 O O . VAL B 1 890 ? 24.859 26.391 -4.797 1 92.19 890 VAL B O 1
ATOM 14627 N N . GLY B 1 891 ? 25 24.375 -3.887 1 94.12 891 GLY B N 1
ATOM 14628 C CA . GLY B 1 891 ? 24.25 24.766 -2.701 1 94.12 891 GLY B CA 1
ATOM 14629 C C . GLY B 1 891 ? 24.953 25.812 -1.871 1 94.12 891 GLY B C 1
ATOM 14630 O O . GLY B 1 891 ? 24.328 26.734 -1.357 1 94.12 891 GLY B O 1
ATOM 14631 N N . ILE B 1 892 ? 26.266 25.719 -1.793 1 93.88 892 ILE B N 1
ATOM 14632 C CA . ILE B 1 892 ? 27.062 26.703 -1.055 1 93.88 892 ILE B CA 1
ATOM 14633 C C . ILE B 1 892 ? 26.953 28.062 -1.729 1 93.88 892 ILE B C 1
ATOM 14635 O O . ILE B 1 892 ? 26.781 29.078 -1.058 1 93.88 892 ILE B O 1
ATOM 14639 N N . VAL B 1 893 ? 27 28.078 -3.002 1 90.94 893 VAL B N 1
ATOM 14640 C CA . VAL B 1 893 ? 26.859 29.328 -3.75 1 90.94 893 VAL B CA 1
ATOM 14641 C C . VAL B 1 893 ? 25.5 29.938 -3.475 1 90.94 893 VAL B C 1
ATOM 14643 O O . VAL B 1 893 ? 25.391 31.141 -3.211 1 90.94 893 VAL B O 1
ATOM 14646 N N . ALA B 1 894 ? 24.516 29.141 -3.52 1 91.12 894 ALA B N 1
ATOM 14647 C CA . ALA B 1 894 ? 23.172 29.609 -3.252 1 91.12 894 ALA B CA 1
ATOM 14648 C C . ALA B 1 894 ? 23.031 30.109 -1.816 1 91.12 894 ALA B C 1
ATOM 14650 O O . ALA B 1 894 ? 22.391 31.141 -1.566 1 91.12 894 ALA B O 1
ATOM 14651 N N . GLY B 1 895 ? 23.641 29.344 -0.882 1 92.25 895 GLY B N 1
ATOM 14652 C CA . GLY B 1 895 ? 23.625 29.766 0.506 1 92.25 895 GLY B CA 1
ATOM 14653 C C . GLY B 1 895 ? 24.266 31.125 0.711 1 92.25 895 GLY B C 1
ATOM 14654 O O . GLY B 1 895 ? 23.766 31.953 1.48 1 92.25 895 GLY B O 1
ATOM 14655 N N . TYR B 1 896 ? 25.297 31.391 0.013 1 91.31 896 TYR B N 1
ATOM 14656 C CA . TYR B 1 896 ? 25.984 32.688 0.062 1 91.31 896 TYR B CA 1
ATOM 14657 C C . TYR B 1 896 ? 25.094 33.781 -0.509 1 91.31 896 TYR B C 1
ATOM 14659 O O . TYR B 1 896 ? 25.047 34.875 0.031 1 91.31 896 TYR B O 1
ATOM 14667 N N . LEU B 1 897 ? 24.391 33.469 -1.579 1 85.38 897 LEU B N 1
ATOM 14668 C CA . LEU B 1 897 ? 23.5 34.438 -2.188 1 85.38 897 LEU B CA 1
ATOM 14669 C C . LEU B 1 897 ? 22.344 34.75 -1.248 1 85.38 897 LEU B C 1
ATOM 14671 O O . LEU B 1 897 ? 21.938 35.938 -1.145 1 85.38 897 LEU B O 1
ATOM 14675 N N . PHE B 1 898 ? 21.797 33.781 -0.595 1 85.94 898 PHE B N 1
ATOM 14676 C CA . PHE B 1 898 ? 20.719 34 0.369 1 85.94 898 PHE B CA 1
ATOM 14677 C C . PHE B 1 898 ? 21.203 34.812 1.547 1 85.94 898 PHE B C 1
ATOM 14679 O O . PHE B 1 898 ? 20.469 35.656 2.09 1 85.94 898 PHE B O 1
ATOM 14686 N N . TYR B 1 899 ? 22.469 34.562 1.938 1 86.88 899 TYR B N 1
ATOM 14687 C CA . TYR B 1 899 ? 23.078 35.344 3.02 1 86.88 899 TYR B CA 1
ATOM 14688 C C . TYR B 1 899 ? 23.234 36.812 2.637 1 86.88 899 TYR B C 1
ATOM 14690 O O . TYR B 1 899 ? 22.938 37.688 3.434 1 86.88 899 TYR B O 1
ATOM 14698 N N . ARG B 1 900 ? 23.578 37.062 1.471 1 84.06 900 ARG B N 1
ATOM 14699 C CA . ARG B 1 900 ? 23.781 38.438 0.997 1 84.06 900 ARG B CA 1
ATOM 14700 C C . ARG B 1 900 ? 22.453 39.156 0.84 1 84.06 900 ARG B C 1
ATOM 14702 O O . ARG B 1 900 ? 22.359 40.375 1.069 1 84.06 900 ARG B O 1
ATOM 14709 N N . SER B 1 901 ? 21.422 38.406 0.49 1 78.06 901 SER B N 1
ATOM 14710 C CA . SER B 1 901 ? 20.125 38.969 0.216 1 78.06 901 SER B CA 1
ATOM 14711 C C . SER B 1 901 ? 19.234 38.969 1.458 1 78.06 901 SER B C 1
ATOM 14713 O O . SER B 1 901 ? 18.031 39.188 1.371 1 78.06 901 SER B O 1
ATOM 14715 N N . ARG B 1 902 ? 19.688 38.656 2.576 1 77.19 902 ARG B N 1
ATOM 14716 C CA . ARG B 1 902 ? 18.891 38.438 3.773 1 77.19 902 ARG B CA 1
ATOM 14717 C C . ARG B 1 902 ? 18.188 39.719 4.207 1 77.19 902 ARG B C 1
ATOM 14719 O O . ARG B 1 902 ? 17.125 39.688 4.816 1 77.19 902 ARG B O 1
ATOM 14726 N N . ASN B 1 903 ? 18.828 40.812 3.855 1 66.19 903 ASN B N 1
ATOM 14727 C CA . ASN B 1 903 ? 18.25 42.094 4.25 1 66.19 903 ASN B CA 1
ATOM 14728 C C . ASN B 1 903 ? 17.234 42.594 3.225 1 66.19 903 ASN B C 1
ATOM 14730 O O . ASN B 1 903 ? 16.578 43.625 3.439 1 66.19 903 ASN B O 1
ATOM 14734 N N . GLN B 1 904 ? 17.078 41.906 2.172 1 61.56 904 GLN B N 1
ATOM 14735 C CA . GLN B 1 904 ? 16.094 42.281 1.163 1 61.56 904 GLN B CA 1
ATOM 14736 C C . GLN B 1 904 ? 14.719 41.719 1.499 1 61.56 904 GLN B C 1
ATOM 14738 O O . GLN B 1 904 ? 14.617 40.656 2.115 1 61.56 904 GLN B O 1
ATOM 14743 N N . LYS B 1 905 ? 13.602 42.531 1.395 1 55.06 905 LYS B N 1
ATOM 14744 C CA . LYS B 1 905 ? 12.219 42.188 1.728 1 55.06 905 LYS B CA 1
ATOM 14745 C C . LYS B 1 905 ? 11.742 40.969 0.954 1 55.06 905 LYS B C 1
ATOM 14747 O O . LYS B 1 905 ? 11.914 40.875 -0.264 1 55.06 905 LYS B O 1
ATOM 14752 N N . VAL B 1 906 ? 11.609 39.844 1.51 1 57.16 906 VAL B N 1
ATOM 14753 C CA . VAL B 1 906 ? 11.016 38.625 0.986 1 57.16 906 VAL B CA 1
ATOM 14754 C C . VAL B 1 906 ? 9.562 38.875 0.591 1 57.16 906 VAL B C 1
ATOM 14756 O O . VAL B 1 906 ? 8.828 39.562 1.311 1 57.16 906 VAL B O 1
ATOM 14759 N N . ARG B 1 907 ? 9.125 38.969 -0.679 1 46.75 907 ARG B N 1
ATOM 14760 C CA . ARG B 1 907 ? 7.738 39.125 -1.104 1 46.75 907 ARG B CA 1
ATOM 14761 C C . ARG B 1 907 ? 6.941 37.844 -0.861 1 46.75 907 ARG B C 1
ATOM 14763 O O . ARG B 1 907 ? 7.035 36.906 -1.64 1 46.75 907 ARG B O 1
ATOM 14770 N N . LEU B 1 908 ? 6.738 37.562 0.272 1 45.38 908 LEU B N 1
ATOM 14771 C CA . LEU B 1 908 ? 5.766 36.469 0.469 1 45.38 908 LEU B CA 1
ATOM 14772 C C . LEU B 1 908 ? 4.359 36.938 0.126 1 45.38 908 LEU B C 1
ATOM 14774 O O . LEU B 1 908 ? 3.83 37.844 0.77 1 45.38 908 LEU B O 1
ATOM 14778 N N . ASN B 1 909 ? 4.102 37.312 -1.118 1 36.59 909 ASN B N 1
ATOM 14779 C CA . ASN B 1 909 ? 2.838 37.938 -1.523 1 36.59 909 ASN B CA 1
ATOM 14780 C C . ASN B 1 909 ? 1.645 37.219 -0.899 1 36.59 909 ASN B C 1
ATOM 14782 O O . ASN B 1 909 ? 0.534 37.75 -0.878 1 36.59 909 ASN B O 1
ATOM 14786 N N . TRP B 1 910 ? 1.442 36.031 -1.052 1 34.47 910 TRP B N 1
ATOM 14787 C CA . TRP B 1 910 ? 0.059 35.656 -0.792 1 34.47 910 TRP B CA 1
ATOM 14788 C C . TRP B 1 910 ? -0.314 35.906 0.664 1 34.47 910 TRP B C 1
ATOM 14790 O O . TRP B 1 910 ? 0.198 35.25 1.568 1 34.47 910 TRP B O 1
ATOM 14800 N N . LYS B 1 911 ? -0.543 37.156 1.03 1 32.44 911 LYS B N 1
ATOM 14801 C CA . LYS B 1 911 ? -1.356 37.469 2.203 1 32.44 911 LYS B CA 1
ATOM 14802 C C . LYS B 1 911 ? -2.586 36.562 2.271 1 32.44 911 LYS B C 1
ATOM 14804 O O . LYS B 1 911 ? -3.518 36.719 1.479 1 32.44 911 LYS B O 1
ATOM 14809 N N . THR B 1 912 ? -2.623 35.375 2.459 1 29.55 912 THR B N 1
ATOM 14810 C CA . THR B 1 912 ? -3.811 34.844 3.107 1 29.55 912 THR B CA 1
ATOM 14811 C C . THR B 1 912 ? -4.254 35.719 4.262 1 29.55 912 THR B C 1
ATOM 14813 O O . THR B 1 912 ? -3.748 35.625 5.379 1 29.55 912 THR B O 1
ATOM 14816 N N . GLU B 1 913 ? -4.379 37.094 4.121 1 26.47 913 GLU B N 1
ATOM 14817 C CA . GLU B 1 913 ? -5.141 38 4.977 1 26.47 913 GLU B CA 1
ATOM 14818 C C . GLU B 1 913 ? -6.555 37.469 5.211 1 26.47 913 GLU B C 1
ATOM 14820 O O . GLU B 1 913 ? -7.477 37.812 4.465 1 26.47 913 GLU B O 1
ATOM 14825 N N . THR B 1 914 ? -7.059 36.312 5.113 1 25.78 914 THR B N 1
ATOM 14826 C CA . THR B 1 914 ? -8.336 36.094 5.777 1 25.78 914 THR B CA 1
ATOM 14827 C C . THR B 1 914 ? -8.352 36.75 7.156 1 25.78 914 THR B C 1
ATOM 14829 O O . THR B 1 914 ? -7.469 36.469 7.977 1 25.78 914 THR B O 1
ATOM 14832 N N . GLN B 1 915 ? -8.922 38 7.285 1 24.14 915 GLN B N 1
ATOM 14833 C CA . GLN B 1 915 ? -9.562 38.625 8.445 1 24.14 915 GLN B CA 1
ATOM 14834 C C . GLN B 1 915 ? -10.219 37.562 9.328 1 24.14 915 GLN B C 1
ATOM 14836 O O . GLN B 1 915 ? -11.289 37.062 9.008 1 24.14 915 GLN B O 1
ATOM 14841 N N . VAL B 1 916 ? -9.781 36.719 9.781 1 24.11 916 VAL B N 1
ATOM 14842 C CA . VAL B 1 916 ? -10.445 36.062 10.898 1 24.11 916 VAL B CA 1
ATOM 14843 C C . VAL B 1 916 ? -10.633 37.031 12.055 1 24.11 916 VAL B C 1
ATOM 14845 O O . VAL B 1 916 ? -9.703 37.75 12.422 1 24.11 916 VAL B O 1
ATOM 14848 N N . PRO B 1 917 ? -11.945 37.594 12.258 1 22.5 917 PRO B N 1
ATOM 14849 C CA . PRO B 1 917 ? -12.211 38.438 13.422 1 22.5 917 PRO B CA 1
ATOM 14850 C C . PRO B 1 917 ? -11.328 38.094 14.617 1 22.5 917 PRO B C 1
ATOM 14852 O O . PRO B 1 917 ? -10.859 36.969 14.75 1 22.5 917 PRO B O 1
ATOM 14855 N N . GLN B 1 918 ? -10.812 39.219 15.258 1 22.19 918 GLN B N 1
ATOM 14856 C CA . GLN B 1 918 ? -9.984 39.375 16.453 1 22.19 918 GLN B CA 1
ATOM 14857 C C . GLN B 1 918 ? -10.672 38.781 17.688 1 22.19 918 GLN B C 1
ATOM 14859 O O . GLN B 1 918 ? -11.195 39.5 18.516 1 22.19 918 GLN B O 1
ATOM 14864 N N . THR B 1 919 ? -11.57 37.938 17.672 1 22.14 919 THR B N 1
ATOM 14865 C CA . THR B 1 919 ? -12.094 37.625 18.984 1 22.14 919 THR B CA 1
ATOM 14866 C C . THR B 1 919 ? -10.961 37.156 19.906 1 22.14 919 THR B C 1
ATOM 14868 O O . THR B 1 919 ? -11.219 36.594 20.984 1 22.14 919 THR B O 1
ATOM 14871 N N . SER B 1 920 ? -9.82 37.625 19.609 1 22.31 920 SER B N 1
ATOM 14872 C CA . SER B 1 920 ? -8.812 37.281 20.609 1 22.31 920 SER B CA 1
ATOM 14873 C C . SER B 1 920 ? -8.938 38.156 21.859 1 22.31 920 SER B C 1
ATOM 14875 O O . SER B 1 920 ? -8.32 37.875 22.891 1 22.31 920 SER B O 1
ATOM 14877 N N . GLU B 1 921 ? -9.477 39.406 21.766 1 22.27 921 GLU B N 1
ATOM 14878 C CA . GLU B 1 921 ? -9.117 40.344 22.844 1 22.27 921 GLU B CA 1
ATOM 14879 C C . GLU B 1 921 ? -9.836 40 24.141 1 22.27 921 GLU B C 1
ATOM 14881 O O . GLU B 1 921 ? -9.344 40.281 25.234 1 22.27 921 GLU B O 1
ATOM 14886 N N . SER B 1 922 ? -10.992 39.719 24.141 1 21.12 922 SER B N 1
ATOM 14887 C CA . SER B 1 922 ? -11.688 39.906 25.406 1 21.12 922 SER B CA 1
ATOM 14888 C C . SER B 1 922 ? -11.172 38.969 26.484 1 21.12 922 SER B C 1
ATOM 14890 O O . SER B 1 922 ? -11.492 39.156 27.656 1 21.12 922 SER B O 1
ATOM 14892 N N . LEU B 1 923 ? -10.82 37.906 26.344 1 19.08 923 LEU B N 1
ATOM 14893 C CA . LEU B 1 923 ? -10.727 37.406 27.703 1 19.08 923 LEU B CA 1
ATOM 14894 C C . LEU B 1 923 ? -9.492 37.969 28.406 1 19.08 923 LEU B C 1
ATOM 14896 O O . LEU B 1 923 ? -8.43 37.344 28.406 1 19.08 923 LEU B O 1
ATOM 14900 N N . VAL B 1 924 ? -9.227 39.312 28.047 1 19.7 924 VAL B N 1
ATOM 14901 C CA . VAL B 1 924 ? -8.305 39.906 29.016 1 19.7 924 VAL B CA 1
ATOM 14902 C C . VAL B 1 924 ? -8.891 39.812 30.422 1 19.7 924 VAL B C 1
ATOM 14904 O O . VAL B 1 924 ? -10.109 39.875 30.594 1 19.7 924 VAL B O 1
ATOM 14907 N N . PHE B 1 925 ? -8.031 39.438 31.359 1 18.34 925 PHE B N 1
ATOM 14908 C CA . PHE B 1 925 ? -8.148 39.5 32.812 1 18.34 925 PHE B CA 1
ATOM 14909 C C . PHE B 1 925 ? -8.648 40.875 33.25 1 18.34 925 PHE B C 1
ATOM 14911 O O . PHE B 1 925 ? -7.953 41.875 33.094 1 18.34 925 PHE B O 1
ATOM 14918 N N . HIS B 1 926 ? -9.961 41.312 32.938 1 17.27 926 HIS B N 1
ATOM 14919 C CA . HIS B 1 926 ? -10.32 42.312 33.938 1 17.27 926 HIS B CA 1
ATOM 14920 C C . HIS B 1 926 ? -10.156 41.75 35.344 1 17.27 926 HIS B C 1
ATOM 14922 O O . HIS B 1 926 ? -10.266 40.531 35.562 1 17.27 926 HIS B O 1
ATOM 14928 N N . ASN B 1 927 ? -9.43 42.625 36.125 1 17.69 927 ASN B N 1
ATOM 14929 C CA . ASN B 1 927 ? -9.234 42.781 37.562 1 17.69 927 ASN B CA 1
ATOM 14930 C C . ASN B 1 927 ? -10.57 42.812 38.312 1 17.69 927 ASN B C 1
ATOM 14932 O O . ASN B 1 927 ? -11.336 43.781 38.188 1 17.69 927 ASN B O 1
ATOM 14936 N N . PRO B 1 928 ? -11.633 41.969 38.188 1 16.12 928 PRO B N 1
ATOM 14937 C CA . PRO B 1 928 ? -12.484 42.344 39.344 1 16.12 928 PRO B CA 1
ATOM 14938 C C . PRO B 1 928 ? -11.781 42.156 40.656 1 16.12 928 PRO B C 1
ATOM 14940 O O . PRO B 1 928 ? -11.016 41.188 40.844 1 16.12 928 PRO B O 1
ATOM 14943 N N . LEU B 1 929 ? -11.875 43.312 41.219 1 14.73 929 LEU B N 1
ATOM 14944 C CA . LEU B 1 929 ? -12.859 43.562 42.281 1 14.73 929 LEU B CA 1
ATOM 14945 C C . LEU B 1 929 ? -14.273 43.25 41.781 1 14.73 929 LEU B C 1
ATOM 14947 O O . LEU B 1 929 ? -14.594 43.5 40.625 1 14.73 929 LEU B O 1
#

Solvent-accessible surface area (backbone atoms only — not comparable to full-atom values): 104352 Å² total; per-residue (Å²): 122,84,71,55,44,52,55,60,32,53,51,54,48,48,56,52,46,50,54,37,51,53,32,30,71,73,40,53,68,61,12,52,49,50,48,51,51,50,40,51,51,20,54,47,40,38,52,49,50,29,61,75,62,71,44,72,92,54,89,64,86,42,72,69,31,69,77,36,51,85,74,25,65,58,36,54,67,54,56,49,36,49,64,38,59,37,37,66,59,52,53,46,47,52,50,47,51,51,49,65,68,54,66,79,74,88,84,62,73,38,68,62,56,38,50,49,40,42,49,52,16,49,49,28,37,49,47,37,43,57,57,46,30,55,71,55,20,85,82,49,75,91,44,56,66,60,23,11,48,48,40,29,43,31,54,49,32,35,39,51,14,52,48,37,47,52,48,29,29,26,61,23,77,35,56,68,58,28,52,61,21,51,39,69,76,26,44,40,50,34,72,29,42,66,44,20,64,68,46,37,57,59,58,40,48,51,57,34,30,38,43,62,46,50,38,80,80,48,72,66,58,52,52,40,52,28,47,21,45,52,53,52,17,45,55,50,12,50,50,46,36,54,67,41,49,50,19,50,50,48,47,51,49,48,67,72,57,69,79,67,73,74,80,74,79,84,75,78,68,79,72,65,68,74,68,70,76,86,73,87,76,82,74,76,70,79,77,74,81,76,77,87,75,87,77,86,70,82,78,76,82,68,83,69,85,78,78,86,72,89,90,87,83,87,78,91,80,86,92,81,88,80,85,82,85,82,71,83,69,83,70,77,72,77,72,80,79,79,85,77,79,77,72,80,82,76,80,78,80,76,73,84,76,85,85,80,83,79,84,76,83,80,82,73,79,74,62,78,73,76,52,90,71,80,72,85,71,71,65,83,62,58,87,67,64,67,87,62,62,97,69,75,76,83,70,77,79,73,74,81,63,78,82,62,79,78,84,70,66,77,56,93,64,80,62,68,73,90,64,47,71,87,52,89,52,60,68,29,17,51,54,33,49,52,40,54,53,30,45,76,66,36,17,25,31,36,46,41,33,57,30,11,22,28,64,62,83,42,21,35,94,36,34,10,35,50,30,46,38,19,57,68,52,23,52,63,52,68,49,103,57,57,29,16,36,29,44,38,37,36,36,50,50,48,60,81,52,84,72,77,71,69,61,84,58,90,79,75,66,40,79,39,51,41,59,69,66,31,27,79,55,88,42,64,67,49,72,68,45,29,39,38,37,33,16,43,35,43,57,47,72,45,44,49,67,55,48,28,54,50,48,34,55,48,48,71,66,56,87,50,61,54,41,83,71,62,38,46,54,46,52,48,42,54,82,56,32,50,51,41,53,80,61,67,84,67,83,50,72,68,37,48,47,49,54,50,53,52,48,51,47,52,49,45,29,51,52,11,29,51,50,45,68,73,50,61,59,68,75,62,74,73,48,97,40,70,66,54,52,58,51,41,34,31,11,53,81,69,50,57,63,57,43,70,58,76,80,76,88,50,73,55,58,42,45,52,27,25,51,48,41,55,37,49,52,50,42,52,39,38,50,40,58,45,37,56,64,47,40,55,34,37,47,41,52,60,54,38,52,28,52,65,30,64,73,38,24,65,55,54,50,38,72,58,45,60,42,52,53,36,23,51,50,19,24,50,53,40,30,53,49,55,60,42,47,70,76,49,79,72,61,66,70,55,56,53,48,53,52,49,62,68,55,41,61,57,52,50,51,52,48,51,38,42,38,37,57,54,65,74,74,62,63,41,73,44,22,57,60,57,46,48,57,50,24,50,21,18,61,76,30,46,66,34,54,78,67,43,41,23,44,77,47,64,40,61,40,38,43,56,80,78,51,34,56,54,27,33,52,53,54,50,48,56,52,46,53,56,44,52,51,34,31,71,76,38,48,69,62,20,53,51,50,51,52,51,52,43,53,49,28,33,46,40,29,22,48,53,21,48,76,64,66,43,72,47,62,77,68,74,32,57,71,31,48,65,40,48,50,69,29,64,63,44,57,68,58,52,39,28,49,70,42,58,41,36,23,26,49,54,12,32,54,49,9,49,50,52,53,71,46,61,84,51,84,56,45,75,64,75,67,76,64,69,75,58,75,66,70,69,51,67,72,55,79,75,67,88,123,122,86,71,56,44,54,54,60,31,52,51,54,48,48,56,51,46,50,54,37,49,51,32,31,72,74,39,52,68,62,11,52,49,50,49,52,50,50,39,51,51,20,53,47,41,38,53,49,49,29,61,76,62,69,45,74,93,55,89,66,88,41,71,69,32,70,77,37,51,84,74,25,65,59,36,56,65,53,57,51,36,50,63,38,59,38,41,66,58,52,52,44,49,53,52,47,52,51,49,63,68,54,67,78,73,85,85,62,68,38,69,61,57,36,51,50,40,43,52,52,14,49,49,29,40,50,46,37,42,56,56,46,29,55,74,56,21,84,84,49,75,91,46,55,66,61,22,12,50,47,40,28,42,32,53,50,32,36,39,52,15,52,48,37,48,52,48,29,27,26,60,22,75,32,55,68,58,29,54,61,20,50,39,70,78,27,44,38,49,33,72,28,43,66,44,20,65,70,45,37,56,59,58,41,47,52,58,36,29,39,44,62,47,50,39,78,82,47,71,67,58,52,52,39,53,26,46,20,45,52,53,53,15,47,54,52,11,51,52,44,38,55,66,41,48,49,20,50,53,47,49,50,50,49,68,73,56,69,78,68,72,75,78,74,78,82,71,76,64,76,73,60,63,74,66,68,76,86,76,84,82,77,79,76,75,82,77,80,82,80,77,90,71,88,82,79,77,80,74,71,78,68,81,68,80,73,80,78,82,79,86,79,88,90,80,92,81,84,92,81,88,82,88,83,86,83,73,85,72,84,74,82,77,74,81,75,81,71,82,80,74,78,78,76,76,78,76,78,73,80,70,80,73,79,82,80,75,74,75,80,85,82,79,76,77,69,64,79,77,74,49,100,70,80,77,70,88,80,62,92,64,52,78,69,62,60,80,66,68,70,94,76,72,79,68,78,76,74,73,80,63,78,82,62,77,78,84,69,67,78,57,94,64,81,62,69,73,91,63,48,72,85,54,90,51,61,68,28,17,53,52,30,46,51,40,53,54,31,44,75,65,34,18,26,30,35,46,43,32,57,29,12,22,27,62,63,83,42,21,34,92,36,34,9,36,49,29,47,38,20,58,68,52,22,52,64,50,66,50,101,55,56,28,17,38,29,45,37,36,35,38,49,50,48,61,81,53,84,74,75,71,71,62,84,58,89,80,73,64,40,80,39,50,42,59,68,66,31,26,78,56,88,41,65,68,49,73,67,44,30,40,38,37,36,17,41,34,42,57,47,71,46,45,48,66,57,49,29,54,50,49,34,55,47,49,71,66,56,88,49,63,55,42,81,70,62,39,48,55,49,53,48,41,55,83,57,31,51,50,41,52,79,60,66,86,68,84,49,71,68,37,48,48,52,55,50,52,53,48,51,49,53,49,45,30,52,50,11,29,50,50,47,70,70,51,61,62,68,76,62,74,70,49,98,38,71,66,55,52,58,52,40,33,30,12,52,82,69,51,57,63,57,44,69,56,74,80,76,87,50,74,56,58,42,45,53,27,25,51,48,42,55,38,50,52,50,43,52,39,37,50,40,57,46,36,55,63,47,39,55,34,36,45,40,52,59,54,38,52,29,52,64,30,64,73,36,24,65,55,55,51,40,71,58,46,60,43,52,54,36,24,52,49,18,23,50,52,41,31,53,48,54,60,41,48,70,77,51,78,72,58,65,70,55,54,53,49,53,52,49,62,67,54,40,61,57,53,50,50,53,46,51,39,41,38,36,58,55,66,73,74,63,63,42,72,46,21,57,58,56,46,46,57,50,24,51,20,18,60,75,31,44,67,33,55,78,67,43,40,23,43,77,48,64,40,60,41,40,42,57,82,78,52,34,56,54,26,33,52,53,54,52,49,56,52,48,53,56,43,52,52,35,30,72,76,40,50,69,62,21,53,49,50,51,51,50,52,42,51,49,28,33,46,41,31,22,49,53,20,48,75,64,67,42,72,47,63,77,68,74,30,58,71,30,48,65,39,49,51,69,29,64,63,42,57,68,57,53,39,28,49,70,42,56,41,35,21,27,49,52,10,33,54,50,8,50,50,52,54,72,45,61,86,53,84,56,46,74,65,76,68,80,68,72,79,64,82,73,80,70,61,66,86,53,82,72,78,70,128

Organism: Rhynchophorus ferrugineus (NCBI:txid354439)

pLDDT: mean 74.41, std 27.41, range [14.6, 97.75]

Secondary structure (DSSP, 8-state):
-GGGGHHHHHHHHHHHHHHHHHHHHH-HHHHHHHHHHHHHHHHHHHHHHHHHTT--SS----HHHHH-TTT-HHIIIIISSGGGS-HHHHHHHHHHHHHHHHTSS-SS--HHHHHHHHHHHHHHHHHHHHTHHHHHSTTSPP-HHHHHHHHHHHHHHHHHHHHHHHHHHHHSS-HHHHHHHT-TTHHHHHHHHHHHHHHHHHHHHHHHHT-SS-B---HHHHHHHHHHHHHHHHHHHHHHIIIIIHHHHHHHHHHH-----------GGGGGGGG----S----------------------------------------------------------------------------------SGGGGGGT-------SGGGTTTSGGG---S-------------------SSPPPPSS-SS-S-HHHHHHHHHHHHHHHTTBHHHHHHHHHS-----SGGGT--EE---HHHHHT---SS-EEEEEEEEEEEPPPPSS---TT-----TTSBTHHHHS----TTS--TTEEEEEEEEETTS-HHHHHHHHHHHHHHS--GGGGGT-EEEEE--GGGEEETT------HHHHHHHHHHHHHHHHHHHHHHHHHHS-STTTSSSS-HHHHHHTTT-HHHHGGGGG----S-GGGGHHHHHHHHHHHHHHHHHHHHHHTTS-BS-HHHHHHHHTSHHHHHHHTTHHHHHHHHHHHHHHHHHHHHHHHHH-PPPHHHHHHHHHHHHHHHHHHHHHHHHTGGGGG---TTHHHHHHHHHHHHHHHHHHHHTT-TTTSSGGG-SSGGGGHHHHHHHHHHHHHHHHHHHHH-HHHHHHHHHHHHHHHHHHHHHHHHHHT--SS----HHHHH-GGG-HHIIIIISSGGGS-HHHHHHHHHHHHHHHTTTS--------------TTGGGS-----/-GGGGHHHHHHHHHHHHHHHHHHHHH-HHHHHHHHHHHHHHHHHHHHHHHHHTT--SS----HHHHH-TTT-HHIIIIISSGGGS-HHHHHHHHHHHHHHHHTTS-SS--HHHHHHHHHHHHHHHHHHHHTHHHHHSTTSPP-HHHHHHHHHHHHHHHHHHHHHHHHHHHHSS-HHHHHHHT-TTHHHHHHHHHHHHHHHHHHHHHHHHT-SS-B---HHHHHHHHHHHHHHHHHHHHHHIIIIIHHHHHHHHHHH-----------GGGGTGGG----------------------------------------------------------------------------------------GGGGGGS-------SGGGTHHHHTTTS---------------------SSPPPPSS-SS-S-HHHHHHHHHHHHHHHTTBHHHHHHHHHS-----SGGGT--EE---HHHHHT---SS-EEEEEEEEEEEPPPPSS---TT-----TTSBTHHHHS----TTS--TTEEEEEEEEETTS-HHHHHHHHHHHHHHS--GGGGGT-EEEEE--GGGEEETT------HHHHHHHHHHHHHHHHHHHHHHHHHHS-STTTSSSS-HHHHHHTTT-HHHHGGGGG----S-GGGGHHHHHHHHHHHHHHHHHHHHHHTTS-BS-HHHHHHHHTSHHHHHHHTTHHHHHHHHHHHHHHHHHHHHHHHHH-PPPHHHHHHHHHHHHHHHHHHHHHHHHTGGGGG---TTHHHHHHHHHHHHHHHHHHHHTT-TTTSSGGG-SSGGGGHHHHHHHHHHHHHHHHHHHHH-HHHHHHHHHHHHHHHHHHHHHHHHHHT--SS----HHHHH-GGG-HHIIIIISSGGGS-HHHHHHHHHHHHHHHTTTS--------------TTSS-------